Protein AF-0000000066205762 (afdb_homodimer)

Nearest PDB structures (foldseek):
  5ca9-assembly1_A  TM=9.653E-01  e=1.885E-75  Candida albicans SC5314
  5ca8-assembly1_A  TM=5.597E-01  e=1.283E-74  Candida albicans SC5314
  4idn-assembly1_B  TM=6.173E-01  e=2.712E-09  Homo sapiens
  4idp-assembly2_C  TM=6.053E-01  e=1.718E-09  Homo sapiens
  5ca9-assembly1_A  TM=9.629E-01  e=2.266E-74  Candida albicans SC5314

Foldseek 3Di:
DPPPPVFWADQPPPDDPDDLPPVQAWIKGFQAFLVGDGDLCVVVSCCVADDDFLWQQEFEEEEAEAQPLCRVVLCCLFQVYRAWDADPVDRDWTDGHKIKTKRQFGFAPVGTHGFPGTYMYMYGGHPPDVVCHQPCLRVLLRVLLNLVQHQEYEYRAELVQQPPCVNSVVVSVLLSVLVCCVVCVVVCVVVVQQAAHEYEYEYEACPCPDPPVVSQVSNVVSNQVSQLPHDHDPVRNPDGPVSHYHYDYAYAHYCPVCVPSRSNSSNHVSCCCGVVVVSDDPSSRPSGTPVVSSVVSVVSSVCSVPDCSSVDDGPLVVVLLVVLVVQLVVLVVVLVVVVCVVPVDQDLDDQLLVLQVVLLVSLVVSLVSSCVRNVPGDPVSSVVSSVVSVVSSLVVLLVSLVVVLVSLLVVLVVVLLVVLVVCLLPLQQVVLVVSLVVSLVVSCVSSCSNCNNCVRPCVVSSVVSVVSSVVSLVVSLLVSLVVVLVVLLVVLLVQLLVLLVVCLLPPDLASLVSSVVSLVVSLVPPADDSSSPDDPVSRVVSNVLSLLSNLVSNLVSLLVCDDLVNLLVSLVVQLCQQLQADPVGHGDQDQDLVVNVVSLVVSNVRSVVCLVCSQFSAHSVRHGDDRPDDSPDPVVCCVNVVDPPPPDDPPPDDSRGNDDPVSSVVSVVVNVVVSVVVSVVSVVVNVVVCPDDPCVVVVVCCVVCVVVVVVQVVPPVSVVVVVVVVVVCVVCVVVVNNVVVVVVVVVVVVVVVVVCVVVVCVVVVPPVVVVVPVVVPPPDDPPPDPCVPD/DPPPPVFWADQPPPDDPDDLPPVQAWIKGFQAFLVGDGDLCVVVSCCVPDDDFLWQFEFEEEEAEAQPLCRVVLCCLFQVYRAWDADPVDRDWTDGHKIKTKRQFGFAPVGTHGFPGTYMYMYGGHPPDPVCHQPCLRVLLRVLLNLVQHQEYEYRAELVQQPPCVNSVVVSVLLSVQVCCVVCVVVCVVVVQQAAHEYEYEYEADPCPDPPVVSQVSNVVSNQVSQLPHDHDPVRNPDGPVSHYHYDYAYAHYCPVCVPSRSNSSNNVSCCCGVVVVSDDPSSRPSGTPVVSSVVSVVSSVCSVPDCSSVDDGPLVVVLLVVLVVQLVVLVVVLVVVVCVVPVDQDLDDQLLVLQVVLLVSLVVSLVSSCVRNVPGDPVSSVVSSVVSVVSSLVVLLVSLVVVLVSLLVVLVVVVLVVLVVCLLPLQQVVLVVSLVVSLVVSCVSSCSNCNVCVRPCVVSSVVSVVSSVVSLVVSLLVSLVVVLVVLLVVLLVQLLVLLVVCLVPPDLASLVSSVVSLVVSLVPPADDSSSPDDPVSRVVSNVLSLLSNLVSNLVSLLVCDDLVNLLVSLVVQLCQQLQADPVGHGDQDQDPVVNVVSLVVSNVRSVVCLVCSQFSAHSVRDGDDRPDDSPDPVVCCVNVVDPPPPDDPPPDDSRGNDDPVSSVVSVVVSVVVSVVVSVVSSVVNVVPCPDDPCVVVVVCCVVCVVVVVVLVPPPVSVVVVVVVVVVCVVCVVVVVNVVVVVVVVVVVVVVVVVCVVVVVVVVPPPPPPVVPPVVPPVPDPDDDDDDPD

Secondary structure (DSSP, 8-state):
----GGGB-----SS-SS---GGGPEEPEEEE-TT-PBPTTHHHHHHHHS-S--TT-EEEEEEEEBTTS-HHHHHHHHH-EE-----TTS------SEEEEEES-EEETTEEE--SSEEEEEEEPPBSBTTTTT--HHHHHHHHHHHHH-SEEEEEEEGGGTTBSTTTTHHHHHHHHHHHHHHHHHHHHHHT----EEEEEEEES--SSS-HHHHHHHHHHHHHHHHHTS---GGGTT--GGGTEEEEEEE---TTTSHHHHHHHHHHHHIIIIIS--S--GGGS--S-HHHHHHHHHHHHHHHHH-GGG-PPPHHHHHHHHHHHHHHHHHHHHHHHHHHHHSSS--SS--HHHHHHHHHHHHHHHHHHHHHHHTTS-HHHHHHHHHHHHHHHHHHHHHHHHHHHHHHHHHHHHHHHHHHHHTTTTTHHHHHHHHHHHHHHHHHHHHHTTSTTTTS--HHHHHHHHHHHHHHHHHHHHHHHHHHHHHHHHHHHHHHHHHHHHHHHS--TTHHHHHHHHHHHHHHH--S--SS---HHHHHHHHHHHHHHHHHHHHHHHHHHS-HHHHHHHHHHHHHHHHHB-TTSPBP---SHHHHHHHHHHHHHHHHTTHHHHHB-B-TTS-B---SS-TT-HHHHHHHHS---TTS------TTBSS-HHHHHHHHHHHHHHHHHHHHHHHHHHHTT-----HHHHHHHHHHTHHHHHHHHHSHHHHHHHHHHHHHHHHHHHTT-HHHHHHHHHHHHHHHHHHHHHHHHHHHHHHHHHTTTGGGT-------------/----GGGB-----SS-SS---GGGPEEPEEEE-TT-PBPTTHHHHHHHHS-S--TT-EEEEEEEEBTTS-HHHHHHHHH-EE-----TTS------SEEEEEES-EEETTEEE--SSEEEEEEEPPBSBTTTTT--HHHHHHHHHHHHH-SEEEEEEEGGGTTBSTTTTHHHHHHHHHHHHHHHHHHHHHHT----EEEEEEEES--SSS-HHHHHHHHHHHHHHHHHTS---GGGTT--GGGTEEEEEEE---TTTSHHHHHHHHHHHHIIIIIS--S--GGGS--S-HHHHHHHHHHHHHHHHH-GGG-PPPHHHHHHHHHHHHHHHHHHHHHHHHHHHHSSS--SS--HHHHHHHHHHHHHHHHHHHHHHHTTS-HHHHHHHHHHHHHHHHHHHHHHHHHHHHHHHHHHHHHHHHHHHHTTTTTHHHHHHHHHHHHHHHHHHHHHTTSTTTTS--HHHHHHHHHHHHHHHHHHHHHHHHHHHHHHHHHHHHHHHHHHHHHHSS--TTHHHHHHHHHHHHHHH--S--SS---HHHHHHHHHHHHHHHHHHHHHHHHHHS-HHHHHHHHHHHHHHHHHB-TTSPBP---SHHHHHHHHHHHHHHHHTTHHHHHB-B-TTSPBP--SS-TT-HHHHHHHHS---TTS------TTB-S-HHHHHHHHHHHHHHHHHHHHHHHHHHHTT-----HHHHHHHHHHHHHHHHHHHHSHHHHHHHHHHHHHHHHHHHTT-HHHHHHHHHHHHHHHHHHHHHHHHHHHHHHHHHHHHHTTSGGG----------

Organism: Candida albicans (strain WO-1) (NCBI:txid294748)

InterPro domains:
  IPR008803 RHD3/Sey1 [MF_03109] (28-772)
  IPR008803 RHD3/Sey1 [PTHR45923] (27-770)
  IPR027417 P-loop containing nucleoside triphosphate hydrolase [G3DSA:3.40.50.300] (26-306)
  IPR027417 P-loop containing nucleoside triphosphate hydrolase [SSF52540] (25-310)
  IPR030386 GB1/RHD3-type guanine nucleotide-binding (G) domain [PS51715] (55-284)
  IPR046758 Sey1/RHD3-like, three-helix bundle domain [PF20428] (353-751)

Structure (mmCIF, N/CA/C/O backbone):
data_AF-0000000066205762-model_v1
#
loop_
_entity.id
_entity.type
_entity.pdbx_description
1 polymer 'Protein SEY1'
#
loop_
_atom_site.group_PDB
_atom_site.id
_atom_site.type_symbol
_atom_site.label_atom_id
_atom_site.label_alt_id
_atom_site.label_comp_id
_atom_site.label_asym_id
_atom_site.label_entity_id
_atom_site.label_seq_id
_atom_site.pdbx_PDB_ins_code
_atom_site.Cartn_x
_atom_site.Cartn_y
_atom_site.Cartn_z
_atom_site.occupancy
_atom_site.B_iso_or_equiv
_atom_site.auth_seq_id
_atom_site.auth_comp_id
_atom_site.auth_asym_id
_atom_site.auth_atom_id
_atom_site.pdbx_PDB_model_num
ATOM 1 N N . MET A 1 1 ? 45.094 -32.562 -9.18 1 28.39 1 MET A N 1
ATOM 2 C CA . MET A 1 1 ? 43.781 -32.438 -8.555 1 28.39 1 MET A CA 1
ATOM 3 C C . MET A 1 1 ? 42.906 -33.625 -8.898 1 28.39 1 MET A C 1
ATOM 5 O O . MET A 1 1 ? 42.531 -33.812 -10.062 1 28.39 1 MET A O 1
ATOM 9 N N . GLU A 1 2 ? 43.062 -34.688 -8.281 1 34.06 2 GLU A N 1
ATOM 10 C CA . GLU A 1 2 ? 42.344 -35.938 -8.383 1 34.06 2 GLU A CA 1
ATOM 11 C C . GLU A 1 2 ? 40.812 -35.75 -8.289 1 34.06 2 GLU A C 1
ATOM 13 O O . GLU A 1 2 ? 40.344 -35.031 -7.402 1 34.06 2 GLU A O 1
ATOM 18 N N . LEU A 1 3 ? 40.156 -35.781 -9.422 1 47.12 3 LEU A N 1
ATOM 19 C CA . LEU A 1 3 ? 38.719 -35.781 -9.406 1 47.12 3 LEU A CA 1
ATOM 20 C C . LEU A 1 3 ? 38.188 -36.625 -8.242 1 47.12 3 LEU A C 1
ATOM 22 O O . LEU A 1 3 ? 38.594 -37.75 -8.055 1 47.12 3 LEU A O 1
ATOM 26 N N . SER A 1 4 ? 37.812 -36.094 -7.23 1 45.41 4 SER A N 1
ATOM 27 C CA . SER A 1 4 ? 37.312 -36.781 -6.066 1 45.41 4 SER A CA 1
ATOM 28 C C . SER A 1 4 ? 36.25 -37.844 -6.469 1 45.41 4 SER A C 1
ATOM 30 O O . SER A 1 4 ? 35.5 -37.625 -7.422 1 45.41 4 SER A O 1
ATOM 32 N N . GLU A 1 5 ? 36.344 -39.094 -6.113 1 46.62 5 GLU A N 1
ATOM 33 C CA . GLU A 1 5 ? 35.5 -40.281 -6.305 1 46.62 5 GLU A CA 1
ATOM 34 C C . GLU A 1 5 ? 34.031 -39.938 -6.207 1 46.62 5 GLU A C 1
ATOM 36 O O . GLU A 1 5 ? 33.188 -40.562 -6.883 1 46.62 5 GLU A O 1
ATOM 41 N N . GLY A 1 6 ? 33.688 -38.938 -5.492 1 48.62 6 GLY A N 1
ATOM 42 C CA . GLY A 1 6 ? 32.281 -38.594 -5.238 1 48.62 6 GLY A CA 1
ATOM 43 C C . GLY A 1 6 ? 31.609 -37.906 -6.41 1 48.62 6 GLY A C 1
ATOM 44 O O . GLY A 1 6 ? 30.391 -37.781 -6.438 1 48.62 6 GLY A O 1
ATOM 45 N N . GLU A 1 7 ? 32.344 -37.625 -7.449 1 59.78 7 GLU A N 1
ATOM 46 C CA . GLU A 1 7 ? 31.828 -36.844 -8.562 1 59.78 7 GLU A CA 1
ATOM 47 C C . GLU A 1 7 ? 31.5 -37.719 -9.758 1 59.78 7 GLU A C 1
ATOM 49 O O . GLU A 1 7 ? 30.953 -37.25 -10.758 1 59.78 7 GLU A O 1
ATOM 54 N N . LEU A 1 8 ? 31.875 -39.031 -9.734 1 63.97 8 LEU A N 1
ATOM 55 C CA . LEU A 1 8 ? 31.625 -39.906 -10.883 1 63.97 8 LEU A CA 1
ATOM 56 C C . LEU A 1 8 ? 30.469 -40.875 -10.609 1 63.97 8 LEU A C 1
ATOM 58 O O . LEU A 1 8 ? 30.203 -41.219 -9.461 1 63.97 8 LEU A O 1
ATOM 62 N N . SER A 1 9 ? 29.719 -41.25 -11.555 1 69.56 9 SER A N 1
ATOM 63 C CA . SER A 1 9 ? 28.562 -42.125 -11.438 1 69.56 9 SER A CA 1
ATOM 64 C C . SER A 1 9 ? 28.984 -43.531 -11.078 1 69.56 9 SER A C 1
ATOM 66 O O . SER A 1 9 ? 30.094 -43.969 -11.43 1 69.56 9 SER A O 1
ATOM 68 N N . HIS A 1 10 ? 28.391 -44.156 -9.984 1 58.47 10 HIS A N 1
ATOM 69 C CA . HIS A 1 10 ? 28.672 -45.531 -9.602 1 58.47 10 HIS A CA 1
ATOM 70 C C . HIS A 1 10 ? 27.766 -46.5 -10.352 1 58.47 10 HIS A C 1
ATOM 72 O O . HIS A 1 10 ? 26.625 -46.188 -10.648 1 58.47 10 HIS A O 1
ATOM 78 N N . THR A 1 11 ? 28.297 -47.438 -11.148 1 50.19 11 THR A N 1
ATOM 79 C CA . THR A 1 11 ? 27.578 -48.438 -11.938 1 50.19 11 THR A CA 1
ATOM 80 C C . THR A 1 11 ? 26.547 -49.188 -11.078 1 50.19 11 THR A C 1
ATOM 82 O O . THR A 1 11 ? 26.906 -49.781 -10.078 1 50.19 11 THR A O 1
ATOM 85 N N . SER A 1 12 ? 25.469 -48.812 -10.922 1 44.5 12 SER A N 1
ATOM 86 C CA . SER A 1 12 ? 24.5 -49.688 -10.266 1 44.5 12 SER A CA 1
ATOM 87 C C . SER A 1 12 ? 24.156 -50.875 -11.133 1 44.5 12 SER A C 1
ATOM 89 O O . SER A 1 12 ? 23.75 -50.719 -12.289 1 44.5 12 SER A O 1
ATOM 91 N N . SER A 1 13 ? 24.797 -52.125 -11.086 1 37.94 13 SER A N 1
ATOM 92 C CA . SER A 1 13 ? 24.719 -53.406 -11.805 1 37.94 13 SER A CA 1
ATOM 93 C C . SER A 1 13 ? 23.266 -53.812 -12.031 1 37.94 13 SER A C 1
ATOM 95 O O . SER A 1 13 ? 23 -54.812 -12.703 1 37.94 13 SER A O 1
ATOM 97 N N . SER A 1 14 ? 22.359 -53.594 -11.141 1 37.56 14 SER A N 1
ATOM 98 C CA . SER A 1 14 ? 21.281 -54.594 -11.023 1 37.56 14 SER A CA 1
ATOM 99 C C . SER A 1 14 ? 20.438 -54.625 -12.289 1 37.56 14 SER A C 1
ATOM 101 O O . SER A 1 14 ? 19.953 -55.688 -12.688 1 37.56 14 SER A O 1
ATOM 103 N N . SER A 1 15 ? 19.516 -53.688 -12.641 1 38.03 15 SER A N 1
ATOM 104 C CA . SER A 1 15 ? 18.219 -53.969 -13.219 1 38.03 15 SER A CA 1
ATOM 105 C C . SER A 1 15 ? 18.297 -54.094 -14.742 1 38.03 15 SER A C 1
ATOM 107 O O . SER A 1 15 ? 17.281 -54.094 -15.43 1 38.03 15 SER A O 1
ATOM 109 N N . SER A 1 16 ? 19.5 -53.875 -15.406 1 38.81 16 SER A N 1
ATOM 110 C CA . SER A 1 16 ? 19.297 -53.844 -16.844 1 38.81 16 SER A CA 1
ATOM 111 C C . SER A 1 16 ? 19.125 -55.25 -17.422 1 38.81 16 SER A C 1
ATOM 113 O O . SER A 1 16 ? 19.953 -56.125 -17.188 1 38.81 16 SER A O 1
ATOM 115 N N . PHE A 1 17 ? 17.984 -55.719 -17.719 1 39.78 17 PHE A N 1
ATOM 116 C CA . PHE A 1 17 ? 17.703 -56.969 -18.406 1 39.78 17 PHE A CA 1
ATOM 117 C C . PHE A 1 17 ? 18.656 -57.188 -19.578 1 39.78 17 PHE A C 1
ATOM 119 O O . PHE A 1 17 ? 18.734 -58.281 -20.125 1 39.78 17 PHE A O 1
ATOM 126 N N . VAL A 1 18 ? 19.047 -56.188 -20.344 1 40.5 18 VAL A N 1
ATOM 127 C CA . VAL A 1 18 ? 19.875 -56.438 -21.516 1 40.5 18 VAL A CA 1
ATOM 128 C C . VAL A 1 18 ? 21.344 -56.188 -21.156 1 40.5 18 VAL A C 1
ATOM 130 O O . VAL A 1 18 ? 21.688 -55.188 -20.562 1 40.5 18 VAL A O 1
ATOM 133 N N . PRO A 1 19 ? 22.297 -57.281 -21.266 1 40.28 19 PRO A N 1
ATOM 134 C CA . PRO A 1 19 ? 23.719 -57.188 -20.969 1 40.28 19 PRO A CA 1
ATOM 135 C C . PRO A 1 19 ? 24.406 -56.031 -21.719 1 40.28 19 PRO A C 1
ATOM 137 O O . PRO A 1 19 ? 24.344 -55.969 -22.953 1 40.28 19 PRO A O 1
ATOM 140 N N . VAL A 1 20 ? 24.422 -54.875 -21.312 1 47.97 20 VAL A N 1
ATOM 141 C CA . VAL A 1 20 ? 25.344 -53.875 -21.875 1 47.97 20 VAL A CA 1
ATOM 142 C C . VAL A 1 20 ? 26.781 -54.25 -21.516 1 47.97 20 VAL A C 1
ATOM 144 O O . VAL A 1 20 ? 27.062 -54.688 -20.391 1 47.97 20 VAL A O 1
ATOM 147 N N . ASP A 1 21 ? 27.672 -54.688 -22.453 1 51.78 21 ASP A N 1
ATOM 148 C CA . ASP A 1 21 ? 29.094 -54.938 -22.234 1 51.78 21 ASP A CA 1
ATOM 149 C C . ASP A 1 21 ? 29.703 -53.875 -21.312 1 51.78 21 ASP A C 1
ATOM 151 O O . ASP A 1 21 ? 29.703 -52.688 -21.656 1 51.78 21 ASP A O 1
ATOM 155 N N . GLN A 1 22 ? 29.859 -54.219 -20.078 1 52.47 22 GLN A N 1
ATOM 156 C CA . GLN A 1 22 ? 30.328 -53.344 -19 1 52.47 22 GLN A CA 1
ATOM 157 C C . GLN A 1 22 ? 31.688 -52.75 -19.359 1 52.47 22 GLN A C 1
ATOM 159 O O . GLN A 1 22 ? 32.094 -51.719 -18.766 1 52.47 22 GLN A O 1
ATOM 164 N N . ARG A 1 23 ? 32.625 -53.531 -20.203 1 54.88 23 ARG A N 1
ATOM 165 C CA . ARG A 1 23 ? 33.969 -53.062 -20.484 1 54.88 23 ARG A CA 1
ATOM 166 C C . ARG A 1 23 ? 33.969 -51.75 -21.266 1 54.88 23 ARG A C 1
ATOM 168 O O . ARG A 1 23 ? 35 -51.094 -21.406 1 54.88 23 ARG A O 1
ATOM 175 N N . GLN A 1 24 ? 32.688 -51.25 -21.797 1 59.22 24 GLN A N 1
ATOM 176 C CA . GLN A 1 24 ? 32.688 -50.094 -22.719 1 59.22 24 GLN A CA 1
ATOM 177 C C . GLN A 1 24 ? 31.844 -48.969 -22.172 1 59.22 24 GLN A C 1
ATOM 179 O O . GLN A 1 24 ? 31.641 -47.969 -22.859 1 59.22 24 GLN A O 1
ATOM 184 N N . LEU A 1 25 ? 31.422 -48.938 -20.922 1 70.06 25 LEU A N 1
ATOM 185 C CA . LEU A 1 25 ? 30.594 -47.875 -20.359 1 70.06 25 LEU A CA 1
ATOM 186 C C . LEU A 1 25 ? 31.469 -46.781 -19.75 1 70.06 25 LEU A C 1
ATOM 188 O O . LEU A 1 25 ? 32.5 -47.062 -19.156 1 70.06 25 LEU A O 1
ATOM 192 N N . GLN A 1 26 ? 31.172 -45.562 -20.172 1 77.62 26 GLN A N 1
ATOM 193 C CA . GLN A 1 26 ? 31.922 -44.406 -19.641 1 77.62 26 GLN A CA 1
ATOM 194 C C . GLN A 1 26 ? 31.188 -43.781 -18.469 1 77.62 26 GLN A C 1
ATOM 196 O O . GLN A 1 26 ? 29.984 -43.5 -18.547 1 77.62 26 GLN A O 1
ATOM 201 N N . ASP A 1 27 ? 31.891 -43.562 -17.391 1 85.06 27 ASP A N 1
ATOM 202 C CA . ASP A 1 27 ? 31.312 -42.969 -16.188 1 85.06 27 ASP A CA 1
ATOM 203 C C . ASP A 1 27 ? 31.031 -41.5 -16.391 1 85.06 27 ASP A C 1
ATOM 205 O O . ASP A 1 27 ? 31.703 -40.812 -17.188 1 85.06 27 ASP A O 1
ATOM 209 N N . ALA A 1 28 ? 29.969 -41.031 -15.75 1 90.56 28 ALA A N 1
ATOM 210 C CA . ALA A 1 28 ? 29.531 -39.656 -15.883 1 90.56 28 ALA A CA 1
ATOM 211 C C . ALA A 1 28 ? 30.109 -38.781 -14.75 1 90.56 28 ALA A C 1
ATOM 213 O O . ALA A 1 28 ? 30.453 -39.312 -13.688 1 90.56 28 ALA A O 1
ATOM 214 N N . ILE A 1 29 ? 30.266 -37.531 -14.969 1 91.5 29 ILE A N 1
ATOM 215 C CA . ILE A 1 29 ? 30.688 -36.531 -13.977 1 91.5 29 ILE A CA 1
ATOM 216 C C . ILE A 1 29 ? 29.531 -35.562 -13.695 1 91.5 29 ILE A C 1
ATOM 218 O O . ILE A 1 29 ? 28.766 -35.219 -14.594 1 91.5 29 ILE A O 1
ATOM 222 N N . GLN A 1 30 ? 29.391 -35.188 -12.438 1 93.25 30 GLN A N 1
ATOM 223 C CA . GLN A 1 30 ? 28.344 -34.25 -12.078 1 93.25 30 GLN A CA 1
ATOM 224 C C . GLN A 1 30 ? 28.766 -32.812 -12.406 1 93.25 30 GLN A C 1
ATOM 226 O O . GLN A 1 30 ? 29.797 -32.344 -11.922 1 93.25 30 GLN A O 1
ATOM 231 N N . ILE A 1 31 ? 28.047 -32.094 -13.258 1 94.44 31 ILE A N 1
ATOM 232 C CA . ILE A 1 31 ? 28.359 -30.719 -13.672 1 94.44 31 ILE A CA 1
ATOM 233 C C . ILE A 1 31 ? 27.797 -29.734 -12.641 1 94.44 31 ILE A C 1
ATOM 235 O O . ILE A 1 31 ? 28.469 -28.75 -12.289 1 94.44 31 ILE A O 1
ATOM 239 N N . ILE A 1 32 ? 26.547 -29.922 -12.305 1 94.88 32 ILE A N 1
ATOM 240 C CA . ILE A 1 32 ? 25.875 -29.094 -11.305 1 94.88 32 ILE A CA 1
ATOM 241 C C . ILE A 1 32 ? 25.281 -29.984 -10.211 1 94.88 32 ILE A C 1
ATOM 243 O O . ILE A 1 32 ? 24.547 -30.938 -10.508 1 94.88 32 ILE A O 1
ATOM 247 N N . ASP A 1 33 ? 25.469 -29.703 -9.047 1 91 33 ASP A N 1
ATOM 248 C CA . ASP A 1 33 ? 24.984 -30.547 -7.957 1 91 33 ASP A CA 1
ATOM 249 C C . ASP A 1 33 ? 23.656 -30.031 -7.414 1 91 33 ASP A C 1
ATOM 251 O O . ASP A 1 33 ? 23.094 -29.062 -7.93 1 91 33 ASP A O 1
ATOM 255 N N . GLU A 1 34 ? 23.125 -30.688 -6.449 1 83.38 34 GLU A N 1
ATOM 256 C CA . GLU A 1 34 ? 21.828 -30.375 -5.879 1 83.38 34 GLU A CA 1
ATOM 257 C C . GLU A 1 34 ? 21.828 -29 -5.191 1 83.38 34 GLU A C 1
ATOM 259 O O . GLU A 1 34 ? 20.781 -28.359 -5.055 1 83.38 34 GLU A O 1
ATOM 264 N N . ASN A 1 35 ? 23 -28.562 -4.789 1 87.31 35 ASN A N 1
ATOM 265 C CA . ASN A 1 35 ? 23.125 -27.266 -4.121 1 87.31 35 ASN A CA 1
ATOM 266 C C . ASN A 1 35 ? 23.438 -26.156 -5.113 1 87.31 35 ASN A C 1
ATOM 268 O O . ASN A 1 35 ? 23.828 -25.047 -4.715 1 87.31 35 ASN A O 1
ATOM 272 N N . LYS A 1 36 ? 23.344 -26.484 -6.41 1 90.69 36 LYS A N 1
ATOM 273 C CA . LYS A 1 36 ? 23.453 -25.5 -7.496 1 90.69 36 LYS A CA 1
ATOM 274 C C . LYS A 1 36 ? 24.906 -25.031 -7.656 1 90.69 36 LYS A C 1
ATOM 276 O O . LYS A 1 36 ? 25.141 -23.891 -8.031 1 90.69 36 LYS A O 1
ATOM 281 N N . HIS A 1 37 ? 25.859 -25.844 -7.305 1 92.81 37 HIS A N 1
ATOM 282 C CA . HIS A 1 37 ? 27.266 -25.516 -7.504 1 92.81 37 HIS A CA 1
ATOM 283 C C . HIS A 1 37 ? 27.797 -26.094 -8.82 1 92.81 37 HIS A C 1
ATOM 285 O O . HIS A 1 37 ? 27.562 -27.266 -9.117 1 92.81 37 HIS A O 1
ATOM 291 N N . PHE A 1 38 ? 28.469 -25.281 -9.586 1 94.56 38 PHE A N 1
ATOM 292 C CA . PHE A 1 38 ? 29.062 -25.703 -10.852 1 94.56 38 PHE A CA 1
ATOM 293 C C . PHE A 1 38 ? 30.406 -26.375 -10.641 1 94.56 38 PHE A C 1
ATOM 295 O O . PHE A 1 38 ? 31.234 -25.875 -9.875 1 94.56 38 PHE A O 1
ATOM 302 N N . ASN A 1 39 ? 30.609 -27.5 -11.258 1 93 39 ASN A N 1
ATOM 303 C CA . ASN A 1 39 ? 31.859 -28.25 -11.141 1 93 39 ASN A CA 1
ATOM 304 C C . ASN A 1 39 ? 32.938 -27.734 -12.102 1 93 39 ASN A C 1
ATOM 306 O O . ASN A 1 39 ? 32.781 -27.875 -13.32 1 93 39 ASN A O 1
ATOM 310 N N . THR A 1 40 ? 34.062 -27.281 -11.633 1 88.31 40 THR A N 1
ATOM 311 C CA . THR A 1 40 ? 35.094 -26.688 -12.461 1 88.31 40 THR A CA 1
ATOM 312 C C . THR A 1 40 ? 36 -27.766 -13.039 1 88.31 40 THR A C 1
ATOM 314 O O . THR A 1 40 ? 36.844 -27.484 -13.906 1 88.31 40 THR A O 1
ATOM 317 N N . GLY A 1 41 ? 35.844 -28.969 -12.695 1 88.06 41 GLY A N 1
ATOM 318 C CA . GLY A 1 41 ? 36.688 -30.047 -13.164 1 88.06 41 GLY A CA 1
ATOM 319 C C . GLY A 1 41 ? 36.156 -30.719 -14.414 1 88.06 41 GLY A C 1
ATOM 320 O O . GLY A 1 41 ? 36.531 -31.844 -14.734 1 88.06 41 GLY A O 1
ATOM 321 N N . ILE A 1 42 ? 35.312 -30.094 -15.109 1 90.69 42 ILE A N 1
ATOM 322 C CA . ILE A 1 42 ? 34.656 -30.688 -16.266 1 90.69 42 ILE A CA 1
ATOM 323 C C . ILE A 1 42 ?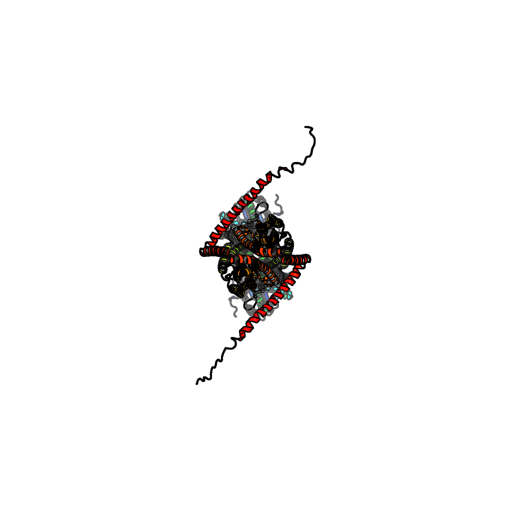 35.656 -30.891 -17.391 1 90.69 42 ILE A C 1
ATOM 325 O O . ILE A 1 42 ? 35.656 -31.938 -18.062 1 90.69 42 ILE A O 1
ATOM 329 N N . LEU A 1 43 ? 36.531 -29.891 -17.625 1 89.19 43 LEU A N 1
ATOM 330 C CA . LEU A 1 43 ? 37.531 -29.984 -18.703 1 89.19 43 LEU A CA 1
ATOM 331 C C . LEU A 1 43 ? 38.5 -31.141 -18.469 1 89.19 43 LEU A C 1
ATOM 333 O O . LEU A 1 43 ? 38.875 -31.828 -19.406 1 89.19 43 LEU A O 1
ATOM 337 N N . ASP A 1 44 ? 38.906 -31.359 -17.234 1 88.81 44 ASP A N 1
ATOM 338 C CA . ASP A 1 44 ? 39.781 -32.469 -16.891 1 88.81 44 ASP A CA 1
ATOM 339 C C . ASP A 1 44 ? 39.125 -33.812 -17.219 1 88.81 44 ASP A C 1
ATOM 341 O O . ASP A 1 44 ? 39.812 -34.719 -17.688 1 88.81 44 ASP A O 1
ATOM 345 N N . TYR A 1 45 ? 37.875 -33.875 -16.906 1 90.25 45 TYR A N 1
ATOM 346 C CA . TYR A 1 45 ? 37.125 -35.094 -17.219 1 90.25 45 TYR A CA 1
ATOM 347 C C . TYR A 1 45 ? 37.094 -35.344 -18.719 1 90.25 45 TYR A C 1
ATOM 349 O O . TYR A 1 45 ? 37.312 -36.469 -19.172 1 90.25 45 TYR A O 1
ATOM 357 N N . ILE A 1 46 ? 36.812 -34.344 -19.484 1 90.5 46 ILE A N 1
ATOM 358 C CA . ILE A 1 46 ? 36.688 -34.5 -20.938 1 90.5 46 ILE A CA 1
ATOM 359 C C . ILE A 1 46 ? 38.031 -34.875 -21.531 1 90.5 46 ILE A C 1
ATOM 361 O O . ILE A 1 46 ? 38.125 -35.781 -22.391 1 90.5 46 ILE A O 1
ATOM 365 N N . ASN A 1 47 ? 39.125 -34.312 -21.078 1 87.56 47 ASN A N 1
ATOM 366 C CA . ASN A 1 47 ? 40.438 -34.594 -21.578 1 87.56 47 ASN A CA 1
ATOM 367 C C . ASN A 1 47 ? 40.875 -36.031 -21.266 1 87.56 47 ASN A C 1
ATOM 369 O O . ASN A 1 47 ? 41.594 -36.656 -22.031 1 87.56 47 ASN A O 1
ATOM 373 N N . LYS A 1 48 ? 40.344 -36.5 -20.188 1 86.25 48 LYS A N 1
ATOM 374 C CA . LYS A 1 48 ? 40.688 -37.844 -19.766 1 86.25 48 LYS A CA 1
ATOM 375 C C . LYS A 1 48 ? 39.906 -38.906 -20.516 1 86.25 48 LYS A C 1
ATOM 377 O O . LYS A 1 48 ? 40.375 -40.031 -20.734 1 86.25 48 LYS A O 1
ATOM 382 N N . THR A 1 49 ? 38.719 -38.594 -20.844 1 86.38 49 THR A N 1
ATOM 383 C CA . THR A 1 49 ? 37.812 -39.594 -21.375 1 86.38 49 THR A CA 1
ATOM 384 C C . THR A 1 49 ? 37.75 -39.531 -22.891 1 86.38 49 THR A C 1
ATOM 386 O O . THR A 1 49 ? 37.5 -40.562 -23.547 1 86.38 49 THR A O 1
ATOM 389 N N . SER A 1 50 ? 37.906 -38.406 -23.469 1 81.69 50 SER A N 1
ATOM 390 C CA . SER A 1 50 ? 37.844 -38.25 -24.922 1 81.69 50 SER A CA 1
ATOM 391 C C . SER A 1 50 ? 39.188 -38.531 -25.578 1 81.69 50 SER A C 1
ATOM 393 O O . SER A 1 50 ? 40.219 -38.375 -24.922 1 81.69 50 SER A O 1
ATOM 395 N N . PRO A 1 51 ? 39.031 -39.094 -26.766 1 75.69 51 PRO A N 1
ATOM 396 C CA . PRO A 1 51 ? 40.312 -39.25 -27.469 1 75.69 51 PRO A CA 1
ATOM 397 C C . PRO A 1 51 ? 41.062 -37.906 -27.625 1 75.69 51 PRO A C 1
ATOM 399 O O . PRO A 1 51 ? 40.5 -36.844 -27.391 1 75.69 51 PRO A O 1
ATOM 402 N N . ALA A 1 52 ? 42.344 -38 -28.266 1 63.97 52 ALA A N 1
ATOM 403 C CA . ALA A 1 52 ? 43.281 -36.906 -28.422 1 63.97 52 ALA A CA 1
ATOM 404 C C . ALA A 1 52 ? 42.625 -35.75 -29.172 1 63.97 52 ALA A C 1
ATOM 406 O O . ALA A 1 52 ? 41.781 -35.938 -30.047 1 63.97 52 ALA A O 1
ATOM 407 N N . ASP A 1 53 ? 42.844 -34.312 -28.969 1 71.81 53 ASP A N 1
ATOM 408 C CA . ASP A 1 53 ? 42.562 -32.938 -29.391 1 71.81 53 ASP A CA 1
ATOM 409 C C . ASP A 1 53 ? 41.125 -32.781 -29.844 1 71.81 53 ASP A C 1
ATOM 411 O O . ASP A 1 53 ? 40.812 -32.875 -31.031 1 71.81 53 ASP A O 1
ATOM 415 N N . VAL A 1 54 ? 40 -32.781 -29 1 80.25 54 VAL A N 1
ATOM 416 C CA . VAL A 1 54 ? 38.594 -32.562 -29.297 1 80.25 54 VAL A CA 1
ATOM 417 C C . VAL A 1 54 ? 38.406 -31.25 -30.062 1 80.25 54 VAL A C 1
ATOM 419 O O . VAL A 1 54 ? 37.781 -31.219 -31.125 1 80.25 54 VAL A O 1
ATOM 422 N N . GLY A 1 55 ? 39.156 -30.25 -29.641 1 85.81 55 GLY A N 1
ATOM 423 C CA . GLY A 1 55 ? 39.062 -28.953 -30.297 1 85.81 55 GLY A CA 1
ATOM 424 C C . GLY A 1 55 ? 37.625 -28.516 -30.531 1 85.81 55 GLY A C 1
ATOM 425 O O . GLY A 1 55 ? 36.844 -28.438 -29.594 1 85.81 55 GLY A O 1
ATOM 426 N N . ASN A 1 56 ? 37.312 -28.406 -31.859 1 90.44 56 ASN A N 1
ATOM 427 C CA . ASN A 1 56 ? 35.969 -27.953 -32.219 1 90.44 56 ASN A CA 1
ATOM 428 C C . ASN A 1 56 ? 35.094 -29.109 -32.688 1 90.44 56 ASN A C 1
ATOM 430 O O . ASN A 1 56 ? 33.938 -28.922 -33.031 1 90.44 56 ASN A O 1
ATOM 434 N N . ASN A 1 57 ? 35.594 -30.266 -32.594 1 91.31 57 ASN A N 1
ATOM 435 C CA . ASN A 1 57 ? 34.875 -31.422 -33.125 1 91.31 57 ASN A CA 1
ATOM 436 C C . ASN A 1 57 ? 34.125 -32.156 -32 1 91.31 57 ASN A C 1
ATOM 438 O O . ASN A 1 57 ? 34.438 -33.281 -31.672 1 91.31 57 ASN A O 1
ATOM 442 N N . TYR A 1 58 ? 33.094 -31.531 -31.5 1 93.81 58 TYR A N 1
ATOM 443 C CA . TYR A 1 58 ? 32.281 -32.125 -30.453 1 93.81 58 TYR A CA 1
ATOM 444 C C . TYR A 1 58 ? 30.812 -31.734 -30.625 1 93.81 58 TYR A C 1
ATOM 446 O O . TYR A 1 58 ? 30.5 -30.781 -31.344 1 93.81 58 TYR A O 1
ATOM 454 N N . HIS A 1 59 ? 29.906 -32.469 -30.078 1 95.12 59 HIS A N 1
ATOM 455 C CA . HIS A 1 59 ? 28.484 -32.188 -29.953 1 95.12 59 HIS A CA 1
ATOM 456 C C . HIS A 1 59 ? 28 -32.406 -28.531 1 95.12 59 HIS A C 1
ATOM 458 O O . HIS A 1 59 ? 28.422 -33.344 -27.859 1 95.12 59 HIS A O 1
ATOM 464 N N . ILE A 1 60 ? 27.188 -31.469 -28.094 1 96.56 60 ILE A N 1
ATOM 465 C CA . ILE A 1 60 ? 26.609 -31.562 -26.75 1 96.56 60 ILE A CA 1
ATOM 466 C C . ILE A 1 60 ? 25.125 -31.891 -26.828 1 96.56 60 ILE A C 1
ATOM 468 O O . ILE A 1 60 ? 24.359 -31.156 -27.469 1 96.56 60 ILE A O 1
ATOM 472 N N . ILE A 1 61 ? 24.688 -33 -26.219 1 97.62 61 ILE A N 1
ATOM 473 C CA . ILE A 1 61 ? 23.297 -33.406 -26.172 1 97.62 61 ILE A CA 1
ATOM 474 C C . ILE A 1 61 ? 22.812 -33.469 -24.734 1 97.62 61 ILE A C 1
ATOM 476 O O . ILE A 1 61 ? 23.516 -34 -23.859 1 97.62 61 ILE A O 1
ATOM 480 N N . SER A 1 62 ? 21.672 -32.938 -24.469 1 97.88 62 SER A N 1
ATOM 481 C CA . SER A 1 62 ? 21.062 -33.031 -23.156 1 97.88 62 SER A CA 1
ATOM 482 C C . SER A 1 62 ? 19.703 -33.719 -23.219 1 97.88 62 SER A C 1
ATOM 484 O O . SER A 1 62 ? 19.062 -33.75 -24.266 1 97.88 62 SER A O 1
ATOM 486 N N . VAL A 1 63 ? 19.359 -34.344 -22.109 1 97.19 63 VAL A N 1
ATOM 487 C CA . VAL A 1 63 ? 18.031 -34.969 -22.031 1 97.19 63 VAL A CA 1
ATOM 488 C C . VAL A 1 63 ? 17.25 -34.344 -20.875 1 97.19 63 VAL A C 1
ATOM 490 O O . VAL A 1 63 ? 17.781 -34.156 -19.781 1 97.19 63 VAL A O 1
ATOM 493 N N . PHE A 1 64 ? 16.062 -34.062 -21.219 1 94.62 64 PHE A N 1
ATOM 494 C CA . PHE A 1 64 ? 15.133 -33.406 -20.312 1 94.62 64 PHE A CA 1
ATOM 495 C C . PHE A 1 64 ? 13.805 -34.125 -20.281 1 94.62 64 PHE A C 1
ATOM 497 O O . PHE A 1 64 ? 13.414 -34.781 -21.266 1 94.62 64 PHE A O 1
ATOM 504 N N . GLY A 1 65 ? 13.117 -34.062 -19.109 1 94.56 65 GLY A N 1
ATOM 505 C CA . GLY A 1 65 ? 11.82 -34.719 -18.969 1 94.56 65 GLY A CA 1
ATOM 506 C C . GLY A 1 65 ? 11.406 -34.906 -17.516 1 94.56 65 GLY A C 1
ATOM 507 O O . GLY A 1 65 ? 12.203 -34.688 -16.609 1 94.56 65 GLY A O 1
ATOM 508 N N . SER A 1 66 ? 10.203 -35.438 -17.375 1 92.94 66 SER A N 1
ATOM 509 C CA . SER A 1 66 ? 9.68 -35.656 -16.031 1 92.94 66 SER A CA 1
ATOM 510 C C . SER A 1 66 ? 10.414 -36.812 -15.352 1 92.94 66 SER A C 1
ATOM 512 O O . SER A 1 66 ? 11.055 -37.625 -16.016 1 92.94 66 SER A O 1
ATOM 514 N N . GLN A 1 67 ? 10.305 -36.812 -14.078 1 90.44 67 GLN A N 1
ATOM 515 C CA . GLN A 1 67 ? 10.922 -37.875 -13.312 1 90.44 67 GLN A CA 1
ATOM 516 C C . GLN A 1 67 ? 10.375 -39.25 -13.727 1 90.44 67 GLN A C 1
ATOM 518 O O . GLN A 1 67 ? 9.172 -39.375 -13.969 1 90.44 67 GLN A O 1
ATOM 523 N N . SER A 1 68 ? 11.188 -40.219 -13.945 1 86.38 68 SER A N 1
ATOM 524 C CA . SER A 1 68 ? 10.867 -41.625 -14.188 1 86.38 68 SER A CA 1
ATOM 525 C C . SER A 1 68 ? 10.375 -41.844 -15.617 1 86.38 68 SER A C 1
ATOM 527 O O . SER A 1 68 ? 9.586 -42.75 -15.875 1 86.38 68 SER A O 1
ATOM 529 N N . THR A 1 69 ? 10.766 -41 -16.5 1 89.75 69 THR A N 1
ATOM 530 C CA . THR A 1 69 ? 10.383 -41.188 -17.891 1 89.75 69 THR A CA 1
ATOM 531 C C . THR A 1 69 ? 11.398 -42.062 -18.625 1 89.75 69 THR A C 1
ATOM 533 O O . THR A 1 69 ? 11.242 -42.312 -19.812 1 89.75 69 THR A O 1
ATOM 536 N N . GLY A 1 70 ? 12.531 -42.406 -17.969 1 90.94 70 GLY A N 1
ATOM 537 C CA . GLY A 1 70 ? 13.531 -43.281 -18.578 1 90.94 70 GLY A CA 1
ATOM 538 C C . GLY A 1 70 ? 14.633 -42.5 -19.297 1 90.94 70 GLY A C 1
ATOM 539 O O . GLY A 1 70 ? 15.18 -43 -20.281 1 90.94 70 GLY A O 1
ATOM 540 N N . LYS A 1 71 ? 14.867 -41.406 -18.859 1 94.12 71 LYS A N 1
ATOM 541 C CA . LYS A 1 71 ? 15.883 -40.562 -19.469 1 94.12 71 LYS A CA 1
ATOM 542 C C . LYS A 1 71 ? 17.25 -41.219 -19.453 1 94.12 71 LYS A C 1
ATOM 544 O O . LYS A 1 71 ? 17.891 -41.375 -20.5 1 94.12 71 LYS A O 1
ATOM 549 N N . SER A 1 72 ? 17.672 -41.688 -18.281 1 92.94 72 SER A N 1
ATOM 550 C CA . SER A 1 72 ? 18.984 -42.281 -18.125 1 92.94 72 SER A CA 1
ATOM 551 C C . SER A 1 72 ? 19.062 -43.625 -18.891 1 92.94 72 SER A C 1
ATOM 553 O O . SER A 1 72 ? 20.109 -43.969 -19.453 1 92.94 72 SER A O 1
ATOM 555 N N . THR A 1 73 ? 17.969 -44.312 -18.906 1 91.81 73 THR A N 1
ATOM 556 C CA . THR A 1 73 ? 17.906 -45.562 -19.656 1 91.81 73 THR A CA 1
ATOM 557 C C . THR A 1 73 ? 18.141 -45.312 -21.141 1 91.81 73 THR A C 1
ATOM 559 O O . THR A 1 73 ? 18.875 -46.062 -21.797 1 91.81 73 THR A O 1
ATOM 562 N N . LEU A 1 74 ? 17.484 -44.312 -21.609 1 95.12 74 LEU A N 1
ATOM 563 C CA . LEU A 1 74 ? 17.641 -43.938 -23 1 95.12 74 LEU A CA 1
ATOM 564 C C . LEU A 1 74 ? 19.094 -43.594 -23.312 1 95.12 74 LEU A C 1
ATOM 566 O O . LEU A 1 74 ? 19.656 -44.094 -24.297 1 95.12 74 LEU A O 1
ATOM 570 N N . LEU A 1 75 ? 19.703 -42.812 -22.516 1 95.38 75 LEU A N 1
ATOM 571 C CA . LEU A 1 75 ? 21.078 -42.344 -22.75 1 95.38 75 LEU A CA 1
ATOM 572 C C . LEU A 1 75 ? 22.047 -43.5 -22.672 1 95.38 75 LEU A C 1
ATOM 574 O O . LEU A 1 75 ? 22.953 -43.625 -23.516 1 95.38 75 LEU A O 1
ATOM 578 N N . ASN A 1 76 ? 21.922 -44.375 -21.703 1 93.38 76 ASN A N 1
ATOM 579 C CA . ASN A 1 76 ? 22.828 -45.5 -21.516 1 93.38 76 ASN A CA 1
ATOM 580 C C . ASN A 1 76 ? 22.75 -46.469 -22.703 1 93.38 76 ASN A C 1
ATOM 582 O O . ASN A 1 76 ? 23.766 -46.969 -23.156 1 93.38 76 ASN A O 1
ATOM 586 N N . ARG A 1 77 ? 21.547 -46.688 -23.156 1 93.75 77 ARG A N 1
ATOM 587 C CA . ARG A 1 77 ? 21.359 -47.625 -24.234 1 93.75 77 ARG A CA 1
ATOM 588 C C . ARG A 1 77 ? 21.797 -47.031 -25.578 1 93.75 77 ARG A C 1
ATOM 590 O O . ARG A 1 77 ? 22.312 -47.75 -26.438 1 93.75 77 ARG A O 1
ATOM 597 N N . LEU A 1 78 ? 21.562 -45.844 -25.766 1 95.94 78 LEU A N 1
ATOM 598 C CA . LEU A 1 78 ? 21.844 -45.156 -27.031 1 95.94 78 LEU A CA 1
ATOM 599 C C . LEU A 1 78 ? 23.328 -44.781 -27.141 1 95.94 78 LEU A C 1
ATOM 601 O O . LEU A 1 78 ? 23.953 -45 -28.172 1 95.94 78 LEU A O 1
ATOM 605 N N . PHE A 1 79 ? 23.938 -44.25 -26.078 1 95.56 79 PHE A N 1
ATOM 606 C CA . PHE A 1 79 ? 25.266 -43.625 -26.125 1 95.56 79 PHE A CA 1
ATOM 607 C C . PHE A 1 79 ? 26.266 -44.5 -25.359 1 95.56 79 PHE A C 1
ATOM 609 O O . PHE A 1 79 ? 27.438 -44.125 -25.266 1 95.56 79 PHE A O 1
ATOM 616 N N . ASN A 1 80 ? 25.781 -45.594 -24.766 1 92.5 80 ASN A N 1
ATOM 617 C CA . ASN A 1 80 ? 26.641 -46.5 -24.031 1 92.5 80 ASN A CA 1
ATOM 618 C C . ASN A 1 80 ? 27.375 -45.781 -22.891 1 92.5 80 ASN A C 1
ATOM 620 O O . ASN A 1 80 ? 28.594 -45.875 -22.781 1 92.5 80 ASN A O 1
ATOM 624 N N . THR A 1 81 ? 26.641 -45.031 -22.188 1 92.75 81 THR A N 1
ATOM 625 C CA . THR A 1 81 ? 27.094 -44.344 -20.984 1 92.75 81 THR A CA 1
ATOM 626 C C . THR A 1 81 ? 26.625 -45.094 -19.734 1 92.75 81 THR A C 1
ATOM 628 O O . THR A 1 81 ? 25.922 -46.094 -19.828 1 92.75 81 THR A O 1
ATOM 631 N N . ASN A 1 82 ? 27.078 -44.562 -18.531 1 89.88 82 ASN A N 1
ATOM 632 C CA . ASN A 1 82 ? 26.734 -45.219 -17.266 1 89.88 82 ASN A CA 1
ATOM 633 C C . ASN A 1 82 ? 26.094 -44.25 -16.281 1 89.88 82 ASN A C 1
ATOM 635 O O . ASN A 1 82 ? 26.641 -44 -15.211 1 89.88 82 ASN A O 1
ATOM 639 N N . PHE A 1 83 ? 24.953 -43.812 -16.656 1 90.25 83 PHE A N 1
ATOM 640 C CA . PHE A 1 83 ? 24.172 -42.969 -15.75 1 90.25 83 PHE A CA 1
ATOM 641 C C . PHE A 1 83 ? 23.375 -43.844 -14.773 1 90.25 83 PHE A C 1
ATOM 643 O O . PHE A 1 83 ? 23 -44.969 -15.102 1 90.25 83 PHE A O 1
ATOM 650 N N . ASP A 1 84 ? 23.141 -43.312 -13.594 1 83.69 84 ASP A N 1
ATOM 651 C CA . ASP A 1 84 ? 22.312 -44.031 -12.617 1 83.69 84 ASP A CA 1
ATOM 652 C C . ASP A 1 84 ? 20.891 -44.188 -13.117 1 83.69 84 ASP A C 1
ATOM 654 O O . ASP A 1 84 ? 20.312 -43.25 -13.672 1 83.69 84 ASP A O 1
ATOM 658 N N . VAL A 1 85 ? 20.391 -45.312 -13.016 1 80.31 85 VAL A N 1
ATOM 659 C CA . VAL A 1 85 ? 19.031 -45.594 -13.461 1 80.31 85 VAL A CA 1
ATOM 660 C C . VAL A 1 85 ? 18.156 -45.938 -12.258 1 80.31 85 VAL A C 1
ATOM 662 O O . VAL A 1 85 ? 18.641 -46.469 -11.258 1 80.31 85 VAL A O 1
ATOM 665 N N . MET A 1 86 ? 16.891 -45.719 -12.359 1 74.56 86 MET A N 1
ATOM 666 C CA . MET A 1 86 ? 15.914 -45.906 -11.297 1 74.56 86 MET A CA 1
ATOM 667 C C . MET A 1 86 ? 15.773 -47.375 -10.945 1 74.56 86 MET A C 1
ATOM 669 O O . MET A 1 86 ? 15.766 -48.219 -11.828 1 74.56 86 MET A O 1
ATOM 673 N N . ASP A 1 87 ? 15.633 -47.531 -9.625 1 74.5 87 ASP A N 1
ATOM 674 C CA . ASP A 1 87 ? 15.266 -48.875 -9.164 1 74.5 87 ASP A CA 1
ATOM 675 C C . ASP A 1 87 ? 13.797 -49.156 -9.461 1 74.5 87 ASP A C 1
ATOM 677 O O . ASP A 1 87 ? 12.906 -48.469 -8.938 1 74.5 87 ASP A O 1
ATOM 681 N N . GLU A 1 88 ? 13.555 -50.062 -10.312 1 72.31 88 GLU A N 1
ATOM 682 C CA . GLU A 1 88 ? 12.195 -50.312 -10.797 1 72.31 88 GLU A CA 1
ATOM 683 C C . GLU A 1 88 ? 11.297 -50.812 -9.664 1 72.31 88 GLU A C 1
ATOM 685 O O . GLU A 1 88 ? 10.07 -50.719 -9.75 1 72.31 88 GLU A O 1
ATOM 690 N N . SER A 1 89 ? 11.914 -51.312 -8.586 1 73.81 89 SER A N 1
ATOM 691 C CA . SER A 1 89 ? 11.109 -51.781 -7.461 1 73.81 89 SER A CA 1
ATOM 692 C C . SER A 1 89 ? 10.625 -50.594 -6.613 1 73.81 89 SER A C 1
ATOM 694 O O . SER A 1 89 ? 9.602 -50.719 -5.938 1 73.81 89 SER A O 1
ATOM 696 N N . ASN A 1 90 ? 11.414 -49.625 -6.684 1 74.81 90 ASN A N 1
ATOM 697 C CA . ASN A 1 90 ? 11.055 -48.438 -5.93 1 74.81 90 ASN A CA 1
ATOM 698 C C . ASN A 1 90 ? 11.211 -47.156 -6.773 1 74.81 90 ASN A C 1
ATOM 700 O O . ASN A 1 90 ? 12.336 -46.719 -7.027 1 74.81 90 ASN A O 1
ATOM 704 N N . ARG A 1 91 ? 10.094 -46.656 -7.121 1 72.94 91 ARG A N 1
ATOM 705 C CA . ARG A 1 91 ? 10.141 -45.469 -7.961 1 72.94 91 ARG A CA 1
ATOM 706 C C . ARG A 1 91 ? 10.547 -44.219 -7.148 1 72.94 91 ARG A C 1
ATOM 708 O O . ARG A 1 91 ? 9.781 -43.75 -6.309 1 72.94 91 ARG A O 1
ATOM 715 N N . GLN A 1 92 ? 11.836 -43.844 -7.172 1 76.88 92 GLN A N 1
ATOM 716 C CA . GLN A 1 92 ? 12.383 -42.688 -6.484 1 76.88 92 GLN A CA 1
ATOM 717 C C . GLN A 1 92 ? 13.312 -41.906 -7.395 1 76.88 92 GLN A C 1
ATOM 719 O O . GLN A 1 92 ? 13.75 -42.406 -8.43 1 76.88 92 GLN A O 1
ATOM 724 N N . GLN A 1 93 ? 13.516 -40.75 -7 1 78.62 93 GLN A N 1
ATOM 725 C CA . GLN A 1 93 ? 14.438 -39.906 -7.75 1 78.62 93 GLN A CA 1
ATOM 726 C C . GLN A 1 93 ? 15.82 -40.531 -7.848 1 78.62 93 GLN A C 1
ATOM 728 O O . GLN A 1 93 ? 16.328 -41.094 -6.867 1 78.62 93 GLN A O 1
ATOM 733 N N . THR A 1 94 ? 16.312 -40.5 -9.039 1 77.62 94 THR A N 1
ATOM 734 C CA . THR A 1 94 ? 17.609 -41.125 -9.266 1 77.62 94 THR A CA 1
ATOM 735 C C . THR A 1 94 ? 18.688 -40.094 -9.57 1 77.62 94 THR A C 1
ATOM 737 O O . THR A 1 94 ? 19.719 -40.062 -8.891 1 77.62 94 THR A O 1
ATOM 740 N N . THR A 1 95 ? 18.438 -39.312 -10.586 1 82.88 95 THR A N 1
ATOM 741 C CA . THR A 1 95 ? 19.422 -38.312 -10.992 1 82.88 95 THR A CA 1
ATOM 742 C C . THR A 1 95 ? 19.25 -37 -10.195 1 82.88 95 THR A C 1
ATOM 744 O O . THR A 1 95 ? 18.172 -36.406 -10.211 1 82.88 95 THR A O 1
ATOM 747 N N . LYS A 1 96 ? 20.25 -36.688 -9.383 1 88.5 96 LYS A N 1
ATOM 748 C CA . LYS A 1 96 ? 20.281 -35.406 -8.672 1 88.5 96 LYS A CA 1
ATOM 749 C C . LYS A 1 96 ? 21.266 -34.438 -9.305 1 88.5 96 LYS A C 1
ATOM 751 O O . LYS A 1 96 ? 22.453 -34.75 -9.453 1 88.5 96 LYS A O 1
ATOM 756 N N . GLY A 1 97 ? 20.734 -33.344 -9.781 1 92.38 97 GLY A N 1
ATOM 757 C CA . GLY A 1 97 ? 21.578 -32.406 -10.469 1 92.38 97 GLY A CA 1
ATOM 758 C C . GLY A 1 97 ? 21.688 -32.656 -11.961 1 92.38 97 GLY A C 1
ATOM 759 O O . GLY A 1 97 ? 20.734 -33.156 -12.586 1 92.38 97 GLY A O 1
ATOM 760 N N . ILE A 1 98 ? 22.75 -32.188 -12.523 1 95.38 98 ILE A N 1
ATOM 761 C CA . ILE A 1 98 ? 23.016 -32.406 -13.938 1 95.38 98 ILE A CA 1
ATOM 762 C C . ILE A 1 98 ? 24.328 -33.188 -14.094 1 95.38 98 ILE A C 1
ATOM 764 O O . ILE A 1 98 ? 25.344 -32.812 -13.492 1 95.38 98 ILE A O 1
ATOM 768 N N . TRP A 1 99 ? 24.312 -34.219 -14.891 1 95.62 99 TRP A N 1
ATOM 769 C CA . TRP A 1 99 ? 25.469 -35.062 -15.078 1 95.62 99 TRP A CA 1
ATOM 770 C C . TRP A 1 99 ? 25.906 -35.094 -16.531 1 95.62 99 TRP A C 1
ATOM 772 O O . TRP A 1 99 ? 25.062 -35 -17.438 1 95.62 99 TRP A O 1
ATOM 782 N N . LEU A 1 100 ? 27.219 -35.188 -16.781 1 95.38 100 LEU A N 1
ATOM 783 C CA . LEU A 1 100 ? 27.797 -35.188 -18.125 1 95.38 100 LEU A CA 1
ATOM 784 C C . LEU A 1 100 ? 28.625 -36.438 -18.344 1 95.38 100 LEU A C 1
ATOM 786 O O . LEU A 1 100 ? 29.375 -36.875 -17.453 1 95.38 100 LEU A O 1
ATOM 790 N N . ALA A 1 101 ? 28.484 -37.062 -19.5 1 94.69 101 ALA A N 1
ATOM 791 C CA . ALA A 1 101 ? 29.281 -38.25 -19.859 1 94.69 101 ALA A CA 1
ATOM 792 C C . ALA A 1 101 ? 29.719 -38.188 -21.328 1 94.69 101 ALA A C 1
ATOM 794 O O . ALA A 1 101 ? 29.016 -37.625 -22.172 1 94.69 101 ALA A O 1
ATOM 795 N N . TYR A 1 102 ? 30.891 -38.719 -21.578 1 93.19 102 TYR A N 1
ATOM 796 C CA . TYR A 1 102 ? 31.391 -38.875 -22.938 1 93.19 102 TYR A CA 1
ATOM 797 C C . TYR A 1 102 ? 30.859 -40.156 -23.562 1 93.19 102 TYR A C 1
ATOM 799 O O . TYR A 1 102 ? 30.812 -41.219 -22.906 1 93.19 102 TYR A O 1
ATOM 807 N N . SER A 1 103 ? 30.328 -40.062 -24.797 1 93.62 103 SER A N 1
ATOM 808 C CA . SER A 1 103 ? 29.844 -41.219 -25.5 1 93.62 103 SER A CA 1
ATOM 809 C C . SER A 1 103 ? 30.953 -41.906 -26.297 1 93.62 103 SER A C 1
ATOM 811 O O . SER A 1 103 ? 31.391 -41.375 -27.328 1 93.62 103 SER A O 1
ATOM 813 N N . PRO A 1 104 ? 31.391 -43.094 -25.984 1 87.88 104 PRO A N 1
ATOM 814 C CA . PRO A 1 104 ? 32.438 -43.781 -26.75 1 87.88 104 PRO A CA 1
ATOM 815 C C . PRO A 1 104 ? 31.922 -44.344 -28.078 1 87.88 104 PRO A C 1
ATOM 817 O O . PRO A 1 104 ? 32.625 -44.281 -29.094 1 87.88 104 PRO A O 1
ATOM 820 N N . VAL A 1 105 ? 30.781 -44.969 -28.031 1 91.19 105 VAL A N 1
ATOM 821 C CA . VAL A 1 105 ? 30.125 -45.531 -29.203 1 91.19 105 VAL A CA 1
ATOM 822 C C . VAL A 1 105 ? 28.625 -45.281 -29.141 1 91.19 105 VAL A C 1
ATOM 824 O O . VAL A 1 105 ? 28.062 -45.094 -28.047 1 91.19 105 VAL A O 1
ATOM 827 N N . VAL A 1 106 ? 28.031 -45.188 -30.25 1 93.88 106 VAL A N 1
ATOM 828 C CA . VAL A 1 106 ? 26.594 -45.031 -30.359 1 93.88 106 VAL A CA 1
ATOM 829 C C . VAL A 1 106 ? 25.969 -46.312 -30.906 1 93.88 106 VAL A C 1
ATOM 831 O O . VAL A 1 106 ? 26.5 -46.938 -31.812 1 93.88 106 VAL A O 1
ATOM 834 N N . SER A 1 107 ? 24.875 -46.719 -30.25 1 95 107 SER A N 1
ATOM 835 C CA . SER A 1 107 ? 24.156 -47.875 -30.719 1 95 107 SER A CA 1
ATOM 836 C C . SER A 1 107 ? 23.406 -47.594 -32 1 95 107 SER A C 1
ATOM 838 O O . SER A 1 107 ? 22.609 -46.656 -32.094 1 95 107 SER A O 1
ATOM 840 N N . THR A 1 108 ? 23.594 -48.344 -33.062 1 95.06 108 THR A N 1
ATOM 841 C CA . THR A 1 108 ? 22.938 -48.219 -34.344 1 95.06 108 THR A CA 1
ATOM 842 C C . THR A 1 108 ? 22.438 -49.562 -34.844 1 95.06 108 THR A C 1
ATOM 844 O O . THR A 1 108 ? 22.625 -50.594 -34.188 1 95.06 108 THR A O 1
ATOM 847 N N . THR A 1 109 ? 21.766 -49.562 -36 1 93.5 109 THR A N 1
ATOM 848 C CA . THR A 1 109 ? 21.266 -50.812 -36.562 1 93.5 109 THR A CA 1
ATOM 849 C C . THR A 1 109 ? 22.422 -51.656 -37.062 1 93.5 109 THR A C 1
ATOM 851 O O . THR A 1 109 ? 22.297 -52.875 -37.188 1 93.5 109 THR A O 1
ATOM 854 N N . LEU A 1 110 ? 23.594 -51.062 -37.281 1 91.38 110 LEU A N 1
ATOM 855 C CA . LEU A 1 110 ? 24.781 -51.781 -37.719 1 91.38 110 LEU A CA 1
ATOM 856 C C . LEU A 1 110 ? 25.641 -52.219 -36.562 1 91.38 110 LEU A C 1
ATOM 858 O O . LEU A 1 110 ? 26.688 -52.812 -36.75 1 91.38 110 LEU A O 1
ATOM 862 N N . GLY A 1 111 ? 25.188 -51.969 -35.312 1 88.31 111 GLY A N 1
ATOM 863 C CA . GLY A 1 111 ? 25.938 -52.281 -34.125 1 88.31 111 GLY A CA 1
ATOM 864 C C . GLY A 1 111 ? 26.469 -51.031 -33.438 1 88.31 111 GLY A C 1
ATOM 865 O O . GLY A 1 111 ? 25.797 -50 -33.406 1 88.31 111 GLY A O 1
ATOM 866 N N . HIS A 1 112 ? 27.609 -51.125 -32.75 1 87.94 112 HIS A N 1
ATOM 867 C CA . HIS A 1 112 ? 28.25 -50 -32.094 1 87.94 112 HIS A CA 1
ATOM 868 C C . HIS A 1 112 ? 29.141 -49.219 -33.062 1 87.94 112 HIS A C 1
ATOM 870 O O . HIS A 1 112 ? 30.125 -49.781 -33.594 1 87.94 112 HIS A O 1
ATOM 876 N N . THR A 1 113 ? 28.688 -48 -33.312 1 87.25 113 THR A N 1
ATOM 877 C CA . THR A 1 113 ? 29.406 -47.188 -34.281 1 87.25 113 THR A CA 1
ATOM 878 C C . THR A 1 113 ? 30.094 -46 -33.594 1 87.25 113 THR A C 1
ATOM 880 O O . THR A 1 113 ? 29.484 -45.344 -32.75 1 87.25 113 THR A O 1
ATOM 883 N N . THR A 1 114 ? 31.375 -45.844 -33.906 1 83.5 114 THR A N 1
ATOM 884 C CA . THR A 1 114 ? 32.062 -44.688 -33.406 1 83.5 114 THR A CA 1
ATOM 885 C C . THR A 1 114 ? 31.734 -43.438 -34.219 1 83.5 114 THR A C 1
ATOM 887 O O . THR A 1 114 ? 31.719 -43.5 -35.438 1 83.5 114 THR A O 1
ATOM 890 N N . SER A 1 115 ? 31.297 -42.406 -33.594 1 84.5 115 SER A N 1
ATOM 891 C CA . SER A 1 115 ? 30.969 -41.156 -34.281 1 84.5 115 SER A CA 1
ATOM 892 C C . SER A 1 115 ? 32.219 -40.438 -34.75 1 84.5 115 SER A C 1
ATOM 894 O O . SER A 1 115 ? 33.281 -40.562 -34.125 1 84.5 115 SER A O 1
ATOM 896 N N . LYS A 1 116 ? 32.062 -39.719 -35.812 1 83.75 116 LYS A N 1
ATOM 897 C CA . LYS A 1 116 ? 33.156 -38.906 -36.312 1 83.75 116 LYS A CA 1
ATOM 898 C C . LYS A 1 116 ? 33.469 -37.75 -35.375 1 83.75 116 LYS A C 1
ATOM 900 O O . LYS A 1 116 ? 34.594 -37.25 -35.344 1 83.75 116 LYS A O 1
ATOM 905 N N . SER A 1 117 ? 32.5 -37.375 -34.75 1 89.38 117 SER A N 1
ATOM 906 C CA . SER A 1 117 ? 32.625 -36.281 -33.781 1 89.38 117 SER A CA 1
ATOM 907 C C . SER A 1 117 ? 32.5 -36.781 -32.375 1 89.38 117 SER A C 1
ATOM 909 O O . SER A 1 117 ? 31.922 -37.875 -32.125 1 89.38 117 SER A O 1
ATOM 911 N N . ASN A 1 118 ? 33.094 -36.062 -31.469 1 92.38 118 ASN A N 1
ATOM 912 C CA . ASN A 1 118 ? 32.938 -36.375 -30.047 1 92.38 118 ASN A CA 1
ATOM 913 C C . ASN A 1 118 ? 31.562 -35.969 -29.531 1 92.38 118 ASN A C 1
ATOM 915 O O . ASN A 1 118 ? 31.109 -34.844 -29.781 1 92.38 118 ASN A O 1
ATOM 919 N N . ILE A 1 119 ? 30.891 -36.906 -28.906 1 94.44 119 ILE A N 1
ATOM 920 C CA . ILE A 1 119 ? 29.547 -36.625 -28.406 1 94.44 119 ILE A CA 1
ATOM 921 C C . ILE A 1 119 ? 29.562 -36.625 -26.875 1 94.44 119 ILE A C 1
ATOM 923 O O . ILE A 1 119 ? 30.016 -37.594 -26.25 1 94.44 119 ILE A O 1
ATOM 927 N N . LEU A 1 120 ? 29.234 -35.531 -26.328 1 95.44 120 LEU A N 1
ATOM 928 C CA . LEU A 1 120 ? 29.031 -35.406 -24.891 1 95.44 120 LEU A CA 1
ATOM 929 C C . LEU A 1 120 ? 27.547 -35.312 -24.562 1 95.44 120 LEU A C 1
ATOM 931 O O . LEU A 1 120 ? 26.797 -34.594 -25.219 1 95.44 120 LEU A O 1
ATOM 935 N N . VAL A 1 121 ? 27.109 -36.125 -23.578 1 96.56 121 VAL A N 1
ATOM 936 C CA . VAL A 1 121 ? 25.688 -36.219 -23.25 1 96.56 121 VAL A CA 1
ATOM 937 C C . VAL A 1 121 ? 25.469 -35.781 -21.797 1 96.56 121 VAL A C 1
ATOM 939 O O . VAL A 1 121 ? 26.234 -36.188 -20.906 1 96.56 121 VAL A O 1
ATOM 942 N N . MET A 1 122 ? 24.453 -34.969 -21.594 1 96.88 122 MET A N 1
ATOM 943 C CA . MET A 1 122 ? 24.109 -34.469 -20.25 1 96.88 122 MET A CA 1
ATOM 944 C C . MET A 1 122 ? 22.766 -35.031 -19.797 1 96.88 122 MET A C 1
ATOM 946 O O . MET A 1 122 ? 21.781 -35 -20.547 1 96.88 122 MET A O 1
ATOM 950 N N . ASP A 1 123 ? 22.656 -35.594 -18.656 1 95.81 123 ASP A N 1
ATOM 951 C CA . ASP A 1 123 ? 21.438 -36.062 -18 1 95.81 123 ASP A CA 1
ATOM 952 C C . ASP A 1 123 ? 20.938 -35.062 -16.969 1 95.81 123 ASP A C 1
ATOM 954 O O . ASP A 1 123 ? 21.578 -34.844 -15.945 1 95.81 123 ASP A O 1
ATOM 958 N N . VAL A 1 124 ? 19.844 -34.5 -17.234 1 95.06 124 VAL A N 1
ATOM 959 C CA . VAL A 1 124 ? 19.281 -33.469 -16.391 1 95.06 124 VAL A CA 1
ATOM 960 C C . VAL A 1 124 ? 18.297 -34.094 -15.391 1 95.06 124 VAL A C 1
ATOM 962 O O . VAL A 1 124 ? 17.547 -35 -15.75 1 95.06 124 VAL A O 1
ATOM 965 N N . GLU A 1 125 ? 18.328 -33.594 -14.242 1 91.94 125 GLU A N 1
ATOM 966 C CA . GLU A 1 125 ? 17.406 -34.062 -13.211 1 91.94 125 GLU A CA 1
ATOM 967 C C . GLU A 1 125 ? 15.961 -34 -13.672 1 91.94 125 GLU A C 1
ATOM 969 O O . GLU A 1 125 ? 15.562 -33.031 -14.336 1 91.94 125 GLU A O 1
ATOM 974 N N . GLY A 1 126 ? 15.18 -34.969 -13.297 1 91.69 126 GLY A N 1
ATOM 975 C CA . GLY A 1 126 ? 13.781 -35.031 -13.688 1 91.69 126 GLY A CA 1
ATOM 976 C C . GLY A 1 126 ? 12.945 -33.938 -13.078 1 91.69 126 GLY A C 1
ATOM 977 O O . GLY A 1 126 ? 13.188 -33.531 -11.945 1 91.69 126 GLY A O 1
ATOM 978 N N . THR A 1 127 ? 11.914 -33.594 -13.805 1 91.88 127 THR A N 1
ATOM 979 C CA . THR A 1 127 ? 11 -32.531 -13.344 1 91.88 127 THR A CA 1
ATOM 980 C C . THR A 1 127 ? 9.766 -33.156 -12.688 1 91.88 127 THR A C 1
ATOM 982 O O . THR A 1 127 ? 9.508 -34.344 -12.844 1 91.88 127 THR A O 1
ATOM 985 N N . ASP A 1 128 ? 9.062 -32.375 -11.883 1 91.06 128 ASP A N 1
ATOM 986 C CA . ASP A 1 128 ? 7.758 -32.719 -11.32 1 91.06 128 ASP A CA 1
ATOM 987 C C . ASP A 1 128 ? 7.871 -33.844 -10.312 1 91.06 128 ASP A C 1
ATOM 989 O O . ASP A 1 128 ? 6.934 -34.625 -10.141 1 91.06 128 ASP A O 1
ATOM 993 N N . GLY A 1 129 ? 8.984 -33.969 -9.727 1 88.31 129 GLY A N 1
ATOM 994 C CA . GLY A 1 129 ? 9.148 -35.031 -8.727 1 88.31 129 GLY A CA 1
ATOM 995 C C . GLY A 1 129 ? 8.422 -34.719 -7.43 1 88.31 129 GLY A C 1
ATOM 996 O O . GLY A 1 129 ? 8.336 -33.562 -7.008 1 88.31 129 GLY A O 1
ATOM 997 N N . ARG A 1 130 ? 7.957 -35.812 -6.82 1 85.31 130 ARG A N 1
ATOM 998 C CA . ARG A 1 130 ? 7.242 -35.656 -5.555 1 85.31 130 ARG A CA 1
ATOM 999 C C . ARG A 1 130 ? 8.156 -35.094 -4.469 1 85.31 130 ARG A C 1
ATOM 1001 O O . ARG A 1 130 ? 7.691 -34.438 -3.541 1 85.31 130 ARG A O 1
ATOM 1008 N N . GLU A 1 131 ? 9.477 -35.375 -4.594 1 79.62 131 GLU A N 1
ATOM 1009 C CA . GLU A 1 131 ? 10.43 -34.969 -3.572 1 79.62 131 GLU A CA 1
ATOM 1010 C C . GLU A 1 131 ? 10.555 -33.438 -3.498 1 79.62 131 GLU A C 1
ATOM 1012 O O . GLU A 1 131 ? 10.656 -32.875 -2.41 1 79.62 131 GLU A O 1
ATOM 1017 N N . ARG A 1 132 ? 10.492 -32.844 -4.633 1 79.19 132 ARG A N 1
ATOM 1018 C CA . ARG A 1 132 ? 10.594 -31.391 -4.66 1 79.19 132 ARG A CA 1
ATOM 1019 C C . ARG A 1 132 ? 9.219 -30.75 -4.516 1 79.19 132 ARG A C 1
ATOM 1021 O O . ARG A 1 132 ? 9.117 -29.578 -4.125 1 79.19 132 ARG A O 1
ATOM 1028 N N . GLY A 1 133 ? 8.258 -31.5 -4.828 1 77.81 133 GLY A N 1
ATOM 1029 C CA . GLY A 1 133 ? 6.906 -30.969 -4.699 1 77.81 133 GLY A CA 1
ATOM 1030 C C . GLY A 1 133 ? 6.656 -29.75 -5.551 1 77.81 133 GLY A C 1
ATOM 1031 O O . GLY A 1 133 ? 6.91 -29.75 -6.758 1 77.81 133 GLY A O 1
ATOM 1032 N N . GLU A 1 134 ? 6.398 -28.656 -4.852 1 77.81 134 GLU A N 1
ATOM 1033 C CA . GLU A 1 134 ? 6.02 -27.438 -5.559 1 77.81 134 GLU A CA 1
ATOM 1034 C C . GLU A 1 134 ? 7.238 -26.578 -5.867 1 77.81 134 GLU A C 1
ATOM 1036 O O . GLU A 1 134 ? 7.16 -25.641 -6.66 1 77.81 134 GLU A O 1
ATOM 1041 N N . ASP A 1 135 ? 8.328 -26.922 -5.273 1 77.06 135 ASP A N 1
ATOM 1042 C CA . ASP A 1 135 ? 9.539 -26.141 -5.5 1 77.06 135 ASP A CA 1
ATOM 1043 C C . ASP A 1 135 ? 10.18 -26.5 -6.84 1 77.06 135 ASP A C 1
ATOM 1045 O O . ASP A 1 135 ? 10.883 -27.5 -6.949 1 77.06 135 ASP A O 1
ATOM 1049 N N . GLN A 1 136 ? 9.977 -25.672 -7.766 1 82.69 136 GLN A N 1
ATOM 1050 C CA . GLN A 1 136 ? 10.461 -25.922 -9.117 1 82.69 136 GLN A CA 1
ATOM 1051 C C . GLN A 1 136 ? 11.641 -25.016 -9.461 1 82.69 136 GLN A C 1
ATOM 1053 O O . GLN A 1 136 ? 11.914 -24.75 -10.633 1 82.69 136 GLN A O 1
ATOM 1058 N N . ASP A 1 137 ? 12.289 -24.469 -8.445 1 86.19 137 ASP A N 1
ATOM 1059 C CA . ASP A 1 137 ? 13.383 -23.531 -8.68 1 86.19 137 ASP A CA 1
ATOM 1060 C C . ASP A 1 137 ? 14.523 -24.188 -9.445 1 86.19 137 ASP A C 1
ATOM 1062 O O . ASP A 1 137 ? 14.953 -23.688 -10.492 1 86.19 137 ASP A O 1
ATOM 1066 N N . PHE A 1 138 ? 14.977 -25.281 -8.969 1 88.5 138 PHE A N 1
ATOM 1067 C CA . PHE A 1 138 ? 16.094 -25.969 -9.602 1 88.5 138 PHE A CA 1
ATOM 1068 C C . PHE A 1 138 ? 15.711 -26.469 -10.992 1 88.5 138 PHE A C 1
ATOM 1070 O O . PHE A 1 138 ? 16.516 -26.422 -11.922 1 88.5 138 PHE A O 1
ATOM 1077 N N . GLU A 1 139 ? 14.516 -27 -11.125 1 90.88 139 GLU A N 1
ATOM 1078 C CA . GLU A 1 139 ? 14.055 -27.531 -12.406 1 90.88 139 GLU A CA 1
ATOM 1079 C C . GLU A 1 139 ? 14.078 -26.453 -13.492 1 90.88 139 GLU A C 1
ATOM 1081 O O . GLU A 1 139 ? 14.508 -26.719 -14.617 1 90.88 139 GLU A O 1
ATOM 1086 N N . ARG A 1 140 ? 13.625 -25.344 -13.125 1 90.75 140 ARG A N 1
ATOM 1087 C CA . ARG A 1 140 ? 13.617 -24.234 -14.078 1 90.75 140 ARG A CA 1
ATOM 1088 C C . ARG A 1 140 ? 15.039 -23.859 -14.484 1 90.75 140 ARG A C 1
ATOM 1090 O O . ARG A 1 140 ? 15.32 -23.672 -15.672 1 90.75 140 ARG A O 1
ATOM 1097 N N . LYS A 1 141 ? 15.898 -23.766 -13.5 1 93.25 141 LYS A N 1
ATOM 1098 C CA . LYS A 1 141 ? 17.281 -23.375 -13.75 1 93.25 141 LYS A CA 1
ATOM 1099 C C . LYS A 1 141 ? 18.031 -24.438 -14.539 1 93.25 141 LYS A C 1
ATOM 1101 O O . LYS A 1 141 ? 18.766 -24.125 -15.469 1 93.25 141 LYS A O 1
ATOM 1106 N N . ALA A 1 142 ? 17.766 -25.656 -14.172 1 93.88 142 ALA A N 1
ATOM 1107 C CA . ALA A 1 142 ? 18.422 -26.781 -14.859 1 93.88 142 ALA A CA 1
ATOM 1108 C C . ALA A 1 142 ? 17.953 -26.875 -16.312 1 93.88 142 ALA A C 1
ATOM 1110 O O . ALA A 1 142 ? 18.766 -27.125 -17.203 1 93.88 142 ALA A O 1
ATOM 1111 N N . ALA A 1 143 ? 16.688 -26.703 -16.5 1 94.38 143 ALA A N 1
ATOM 1112 C CA . ALA A 1 143 ? 16.141 -26.766 -17.859 1 94.38 143 ALA A CA 1
ATOM 1113 C C . ALA A 1 143 ? 16.719 -25.641 -18.719 1 94.38 143 ALA A C 1
ATOM 1115 O O . ALA A 1 143 ? 17.047 -25.859 -19.891 1 94.38 143 ALA A O 1
ATOM 1116 N N . LEU A 1 144 ? 16.828 -24.453 -18.172 1 94.69 144 LEU A N 1
ATOM 1117 C CA . LEU A 1 144 ? 17.375 -23.328 -18.922 1 94.69 144 LEU A CA 1
ATOM 1118 C C . LEU A 1 144 ? 18.859 -23.562 -19.234 1 94.69 144 LEU A C 1
ATOM 1120 O O . LEU A 1 144 ? 19.312 -23.219 -20.328 1 94.69 144 LEU A O 1
ATOM 1124 N N . PHE A 1 145 ? 19.578 -24.094 -18.266 1 96.12 145 PHE A N 1
ATOM 1125 C CA . PHE A 1 145 ? 20.984 -24.422 -18.484 1 96.12 145 PHE A CA 1
ATOM 1126 C C . PHE A 1 145 ? 21.141 -25.406 -19.641 1 96.12 145 PHE A C 1
ATOM 1128 O O . PHE A 1 145 ? 21.984 -25.203 -20.516 1 96.12 145 PHE A O 1
ATOM 1135 N N . ALA A 1 146 ? 20.328 -26.453 -19.609 1 96.25 146 ALA A N 1
ATOM 1136 C CA . ALA A 1 146 ? 20.375 -27.469 -20.656 1 96.25 146 ALA A CA 1
ATOM 1137 C C . ALA A 1 146 ? 20.031 -26.875 -22.031 1 96.25 146 ALA A C 1
ATOM 1139 O O . ALA A 1 146 ? 20.688 -27.172 -23.016 1 96.25 146 ALA A O 1
ATOM 1140 N N . LEU A 1 147 ? 19.109 -26.062 -22.016 1 95.06 147 LEU A N 1
ATOM 1141 C CA . LEU A 1 147 ? 18.656 -25.438 -23.25 1 95.06 147 LEU A CA 1
ATOM 1142 C C . LEU A 1 147 ? 19.734 -24.5 -23.812 1 95.06 147 LEU A C 1
ATOM 1144 O O . LEU A 1 147 ? 19.953 -24.469 -25.031 1 95.06 147 LEU A O 1
ATOM 1148 N N . SER A 1 148 ? 20.422 -23.781 -23.016 1 93.12 148 SER A N 1
ATOM 1149 C CA . SER A 1 148 ? 21.344 -22.75 -23.422 1 93.12 148 SER A CA 1
ATOM 1150 C C . SER A 1 148 ? 22.703 -23.328 -23.797 1 93.12 148 SER A C 1
ATOM 1152 O O . SER A 1 148 ? 23.453 -22.719 -24.562 1 93.12 148 SER A O 1
ATOM 1154 N N . THR A 1 149 ? 22.984 -24.484 -23.312 1 95.12 149 THR A N 1
ATOM 1155 C CA . THR A 1 149 ? 24.344 -24.984 -23.5 1 95.12 149 THR A CA 1
ATOM 1156 C C . THR A 1 149 ? 24.375 -26.156 -24.484 1 95.12 149 THR A C 1
ATOM 1158 O O . THR A 1 149 ? 25.438 -26.547 -24.953 1 95.12 149 THR A O 1
ATOM 1161 N N . SER A 1 150 ? 23.234 -26.688 -24.859 1 96.38 150 SER A N 1
ATOM 1162 C CA . SER A 1 150 ? 23.203 -27.891 -25.688 1 96.38 150 SER A CA 1
ATOM 1163 C C . SER A 1 150 ? 22.922 -27.547 -27.141 1 96.38 150 SER A C 1
ATOM 1165 O O . SER A 1 150 ? 22.391 -26.469 -27.438 1 96.38 150 SER A O 1
ATOM 1167 N N . GLU A 1 151 ? 23.359 -28.438 -28.031 1 96.69 151 GLU A N 1
ATOM 1168 C CA . GLU A 1 151 ? 23 -28.375 -29.438 1 96.69 151 GLU A CA 1
ATOM 1169 C C . GLU A 1 151 ? 21.672 -29.078 -29.703 1 96.69 151 GLU A C 1
ATOM 1171 O O . GLU A 1 151 ? 20.844 -28.594 -30.484 1 96.69 151 GLU A O 1
ATOM 1176 N N . VAL A 1 152 ? 21.562 -30.188 -29.031 1 97.44 152 VAL A N 1
ATOM 1177 C CA . VAL A 1 152 ? 20.328 -30.984 -29.125 1 97.44 152 VAL A CA 1
ATOM 1178 C C . VAL A 1 152 ? 19.766 -31.219 -27.734 1 97.44 152 VAL A C 1
ATOM 1180 O O . VAL A 1 152 ? 20.469 -31.734 -26.859 1 97.44 152 VAL A O 1
ATOM 1183 N N . LEU A 1 153 ? 18.578 -30.797 -27.562 1 97.88 153 LEU A N 1
ATOM 1184 C CA . LEU A 1 153 ? 17.875 -31.062 -26.328 1 97.88 153 LEU A CA 1
ATOM 1185 C C . LEU A 1 153 ? 16.812 -32.156 -26.531 1 97.88 153 LEU A C 1
ATOM 1187 O O . LEU A 1 153 ? 15.805 -31.906 -27.203 1 97.88 153 LEU A O 1
ATOM 1191 N N . ILE A 1 154 ? 17.062 -33.281 -25.953 1 98.19 154 ILE A N 1
ATOM 1192 C CA . ILE A 1 154 ? 16.094 -34.375 -26.016 1 98.19 154 ILE A CA 1
ATOM 1193 C C . ILE A 1 154 ? 15.016 -34.156 -24.953 1 98.19 154 ILE A C 1
ATOM 1195 O O . ILE A 1 154 ? 15.328 -34.031 -23.766 1 98.19 154 ILE A O 1
ATOM 1199 N N . ILE A 1 155 ? 13.812 -34 -25.375 1 97.5 155 ILE A N 1
ATOM 1200 C CA . ILE A 1 155 ? 12.688 -34 -24.453 1 97.5 155 ILE A CA 1
ATOM 1201 C C . ILE A 1 155 ? 12.008 -35.344 -24.422 1 97.5 155 ILE A C 1
ATOM 1203 O O . ILE A 1 155 ? 11.344 -35.75 -25.391 1 97.5 155 ILE A O 1
ATOM 1207 N N . ASN A 1 156 ? 12.219 -36 -23.312 1 97 156 ASN A N 1
ATOM 1208 C CA . ASN A 1 156 ? 11.664 -37.344 -23.125 1 97 156 ASN A CA 1
ATOM 1209 C C . ASN A 1 156 ? 10.266 -37.281 -22.516 1 97 156 ASN A C 1
ATOM 1211 O O . ASN A 1 156 ? 10.086 -36.812 -21.406 1 97 156 ASN A O 1
ATOM 1215 N N . ILE A 1 157 ? 9.219 -37.781 -23.266 1 96.19 157 ILE A N 1
ATOM 1216 C CA . ILE A 1 157 ? 7.852 -37.688 -22.766 1 96.19 157 ILE A CA 1
ATOM 1217 C C . ILE A 1 157 ? 7.113 -39 -23.047 1 96.19 157 ILE A C 1
ATOM 1219 O O . ILE A 1 157 ? 7.379 -39.688 -24.047 1 96.19 157 ILE A O 1
ATOM 1223 N N . TRP A 1 158 ? 6.246 -39.312 -22.141 1 94.94 158 TRP A N 1
ATOM 1224 C CA . TRP A 1 158 ? 5.355 -40.438 -22.391 1 94.94 158 TRP A CA 1
ATOM 1225 C C . TRP A 1 158 ? 4.305 -40.094 -23.422 1 94.94 158 TRP A C 1
ATOM 1227 O O . TRP A 1 158 ? 3.871 -38.938 -23.516 1 94.94 158 TRP A O 1
ATOM 1237 N N . GLU A 1 159 ? 3.879 -41.062 -24.172 1 93.69 159 GLU A N 1
ATOM 1238 C CA . GLU A 1 159 ? 2.812 -40.844 -25.141 1 93.69 159 GLU A CA 1
ATOM 1239 C C . GLU A 1 159 ? 1.566 -40.25 -24.469 1 93.69 159 GLU A C 1
ATOM 1241 O O . GLU A 1 159 ? 0.885 -39.406 -25.047 1 93.69 159 GLU A O 1
ATOM 1246 N N . THR A 1 160 ? 1.31 -40.656 -23.234 1 90.5 160 THR A N 1
ATOM 1247 C CA . THR A 1 160 ? 0.107 -40.25 -22.5 1 90.5 160 THR A CA 1
ATOM 1248 C C . THR A 1 160 ? 0.211 -38.812 -22.031 1 90.5 160 THR A C 1
ATOM 1250 O O . THR A 1 160 ? -0.788 -38.219 -21.641 1 90.5 160 THR A O 1
ATOM 1253 N N . GLN A 1 161 ? 1.398 -38.281 -22.062 1 93.25 161 GLN A N 1
ATOM 1254 C CA . GLN A 1 161 ? 1.6 -36.906 -21.609 1 93.25 161 GLN A CA 1
ATOM 1255 C C . GLN A 1 161 ? 1.351 -35.906 -22.719 1 93.25 161 GLN A C 1
ATOM 1257 O O . GLN A 1 161 ? 1.212 -34.719 -22.469 1 93.25 161 GLN A O 1
ATOM 1262 N N . VAL A 1 162 ? 1.294 -36.406 -23.984 1 92.5 162 VAL A N 1
ATOM 1263 C CA . VAL A 1 162 ? 1.004 -35.531 -25.109 1 92.5 162 VAL A CA 1
ATOM 1264 C C . VAL A 1 162 ? -0.439 -35.031 -25.016 1 92.5 162 VAL A C 1
ATOM 1266 O O . VAL A 1 162 ? -1.364 -35.844 -24.844 1 92.5 162 VAL A O 1
ATOM 1269 N N . GLY A 1 163 ? -0.671 -33.812 -24.984 1 90.56 163 GLY A N 1
ATOM 1270 C CA . GLY A 1 163 ? -1.996 -33.219 -24.875 1 90.56 163 GLY A CA 1
ATOM 1271 C C . GLY A 1 163 ? -2.275 -32.656 -23.5 1 90.56 163 GLY A C 1
ATOM 1272 O O . GLY A 1 163 ? -3.318 -32.031 -23.266 1 90.56 163 GLY A O 1
ATOM 1273 N N . LEU A 1 164 ? -1.396 -32.906 -22.578 1 91.88 164 LEU A N 1
ATOM 1274 C CA . LEU A 1 164 ? -1.513 -32.344 -21.234 1 91.88 164 LEU A CA 1
ATOM 1275 C C . LEU A 1 164 ? -0.711 -31.047 -21.125 1 91.88 164 LEU A C 1
ATOM 1277 O O . LEU A 1 164 ? 0.188 -30.797 -21.938 1 91.88 164 LEU A O 1
ATOM 1281 N N . TYR A 1 165 ? -1.053 -30.281 -20.234 1 91.19 165 TYR A N 1
ATOM 1282 C CA . TYR A 1 165 ? -0.342 -29.016 -20.047 1 91.19 165 TYR A CA 1
ATOM 1283 C C . TYR A 1 165 ? 0.774 -29.172 -19.016 1 91.19 165 TYR A C 1
ATOM 1285 O O . TYR A 1 165 ? 1.955 -29.047 -19.359 1 91.19 165 TYR A O 1
ATOM 1293 N N . GLN A 1 166 ? 0.429 -29.469 -17.766 1 88.38 166 GLN A N 1
ATOM 1294 C CA . GLN A 1 166 ? 1.434 -29.641 -16.719 1 88.38 166 GLN A CA 1
ATOM 1295 C C . GLN A 1 166 ? 2.184 -30.953 -16.875 1 88.38 166 GLN A C 1
ATOM 1297 O O . GLN A 1 166 ? 3.385 -31.031 -16.609 1 88.38 166 GLN A O 1
ATOM 1302 N N . GLY A 1 167 ? 1.447 -31.891 -17.297 1 91.12 167 GLY A N 1
ATOM 1303 C CA . GLY A 1 167 ? 2.053 -33.219 -17.469 1 91.12 167 GLY A CA 1
ATOM 1304 C C . GLY A 1 167 ? 3.107 -33.25 -18.547 1 91.12 167 GLY A C 1
ATOM 1305 O O . GLY A 1 167 ? 4.062 -34.031 -18.469 1 91.12 167 GLY A O 1
ATOM 1306 N N . ALA A 1 168 ? 2.908 -32.375 -19.516 1 92 168 ALA A N 1
ATOM 1307 C CA . ALA A 1 168 ? 3.875 -32.281 -20.594 1 92 168 ALA A CA 1
ATOM 1308 C C . ALA A 1 168 ? 4.949 -31.25 -20.312 1 92 168 ALA A C 1
ATOM 1310 O O . ALA A 1 168 ? 5.766 -30.922 -21.172 1 92 168 ALA A O 1
ATOM 1311 N N . ASN A 1 169 ? 4.945 -30.672 -19.172 1 91.69 169 ASN A N 1
ATOM 1312 C CA . ASN A 1 169 ? 5.91 -29.688 -18.703 1 91.69 169 ASN A CA 1
ATOM 1313 C C . ASN A 1 169 ? 5.797 -28.391 -19.5 1 91.69 169 ASN A C 1
ATOM 1315 O O . ASN A 1 169 ? 6.793 -27.688 -19.688 1 91.69 169 ASN A O 1
ATOM 1319 N N . MET A 1 170 ? 4.613 -28.125 -20.047 1 91.44 170 MET A N 1
ATOM 1320 C CA . MET A 1 170 ? 4.43 -26.906 -20.844 1 91.44 170 MET A CA 1
ATOM 1321 C C . MET A 1 170 ? 4.625 -25.656 -19.969 1 91.44 170 MET A C 1
ATOM 1323 O O . MET A 1 170 ? 5.188 -24.656 -20.438 1 91.44 170 MET A O 1
ATOM 1327 N N . GLY A 1 171 ? 4.145 -25.688 -18.781 1 87.62 171 GLY A N 1
ATOM 1328 C CA . GLY A 1 171 ? 4.32 -24.547 -17.891 1 87.62 171 GLY A CA 1
ATOM 1329 C C . GLY A 1 171 ? 5.777 -24.234 -17.609 1 87.62 171 GLY A C 1
ATOM 1330 O O . GLY A 1 171 ? 6.172 -23.062 -17.625 1 87.62 171 GLY A O 1
ATOM 1331 N N . LEU A 1 172 ? 6.535 -25.203 -17.359 1 88.69 172 LEU A N 1
ATOM 1332 C CA . LEU A 1 172 ? 7.961 -25.047 -17.109 1 88.69 172 LEU A CA 1
ATOM 1333 C C . LEU A 1 172 ? 8.672 -24.5 -18.344 1 88.69 172 LEU A C 1
ATOM 1335 O O . LEU A 1 172 ? 9.477 -23.578 -18.25 1 88.69 172 LEU A O 1
ATOM 1339 N N . LEU A 1 173 ? 8.344 -25.078 -19.484 1 92.12 173 LEU A N 1
ATOM 1340 C CA . LEU A 1 173 ? 8.961 -24.672 -20.734 1 92.12 173 LEU A CA 1
ATOM 1341 C C . LEU A 1 173 ? 8.641 -23.203 -21.047 1 92.12 173 LEU A C 1
ATOM 1343 O O . LEU A 1 173 ? 9.484 -22.484 -21.578 1 92.12 173 LEU A O 1
ATOM 1347 N N . LYS A 1 174 ? 7.484 -22.875 -20.766 1 90.12 174 LYS A N 1
ATOM 1348 C CA . LYS A 1 174 ? 7.086 -21.484 -20.969 1 90.12 174 LYS A CA 1
ATOM 1349 C C . LYS A 1 174 ? 8.008 -20.531 -20.219 1 90.12 174 LYS A C 1
ATOM 1351 O O . LYS A 1 174 ? 8.508 -19.562 -20.797 1 90.12 174 LYS A O 1
ATOM 1356 N N . THR A 1 175 ? 8.273 -20.766 -18.984 1 87 175 THR A N 1
ATOM 1357 C CA . THR A 1 175 ? 9.141 -19.938 -18.156 1 87 175 THR A CA 1
ATOM 1358 C C . THR A 1 175 ? 10.57 -19.953 -18.688 1 87 175 THR A C 1
ATOM 1360 O O . THR A 1 175 ? 11.234 -18.906 -18.734 1 87 175 THR A O 1
ATOM 1363 N N . VAL A 1 176 ? 10.953 -21.078 -19.062 1 90.88 176 VAL A N 1
ATOM 1364 C CA . VAL A 1 176 ? 12.32 -21.266 -19.547 1 90.88 176 VAL A CA 1
ATOM 1365 C C . VAL A 1 176 ? 12.516 -20.5 -20.844 1 90.88 176 VAL A C 1
ATOM 1367 O O . VAL A 1 176 ? 13.531 -19.812 -21.031 1 90.88 176 VAL A O 1
ATOM 1370 N N . PHE A 1 177 ? 11.578 -20.578 -21.734 1 92.56 177 PHE A N 1
ATOM 1371 C CA . PHE A 1 177 ? 11.672 -19.875 -23 1 92.56 177 PHE A CA 1
ATOM 1372 C C . PHE A 1 177 ? 11.641 -18.359 -22.781 1 92.56 177 PHE A C 1
ATOM 1374 O O . PHE A 1 177 ? 12.352 -17.625 -23.469 1 92.56 177 PHE A O 1
ATOM 1381 N N . GLU A 1 178 ? 10.82 -17.953 -21.891 1 88.19 178 GLU A N 1
ATOM 1382 C CA . GLU A 1 178 ? 10.711 -16.531 -21.594 1 88.19 178 GLU A CA 1
ATOM 1383 C C . GLU A 1 178 ? 12.039 -15.977 -21.094 1 88.19 178 GLU A C 1
ATOM 1385 O O . GLU A 1 178 ? 12.484 -14.922 -21.562 1 88.19 178 GLU A O 1
ATOM 1390 N N . VAL A 1 179 ? 12.625 -16.672 -20.188 1 86.44 179 VAL A N 1
ATOM 1391 C CA . VAL A 1 179 ? 13.867 -16.188 -19.594 1 86.44 179 VAL A CA 1
ATOM 1392 C C . VAL A 1 179 ? 15.008 -16.312 -20.594 1 86.44 179 VAL A C 1
ATOM 1394 O O . VAL A 1 179 ? 15.906 -15.469 -20.641 1 86.44 179 VAL A O 1
ATOM 1397 N N . ASN A 1 180 ? 14.93 -17.406 -21.359 1 89.62 180 ASN A N 1
ATOM 1398 C CA . ASN A 1 180 ? 15.922 -17.562 -22.422 1 89.62 180 ASN A CA 1
ATOM 1399 C C . ASN A 1 180 ? 15.891 -16.391 -23.406 1 89.62 180 ASN A C 1
ATOM 1401 O O . ASN A 1 180 ? 16.938 -15.922 -23.844 1 89.62 180 ASN A O 1
ATOM 1405 N N . LEU A 1 181 ? 14.766 -16 -23.734 1 87.75 181 LEU A N 1
ATOM 1406 C CA . LEU A 1 181 ? 14.602 -14.875 -24.656 1 87.75 181 LEU A CA 1
ATOM 1407 C C . LEU A 1 181 ? 15.125 -13.586 -24.031 1 87.75 181 LEU A C 1
ATOM 1409 O O . LEU A 1 181 ? 15.734 -12.766 -24.719 1 87.75 181 LEU A O 1
ATOM 1413 N N . SER A 1 182 ? 14.898 -13.445 -22.828 1 82.62 182 SER A N 1
ATOM 1414 C CA . SER A 1 182 ? 15.312 -12.242 -22.125 1 82.62 182 SER A CA 1
ATOM 1415 C C . SER A 1 182 ? 16.828 -12.18 -21.984 1 82.62 182 SER A C 1
ATOM 1417 O O . SER A 1 182 ? 17.422 -11.109 -22.094 1 82.62 182 SER A O 1
ATOM 1419 N N . LEU A 1 183 ? 17.406 -13.25 -21.703 1 80.56 183 LEU A N 1
ATOM 1420 C CA . LEU A 1 183 ? 18.844 -13.297 -21.453 1 80.56 183 LEU A CA 1
ATOM 1421 C C . LEU A 1 183 ? 19.625 -13.328 -22.766 1 80.56 183 LEU A C 1
ATOM 1423 O O . LEU A 1 183 ? 20.656 -12.664 -22.891 1 80.56 183 LEU A O 1
ATOM 1427 N N . PHE A 1 184 ? 19.094 -14.055 -23.75 1 78.56 184 PHE A N 1
ATOM 1428 C CA . PHE A 1 184 ? 19.938 -14.352 -24.891 1 78.56 184 PHE A CA 1
ATOM 1429 C C . PHE A 1 184 ? 19.312 -13.828 -26.172 1 78.56 184 PHE A C 1
ATOM 1431 O O . PHE A 1 184 ? 19.953 -13.82 -27.234 1 78.56 184 PHE A O 1
ATOM 1438 N N . GLY A 1 185 ? 18.125 -13.422 -26.109 1 80.25 185 GLY A N 1
ATOM 1439 C CA . GLY A 1 185 ? 17.422 -12.93 -27.281 1 80.25 185 GLY A CA 1
ATOM 1440 C C . GLY A 1 185 ? 18.047 -11.664 -27.859 1 80.25 185 GLY A C 1
ATOM 1441 O O . GLY A 1 185 ? 18.156 -11.531 -29.078 1 80.25 185 GLY A O 1
ATOM 1442 N N . LYS A 1 186 ? 18.469 -10.789 -27.031 1 78.69 186 LYS A N 1
ATOM 1443 C CA . LYS A 1 186 ? 19.047 -9.523 -27.5 1 78.69 186 LYS A CA 1
ATOM 1444 C C . LYS A 1 186 ? 20.359 -9.758 -28.234 1 78.69 186 LYS A C 1
ATOM 1446 O O . LYS A 1 186 ? 20.625 -9.125 -29.266 1 78.69 186 LYS A O 1
ATOM 1451 N N . SER A 1 187 ? 21.125 -10.602 -27.672 1 79.25 187 SER A N 1
ATOM 1452 C CA . SER A 1 187 ? 22.406 -10.906 -28.297 1 79.25 187 SER A CA 1
ATOM 1453 C C . SER A 1 187 ? 22.219 -11.516 -29.688 1 79.25 187 SER A C 1
ATOM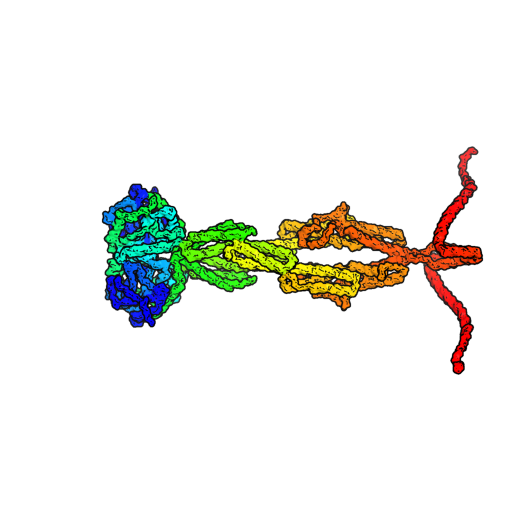 1455 O O . SER A 1 187 ? 23 -11.258 -30.594 1 79.25 187 SER A O 1
ATOM 1457 N N . LYS A 1 188 ? 21.203 -12.289 -29.875 1 80.5 188 LYS A N 1
ATOM 1458 C CA . LYS A 1 188 ? 20.922 -12.906 -31.156 1 80.5 188 LYS A CA 1
ATOM 1459 C C . LYS A 1 188 ? 20.562 -11.859 -32.219 1 80.5 188 LYS A C 1
ATOM 1461 O O . LYS A 1 188 ? 20.969 -11.969 -33.375 1 80.5 188 LYS A O 1
ATOM 1466 N N . LEU A 1 189 ? 19.891 -10.875 -31.828 1 79.25 189 LEU A N 1
ATOM 1467 C CA . LEU A 1 189 ? 19.5 -9.805 -32.719 1 79.25 189 LEU A CA 1
ATOM 1468 C C . LEU A 1 189 ? 20.703 -8.945 -33.125 1 79.25 189 LEU A C 1
ATOM 1470 O O . LEU A 1 189 ? 20.859 -8.578 -34.281 1 79.25 189 LEU A O 1
ATOM 1474 N N . GLU A 1 190 ? 21.5 -8.648 -32.125 1 77.31 190 GLU A N 1
ATOM 1475 C CA . GLU A 1 190 ? 22.641 -7.754 -32.344 1 77.31 190 GLU A CA 1
ATOM 1476 C C . GLU A 1 190 ? 23.719 -8.422 -33.219 1 77.31 190 GLU A C 1
ATOM 1478 O O . GLU A 1 190 ? 24.328 -7.773 -34.062 1 77.31 190 GLU A O 1
ATOM 1483 N N . THR A 1 191 ? 23.922 -9.68 -33 1 76 191 THR A N 1
ATOM 1484 C CA . THR A 1 191 ? 25.016 -10.359 -33.688 1 76 191 THR A CA 1
ATOM 1485 C C . THR A 1 191 ? 24.5 -11.062 -34.938 1 76 191 THR A C 1
ATOM 1487 O O . THR A 1 191 ? 25.297 -11.648 -35.688 1 76 191 THR A O 1
ATOM 1490 N N . HIS A 1 192 ? 23.234 -10.945 -35.312 1 76.31 192 HIS A N 1
ATOM 1491 C CA . HIS A 1 192 ? 22.625 -11.633 -36.469 1 76.31 192 HIS A CA 1
ATOM 1492 C C . HIS A 1 192 ? 23.031 -13.102 -36.5 1 76.31 192 HIS A C 1
ATOM 1494 O O . HIS A 1 192 ? 23.469 -13.602 -37.531 1 76.31 192 HIS A O 1
ATOM 1500 N N . ASN A 1 193 ? 23.062 -13.641 -35.281 1 75.94 193 ASN A N 1
ATOM 1501 C CA . ASN A 1 193 ? 23.453 -15.031 -35.094 1 75.94 193 ASN A CA 1
ATOM 1502 C C . ASN A 1 193 ? 22.312 -15.984 -35.469 1 75.94 193 ASN A C 1
ATOM 1504 O O . ASN A 1 193 ? 21.188 -15.805 -35.031 1 75.94 193 ASN A O 1
ATOM 1508 N N . ASP A 1 194 ? 22.578 -16.906 -36.312 1 83.31 194 ASP A N 1
ATOM 1509 C CA . ASP A 1 194 ? 21.578 -17.875 -36.75 1 83.31 194 ASP A CA 1
ATOM 1510 C C . ASP A 1 194 ? 21.625 -19.141 -35.906 1 83.31 194 ASP A C 1
ATOM 1512 O O . ASP A 1 194 ? 21.219 -20.203 -36.344 1 83.31 194 ASP A O 1
ATOM 1516 N N . HIS A 1 195 ? 22.109 -18.953 -34.688 1 88.94 195 HIS A N 1
ATOM 1517 C CA . HIS A 1 195 ? 22.234 -20.109 -33.781 1 88.94 195 HIS A CA 1
ATOM 1518 C C . HIS A 1 195 ? 20.859 -20.641 -33.406 1 88.94 195 HIS A C 1
ATOM 1520 O O . HIS A 1 195 ? 19.969 -19.875 -33.031 1 88.94 195 HIS A O 1
ATOM 1526 N N . LYS A 1 196 ? 20.656 -21.984 -33.5 1 92.94 196 LYS A N 1
ATOM 1527 C CA . LYS A 1 196 ? 19.406 -22.656 -33.125 1 92.94 196 LYS A CA 1
ATOM 1528 C C . LYS A 1 196 ? 19.688 -23.906 -32.281 1 92.94 196 LYS A C 1
ATOM 1530 O O . LYS A 1 196 ? 20.828 -24.391 -32.25 1 92.94 196 LYS A O 1
ATOM 1535 N N . VAL A 1 197 ? 18.719 -24.25 -31.562 1 95.44 197 VAL A N 1
ATOM 1536 C CA . VAL A 1 197 ? 18.781 -25.5 -30.812 1 95.44 197 VAL A CA 1
ATOM 1537 C C . VAL A 1 197 ? 17.766 -26.5 -31.359 1 95.44 197 VAL A C 1
ATOM 1539 O O . VAL A 1 197 ? 16.641 -26.109 -31.719 1 95.44 197 VAL A O 1
ATOM 1542 N N . LEU A 1 198 ? 18.141 -27.734 -31.5 1 97.75 198 LEU A N 1
ATOM 1543 C CA . LEU A 1 198 ? 17.203 -28.766 -31.938 1 97.75 198 LEU A CA 1
ATOM 1544 C C . LEU A 1 198 ? 16.484 -29.391 -30.75 1 97.75 198 LEU A C 1
ATOM 1546 O O . LEU A 1 198 ? 17.125 -29.906 -29.828 1 97.75 198 LEU A O 1
ATOM 1550 N N . LEU A 1 199 ? 15.211 -29.281 -30.812 1 97.75 199 LEU A N 1
ATOM 1551 C CA . LEU A 1 199 ? 14.391 -30.016 -29.844 1 97.75 199 LEU A CA 1
ATOM 1552 C C . LEU A 1 199 ? 13.984 -31.375 -30.391 1 97.75 199 LEU A C 1
ATOM 1554 O O . LEU A 1 199 ? 13.148 -31.453 -31.297 1 97.75 199 LEU A O 1
ATOM 1558 N N . LEU A 1 200 ? 14.609 -32.344 -29.875 1 98.31 200 LEU A N 1
ATOM 1559 C CA . LEU A 1 200 ? 14.266 -33.719 -30.266 1 98.31 200 LEU A CA 1
ATOM 1560 C C . LEU A 1 200 ? 13.297 -34.344 -29.266 1 98.31 200 LEU A C 1
ATOM 1562 O O . LEU A 1 200 ? 13.695 -34.75 -28.172 1 98.31 200 LEU A O 1
ATOM 1566 N N . ILE A 1 201 ? 12.047 -34.469 -29.688 1 98.19 201 ILE A N 1
ATOM 1567 C CA . ILE A 1 201 ? 11.023 -35.031 -28.797 1 98.19 201 ILE A CA 1
ATOM 1568 C C . ILE A 1 201 ? 10.984 -36.562 -28.953 1 98.19 201 ILE A C 1
ATOM 1570 O O . ILE A 1 201 ? 10.656 -37.062 -30.031 1 98.19 201 ILE A O 1
ATOM 1574 N N . VAL A 1 202 ? 11.344 -37.188 -27.906 1 98.12 202 VAL A N 1
ATOM 1575 C CA . VAL A 1 202 ? 11.289 -38.656 -27.891 1 98.12 202 VAL A CA 1
ATOM 1576 C C . VAL A 1 202 ? 10.039 -39.125 -27.156 1 98.12 202 VAL A C 1
ATOM 1578 O O . VAL A 1 202 ? 9.922 -38.938 -25.953 1 98.12 202 VAL A O 1
ATOM 1581 N N . ILE A 1 203 ? 9.125 -39.719 -27.875 1 97.12 203 ILE A N 1
ATOM 1582 C CA . ILE A 1 203 ? 7.867 -40.188 -27.312 1 97.12 203 ILE A CA 1
ATOM 1583 C C . ILE A 1 203 ? 8.016 -41.656 -26.859 1 97.12 203 ILE A C 1
ATOM 1585 O O . ILE A 1 203 ? 8.266 -42.531 -27.688 1 97.12 203 ILE A O 1
ATOM 1589 N N . ARG A 1 204 ? 7.82 -41.812 -25.609 1 96.06 204 ARG A N 1
ATOM 1590 C CA . ARG A 1 204 ? 7.988 -43.156 -25.031 1 96.06 204 ARG A CA 1
ATOM 1591 C C . ARG A 1 204 ? 6.672 -43.906 -25.016 1 96.06 204 ARG A C 1
ATOM 1593 O O . ARG A 1 204 ? 5.602 -43.312 -24.859 1 96.06 204 ARG A O 1
ATOM 1600 N N . ASP A 1 205 ? 6.734 -45.312 -25.125 1 94.06 205 ASP A N 1
ATOM 1601 C CA . ASP A 1 205 ? 5.613 -46.25 -25.031 1 94.06 205 ASP A CA 1
ATOM 1602 C C . ASP A 1 205 ? 4.598 -46 -26.156 1 94.06 205 ASP A C 1
ATOM 1604 O O . ASP A 1 205 ? 3.395 -45.938 -25.906 1 94.06 205 ASP A O 1
ATOM 1608 N N . HIS A 1 206 ? 5.16 -45.781 -27.281 1 93.38 206 HIS A N 1
ATOM 1609 C CA . HIS A 1 206 ? 4.281 -45.625 -28.438 1 93.38 206 HIS A CA 1
ATOM 1610 C C . HIS A 1 206 ? 3.766 -46.969 -28.922 1 93.38 206 HIS A C 1
ATOM 1612 O O . HIS A 1 206 ? 4.539 -47.812 -29.406 1 93.38 206 HIS A O 1
ATOM 1618 N N . VAL A 1 207 ? 2.506 -47.188 -28.812 1 86.81 207 VAL A N 1
ATOM 1619 C CA . VAL A 1 207 ? 1.927 -48.5 -29.094 1 86.81 207 VAL A CA 1
ATOM 1620 C C . VAL A 1 207 ? 1.369 -48.5 -30.516 1 86.81 207 VAL A C 1
ATOM 1622 O O . VAL A 1 207 ? 1.023 -49.562 -31.047 1 86.81 207 VAL A O 1
ATOM 1625 N N . GLY A 1 208 ? 1.294 -47.438 -31.25 1 84.19 208 GLY A N 1
ATOM 1626 C CA . GLY A 1 208 ? 0.948 -47.375 -32.656 1 84.19 208 GLY A CA 1
ATOM 1627 C C . GLY A 1 208 ? -0.518 -47.062 -32.906 1 84.19 208 GLY A C 1
ATOM 1628 O O . GLY A 1 208 ? -0.955 -46.969 -34.062 1 84.19 208 GLY A O 1
ATOM 1629 N N . VAL A 1 209 ? -1.309 -46.969 -31.828 1 84 209 VAL A N 1
ATOM 1630 C CA . VAL A 1 209 ? -2.723 -46.656 -32 1 84 209 VAL A CA 1
ATOM 1631 C C . VAL A 1 209 ? -2.871 -45.25 -32.562 1 84 209 VAL A C 1
ATOM 1633 O O . VAL A 1 209 ? -3.609 -45.031 -33.531 1 84 209 VAL A O 1
ATOM 1636 N N . THR A 1 210 ? -2.246 -44.312 -31.984 1 87.5 210 THR A N 1
ATOM 1637 C CA . THR A 1 210 ? -2.15 -42.969 -32.531 1 87.5 210 THR A CA 1
ATOM 1638 C C . THR A 1 210 ? -0.875 -42.781 -33.344 1 87.5 210 THR A C 1
ATOM 1640 O O . THR A 1 210 ? 0.227 -43.031 -32.844 1 87.5 210 THR A O 1
ATOM 1643 N N . PRO A 1 211 ? -1.068 -42.406 -34.531 1 91.69 211 PRO A N 1
ATOM 1644 C CA . PRO A 1 211 ? 0.129 -42.219 -35.344 1 91.69 211 PRO A CA 1
ATOM 1645 C C . PRO A 1 211 ? 1.078 -41.156 -34.812 1 91.69 211 PRO A C 1
ATOM 1647 O O . PRO A 1 211 ? 0.631 -40.188 -34.188 1 91.69 211 PRO A O 1
ATOM 1650 N N . VAL A 1 212 ? 2.357 -41.406 -35 1 94.19 212 VAL A N 1
ATOM 1651 C CA . VAL A 1 212 ? 3.391 -40.5 -34.5 1 94.19 212 VAL A CA 1
ATOM 1652 C C . VAL A 1 212 ? 3.189 -39.125 -35.125 1 94.19 212 VAL A C 1
ATOM 1654 O O . VAL A 1 212 ? 3.443 -38.094 -34.469 1 94.19 212 VAL A O 1
ATOM 1657 N N . GLU A 1 213 ? 2.723 -39.031 -36.344 1 93.44 213 GLU A N 1
ATOM 1658 C CA . GLU A 1 213 ? 2.504 -37.75 -37 1 93.44 213 GLU A CA 1
ATOM 1659 C C . GLU A 1 213 ? 1.45 -36.906 -36.281 1 93.44 213 GLU A C 1
ATOM 1661 O O . GLU A 1 213 ? 1.592 -35.688 -36.156 1 93.44 213 GLU A O 1
ATOM 1666 N N . SER A 1 214 ? 0.428 -37.562 -35.844 1 92.69 214 SER A N 1
ATOM 1667 C CA . SER A 1 214 ? -0.625 -36.875 -35.094 1 92.69 214 SER A CA 1
ATOM 1668 C C . SER A 1 214 ? -0.119 -36.344 -33.75 1 92.69 214 SER A C 1
ATOM 1670 O O . SER A 1 214 ? -0.445 -35.25 -33.344 1 92.69 214 SER A O 1
ATOM 1672 N N . LEU A 1 215 ? 0.653 -37.188 -33.094 1 94.06 215 LEU A N 1
ATOM 1673 C CA . LEU A 1 215 ? 1.246 -36.781 -31.844 1 94.06 215 LEU A CA 1
ATOM 1674 C C . LEU A 1 215 ? 2.191 -35.594 -32.031 1 94.06 215 LEU A C 1
ATOM 1676 O O . LEU A 1 215 ? 2.18 -34.656 -31.25 1 94.06 215 LEU A O 1
ATOM 1680 N N . ALA A 1 216 ? 2.998 -35.688 -33.094 1 95.69 216 ALA A N 1
ATOM 1681 C CA . ALA A 1 216 ? 3.957 -34.625 -33.406 1 95.69 216 ALA A CA 1
ATOM 1682 C C . ALA A 1 216 ? 3.246 -33.312 -33.688 1 95.69 216 ALA A C 1
ATOM 1684 O O . ALA A 1 216 ? 3.686 -32.25 -33.25 1 95.69 216 ALA A O 1
ATOM 1685 N N . LYS A 1 217 ? 2.18 -33.406 -34.406 1 94.38 217 LYS A N 1
ATOM 1686 C CA . LYS A 1 217 ? 1.414 -32.188 -34.75 1 94.38 217 LYS A CA 1
ATOM 1687 C C . LYS A 1 217 ? 0.833 -31.547 -33.5 1 94.38 217 LYS A C 1
ATOM 1689 O O . LYS A 1 217 ? 0.871 -30.312 -33.344 1 94.38 217 LYS A O 1
ATOM 1694 N N . THR A 1 218 ? 0.277 -32.344 -32.656 1 92.75 218 THR A N 1
ATOM 1695 C CA . THR A 1 218 ? -0.325 -31.828 -31.422 1 92.75 218 THR A CA 1
ATOM 1696 C C . THR A 1 218 ? 0.721 -31.141 -30.547 1 92.75 218 THR A C 1
ATOM 1698 O O . THR A 1 218 ? 0.501 -30.031 -30.078 1 92.75 218 THR A O 1
ATOM 1701 N N . PHE A 1 219 ? 1.815 -31.781 -30.375 1 95.06 219 PHE A N 1
ATOM 1702 C CA . PHE A 1 219 ? 2.855 -31.234 -29.5 1 95.06 219 PHE A CA 1
ATOM 1703 C C . PHE A 1 219 ? 3.459 -29.969 -30.094 1 95.06 219 PHE A C 1
ATOM 1705 O O . PHE A 1 219 ? 3.734 -29.016 -29.375 1 95.06 219 PHE A O 1
ATOM 1712 N N . THR A 1 220 ? 3.719 -29.953 -31.391 1 95.94 220 THR A N 1
ATOM 1713 C CA . THR A 1 220 ? 4.273 -28.797 -32.062 1 95.94 220 THR A CA 1
ATOM 1714 C C . THR A 1 220 ? 3.32 -27.594 -31.953 1 95.94 220 THR A C 1
ATOM 1716 O O . THR A 1 220 ? 3.754 -26.469 -31.719 1 95.94 220 THR A O 1
ATOM 1719 N N . SER A 1 221 ? 2.064 -27.922 -32.125 1 93.69 221 SER A N 1
ATOM 1720 C CA . SER A 1 221 ? 1.066 -26.875 -31.984 1 93.69 221 SER A CA 1
ATOM 1721 C C . SER A 1 221 ? 1.071 -26.297 -30.578 1 93.69 221 SER A C 1
ATOM 1723 O O . SER A 1 221 ? 0.913 -25.078 -30.391 1 93.69 221 SER A O 1
ATOM 1725 N N . ASP A 1 222 ? 1.206 -27.125 -29.641 1 93.44 222 ASP A N 1
ATOM 1726 C CA . ASP A 1 222 ? 1.247 -26.672 -28.25 1 93.44 222 ASP A CA 1
ATOM 1727 C C . ASP A 1 222 ? 2.461 -25.781 -28 1 93.44 222 ASP A C 1
ATOM 1729 O O . ASP A 1 222 ? 2.359 -24.781 -27.297 1 93.44 222 ASP A O 1
ATOM 1733 N N . LEU A 1 223 ? 3.604 -26.125 -28.531 1 95.19 223 LEU A N 1
ATOM 1734 C CA . LEU A 1 223 ? 4.816 -25.328 -28.375 1 95.19 223 LEU A CA 1
ATOM 1735 C C . LEU A 1 223 ? 4.664 -23.969 -29.031 1 95.19 223 LEU A C 1
ATOM 1737 O O . LEU A 1 223 ? 5.055 -22.953 -28.438 1 95.19 223 LEU A O 1
ATOM 1741 N N . GLN A 1 224 ? 4.074 -23.969 -30.172 1 94.12 224 GLN A N 1
ATOM 1742 C CA . GLN A 1 224 ? 3.893 -22.719 -30.906 1 94.12 224 GLN A CA 1
ATOM 1743 C C . GLN A 1 224 ? 2.889 -21.812 -30.188 1 94.12 224 GLN A C 1
ATOM 1745 O O . GLN A 1 224 ? 3.084 -20.594 -30.125 1 94.12 224 GLN A O 1
ATOM 1750 N N . ASN A 1 225 ? 1.813 -22.422 -29.734 1 91.56 225 ASN A N 1
ATOM 1751 C CA . ASN A 1 225 ? 0.832 -21.641 -28.969 1 91.56 225 ASN A CA 1
ATOM 1752 C C . ASN A 1 225 ? 1.43 -21.078 -27.688 1 91.56 225 ASN A C 1
ATOM 1754 O O . ASN A 1 225 ? 1.145 -19.938 -27.312 1 91.56 225 ASN A O 1
ATOM 1758 N N . MET A 1 226 ? 2.16 -21.875 -27.047 1 90.62 226 MET A N 1
ATOM 1759 C CA . MET A 1 226 ? 2.828 -21.438 -25.828 1 90.62 226 MET A CA 1
ATOM 1760 C C . MET A 1 226 ? 3.785 -20.281 -26.125 1 90.62 226 MET A C 1
ATOM 1762 O O . MET A 1 226 ? 3.828 -19.297 -25.375 1 90.62 226 MET A O 1
ATOM 1766 N N . TRP A 1 227 ? 4.551 -20.328 -27.188 1 92.06 227 TRP A N 1
ATOM 1767 C CA . TRP A 1 227 ? 5.496 -19.281 -27.578 1 92.06 227 TRP A CA 1
ATOM 1768 C C . TRP A 1 227 ? 4.773 -17.969 -27.859 1 92.06 227 TRP A C 1
ATOM 1770 O O . TRP A 1 227 ? 5.25 -16.906 -27.469 1 92.06 227 TRP A O 1
ATOM 1780 N N . SER A 1 228 ? 3.639 -18.062 -28.453 1 88.75 228 SER A N 1
ATOM 1781 C CA . SER A 1 228 ? 2.875 -16.875 -28.812 1 88.75 228 SER A CA 1
ATOM 1782 C C . SER A 1 228 ? 2.326 -16.172 -27.562 1 88.75 228 SER A C 1
ATOM 1784 O O . SER A 1 228 ? 2.096 -14.969 -27.562 1 88.75 228 SER A O 1
ATOM 1786 N N . SER A 1 229 ? 2.184 -16.922 -26.531 1 85.19 229 SER A N 1
ATOM 1787 C CA . SER A 1 229 ? 1.604 -16.375 -25.297 1 85.19 229 SER A CA 1
ATOM 1788 C C . SER A 1 229 ? 2.688 -15.883 -24.359 1 85.19 229 SER A C 1
ATOM 1790 O O . SER A 1 229 ? 2.387 -15.414 -23.25 1 85.19 229 SER A O 1
ATOM 1792 N N . LEU A 1 230 ? 3.939 -15.938 -24.75 1 87.56 230 LEU A N 1
ATOM 1793 C CA . LEU A 1 230 ? 5.043 -15.508 -23.891 1 87.56 230 LEU A CA 1
ATOM 1794 C C . LEU A 1 230 ? 5.023 -14 -23.703 1 87.56 230 LEU A C 1
ATOM 1796 O O . LEU A 1 230 ? 4.621 -13.258 -24.594 1 87.56 230 LEU A O 1
ATOM 1800 N N . ALA A 1 231 ? 5.375 -13.633 -22.5 1 79.81 231 ALA A N 1
ATOM 1801 C CA . ALA A 1 231 ? 5.629 -12.219 -22.234 1 79.81 231 ALA A CA 1
ATOM 1802 C C . ALA A 1 231 ? 6.992 -11.797 -22.781 1 79.81 231 ALA A C 1
ATOM 1804 O O . ALA A 1 231 ? 8.016 -11.953 -22.109 1 79.81 231 ALA A O 1
ATOM 1805 N N . LYS A 1 232 ? 6.957 -11.289 -23.938 1 84.75 232 LYS A N 1
ATOM 1806 C CA . LYS A 1 232 ? 8.203 -10.914 -24.609 1 84.75 232 LYS A CA 1
ATOM 1807 C C . LYS A 1 232 ? 8.461 -9.414 -24.484 1 84.75 232 LYS A C 1
ATOM 1809 O O . LYS A 1 232 ? 7.527 -8.617 -24.5 1 84.75 232 LYS A O 1
ATOM 1814 N N . PRO A 1 233 ? 9.695 -9.086 -24.312 1 77.62 233 PRO A N 1
ATOM 1815 C CA . PRO A 1 233 ? 10.016 -7.656 -24.391 1 77.62 233 PRO A CA 1
ATOM 1816 C C . PRO A 1 233 ? 9.633 -7.039 -25.734 1 77.62 233 PRO A C 1
ATOM 1818 O O . PRO A 1 233 ? 9.57 -7.742 -26.734 1 77.62 233 PRO A O 1
ATOM 1821 N N . ALA A 1 234 ? 9.422 -5.781 -25.797 1 76.62 234 ALA A N 1
ATOM 1822 C CA . ALA A 1 234 ? 8.914 -5.078 -26.969 1 76.62 234 ALA A CA 1
ATOM 1823 C C . ALA A 1 234 ? 9.844 -5.246 -28.156 1 76.62 234 ALA A C 1
ATOM 1825 O O . ALA A 1 234 ? 9.391 -5.441 -29.281 1 76.62 234 ALA A O 1
ATOM 1826 N N . GLU A 1 235 ? 11.125 -5.273 -27.891 1 79.62 235 GLU A N 1
ATOM 1827 C CA . GLU A 1 235 ? 12.117 -5.328 -28.969 1 79.62 235 GLU A CA 1
ATOM 1828 C C . GLU A 1 235 ? 12.18 -6.723 -29.578 1 79.62 235 GLU A C 1
ATOM 1830 O O . GLU A 1 235 ? 12.625 -6.883 -30.719 1 79.62 235 GLU A O 1
ATOM 1835 N N . LEU A 1 236 ? 11.656 -7.742 -28.828 1 84.44 236 LEU A N 1
ATOM 1836 C CA . LEU A 1 236 ? 11.812 -9.125 -29.266 1 84.44 236 LEU A CA 1
ATOM 1837 C C . LEU A 1 236 ? 10.461 -9.727 -29.641 1 84.44 236 LEU A C 1
ATOM 1839 O O . LEU A 1 236 ? 10.352 -10.938 -29.844 1 84.44 236 LEU A O 1
ATOM 1843 N N . GLU A 1 237 ? 9.406 -8.984 -29.797 1 82.56 237 GLU A N 1
ATOM 1844 C CA . GLU A 1 237 ? 8.047 -9.469 -30.016 1 82.56 237 GLU A CA 1
ATOM 1845 C C . GLU A 1 237 ? 7.91 -10.109 -31.391 1 82.56 237 GLU A C 1
ATOM 1847 O O . GLU A 1 237 ? 7.105 -11.023 -31.578 1 82.56 237 GLU A O 1
ATOM 1852 N N . HIS A 1 238 ? 8.781 -9.781 -32.312 1 84.88 238 HIS A N 1
ATOM 1853 C CA . HIS A 1 238 ? 8.641 -10.25 -33.688 1 84.88 238 HIS A CA 1
ATOM 1854 C C . HIS A 1 238 ? 9.344 -11.586 -33.875 1 84.88 238 HIS A C 1
ATOM 1856 O O . HIS A 1 238 ? 9.141 -12.25 -34.906 1 84.88 238 HIS A O 1
ATOM 1862 N N . LEU A 1 239 ? 10.125 -11.984 -32.938 1 87.69 239 LEU A N 1
ATOM 1863 C CA . LEU A 1 239 ? 10.867 -13.234 -33.062 1 87.69 239 LEU A CA 1
ATOM 1864 C C . LEU A 1 239 ? 9.938 -14.438 -32.906 1 87.69 239 LEU A C 1
ATOM 1866 O O . LEU A 1 239 ? 9.039 -14.43 -32.062 1 87.69 239 LEU A O 1
ATOM 1870 N N . GLN A 1 240 ? 10.102 -15.391 -33.781 1 90.06 240 GLN A N 1
ATOM 1871 C CA . GLN A 1 240 ? 9.25 -16.562 -33.812 1 90.06 240 GLN A CA 1
ATOM 1872 C C . GLN A 1 240 ? 9.961 -17.781 -33.219 1 90.06 240 GLN A C 1
ATOM 1874 O O . GLN A 1 240 ? 11.18 -17.781 -33.062 1 90.06 240 GLN A O 1
ATOM 1879 N N . PHE A 1 241 ? 9.141 -18.797 -32.969 1 93.19 241 PHE A N 1
ATOM 1880 C CA . PHE A 1 241 ? 9.641 -20.047 -32.375 1 93.19 241 PHE A CA 1
ATOM 1881 C C . PHE A 1 241 ? 10.688 -20.688 -33.281 1 93.19 241 PHE A C 1
ATOM 1883 O O . PHE A 1 241 ? 11.727 -21.141 -32.812 1 93.19 241 PHE A O 1
ATOM 1890 N N . ALA A 1 242 ? 10.586 -20.578 -34.562 1 91.81 242 ALA A N 1
ATOM 1891 C CA . ALA A 1 242 ? 11.438 -21.219 -35.562 1 91.81 242 ALA A CA 1
ATOM 1892 C C . ALA A 1 242 ? 12.789 -20.531 -35.656 1 91.81 242 ALA A C 1
ATOM 1894 O O . ALA A 1 242 ? 13.75 -21.078 -36.188 1 91.81 242 ALA A O 1
ATOM 1895 N N . ASP A 1 243 ? 12.867 -19.375 -35.156 1 90.75 243 ASP A N 1
ATOM 1896 C CA . ASP A 1 243 ? 14.125 -18.641 -35.188 1 90.75 243 ASP A CA 1
ATOM 1897 C C . ASP A 1 243 ? 15.102 -19.188 -34.156 1 90.75 243 ASP A C 1
ATOM 1899 O O . ASP A 1 243 ? 16.312 -19 -34.281 1 90.75 243 ASP A O 1
ATOM 1903 N N . PHE A 1 244 ? 14.562 -19.875 -33.188 1 91.81 244 PHE A N 1
ATOM 1904 C CA . PHE A 1 244 ? 15.414 -20.328 -32.094 1 91.81 244 PHE A CA 1
ATOM 1905 C C . PHE A 1 244 ? 15.508 -21.844 -32.062 1 91.81 244 PHE A C 1
ATOM 1907 O O . PHE A 1 244 ? 16.5 -22.406 -31.594 1 91.81 244 PHE A O 1
ATOM 1914 N N . PHE A 1 245 ? 14.375 -22.422 -32.594 1 95.19 245 PHE A N 1
ATOM 1915 C CA . PHE A 1 245 ? 14.32 -23.859 -32.344 1 95.19 245 PHE A CA 1
ATOM 1916 C C . PHE A 1 245 ? 13.867 -24.594 -33.594 1 95.19 245 PHE A C 1
ATOM 1918 O O . PHE A 1 245 ? 13.039 -24.094 -34.375 1 95.19 245 PHE A O 1
ATOM 1925 N N . ASP A 1 246 ? 14.461 -25.734 -33.812 1 96.31 246 ASP A N 1
ATOM 1926 C CA . ASP A 1 246 ? 13.938 -26.75 -34.719 1 96.31 246 ASP A CA 1
ATOM 1927 C C . ASP A 1 246 ? 13.375 -27.938 -33.938 1 96.31 246 ASP A C 1
ATOM 1929 O O . ASP A 1 246 ? 13.82 -28.234 -32.844 1 96.31 246 ASP A O 1
ATOM 1933 N N . VAL A 1 247 ? 12.336 -28.516 -34.5 1 97 247 VAL A N 1
ATOM 1934 C CA . VAL A 1 247 ? 11.688 -29.594 -33.75 1 97 247 VAL A CA 1
ATOM 1935 C C . VAL A 1 247 ? 11.625 -30.859 -34.625 1 97 247 VAL A C 1
ATOM 1937 O O . VAL A 1 247 ? 11.344 -30.781 -35.812 1 97 247 VAL A O 1
ATOM 1940 N N . THR A 1 248 ? 12.023 -31.953 -34.094 1 97.25 248 THR A N 1
ATOM 1941 C CA . THR A 1 248 ? 11.859 -33.25 -34.719 1 97.25 248 THR A CA 1
ATOM 1942 C C . THR A 1 248 ? 11.398 -34.281 -33.719 1 97.25 248 THR A C 1
ATOM 1944 O O . THR A 1 248 ? 11.414 -34.031 -32.5 1 97.25 248 THR A O 1
ATOM 1947 N N . PHE A 1 249 ? 10.883 -35.469 -34.219 1 97.75 249 PHE A N 1
ATOM 1948 C CA . PHE A 1 249 ? 10.25 -36.438 -33.344 1 97.75 249 PHE A CA 1
ATOM 1949 C C . PHE A 1 249 ? 10.812 -37.844 -33.594 1 97.75 249 PHE A C 1
ATOM 1951 O O . PHE A 1 249 ? 11.289 -38.125 -34.688 1 97.75 249 PHE A O 1
ATOM 1958 N N . HIS A 1 250 ? 10.883 -38.594 -32.594 1 97.56 250 HIS A N 1
ATOM 1959 C CA . HIS A 1 250 ? 11.211 -40.031 -32.625 1 97.56 250 HIS A CA 1
ATOM 1960 C C . HIS A 1 250 ? 10.398 -40.812 -31.609 1 97.56 250 HIS A C 1
ATOM 1962 O O . HIS A 1 250 ? 10.266 -40.375 -30.453 1 97.56 250 HIS A O 1
ATOM 1968 N N . ALA A 1 251 ? 9.75 -41.875 -32 1 97.31 251 ALA A N 1
ATOM 1969 C CA . ALA A 1 251 ? 8.906 -42.656 -31.094 1 97.31 251 ALA A CA 1
ATOM 1970 C C . ALA A 1 251 ? 9.578 -44 -30.734 1 97.31 251 ALA A C 1
ATOM 1972 O O . ALA A 1 251 ? 10.219 -44.625 -31.594 1 97.31 251 ALA A O 1
ATOM 1973 N N . LEU A 1 252 ? 9.5 -44.375 -29.562 1 97.5 252 LEU A N 1
ATOM 1974 C CA . LEU A 1 252 ? 10.023 -45.656 -29.078 1 97.5 252 LEU A CA 1
ATOM 1975 C C . LEU A 1 252 ? 8.898 -46.531 -28.547 1 97.5 252 LEU A C 1
ATOM 1977 O O . LEU A 1 252 ? 7.969 -46.062 -27.906 1 97.5 252 LEU A O 1
ATOM 1981 N N . ASN A 1 253 ? 8.977 -47.812 -28.828 1 95.88 253 ASN A N 1
ATOM 1982 C CA . ASN A 1 253 ? 7.988 -48.781 -28.359 1 95.88 253 ASN A CA 1
ATOM 1983 C C . ASN A 1 253 ? 8.164 -49.062 -26.875 1 95.88 253 ASN A C 1
ATOM 1985 O O . ASN A 1 253 ? 9.102 -48.562 -26.234 1 95.88 253 ASN A O 1
ATOM 1989 N N . HIS A 1 254 ? 7.227 -49.812 -26.344 1 93.88 254 HIS A N 1
ATOM 1990 C CA . HIS A 1 254 ? 7.207 -50.094 -24.922 1 93.88 254 HIS A CA 1
ATOM 1991 C C . HIS A 1 254 ? 8.406 -50.938 -24.516 1 93.88 254 HIS A C 1
ATOM 1993 O O . HIS A 1 254 ? 8.641 -52 -25.078 1 93.88 254 HIS A O 1
ATOM 1999 N N . LYS A 1 255 ? 9.203 -50.5 -23.547 1 91.12 255 LYS A N 1
ATOM 2000 C CA . LYS A 1 255 ? 10.461 -51.125 -23.156 1 91.12 255 LYS A CA 1
ATOM 2001 C C . LYS A 1 255 ? 10.234 -52.531 -22.625 1 91.12 255 LYS A C 1
ATOM 2003 O O . LYS A 1 255 ? 10.977 -53.438 -22.953 1 91.12 255 LYS A O 1
ATOM 2008 N N . VAL A 1 256 ? 9.18 -52.75 -21.781 1 89.56 256 VAL A N 1
ATOM 2009 C CA . VAL A 1 256 ? 8.977 -54 -21.078 1 89.56 256 VAL A CA 1
ATOM 2010 C C . VAL A 1 256 ? 8.117 -54.938 -21.922 1 89.56 256 VAL A C 1
ATOM 2012 O O . VAL A 1 256 ? 8.422 -56.125 -22.047 1 89.56 256 VAL A O 1
ATOM 2015 N N . LEU A 1 257 ? 7.051 -54.469 -22.562 1 91.5 257 LEU A N 1
ATOM 2016 C CA . LEU A 1 257 ? 6.086 -55.312 -23.266 1 91.5 257 LEU A CA 1
ATOM 2017 C C . LEU A 1 257 ? 6.531 -55.562 -24.703 1 91.5 257 LEU A C 1
ATOM 2019 O O . LEU A 1 257 ? 6.133 -56.562 -25.312 1 91.5 257 LEU A O 1
ATOM 2023 N N . GLN A 1 258 ? 7.359 -54.594 -25.234 1 93.69 258 GLN A N 1
ATOM 2024 C CA . GLN A 1 258 ? 7.914 -54.75 -26.578 1 93.69 258 GLN A CA 1
ATOM 2025 C C . GLN A 1 258 ? 9.422 -54.5 -26.578 1 93.69 258 GLN A C 1
ATOM 2027 O O . GLN A 1 258 ? 9.914 -53.594 -27.266 1 93.69 258 GLN A O 1
ATOM 2032 N N . PRO A 1 259 ? 10.211 -55.281 -25.922 1 93.75 259 PRO A N 1
ATOM 2033 C CA . PRO A 1 259 ? 11.641 -55.031 -25.75 1 93.75 259 PRO A CA 1
ATOM 2034 C C . PRO A 1 259 ? 12.414 -55.062 -27.062 1 93.75 259 PRO A C 1
ATOM 2036 O O . PRO A 1 259 ? 13.344 -54.281 -27.25 1 93.75 259 PRO A O 1
ATOM 2039 N N . LYS A 1 260 ? 12.055 -55.969 -27.984 1 94.62 260 LYS A N 1
ATOM 2040 C CA . LYS A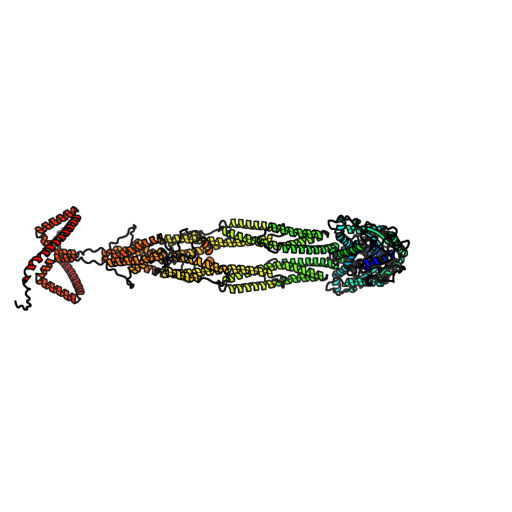 1 260 ? 12.758 -56.062 -29.266 1 94.62 260 LYS A CA 1
ATOM 2041 C C . LYS A 1 260 ? 12.539 -54.781 -30.078 1 94.62 260 LYS A C 1
ATOM 2043 O O . LYS A 1 260 ? 13.484 -54.188 -30.609 1 94.62 260 LYS A O 1
ATOM 2048 N N . GLU A 1 261 ? 11.273 -54.438 -30.188 1 94.81 261 GLU A N 1
ATOM 2049 C CA . GLU A 1 261 ? 10.938 -53.219 -30.922 1 94.81 261 GLU A CA 1
ATOM 2050 C C . GLU A 1 261 ? 11.57 -52 -30.281 1 94.81 261 GLU A C 1
ATOM 2052 O O . GLU A 1 261 ? 11.953 -51.031 -30.984 1 94.81 261 GLU A O 1
ATOM 2057 N N . PHE A 1 262 ? 11.664 -52 -28.969 1 95.88 262 PHE A N 1
ATOM 2058 C CA . PHE A 1 262 ? 12.289 -50.906 -28.234 1 95.88 262 PHE A CA 1
ATOM 2059 C C . PHE A 1 262 ? 13.766 -50.781 -28.594 1 95.88 262 PHE A C 1
ATOM 2061 O O . PHE A 1 262 ? 14.25 -49.688 -28.875 1 95.88 262 PHE A O 1
ATOM 2068 N N . GLY A 1 263 ? 14.5 -51.844 -28.562 1 95.12 263 GLY A N 1
ATOM 2069 C CA . GLY A 1 263 ? 15.906 -51.844 -28.938 1 95.12 263 GLY A CA 1
ATOM 2070 C C . GLY A 1 263 ? 16.141 -51.406 -30.375 1 95.12 263 GLY A C 1
ATOM 2071 O O . GLY A 1 263 ? 17.078 -50.656 -30.656 1 95.12 263 GLY A O 1
ATOM 2072 N N . GLU A 1 264 ? 15.234 -51.875 -31.234 1 95.94 264 GLU A N 1
ATOM 2073 C CA . GLU A 1 264 ? 15.328 -51.469 -32.625 1 95.94 264 GLU A CA 1
ATOM 2074 C C . GLU A 1 264 ? 15.102 -49.969 -32.781 1 95.94 264 GLU A C 1
ATOM 2076 O O . GLU A 1 264 ? 15.727 -49.312 -33.625 1 95.94 264 GLU A O 1
ATOM 2081 N N . GLY A 1 265 ? 14.133 -49.5 -32.031 1 96.62 265 GLY A N 1
ATOM 2082 C CA . GLY A 1 265 ? 13.875 -48.062 -32.062 1 96.62 265 GLY A CA 1
ATOM 2083 C C . GLY A 1 265 ? 15.07 -47.219 -31.625 1 96.62 265 GLY A C 1
ATOM 2084 O O . GLY A 1 265 ? 15.352 -46.188 -32.188 1 96.62 265 GLY A O 1
ATOM 2085 N N . ILE A 1 266 ? 15.781 -47.688 -30.594 1 97.19 266 ILE A N 1
ATOM 2086 C CA . ILE A 1 266 ? 16.984 -47.031 -30.109 1 97.19 266 ILE A CA 1
ATOM 2087 C C . ILE A 1 266 ? 18.062 -47.031 -31.188 1 97.19 266 ILE A C 1
ATOM 2089 O O . ILE A 1 266 ? 18.719 -46.031 -31.422 1 97.19 266 ILE A O 1
ATOM 2093 N N . ASN A 1 267 ? 18.203 -48.156 -31.812 1 96.81 267 ASN A N 1
ATOM 2094 C CA . ASN A 1 267 ? 19.203 -48.281 -32.875 1 96.81 267 ASN A CA 1
ATOM 2095 C C . ASN A 1 267 ? 18.875 -47.344 -34.062 1 96.81 267 ASN A C 1
ATOM 2097 O O . ASN A 1 267 ? 19.781 -46.75 -34.656 1 96.81 267 ASN A O 1
ATOM 2101 N N . ARG A 1 268 ? 17.594 -47.219 -34.344 1 96.81 268 ARG A N 1
ATOM 2102 C CA . ARG A 1 268 ? 17.203 -46.312 -35.406 1 96.81 268 ARG A CA 1
ATOM 2103 C C . ARG A 1 268 ? 17.516 -44.844 -35.062 1 96.81 268 ARG A C 1
ATOM 2105 O O . ARG A 1 268 ? 17.859 -44.062 -35.938 1 96.81 268 ARG A O 1
ATOM 2112 N N . LEU A 1 269 ? 17.297 -44.562 -33.844 1 97.31 269 LEU A N 1
ATOM 2113 C CA . LEU A 1 269 ? 17.656 -43.219 -33.406 1 97.31 269 LEU A CA 1
ATOM 2114 C C . LEU A 1 269 ? 19.156 -43 -33.531 1 97.31 269 LEU A C 1
ATOM 2116 O O . LEU A 1 269 ? 19.594 -41.906 -33.906 1 97.31 269 LEU A O 1
ATOM 2120 N N . GLY A 1 270 ? 19.953 -43.969 -33.188 1 96.56 270 GLY A N 1
ATOM 2121 C CA . GLY A 1 270 ? 21.391 -43.906 -33.375 1 96.56 270 GLY A CA 1
ATOM 2122 C C . GLY A 1 270 ? 21.781 -43.688 -34.812 1 96.56 270 GLY A C 1
ATOM 2123 O O . GLY A 1 270 ? 22.734 -42.969 -35.125 1 96.56 270 GLY A O 1
ATOM 2124 N N . ASP A 1 271 ? 21.078 -44.375 -35.75 1 96.25 271 ASP A N 1
ATOM 2125 C CA . ASP A 1 271 ? 21.312 -44.188 -37.188 1 96.25 271 ASP A CA 1
ATOM 2126 C C . ASP A 1 271 ? 21.109 -42.719 -37.594 1 96.25 271 ASP A C 1
ATOM 2128 O O . ASP A 1 271 ? 21.875 -42.156 -38.375 1 96.25 271 ASP A O 1
ATOM 2132 N N . ARG A 1 272 ? 20.062 -42.156 -37 1 95.94 272 ARG A N 1
ATOM 2133 C CA . ARG A 1 272 ? 19.75 -40.781 -37.312 1 95.94 272 ARG A CA 1
ATOM 2134 C C . ARG A 1 272 ? 20.844 -39.844 -36.812 1 95.94 272 ARG A C 1
ATOM 2136 O O . ARG A 1 272 ? 21.078 -38.781 -37.406 1 95.94 272 ARG A O 1
ATOM 2143 N N . LEU A 1 273 ? 21.547 -40.188 -35.781 1 94.81 273 LEU A N 1
ATOM 2144 C CA . LEU A 1 273 ? 22.547 -39.344 -35.156 1 94.81 273 LEU A CA 1
ATOM 2145 C C . LEU A 1 273 ? 23.875 -39.438 -35.875 1 94.81 273 LEU A C 1
ATOM 2147 O O . LEU A 1 273 ? 24.531 -38.438 -36.125 1 94.81 273 LEU A O 1
ATOM 2151 N N . VAL A 1 274 ? 24.375 -40.688 -36.156 1 92.25 274 VAL A N 1
ATOM 2152 C CA . VAL A 1 274 ? 25.766 -40.875 -36.562 1 92.25 274 VAL A CA 1
ATOM 2153 C C . VAL A 1 274 ? 25.859 -41.375 -37.969 1 92.25 274 VAL A C 1
ATOM 2155 O O . VAL A 1 274 ? 26.844 -41.156 -38.688 1 92.25 274 VAL A O 1
ATOM 2158 N N . VAL A 1 275 ? 24.859 -42.156 -38.438 1 89.69 275 VAL A N 1
ATOM 2159 C CA . VAL A 1 275 ? 24.938 -42.719 -39.781 1 89.69 275 VAL A CA 1
ATOM 2160 C C . VAL A 1 275 ? 24.438 -41.688 -40.812 1 89.69 275 VAL A C 1
ATOM 2162 O O . VAL A 1 275 ? 25.188 -41.312 -41.719 1 89.69 275 VAL A O 1
ATOM 2165 N N . SER A 1 276 ? 23.281 -41.219 -40.625 1 89.56 276 SER A N 1
ATOM 2166 C CA . SER A 1 276 ? 22.719 -40.25 -41.562 1 89.56 276 SER A CA 1
ATOM 2167 C C . SER A 1 276 ? 23.094 -38.812 -41.156 1 89.56 276 SER A C 1
ATOM 2169 O O . SER A 1 276 ? 23.047 -37.906 -41.969 1 89.56 276 SER A O 1
ATOM 2171 N N . ASN A 1 277 ? 23.578 -38.625 -39.969 1 87.88 277 ASN A N 1
ATOM 2172 C CA . ASN A 1 277 ? 23.953 -37.312 -39.438 1 87.88 277 ASN A CA 1
ATOM 2173 C C . ASN A 1 277 ? 22.891 -36.25 -39.719 1 87.88 277 ASN A C 1
ATOM 2175 O O . ASN A 1 277 ? 23.203 -35.156 -40.188 1 87.88 277 ASN A O 1
ATOM 2179 N N . GLU A 1 278 ? 21.656 -36.625 -39.5 1 91.88 278 GLU A N 1
ATOM 2180 C CA . GLU A 1 278 ? 20.5 -35.75 -39.781 1 91.88 278 GLU A CA 1
ATOM 2181 C C . GLU A 1 278 ? 20.234 -34.781 -38.656 1 91.88 278 GLU A C 1
ATOM 2183 O O . GLU A 1 278 ? 19.625 -33.75 -38.844 1 91.88 278 GLU A O 1
ATOM 2188 N N . LEU A 1 279 ? 20.719 -35.094 -37.5 1 95.25 279 LEU A N 1
ATOM 2189 C CA . LEU A 1 279 ? 20.281 -34.375 -36.312 1 95.25 279 LEU A CA 1
ATOM 2190 C C . LEU A 1 279 ? 21.266 -33.25 -35.969 1 95.25 279 LEU A C 1
ATOM 2192 O O . LEU A 1 279 ? 20.922 -32.344 -35.219 1 95.25 279 LEU A O 1
ATOM 2196 N N . PHE A 1 280 ? 22.5 -33.344 -36.531 1 94.25 280 PHE A N 1
ATOM 2197 C CA . PHE A 1 280 ? 23.469 -32.281 -36.281 1 94.25 280 PHE A CA 1
ATOM 2198 C C . PHE A 1 280 ? 23.578 -31.328 -37.438 1 94.25 280 PHE A C 1
ATOM 2200 O O . PHE A 1 280 ? 23.922 -31.734 -38.562 1 94.25 280 PHE A O 1
ATOM 2207 N N . LYS A 1 281 ? 23.234 -30.109 -37.25 1 93.81 281 LYS A N 1
ATOM 2208 C CA . LYS A 1 281 ? 23.438 -29.047 -38.219 1 93.81 281 LYS A CA 1
ATOM 2209 C C . LYS A 1 281 ? 24.453 -28.031 -37.719 1 93.81 281 LYS A C 1
ATOM 2211 O O . LYS A 1 281 ? 24.625 -27.844 -36.5 1 93.81 281 LYS A O 1
ATOM 2216 N N . PRO A 1 282 ? 25.125 -27.391 -38.594 1 91.62 282 PRO A N 1
ATOM 2217 C CA . PRO A 1 282 ? 26.156 -26.422 -38.188 1 91.62 282 PRO A CA 1
ATOM 2218 C C . PRO A 1 282 ? 25.578 -25.266 -37.375 1 91.62 282 PRO A C 1
ATOM 2220 O O . PRO A 1 282 ? 26.266 -24.703 -36.531 1 91.62 282 PRO A O 1
ATOM 2223 N N . GLU A 1 283 ? 24.312 -24.984 -37.594 1 92.62 283 GLU A N 1
ATOM 2224 C CA . GLU A 1 283 ? 23.688 -23.859 -36.938 1 92.62 283 GLU A CA 1
ATOM 2225 C C . GLU A 1 283 ? 23.5 -24.156 -35.438 1 92.62 283 GLU A C 1
ATOM 2227 O O . GLU A 1 283 ? 23.281 -23.234 -34.656 1 92.62 283 GLU A O 1
ATOM 2232 N N . TYR A 1 284 ? 23.641 -25.422 -35.094 1 94.81 284 TYR A N 1
ATOM 2233 C CA . TYR A 1 284 ? 23.406 -25.781 -33.688 1 94.81 284 TYR A CA 1
ATOM 2234 C C . TYR A 1 284 ? 24.688 -25.656 -32.875 1 94.81 284 TYR A C 1
ATOM 2236 O O . TYR A 1 284 ? 24.641 -25.516 -31.641 1 94.81 284 TYR A O 1
ATOM 2244 N N . HIS A 1 285 ? 25.781 -25.734 -33.531 1 93.06 285 HIS A N 1
ATOM 2245 C CA . HIS A 1 285 ? 27.078 -25.719 -32.844 1 93.06 285 HIS A CA 1
ATOM 2246 C C . HIS A 1 285 ? 27.422 -24.328 -32.344 1 93.06 285 HIS A C 1
ATOM 2248 O O . HIS A 1 285 ? 27.141 -23.328 -33 1 93.06 285 HIS A O 1
ATOM 2254 N N . HIS A 1 286 ? 28.016 -24.141 -31.188 1 87.69 286 HIS A N 1
ATOM 2255 C CA . HIS A 1 286 ? 28.391 -22.859 -30.594 1 87.69 286 HIS A CA 1
ATOM 2256 C C . HIS A 1 286 ? 29.688 -22.328 -31.203 1 87.69 286 HIS A C 1
ATOM 2258 O O . HIS A 1 286 ? 30.047 -21.172 -30.984 1 87.69 286 HIS A O 1
ATOM 2264 N N . ASP A 1 287 ? 30.391 -22.969 -31.984 1 86.94 287 ASP A N 1
ATOM 2265 C CA . ASP A 1 287 ? 31.594 -22.594 -32.719 1 86.94 287 ASP A CA 1
ATOM 2266 C C . ASP A 1 287 ? 32.719 -22.188 -31.781 1 86.94 287 ASP A C 1
ATOM 2268 O O . ASP A 1 287 ? 33.375 -21.156 -32 1 86.94 287 ASP A O 1
ATOM 2272 N N . VAL A 1 288 ? 32.844 -22.797 -30.656 1 91.31 288 VAL A N 1
ATOM 2273 C CA . VAL A 1 288 ? 33.906 -22.609 -29.688 1 91.31 288 VAL A CA 1
ATOM 2274 C C . VAL A 1 288 ? 34.562 -23.953 -29.359 1 91.31 288 VAL A C 1
ATOM 2276 O O . VAL A 1 288 ? 33.906 -24.984 -29.406 1 91.31 288 VAL A O 1
ATOM 2279 N N . PRO A 1 289 ? 35.875 -23.859 -29.109 1 93.12 289 PRO A N 1
ATOM 2280 C CA . PRO A 1 289 ? 36.5 -25.109 -28.703 1 93.12 289 PRO A CA 1
ATOM 2281 C C . PRO A 1 289 ? 36 -25.609 -27.359 1 93.12 289 PRO A C 1
ATOM 2283 O O . PRO A 1 289 ? 35.344 -24.859 -26.609 1 93.12 289 PRO A O 1
ATOM 2286 N N . ILE A 1 290 ? 36.188 -26.859 -27.078 1 93.25 290 ILE A N 1
ATOM 2287 C CA . ILE A 1 290 ? 35.625 -27.531 -25.906 1 93.25 290 ILE A CA 1
ATOM 2288 C C . ILE A 1 290 ? 36.062 -26.797 -24.641 1 93.25 290 ILE A C 1
ATOM 2290 O O . ILE A 1 290 ? 35.281 -26.719 -23.672 1 93.25 290 ILE A O 1
ATOM 2294 N N . ASP A 1 291 ? 37.281 -26.234 -24.625 1 91.38 291 ASP A N 1
ATOM 2295 C CA . ASP A 1 291 ? 37.719 -25.438 -23.484 1 91.38 291 ASP A CA 1
ATOM 2296 C C . ASP A 1 291 ? 36.906 -24.156 -23.359 1 91.38 291 ASP A C 1
ATOM 2298 O O . ASP A 1 291 ? 36.531 -23.75 -22.25 1 91.38 291 ASP A O 1
ATOM 2302 N N . GLY A 1 292 ? 36.625 -23.562 -24.469 1 93 292 GLY A N 1
ATOM 2303 C CA . GLY A 1 292 ? 35.781 -22.391 -24.484 1 93 292 GLY A CA 1
ATOM 2304 C C . GLY A 1 292 ? 34.344 -22.703 -24.062 1 93 292 GLY A C 1
ATOM 2305 O O . GLY A 1 292 ? 33.688 -21.906 -23.391 1 93 292 GLY A O 1
ATOM 2306 N N . TRP A 1 293 ? 33.875 -23.875 -24.469 1 94.25 293 TRP A N 1
ATOM 2307 C CA . TRP A 1 293 ? 32.531 -24.266 -24.109 1 94.25 293 TRP A CA 1
ATOM 2308 C C . TRP A 1 293 ? 32.375 -24.438 -22.594 1 94.25 293 TRP A C 1
ATOM 2310 O O . TRP A 1 293 ? 31.359 -24.062 -22.016 1 94.25 293 TRP A O 1
ATOM 2320 N N . THR A 1 294 ? 33.375 -25 -21.953 1 94.19 294 THR A N 1
ATOM 2321 C CA . THR A 1 294 ? 33.312 -25.188 -20.5 1 94.19 294 THR A CA 1
ATOM 2322 C C . THR A 1 294 ? 33.25 -23.828 -19.797 1 94.19 294 THR A C 1
ATOM 2324 O O . THR A 1 294 ? 32.531 -23.688 -18.797 1 94.19 294 THR A O 1
ATOM 2327 N N . MET A 1 295 ? 33.906 -22.875 -20.312 1 93.75 295 MET A N 1
ATOM 2328 C CA . MET A 1 295 ? 33.844 -21.531 -19.75 1 93.75 295 MET A CA 1
ATOM 2329 C C . MET A 1 295 ? 32.469 -20.906 -20.016 1 93.75 295 MET A C 1
ATOM 2331 O O . MET A 1 295 ? 31.922 -20.234 -19.141 1 93.75 295 MET A O 1
ATOM 2335 N N . TYR A 1 296 ? 32.062 -21.156 -21.188 1 93.69 296 TYR A N 1
ATOM 2336 C CA . TYR A 1 296 ? 30.734 -20.656 -21.547 1 93.69 296 TYR A CA 1
ATOM 2337 C C . TYR A 1 296 ? 29.656 -21.25 -20.641 1 93.69 296 TYR A C 1
ATOM 2339 O O . TYR A 1 296 ? 28.781 -20.531 -20.172 1 93.69 296 TYR A O 1
ATOM 2347 N N . ALA A 1 297 ? 29.703 -22.5 -20.391 1 95.38 297 ALA A N 1
ATOM 2348 C CA . ALA A 1 297 ? 28.734 -23.188 -19.547 1 95.38 297 ALA A CA 1
ATOM 2349 C C . ALA A 1 297 ? 28.781 -22.641 -18.109 1 95.38 297 ALA A C 1
ATOM 2351 O O . ALA A 1 297 ? 27.734 -22.484 -17.469 1 95.38 297 ALA A O 1
ATOM 2352 N N . GLU A 1 298 ? 29.922 -22.406 -17.688 1 94.81 298 GLU A N 1
ATOM 2353 C CA . GLU A 1 298 ? 30.062 -21.844 -16.344 1 94.81 298 GLU A CA 1
ATOM 2354 C C . GLU A 1 298 ? 29.453 -20.453 -16.266 1 94.81 298 GLU A C 1
ATOM 2356 O O . GLU A 1 298 ? 28.75 -20.141 -15.289 1 94.81 298 GLU A O 1
ATOM 2361 N N . ARG A 1 299 ? 29.703 -19.672 -17.219 1 92.75 299 ARG A N 1
ATOM 2362 C CA . ARG A 1 299 ? 29.156 -18.312 -17.25 1 92.75 299 ARG A CA 1
ATOM 2363 C C . ARG A 1 299 ? 27.625 -18.344 -17.375 1 92.75 299 ARG A C 1
ATOM 2365 O O . ARG A 1 299 ? 26.938 -17.531 -16.766 1 92.75 299 ARG A O 1
ATOM 2372 N N . CYS A 1 300 ? 27.188 -19.219 -18.188 1 93.06 300 CYS A N 1
ATOM 2373 C CA . CYS A 1 300 ? 25.734 -19.359 -18.344 1 93.06 300 CYS A CA 1
ATOM 2374 C C . CYS A 1 300 ? 25.078 -19.703 -17 1 93.06 300 CYS A C 1
ATOM 2376 O O . CYS A 1 300 ? 24.047 -19.141 -16.656 1 93.06 300 CYS A O 1
ATOM 2378 N N . TRP A 1 301 ? 25.672 -20.594 -16.281 1 94.81 301 TRP A N 1
ATOM 2379 C CA . TRP A 1 301 ? 25.094 -20.984 -15 1 94.81 301 TRP A CA 1
ATOM 2380 C C . TRP A 1 301 ? 25.094 -19.828 -14.008 1 94.81 301 TRP A C 1
ATOM 2382 O O . TRP A 1 301 ? 24.156 -19.656 -13.234 1 94.81 301 TRP A O 1
ATOM 2392 N N . GLU A 1 302 ? 26.172 -19.078 -14.055 1 93.38 302 GLU A N 1
ATOM 2393 C CA . GLU A 1 302 ? 26.234 -17.922 -13.18 1 93.38 302 GLU A CA 1
ATOM 2394 C C . GLU A 1 302 ? 25.109 -16.922 -13.484 1 93.38 302 GLU A C 1
ATOM 2396 O O . GLU A 1 302 ? 24.484 -16.391 -12.562 1 93.38 302 GLU A O 1
ATOM 2401 N N . GLN A 1 303 ? 24.891 -16.719 -14.711 1 91 303 GLN A N 1
ATOM 2402 C CA . GLN A 1 303 ? 23.812 -15.805 -15.109 1 91 303 GLN A CA 1
ATOM 2403 C C . GLN A 1 303 ? 22.453 -16.344 -14.719 1 91 303 GLN A C 1
ATOM 2405 O O . GLN A 1 303 ? 21.562 -15.594 -14.312 1 91 303 GLN A O 1
ATOM 2410 N N . ILE A 1 304 ? 22.25 -17.609 -14.844 1 92.5 304 ILE A N 1
ATOM 2411 C CA . ILE A 1 304 ? 20.984 -18.25 -14.539 1 92.5 304 ILE A CA 1
ATOM 2412 C C . ILE A 1 304 ? 20.734 -18.219 -13.031 1 92.5 304 ILE A C 1
ATOM 2414 O O . ILE A 1 304 ? 19.625 -17.891 -12.586 1 92.5 304 ILE A O 1
ATOM 2418 N N . GLU A 1 305 ? 21.719 -18.547 -12.297 1 91.25 305 GLU A N 1
ATOM 2419 C CA . GLU A 1 305 ? 21.578 -18.609 -10.844 1 91.25 305 GLU A CA 1
ATOM 2420 C C . GLU A 1 305 ? 21.297 -17.234 -10.266 1 91.25 305 GLU A C 1
ATOM 2422 O O . GLU A 1 305 ? 20.609 -17.109 -9.25 1 91.25 305 GLU A O 1
ATOM 2427 N N . THR A 1 306 ? 21.781 -16.172 -10.875 1 88.19 306 THR A N 1
ATOM 2428 C CA . THR A 1 306 ? 21.656 -14.828 -10.336 1 88.19 306 THR A CA 1
ATOM 2429 C C . THR A 1 306 ? 20.422 -14.133 -10.906 1 88.19 306 THR A C 1
ATOM 2431 O O . THR A 1 306 ? 20.094 -13.016 -10.5 1 88.19 306 THR A O 1
ATOM 2434 N N . ASN A 1 307 ? 19.797 -14.758 -11.797 1 86.12 307 ASN A N 1
ATOM 2435 C CA . ASN A 1 307 ? 18.625 -14.117 -12.414 1 86.12 307 ASN A CA 1
ATOM 2436 C C . ASN A 1 307 ? 17.422 -14.148 -11.492 1 86.12 307 ASN A C 1
ATOM 2438 O O . ASN A 1 307 ? 16.938 -15.219 -11.117 1 86.12 307 ASN A O 1
ATOM 2442 N N . LYS A 1 308 ? 16.812 -13.047 -11.266 1 78.75 308 LYS A N 1
ATOM 2443 C CA . LYS A 1 308 ? 15.703 -12.906 -10.328 1 78.75 308 LYS A CA 1
ATOM 2444 C C . LYS A 1 308 ? 14.398 -13.422 -10.93 1 78.75 308 LYS A C 1
ATOM 2446 O O . LYS A 1 308 ? 13.477 -13.797 -10.203 1 78.75 308 LYS A O 1
ATOM 2451 N N . ASP A 1 309 ? 14.352 -13.484 -12.211 1 77.38 309 ASP A N 1
ATOM 2452 C CA . ASP A 1 309 ? 13.117 -13.906 -12.867 1 77.38 309 ASP A CA 1
ATOM 2453 C C . ASP A 1 309 ? 12.875 -15.398 -12.68 1 77.38 309 ASP A C 1
ATOM 2455 O O . ASP A 1 309 ? 11.742 -15.867 -12.812 1 77.38 309 ASP A O 1
ATOM 2459 N N . LEU A 1 310 ? 13.875 -16.109 -12.367 1 83.56 310 LEU A N 1
ATOM 2460 C CA . LEU A 1 310 ? 13.742 -17.547 -12.148 1 83.56 310 LEU A CA 1
ATOM 2461 C C . LEU A 1 310 ? 13.438 -17.844 -10.688 1 83.56 310 LEU A C 1
ATOM 2463 O O . LEU A 1 310 ? 13.008 -18.953 -10.359 1 83.56 310 LEU A O 1
ATOM 2467 N N . ASP A 1 311 ? 13.641 -16.828 -9.938 1 82.94 311 ASP A N 1
ATOM 2468 C CA . ASP A 1 311 ? 13.375 -17 -8.516 1 82.94 311 ASP A CA 1
ATOM 2469 C C . ASP A 1 311 ? 11.906 -16.734 -8.195 1 82.94 311 ASP A C 1
ATOM 2471 O O . ASP A 1 311 ? 11.547 -15.648 -7.73 1 82.94 311 ASP A O 1
ATOM 2475 N N . LEU A 1 312 ? 11.117 -17.688 -8.461 1 83.56 312 LEU A N 1
ATOM 2476 C CA . LEU A 1 312 ? 9.688 -17.578 -8.18 1 83.56 312 LEU A CA 1
ATOM 2477 C C . LEU A 1 312 ? 9.328 -18.344 -6.914 1 83.56 312 LEU A C 1
ATOM 2479 O O . LEU A 1 312 ? 9.852 -19.438 -6.676 1 83.56 312 LEU A O 1
ATOM 2483 N N . PRO A 1 313 ? 8.508 -17.75 -6.145 1 84.81 313 PRO A N 1
ATOM 2484 C CA . PRO A 1 313 ? 8.023 -18.516 -4.992 1 84.81 313 PRO A CA 1
ATOM 2485 C C . PRO A 1 313 ? 7.156 -19.703 -5.395 1 84.81 313 PRO A C 1
ATOM 2487 O O . PRO A 1 313 ? 6.824 -19.859 -6.574 1 84.81 313 PRO A O 1
ATOM 2490 N N . THR A 1 314 ? 6.898 -20.578 -4.465 1 84.19 314 THR A N 1
ATOM 2491 C CA . THR A 1 314 ? 6.027 -21.719 -4.699 1 84.19 314 THR A CA 1
ATOM 2492 C C . THR A 1 314 ? 4.59 -21.266 -4.934 1 84.19 314 THR A C 1
ATOM 2494 O O . THR A 1 314 ? 4.23 -20.125 -4.621 1 84.19 314 THR A O 1
ATOM 2497 N N . GLN A 1 315 ? 3.904 -22.078 -5.578 1 80.12 315 GLN A N 1
ATOM 2498 C CA . GLN A 1 315 ? 2.504 -21.766 -5.844 1 80.12 315 GLN A CA 1
ATOM 2499 C C . GLN A 1 315 ? 1.747 -21.484 -4.551 1 80.12 315 GLN A C 1
ATOM 2501 O O . GLN A 1 315 ? 0.895 -20.594 -4.508 1 80.12 315 GLN A O 1
ATOM 2506 N N . GLN A 1 316 ? 1.998 -22.188 -3.543 1 80.62 316 GLN A N 1
ATOM 2507 C CA . GLN A 1 316 ? 1.356 -21.984 -2.248 1 80.62 316 GLN A CA 1
ATOM 2508 C C . GLN A 1 316 ? 1.599 -20.578 -1.729 1 80.62 316 GLN A C 1
ATOM 2510 O O . GLN A 1 316 ? 0.686 -19.938 -1.199 1 80.62 316 GLN A O 1
ATOM 2515 N N . ILE A 1 317 ? 2.791 -20.125 -1.884 1 86.62 317 ILE A N 1
ATOM 2516 C CA . ILE A 1 317 ? 3.15 -18.797 -1.407 1 86.62 317 ILE A CA 1
ATOM 2517 C C . ILE A 1 317 ? 2.465 -17.734 -2.268 1 86.62 317 ILE A C 1
ATOM 2519 O O . ILE A 1 317 ? 1.978 -16.734 -1.752 1 86.62 317 ILE A O 1
ATOM 2523 N N . LEU A 1 318 ? 2.426 -17.984 -3.564 1 88.88 318 LEU A N 1
ATOM 2524 C CA . LEU A 1 318 ? 1.776 -17.031 -4.465 1 88.88 318 LEU A CA 1
ATOM 2525 C C . LEU A 1 318 ? 0.287 -16.922 -4.16 1 88.88 318 LEU A C 1
ATOM 2527 O O . LEU A 1 318 ? -0.272 -15.828 -4.145 1 88.88 318 LEU A O 1
ATOM 2531 N N . VAL A 1 319 ? -0.301 -18.031 -3.932 1 86.19 319 VAL A N 1
ATOM 2532 C CA . VAL A 1 319 ? -1.723 -18.062 -3.604 1 86.19 319 VAL A CA 1
ATOM 2533 C C . VAL A 1 319 ? -1.953 -17.375 -2.254 1 86.19 319 VAL A C 1
ATOM 2535 O O . VAL A 1 319 ? -2.908 -16.625 -2.09 1 86.19 319 VAL A O 1
ATOM 2538 N N . ALA A 1 320 ? -1.106 -17.703 -1.318 1 88.62 320 ALA A N 1
ATOM 2539 C CA . ALA A 1 320 ? -1.213 -17.094 -0.002 1 88.62 320 ALA A CA 1
ATOM 2540 C C . ALA A 1 320 ? -1.107 -15.57 -0.103 1 88.62 320 ALA A C 1
ATOM 2542 O O . ALA A 1 320 ? -1.847 -14.844 0.566 1 88.62 320 ALA A O 1
ATOM 2543 N N . GLN A 1 321 ? -0.206 -15.156 -0.926 1 91.19 321 GLN A N 1
ATOM 2544 C CA . GLN A 1 321 ? -0.041 -13.719 -1.12 1 91.19 321 GLN A CA 1
ATOM 2545 C C . GLN A 1 321 ? -1.305 -13.094 -1.703 1 91.19 321 GLN A C 1
ATOM 2547 O O . GLN A 1 321 ? -1.741 -12.031 -1.255 1 91.19 321 GLN A O 1
ATOM 2552 N N . PHE A 1 322 ? -1.835 -13.695 -2.602 1 89.06 322 PHE A N 1
ATOM 2553 C CA . PHE A 1 322 ? -3.037 -13.195 -3.256 1 89.06 322 PHE A CA 1
ATOM 2554 C C . PHE A 1 322 ? -4.211 -13.164 -2.283 1 89.06 322 PHE A C 1
ATOM 2556 O O . PHE A 1 322 ? -4.902 -12.148 -2.168 1 89.06 322 PHE A O 1
ATOM 2563 N N . LYS A 1 323 ? -4.398 -14.227 -1.653 1 89 323 LYS A N 1
ATOM 2564 C CA . LYS A 1 323 ? -5.539 -14.344 -0.749 1 89 323 LYS A CA 1
ATOM 2565 C C . LYS A 1 323 ? -5.395 -13.398 0.442 1 89 323 LYS A C 1
ATOM 2567 O O . LYS A 1 323 ? -6.367 -12.766 0.856 1 89 323 LYS A O 1
ATOM 2572 N N . CYS A 1 324 ? -4.238 -13.359 1.022 1 92.75 324 CYS A N 1
ATOM 2573 C CA . CYS A 1 324 ? -4.02 -12.469 2.154 1 92.75 324 CYS A CA 1
ATOM 2574 C C . CYS A 1 324 ? -4.215 -11.008 1.747 1 92.75 324 CYS A C 1
ATOM 2576 O O . CYS A 1 324 ? -4.734 -10.211 2.523 1 92.75 324 CYS A O 1
ATOM 2578 N N . ASP A 1 325 ? -3.871 -10.688 0.53 1 91.81 325 ASP A N 1
ATOM 2579 C CA . ASP A 1 325 ? -4.086 -9.328 0.038 1 91.81 325 ASP A CA 1
ATOM 2580 C C . ASP A 1 325 ? -5.578 -9.023 -0.095 1 91.81 325 ASP A C 1
ATOM 2582 O O . ASP A 1 325 ? -6.02 -7.918 0.212 1 91.81 325 ASP A O 1
ATOM 2586 N N . GLU A 1 326 ? -6.223 -9.969 -0.555 1 90.12 326 GLU A N 1
ATOM 2587 C CA . GLU A 1 326 ? -7.668 -9.805 -0.679 1 90.12 326 GLU A CA 1
ATOM 2588 C C . GLU A 1 326 ? -8.32 -9.633 0.689 1 90.12 326 GLU A C 1
ATOM 2590 O O . GLU A 1 326 ? -9.266 -8.852 0.841 1 90.12 326 GLU A O 1
ATOM 2595 N N . ILE A 1 327 ? -7.867 -10.406 1.627 1 93.31 327 ILE A N 1
ATOM 2596 C CA . ILE A 1 327 ? -8.406 -10.344 2.98 1 93.31 327 ILE A CA 1
ATOM 2597 C C . ILE A 1 327 ? -8.078 -8.984 3.602 1 93.31 327 ILE A C 1
ATOM 2599 O O . ILE A 1 327 ? -8.93 -8.375 4.258 1 93.31 327 ILE A O 1
ATOM 2603 N N . VAL A 1 328 ? -6.879 -8.508 3.393 1 95.5 328 VAL A N 1
ATOM 2604 C CA . VAL A 1 328 ? -6.473 -7.203 3.902 1 95.5 328 VAL A CA 1
ATOM 2605 C C . VAL A 1 328 ? -7.395 -6.121 3.34 1 95.5 328 VAL A C 1
ATOM 2607 O O . VAL A 1 328 ? -7.863 -5.25 4.078 1 95.5 328 VAL A O 1
ATOM 2610 N N . GLU A 1 329 ? -7.668 -6.203 2.09 1 92 329 GLU A N 1
ATOM 2611 C CA . GLU A 1 329 ? -8.523 -5.211 1.442 1 92 329 GLU A CA 1
ATOM 2612 C C . GLU A 1 329 ? -9.945 -5.27 1.988 1 92 329 GLU A C 1
ATOM 2614 O O . GLU A 1 329 ? -10.555 -4.23 2.242 1 92 329 GLU A O 1
ATOM 2619 N N . SER A 1 330 ? -10.391 -6.473 2.154 1 93.5 330 SER A N 1
ATOM 2620 C CA . SER A 1 330 ? -11.75 -6.641 2.67 1 93.5 330 SER A CA 1
ATOM 2621 C C . SER A 1 330 ? -11.859 -6.145 4.109 1 93.5 330 SER A C 1
ATOM 2623 O O . SER A 1 330 ? -12.797 -5.426 4.449 1 93.5 330 SER A O 1
ATOM 2625 N N . VAL A 1 331 ? -10.945 -6.531 4.934 1 96.12 331 VAL A N 1
ATOM 2626 C CA . VAL A 1 331 ? -10.945 -6.129 6.336 1 96.12 331 VAL A CA 1
ATOM 2627 C C . VAL A 1 331 ? -10.766 -4.613 6.438 1 96.12 331 VAL A C 1
ATOM 2629 O O . VAL A 1 331 ? -11.391 -3.963 7.277 1 96.12 331 VAL A O 1
ATOM 2632 N N . PHE A 1 332 ? -9.945 -3.98 5.629 1 96.44 332 PHE A N 1
ATOM 2633 C CA . PHE A 1 332 ? -9.711 -2.541 5.645 1 96.44 332 PHE A CA 1
ATOM 2634 C C . PHE A 1 332 ? -10.969 -1.781 5.242 1 96.44 332 PHE A C 1
ATOM 2636 O O . PHE A 1 332 ? -11.266 -0.722 5.797 1 96.44 332 PHE A O 1
ATOM 2643 N N . GLN A 1 333 ? -11.664 -2.354 4.289 1 94.56 333 GLN A N 1
ATOM 2644 C CA . GLN A 1 333 ? -12.906 -1.714 3.877 1 94.56 333 GLN A CA 1
ATOM 2645 C C . GLN A 1 333 ? -13.938 -1.746 5 1 94.56 333 GLN A C 1
ATOM 2647 O O . GLN A 1 333 ? -14.688 -0.785 5.188 1 94.56 333 GLN A O 1
ATOM 2652 N N . GLU A 1 334 ? -13.969 -2.857 5.645 1 95.31 334 GLU A N 1
ATOM 2653 C CA . GLU A 1 334 ? -14.844 -2.943 6.812 1 95.31 334 GLU A CA 1
ATOM 2654 C C . GLU A 1 334 ? -14.422 -1.953 7.895 1 95.31 334 GLU A C 1
ATOM 2656 O O . GLU A 1 334 ? -15.266 -1.343 8.547 1 95.31 334 GLU A O 1
ATOM 2661 N N . PHE A 1 335 ? -13.195 -1.732 8.172 1 96.94 335 PHE A N 1
ATOM 2662 C CA . PHE A 1 335 ? -12.656 -0.763 9.117 1 96.94 335 PHE A CA 1
ATOM 2663 C C . PHE A 1 335 ? -13.047 0.656 8.719 1 96.94 335 PHE A C 1
ATOM 2665 O O . PHE A 1 335 ? -13.438 1.459 9.562 1 96.94 335 PHE A O 1
ATOM 2672 N N . LEU A 1 336 ? -12.953 0.958 7.387 1 95 336 LEU A N 1
ATOM 2673 C CA . LEU A 1 336 ? -13.273 2.293 6.895 1 95 336 LEU A CA 1
ATOM 2674 C C . LEU A 1 336 ? -14.742 2.615 7.125 1 95 336 LEU A C 1
ATOM 2676 O O . LEU A 1 336 ? -15.094 3.762 7.414 1 95 336 LEU A O 1
ATOM 2680 N N . ALA A 1 337 ? -15.5 1.619 6.973 1 94 337 ALA A N 1
ATOM 2681 C CA . ALA A 1 337 ? -16.922 1.816 7.234 1 94 337 ALA A CA 1
ATOM 2682 C C . ALA A 1 337 ? -17.172 2.148 8.703 1 94 337 ALA A C 1
ATOM 2684 O O . ALA A 1 337 ? -17.938 3.059 9.023 1 94 337 ALA A O 1
ATOM 2685 N N . LYS A 1 338 ? -16.516 1.406 9.578 1 93.88 338 LYS A N 1
ATOM 2686 C CA . LYS A 1 338 ? -16.625 1.679 11.008 1 93.88 338 LYS A CA 1
ATOM 2687 C C . LYS A 1 338 ? -16 3.033 11.352 1 93.88 338 LYS A C 1
ATOM 2689 O O . LYS A 1 338 ? -16.531 3.756 12.203 1 93.88 338 LYS A O 1
ATOM 2694 N N . TYR A 1 339 ? -14.875 3.324 10.734 1 93.31 339 TYR A N 1
ATOM 2695 C CA . TYR A 1 339 ? -14.164 4.59 10.914 1 93.31 339 TYR A CA 1
ATOM 2696 C C . TYR A 1 339 ? -15.062 5.77 10.57 1 93.31 339 TYR A C 1
ATOM 2698 O O . TYR A 1 339 ? -15.148 6.738 11.328 1 93.31 339 TYR A O 1
ATOM 2706 N N . GLN A 1 340 ? -15.75 5.727 9.469 1 90.25 340 GLN A N 1
ATOM 2707 C CA . GLN A 1 340 ? -16.625 6.812 9.031 1 90.25 340 GLN A CA 1
ATOM 2708 C C . GLN A 1 340 ? -17.812 6.969 9.961 1 90.25 340 GLN A C 1
ATOM 2710 O O . GLN A 1 340 ? -18.281 8.086 10.195 1 90.25 340 GLN A O 1
ATOM 2715 N N . HIS A 1 341 ? -18.219 5.922 10.469 1 90 341 HIS A N 1
ATOM 2716 C CA . HIS A 1 341 ? -19.359 5.949 11.383 1 90 341 HIS A CA 1
ATOM 2717 C C . HIS A 1 341 ? -18.984 6.617 12.703 1 90 341 HIS A C 1
ATOM 2719 O O . HIS A 1 341 ? -19.766 7.426 13.227 1 90 341 HIS A O 1
ATOM 2725 N N . HIS A 1 342 ? -17.828 6.348 13.195 1 89.19 342 HIS A N 1
ATOM 2726 C CA . HIS A 1 342 ? -17.438 6.828 14.516 1 89.19 342 HIS A CA 1
ATOM 2727 C C . HIS A 1 342 ? -16.875 8.242 14.445 1 89.19 342 HIS A C 1
ATOM 2729 O O . HIS A 1 342 ? -16.984 9.008 15.398 1 89.19 342 HIS A O 1
ATOM 2735 N N . PHE A 1 343 ? -16.25 8.68 13.328 1 86.69 343 PHE A N 1
ATOM 2736 C CA . PHE A 1 343 ? -15.523 9.938 13.305 1 86.69 343 PHE A CA 1
ATOM 2737 C C . PHE A 1 343 ? -16.141 10.914 12.312 1 86.69 343 PHE A C 1
ATOM 2739 O O . PHE A 1 343 ? -15.469 11.812 11.805 1 86.69 343 PHE A O 1
ATOM 2746 N N . LYS A 1 344 ? -17.312 10.867 12.023 1 77.06 344 LYS A N 1
ATOM 2747 C CA . LYS A 1 344 ? -18.016 11.797 11.133 1 77.06 344 LYS A CA 1
ATOM 2748 C C . LYS A 1 344 ? -18.016 13.211 11.711 1 77.06 344 LYS A C 1
ATOM 2750 O O . LYS A 1 344 ? -17.75 14.172 10.992 1 77.06 344 LYS A O 1
ATOM 2755 N N . GLU A 1 345 ? -18.297 13.328 12.969 1 71.38 345 GLU A N 1
ATOM 2756 C CA . GLU A 1 345 ? -18.344 14.648 13.594 1 71.38 345 GLU A CA 1
ATOM 2757 C C . GLU A 1 345 ? -17.203 14.836 14.594 1 71.38 345 GLU A C 1
ATOM 2759 O O . GLU A 1 345 ? -16.938 13.945 15.414 1 71.38 345 GLU A O 1
ATOM 2764 N N . VAL A 1 346 ? -16.375 15.844 14.219 1 68.69 346 VAL A N 1
ATOM 2765 C CA . VAL A 1 346 ? -15.242 16.141 15.102 1 68.69 346 VAL A CA 1
ATOM 2766 C C . VAL A 1 346 ? -15.75 16.812 16.375 1 68.69 346 VAL A C 1
ATOM 2768 O O . VAL A 1 346 ? -16.422 17.844 16.328 1 68.69 346 VAL A O 1
ATOM 2771 N N . ASP A 1 347 ? -15.672 16.047 17.5 1 66.62 347 ASP A N 1
ATOM 2772 C CA . ASP A 1 347 ? -16.016 16.594 18.797 1 66.62 347 ASP A CA 1
ATOM 2773 C C . ASP A 1 347 ? -14.984 17.625 19.25 1 66.62 347 ASP A C 1
ATOM 2775 O O . ASP A 1 347 ? -13.781 17.391 19.172 1 66.62 347 ASP A O 1
ATOM 2779 N N . ALA A 1 348 ? -15.453 18.828 19.547 1 66.06 348 ALA A N 1
ATOM 2780 C CA . ALA A 1 348 ? -14.633 19.969 19.969 1 66.06 348 ALA A CA 1
ATOM 2781 C C . ALA A 1 348 ? -13.867 19.641 21.25 1 66.06 348 ALA A C 1
ATOM 2783 O O . ALA A 1 348 ? -12.727 20.078 21.422 1 66.06 348 ALA A O 1
ATOM 2784 N N . ALA A 1 349 ? -14.43 18.766 22.172 1 72.81 349 ALA A N 1
ATOM 2785 C CA . ALA A 1 349 ? -13.758 18.453 23.422 1 72.81 349 ALA A CA 1
ATOM 2786 C C . ALA A 1 349 ? -13.906 16.969 23.766 1 72.81 349 ALA A C 1
ATOM 2788 O O . ALA A 1 349 ? -14.688 16.609 24.641 1 72.81 349 ALA A O 1
ATOM 2789 N N . PRO A 1 350 ? -13.18 16.188 23.031 1 80.06 350 PRO A N 1
ATOM 2790 C CA . PRO A 1 350 ? -13.352 14.758 23.266 1 80.06 350 PRO A CA 1
ATOM 2791 C C . PRO A 1 350 ? -12.547 14.266 24.469 1 80.06 350 PRO A C 1
ATOM 2793 O O . PRO A 1 350 ? -11.633 14.945 24.938 1 80.06 350 PRO A O 1
ATOM 2796 N N . ASP A 1 351 ? -13.133 13.195 25.188 1 86 351 ASP A N 1
ATOM 2797 C CA . ASP A 1 351 ? -12.336 12.484 26.172 1 86 351 ASP A CA 1
ATOM 2798 C C . ASP A 1 351 ? -11.227 11.672 25.516 1 86 351 ASP A C 1
ATOM 2800 O O . ASP A 1 351 ? -11.5 10.695 24.812 1 86 351 ASP A O 1
ATOM 2804 N N . PHE A 1 352 ? -10.039 12.047 25.734 1 90.75 352 PHE A N 1
ATOM 2805 C CA . PHE A 1 352 ? -8.891 11.484 25.031 1 90.75 352 PHE A CA 1
ATOM 2806 C C . PHE A 1 352 ? -8.664 10.031 25.453 1 90.75 352 PHE A C 1
ATOM 2808 O O . PHE A 1 352 ? -8.164 9.227 24.656 1 90.75 352 PHE A O 1
ATOM 2815 N N . GLU A 1 353 ? -9.008 9.695 26.641 1 90.38 353 GLU A N 1
ATOM 2816 C CA . GLU A 1 353 ? -8.883 8.312 27.094 1 90.38 353 GLU A CA 1
ATOM 2817 C C . GLU A 1 353 ? -9.859 7.406 26.359 1 90.38 353 GLU A C 1
ATOM 2819 O O . GLU A 1 353 ? -9.492 6.309 25.938 1 90.38 353 GLU A O 1
ATOM 2824 N N . GLU A 1 354 ? -11.07 7.906 26.234 1 90.75 354 GLU A N 1
ATOM 2825 C CA . GLU A 1 354 ? -12.086 7.133 25.516 1 90.75 354 GLU A CA 1
ATOM 2826 C C . GLU A 1 354 ? -11.773 7.031 24.031 1 90.75 354 GLU A C 1
ATOM 2828 O O . GLU A 1 354 ? -12.031 6 23.406 1 90.75 354 GLU A O 1
ATOM 2833 N N . LEU A 1 355 ? -11.273 8.094 23.609 1 91.88 355 LEU A N 1
ATOM 2834 C CA . LEU A 1 355 ? -10.898 8.094 22.203 1 91.88 355 LEU A CA 1
ATOM 2835 C C . LEU A 1 355 ? -9.758 7.117 21.938 1 91.88 355 LEU A C 1
ATOM 2837 O O . LEU A 1 355 ? -9.766 6.41 20.922 1 91.88 355 LEU A O 1
ATOM 2841 N N . GLY A 1 356 ? -8.789 7.094 22.781 1 92.81 356 GLY A N 1
ATOM 2842 C CA . GLY A 1 356 ? -7.695 6.145 22.672 1 92.81 356 GLY A CA 1
ATOM 2843 C C . GLY A 1 356 ? -8.148 4.699 22.75 1 92.81 356 GLY A C 1
ATOM 2844 O O . GLY A 1 356 ? -7.66 3.844 22.016 1 92.81 356 GLY A O 1
ATOM 2845 N N . ALA A 1 357 ? -9.055 4.508 23.656 1 93.19 357 ALA A N 1
ATOM 2846 C CA . ALA A 1 357 ? -9.602 3.16 23.797 1 93.19 357 ALA A CA 1
ATOM 2847 C C . ALA A 1 357 ? -10.375 2.752 22.547 1 93.19 357 ALA A C 1
ATOM 2849 O O . ALA A 1 357 ? -10.344 1.588 22.141 1 93.19 357 ALA A O 1
ATOM 2850 N N . LEU A 1 358 ? -11.055 3.717 22.016 1 92.94 358 LEU A N 1
ATOM 2851 C CA . LEU A 1 358 ? -11.789 3.447 20.781 1 92.94 358 LEU A CA 1
ATOM 2852 C C . LEU A 1 358 ? -10.844 3.115 19.641 1 92.94 358 LEU A C 1
ATOM 2854 O O . LEU A 1 358 ? -11.109 2.211 18.844 1 92.94 358 LEU A O 1
ATOM 2858 N N . PHE A 1 359 ? -9.734 3.816 19.547 1 94.62 359 PHE A N 1
ATOM 2859 C CA . PHE A 1 359 ? -8.719 3.525 18.547 1 94.62 359 PHE A CA 1
ATOM 2860 C C . PHE A 1 359 ? -8.219 2.09 18.688 1 94.62 359 PHE A C 1
ATOM 2862 O O . PHE A 1 359 ? -8.148 1.36 17.688 1 94.62 359 PHE A O 1
ATOM 2869 N N . ALA A 1 360 ? -7.949 1.766 19.875 1 94.38 360 ALA A N 1
ATOM 2870 C CA . ALA A 1 360 ? -7.406 0.44 20.156 1 94.38 360 ALA A CA 1
ATOM 2871 C C . ALA A 1 360 ? -8.422 -0.65 19.844 1 94.38 360 ALA A C 1
ATOM 2873 O O . ALA A 1 360 ? -8.07 -1.707 19.312 1 94.38 360 ALA A O 1
ATOM 2874 N N . ASP A 1 361 ? -9.633 -0.335 20.125 1 95.06 361 ASP A N 1
ATOM 2875 C CA . ASP A 1 361 ? -10.688 -1.312 19.875 1 95.06 361 ASP A CA 1
ATOM 2876 C C . ASP A 1 361 ? -10.898 -1.525 18.391 1 95.06 361 ASP A C 1
ATOM 2878 O O . ASP A 1 361 ? -11.055 -2.66 17.922 1 95.06 361 ASP A O 1
ATOM 2882 N N . LEU A 1 362 ? -11 -0.495 17.703 1 95.12 362 LEU A N 1
ATOM 2883 C CA . LEU A 1 362 ? -11.188 -0.585 16.25 1 95.12 362 LEU A CA 1
ATOM 2884 C C . LEU A 1 362 ? -10.031 -1.333 15.602 1 95.12 362 LEU A C 1
ATOM 2886 O O . LEU A 1 362 ? -10.242 -2.141 14.695 1 95.12 362 LEU A O 1
ATOM 2890 N N . ARG A 1 363 ? -8.859 -1.044 16.047 1 95.56 363 ARG A N 1
ATOM 2891 C CA . ARG A 1 363 ? -7.676 -1.701 15.508 1 95.56 363 ARG A CA 1
ATOM 2892 C C . ARG A 1 363 ? -7.664 -3.186 15.859 1 95.56 363 ARG A C 1
ATOM 2894 O O . ARG A 1 363 ? -7.363 -4.027 15.008 1 95.56 363 ARG A O 1
ATOM 2901 N N . GLN A 1 364 ? -7.992 -3.498 17.062 1 94.81 364 GLN A N 1
ATOM 2902 C CA . GLN A 1 364 ? -7.992 -4.887 17.5 1 94.81 364 GLN A CA 1
ATOM 2903 C C . GLN A 1 364 ? -9.062 -5.699 16.781 1 94.81 364 GLN A C 1
ATOM 2905 O O . GLN A 1 364 ? -8.844 -6.863 16.438 1 94.81 364 GLN A O 1
ATOM 2910 N N . ASP A 1 365 ? -10.148 -5.074 16.547 1 96.12 365 ASP A N 1
ATOM 2911 C CA . ASP A 1 365 ? -11.219 -5.738 15.805 1 96.12 365 ASP A CA 1
ATOM 2912 C C . ASP A 1 365 ? -10.766 -6.102 14.391 1 96.12 365 ASP A C 1
ATOM 2914 O O . ASP A 1 365 ? -11.062 -7.188 13.891 1 96.12 365 ASP A O 1
ATOM 2918 N N . ALA A 1 366 ? -10.141 -5.191 13.82 1 96.5 366 ALA A N 1
ATOM 2919 C CA . ALA A 1 366 ? -9.648 -5.43 12.469 1 96.5 366 ALA A CA 1
ATOM 2920 C C . ALA A 1 366 ? -8.594 -6.531 12.453 1 96.5 366 ALA A C 1
ATOM 2922 O O . ALA A 1 366 ? -8.578 -7.375 11.555 1 96.5 366 ALA A O 1
ATOM 2923 N N . PHE A 1 367 ? -7.746 -6.613 13.477 1 96.44 367 PHE A N 1
ATOM 2924 C CA . PHE A 1 367 ? -6.707 -7.637 13.555 1 96.44 367 PHE A CA 1
ATOM 2925 C C . PHE A 1 367 ? -7.316 -9.008 13.805 1 96.44 367 PHE A C 1
ATOM 2927 O O . PHE A 1 367 ? -6.855 -10.008 13.242 1 96.44 367 PHE A O 1
ATOM 2934 N N . GLU A 1 368 ? -8.305 -9.008 14.516 1 95.19 368 GLU A N 1
ATOM 2935 C CA . GLU A 1 368 ? -8.961 -10.281 14.812 1 95.19 368 GLU A CA 1
ATOM 2936 C C . GLU A 1 368 ? -9.641 -10.844 13.57 1 95.19 368 GLU A C 1
ATOM 2938 O O . GLU A 1 368 ? -9.578 -12.055 13.32 1 95.19 368 GLU A O 1
ATOM 2943 N N . ASP A 1 369 ? -10.242 -9.945 12.875 1 94.75 369 ASP A N 1
ATOM 2944 C CA . ASP A 1 369 ? -10.883 -10.375 11.633 1 94.75 369 ASP A CA 1
ATOM 2945 C C . ASP A 1 369 ? -9.852 -10.891 10.633 1 94.75 369 ASP A C 1
ATOM 2947 O O . ASP A 1 369 ? -10.078 -11.891 9.945 1 94.75 369 ASP A O 1
ATOM 2951 N N . TYR A 1 370 ? -8.734 -10.211 10.555 1 96.12 370 TYR A N 1
ATOM 2952 C CA . TYR A 1 370 ? -7.664 -10.625 9.648 1 96.12 370 TYR A CA 1
ATOM 2953 C C . TYR A 1 370 ? -7.074 -11.961 10.086 1 96.12 370 TYR A C 1
ATOM 2955 O O . TYR A 1 370 ? -6.855 -12.852 9.258 1 96.12 370 TYR A O 1
ATOM 2963 N N . ASP A 1 371 ? -6.863 -12.078 11.367 1 93 371 ASP A N 1
ATOM 2964 C CA . ASP A 1 371 ? -6.234 -13.289 11.883 1 93 371 ASP A CA 1
ATOM 2965 C C . ASP A 1 371 ? -7.148 -14.5 11.703 1 93 371 ASP A C 1
ATOM 2967 O O . ASP A 1 371 ? -6.68 -15.602 11.406 1 93 371 ASP A O 1
ATOM 2971 N N . ALA A 1 372 ? -8.391 -14.312 11.812 1 87.88 372 ALA A N 1
ATOM 2972 C CA . ALA A 1 372 ? -9.352 -15.406 11.68 1 87.88 372 ALA A CA 1
ATOM 2973 C C . ALA A 1 372 ? -9.352 -15.969 10.258 1 87.88 372 ALA A C 1
ATOM 2975 O O . ALA A 1 372 ? -9.461 -17.172 10.055 1 87.88 372 ALA A O 1
ATOM 2976 N N . SER A 1 373 ? -9.125 -15.125 9.312 1 85.94 373 SER A N 1
ATOM 2977 C CA . SER A 1 373 ? -9.242 -15.555 7.922 1 85.94 373 SER A CA 1
ATOM 2978 C C . SER A 1 373 ? -7.879 -15.859 7.316 1 85.94 373 SER A C 1
ATOM 2980 O O . SER A 1 373 ? -7.758 -16.734 6.461 1 85.94 373 SER A O 1
ATOM 2982 N N . ALA A 1 374 ? -6.832 -15.156 7.805 1 89.88 374 ALA A N 1
ATOM 2983 C CA . ALA A 1 374 ? -5.559 -15.211 7.09 1 89.88 374 ALA A CA 1
ATOM 2984 C C . ALA A 1 374 ? -4.562 -16.109 7.824 1 89.88 374 ALA A C 1
ATOM 2986 O O . ALA A 1 374 ? -3.557 -16.531 7.25 1 89.88 374 ALA A O 1
ATOM 2987 N N . SER A 1 375 ? -4.848 -16.594 9 1 86.81 375 SER A N 1
ATOM 2988 C CA . SER A 1 375 ? -3.871 -17.312 9.812 1 86.81 375 SER A CA 1
ATOM 2989 C C . SER A 1 375 ? -3.572 -18.688 9.242 1 86.81 375 SER A C 1
ATOM 2991 O O . SER A 1 375 ? -2.537 -19.281 9.547 1 86.81 375 SER A O 1
ATOM 2993 N N . ARG A 1 376 ? -4.367 -19.234 8.367 1 82.31 376 ARG A N 1
ATOM 2994 C CA . ARG A 1 376 ? -4.207 -20.594 7.828 1 82.31 376 ARG A CA 1
ATOM 2995 C C . ARG A 1 376 ? -3.174 -20.609 6.707 1 82.31 376 ARG A C 1
ATOM 2997 O O . ARG A 1 376 ? -2.666 -21.672 6.344 1 82.31 376 ARG A O 1
ATOM 3004 N N . TYR A 1 377 ? -2.879 -19.453 6.27 1 87.19 377 TYR A N 1
ATOM 3005 C CA . TYR A 1 377 ? -1.944 -19.391 5.148 1 87.19 377 TYR A CA 1
ATOM 3006 C C . TYR A 1 377 ? -0.504 -19.328 5.645 1 87.19 377 TYR A C 1
ATOM 3008 O O . TYR A 1 377 ? -0.252 -19.406 6.852 1 87.19 377 TYR A O 1
ATOM 3016 N N . ASN A 1 378 ? 0.421 -19.312 4.73 1 87.06 378 ASN A N 1
ATOM 3017 C CA . ASN A 1 378 ? 1.842 -19.297 5.059 1 87.06 378 ASN A CA 1
ATOM 3018 C C . ASN A 1 378 ? 2.166 -18.219 6.082 1 87.06 378 ASN A C 1
ATOM 3020 O O . ASN A 1 378 ? 1.738 -17.062 5.934 1 87.06 378 ASN A O 1
ATOM 3024 N N . LYS A 1 379 ? 2.924 -18.531 7.039 1 88.25 379 LYS A N 1
ATOM 3025 C CA . LYS A 1 379 ? 3.176 -17.672 8.195 1 88.25 379 LYS A CA 1
ATOM 3026 C C . LYS A 1 379 ? 3.918 -16.391 7.785 1 88.25 379 LYS A C 1
ATOM 3028 O O . LYS A 1 379 ? 3.564 -15.297 8.211 1 88.25 379 LYS A O 1
ATOM 3033 N N . ALA A 1 380 ? 4.902 -16.547 6.98 1 91.06 380 ALA A N 1
ATOM 3034 C CA . ALA A 1 380 ? 5.691 -15.391 6.578 1 91.06 380 ALA A CA 1
ATOM 3035 C C . ALA A 1 380 ? 4.832 -14.375 5.824 1 91.06 380 ALA A C 1
ATOM 3037 O O . ALA A 1 380 ? 4.945 -13.172 6.047 1 91.06 380 ALA A O 1
ATOM 3038 N N . VAL A 1 381 ? 3.996 -14.867 4.977 1 92.44 381 VAL A N 1
ATOM 3039 C CA . VAL A 1 381 ? 3.121 -14.008 4.188 1 92.44 381 VAL A CA 1
ATOM 3040 C C . VAL A 1 381 ? 2.059 -13.383 5.094 1 92.44 381 VAL A C 1
ATOM 3042 O O . VAL A 1 381 ? 1.77 -12.188 4.984 1 92.44 381 VAL A O 1
ATOM 3045 N N . TYR A 1 382 ? 1.564 -14.219 5.988 1 93.62 382 TYR A N 1
ATOM 3046 C CA . TYR A 1 382 ? 0.557 -13.781 6.949 1 93.62 382 TYR A CA 1
ATOM 3047 C C . TYR A 1 382 ? 1.067 -12.617 7.785 1 93.62 382 TYR A C 1
ATOM 3049 O O . TYR A 1 382 ? 0.384 -11.594 7.922 1 93.62 382 TYR A O 1
ATOM 3057 N N . GLU A 1 383 ? 2.27 -12.727 8.195 1 94.25 383 GLU A N 1
ATOM 3058 C CA . GLU A 1 383 ? 2.846 -11.711 9.062 1 94.25 383 GLU A CA 1
ATOM 3059 C C . GLU A 1 383 ? 3.172 -10.438 8.281 1 94.25 383 GLU A C 1
ATOM 3061 O O . GLU A 1 383 ? 2.99 -9.328 8.781 1 94.25 383 GLU A O 1
ATOM 3066 N N . GLN A 1 384 ? 3.605 -10.602 7.121 1 93.38 384 GLN A N 1
ATOM 3067 C CA . GLN A 1 384 ? 3.945 -9.453 6.285 1 93.38 384 GLN A CA 1
ATOM 3068 C C . GLN A 1 384 ? 2.703 -8.633 5.957 1 93.38 384 GLN A C 1
ATOM 3070 O O . GLN A 1 384 ? 2.732 -7.402 6.027 1 93.38 384 GLN A O 1
ATOM 3075 N N . LYS A 1 385 ? 1.688 -9.289 5.602 1 94.69 385 LYS A N 1
ATOM 3076 C CA . LYS A 1 385 ? 0.463 -8.586 5.227 1 94.69 385 LYS A CA 1
ATOM 3077 C C . LYS A 1 385 ? -0.235 -8.008 6.457 1 94.69 385 LYS A C 1
ATOM 3079 O O . LYS A 1 385 ? -0.946 -7.008 6.359 1 94.69 385 LYS A O 1
ATOM 3084 N N . ARG A 1 386 ? 0.009 -8.664 7.59 1 95.44 386 ARG A N 1
ATOM 3085 C CA . ARG A 1 386 ? -0.515 -8.109 8.836 1 95.44 386 ARG A CA 1
ATOM 3086 C C . ARG A 1 386 ? 0.117 -6.758 9.148 1 95.44 386 ARG A C 1
ATOM 3088 O O . ARG A 1 386 ? -0.564 -5.84 9.602 1 95.44 386 ARG A O 1
ATOM 3095 N N . LYS A 1 387 ? 1.398 -6.688 8.891 1 94.31 387 LYS A N 1
ATOM 3096 C CA . LYS A 1 387 ? 2.113 -5.43 9.078 1 94.31 387 LYS A CA 1
ATOM 3097 C C . LYS A 1 387 ? 1.585 -4.352 8.141 1 94.31 387 LYS A C 1
ATOM 3099 O O . LYS A 1 387 ? 1.475 -3.184 8.523 1 94.31 387 LYS A O 1
ATOM 3104 N N . LYS A 1 388 ? 1.317 -4.75 6.996 1 92.06 388 LYS A N 1
ATOM 3105 C CA . LYS A 1 388 ? 0.756 -3.809 6.031 1 92.06 388 LYS A CA 1
ATOM 3106 C C . LYS A 1 388 ? -0.604 -3.293 6.492 1 92.06 388 LYS A C 1
ATOM 3108 O O . LYS A 1 388 ? -0.89 -2.1 6.383 1 92.06 388 LYS A O 1
ATOM 3113 N N . LEU A 1 389 ? -1.421 -4.223 6.992 1 95.38 389 LEU A N 1
ATOM 3114 C CA . LEU A 1 389 ? -2.729 -3.832 7.508 1 95.38 389 LEU A CA 1
ATOM 3115 C C . LEU A 1 389 ? -2.586 -2.871 8.68 1 95.38 389 LEU A C 1
ATOM 3117 O O . LEU A 1 389 ? -3.326 -1.892 8.781 1 95.38 389 LEU A O 1
ATOM 3121 N N . ARG A 1 390 ? -1.633 -3.166 9.508 1 94.56 390 ARG A N 1
ATOM 3122 C CA . ARG A 1 390 ? -1.356 -2.293 10.648 1 94.56 390 ARG A CA 1
ATOM 3123 C C . ARG A 1 390 ? -0.979 -0.891 10.18 1 94.56 390 ARG A C 1
ATOM 3125 O O . ARG A 1 390 ? -1.44 0.103 10.742 1 94.56 390 ARG A O 1
ATOM 3132 N N . TRP A 1 391 ? -0.19 -0.825 9.227 1 91.44 391 TRP A N 1
ATOM 3133 C CA . TRP A 1 391 ? 0.239 0.461 8.688 1 91.44 391 TRP A CA 1
ATOM 3134 C C . TRP A 1 391 ? -0.943 1.229 8.102 1 91.44 391 TRP A C 1
ATOM 3136 O O . TRP A 1 391 ? -1.087 2.432 8.336 1 91.44 391 TRP A O 1
ATOM 3146 N N . LEU A 1 392 ? -1.757 0.565 7.375 1 91.56 392 LEU A N 1
ATOM 3147 C CA . LEU A 1 392 ? -2.908 1.204 6.742 1 91.56 392 LEU A CA 1
ATOM 3148 C C . LEU A 1 392 ? -3.865 1.756 7.793 1 91.56 392 LEU A C 1
ATOM 3150 O O . LEU A 1 392 ? -4.348 2.885 7.668 1 91.56 392 LEU A O 1
ATOM 3154 N N . ILE A 1 393 ? -4.125 0.942 8.789 1 95.75 393 ILE A N 1
ATOM 3155 C CA . ILE A 1 393 ? -5.043 1.339 9.852 1 95.75 393 ILE A CA 1
ATOM 3156 C C . ILE A 1 393 ? -4.453 2.51 10.633 1 95.75 393 ILE A C 1
ATOM 3158 O O . ILE A 1 393 ? -5.148 3.492 10.914 1 95.75 393 ILE A O 1
ATOM 3162 N N . ASN A 1 394 ? -3.168 2.43 10.961 1 93.5 394 ASN A N 1
ATOM 3163 C CA . ASN A 1 394 ? -2.504 3.498 11.703 1 93.5 394 ASN A CA 1
ATOM 3164 C C . ASN A 1 394 ? -2.492 4.805 10.914 1 93.5 394 ASN A C 1
ATOM 3166 O O . ASN A 1 394 ? -2.639 5.883 11.492 1 93.5 394 ASN A O 1
ATOM 3170 N N . ASP A 1 395 ? -2.342 4.738 9.664 1 89.31 395 ASP A N 1
ATOM 3171 C CA . ASP A 1 395 ? -2.311 5.926 8.82 1 89.31 395 ASP A CA 1
ATOM 3172 C C . ASP A 1 395 ? -3.664 6.633 8.812 1 89.31 395 ASP A C 1
ATOM 3174 O O . ASP A 1 395 ? -3.727 7.863 8.836 1 89.31 395 ASP A O 1
ATOM 3178 N N . LYS A 1 396 ? -4.68 5.898 8.812 1 91 396 LYS A N 1
ATOM 3179 C CA . LYS A 1 396 ? -6.016 6.484 8.82 1 91 396 LYS A CA 1
ATOM 3180 C C . LYS A 1 396 ? -6.348 7.074 10.188 1 91 396 LYS A C 1
ATOM 3182 O O . LYS A 1 396 ? -6.957 8.141 10.281 1 91 396 LYS A O 1
ATOM 3187 N N . LEU A 1 397 ? -6 6.363 11.211 1 93.62 397 LEU A N 1
ATOM 3188 C CA . LEU A 1 397 ? -6.258 6.844 12.562 1 93.62 397 LEU A CA 1
ATOM 3189 C C . LEU A 1 397 ? -5.418 8.078 12.867 1 93.62 397 LEU A C 1
ATOM 3191 O O . LEU A 1 397 ? -5.797 8.906 13.703 1 93.62 397 LEU A O 1
ATOM 3195 N N . LYS A 1 398 ? -4.262 8.203 12.219 1 90.69 398 LYS A N 1
ATOM 3196 C CA . LYS A 1 398 ? -3.383 9.359 12.398 1 90.69 398 LYS A CA 1
ATOM 3197 C C . LYS A 1 398 ? -4.078 10.648 11.977 1 90.69 398 LYS A C 1
ATOM 3199 O O . LYS A 1 398 ? -3.854 11.703 12.578 1 90.69 398 LYS A O 1
ATOM 3204 N N . GLU A 1 399 ? -4.957 10.578 11.047 1 84.88 399 GLU A N 1
ATOM 3205 C CA . GLU A 1 399 ? -5.691 11.758 10.602 1 84.88 399 GLU A CA 1
ATOM 3206 C C . GLU A 1 399 ? -6.535 12.336 11.727 1 84.88 399 GLU A C 1
ATOM 3208 O O . GLU A 1 399 ? -6.516 13.547 11.969 1 84.88 399 GLU A O 1
ATOM 3213 N N . VAL A 1 400 ? -7.285 11.5 12.398 1 89.5 400 VAL A N 1
ATOM 3214 C CA . VAL A 1 400 ? -8.117 11.938 13.516 1 89.5 400 VAL A CA 1
ATOM 3215 C C . VAL A 1 400 ? -7.238 12.352 14.695 1 89.5 400 VAL A C 1
ATOM 3217 O O . VAL A 1 400 ? -7.523 13.336 15.375 1 89.5 400 VAL A O 1
ATOM 3220 N N . PHE A 1 401 ? -6.16 11.594 14.82 1 91.31 401 PHE A N 1
ATOM 3221 C CA . PHE A 1 401 ? -5.184 11.875 15.875 1 91.31 401 PHE A CA 1
ATOM 3222 C C . PHE A 1 401 ? -4.609 13.273 15.719 1 91.31 401 PHE A C 1
ATOM 3224 O O . PHE A 1 401 ? -4.543 14.039 16.688 1 91.31 401 PHE A O 1
ATOM 3231 N N . ASP A 1 402 ? -4.262 13.633 14.555 1 87.69 402 ASP A N 1
ATOM 3232 C CA . ASP A 1 402 ? -3.645 14.93 14.289 1 87.69 402 ASP A CA 1
ATOM 3233 C C . ASP A 1 402 ? -4.641 16.062 14.508 1 87.69 402 ASP A C 1
ATOM 3235 O O . ASP A 1 402 ? -4.273 17.125 15.008 1 87.69 402 ASP A O 1
ATOM 3239 N N . VAL A 1 403 ? -5.832 15.875 14.156 1 85.25 403 VAL A N 1
ATOM 3240 C CA . VAL A 1 403 ? -6.852 16.906 14.305 1 85.25 403 VAL A CA 1
ATOM 3241 C C . VAL A 1 403 ? -7.113 17.172 15.781 1 85.25 403 VAL A C 1
ATOM 3243 O O . VAL A 1 403 ? -7.133 18.328 16.219 1 85.25 403 VAL A O 1
ATOM 3246 N N . HIS A 1 404 ? -7.301 16.125 16.5 1 90.06 404 HIS A N 1
ATOM 3247 C CA . HIS A 1 404 ? -7.586 16.281 17.922 1 90.06 404 HIS A CA 1
ATOM 3248 C C . HIS A 1 404 ? -6.367 16.812 18.672 1 90.06 404 HIS A C 1
ATOM 3250 O O . HIS A 1 404 ? -6.504 17.594 19.609 1 90.06 404 HIS A O 1
ATOM 3256 N N . ALA A 1 405 ? -5.207 16.375 18.234 1 90.31 405 ALA A N 1
ATOM 3257 C CA . ALA A 1 405 ? -3.984 16.875 18.859 1 90.31 405 ALA A CA 1
ATOM 3258 C C . ALA A 1 405 ? -3.805 18.359 18.578 1 90.31 405 ALA A C 1
ATOM 3260 O O . ALA A 1 405 ? -3.426 19.125 19.469 1 90.31 405 ALA A O 1
ATOM 3261 N N . LYS A 1 406 ? -4.094 18.75 17.391 1 86.44 406 LYS A N 1
ATOM 3262 C CA . LYS A 1 406 ? -3.996 20.156 17.031 1 86.44 406 LYS A CA 1
ATOM 3263 C C . LYS A 1 406 ? -4.992 21 17.828 1 86.44 406 LYS A C 1
ATOM 3265 O O . LYS A 1 406 ? -4.656 22.078 18.312 1 86.44 406 LYS A O 1
ATOM 3270 N N . ASN A 1 407 ? -6.184 20.547 17.953 1 87.75 407 ASN A N 1
ATOM 3271 C CA . ASN A 1 407 ? -7.199 21.266 18.719 1 87.75 407 ASN A CA 1
ATOM 3272 C C . ASN A 1 407 ? -6.805 21.391 20.188 1 87.75 407 ASN A C 1
ATOM 3274 O O . ASN A 1 407 ? -7.031 22.422 20.812 1 87.75 407 ASN A O 1
ATOM 3278 N N . LEU A 1 408 ? -6.281 20.328 20.703 1 91.19 408 LEU A N 1
ATOM 3279 C CA . LEU A 1 408 ? -5.809 20.344 22.094 1 91.19 408 LEU A CA 1
ATOM 3280 C C . LEU A 1 408 ? -4.688 21.359 22.266 1 91.19 408 LEU A C 1
ATOM 3282 O O . LEU A 1 408 ? -4.691 22.141 23.219 1 91.19 408 LEU A O 1
ATOM 3286 N N . CYS A 1 409 ? -3.764 21.344 21.328 1 91.81 409 CYS A N 1
ATOM 3287 C CA . CYS A 1 409 ? -2.65 22.281 21.406 1 91.81 409 CYS A CA 1
ATOM 3288 C C . CYS A 1 409 ? -3.148 23.719 21.328 1 91.81 409 CYS A C 1
ATOM 3290 O O . CYS A 1 409 ? -2.707 24.578 22.109 1 91.81 409 CYS A O 1
ATOM 3292 N N . ASN A 1 410 ? -4.078 23.984 20.484 1 88.81 410 ASN A N 1
ATOM 3293 C CA . ASN A 1 410 ? -4.613 25.328 20.344 1 88.81 410 ASN A CA 1
ATOM 3294 C C . ASN A 1 410 ? -5.324 25.797 21.609 1 88.81 410 ASN A C 1
ATOM 3296 O O . ASN A 1 410 ? -5.152 26.938 22.047 1 88.81 410 ASN A O 1
ATOM 3300 N N . THR A 1 411 ? -6.082 24.938 22.141 1 89.88 411 THR A N 1
ATOM 3301 C CA . THR A 1 411 ? -6.816 25.266 23.359 1 89.88 411 THR A CA 1
ATOM 3302 C C . THR A 1 411 ? -5.859 25.547 24.5 1 89.88 411 THR A C 1
ATOM 3304 O O . THR A 1 411 ? -6.035 26.516 25.25 1 89.88 411 THR A O 1
ATOM 3307 N N . LEU A 1 412 ? -4.859 24.688 24.609 1 92.94 412 LEU A N 1
ATOM 3308 C CA . LEU A 1 412 ? -3.918 24.844 25.719 1 92.94 412 LEU A CA 1
ATOM 3309 C C . LEU A 1 412 ? -3 26.031 25.484 1 92.94 412 LEU A C 1
ATOM 3311 O O . LEU A 1 412 ? -2.549 26.672 26.453 1 92.94 412 LEU A O 1
ATOM 3315 N N . LEU A 1 413 ? -2.777 26.359 24.25 1 94 413 LEU A N 1
ATOM 3316 C CA . LEU A 1 413 ? -1.968 27.531 23.938 1 94 413 LEU A CA 1
ATOM 3317 C C . LEU A 1 413 ? -2.719 28.812 24.266 1 94 413 LEU A C 1
ATOM 3319 O O . LEU A 1 413 ? -2.117 29.781 24.734 1 94 413 LEU A O 1
ATOM 3323 N N . GLU A 1 414 ? -3.959 28.812 24.016 1 91.06 414 GLU A N 1
ATOM 3324 C CA . GLU A 1 414 ? -4.766 29.969 24.391 1 91.06 414 GLU A CA 1
ATOM 3325 C C . GLU A 1 414 ? -4.742 30.188 25.891 1 91.06 414 GLU A C 1
ATOM 3327 O O . GLU A 1 414 ? -4.625 31.328 26.359 1 91.06 414 GLU A O 1
ATOM 3332 N N . LYS A 1 415 ? -4.906 29.125 26.594 1 92.94 415 LYS A N 1
ATOM 3333 C CA . LYS A 1 415 ? -4.824 29.203 28.047 1 92.94 415 LYS A CA 1
ATOM 3334 C C . LYS A 1 415 ? -3.443 29.672 28.5 1 92.94 415 LYS A C 1
ATOM 3336 O O . LYS A 1 415 ? -3.32 30.453 29.438 1 92.94 415 LYS A O 1
ATOM 3341 N N . PHE A 1 416 ? -2.443 29.188 27.828 1 94.81 416 PHE A N 1
ATOM 3342 C CA . PHE A 1 416 ? -1.063 29.562 28.109 1 94.81 416 PHE A CA 1
ATOM 3343 C C . PHE A 1 416 ? -0.852 31.062 27.891 1 94.81 416 PHE A C 1
ATOM 3345 O O . PHE A 1 416 ? -0.209 31.719 28.719 1 94.81 416 PHE A O 1
ATOM 3352 N N . GLU A 1 417 ? -1.422 31.547 26.891 1 92.44 417 GLU A N 1
ATOM 3353 C CA . GLU A 1 417 ? -1.299 32.969 26.594 1 92.44 417 GLU A CA 1
ATOM 3354 C C . GLU A 1 417 ? -1.979 33.812 27.672 1 92.44 417 GLU A C 1
ATOM 3356 O O . GLU A 1 417 ? -1.438 34.844 28.094 1 92.44 417 GLU A O 1
ATOM 3361 N N . LYS A 1 418 ? -3.088 33.406 28.109 1 90.75 418 LYS A N 1
ATOM 3362 C CA . LYS A 1 418 ? -3.809 34.125 29.172 1 90.75 418 LYS A CA 1
ATOM 3363 C C . LYS A 1 418 ? -3.043 34.094 30.484 1 90.75 418 LYS A C 1
ATOM 3365 O O . LYS A 1 418 ? -2.982 35.094 31.203 1 90.75 418 LYS A O 1
ATOM 3370 N N . ASP A 1 419 ? -2.475 32.875 30.75 1 92.25 419 ASP A N 1
ATOM 3371 C CA . ASP A 1 419 ? -1.703 32.719 31.969 1 92.25 419 ASP A CA 1
ATOM 3372 C C . ASP A 1 419 ? -0.443 33.594 31.938 1 92.25 419 ASP A C 1
ATOM 3374 O O . ASP A 1 419 ? -0.015 34.125 32.969 1 92.25 419 ASP A O 1
ATOM 3378 N N . LEU A 1 420 ? 0.09 33.75 30.797 1 91.44 420 LEU A N 1
ATOM 3379 C CA . LEU A 1 420 ? 1.296 34.562 30.641 1 91.44 420 LEU A CA 1
ATOM 3380 C C . LEU A 1 420 ? 0.995 36.031 30.891 1 91.44 420 LEU A C 1
ATOM 3382 O O . LEU A 1 420 ? 1.788 36.75 31.516 1 91.44 420 LEU A O 1
ATOM 3386 N N . VAL A 1 421 ? -0.183 36.406 30.344 1 87 421 VAL A N 1
ATOM 3387 C CA . VAL A 1 421 ? -0.581 37.781 30.5 1 87 421 VAL A CA 1
ATOM 3388 C C . VAL A 1 421 ? -0.885 38.094 31.969 1 87 421 VAL A C 1
ATOM 3390 O O . VAL A 1 421 ? -0.578 39.156 32.469 1 87 421 VAL A O 1
ATOM 3393 N N . ALA A 1 422 ? -1.38 37.094 32.656 1 86.38 422 ALA A N 1
ATOM 3394 C CA . ALA A 1 422 ? -1.776 37.25 34.031 1 86.38 422 ALA A CA 1
ATOM 3395 C C . ALA A 1 422 ? -0.555 37.406 34.938 1 86.38 422 ALA A C 1
ATOM 3397 O O . ALA A 1 422 ? -0.653 37.906 36.062 1 86.38 422 ALA A O 1
ATOM 3398 N N . LEU A 1 423 ? 0.653 37 34.531 1 87.25 423 LEU A N 1
ATOM 3399 C CA . LEU A 1 423 ? 1.877 37.094 35.344 1 87.25 423 LEU A CA 1
ATOM 3400 C C . LEU A 1 423 ? 2.305 38.531 35.5 1 87.25 423 LEU A C 1
ATOM 3402 O O . LEU A 1 423 ? 2.99 38.875 36.469 1 87.25 423 LEU A O 1
ATOM 3406 N N . LYS A 1 424 ? 1.792 39.5 34.719 1 78.19 424 LYS A N 1
ATOM 3407 C CA . LYS A 1 424 ? 2.098 40.938 34.781 1 78.19 424 LYS A CA 1
ATOM 3408 C C . LYS A 1 424 ? 3.584 41.188 35.031 1 78.19 424 LYS A C 1
ATOM 3410 O O . LYS A 1 424 ? 3.957 41.969 35.875 1 78.19 424 LYS A O 1
ATOM 3415 N N . GLY A 1 425 ? 4.5 40.312 34.438 1 75.88 425 GLY A N 1
ATOM 3416 C CA . GLY A 1 425 ? 5.934 40.562 34.406 1 75.88 425 GLY A CA 1
ATOM 3417 C C . GLY A 1 425 ? 6.648 40.062 35.656 1 75.88 425 GLY A C 1
ATOM 3418 O O . GLY A 1 425 ? 7.879 40.125 35.719 1 75.88 425 GLY A O 1
ATOM 3419 N N . LYS A 1 426 ? 5.898 39.594 36.656 1 78.75 426 LYS A N 1
ATOM 3420 C CA . LYS A 1 426 ? 6.531 39.156 37.875 1 78.75 426 LYS A CA 1
ATOM 3421 C C . LYS A 1 426 ? 7.281 37.844 37.688 1 78.75 426 LYS A C 1
ATOM 3423 O O . LYS A 1 426 ? 6.68 36.844 37.312 1 78.75 426 LYS A O 1
ATOM 3428 N N . ASP A 1 427 ? 8.617 37.781 38.031 1 82.19 427 ASP A N 1
ATOM 3429 C CA . ASP A 1 427 ? 9.43 36.594 37.875 1 82.19 427 ASP A CA 1
ATOM 3430 C C . ASP A 1 427 ? 9.102 35.875 36.562 1 82.19 427 ASP A C 1
ATOM 3432 O O . ASP A 1 427 ? 8.828 34.656 36.562 1 82.19 427 ASP A O 1
ATOM 3436 N N . PHE A 1 428 ? 9.109 36.625 35.469 1 90.38 428 PHE A N 1
ATOM 3437 C CA . PHE A 1 428 ? 8.625 36.188 34.156 1 90.38 428 PHE A CA 1
ATOM 3438 C C . PHE A 1 428 ? 9.422 35 33.656 1 90.38 428 PHE A C 1
ATOM 3440 O O . PHE A 1 428 ? 8.852 34 33.188 1 90.38 428 PHE A O 1
ATOM 3447 N N . ALA A 1 429 ? 10.727 35 33.75 1 87 429 ALA A N 1
ATOM 3448 C CA . ALA A 1 429 ? 11.594 33.969 33.188 1 87 429 ALA A CA 1
ATOM 3449 C C . ALA A 1 429 ? 11.359 32.625 33.875 1 87 429 ALA A C 1
ATOM 3451 O O . ALA A 1 429 ? 11.234 31.594 33.188 1 87 429 ALA A O 1
ATOM 3452 N N . VAL A 1 430 ? 11.273 32.594 35.188 1 89.38 430 VAL A N 1
ATOM 3453 C CA . VAL A 1 430 ? 11.117 31.359 35.938 1 89.38 430 VAL A CA 1
ATOM 3454 C C . VAL A 1 430 ? 9.703 30.812 35.75 1 89.38 430 VAL A C 1
ATOM 3456 O O . VAL A 1 430 ? 9.523 29.609 35.562 1 89.38 430 VAL A O 1
ATOM 3459 N N . ASN A 1 431 ? 8.703 31.688 35.781 1 91.56 431 ASN A N 1
ATOM 3460 C CA . ASN A 1 431 ? 7.32 31.25 35.625 1 91.56 431 ASN A CA 1
ATOM 3461 C C . ASN A 1 431 ? 7.027 30.766 34.219 1 91.56 431 ASN A C 1
ATOM 3463 O O . ASN A 1 431 ? 6.227 29.859 34 1 91.56 431 ASN A O 1
ATOM 3467 N N . VAL A 1 432 ? 7.688 31.422 33.281 1 92.94 432 VAL A N 1
ATOM 3468 C CA . VAL A 1 432 ? 7.508 31 31.891 1 92.94 432 VAL A CA 1
ATOM 3469 C C . VAL A 1 432 ? 8.039 29.578 31.703 1 92.94 432 VAL A C 1
ATOM 3471 O O . VAL A 1 432 ? 7.426 28.766 31.031 1 92.94 432 VAL A O 1
ATOM 3474 N N . LYS A 1 433 ? 9.164 29.312 32.219 1 91.88 433 LYS A N 1
ATOM 3475 C CA . LYS A 1 433 ? 9.742 27.969 32.125 1 91.88 433 LYS A CA 1
ATOM 3476 C C . LYS A 1 433 ? 8.859 26.938 32.781 1 91.88 433 LYS A C 1
ATOM 3478 O O . LYS A 1 433 ? 8.664 25.844 32.25 1 91.88 433 LYS A O 1
ATOM 3483 N N . THR A 1 434 ? 8.336 27.281 33.938 1 92.94 434 THR A N 1
ATOM 3484 C CA . THR A 1 434 ? 7.465 26.375 34.656 1 92.94 434 THR A CA 1
ATOM 3485 C C . THR A 1 434 ? 6.168 26.125 33.906 1 92.94 434 THR A C 1
ATOM 3487 O O . THR A 1 434 ? 5.723 24.984 33.75 1 92.94 434 THR A O 1
ATOM 3490 N N . LEU A 1 435 ? 5.598 27.156 33.375 1 93.44 435 LEU A N 1
ATOM 3491 C CA . LEU A 1 435 ? 4.34 27.047 32.625 1 93.44 435 LEU A CA 1
ATOM 3492 C C . LEU A 1 435 ? 4.547 26.312 31.312 1 93.44 435 LEU A C 1
ATOM 3494 O O . LEU A 1 435 ? 3.68 25.547 30.875 1 93.44 435 LEU A O 1
ATOM 3498 N N . SER A 1 436 ? 5.629 26.609 30.688 1 94.69 436 SER A N 1
ATOM 3499 C CA . SER A 1 436 ? 5.93 25.938 29.422 1 94.69 436 SER A CA 1
ATOM 3500 C C . SER A 1 436 ? 6.129 24.438 29.609 1 94.69 436 SER A C 1
ATOM 3502 O O . SER A 1 436 ? 5.645 23.641 28.812 1 94.69 436 SER A O 1
ATOM 3504 N N . THR A 1 437 ? 6.875 24.062 30.609 1 94.25 437 THR A N 1
ATOM 3505 C CA . THR A 1 437 ? 7.121 22.656 30.875 1 94.25 437 THR A CA 1
ATOM 3506 C C . THR A 1 437 ? 5.824 21.938 31.25 1 94.25 437 THR A C 1
ATOM 3508 O O . THR A 1 437 ? 5.59 20.797 30.828 1 94.25 437 THR A O 1
ATOM 3511 N N . LYS A 1 438 ? 5.062 22.625 32.031 1 94.12 438 LYS A N 1
ATOM 3512 C CA . LYS A 1 438 ? 3.783 22.031 32.406 1 94.12 438 LYS A CA 1
ATOM 3513 C C . LYS A 1 438 ? 2.881 21.828 31.188 1 94.12 438 LYS A C 1
ATOM 3515 O O . LYS A 1 438 ? 2.189 20.812 31.078 1 94.12 438 LYS A O 1
ATOM 3520 N N . LEU A 1 439 ? 2.854 22.766 30.344 1 95.19 439 LEU A N 1
ATOM 3521 C CA . LEU A 1 439 ? 2.043 22.672 29.141 1 95.19 439 LEU A CA 1
ATOM 3522 C C . LEU A 1 439 ? 2.492 21.5 28.266 1 95.19 439 LEU A C 1
ATOM 3524 O O . LEU A 1 439 ? 1.661 20.734 27.781 1 95.19 439 LEU A O 1
ATOM 3528 N N . VAL A 1 440 ? 3.797 21.344 28.094 1 94.56 440 VAL A N 1
ATOM 3529 C CA . VAL A 1 440 ? 4.336 20.281 27.266 1 94.56 440 VAL A CA 1
ATOM 3530 C C . VAL A 1 440 ? 4.031 18.922 27.906 1 94.56 440 VAL A C 1
ATOM 3532 O O . VAL A 1 440 ? 3.693 17.969 27.219 1 94.56 440 VAL A O 1
ATOM 3535 N N . GLU A 1 441 ? 4.125 18.859 29.156 1 93.69 441 GLU A N 1
ATOM 3536 C CA . GLU A 1 441 ? 3.834 17.609 29.859 1 93.69 441 GLU A CA 1
ATOM 3537 C C . GLU A 1 441 ? 2.354 17.25 29.766 1 93.69 441 GLU A C 1
ATOM 3539 O O . GLU A 1 441 ? 2.004 16.078 29.609 1 93.69 441 GLU A O 1
ATOM 3544 N N . ASP A 1 442 ? 1.536 18.266 29.859 1 93.12 442 ASP A N 1
ATOM 3545 C CA . ASP A 1 442 ? 0.1 18.031 29.766 1 93.12 442 ASP A CA 1
ATOM 3546 C C . ASP A 1 442 ? -0.28 17.531 28.375 1 93.12 442 ASP A C 1
ATOM 3548 O O . ASP A 1 442 ? -1.078 16.609 28.234 1 93.12 442 ASP A O 1
ATOM 3552 N N . VAL A 1 443 ? 0.279 18.156 27.422 1 93.75 443 VAL A N 1
ATOM 3553 C CA . VAL A 1 443 ? -0.013 17.75 26.047 1 93.75 443 VAL A CA 1
ATOM 3554 C C . VAL A 1 443 ? 0.52 16.344 25.797 1 93.75 443 VAL A C 1
ATOM 3556 O O . VAL A 1 443 ? -0.151 15.523 25.172 1 93.75 443 VAL A O 1
ATOM 3559 N N . ASN A 1 444 ? 1.722 16.062 26.266 1 92.88 444 ASN A N 1
ATOM 3560 C CA . ASN A 1 444 ? 2.311 14.742 26.094 1 92.88 444 ASN A CA 1
ATOM 3561 C C . ASN A 1 444 ? 1.46 13.664 26.75 1 92.88 444 ASN A C 1
ATOM 3563 O O . ASN A 1 444 ? 1.304 12.57 26.203 1 92.88 444 ASN A O 1
ATOM 3567 N N . PHE A 1 445 ? 0.993 13.992 27.844 1 91.81 445 PHE A N 1
ATOM 3568 C CA . PHE A 1 445 ? 0.184 13.031 28.562 1 91.81 445 PHE A CA 1
ATOM 3569 C C . PHE A 1 445 ? -1.128 12.758 27.844 1 91.81 445 PHE A C 1
ATOM 3571 O O . PHE A 1 445 ? -1.479 11.602 27.594 1 91.81 445 PHE A O 1
ATOM 3578 N N . GLN A 1 446 ? -1.83 13.773 27.469 1 90.56 446 GLN A N 1
ATOM 3579 C CA . GLN A 1 446 ? -3.137 13.617 26.828 1 90.56 446 GLN A CA 1
ATOM 3580 C C . GLN A 1 446 ? -3.008 12.977 25.453 1 90.56 446 GLN A C 1
ATOM 3582 O O . GLN A 1 446 ? -3.805 12.109 25.094 1 90.56 446 GLN A O 1
ATOM 3587 N N . VAL A 1 447 ? -2.02 13.367 24.766 1 91.81 447 VAL A N 1
ATOM 3588 C CA . VAL A 1 447 ? -1.846 12.844 23.422 1 91.81 447 VAL A CA 1
ATOM 3589 C C . VAL A 1 447 ? -1.354 11.398 23.484 1 91.81 447 VAL A C 1
ATOM 3591 O O . VAL A 1 447 ? -1.653 10.602 22.594 1 91.81 447 VAL A O 1
ATOM 3594 N N . SER A 1 448 ? -0.558 11.047 24.5 1 91.94 448 SER A N 1
ATOM 3595 C CA . SER A 1 448 ? -0.051 9.688 24.641 1 91.94 448 SER A CA 1
ATOM 3596 C C . SER A 1 448 ? -1.188 8.695 24.875 1 91.94 448 SER A C 1
ATOM 3598 O O . SER A 1 448 ? -1.061 7.512 24.547 1 91.94 448 SER A O 1
ATOM 3600 N N . LEU A 1 449 ? -2.279 9.172 25.406 1 90.62 449 LEU A N 1
ATOM 3601 C CA . LEU A 1 449 ? -3.439 8.32 25.641 1 90.62 449 LEU A CA 1
ATOM 3602 C C . LEU A 1 449 ? -4.047 7.863 24.312 1 90.62 449 LEU A C 1
ATOM 3604 O O . LEU A 1 449 ? -4.664 6.797 24.25 1 90.62 449 LEU A O 1
ATOM 3608 N N . MET A 1 450 ? -3.814 8.656 23.297 1 90.06 450 MET A N 1
ATOM 3609 C CA . MET A 1 450 ? -4.379 8.328 21.984 1 90.06 450 MET A CA 1
ATOM 3610 C C . MET A 1 450 ? -3.318 7.742 21.062 1 90.06 450 MET A C 1
ATOM 3612 O O . MET A 1 450 ? -3.6 7.43 19.906 1 90.06 450 MET A O 1
ATOM 3616 N N . SER A 1 451 ? -2.094 7.566 21.453 1 89.25 451 SER A N 1
ATOM 3617 C CA . SER A 1 451 ? -0.983 7.227 20.562 1 89.25 451 SER A CA 1
ATOM 3618 C C . SER A 1 451 ? -0.888 5.723 20.344 1 89.25 451 SER A C 1
ATOM 3620 O O . SER A 1 451 ? -0.047 5.254 19.578 1 89.25 451 SER A O 1
ATOM 3622 N N . LEU A 1 452 ? -1.8 4.875 20.688 1 89.88 452 LEU A N 1
ATOM 3623 C CA . LEU A 1 452 ? -1.815 3.432 20.484 1 89.88 452 LEU A CA 1
ATOM 3624 C C . LEU A 1 452 ? -0.476 2.812 20.875 1 89.88 452 LEU A C 1
ATOM 3626 O O . LEU A 1 452 ? 0.151 2.127 20.062 1 89.88 452 LEU A O 1
ATOM 3630 N N . GLN A 1 453 ? -0.012 3.133 22.109 1 83.44 453 GLN A N 1
ATOM 3631 C CA . GLN A 1 453 ? 1.21 2.602 22.703 1 83.44 453 GLN A CA 1
ATOM 3632 C C . GLN A 1 453 ? 2.436 2.996 21.891 1 83.44 453 GLN A C 1
ATOM 3634 O O . GLN A 1 453 ? 3.326 2.174 21.656 1 83.44 453 GLN A O 1
ATOM 3639 N N . GLY A 1 454 ? 2.459 4.168 21.203 1 84.12 454 GLY A N 1
ATOM 3640 C CA . GLY A 1 454 ? 3.639 4.699 20.547 1 84.12 454 GLY A CA 1
ATOM 3641 C C . GLY A 1 454 ? 3.619 4.5 19.047 1 84.12 454 GLY A C 1
ATOM 3642 O O . GLY A 1 454 ? 4.523 4.953 18.344 1 84.12 454 GLY A O 1
ATOM 3643 N N . ASP A 1 455 ? 2.592 3.836 18.5 1 88.38 455 ASP A N 1
ATOM 3644 C CA . ASP A 1 455 ? 2.537 3.602 17.062 1 88.38 455 ASP A CA 1
ATOM 3645 C C . ASP A 1 455 ? 2.305 4.906 16.312 1 88.38 455 ASP A C 1
ATOM 3647 O O . ASP A 1 455 ? 2.721 5.039 15.156 1 88.38 455 ASP A O 1
ATOM 3651 N N . LEU A 1 456 ? 1.634 5.773 16.969 1 89.94 456 LEU A N 1
ATOM 3652 C CA . LEU A 1 456 ? 1.464 7.109 16.422 1 89.94 456 LEU A CA 1
ATOM 3653 C C . LEU A 1 456 ? 2.465 8.086 17.031 1 89.94 456 LEU A C 1
ATOM 3655 O O . LEU A 1 456 ? 2.445 8.328 18.234 1 89.94 456 LEU A O 1
ATOM 3659 N N . SER A 1 457 ? 3.277 8.688 16.281 1 86.56 457 SER A N 1
ATOM 3660 C CA . SER A 1 457 ? 4.391 9.5 16.75 1 86.56 457 SER A CA 1
ATOM 3661 C C . SER A 1 457 ? 3.91 10.852 17.266 1 86.56 457 SER A C 1
ATOM 3663 O O . SER A 1 457 ? 3.061 11.492 16.656 1 86.56 457 SER A O 1
ATOM 3665 N N . LEU A 1 458 ? 4.461 11.219 18.422 1 88.88 458 LEU A N 1
ATOM 3666 C CA . LEU A 1 458 ? 4.152 12.484 19.078 1 88.88 458 LEU A CA 1
ATOM 3667 C C . LEU A 1 458 ? 5.195 13.547 18.75 1 88.88 458 LEU A C 1
ATOM 3669 O O . LEU A 1 458 ? 4.98 14.734 19 1 88.88 458 LEU A O 1
ATOM 3673 N N . ASP A 1 459 ? 6.25 13.164 18.094 1 87.06 459 ASP A N 1
ATOM 3674 C CA . ASP A 1 459 ? 7.434 14 17.953 1 87.06 459 ASP A CA 1
ATOM 3675 C C . ASP A 1 459 ? 7.129 15.242 17.109 1 87.06 459 ASP A C 1
ATOM 3677 O O . ASP A 1 459 ? 7.523 16.359 17.484 1 87.06 459 ASP A O 1
ATOM 3681 N N . GLU A 1 460 ? 6.414 15.094 16.172 1 83.12 460 GLU A N 1
ATOM 3682 C CA . GLU A 1 460 ? 6.117 16.219 15.297 1 83.12 460 GLU A CA 1
ATOM 3683 C C . GLU A 1 460 ? 5.199 17.219 15.984 1 83.12 460 GLU A C 1
ATOM 3685 O O . GLU A 1 460 ? 5.344 18.438 15.797 1 83.12 460 GLU A O 1
ATOM 3690 N N . ILE A 1 461 ? 4.363 16.719 16.812 1 88.5 461 ILE A N 1
ATOM 3691 C CA . ILE A 1 461 ? 3.395 17.578 17.5 1 88.5 461 ILE A CA 1
ATOM 3692 C C . ILE A 1 461 ? 4.094 18.359 18.594 1 88.5 461 ILE A C 1
ATOM 3694 O O . ILE A 1 461 ? 3.85 19.562 18.766 1 88.5 461 ILE A O 1
ATOM 3698 N N . ILE A 1 462 ? 4.977 17.688 19.219 1 90.5 462 ILE A N 1
ATOM 3699 C CA . ILE A 1 462 ? 5.691 18.328 20.312 1 90.5 462 ILE A CA 1
ATOM 3700 C C . ILE A 1 462 ? 6.652 19.391 19.766 1 90.5 462 ILE A C 1
ATOM 3702 O O . ILE A 1 462 ? 6.82 20.453 20.359 1 90.5 462 ILE A O 1
ATOM 3706 N N . LEU A 1 463 ? 7.223 19.109 18.656 1 89 463 LEU A N 1
ATOM 3707 C CA . LEU A 1 463 ? 8.117 20.062 18.031 1 89 463 LEU A CA 1
ATOM 3708 C C . LEU A 1 463 ? 7.359 21.312 17.594 1 89 463 LEU A C 1
ATOM 3710 O O . LEU A 1 463 ? 7.836 22.438 17.781 1 89 463 LEU A O 1
ATOM 3714 N N . ALA A 1 464 ? 6.238 21.109 17.078 1 85.56 464 ALA A N 1
ATOM 3715 C CA . ALA A 1 464 ? 5.414 22.25 16.656 1 85.56 464 ALA A CA 1
ATOM 3716 C C . ALA A 1 464 ? 4.934 23.047 17.844 1 85.56 464 ALA A C 1
ATOM 3718 O O . ALA A 1 464 ? 4.887 24.281 17.797 1 85.56 464 ALA A O 1
ATOM 3719 N N . LEU A 1 465 ? 4.598 22.359 18.891 1 92.5 465 LEU A N 1
ATOM 3720 C CA . LEU A 1 465 ? 4.129 23.016 20.109 1 92.5 465 LEU A CA 1
ATOM 3721 C C . LEU A 1 465 ? 5.234 23.875 20.734 1 92.5 465 LEU A C 1
ATOM 3723 O O . LEU A 1 465 ? 4.992 25 21.156 1 92.5 465 LEU A O 1
ATOM 3727 N N . THR A 1 466 ? 6.363 23.312 20.719 1 93.06 466 THR A N 1
ATOM 3728 C CA . THR A 1 466 ? 7.488 24.047 21.297 1 93.06 466 THR A CA 1
ATOM 3729 C C . THR A 1 466 ? 7.797 25.297 20.484 1 93.06 466 THR A C 1
ATOM 3731 O O . THR A 1 466 ? 8.141 26.344 21.062 1 93.06 466 THR A O 1
ATOM 3734 N N . LYS A 1 467 ? 7.641 25.25 19.266 1 90.56 467 LYS A N 1
ATOM 3735 C CA . LYS A 1 467 ? 7.852 26.422 18.422 1 90.56 467 LYS A CA 1
ATOM 3736 C C . LYS A 1 467 ? 6.801 27.484 18.688 1 90.56 467 LYS A C 1
ATOM 3738 O O . LYS A 1 467 ? 7.113 28.672 18.734 1 90.56 467 LYS A O 1
ATOM 3743 N N . ASP A 1 468 ? 5.645 27 18.875 1 92.5 468 ASP A N 1
ATOM 3744 C CA . ASP A 1 468 ? 4.562 27.938 19.156 1 92.5 468 ASP A CA 1
ATOM 3745 C C . ASP A 1 468 ? 4.738 28.594 20.516 1 92.5 468 ASP A C 1
ATOM 3747 O O . ASP A 1 468 ? 4.457 29.781 20.688 1 92.5 468 ASP A O 1
ATOM 3751 N N . ILE A 1 469 ? 5.172 27.828 21.453 1 94.62 469 ILE A N 1
ATOM 3752 C CA . ILE A 1 469 ? 5.418 28.344 22.781 1 94.62 469 ILE A CA 1
ATOM 3753 C C . ILE A 1 469 ? 6.5 29.422 22.734 1 94.62 469 ILE A C 1
ATOM 3755 O O . ILE A 1 469 ? 6.348 30.484 23.328 1 94.62 469 ILE A O 1
ATOM 3759 N N . ASP A 1 470 ? 7.484 29.125 21.953 1 92.31 470 ASP A N 1
ATOM 3760 C CA . ASP A 1 470 ? 8.586 30.078 21.844 1 92.31 470 ASP A CA 1
ATOM 3761 C C . ASP A 1 470 ? 8.125 31.391 21.188 1 92.31 470 ASP A C 1
ATOM 3763 O O . ASP A 1 470 ? 8.555 32.469 21.578 1 92.31 470 ASP A O 1
ATOM 3767 N N . ALA A 1 471 ? 7.305 31.266 20.297 1 90 471 ALA A N 1
ATOM 3768 C CA . ALA A 1 471 ? 6.793 32.469 19.625 1 90 471 ALA A CA 1
ATOM 3769 C C . ALA A 1 471 ? 5.934 33.312 20.547 1 90 471 ALA A C 1
ATOM 3771 O O . ALA A 1 471 ? 6.031 34.531 20.562 1 90 471 ALA A O 1
ATOM 3772 N N . ILE A 1 472 ? 5.133 32.688 21.328 1 92.69 472 ILE A N 1
ATOM 3773 C CA . ILE A 1 472 ? 4.25 33.375 22.266 1 92.69 472 ILE A CA 1
ATOM 3774 C C . ILE A 1 472 ? 5.078 34.031 23.359 1 92.69 472 ILE A C 1
ATOM 3776 O O . ILE A 1 472 ? 4.797 35.188 23.766 1 92.69 472 ILE A O 1
ATOM 3780 N N . VAL A 1 473 ? 6.074 33.344 23.797 1 92.88 473 VAL A N 1
ATOM 3781 C CA . VAL A 1 473 ? 6.941 33.844 24.859 1 92.88 473 VAL A CA 1
ATOM 3782 C C . VAL A 1 473 ? 7.707 35.062 24.344 1 92.88 473 VAL A C 1
ATOM 3784 O O . VAL A 1 473 ? 7.832 36.062 25.047 1 92.88 473 VAL A O 1
ATOM 3787 N N . ALA A 1 474 ? 8.156 34.969 23.078 1 90 474 ALA A N 1
ATOM 3788 C CA . ALA A 1 474 ? 8.891 36.094 22.484 1 90 474 ALA A CA 1
ATOM 3789 C C . ALA A 1 474 ? 8.008 37.312 22.344 1 90 474 ALA A C 1
ATOM 3791 O O . ALA A 1 474 ? 8.445 38.438 22.609 1 90 474 ALA A O 1
ATOM 3792 N N . LYS A 1 475 ? 6.844 37.125 22.031 1 88.75 475 LYS A N 1
ATOM 3793 C CA . LYS A 1 475 ? 5.902 38.219 21.875 1 88.75 475 LYS A CA 1
ATOM 3794 C C . LYS A 1 475 ? 5.59 38.875 23.219 1 88.75 475 LYS A C 1
ATOM 3796 O O . LYS A 1 475 ? 5.566 40.094 23.344 1 88.75 475 LYS A O 1
ATOM 3801 N N . GLN A 1 476 ? 5.352 38.031 24.188 1 90.19 476 GLN A N 1
ATOM 3802 C CA . GLN A 1 476 ? 5 38.562 25.516 1 90.19 476 GLN A CA 1
ATOM 3803 C C . GLN A 1 476 ? 6.195 39.25 26.172 1 90.19 476 GLN A C 1
ATOM 3805 O O . GLN A 1 476 ? 6.023 40.188 26.938 1 90.19 476 GLN A O 1
ATOM 3810 N N . GLN A 1 477 ? 7.352 38.781 25.859 1 90.5 477 GLN A N 1
ATOM 3811 C CA . GLN A 1 477 ? 8.562 39.406 26.375 1 90.5 477 GLN A CA 1
ATOM 3812 C C . GLN A 1 477 ? 8.688 40.844 25.891 1 90.5 477 GLN A C 1
ATOM 3814 O O . GLN A 1 477 ? 9.031 41.75 26.656 1 90.5 477 GLN A O 1
ATOM 3819 N N . VAL A 1 478 ? 8.328 41.031 24.625 1 87.81 478 VAL A N 1
ATOM 3820 C CA . VAL A 1 478 ? 8.406 42.375 24.047 1 87.81 478 VAL A CA 1
ATOM 3821 C C . VAL A 1 478 ? 7.355 43.281 24.688 1 87.81 478 VAL A C 1
ATOM 3823 O O . VAL A 1 478 ? 7.621 44.438 25 1 87.81 478 VAL A O 1
ATOM 3826 N N . ILE A 1 479 ? 6.203 42.781 24.938 1 86.62 479 ILE A N 1
ATOM 3827 C CA . ILE A 1 479 ? 5.125 43.562 25.547 1 86.62 479 ILE A CA 1
ATOM 3828 C C . ILE A 1 479 ? 5.504 43.938 26.969 1 86.62 479 ILE A C 1
ATOM 3830 O O . ILE A 1 479 ? 5.32 45.094 27.375 1 86.62 479 ILE A O 1
ATOM 3834 N N . GLU A 1 480 ? 6.035 42.969 27.688 1 89.25 480 GLU A N 1
ATOM 3835 C CA . GLU A 1 480 ? 6.426 43.25 29.078 1 89.25 480 GLU A CA 1
ATOM 3836 C C . GLU A 1 480 ? 7.594 44.219 29.141 1 89.25 480 GLU A C 1
ATOM 3838 O O . GLU A 1 480 ? 7.652 45.062 30.031 1 89.25 480 GLU A O 1
ATOM 3843 N N . LEU A 1 481 ? 8.484 44.094 28.219 1 89.62 481 LEU A N 1
ATOM 3844 C CA . LEU A 1 481 ? 9.617 45 28.156 1 89.62 481 LEU A CA 1
ATOM 3845 C C . LEU A 1 481 ? 9.141 46.438 27.891 1 89.62 481 LEU A C 1
ATOM 3847 O O . LEU A 1 481 ? 9.625 47.375 28.531 1 89.62 481 LEU A O 1
ATOM 3851 N N . ASN A 1 482 ? 8.195 46.594 27 1 87.75 482 ASN A N 1
ATOM 3852 C CA . ASN A 1 482 ? 7.633 47.906 26.719 1 87.75 482 ASN A CA 1
ATOM 3853 C C . ASN A 1 482 ? 6.852 48.438 27.906 1 87.75 482 ASN A C 1
ATOM 3855 O O . ASN A 1 482 ? 6.859 49.656 28.156 1 87.75 482 ASN A O 1
ATOM 3859 N N . SER A 1 483 ? 6.227 47.625 28.578 1 88 483 SER A N 1
ATOM 3860 C CA . SER A 1 483 ? 5.488 48.031 29.766 1 88 483 SER A CA 1
ATOM 3861 C C . SER A 1 483 ? 6.426 48.562 30.844 1 88 483 SER A C 1
ATOM 3863 O O . SER A 1 483 ? 6.129 49.531 31.516 1 88 483 SER A O 1
ATOM 3865 N N . ILE A 1 484 ? 7.582 47.875 31.016 1 88.94 484 ILE A N 1
ATOM 3866 C CA . ILE A 1 484 ? 8.57 48.281 32 1 88.94 484 ILE A CA 1
ATOM 3867 C C . ILE A 1 484 ? 9.133 49.656 31.609 1 88.94 484 ILE A C 1
ATOM 3869 O O . ILE A 1 484 ? 9.312 50.531 32.469 1 88.94 484 ILE A O 1
ATOM 3873 N N . VAL A 1 485 ? 9.336 49.844 30.328 1 90.06 485 VAL A N 1
ATOM 3874 C CA . VAL A 1 485 ? 9.852 51.125 29.828 1 90.06 485 VAL A CA 1
ATOM 3875 C C . VAL A 1 485 ? 8.836 52.219 30.094 1 90.06 485 VAL A C 1
ATOM 3877 O O . VAL A 1 485 ? 9.18 53.281 30.609 1 90.06 485 VAL A O 1
ATOM 3880 N N . ASN A 1 486 ? 7.59 51.969 29.812 1 87.56 486 ASN A N 1
ATOM 3881 C CA . ASN A 1 486 ? 6.551 52.969 29.969 1 87.56 486 ASN A CA 1
ATOM 3882 C C . ASN A 1 486 ? 6.316 53.312 31.438 1 87.56 486 ASN A C 1
ATOM 3884 O O . ASN A 1 486 ? 6.098 54.469 31.781 1 87.56 486 ASN A O 1
ATOM 3888 N N . LYS A 1 487 ? 6.352 52.375 32.281 1 87.5 487 LYS A N 1
ATOM 3889 C CA . LYS A 1 487 ? 6.191 52.625 33.719 1 87.5 487 LYS A CA 1
ATOM 3890 C C . LYS A 1 487 ? 7.344 53.469 34.281 1 87.5 487 LYS A C 1
ATOM 3892 O O . LYS A 1 487 ? 7.133 54.375 35.094 1 87.5 487 LYS A O 1
ATOM 3897 N N . SER A 1 488 ? 8.539 53.094 33.781 1 90.69 488 SER A N 1
ATOM 3898 C CA . SER A 1 488 ? 9.711 53.844 34.25 1 90.69 488 SER A CA 1
ATOM 3899 C C . SER A 1 488 ? 9.688 55.281 33.75 1 90.69 488 SER A C 1
ATOM 3901 O O . SER A 1 488 ? 10.117 56.219 34.438 1 90.69 488 SER A O 1
ATOM 3903 N N . VAL A 1 489 ? 9.195 55.469 32.531 1 92.38 489 VAL A N 1
ATOM 3904 C CA . VAL A 1 489 ? 9.086 56.812 31.969 1 92.38 489 VAL A CA 1
ATOM 3905 C C . VAL A 1 489 ? 8.047 57.625 32.75 1 92.38 489 VAL A C 1
ATOM 3907 O O . VAL A 1 489 ? 8.242 58.812 33.031 1 92.38 489 VAL A O 1
ATOM 3910 N N . LYS A 1 490 ? 6.965 57 33.062 1 87.62 490 LYS A N 1
ATOM 3911 C CA . LYS A 1 490 ? 5.938 57.688 33.844 1 87.62 490 LYS A CA 1
ATOM 3912 C C . LYS A 1 490 ? 6.461 58.094 35.219 1 87.62 490 LYS A C 1
ATOM 3914 O O . LYS A 1 490 ? 6.168 59.188 35.719 1 87.62 490 LYS A O 1
ATOM 3919 N N . LYS A 1 491 ? 7.164 57.188 35.844 1 89.44 491 LYS A N 1
ATOM 3920 C CA . LYS A 1 491 ? 7.77 57.469 37.156 1 89.44 491 LYS A CA 1
ATOM 3921 C C . LYS A 1 491 ? 8.75 58.625 37.062 1 89.44 491 LYS A C 1
ATOM 3923 O O . LYS A 1 491 ? 8.797 59.5 37.938 1 89.44 491 LYS A O 1
ATOM 3928 N N . LEU A 1 492 ? 9.57 58.594 36 1 92.69 492 LEU A N 1
ATOM 3929 C CA . LEU A 1 492 ? 10.516 59.688 35.781 1 92.69 492 LEU A CA 1
ATOM 3930 C C . LEU A 1 492 ? 9.781 61 35.562 1 92.69 492 LEU A C 1
ATOM 3932 O O . LEU A 1 492 ? 10.211 62.062 36.031 1 92.69 492 LEU A O 1
ATOM 3936 N N . SER A 1 493 ? 8.734 60.969 34.812 1 92.31 493 SER A N 1
ATOM 3937 C CA . SER A 1 493 ? 7.945 62.156 34.562 1 92.31 493 SER A CA 1
ATOM 3938 C C . SER A 1 493 ? 7.375 62.75 35.844 1 92.31 493 SER A C 1
ATOM 3940 O O . SER A 1 493 ? 7.402 63.969 36.031 1 92.31 493 SER A O 1
ATOM 3942 N N . ALA A 1 494 ? 6.926 61.938 36.656 1 89.31 494 ALA A N 1
ATOM 3943 C CA . ALA A 1 494 ? 6.371 62.375 37.938 1 89.31 494 ALA A CA 1
ATOM 3944 C C . ALA A 1 494 ? 7.457 63 38.812 1 89.31 494 ALA A C 1
ATOM 3946 O O . ALA A 1 494 ? 7.242 64 39.438 1 89.31 494 ALA A O 1
ATOM 3947 N N . SER A 1 495 ? 8.586 62.312 38.844 1 91.31 495 SER A N 1
ATOM 3948 C CA . SER A 1 495 ? 9.695 62.812 39.656 1 91.31 495 SER A CA 1
ATOM 3949 C C . SER A 1 495 ? 10.203 64.125 39.125 1 91.31 495 SER A C 1
ATOM 3951 O O . SER A 1 495 ? 10.516 65.062 39.906 1 91.31 495 SER A O 1
ATOM 3953 N N . LEU A 1 496 ? 10.297 64.25 37.875 1 93.31 496 LEU A N 1
ATOM 3954 C CA . LEU A 1 496 ? 10.75 65.5 37.219 1 93.31 496 LEU A CA 1
ATOM 3955 C C . LEU A 1 496 ? 9.758 66.625 37.469 1 93.31 496 LEU A C 1
ATOM 3957 O O . LEU A 1 496 ? 10.156 67.75 37.719 1 93.31 496 LEU A O 1
ATOM 3961 N N . SER A 1 497 ? 8.516 66.312 37.375 1 92.19 497 SER A N 1
ATOM 3962 C CA . SER A 1 497 ? 7.484 67.312 37.625 1 92.19 497 SER A CA 1
ATOM 3963 C C . SER A 1 497 ? 7.57 67.875 39.062 1 92.19 497 SER A C 1
ATOM 3965 O O . SER A 1 497 ? 7.477 69.062 39.281 1 92.19 497 SER A O 1
ATOM 3967 N N . LYS A 1 498 ? 7.797 67.062 39.906 1 89.69 498 LYS A N 1
ATOM 3968 C CA . LYS A 1 498 ? 7.938 67.5 41.312 1 89.69 498 LYS A CA 1
ATOM 3969 C C . LYS A 1 498 ? 9.203 68.312 41.5 1 89.69 498 LYS A C 1
ATOM 3971 O O . LYS A 1 498 ? 9.18 69.312 42.219 1 89.69 498 LYS A O 1
ATOM 3976 N N . SER A 1 499 ? 10.258 67.812 40.875 1 92.38 499 SER A N 1
ATOM 3977 C CA . SER A 1 499 ? 11.531 68.562 41.031 1 92.38 499 SER A CA 1
ATOM 3978 C C . SER A 1 499 ? 11.453 69.938 40.406 1 92.38 499 SER A C 1
ATOM 3980 O O . SER A 1 499 ? 11.93 70.938 41 1 92.38 499 SER A O 1
ATOM 3982 N N . ILE A 1 500 ? 10.836 70.062 39.312 1 92.94 500 ILE A N 1
ATOM 3983 C CA . ILE A 1 500 ? 10.719 71.375 38.656 1 92.94 500 ILE A CA 1
ATOM 3984 C C . ILE A 1 500 ? 9.812 72.25 39.469 1 92.94 500 ILE A C 1
ATOM 3986 O O . ILE A 1 500 ? 10.109 73.438 39.625 1 92.94 500 ILE A O 1
ATOM 3990 N N . GLN A 1 501 ? 8.773 71.812 39.969 1 88.31 501 GLN A N 1
ATOM 3991 C CA . GLN A 1 501 ? 7.859 72.562 40.781 1 88.31 501 GLN A CA 1
ATOM 3992 C C . GLN A 1 501 ? 8.547 73.062 42.031 1 88.31 501 GLN A C 1
ATOM 3994 O O . GLN A 1 501 ? 8.312 74.25 42.469 1 88.31 501 GLN A O 1
ATOM 3999 N N . PHE A 1 502 ? 9.344 72.188 42.531 1 87.81 502 PHE A N 1
ATOM 4000 C CA . PHE A 1 502 ? 10.094 72.562 43.719 1 87.81 502 PHE A CA 1
ATOM 4001 C C . PHE A 1 502 ? 11.062 73.688 43.406 1 87.81 502 PHE A C 1
ATOM 4003 O O . PHE A 1 502 ? 11.164 74.688 44.156 1 87.81 502 PHE A O 1
ATOM 4010 N N . GLU A 1 503 ? 11.742 73.688 42.344 1 90.31 503 GLU A N 1
ATOM 4011 C CA . GLU A 1 503 ? 12.727 74.688 41.938 1 90.31 503 GLU A CA 1
ATOM 4012 C C . GLU A 1 503 ? 12.055 76 41.5 1 90.31 503 GLU A C 1
ATOM 4014 O O . GLU A 1 503 ? 12.656 77.062 41.562 1 90.31 503 GLU A O 1
ATOM 4019 N N . LEU A 1 504 ? 10.836 75.938 41.094 1 88.25 504 LEU A N 1
ATOM 4020 C CA . LEU A 1 504 ? 10.094 77.062 40.656 1 88.25 504 LEU A CA 1
ATOM 4021 C C . LEU A 1 504 ? 9.68 77.938 41.844 1 88.25 504 LEU A C 1
ATOM 4023 O O . LEU A 1 504 ? 9.367 79.125 41.688 1 88.25 504 LEU A O 1
ATOM 4027 N N . GLY A 1 505 ? 9.695 77.438 42.969 1 82.06 505 GLY A N 1
ATOM 4028 C CA . GLY A 1 505 ? 9.414 78.25 44.156 1 82.06 505 GLY A CA 1
ATOM 4029 C C . GLY A 1 505 ? 10.484 79.25 44.469 1 82.06 505 GLY A C 1
ATOM 4030 O O . GLY A 1 505 ? 10.172 80.375 44.969 1 82.06 505 GLY A O 1
ATOM 4031 N N . ASP A 1 506 ? 11.672 78.938 44.25 1 83 506 ASP A N 1
ATOM 4032 C CA . ASP A 1 506 ? 12.781 79.812 44.469 1 83 506 ASP A CA 1
ATOM 4033 C C . ASP A 1 506 ? 13.844 79.688 43.375 1 83 506 ASP A C 1
ATOM 4035 O O . ASP A 1 506 ? 14.898 79.062 43.594 1 83 506 ASP A O 1
ATOM 4039 N N . PRO A 1 507 ? 13.555 80.25 42.219 1 89.81 507 PRO A N 1
ATOM 4040 C CA . PRO A 1 507 ? 14.469 80.062 41.094 1 89.81 507 PRO A CA 1
ATOM 4041 C C . PRO A 1 507 ? 15.797 80.75 41.281 1 89.81 507 PRO A C 1
ATOM 4043 O O . PRO A 1 507 ? 15.828 81.875 41.75 1 89.81 507 PRO A O 1
ATOM 4046 N N . ASN A 1 508 ? 16.812 80.062 41.188 1 87.12 508 ASN A N 1
ATOM 4047 C CA . ASN A 1 508 ? 18.156 80.625 41.25 1 87.12 508 ASN A CA 1
ATOM 4048 C C . ASN A 1 508 ? 19.016 80.188 40.062 1 87.12 508 ASN A C 1
ATOM 4050 O O . ASN A 1 508 ? 18.516 79.562 39.156 1 87.12 508 ASN A O 1
ATOM 4054 N N . GLU A 1 509 ? 20.188 80.688 40.031 1 86.56 509 GLU A N 1
ATOM 4055 C CA . GLU A 1 509 ? 21.078 80.375 38.938 1 86.56 509 GLU A CA 1
ATOM 4056 C C . GLU A 1 509 ? 21.391 78.875 38.844 1 86.56 509 GLU A C 1
ATOM 4058 O O . GLU A 1 509 ? 21.734 78.375 37.781 1 86.56 509 GLU A O 1
ATOM 4063 N N . GLU A 1 510 ? 21.078 78.125 39.969 1 90.44 510 GLU A N 1
ATOM 4064 C CA . GLU A 1 510 ? 21.406 76.75 40 1 90.44 510 GLU A CA 1
ATOM 4065 C C . GLU A 1 510 ? 20.156 75.875 39.781 1 90.44 510 GLU A C 1
ATOM 4067 O O . GLU A 1 510 ? 20.203 74.625 39.938 1 90.44 510 GLU A O 1
ATOM 4072 N N . THR A 1 511 ? 19.125 76.438 39.406 1 91.12 511 THR A N 1
ATOM 4073 C CA . THR A 1 511 ? 17.859 75.688 39.25 1 91.12 511 THR A CA 1
ATOM 4074 C C . THR A 1 511 ? 17.969 74.625 38.219 1 91.12 511 THR A C 1
ATOM 4076 O O . THR A 1 511 ? 17.625 73.438 38.469 1 91.12 511 THR A O 1
ATOM 4079 N N . TRP A 1 512 ? 18.484 74.875 37.125 1 92.5 512 TRP A N 1
ATOM 4080 C CA . TRP A 1 512 ? 18.531 73.938 36.031 1 92.5 512 TRP A CA 1
ATOM 4081 C C . TRP A 1 512 ? 19.625 72.875 36.25 1 92.5 512 TRP A C 1
ATOM 4083 O O . TRP A 1 512 ? 19.531 71.75 35.781 1 92.5 512 TRP A O 1
ATOM 4093 N N . ASP A 1 513 ? 20.625 73.188 37.031 1 93.06 513 ASP A N 1
ATOM 4094 C CA . ASP A 1 513 ? 21.625 72.188 37.406 1 93.06 513 ASP A CA 1
ATOM 4095 C C . ASP A 1 513 ? 21.016 71.125 38.312 1 93.06 513 ASP A C 1
ATOM 4097 O O . ASP A 1 513 ? 21.281 69.938 38.188 1 93.06 513 ASP A O 1
ATOM 4101 N N . ASN A 1 514 ? 20.172 71.625 39.188 1 91.81 514 ASN A N 1
ATOM 4102 C CA . ASN A 1 514 ? 19.516 70.688 40.125 1 91.81 514 ASN A CA 1
ATOM 4103 C C . ASN A 1 514 ? 18.531 69.75 39.406 1 91.81 514 ASN A C 1
ATOM 4105 O O . ASN A 1 514 ? 18.453 68.562 39.688 1 91.81 514 ASN A O 1
ATOM 4109 N N . VAL A 1 515 ? 17.844 70.375 38.531 1 93.06 515 VAL A N 1
ATOM 4110 C CA . VAL A 1 515 ? 16.875 69.562 37.75 1 93.06 515 VAL A CA 1
ATOM 4111 C C . VAL A 1 515 ? 17.594 68.562 36.906 1 93.06 515 VAL A C 1
ATOM 4113 O O . VAL A 1 515 ? 17.172 67.375 36.812 1 93.06 515 VAL A O 1
ATOM 4116 N N . LEU A 1 516 ? 18.578 68.938 36.25 1 92.88 516 LEU A N 1
ATOM 4117 C CA . LEU A 1 516 ? 19.328 68 35.375 1 92.88 516 LEU A CA 1
ATOM 4118 C C . LEU A 1 516 ? 19.969 66.938 36.188 1 92.88 516 LEU A C 1
ATOM 4120 O O . LEU A 1 516 ? 20.062 65.75 35.75 1 92.88 516 LEU A O 1
ATOM 4124 N N . GLN A 1 517 ? 20.438 67.25 37.375 1 91.12 517 GLN A N 1
ATOM 4125 C CA . GLN A 1 517 ? 21.047 66.25 38.219 1 91.12 517 GLN A CA 1
ATOM 4126 C C . GLN A 1 517 ? 20.016 65.25 38.656 1 91.12 517 GLN A C 1
ATOM 4128 O O . GLN A 1 517 ? 20.312 64 38.719 1 91.12 517 GLN A O 1
ATOM 4133 N N . GLN A 1 518 ? 18.859 65.625 39 1 90.69 518 GLN A N 1
ATOM 4134 C CA . GLN A 1 518 ? 17.797 64.688 39.375 1 90.69 518 GLN A CA 1
ATOM 4135 C C . GLN A 1 518 ? 17.375 63.844 38.188 1 90.69 518 GLN A C 1
ATOM 4137 O O . GLN A 1 518 ? 17.078 62.656 38.344 1 90.69 518 GLN A O 1
ATOM 4142 N N . PHE A 1 519 ? 17.312 64.438 37.062 1 93.62 519 PHE A N 1
ATOM 4143 C CA . PHE A 1 519 ? 16.984 63.75 35.812 1 93.62 519 PHE A CA 1
ATOM 4144 C C . PHE A 1 519 ? 18.031 62.688 35.531 1 93.62 519 PHE A C 1
ATOM 4146 O O . PHE A 1 519 ? 17.703 61.531 35.25 1 93.62 519 PHE A O 1
ATOM 4153 N N . LYS A 1 520 ? 19.312 63.062 35.625 1 90.5 520 LYS A N 1
ATOM 4154 C CA . LYS A 1 520 ? 20.406 62.125 35.312 1 90.5 520 LYS A CA 1
ATOM 4155 C C . LYS A 1 520 ? 20.469 61 36.344 1 90.5 520 LYS A C 1
ATOM 4157 O O . LYS A 1 520 ? 20.891 59.906 36.031 1 90.5 520 LYS A O 1
ATOM 4162 N N . GLY A 1 521 ? 20.062 61.25 37.562 1 87.31 521 GLY A N 1
ATOM 4163 C CA . GLY A 1 521 ? 20.031 60.219 38.562 1 87.31 521 GLY A CA 1
ATOM 4164 C C . GLY A 1 521 ? 19.125 59.062 38.219 1 87.31 521 GLY A C 1
ATOM 4165 O O . GLY A 1 521 ? 19.484 57.906 38.375 1 87.31 521 GLY A O 1
ATOM 4166 N N . VAL A 1 522 ? 17.938 59.344 37.75 1 85.12 522 VAL A N 1
ATOM 4167 C CA . VAL A 1 522 ? 16.984 58.312 37.344 1 85.12 522 VAL A CA 1
ATOM 4168 C C . VAL A 1 522 ? 17.328 57.75 35.969 1 85.12 522 VAL A C 1
ATOM 4170 O O . VAL A 1 522 ? 17.219 56.531 35.719 1 85.12 522 VAL A O 1
ATOM 4173 N N . TYR A 1 523 ? 17.781 58.688 35.156 1 85.88 523 TYR A N 1
ATOM 4174 C CA . TYR A 1 523 ? 18.141 58.406 33.781 1 85.88 523 TYR A CA 1
ATOM 4175 C C . TYR A 1 523 ? 19.25 57.375 33.688 1 85.88 523 TYR A C 1
ATOM 4177 O O . TYR A 1 523 ? 19.188 56.438 32.906 1 85.88 523 TYR A O 1
ATOM 4185 N N . GLU A 1 524 ? 20.234 57.438 34.5 1 84.62 524 GLU A N 1
ATOM 4186 C CA . GLU A 1 524 ? 21.391 56.562 34.438 1 84.62 524 GLU A CA 1
ATOM 4187 C C . GLU A 1 524 ? 21.156 55.25 35.219 1 84.62 524 GLU A C 1
ATOM 4189 O O . GLU A 1 524 ? 21.812 54.25 34.969 1 84.62 524 GLU A O 1
ATOM 4194 N N . LYS A 1 525 ? 20.156 55.25 36.062 1 84.5 525 LYS A N 1
ATOM 4195 C CA . LYS A 1 525 ? 19.906 54.062 36.906 1 84.5 525 LYS A CA 1
ATOM 4196 C C . LYS A 1 525 ? 19.094 53.031 36.125 1 84.5 525 LYS A C 1
ATOM 4198 O O . LYS A 1 525 ? 19.125 51.844 36.438 1 84.5 525 LYS A O 1
ATOM 4203 N N . PHE A 1 526 ? 18.469 53.562 35.031 1 87.69 526 PHE A N 1
ATOM 4204 C CA . PHE A 1 526 ? 17.656 52.625 34.281 1 87.69 526 PHE A CA 1
ATOM 4205 C C . PHE A 1 526 ? 18.531 51.75 33.406 1 87.69 526 PHE A C 1
ATOM 4207 O O . PHE A 1 526 ? 19.234 52.25 32.5 1 87.69 526 PHE A O 1
ATOM 4214 N N . GLY A 1 527 ? 18.828 50.594 33.75 1 78.69 527 GLY A N 1
ATOM 4215 C CA . GLY A 1 527 ? 19.625 49.688 32.938 1 78.69 527 GLY A CA 1
ATOM 4216 C C . GLY A 1 527 ? 19.797 48.344 33.594 1 78.69 527 GLY A C 1
ATOM 4217 O O . GLY A 1 527 ? 19.391 48.125 34.75 1 78.69 527 GLY A O 1
ATOM 4218 N N . GLY A 1 528 ? 20.062 47.312 32.781 1 76 528 GLY A N 1
ATOM 4219 C CA . GLY A 1 528 ? 20.391 45.969 33.25 1 76 528 GLY A CA 1
ATOM 4220 C C . GLY A 1 528 ? 19.453 44.906 32.688 1 76 528 GLY A C 1
ATOM 4221 O O . GLY A 1 528 ? 18.891 45.062 31.609 1 76 528 GLY A O 1
ATOM 4222 N N . ASP A 1 529 ? 19.453 43.75 33.5 1 77.31 529 ASP A N 1
ATOM 4223 C CA . ASP A 1 529 ? 18.609 42.594 33.156 1 77.31 529 ASP A CA 1
ATOM 4224 C C . ASP A 1 529 ? 17.234 42.719 33.812 1 77.31 529 ASP A C 1
ATOM 4226 O O . ASP A 1 529 ? 17.109 42.969 35 1 77.31 529 ASP A O 1
ATOM 4230 N N . PHE A 1 530 ? 16.203 42.875 33 1 83.06 530 PHE A N 1
ATOM 4231 C CA . PHE A 1 530 ? 14.836 43.156 33.438 1 83.06 530 PHE A CA 1
ATOM 4232 C C . PHE A 1 530 ? 14.141 41.875 33.906 1 83.06 530 PHE A C 1
ATOM 4234 O O . PHE A 1 530 ? 12.984 41.906 34.312 1 83.06 530 PHE A O 1
ATOM 4241 N N . GLY A 1 531 ? 14.891 40.656 33.906 1 81.5 531 GLY A N 1
ATOM 4242 C CA . GLY A 1 531 ? 14.367 39.375 34.375 1 81.5 531 GLY A CA 1
ATOM 4243 C C . GLY A 1 531 ? 13.312 38.781 33.469 1 81.5 531 GLY A C 1
ATOM 4244 O O . GLY A 1 531 ? 12.461 38.031 33.938 1 81.5 531 GLY A O 1
ATOM 4245 N N . LEU A 1 532 ? 13.211 39.188 32.25 1 88 532 LEU A N 1
ATOM 4246 C CA . LEU A 1 532 ? 12.211 38.719 31.312 1 88 532 LEU A CA 1
ATOM 4247 C C . LEU A 1 532 ? 12.797 37.656 30.391 1 88 532 LEU A C 1
ATOM 4249 O O . LEU A 1 532 ? 12.078 37.062 29.594 1 88 532 LEU A O 1
ATOM 4253 N N . GLY A 1 533 ? 14.055 37.312 30.562 1 84.19 533 GLY A N 1
ATOM 4254 C CA . GLY A 1 533 ? 14.711 36.344 29.703 1 84.19 533 GLY A CA 1
ATOM 4255 C C . GLY A 1 533 ? 14.977 36.844 28.297 1 84.19 533 GLY A C 1
ATOM 4256 O O . GLY A 1 533 ? 15.031 36.094 27.344 1 84.19 533 GLY A O 1
ATOM 4257 N N . THR A 1 534 ? 15 38.125 28.094 1 86.06 534 THR A N 1
ATOM 4258 C CA . THR A 1 534 ? 15.227 38.75 26.797 1 86.06 534 THR A CA 1
ATOM 4259 C C . THR A 1 534 ? 16.703 38.75 26.438 1 86.06 534 THR A C 1
ATOM 4261 O O . THR A 1 534 ? 17.562 38.531 27.297 1 86.06 534 THR A O 1
ATOM 4264 N N . SER A 1 535 ? 16.922 38.844 25.203 1 86.56 535 SER A N 1
ATOM 4265 C CA . SER A 1 535 ? 18.297 38.875 24.703 1 86.56 535 SER A CA 1
ATOM 4266 C C . SER A 1 535 ? 18.984 40.188 25.016 1 86.56 535 SER A C 1
ATOM 4268 O O . SER A 1 535 ? 18.328 41.156 25.375 1 86.56 535 SER A O 1
ATOM 4270 N N . SER A 1 536 ? 20.25 40.188 24.906 1 87.38 536 SER A N 1
ATOM 4271 C CA . SER A 1 536 ? 21.047 41.375 25.172 1 87.38 536 SER A CA 1
ATOM 4272 C C . SER A 1 536 ? 20.734 42.5 24.172 1 87.38 536 SER A C 1
ATOM 4274 O O . SER A 1 536 ? 20.703 43.656 24.531 1 87.38 536 SER A O 1
ATOM 4276 N N . THR A 1 537 ? 20.391 42.094 23.016 1 89.19 537 THR A N 1
ATOM 4277 C CA . THR A 1 537 ? 20.062 43.062 21.984 1 89.19 537 THR A CA 1
ATOM 4278 C C . THR A 1 537 ? 18.719 43.719 22.281 1 89.19 537 THR A C 1
ATOM 4280 O O . THR A 1 537 ? 18.562 44.938 22.109 1 89.19 537 THR A O 1
ATOM 4283 N N . GLN A 1 538 ? 17.875 43.031 22.797 1 89.06 538 GLN A N 1
ATOM 4284 C CA . GLN A 1 538 ? 16.562 43.562 23.125 1 89.06 538 GLN A CA 1
ATOM 4285 C C . GLN A 1 538 ? 16.625 44.5 24.344 1 89.06 538 GLN A C 1
ATOM 4287 O O . GLN A 1 538 ? 15.922 45.5 24.391 1 89.06 538 GLN A O 1
ATOM 4292 N N . ASN A 1 539 ? 17.422 44.125 25.234 1 89.38 539 ASN A N 1
ATOM 4293 C CA . ASN A 1 539 ? 17.594 44.969 26.422 1 89.38 539 ASN A CA 1
ATOM 4294 C C . ASN A 1 539 ? 18.219 46.312 26.078 1 89.38 539 ASN A C 1
ATOM 4296 O O . ASN A 1 539 ? 17.812 47.344 26.609 1 89.38 539 ASN A O 1
ATOM 4300 N N . GLN A 1 540 ? 19.125 46.219 25.141 1 89.19 540 GLN A N 1
ATOM 4301 C CA . GLN A 1 540 ? 19.781 47.469 24.734 1 89.19 540 GLN A CA 1
ATOM 4302 C C . GLN A 1 540 ? 18.797 48.375 23.984 1 89.19 540 GLN A C 1
ATOM 4304 O O . GLN A 1 540 ? 18.828 49.594 24.156 1 89.19 540 GLN A O 1
ATOM 4309 N N . GLN A 1 541 ? 18 47.812 23.203 1 89 541 GLN A N 1
ATOM 4310 C CA . GLN A 1 541 ? 17 48.594 22.469 1 89 541 GLN A CA 1
ATOM 4311 C C . GLN A 1 541 ? 15.984 49.219 23.438 1 89 541 GLN A C 1
ATOM 4313 O O . GLN A 1 541 ? 15.523 50.344 23.219 1 89 541 GLN A O 1
ATOM 4318 N N . ALA A 1 542 ? 15.703 48.5 24.422 1 90.31 542 ALA A N 1
ATOM 4319 C CA . ALA A 1 542 ? 14.766 49 25.422 1 90.31 542 ALA A CA 1
ATOM 4320 C C . ALA A 1 542 ? 15.375 50.156 26.203 1 90.31 542 ALA A C 1
ATOM 4322 O O . ALA A 1 542 ? 14.68 51.125 26.547 1 90.31 542 ALA A O 1
ATOM 4323 N N . ILE A 1 543 ? 16.641 50.062 26.453 1 90.88 543 ILE A N 1
ATOM 4324 C CA . ILE A 1 543 ? 17.344 51.125 27.172 1 90.88 543 ILE A CA 1
ATOM 4325 C C . ILE A 1 543 ? 17.391 52.375 26.312 1 90.88 543 ILE A C 1
ATOM 4327 O O . ILE A 1 543 ? 17.172 53.5 26.797 1 90.88 543 ILE A O 1
ATOM 4331 N N . GLU A 1 544 ? 17.562 52.188 25.062 1 89.94 544 GLU A N 1
ATOM 4332 C CA . GLU A 1 544 ? 17.578 53.312 24.156 1 89.94 544 GLU A CA 1
ATOM 4333 C C . GLU A 1 544 ? 16.188 53.969 24.047 1 89.94 544 GLU A C 1
ATOM 4335 O O . GLU A 1 544 ? 16.062 55.188 23.969 1 89.94 544 GLU A O 1
ATOM 4340 N N . LYS A 1 545 ? 15.266 53.156 24.031 1 91.06 545 LYS A N 1
ATOM 4341 C CA . LYS A 1 545 ? 13.898 53.656 23.969 1 91.06 545 LYS A CA 1
ATOM 4342 C C . LYS A 1 545 ? 13.555 54.438 25.234 1 91.06 545 LYS A C 1
ATOM 4344 O O . LYS A 1 545 ? 12.914 55.5 25.156 1 91.06 545 LYS A O 1
ATOM 4349 N N . PHE A 1 546 ? 13.906 53.938 26.312 1 93 546 PHE A N 1
ATOM 4350 C CA . PHE A 1 546 ? 13.695 54.625 27.594 1 93 546 PHE A CA 1
ATOM 4351 C C . PHE A 1 546 ? 14.391 55.969 27.594 1 93 546 PHE A C 1
ATOM 4353 O O . PHE A 1 546 ? 13.812 56.969 28.031 1 93 546 PHE A O 1
ATOM 4360 N N . LYS A 1 547 ? 15.625 56 27.141 1 91.75 547 LYS A N 1
ATOM 4361 C CA . LYS A 1 547 ? 16.391 57.25 27.125 1 91.75 547 LYS A CA 1
ATOM 4362 C C . LYS A 1 547 ? 15.75 58.312 26.234 1 91.75 547 LYS A C 1
ATOM 4364 O O . LYS A 1 547 ? 15.648 59.469 26.594 1 91.75 547 LYS A O 1
ATOM 4369 N N . PHE A 1 548 ? 15.344 57.844 25.141 1 92.31 548 PHE A N 1
ATOM 4370 C CA . PHE A 1 548 ? 14.688 58.75 24.203 1 92.31 548 PHE A CA 1
ATOM 4371 C C . PHE A 1 548 ? 13.383 59.281 24.797 1 92.31 548 PHE A C 1
ATOM 4373 O O . PHE A 1 548 ? 13.133 60.5 24.781 1 92.31 548 PHE A O 1
ATOM 4380 N N . LYS A 1 549 ? 12.625 58.438 25.312 1 91.81 549 LYS A N 1
ATOM 4381 C CA . LYS A 1 549 ? 11.344 58.844 25.875 1 91.81 549 LYS A CA 1
ATOM 4382 C C . LYS A 1 549 ? 11.523 59.719 27.094 1 91.81 549 LYS A C 1
ATOM 4384 O O . LYS A 1 549 ? 10.703 60.625 27.359 1 91.81 549 LYS A O 1
ATOM 4389 N N . SER A 1 550 ? 12.523 59.469 27.828 1 92.88 550 SER A N 1
ATOM 4390 C CA . SER A 1 550 ? 12.812 60.281 29.016 1 92.88 550 SER A CA 1
ATOM 4391 C C . SER A 1 550 ? 13.102 61.719 28.641 1 92.88 550 SER A C 1
ATOM 4393 O O . SER A 1 550 ? 12.617 62.656 29.297 1 92.88 550 SER A O 1
ATOM 4395 N N . TRP A 1 551 ? 13.859 61.875 27.609 1 92.44 551 TRP A N 1
ATOM 4396 C CA . TRP A 1 551 ? 14.164 63.25 27.172 1 92.44 551 TRP A CA 1
ATOM 4397 C C . TRP A 1 551 ? 12.93 63.938 26.609 1 92.44 551 TRP A C 1
ATOM 4399 O O . TRP A 1 551 ? 12.75 65.125 26.781 1 92.44 551 TRP A O 1
ATOM 4409 N N . CYS A 1 552 ? 12.148 63.156 25.938 1 90.5 552 CYS A N 1
ATOM 4410 C CA . CYS A 1 552 ? 10.891 63.688 25.438 1 90.5 552 CYS A CA 1
ATOM 4411 C C . CYS A 1 552 ? 10.008 64.125 26.594 1 90.5 552 CYS A C 1
ATOM 4413 O O . CYS A 1 552 ? 9.391 65.188 26.516 1 90.5 552 CYS A O 1
ATOM 4415 N N . GLN A 1 553 ? 9.969 63.406 27.609 1 91.56 553 GLN A N 1
ATOM 4416 C CA . GLN A 1 553 ? 9.164 63.75 28.766 1 91.56 553 GLN A CA 1
ATOM 4417 C C . GLN A 1 553 ? 9.727 65 29.484 1 91.56 553 GLN A C 1
ATOM 4419 O O . GLN A 1 553 ? 8.961 65.812 30.016 1 91.56 553 GLN A O 1
ATOM 4424 N N . PHE A 1 554 ? 11.055 65.125 29.531 1 93.56 554 PHE A N 1
ATOM 4425 C CA . PHE A 1 554 ? 11.688 66.25 30.094 1 93.56 554 PHE A CA 1
ATOM 4426 C C . PHE A 1 554 ? 11.203 67.562 29.406 1 93.56 554 PHE A C 1
ATOM 4428 O O . PHE A 1 554 ? 10.852 68.5 30.062 1 93.56 554 PHE A O 1
ATOM 4435 N N . TYR A 1 555 ? 11.133 67.5 28.172 1 90.69 555 TYR A N 1
ATOM 4436 C CA . TYR A 1 555 ? 10.688 68.625 27.375 1 90.69 555 TYR A CA 1
ATOM 4437 C C . TYR A 1 555 ? 9.219 68.938 27.625 1 90.69 555 TYR A C 1
ATOM 4439 O O . TYR A 1 555 ? 8.852 70.062 27.875 1 90.69 555 TYR A O 1
ATOM 4447 N N . ASP A 1 556 ? 8.438 67.938 27.625 1 89.31 556 ASP A N 1
ATOM 4448 C CA . ASP A 1 556 ? 6.996 68.125 27.766 1 89.31 556 ASP A CA 1
ATOM 4449 C C . ASP A 1 556 ? 6.637 68.625 29.156 1 89.31 556 ASP A C 1
ATOM 4451 O O . ASP A 1 556 ? 5.789 69.5 29.297 1 89.31 556 ASP A O 1
ATOM 4455 N N . VAL A 1 557 ? 7.223 68.062 30.141 1 91.88 557 VAL A N 1
ATOM 4456 C CA . VAL A 1 557 ? 6.934 68.5 31.531 1 91.88 557 VAL A CA 1
ATOM 4457 C C . VAL A 1 557 ? 7.371 69.938 31.766 1 91.88 557 VAL A C 1
ATOM 4459 O O . VAL A 1 557 ? 6.668 70.688 32.406 1 91.88 557 VAL A O 1
ATOM 4462 N N . THR A 1 558 ? 8.562 70.312 31.25 1 91.69 558 THR A N 1
ATOM 4463 C CA . THR A 1 558 ? 9.07 71.625 31.406 1 91.69 558 THR A CA 1
ATOM 4464 C C . THR A 1 558 ? 8.125 72.688 30.781 1 91.69 558 THR A C 1
ATOM 4466 O O . THR A 1 558 ? 7.816 73.688 31.375 1 91.69 558 THR A O 1
ATOM 4469 N N . HIS A 1 559 ? 7.59 72.312 29.656 1 87.06 559 HIS A N 1
ATOM 4470 C CA . HIS A 1 559 ? 6.719 73.25 28.938 1 87.06 559 HIS A CA 1
ATOM 4471 C C . HIS A 1 559 ? 5.324 73.312 29.562 1 87.06 559 HIS A C 1
ATOM 4473 O O . HIS A 1 559 ? 4.617 74.312 29.453 1 87.06 559 HIS A O 1
ATOM 4479 N N . LYS A 1 560 ? 5.02 72.25 30.141 1 84.31 560 LYS A N 1
ATOM 4480 C CA . LYS A 1 560 ? 3.729 72.25 30.828 1 84.31 560 LYS A CA 1
ATOM 4481 C C . LYS A 1 560 ? 3.77 73.062 32.125 1 84.31 560 LYS A C 1
ATOM 4483 O O . LYS A 1 560 ? 2.803 73.75 32.469 1 84.31 560 LYS A O 1
ATOM 4488 N N . LEU A 1 561 ? 4.863 73 32.812 1 87.06 561 LEU A N 1
ATOM 4489 C CA . LEU A 1 561 ? 4.98 73.688 34.094 1 87.06 561 LEU A CA 1
ATOM 4490 C C . LEU A 1 561 ? 5.359 75.125 33.938 1 87.06 561 LEU A C 1
ATOM 4492 O O . LEU A 1 561 ? 5.078 76 34.812 1 87.06 561 LEU A O 1
ATOM 4496 N N . ILE A 1 562 ? 6.105 75.5 32.906 1 89.75 562 ILE A N 1
ATOM 4497 C CA . ILE A 1 562 ? 6.504 76.875 32.656 1 89.75 562 ILE A CA 1
ATOM 4498 C C . ILE A 1 562 ? 5.797 77.375 31.422 1 89.75 562 ILE A C 1
ATOM 4500 O O . ILE A 1 562 ? 6.398 77.438 30.344 1 89.75 562 ILE A O 1
ATOM 4504 N N . SER A 1 563 ? 4.566 77.625 31.641 1 83.88 563 SER A N 1
ATOM 4505 C CA . SER A 1 563 ? 3.777 78.25 30.578 1 83.88 563 SER A CA 1
ATOM 4506 C C . SER A 1 563 ? 3.719 79.75 30.719 1 83.88 563 SER A C 1
ATOM 4508 O O . SER A 1 563 ? 4.156 80.312 31.719 1 83.88 563 SER A O 1
ATOM 4510 N N . ARG A 1 564 ? 3.273 80.438 29.781 1 84.06 564 ARG A N 1
ATOM 4511 C CA . ARG A 1 564 ? 3.166 81.875 29.766 1 84.06 564 ARG A CA 1
ATOM 4512 C C . ARG A 1 564 ? 2.369 82.375 30.953 1 84.06 564 ARG A C 1
ATOM 4514 O O . ARG A 1 564 ? 2.787 83.312 31.641 1 84.06 564 ARG A O 1
ATOM 4521 N N . GLU A 1 565 ? 1.374 81.688 31.141 1 79.25 565 GLU A N 1
ATOM 4522 C CA . GLU A 1 565 ? 0.477 82.062 32.219 1 79.25 565 GLU A CA 1
ATOM 4523 C C . GLU A 1 565 ? 1.096 81.812 33.594 1 79.25 565 GLU A C 1
ATOM 4525 O O . GLU A 1 565 ? 1 82.688 34.469 1 79.25 565 GLU A O 1
ATOM 4530 N N . LYS A 1 566 ? 1.764 80.75 33.688 1 82.44 566 LYS A N 1
ATOM 4531 C CA . LYS A 1 566 ? 2.355 80.375 34.969 1 82.44 566 LYS A CA 1
ATOM 4532 C C . LYS A 1 566 ? 3.582 81.25 35.281 1 82.44 566 LYS A C 1
ATOM 4534 O O . LYS A 1 566 ? 3.85 81.562 36.438 1 82.44 566 LYS A O 1
ATOM 4539 N N . LEU A 1 567 ? 4.254 81.562 34.25 1 89.75 567 LEU A N 1
ATOM 4540 C CA . LEU A 1 567 ? 5.41 82.438 34.406 1 89.75 567 LEU A CA 1
ATOM 4541 C C . LEU A 1 567 ? 4.98 83.812 34.875 1 89.75 567 LEU A C 1
ATOM 4543 O O . LEU A 1 567 ? 5.625 84.375 35.75 1 89.75 567 LEU A O 1
ATOM 4547 N N . LEU A 1 568 ? 3.902 84.312 34.344 1 87.06 568 LEU A N 1
ATOM 4548 C CA . LEU A 1 568 ? 3.373 85.625 34.75 1 87.06 568 LEU A CA 1
ATOM 4549 C C . LEU A 1 568 ? 2.943 85.625 36.219 1 87.06 568 LEU A C 1
ATOM 4551 O O . LEU A 1 568 ? 3.244 86.5 36.969 1 87.06 568 LEU A O 1
ATOM 4555 N N . ALA A 1 569 ? 2.35 84.562 36.469 1 82.69 569 ALA A N 1
ATOM 4556 C CA . ALA A 1 569 ? 1.888 84.438 37.844 1 82.69 569 ALA A CA 1
ATOM 4557 C C . ALA A 1 569 ? 3.064 84.375 38.812 1 82.69 569 ALA A C 1
ATOM 4559 O O . ALA A 1 569 ? 3.012 84.938 39.906 1 82.69 569 ALA A O 1
ATOM 4560 N N . LEU A 1 570 ? 4.07 83.688 38.469 1 87.88 570 LEU A N 1
ATOM 4561 C CA . LEU A 1 570 ? 5.262 83.562 39.312 1 87.88 570 LEU A CA 1
ATOM 4562 C C . LEU A 1 570 ? 5.969 84.875 39.469 1 87.88 570 LEU A C 1
ATOM 4564 O O . LEU A 1 570 ? 6.441 85.25 40.562 1 87.88 570 LEU A O 1
ATOM 4568 N N . LEU A 1 571 ? 6.047 85.688 38.469 1 89.44 571 LEU A N 1
ATOM 4569 C CA . LEU A 1 571 ? 6.676 87 38.531 1 89.44 571 LEU A CA 1
ATOM 4570 C C . LEU A 1 571 ? 5.887 87.938 39.438 1 89.44 571 LEU A C 1
ATOM 4572 O O . LEU A 1 571 ? 6.473 88.688 40.25 1 89.44 571 LEU A O 1
ATOM 4576 N N . GLN A 1 572 ? 4.633 87.875 39.375 1 86.12 572 GLN A N 1
ATOM 4577 C CA . GLN A 1 572 ? 3.773 88.75 40.219 1 86.12 572 GLN A CA 1
ATOM 4578 C C . GLN A 1 572 ? 3.908 88.375 41.688 1 86.12 572 GLN A C 1
ATOM 4580 O O . GLN A 1 572 ? 3.941 89.25 42.562 1 86.12 572 GLN A O 1
ATOM 4585 N N . ASP A 1 573 ? 3.982 87.125 41.875 1 83.75 573 ASP A N 1
ATOM 4586 C CA . ASP A 1 573 ? 4.129 86.625 43.25 1 83.75 573 ASP A CA 1
ATOM 4587 C C . ASP A 1 573 ? 5.457 87.062 43.844 1 83.75 573 ASP A C 1
ATOM 4589 O O . ASP A 1 573 ? 5.516 87.5 45 1 83.75 573 ASP A O 1
ATOM 4593 N N . ARG A 1 574 ? 6.457 87 43.156 1 86.06 574 ARG A N 1
ATOM 4594 C CA . ARG A 1 574 ? 7.777 87.438 43.625 1 86.06 574 ARG A CA 1
ATOM 4595 C C . ARG A 1 574 ? 7.824 88.938 43.875 1 86.06 574 ARG A C 1
ATOM 4597 O O . ARG A 1 574 ? 8.492 89.375 44.781 1 86.06 574 ARG A O 1
ATOM 4604 N N . PHE A 1 575 ? 7.117 89.625 43 1 88.56 575 PHE A N 1
ATOM 4605 C CA . PHE A 1 575 ? 7.012 91.062 43.188 1 88.56 575 PHE A CA 1
ATOM 4606 C C . PHE A 1 575 ? 6.246 91.375 44.469 1 88.56 575 PHE A C 1
ATOM 4608 O O . PHE A 1 575 ? 6.691 92.25 45.25 1 88.56 575 PHE A O 1
ATOM 4615 N N . ASP A 1 576 ? 5.254 90.812 44.656 1 82.94 576 ASP A N 1
ATOM 4616 C CA . ASP A 1 576 ? 4.406 91.062 45.812 1 82.94 576 ASP A CA 1
ATOM 4617 C C . ASP A 1 576 ? 5.125 90.688 47.125 1 82.94 576 ASP A C 1
ATOM 4619 O O . ASP A 1 576 ? 4.953 91.375 48.125 1 82.94 576 ASP A O 1
ATOM 4623 N N . ASP A 1 577 ? 5.863 89.75 47.062 1 82.38 577 ASP A N 1
ATOM 4624 C CA . ASP A 1 577 ? 6.594 89.312 48.25 1 82.38 577 ASP A CA 1
ATOM 4625 C C . ASP A 1 577 ? 7.562 90.375 48.719 1 82.38 577 ASP A C 1
ATOM 4627 O O . ASP A 1 577 ? 7.715 90.562 49.906 1 82.38 577 ASP A O 1
ATOM 4631 N N . LYS A 1 578 ? 8.219 91 47.812 1 83.94 578 LYS A N 1
ATOM 4632 C CA . LYS A 1 578 ? 9.195 92.062 48.188 1 83.94 578 LYS A CA 1
ATOM 4633 C C . LYS A 1 578 ? 8.531 93.438 48.312 1 83.94 578 LYS A C 1
ATOM 4635 O O . LYS A 1 578 ? 9.008 94.25 49.062 1 83.94 578 LYS A O 1
ATOM 4640 N N . PHE A 1 579 ? 7.41 93.625 47.625 1 84.5 579 PHE A N 1
ATOM 4641 C CA . PHE A 1 579 ? 6.734 94.875 47.625 1 84.5 579 PHE A CA 1
ATOM 4642 C C . PHE A 1 579 ? 5.816 95.062 48.844 1 84.5 579 PHE A C 1
ATOM 4644 O O . PHE A 1 579 ? 5.742 96.125 49.469 1 84.5 579 PHE A O 1
ATOM 4651 N N . ARG A 1 580 ? 5.242 94 49.281 1 75.69 580 ARG A N 1
ATOM 4652 C CA . ARG A 1 580 ? 4.223 94.062 50.312 1 75.69 580 ARG A CA 1
ATOM 4653 C C . ARG A 1 580 ? 4.785 93.625 51.656 1 75.69 580 ARG A C 1
ATOM 4655 O O . ARG A 1 580 ? 4.25 94 52.719 1 75.69 580 ARG A O 1
ATOM 4662 N N . TYR A 1 581 ? 5.875 92.875 51.594 1 74.06 581 TYR A N 1
ATOM 4663 C CA . TYR A 1 581 ? 6.348 92.375 52.875 1 74.06 581 TYR A CA 1
ATOM 4664 C C . TYR A 1 581 ? 7.797 92.75 53.125 1 74.06 581 TYR A C 1
ATOM 4666 O O . TYR A 1 581 ? 8.57 92.938 52.188 1 74.06 581 TYR A O 1
ATOM 4674 N N . ASP A 1 582 ? 8.016 93.062 54.406 1 70.75 582 ASP A N 1
ATOM 4675 C CA . ASP A 1 582 ? 9.391 93.312 54.812 1 70.75 582 ASP A CA 1
ATOM 4676 C C . ASP A 1 582 ? 10.195 92.062 55 1 70.75 582 ASP A C 1
ATOM 4678 O O . ASP A 1 582 ? 9.672 90.938 54.781 1 70.75 582 ASP A O 1
ATOM 4682 N N . GLU A 1 583 ? 11.539 92.062 55.219 1 69.5 583 GLU A N 1
ATOM 4683 C CA . GLU A 1 583 ? 12.469 90.938 55.344 1 69.5 583 GLU A CA 1
ATOM 4684 C C . GLU A 1 583 ? 12.023 89.938 56.438 1 69.5 583 GLU A C 1
ATOM 4686 O O . GLU A 1 583 ? 12.32 88.75 56.344 1 69.5 583 GLU A O 1
ATOM 4691 N N . ASN A 1 584 ? 11.18 90.5 57.375 1 68.12 584 ASN A N 1
ATOM 4692 C CA . ASN A 1 584 ? 10.719 89.625 58.469 1 68.12 584 ASN A CA 1
ATOM 4693 C C . ASN A 1 584 ? 9.32 89.125 58.219 1 68.12 584 ASN A C 1
ATOM 4695 O O . ASN A 1 584 ? 8.75 88.375 59.062 1 68.12 584 ASN A O 1
ATOM 4699 N N . GLY A 1 585 ? 8.719 89.312 57.062 1 66.88 585 GLY A N 1
ATOM 4700 C CA . GLY A 1 585 ? 7.414 88.812 56.688 1 66.88 585 GLY A CA 1
ATOM 4701 C C . GLY A 1 585 ? 6.266 89.688 57.125 1 66.88 585 GLY A C 1
ATOM 4702 O O . GLY A 1 585 ? 5.105 89.312 57.094 1 66.88 585 GLY A O 1
ATOM 4703 N N . LEU A 1 586 ? 6.582 90.938 57.562 1 69.12 586 LEU A N 1
ATOM 4704 C CA . LEU A 1 586 ? 5.539 91.875 58.031 1 69.12 586 LEU A CA 1
ATOM 4705 C C . LEU A 1 586 ? 5.16 92.812 56.906 1 69.12 586 LEU A C 1
ATOM 4707 O O . LEU A 1 586 ? 6.016 93.25 56.125 1 69.12 586 LEU A O 1
ATOM 4711 N N . PRO A 1 587 ? 3.885 93.062 56.75 1 72.12 587 PRO A N 1
ATOM 4712 C CA . PRO A 1 587 ? 3.441 94 55.688 1 72.12 587 PRO A CA 1
ATOM 4713 C C . PRO A 1 587 ? 4.051 95.375 55.844 1 72.12 587 PRO A C 1
ATOM 4715 O O . PRO A 1 587 ? 4.121 95.875 56.969 1 72.12 587 PRO A O 1
ATOM 4718 N N . LYS A 1 588 ? 4.609 95.875 54.844 1 73.12 588 LYS A N 1
ATOM 4719 C CA . LYS A 1 588 ? 5.266 97.188 54.844 1 73.12 588 LYS A CA 1
ATOM 4720 C C . LYS A 1 588 ? 4.254 98.312 54.594 1 73.12 588 LYS A C 1
ATOM 4722 O O . LYS A 1 588 ? 3.395 98.188 53.719 1 73.12 588 LYS A O 1
ATOM 4727 N N . LEU A 1 589 ? 4.156 99.25 55.531 1 62.78 589 LEU A N 1
ATOM 4728 C CA . LEU A 1 589 ? 3.359 100.438 55.375 1 62.78 589 LEU A CA 1
ATOM 4729 C C . LEU A 1 589 ? 4.223 101.625 54.875 1 62.78 589 LEU A C 1
ATOM 4731 O O . LEU A 1 589 ? 5.266 101.875 55.469 1 62.78 589 LEU A O 1
ATOM 4735 N N . TYR A 1 590 ? 3.967 102.062 53.688 1 70.19 590 TYR A N 1
ATOM 4736 C CA . TYR A 1 590 ? 4.742 103.125 53.094 1 70.19 590 TYR A CA 1
ATOM 4737 C C . TYR A 1 590 ? 4.242 104.5 53.531 1 70.19 590 TYR A C 1
ATOM 4739 O O . TYR A 1 590 ? 3.057 104.812 53.406 1 70.19 590 TYR A O 1
ATOM 4747 N N . LEU A 1 591 ? 5.051 105.188 54.312 1 61.84 591 LEU A N 1
ATOM 4748 C CA . LEU A 1 591 ? 4.668 106.5 54.812 1 61.84 591 LEU A CA 1
ATOM 4749 C C . LEU A 1 591 ? 5.168 107.625 53.906 1 61.84 591 LEU A C 1
ATOM 4751 O O . LEU A 1 591 ? 4.59 108.688 53.844 1 61.84 591 LEU A O 1
ATOM 4755 N N . ASN A 1 592 ? 6.305 107.438 53.219 1 68.5 592 ASN A N 1
ATOM 4756 C CA . ASN A 1 592 ? 6.883 108.438 52.344 1 68.5 592 ASN A CA 1
ATOM 4757 C C . ASN A 1 592 ? 7 107.938 50.906 1 68.5 592 ASN A C 1
ATOM 4759 O O . ASN A 1 592 ? 7.117 106.75 50.656 1 68.5 592 ASN A O 1
ATOM 4763 N N . GLU A 1 593 ? 6.801 108.812 49.906 1 72.75 593 GLU A N 1
ATOM 4764 C CA . GLU A 1 593 ? 6.859 108.5 48.469 1 72.75 593 GLU A CA 1
ATOM 4765 C C . GLU A 1 593 ? 8.242 108 48.062 1 72.75 593 GLU A C 1
ATOM 4767 O O . GLU A 1 593 ? 8.375 107.188 47.188 1 72.75 593 GLU A O 1
ATOM 4772 N N . GLN A 1 594 ? 9.266 108.562 48.75 1 74.94 594 GLN A N 1
ATOM 4773 C CA . GLN A 1 594 ? 10.617 108.188 48.375 1 74.94 594 GLN A CA 1
ATOM 4774 C C . GLN A 1 594 ? 10.891 106.688 48.75 1 74.94 594 GLN A C 1
ATOM 4776 O O . GLN A 1 594 ? 11.523 106 47.969 1 74.94 594 GLN A O 1
ATOM 4781 N N . ASP A 1 595 ? 10.305 106.312 49.781 1 78.31 595 ASP A N 1
ATOM 4782 C CA . ASP A 1 595 ? 10.492 104.875 50.219 1 78.31 595 ASP A CA 1
ATOM 4783 C C . ASP A 1 595 ? 9.719 103.938 49.312 1 78.31 595 ASP A C 1
ATOM 4785 O O . ASP A 1 595 ? 10.195 102.812 49.031 1 78.31 595 ASP A O 1
ATOM 4789 N N . LEU A 1 596 ? 8.633 104.375 48.812 1 82.75 596 LEU A N 1
ATOM 4790 C CA . LEU A 1 596 ? 7.824 103.562 47.906 1 82.75 596 LEU A CA 1
ATOM 4791 C C . LEU A 1 596 ? 8.539 103.375 46.594 1 82.75 596 LEU A C 1
ATOM 4793 O O . LEU A 1 596 ? 8.555 102.312 46.031 1 82.75 596 LEU A O 1
ATOM 4797 N N . GLU A 1 597 ? 9.094 104.5 46.062 1 82.06 597 GLU A N 1
ATOM 4798 C CA . GLU A 1 597 ? 9.789 104.375 44.781 1 82.06 597 GLU A CA 1
ATOM 4799 C C . GLU A 1 597 ? 11.016 103.5 44.875 1 82.06 597 GLU A C 1
ATOM 4801 O O . GLU A 1 597 ? 11.312 102.75 43.938 1 82.06 597 GLU A O 1
ATOM 4806 N N . LYS A 1 598 ? 11.656 103.625 46 1 82 598 LYS A N 1
ATOM 4807 C CA . LYS A 1 598 ? 12.844 102.75 46.188 1 82 598 LYS A CA 1
ATOM 4808 C C . LYS A 1 598 ? 12.469 101.312 46.281 1 82 598 LYS A C 1
ATOM 4810 O O . LYS A 1 598 ? 13.094 100.438 45.656 1 82 598 LYS A O 1
ATOM 4815 N N . THR A 1 599 ? 11.453 101 47 1 84.69 599 THR A N 1
ATOM 4816 C CA . THR A 1 599 ? 11.047 99.625 47.188 1 84.69 599 THR A CA 1
ATOM 4817 C C . THR A 1 599 ? 10.469 99.062 45.906 1 84.69 599 THR A C 1
ATOM 4819 O O . THR A 1 599 ? 10.633 97.875 45.625 1 84.69 599 THR A O 1
ATOM 4822 N N . PHE A 1 600 ? 9.766 99.875 45.188 1 88.19 600 PHE A N 1
ATOM 4823 C CA . PHE A 1 600 ? 9.203 99.438 43.906 1 88.19 600 PHE A CA 1
ATOM 4824 C C . PHE A 1 600 ? 10.305 99.062 42.938 1 88.19 600 PHE A C 1
ATOM 4826 O O . PHE A 1 600 ? 10.203 98 42.281 1 88.19 600 PHE A O 1
ATOM 4833 N N . ALA A 1 601 ? 11.32 99.875 42.844 1 84.81 601 ALA A N 1
ATOM 4834 C CA . ALA A 1 601 ? 12.43 99.562 41.938 1 84.81 601 ALA A CA 1
ATOM 4835 C C . ALA A 1 601 ? 13.133 98.25 42.344 1 84.81 601 ALA A C 1
ATOM 4837 O O . ALA A 1 601 ? 13.5 97.438 41.5 1 84.81 601 ALA A O 1
ATOM 4838 N N . VAL A 1 602 ? 13.266 98.062 43.656 1 86.69 602 VAL A N 1
ATOM 4839 C CA . VAL A 1 602 ? 13.961 96.875 44.156 1 86.69 602 VAL A CA 1
ATOM 4840 C C . VAL A 1 602 ? 13.094 95.625 43.906 1 86.69 602 VAL A C 1
ATOM 4842 O O . VAL A 1 602 ? 13.602 94.625 43.531 1 86.69 602 VAL A O 1
ATOM 4845 N N . ALA A 1 603 ? 11.828 95.75 44.156 1 88.25 603 ALA A N 1
ATOM 4846 C CA . ALA A 1 603 ? 10.914 94.625 43.938 1 88.25 603 ALA A CA 1
ATOM 4847 C C . ALA A 1 603 ? 10.797 94.25 42.469 1 88.25 603 ALA A C 1
ATOM 4849 O O . ALA A 1 603 ? 10.75 93.062 42.125 1 88.25 603 ALA A O 1
ATOM 4850 N N . LYS A 1 604 ? 10.688 95.25 41.688 1 89.25 604 LYS A N 1
ATOM 4851 C CA . LYS A 1 604 ? 10.625 95 40.25 1 89.25 604 LYS A CA 1
ATOM 4852 C C . LYS A 1 604 ? 11.883 94.312 39.75 1 89.25 604 LYS A C 1
ATOM 4854 O O . LYS A 1 604 ? 11.805 93.375 38.969 1 89.25 604 LYS A O 1
ATOM 4859 N N . GLN A 1 605 ? 12.977 94.812 40.188 1 85.69 605 GLN A N 1
ATOM 4860 C CA . GLN A 1 605 ? 14.234 94.188 39.781 1 85.69 605 GLN A CA 1
ATOM 4861 C C . GLN A 1 605 ? 14.359 92.75 40.281 1 85.69 605 GLN A C 1
ATOM 4863 O O . GLN A 1 605 ? 14.875 91.875 39.594 1 85.69 605 GLN A O 1
ATOM 4868 N N . HIS A 1 606 ? 13.914 92.5 41.5 1 88.12 606 HIS A N 1
ATOM 4869 C CA . HIS A 1 606 ? 13.953 91.188 42.062 1 88.12 606 HIS A CA 1
ATOM 4870 C C . HIS A 1 606 ? 13.086 90.188 41.281 1 88.12 606 HIS A C 1
ATOM 4872 O O . HIS A 1 606 ? 13.477 89.062 41.031 1 88.12 606 HIS A O 1
ATOM 4878 N N . ALA A 1 607 ? 12.008 90.562 40.875 1 89.69 607 ALA A N 1
ATOM 4879 C CA . ALA A 1 607 ? 11.102 89.75 40.094 1 89.69 607 ALA A CA 1
ATOM 4880 C C . ALA A 1 607 ? 11.656 89.5 38.688 1 89.69 607 ALA A C 1
ATOM 4882 O O . ALA A 1 607 ? 11.555 88.375 38.188 1 89.69 607 ALA A O 1
ATOM 4883 N N . LEU A 1 608 ? 12.234 90.438 38.125 1 90.44 608 LEU A N 1
ATOM 4884 C CA . LEU A 1 608 ? 12.703 90.312 36.75 1 90.44 608 LEU A CA 1
ATOM 4885 C C . LEU A 1 608 ? 14 89.562 36.656 1 90.44 608 LEU A C 1
ATOM 4887 O O . LEU A 1 608 ? 14.367 89.062 35.594 1 90.44 608 LEU A O 1
ATOM 4891 N N . GLN A 1 609 ? 14.664 89.375 37.781 1 89.06 609 GLN A N 1
ATOM 4892 C CA . GLN A 1 609 ? 15.914 88.562 37.812 1 89.06 609 GLN A CA 1
ATOM 4893 C C . GLN A 1 609 ? 15.68 87.125 37.469 1 89.06 609 GLN A C 1
ATOM 4895 O O . GLN A 1 609 ? 16.578 86.438 36.969 1 89.06 609 GLN A O 1
ATOM 4900 N N . VAL A 1 610 ? 14.5 86.625 37.656 1 90.81 610 VAL A N 1
ATOM 4901 C CA . VAL A 1 610 ? 14.203 85.188 37.438 1 90.81 610 VAL A CA 1
ATOM 4902 C C . VAL A 1 610 ? 13.797 84.938 36 1 90.81 610 VAL A C 1
ATOM 4904 O O . VAL A 1 610 ? 13.852 83.812 35.531 1 90.81 610 VAL A O 1
ATOM 4907 N N . LEU A 1 611 ? 13.477 85.938 35.281 1 89.81 611 LEU A N 1
ATOM 4908 C CA . LEU A 1 611 ? 12.961 85.75 33.938 1 89.81 611 LEU A CA 1
ATOM 4909 C C . LEU A 1 611 ? 13.984 85.125 33.031 1 89.81 611 LEU A C 1
ATOM 4911 O O . LEU A 1 611 ? 13.672 84.125 32.312 1 89.81 611 LEU A O 1
ATOM 4915 N N . PRO A 1 612 ? 15.227 85.562 33.031 1 87.81 612 PRO A N 1
ATOM 4916 C CA . PRO A 1 612 ? 16.203 84.875 32.156 1 87.81 612 PRO A CA 1
ATOM 4917 C C . PRO A 1 612 ? 16.484 83.438 32.562 1 87.81 612 PRO A C 1
ATOM 4919 O O . PRO A 1 612 ? 16.844 82.625 31.734 1 87.81 612 PRO A O 1
ATOM 4922 N N . ILE A 1 613 ? 16.328 83.125 33.812 1 90.38 613 ILE A N 1
ATOM 4923 C CA . ILE A 1 613 ? 16.594 81.812 34.281 1 90.38 613 ILE A CA 1
ATOM 4924 C C . ILE A 1 613 ? 15.492 80.875 33.812 1 90.38 613 ILE A C 1
ATOM 4926 O O . ILE A 1 613 ? 15.766 79.688 33.438 1 90.38 613 ILE A O 1
ATOM 4930 N N . LEU A 1 614 ? 14.305 81.312 33.75 1 91.31 614 LEU A N 1
ATOM 4931 C CA . LEU A 1 614 ? 13.172 80.375 33.5 1 91.31 614 LEU A CA 1
ATOM 4932 C C . LEU A 1 614 ? 12.859 80.375 32 1 91.31 614 LEU A C 1
ATOM 4934 O O . LEU A 1 614 ? 12.156 79.5 31.516 1 91.31 614 LEU A O 1
ATOM 4938 N N . THR A 1 615 ? 13.289 81.312 31.25 1 89.5 615 THR A N 1
ATOM 4939 C CA . THR A 1 615 ? 13.008 81.375 29.812 1 89.5 615 THR A CA 1
ATOM 4940 C C . THR A 1 615 ? 13.992 80.5 29.047 1 89.5 615 THR A C 1
ATOM 4942 O O . THR A 1 615 ? 13.688 80 27.953 1 89.5 615 THR A O 1
ATOM 4945 N N . PHE A 1 616 ? 15.156 80.375 29.578 1 89.38 616 PHE A N 1
ATOM 4946 C CA . PHE A 1 616 ? 16.188 79.562 28.938 1 89.38 616 PHE A CA 1
ATOM 4947 C C . PHE A 1 616 ? 16.844 78.625 29.938 1 89.38 616 PHE A C 1
ATOM 4949 O O . PHE A 1 616 ? 17.375 79.062 30.969 1 89.38 616 PHE A O 1
ATOM 4956 N N . ALA A 1 617 ? 16.844 77.375 29.531 1 90.56 617 ALA A N 1
ATOM 4957 C CA . ALA A 1 617 ? 17.438 76.375 30.422 1 90.56 617 ALA A CA 1
ATOM 4958 C C . ALA A 1 617 ? 18.953 76.312 30.266 1 90.56 617 ALA A C 1
ATOM 4960 O O . ALA A 1 617 ? 19.5 75.5 29.516 1 90.56 617 ALA A O 1
ATOM 4961 N N . LYS A 1 618 ? 19.578 77.25 31 1 87.94 618 LYS A N 1
ATOM 4962 C CA . LYS A 1 618 ? 21.031 77.312 30.984 1 87.94 618 LYS A CA 1
ATOM 4963 C C . LYS A 1 618 ? 21.625 76.875 32.312 1 87.94 618 LYS A C 1
ATOM 4965 O O . LYS A 1 618 ? 21.078 77.188 33.375 1 87.94 618 LYS A O 1
ATOM 4970 N N . LEU A 1 619 ? 22.672 76.25 32.219 1 89.62 619 LEU A N 1
ATOM 4971 C CA . LEU A 1 619 ? 23.375 75.75 33.406 1 89.62 619 LEU A CA 1
ATOM 4972 C C . LEU A 1 619 ? 24.266 76.875 33.969 1 89.62 619 LEU A C 1
ATOM 4974 O O . LEU A 1 619 ? 24.406 77.938 33.375 1 89.62 619 LEU A O 1
ATOM 4978 N N . THR A 1 620 ? 24.75 76.625 35.094 1 86.38 620 THR A N 1
ATOM 4979 C CA . THR A 1 620 ? 25.594 77.625 35.781 1 86.38 620 THR A CA 1
ATOM 4980 C C . THR A 1 620 ? 26.844 77.938 34.969 1 86.38 620 THR A C 1
ATOM 4982 O O . THR A 1 620 ? 27.391 79 35.031 1 86.38 620 THR A O 1
ATOM 4985 N N . ASP A 1 621 ? 27.297 76.938 34.156 1 86.19 621 ASP A N 1
ATOM 4986 C CA . ASP A 1 621 ? 28.5 77.125 33.344 1 86.19 621 ASP A CA 1
ATOM 4987 C C . ASP A 1 621 ? 28.172 77.875 32.031 1 86.19 621 ASP A C 1
ATOM 4989 O O . ASP A 1 621 ? 29.062 78.125 31.234 1 86.19 621 ASP A O 1
ATOM 4993 N N . GLY A 1 622 ? 27 78.188 31.797 1 79.38 622 GLY A N 1
ATOM 4994 C CA . GLY A 1 622 ? 26.594 78.938 30.594 1 79.38 622 GLY A CA 1
ATOM 4995 C C . GLY A 1 622 ? 26.141 78 29.469 1 79.38 622 GLY A C 1
ATOM 4996 O O . GLY A 1 622 ? 25.656 78.5 28.438 1 79.38 622 GLY A O 1
ATOM 4997 N N . SER A 1 623 ? 26.25 76.75 29.781 1 85.88 623 SER A N 1
ATOM 4998 C CA . SER A 1 623 ? 25.906 75.812 28.719 1 85.88 623 SER A CA 1
ATOM 4999 C C . SER A 1 623 ? 24.406 75.5 28.719 1 85.88 623 SER A C 1
ATOM 5001 O O . SER A 1 623 ? 23.766 75.5 29.766 1 85.88 623 SER A O 1
ATOM 5003 N N . GLU A 1 624 ? 23.891 75.188 27.578 1 87.25 624 GLU A N 1
ATOM 5004 C CA . GLU A 1 624 ? 22.484 74.875 27.391 1 87.25 624 GLU A CA 1
ATOM 5005 C C . GLU A 1 624 ? 22.266 73.375 27.547 1 87.25 624 GLU A C 1
ATOM 5007 O O . GLU A 1 624 ? 23.203 72.562 27.344 1 87.25 624 GLU A O 1
ATOM 5012 N N . ILE A 1 625 ? 21.203 73 28.109 1 89.38 625 ILE A N 1
ATOM 5013 C CA . ILE A 1 625 ? 20.875 71.625 28.234 1 89.38 625 ILE A CA 1
ATOM 5014 C C . ILE A 1 625 ? 20.594 71 26.859 1 89.38 625 ILE A C 1
ATOM 5016 O O . ILE A 1 625 ? 19.703 71.5 26.141 1 89.38 625 ILE A O 1
ATOM 5020 N N . VAL A 1 626 ? 21.422 70.125 26.516 1 86.62 626 VAL A N 1
ATOM 5021 C CA . VAL A 1 626 ? 21.266 69.438 25.234 1 86.62 626 VAL A CA 1
ATOM 5022 C C . VAL A 1 626 ? 20.953 67.938 25.453 1 86.62 626 VAL A C 1
ATOM 5024 O O . VAL A 1 626 ? 21.719 67.25 26.125 1 86.62 626 VAL A O 1
ATOM 5027 N N . PRO A 1 627 ? 19.812 67.5 24.922 1 90.56 627 PRO A N 1
ATOM 5028 C CA . PRO A 1 627 ? 19.5 66.062 25.078 1 90.56 627 PRO A CA 1
ATOM 5029 C C . PRO A 1 627 ? 20.469 65.188 24.344 1 90.56 627 PRO A C 1
ATOM 5031 O O . PRO A 1 627 ? 21.141 65.625 23.391 1 90.56 627 PRO A O 1
ATOM 5034 N N . ASP A 1 628 ? 20.641 63.938 24.812 1 88.25 628 ASP A N 1
ATOM 5035 C CA . ASP A 1 628 ? 21.516 62.938 24.188 1 88.25 628 ASP A CA 1
ATOM 5036 C C . ASP A 1 628 ? 21 62.562 22.812 1 88.25 628 ASP A C 1
ATOM 5038 O O . ASP A 1 628 ? 21.75 62.062 21.969 1 88.25 628 ASP A O 1
ATOM 5042 N N . TYR A 1 629 ? 19.656 62.719 22.703 1 88.56 629 TYR A N 1
ATOM 5043 C CA . TYR A 1 629 ? 19 62.375 21.453 1 88.56 629 TYR A CA 1
ATOM 5044 C C . TYR A 1 629 ? 18.219 63.562 20.891 1 88.56 629 TYR A C 1
ATOM 5046 O O . TYR A 1 629 ? 17.734 64.438 21.656 1 88.56 629 TYR A O 1
ATOM 5054 N N . ASP A 1 630 ? 18.219 63.625 19.609 1 83.81 630 ASP A N 1
ATOM 5055 C CA . ASP A 1 630 ? 17.359 64.688 19 1 83.81 630 ASP A CA 1
ATOM 5056 C C . ASP A 1 630 ? 15.891 64.25 19.094 1 83.81 630 ASP A C 1
ATOM 5058 O O . ASP A 1 630 ? 15.414 63.438 18.328 1 83.81 630 ASP A O 1
ATOM 5062 N N . ILE A 1 631 ? 15.211 64.75 19.969 1 86.38 631 ILE A N 1
ATOM 5063 C CA . ILE A 1 631 ? 13.836 64.375 20.281 1 86.38 631 ILE A CA 1
ATOM 5064 C C . ILE A 1 631 ? 12.906 64.875 19.172 1 86.38 631 ILE A C 1
ATOM 5066 O O . ILE A 1 631 ? 11.75 64.438 19.094 1 86.38 631 ILE A O 1
ATOM 5070 N N . PHE A 1 632 ? 13.398 65.812 18.25 1 81.38 632 PHE A N 1
ATOM 5071 C CA . PHE A 1 632 ? 12.523 66.375 17.234 1 81.38 632 PHE A CA 1
ATOM 5072 C C . PHE A 1 632 ? 12.719 65.688 15.898 1 81.38 632 PHE A C 1
ATOM 5074 O O . PHE A 1 632 ? 12.023 65.938 14.922 1 81.38 632 PHE A O 1
ATOM 5081 N N . ASP A 1 633 ? 13.562 64.75 15.93 1 82.5 633 ASP A N 1
ATOM 5082 C CA . ASP A 1 633 ? 13.805 64 14.727 1 82.5 633 ASP A CA 1
ATOM 5083 C C . ASP A 1 633 ? 12.633 63.062 14.438 1 82.5 633 ASP A C 1
ATOM 5085 O O . ASP A 1 633 ? 12.219 62.281 15.305 1 82.5 633 ASP A O 1
ATOM 5089 N N . SER A 1 634 ? 12.07 63.094 13.281 1 78.56 634 SER A N 1
ATOM 5090 C CA . SER A 1 634 ? 10.891 62.344 12.891 1 78.56 634 SER A CA 1
ATOM 5091 C C . SER A 1 634 ? 11.188 60.844 12.82 1 78.56 634 SER A C 1
ATOM 5093 O O . SER A 1 634 ? 10.336 60.031 13.156 1 78.56 634 SER A O 1
ATOM 5095 N N . LYS A 1 635 ? 12.289 60.531 12.398 1 80.31 635 LYS A N 1
ATOM 5096 C CA . LYS A 1 635 ? 12.648 59.125 12.266 1 80.31 635 LYS A CA 1
ATOM 5097 C C . LYS A 1 635 ? 12.75 58.438 13.633 1 80.31 635 LYS A C 1
ATOM 5099 O O . LYS A 1 635 ? 12.234 57.344 13.828 1 80.31 635 LYS A O 1
ATOM 5104 N N . LEU A 1 636 ? 13.398 59.156 14.508 1 84.06 636 LEU A N 1
ATOM 5105 C CA . LEU A 1 636 ? 13.562 58.594 15.852 1 84.06 636 LEU A CA 1
ATOM 5106 C C . LEU A 1 636 ? 12.219 58.531 16.578 1 84.06 636 LEU A C 1
ATOM 5108 O O . LEU A 1 636 ? 11.977 57.594 17.344 1 84.06 636 LEU A O 1
ATOM 5112 N N . ARG A 1 637 ? 11.406 59.375 16.297 1 80.25 637 ARG A N 1
ATOM 5113 C CA . ARG A 1 637 ? 10.086 59.375 16.922 1 80.25 637 ARG A CA 1
ATOM 5114 C C . ARG A 1 637 ? 9.234 58.25 16.406 1 80.25 637 ARG A C 1
ATOM 5116 O O . ARG A 1 637 ? 8.461 57.625 17.156 1 80.25 637 ARG A O 1
ATOM 5123 N N . GLU A 1 638 ? 9.352 58.156 15.234 1 76.25 638 GLU A N 1
ATOM 5124 C CA . GLU A 1 638 ? 8.625 57.031 14.648 1 76.25 638 GLU A CA 1
ATOM 5125 C C . GLU A 1 638 ? 9.117 55.688 15.203 1 76.25 638 GLU A C 1
ATOM 5127 O O . GLU A 1 638 ? 8.32 54.781 15.469 1 76.25 638 GLU A O 1
ATOM 5132 N N . GLN A 1 639 ? 10.336 55.625 15.32 1 79.19 639 GLN A N 1
ATOM 5133 C CA . GLN A 1 639 ? 10.953 54.375 15.766 1 79.19 639 GLN A CA 1
ATOM 5134 C C . GLN A 1 639 ? 10.625 54.094 17.234 1 79.19 639 GLN A C 1
ATOM 5136 O O . GLN A 1 639 ? 10.312 52.969 17.594 1 79.19 639 GLN A O 1
ATOM 5141 N N . PHE A 1 640 ? 10.617 55.062 18.031 1 80.31 640 PHE A N 1
ATOM 5142 C CA . PHE A 1 640 ? 10.523 54.812 19.469 1 80.31 640 PHE A CA 1
ATOM 5143 C C . PHE A 1 640 ? 9.125 55.125 19.984 1 80.31 640 PHE A C 1
ATOM 5145 O O . PHE A 1 640 ? 8.695 54.594 21 1 80.31 640 PHE A O 1
ATOM 5152 N N . LEU A 1 641 ? 8.273 56.031 19.297 1 74.12 641 LEU A N 1
ATOM 5153 C CA . LEU A 1 641 ? 6.953 56.375 19.781 1 74.12 641 LEU A CA 1
ATOM 5154 C C . LEU A 1 641 ? 5.859 55.781 18.922 1 74.12 641 LEU A C 1
ATOM 5156 O O . LEU A 1 641 ? 4.695 55.719 19.328 1 74.12 641 LEU A O 1
ATOM 5160 N N . GLY A 1 642 ? 5.996 54.781 17.812 1 60.59 642 GLY A N 1
ATOM 5161 C CA . GLY A 1 642 ? 5.074 54.031 16.969 1 60.59 642 GLY A CA 1
ATOM 5162 C C . GLY A 1 642 ? 4.223 54.938 16.078 1 60.59 642 GLY A C 1
ATOM 5163 O O . GLY A 1 642 ? 3.467 54.438 15.25 1 60.59 642 GLY A O 1
ATOM 5164 N N . GLY A 1 643 ? 3.758 56.406 16.156 1 54.38 643 GLY A N 1
ATOM 5165 C CA . GLY A 1 643 ? 2.834 57.094 15.273 1 54.38 643 GLY A CA 1
ATOM 5166 C C . GLY A 1 643 ? 2.893 58.625 15.422 1 54.38 643 GLY A C 1
ATOM 5167 O O . GLY A 1 643 ? 2.568 59.156 16.484 1 54.38 643 GLY A O 1
ATOM 5168 N N . TYR A 1 644 ? 3.789 59.281 15.117 1 45.94 644 TYR A N 1
ATOM 5169 C CA . TYR A 1 644 ? 3.695 60.719 15.328 1 45.94 644 TYR A CA 1
ATOM 5170 C C . TYR A 1 644 ? 2.834 61.406 14.258 1 45.94 644 TYR A C 1
ATOM 5172 O O . TYR A 1 644 ? 2.945 61.062 13.078 1 45.94 644 TYR A O 1
ATOM 5180 N N . ASP A 1 645 ? 1.575 61.656 14.625 1 44.19 645 ASP A N 1
ATOM 5181 C CA . ASP A 1 645 ? 0.788 62.562 13.805 1 44.19 645 ASP A CA 1
ATOM 5182 C C . ASP A 1 645 ? 1.621 63.781 13.367 1 44.19 645 ASP A C 1
ATOM 5184 O O . ASP A 1 645 ? 2.27 64.438 14.195 1 44.19 645 ASP A O 1
ATOM 5188 N N . ASP A 1 646 ? 2.168 63.844 12.312 1 44.09 646 ASP A N 1
ATOM 5189 C CA . ASP A 1 646 ? 2.941 64.875 11.602 1 44.09 646 ASP A CA 1
ATOM 5190 C C . ASP A 1 646 ? 2.412 66.25 11.906 1 44.09 646 ASP A C 1
ATOM 5192 O O . ASP A 1 646 ? 2.846 67.25 11.289 1 44.09 646 ASP A O 1
ATOM 5196 N N . SER A 1 647 ? 1.199 66.312 12.406 1 41.41 647 SER A N 1
ATOM 5197 C CA . SER A 1 647 ? 0.634 67.688 12.266 1 41.41 647 SER A CA 1
ATOM 5198 C C . SER A 1 647 ? 1.492 68.688 12.977 1 41.41 647 SER A C 1
ATOM 5200 O O . SER A 1 647 ? 1.151 69.875 12.992 1 41.41 647 SER A O 1
ATOM 5202 N N . ASP A 1 648 ? 2.174 68.375 14 1 42.69 648 ASP A N 1
ATOM 5203 C CA . ASP A 1 648 ? 2.682 69.562 14.711 1 42.69 648 ASP A CA 1
ATOM 5204 C C . ASP A 1 648 ? 3.729 70.25 13.875 1 42.69 648 ASP A C 1
ATOM 5206 O O . ASP A 1 648 ? 4.512 69.625 13.164 1 42.69 648 ASP A O 1
ATOM 5210 N N . ASP A 1 649 ? 3.574 71.562 13.711 1 43.62 649 ASP A N 1
ATOM 5211 C CA . ASP A 1 649 ? 4.238 72.688 12.992 1 43.62 649 ASP A CA 1
ATOM 5212 C C . ASP A 1 649 ? 5.754 72.562 13.109 1 43.62 649 ASP A C 1
ATOM 5214 O O . ASP A 1 649 ? 6.277 72.188 14.156 1 43.62 649 ASP A O 1
ATOM 5218 N N . GLU A 1 650 ? 6.488 72.375 12.078 1 43.69 650 GLU A N 1
ATOM 5219 C CA . GLU A 1 650 ? 7.891 72.5 11.688 1 43.69 650 GLU A CA 1
ATOM 5220 C C . GLU A 1 650 ? 8.609 73.562 12.523 1 43.69 650 GLU A C 1
ATOM 5222 O O . GLU A 1 650 ? 9.523 74.25 12.039 1 43.69 650 GLU A O 1
ATOM 5227 N N . GLU A 1 651 ? 8.047 74.188 13.516 1 47.28 651 GLU A N 1
ATOM 5228 C CA . GLU A 1 651 ? 8.828 75.312 14.07 1 47.28 651 GLU A CA 1
ATOM 5229 C C . GLU A 1 651 ? 10.094 74.812 14.758 1 47.28 651 GLU A C 1
ATOM 5231 O O . GLU A 1 651 ? 10.117 73.688 15.289 1 47.28 651 GLU A O 1
ATOM 5236 N N . ASP A 1 652 ? 11.297 75.25 14.367 1 53.53 652 ASP A N 1
ATOM 5237 C CA . ASP A 1 652 ? 12.641 75.125 14.914 1 53.53 652 ASP A CA 1
ATOM 5238 C C . ASP A 1 652 ? 12.625 75.188 16.438 1 53.53 652 ASP A C 1
ATOM 5240 O O . ASP A 1 652 ? 12.523 76.25 17.047 1 53.53 652 ASP A O 1
ATOM 5244 N N . HIS A 1 653 ? 12.32 74 17.094 1 65.75 653 HIS A N 1
ATOM 5245 C CA . HIS A 1 653 ? 12.195 74 18.547 1 65.75 653 HIS A CA 1
ATOM 5246 C C . HIS A 1 653 ? 13.523 73.625 19.203 1 65.75 653 HIS A C 1
ATOM 5248 O O . HIS A 1 653 ? 14.219 72.75 18.766 1 65.75 653 HIS A O 1
ATOM 5254 N N . CYS A 1 654 ? 14.203 74.625 19.797 1 76.19 654 CYS A N 1
ATOM 5255 C CA . CYS A 1 654 ? 15.352 74.438 20.672 1 76.19 654 CYS A CA 1
ATOM 5256 C C . CYS A 1 654 ? 14.898 73.875 22.047 1 76.19 654 CYS A C 1
ATOM 5258 O O . CYS A 1 654 ? 13.938 74.438 22.609 1 76.19 654 CYS A O 1
ATOM 5260 N N . PHE A 1 655 ? 15.508 72.812 22.5 1 87.75 655 PHE A N 1
ATOM 5261 C CA . PHE A 1 655 ? 15.164 72.125 23.766 1 87.75 655 PHE A CA 1
ATOM 5262 C C . PHE A 1 655 ? 15.305 73.125 24.938 1 87.75 655 PHE A C 1
ATOM 5264 O O . PHE A 1 655 ? 14.453 73.188 25.828 1 87.75 655 PHE A O 1
ATOM 5271 N N . ALA A 1 656 ? 16.375 73.938 24.844 1 86.81 656 ALA A N 1
ATOM 5272 C CA . ALA A 1 656 ? 16.703 74.812 25.969 1 86.81 656 ALA A CA 1
ATOM 5273 C C . ALA A 1 656 ? 15.758 76 26.047 1 86.81 656 ALA A C 1
ATOM 5275 O O . ALA A 1 656 ? 15.633 76.625 27.094 1 86.81 656 ALA A O 1
ATOM 5276 N N . GLU A 1 657 ? 15.094 76.25 24.953 1 87.25 657 GLU A N 1
ATOM 5277 C CA . GLU A 1 657 ? 14.18 77.375 24.906 1 87.25 657 GLU A CA 1
ATOM 5278 C C . GLU A 1 657 ? 12.797 77 25.438 1 87.25 657 GLU A C 1
ATOM 5280 O O . GLU A 1 657 ? 12.07 76.25 24.797 1 87.25 657 GLU A O 1
ATOM 5285 N N . ILE A 1 658 ? 12.523 77.438 26.547 1 89.25 658 ILE A N 1
ATOM 5286 C CA . ILE A 1 658 ? 11.266 77.062 27.188 1 89.25 658 ILE A CA 1
ATOM 5287 C C . ILE A 1 658 ? 10.156 78 26.734 1 89.25 658 ILE A C 1
ATOM 5289 O O . ILE A 1 658 ? 9.039 77.562 26.438 1 89.25 658 ILE A O 1
ATOM 5293 N N . ILE A 1 659 ? 10.484 79.312 26.734 1 87.81 659 ILE A N 1
ATOM 5294 C CA . ILE A 1 659 ? 9.531 80.312 26.281 1 87.81 659 ILE A CA 1
ATOM 5295 C C . ILE A 1 659 ? 10.141 81.125 25.141 1 87.81 659 ILE A C 1
ATOM 5297 O O . ILE A 1 659 ? 11.297 81.562 25.203 1 87.81 659 ILE A O 1
ATOM 5301 N N . THR A 1 660 ? 9.422 81.375 24.203 1 83.94 660 THR A N 1
ATOM 5302 C CA . THR A 1 660 ? 9.906 82.125 23.016 1 83.94 660 THR A CA 1
ATOM 5303 C C . THR A 1 660 ? 10.07 83.562 23.312 1 83.94 660 THR A C 1
ATOM 5305 O O . THR A 1 660 ? 9.531 84.062 24.312 1 83.94 660 THR A O 1
ATOM 5308 N N . GLU A 1 661 ? 10.914 84.188 22.516 1 82.12 661 GLU A N 1
ATOM 5309 C CA . GLU A 1 661 ? 11.172 85.625 22.688 1 82.12 661 GLU A CA 1
ATOM 5310 C C . GLU A 1 661 ? 9.883 86.438 22.562 1 82.12 661 GLU A C 1
ATOM 5312 O O . GLU A 1 661 ? 9.703 87.438 23.266 1 82.12 661 GLU A O 1
ATOM 5317 N N . GLN A 1 662 ? 9.031 85.938 21.75 1 82.62 662 GLN A N 1
ATOM 5318 C CA . GLN A 1 662 ? 7.75 86.625 21.594 1 82.62 662 GLN A CA 1
ATOM 5319 C C . GLN A 1 662 ? 6.891 86.5 22.844 1 82.62 662 GLN A C 1
ATOM 5321 O O . GLN A 1 662 ? 6.297 87.5 23.312 1 82.62 662 GLN A O 1
ATOM 5326 N N . GLU A 1 663 ? 6.926 85.375 23.328 1 87 663 GLU A N 1
ATOM 5327 C CA . GLU A 1 663 ? 6.148 85.125 24.547 1 87 663 GLU A CA 1
ATOM 5328 C C . GLU A 1 663 ? 6.746 85.875 25.75 1 87 663 GLU A C 1
ATOM 5330 O O . GLU A 1 663 ? 6.02 86.375 26.609 1 87 663 GLU A O 1
ATOM 5335 N N . LYS A 1 664 ? 8.008 85.875 25.781 1 87 664 LYS A N 1
ATOM 5336 C CA . LYS A 1 664 ? 8.719 86.562 26.844 1 87 664 LYS A CA 1
ATOM 5337 C C . LYS A 1 664 ? 8.344 88.062 26.859 1 87 664 LYS A C 1
ATOM 5339 O O . LYS A 1 664 ? 8.094 88.625 27.922 1 87 664 LYS A O 1
ATOM 5344 N N . SER A 1 665 ? 8.312 88.625 25.672 1 86.06 665 SER A N 1
ATOM 5345 C CA . SER A 1 665 ? 7.957 90.062 25.562 1 86.06 665 SER A CA 1
ATOM 5346 C C . SER A 1 665 ? 6.516 90.312 26 1 86.06 665 SER A C 1
ATOM 5348 O O . SER A 1 665 ? 6.211 91.312 26.609 1 86.06 665 SER A O 1
ATOM 5350 N N . GLU A 1 666 ? 5.75 89.375 25.672 1 85.81 666 GLU A N 1
ATOM 5351 C CA . GLU A 1 666 ? 4.344 89.5 26.047 1 85.81 666 GLU A CA 1
ATOM 5352 C C . GLU A 1 666 ? 4.176 89.375 27.562 1 85.81 666 GLU A C 1
ATOM 5354 O O . GLU A 1 666 ? 3.387 90.125 28.156 1 85.81 666 GLU A O 1
ATOM 5359 N N . VAL A 1 667 ? 4.906 88.5 28.156 1 89.12 667 VAL A N 1
ATOM 5360 C CA . VAL A 1 667 ? 4.848 88.312 29.609 1 89.12 667 VAL A CA 1
ATOM 5361 C C . VAL A 1 667 ? 5.406 89.562 30.297 1 89.12 667 VAL A C 1
ATOM 5363 O O . VAL A 1 667 ? 4.859 90.062 31.312 1 89.12 667 VAL A O 1
ATOM 5366 N N . LEU A 1 668 ? 6.426 90.125 29.766 1 86.69 668 LEU A N 1
ATOM 5367 C CA . LEU A 1 668 ? 7.047 91.312 30.328 1 86.69 668 LEU A CA 1
ATOM 5368 C C . LEU A 1 668 ? 6.113 92.562 30.25 1 86.69 668 LEU A C 1
ATOM 5370 O O . LEU A 1 668 ? 6.023 93.312 31.188 1 86.69 668 LEU A O 1
ATOM 5374 N N . ALA A 1 669 ? 5.453 92.625 29.156 1 84.44 669 ALA A N 1
ATOM 5375 C CA . ALA A 1 669 ? 4.516 93.75 28.969 1 84.44 669 ALA A CA 1
ATOM 5376 C C . ALA A 1 669 ? 3.35 93.625 29.953 1 84.44 669 ALA A C 1
ATOM 5378 O O . ALA A 1 669 ? 2.961 94.625 30.562 1 84.44 669 ALA A O 1
ATOM 5379 N N . LYS A 1 670 ? 2.889 92.562 30.047 1 84.94 670 LYS A N 1
ATOM 5380 C CA . LYS A 1 670 ? 1.765 92.312 30.953 1 84.94 670 LYS A CA 1
ATOM 5381 C C . LYS A 1 670 ? 2.197 92.5 32.406 1 84.94 670 LYS A C 1
ATOM 5383 O O . LYS A 1 670 ? 1.446 93.062 33.219 1 84.94 670 LYS A O 1
ATOM 5388 N N . PHE A 1 671 ? 3.377 92 32.75 1 88.81 671 PHE A N 1
ATOM 5389 C CA . PHE A 1 671 ? 3.938 92.188 34.094 1 88.81 671 PHE A CA 1
ATOM 5390 C C . PHE A 1 671 ? 4.129 93.625 34.438 1 88.81 671 PHE A C 1
ATOM 5392 O O . PHE A 1 671 ? 3.766 94.062 35.531 1 88.81 671 PHE A O 1
ATOM 5399 N N . LYS A 1 672 ? 4.664 94.438 33.562 1 84.88 672 LYS A N 1
ATOM 5400 C CA . LYS A 1 672 ? 4.887 95.875 33.781 1 84.88 672 LYS A CA 1
ATOM 5401 C C . LYS A 1 672 ? 3.564 96.562 34.031 1 84.88 672 LYS A C 1
ATOM 5403 O O . LYS A 1 672 ? 3.469 97.438 34.906 1 84.88 672 LYS A O 1
ATOM 5408 N N . LYS A 1 673 ? 2.664 96.25 33.219 1 80.44 673 LYS A N 1
ATOM 5409 C CA . LYS A 1 673 ? 1.354 96.875 33.344 1 80.44 673 LYS A CA 1
ATOM 5410 C C . LYS A 1 673 ? 0.737 96.562 34.719 1 80.44 673 LYS A C 1
ATOM 5412 O O . LYS A 1 673 ? 0.208 97.5 35.375 1 80.44 673 LYS A O 1
ATOM 5417 N N . GLU A 1 674 ? 0.917 95.438 35.125 1 82.44 674 GLU A N 1
ATOM 5418 C CA . GLU A 1 674 ? 0.311 95.062 36.406 1 82.44 674 GLU A CA 1
ATOM 5419 C C . GLU A 1 674 ? 1.071 95.625 37.594 1 82.44 674 GLU A C 1
ATOM 5421 O O . GLU A 1 674 ? 0.463 96.062 38.562 1 82.44 674 GLU A O 1
ATOM 5426 N N . VAL A 1 675 ? 2.348 95.625 37.562 1 83.69 675 VAL A N 1
ATOM 5427 C CA . VAL A 1 675 ? 3.18 96.125 38.656 1 83.69 675 VAL A CA 1
ATOM 5428 C C . VAL A 1 675 ? 3.035 97.625 38.719 1 83.69 675 VAL A C 1
ATOM 5430 O O . VAL A 1 675 ? 2.992 98.188 39.812 1 83.69 675 VAL A O 1
ATOM 5433 N N . ASP A 1 676 ? 2.904 98.25 37.562 1 79.81 676 ASP A N 1
ATOM 5434 C CA . ASP A 1 676 ? 2.703 99.75 37.562 1 79.81 676 ASP A CA 1
ATOM 5435 C C . ASP A 1 676 ? 1.348 100.062 38.156 1 79.81 676 ASP A C 1
ATOM 5437 O O . ASP A 1 676 ? 1.228 101.062 38.875 1 79.81 676 ASP A O 1
ATOM 5441 N N . ALA A 1 677 ? 0.47 99.312 37.844 1 75.06 677 ALA A N 1
ATOM 5442 C CA . ALA A 1 677 ? -0.854 99.562 38.406 1 75.06 677 ALA A CA 1
ATOM 5443 C C . ALA A 1 677 ? -0.815 99.375 39.938 1 75.06 677 ALA A C 1
ATOM 5445 O O . ALA A 1 677 ? -1.435 100.188 40.656 1 75.06 677 ALA A O 1
ATOM 5446 N N . LYS A 1 678 ? -0.056 98.562 40.438 1 79.5 678 LYS A N 1
ATOM 5447 C CA . LYS A 1 678 ? 0.082 98.375 41.875 1 79.5 678 LYS A CA 1
ATOM 5448 C C . LYS A 1 678 ? 0.862 99.5 42.531 1 79.5 678 LYS A C 1
ATOM 5450 O O . LYS A 1 678 ? 0.554 99.938 43.625 1 79.5 678 LYS A O 1
ATOM 5455 N N . TYR A 1 679 ? 1.789 99.938 41.812 1 79.75 679 TYR A N 1
ATOM 5456 C CA . TYR A 1 679 ? 2.58 101.125 42.25 1 79.75 679 TYR A CA 1
ATOM 5457 C C . TYR A 1 679 ? 1.714 102.375 42.406 1 79.75 679 TYR A C 1
ATOM 5459 O O . TYR A 1 679 ? 1.775 103.062 43.406 1 79.75 679 TYR A O 1
ATOM 5467 N N . ILE A 1 680 ? 0.901 102.562 41.406 1 72.19 680 ILE A N 1
ATOM 5468 C CA . ILE A 1 680 ? 0.047 103.75 41.406 1 72.19 680 ILE A CA 1
ATOM 5469 C C . ILE A 1 680 ? -0.989 103.688 42.5 1 72.19 680 ILE A C 1
ATOM 5471 O O . ILE A 1 680 ? -1.274 104.625 43.188 1 72.19 680 ILE A O 1
ATOM 5475 N N . GLU A 1 681 ? -1.317 102.562 42.75 1 72.5 681 GLU A N 1
ATOM 5476 C CA . GLU A 1 681 ? -2.309 102.312 43.781 1 72.5 681 GLU A CA 1
ATOM 5477 C C . GLU A 1 681 ? -1.716 102.562 45.188 1 72.5 681 GLU A C 1
ATOM 5479 O O . GLU A 1 681 ? -2.357 103.188 46.031 1 72.5 681 GLU A O 1
ATOM 5484 N N . THR A 1 682 ? -0.543 102.188 45.406 1 75.19 682 THR A N 1
ATOM 5485 C CA . THR A 1 682 ? 0.112 102.375 46.719 1 75.19 682 THR A CA 1
ATOM 5486 C C . THR A 1 682 ? 0.539 103.875 46.906 1 75.19 682 THR A C 1
ATOM 5488 O O . THR A 1 682 ? 0.476 104.375 48 1 75.19 682 THR A O 1
ATOM 5491 N N . LYS A 1 683 ? 0.859 104.5 45.844 1 73.69 683 LYS A N 1
ATOM 5492 C CA . LYS A 1 683 ? 1.226 105.938 45.906 1 73.69 683 LYS A CA 1
ATOM 5493 C C . LYS A 1 683 ? 0.027 106.75 46.25 1 73.69 683 LYS A C 1
ATOM 5495 O O . LYS A 1 683 ? 0.154 107.688 47.062 1 73.69 683 LYS A O 1
ATOM 5500 N N . ARG A 1 684 ? -1.034 106.5 45.781 1 62.91 684 ARG A N 1
ATOM 5501 C CA . ARG A 1 684 ? -2.268 107.188 46.094 1 62.91 684 ARG A CA 1
ATOM 5502 C C . ARG A 1 684 ? -2.648 107.062 47.562 1 62.91 684 ARG A C 1
ATOM 5504 O O . ARG A 1 684 ? -3.135 108 48.188 1 62.91 684 ARG A O 1
ATOM 5511 N N . SER A 1 685 ? -2.268 106.062 48.156 1 63.34 685 SER A N 1
ATOM 5512 C CA . SER A 1 685 ? -2.6 105.75 49.531 1 63.34 685 SER A CA 1
ATOM 5513 C C . SER A 1 685 ? -1.733 106.625 50.469 1 63.34 685 SER A C 1
ATOM 5515 O O . SER A 1 685 ? -2.182 107 51.562 1 63.34 685 SER A O 1
ATOM 5517 N N . ILE A 1 686 ? -0.595 107 50.125 1 60.41 686 ILE A N 1
ATOM 5518 C CA . ILE A 1 686 ? 0.302 107.812 50.938 1 60.41 686 ILE A CA 1
ATOM 5519 C C . ILE A 1 686 ? -0.148 109.312 50.875 1 60.41 686 ILE A C 1
ATOM 5521 O O . ILE A 1 686 ? -0.142 110 51.906 1 60.41 686 ILE A O 1
ATOM 5525 N N . VAL A 1 687 ? -0.389 109.938 49.781 1 55.34 687 VAL A N 1
ATOM 5526 C CA . VAL A 1 687 ? -0.744 111.375 49.625 1 55.34 687 VAL A CA 1
ATOM 5527 C C . VAL A 1 687 ? -2.01 111.688 50.406 1 55.34 687 VAL A C 1
ATOM 5529 O O . VAL A 1 687 ? -2.152 112.75 50.938 1 55.34 687 VAL A O 1
ATOM 5532 N N . GLN A 1 688 ? -2.754 111 50.625 1 49.34 688 GLN A N 1
ATOM 5533 C CA . GLN A 1 688 ? -4.016 111.25 51.281 1 49.34 688 GLN A CA 1
ATOM 5534 C C . GLN A 1 688 ? -3.801 111.5 52.781 1 49.34 688 GLN A C 1
ATOM 5536 O O . GLN A 1 688 ? -4.57 112.25 53.406 1 49.34 688 GLN A O 1
ATOM 5541 N N . HIS A 1 689 ? -2.676 111.062 53.406 1 45.53 689 HIS A N 1
ATOM 5542 C CA . HIS A 1 689 ? -2.594 111.312 54.844 1 45.53 689 HIS A CA 1
ATOM 5543 C C . HIS A 1 689 ? -2.17 112.75 55.125 1 45.53 689 HIS A C 1
ATOM 5545 O O . HIS A 1 689 ? -2.174 113.125 56.281 1 45.53 689 HIS A O 1
ATOM 5551 N N . ILE A 1 690 ? -1.588 113.5 54.25 1 40.59 690 ILE A N 1
ATOM 5552 C CA . ILE A 1 690 ? -1.034 114.812 54.656 1 40.59 690 ILE A CA 1
ATOM 5553 C C . ILE A 1 690 ? -2.119 115.875 54.594 1 40.59 690 ILE A C 1
ATOM 5555 O O . ILE A 1 690 ? -2.385 116.438 53.531 1 40.59 690 ILE A O 1
ATOM 5559 N N . THR A 1 691 ? -3.207 115.688 54.969 1 40.84 691 THR A N 1
ATOM 5560 C CA . THR A 1 691 ? -4.098 116.875 55.062 1 40.84 691 THR A CA 1
ATOM 5561 C C . THR A 1 691 ? -3.541 117.875 56.062 1 40.84 691 THR A C 1
ATOM 5563 O O . THR A 1 691 ? -3.902 117.875 57.25 1 40.84 691 THR A O 1
ATOM 5566 N N . GLN A 1 692 ? -2.217 118.062 56.125 1 45.88 692 GLN A N 1
ATOM 5567 C CA . GLN A 1 692 ? -1.806 119.062 57.125 1 45.88 692 GLN A CA 1
ATOM 5568 C C . GLN A 1 692 ? -2.037 120.5 56.656 1 45.88 692 GLN A C 1
ATOM 5570 O O . GLN A 1 692 ? -1.945 120.75 55.438 1 45.88 692 GLN A O 1
ATOM 5575 N N . ILE A 1 693 ? -2.809 121.375 57.281 1 49.03 693 ILE A N 1
ATOM 5576 C CA . ILE A 1 693 ? -2.943 122.812 57.031 1 49.03 693 ILE A CA 1
ATOM 5577 C C . ILE A 1 693 ? -1.571 123.438 56.75 1 49.03 693 ILE A C 1
ATOM 5579 O O . ILE A 1 693 ? -0.642 123.312 57.531 1 49.03 693 ILE A O 1
ATOM 5583 N N . PRO A 1 694 ? -1.28 123.875 55.562 1 51.66 694 PRO A N 1
ATOM 5584 C CA . PRO A 1 694 ? 0.036 124.438 55.25 1 51.66 694 PRO A CA 1
ATOM 5585 C C . PRO A 1 694 ? 0.499 125.438 56.281 1 51.66 694 PRO A C 1
ATOM 5587 O O . PRO A 1 694 ? -0.325 126.188 56.875 1 51.66 694 PRO A O 1
ATOM 5590 N N . TYR A 1 695 ? 1.628 125.438 56.625 1 57.25 695 TYR A N 1
ATOM 5591 C CA . TYR A 1 695 ? 2.207 126.25 57.656 1 57.25 695 TYR A CA 1
ATOM 5592 C C . TYR A 1 695 ? 2.002 127.75 57.344 1 57.25 695 TYR A C 1
ATOM 5594 O O . TYR A 1 695 ? 1.86 128.5 58.281 1 57.25 695 TYR A O 1
ATOM 5602 N N . TYR A 1 696 ? 1.87 128.25 56.062 1 59.03 696 TYR A N 1
ATOM 5603 C CA . TYR A 1 696 ? 1.758 129.625 55.75 1 59.03 696 TYR A CA 1
ATOM 5604 C C . TYR A 1 696 ? 0.397 130.125 56.188 1 59.03 696 TYR A C 1
ATOM 5606 O O . TYR A 1 696 ? 0.253 131.375 56.438 1 59.03 696 TYR A O 1
ATOM 5614 N N . ILE A 1 697 ? -0.508 129.25 56.406 1 64.06 697 ILE A N 1
ATOM 5615 C CA . ILE A 1 697 ? -1.802 129.75 56.875 1 64.06 697 ILE A CA 1
ATOM 5616 C C . ILE A 1 697 ? -1.721 130 58.344 1 64.06 697 ILE A C 1
ATOM 5618 O O . ILE A 1 697 ? -2.338 131 58.812 1 64.06 697 ILE A O 1
ATOM 5622 N N . TYR A 1 698 ? -0.806 129.375 58.938 1 64.06 698 TYR A N 1
ATOM 5623 C CA . TYR A 1 698 ? -0.583 129.75 60.312 1 64.06 698 TYR A CA 1
ATOM 5624 C C . TYR A 1 698 ? 0.171 131 60.406 1 64.06 698 TYR A C 1
ATOM 5626 O O . TYR A 1 698 ? -0.113 131.875 61.281 1 64.06 698 TYR A O 1
ATOM 5634 N N . LEU A 1 699 ? 0.983 131.375 59.438 1 65.88 699 LEU A N 1
ATOM 5635 C CA . LEU A 1 699 ? 1.666 132.75 59.375 1 65.88 699 LEU A CA 1
ATOM 5636 C C . LEU A 1 699 ? 0.702 133.875 58.969 1 65.88 699 LEU A C 1
ATOM 5638 O O . LEU A 1 699 ? 0.754 134.875 59.531 1 65.88 699 LEU A O 1
ATOM 5642 N N . ILE A 1 700 ? -0.242 133.5 58.188 1 67.88 700 ILE A N 1
ATOM 5643 C CA . ILE A 1 700 ? -1.245 134.5 57.812 1 67.88 700 ILE A CA 1
ATOM 5644 C C . ILE A 1 700 ? -2.199 134.75 58.969 1 67.88 700 ILE A C 1
ATOM 5646 O O . ILE A 1 700 ? -2.541 135.875 59.25 1 67.88 700 ILE A O 1
ATOM 5650 N N . ILE A 1 701 ? -2.336 133.75 59.719 1 67.69 701 ILE A N 1
ATOM 5651 C CA . ILE A 1 701 ? -3.178 133.875 60.875 1 67.69 701 ILE A CA 1
ATOM 5652 C C . ILE A 1 701 ? -2.414 134.625 61.969 1 67.69 701 ILE A C 1
ATOM 5654 O O . ILE A 1 701 ? -2.979 135.5 62.656 1 67.69 701 ILE A O 1
ATOM 5658 N N . LEU A 1 702 ? -1.103 134.5 61.969 1 69.38 702 LEU A N 1
ATOM 5659 C CA . LEU A 1 702 ? -0.27 135.25 62.938 1 69.38 702 LEU A CA 1
ATOM 5660 C C . LEU A 1 702 ? -0.104 136.75 62.531 1 69.38 702 LEU A C 1
ATOM 5662 O O . LEU A 1 702 ? -0.172 137.625 63.375 1 69.38 702 LEU A O 1
ATOM 5666 N N . VAL A 1 703 ? 0.005 137 61.281 1 68.25 703 VAL A N 1
ATOM 5667 C CA . VAL A 1 703 ? 0.198 138.375 60.812 1 68.25 703 VAL A CA 1
ATOM 5668 C C . VAL A 1 703 ? -1.134 139.125 60.844 1 68.25 703 VAL A C 1
ATOM 5670 O O . VAL A 1 703 ? -1.198 140.25 61.281 1 68.25 703 VAL A O 1
ATOM 5673 N N . LEU A 1 704 ? -2.117 138.375 60.562 1 68.25 704 LEU A N 1
ATOM 5674 C CA . LEU A 1 704 ? -3.412 139.125 60.562 1 68.25 704 LEU A CA 1
ATOM 5675 C C . LEU A 1 704 ? -3.98 139.125 61.969 1 68.25 704 LEU A C 1
ATOM 5677 O O . LEU A 1 704 ? -4.723 140.125 62.312 1 68.25 704 LEU A O 1
ATOM 5681 N N . GLY A 1 705 ? -3.408 138.25 62.844 1 62.31 705 GLY A N 1
ATOM 5682 C CA . GLY A 1 705 ? -3.836 138.25 64.25 1 62.31 705 GLY A CA 1
ATOM 5683 C C . GLY A 1 705 ? -2.896 139 65.125 1 62.31 705 GLY A C 1
ATOM 5684 O O . GLY A 1 705 ? -3.082 139 66.375 1 62.31 705 GLY A O 1
ATOM 5685 N N . TRP A 1 706 ? -1.887 139.625 64.625 1 65.31 706 TRP A N 1
ATOM 5686 C CA . TRP A 1 706 ? -0.913 140.375 65.438 1 65.31 706 TRP A CA 1
ATOM 5687 C C . TRP A 1 706 ? -1.579 141.5 66.188 1 65.31 706 TRP A C 1
ATOM 5689 O O . TRP A 1 706 ? -1.289 141.75 67.375 1 65.31 706 TRP A O 1
ATOM 5699 N N . ASN A 1 707 ? -2.463 142.25 65.562 1 67.75 707 ASN A N 1
ATOM 5700 C CA . ASN A 1 707 ? -3.133 143.375 66.25 1 67.75 707 ASN A CA 1
ATOM 5701 C C . ASN A 1 707 ? -4 142.75 67.375 1 67.75 707 ASN A C 1
ATOM 5703 O O . ASN A 1 707 ? -4.043 143.375 68.5 1 67.75 707 ASN A O 1
ATOM 5707 N N . GLU A 1 708 ? -4.594 141.75 67.188 1 64.69 708 GLU A N 1
ATOM 5708 C CA . GLU A 1 708 ? -5.359 141.125 68.25 1 64.69 708 GLU A CA 1
ATOM 5709 C C . GLU A 1 708 ? -4.441 140.5 69.312 1 64.69 708 GLU A C 1
ATOM 5711 O O . GLU A 1 708 ? -4.688 140.625 70.5 1 64.69 708 GLU A O 1
ATOM 5716 N N . PHE A 1 709 ? -3.357 140 68.875 1 66 709 PHE A N 1
ATOM 5717 C CA . PHE A 1 709 ? -2.371 139.5 69.75 1 66 709 PHE A CA 1
ATOM 5718 C C . PHE A 1 709 ? -1.707 140.625 70.562 1 66 709 PHE A C 1
ATOM 5720 O O . PHE A 1 709 ? -1.556 140.5 71.812 1 66 709 PHE A O 1
ATOM 5727 N N . MET A 1 710 ? -1.354 141.75 69.938 1 64.94 710 MET A N 1
ATOM 5728 C CA . MET A 1 710 ? -0.792 142.875 70.688 1 64.94 710 MET A CA 1
ATOM 5729 C C . MET A 1 710 ? -1.851 143.5 71.562 1 64.94 710 MET A C 1
ATOM 5731 O O . MET A 1 710 ? -1.539 144.125 72.625 1 64.94 710 MET A O 1
ATOM 5735 N N . ALA A 1 711 ? -3.143 143.5 71.125 1 64.31 711 ALA A N 1
ATOM 5736 C CA . ALA A 1 711 ? -4.191 144 72 1 64.31 711 ALA A CA 1
ATOM 5737 C C . ALA A 1 711 ? -4.355 143.125 73.25 1 64.31 711 ALA A C 1
ATOM 5739 O O . ALA A 1 711 ? -4.613 143.75 74.312 1 64.31 711 ALA A O 1
ATOM 5740 N N . ILE A 1 712 ? -4.07 142.125 73.125 1 63.19 712 ILE A N 1
ATOM 5741 C CA . ILE A 1 712 ? -4.156 141.25 74.25 1 63.19 712 ILE A CA 1
ATOM 5742 C C . ILE A 1 712 ? -2.914 141.375 75.125 1 63.19 712 ILE A C 1
ATOM 5744 O O . ILE A 1 712 ? -3.014 141.375 76.375 1 63.19 712 ILE A O 1
ATOM 5748 N N . ILE A 1 713 ? -1.712 141.625 74.562 1 63 713 ILE A N 1
ATOM 5749 C CA . ILE A 1 713 ? -0.508 141.875 75.312 1 63 713 ILE A CA 1
ATOM 5750 C C . ILE A 1 713 ? -0.518 143.25 75.938 1 63 713 ILE A C 1
ATOM 5752 O O . ILE A 1 713 ? -0.077 143.375 77.125 1 63 713 ILE A O 1
ATOM 5756 N N . ARG A 1 714 ? -1.086 144.25 75.25 1 60.78 714 ARG A N 1
ATOM 5757 C CA . ARG A 1 714 ? -1.028 145.625 75.812 1 60.78 714 ARG A CA 1
ATOM 5758 C C . ARG A 1 714 ? -2.135 145.875 76.812 1 60.78 714 ARG A C 1
ATOM 5760 O O . ARG A 1 714 ? -1.992 146.75 77.75 1 60.78 714 ARG A O 1
ATOM 5767 N N . ASN A 1 715 ? -3.275 145.25 76.75 1 58.44 715 ASN A N 1
ATOM 5768 C CA . ASN A 1 715 ? -4.27 145.375 77.812 1 58.44 715 ASN A CA 1
ATOM 5769 C C . ASN A 1 715 ? -4.074 144.25 78.875 1 58.44 715 ASN A C 1
ATOM 5771 O O . ASN A 1 715 ? -4.094 143.125 78.625 1 58.44 715 ASN A O 1
ATOM 5775 N N . PRO A 1 716 ? -3.518 144.75 80 1 62.31 716 PRO A N 1
ATOM 5776 C CA . PRO A 1 716 ? -3.154 143.875 81.125 1 62.31 716 PRO A CA 1
ATOM 5777 C C . PRO A 1 716 ? -4.238 142.875 81.438 1 62.31 716 PRO A C 1
ATOM 5779 O O . PRO A 1 716 ? -3.93 141.75 81.875 1 62.31 716 PRO A O 1
ATOM 5782 N N . LEU A 1 717 ? -5.48 143.25 81.312 1 62.56 717 LEU A N 1
ATOM 5783 C CA . LEU A 1 717 ? -6.543 142.375 81.688 1 62.56 717 LEU A CA 1
ATOM 5784 C C . LEU A 1 717 ? -6.613 141.125 80.75 1 62.56 717 LEU A C 1
ATOM 5786 O O . LEU A 1 717 ? -6.758 140 81.188 1 62.56 717 LEU A O 1
ATOM 5790 N N . PHE A 1 718 ? -6.551 141.5 79.438 1 63.22 718 PHE A N 1
ATOM 5791 C CA . PHE A 1 718 ? -6.672 140.375 78.5 1 63.22 718 PHE A CA 1
ATOM 5792 C C . PHE A 1 718 ? -5.402 139.5 78.438 1 63.22 718 PHE A C 1
ATOM 5794 O O . PHE A 1 718 ? -5.461 138.25 78.312 1 63.22 718 PHE A O 1
ATOM 5801 N N . PHE A 1 719 ? -4.289 140.125 78.812 1 68.62 719 PHE A N 1
ATOM 5802 C CA . PHE A 1 719 ? -3.027 139.375 78.938 1 68.62 719 PHE A CA 1
ATOM 5803 C C . PHE A 1 719 ? -3.037 138.5 80.125 1 68.62 719 PHE A C 1
ATOM 5805 O O . PHE A 1 719 ? -2.604 137.375 80.062 1 68.62 719 PHE A O 1
ATOM 5812 N N . SER A 1 720 ? -3.521 139.125 81.312 1 67.19 720 SER A N 1
ATOM 5813 C CA . SER A 1 720 ? -3.641 138.25 82.5 1 67.19 720 SER A CA 1
ATOM 5814 C C . SER A 1 720 ? -4.617 137.125 82.25 1 67.19 720 SER A C 1
ATOM 5816 O O . SER A 1 720 ? -4.371 136 82.688 1 67.19 720 SER A O 1
ATOM 5818 N N . LEU A 1 721 ? -5.676 137.375 81.562 1 67.5 721 LEU A N 1
ATOM 5819 C CA . LEU A 1 721 ? -6.66 136.375 81.25 1 67.5 721 LEU A CA 1
ATOM 5820 C C . LEU A 1 721 ? -6.105 135.25 80.312 1 67.5 721 LEU A C 1
ATOM 5822 O O . LEU A 1 721 ? -6.34 134.125 80.438 1 67.5 721 LEU A O 1
ATOM 5826 N N . SER A 1 722 ? -5.273 135.875 79.438 1 67.06 722 SER A N 1
ATOM 5827 C CA . SER A 1 722 ? -4.652 134.875 78.438 1 67.06 722 SER A CA 1
ATOM 5828 C C . SER A 1 722 ? -3.609 134 79.125 1 67.06 722 SER A C 1
ATOM 5830 O O . SER A 1 722 ? -3.482 132.875 78.812 1 67.06 722 SER A O 1
ATOM 5832 N N . ILE A 1 723 ? -2.885 134.625 80.125 1 67.94 723 ILE A N 1
ATOM 5833 C CA . ILE A 1 723 ? -1.937 133.75 80.938 1 67.94 723 ILE A CA 1
ATOM 5834 C C . ILE A 1 723 ? -2.688 132.75 81.812 1 67.94 723 ILE A C 1
ATOM 5836 O O . ILE A 1 723 ? -2.264 131.625 81.875 1 67.94 723 ILE A O 1
ATOM 5840 N N . VAL A 1 724 ? -3.816 133.25 82.438 1 68.38 724 VAL A N 1
ATOM 5841 C CA . VAL A 1 724 ? -4.59 132.375 83.25 1 68.38 724 VAL A CA 1
ATOM 5842 C C . VAL A 1 724 ? -5.188 131.25 82.312 1 68.38 724 VAL A C 1
ATOM 5844 O O . VAL A 1 724 ? -5.172 130.125 82.688 1 68.38 724 VAL A O 1
ATOM 5847 N N . LEU A 1 725 ? -5.578 131.625 81.125 1 70.38 725 LEU A N 1
ATOM 5848 C CA . LEU A 1 725 ? -6.125 130.625 80.188 1 70.38 725 LEU A CA 1
ATOM 5849 C C . LEU A 1 725 ? -5.02 129.75 79.688 1 70.38 725 LEU A C 1
ATOM 5851 O O . LEU A 1 725 ? -5.207 128.5 79.562 1 70.38 725 LEU A O 1
ATOM 5855 N N . GLY A 1 726 ? -3.877 130.375 79.375 1 68.81 726 GLY A N 1
ATOM 5856 C CA . GLY A 1 726 ? -2.725 129.625 79 1 68.81 726 GLY A CA 1
ATOM 5857 C C . GLY A 1 726 ? -2.223 128.625 80.062 1 68.81 726 GLY A C 1
ATOM 5858 O O . GLY A 1 726 ? -1.892 127.5 79.812 1 68.81 726 GLY A O 1
ATOM 5859 N N . ALA A 1 727 ? -2.203 129.125 81.312 1 69.88 727 ALA A N 1
ATOM 5860 C CA . ALA A 1 727 ? -1.836 128.375 82.5 1 69.88 727 ALA A CA 1
ATOM 5861 C C . ALA A 1 727 ? -2.855 127.25 82.75 1 69.88 727 ALA A C 1
ATOM 5863 O O . ALA A 1 727 ? -2.486 126.125 83.062 1 69.88 727 ALA A O 1
ATOM 5864 N N . THR A 1 728 ? -4.094 127.562 82.5 1 71.06 728 THR A N 1
ATOM 5865 C CA . THR A 1 728 ? -5.102 126.562 82.625 1 71.06 728 THR A CA 1
ATOM 5866 C C . THR A 1 728 ? -4.965 125.5 81.562 1 71.06 728 THR A C 1
ATOM 5868 O O . THR A 1 728 ? -5.082 124.25 81.812 1 71.06 728 THR A O 1
ATOM 5871 N N . VAL A 1 729 ? -4.652 126 80.375 1 72 729 VAL A N 1
ATOM 5872 C CA . VAL A 1 729 ? -4.449 125.062 79.312 1 72 729 VAL A CA 1
ATOM 5873 C C . VAL A 1 729 ? -3.168 124.25 79.562 1 72 729 VAL A C 1
ATOM 5875 O O . VAL A 1 729 ? -3.129 123.062 79.312 1 72 729 VAL A O 1
ATOM 5878 N N . TYR A 1 730 ? -2.154 124.875 80.062 1 69.56 730 TYR A N 1
ATOM 5879 C CA . TYR A 1 730 ? -0.92 124.188 80.438 1 69.56 730 TYR A CA 1
ATOM 5880 C C . TYR A 1 730 ? -1.165 123.188 81.562 1 69.56 730 TYR A C 1
ATOM 5882 O O . TYR A 1 730 ? -0.664 122.062 81.5 1 69.56 730 TYR A O 1
ATOM 5890 N N . VAL A 1 731 ? -1.905 123.562 82.688 1 72.25 731 VAL A N 1
ATOM 5891 C CA . VAL A 1 731 ? -2.229 122.625 83.75 1 72.25 731 VAL A CA 1
ATOM 5892 C C . VAL A 1 731 ? -3.092 121.5 83.188 1 72.25 731 VAL A C 1
ATOM 5894 O O . VAL A 1 731 ? -2.875 120.312 83.5 1 72.25 731 VAL A O 1
ATOM 5897 N N . LEU A 1 732 ? -3.93 121.875 82.25 1 69.38 732 LEU A N 1
ATOM 5898 C CA . LEU A 1 732 ? -4.75 120.812 81.688 1 69.38 732 LEU A CA 1
ATOM 5899 C C . LEU A 1 732 ? -3.918 119.938 80.75 1 69.38 732 LEU A C 1
ATOM 5901 O O . LEU A 1 732 ? -4.113 118.75 80.688 1 69.38 732 LEU A O 1
ATOM 5905 N N . TYR A 1 733 ? -2.953 120.562 80.125 1 66.69 733 TYR A N 1
ATOM 5906 C CA . TYR A 1 733 ? -2.037 119.812 79.25 1 66.69 733 TYR A CA 1
ATOM 5907 C C . TYR A 1 733 ? -1.12 118.938 80.125 1 66.69 733 TYR A C 1
ATOM 5909 O O . TYR A 1 733 ? -0.911 117.75 79.812 1 66.69 733 TYR A O 1
ATOM 5917 N N . TYR A 1 734 ? -0.628 119.438 81.25 1 68.44 734 TYR A N 1
ATOM 5918 C CA . TYR A 1 734 ? 0.239 118.688 82.188 1 68.44 734 TYR A CA 1
ATOM 5919 C C . TYR A 1 734 ? -0.549 117.625 82.875 1 68.44 734 TYR A C 1
ATOM 5921 O O . TYR A 1 734 ? -0.031 116.5 83.125 1 68.44 734 TYR A O 1
ATOM 5929 N N . LEU A 1 735 ? -1.807 117.875 83.25 1 66.94 735 LEU A N 1
ATOM 5930 C CA . LEU A 1 735 ? -2.592 116.875 83.938 1 66.94 735 LEU A CA 1
ATOM 5931 C C . LEU A 1 735 ? -3.273 115.938 83 1 66.94 735 LEU A C 1
ATOM 5933 O O . LEU A 1 735 ? -3.963 115 83.438 1 66.94 735 LEU A O 1
ATOM 5937 N N . GLY A 1 736 ? -2.854 115.938 81.75 1 64.06 736 GLY A N 1
ATOM 5938 C CA . GLY A 1 736 ? -3.387 115.062 80.75 1 64.06 736 GLY A CA 1
ATOM 5939 C C . GLY A 1 736 ? -4.867 115.25 80.438 1 64.06 736 GLY A C 1
ATOM 5940 O O . GLY A 1 736 ? -5.551 114.312 80 1 64.06 736 GLY A O 1
ATOM 5941 N N . LEU A 1 737 ? -5.406 116.25 81 1 58.62 737 LEU A N 1
ATOM 5942 C CA . LEU A 1 737 ? -6.852 116.438 80.938 1 58.62 737 LEU A CA 1
ATOM 5943 C C . LEU A 1 737 ? -7.238 117.312 79.75 1 58.62 737 LEU A C 1
ATOM 5945 O O . LEU A 1 737 ? -8.398 117.688 79.625 1 58.62 737 LEU A O 1
ATOM 5949 N N . LEU A 1 738 ? -6.254 117.625 78.938 1 65.44 738 LEU A N 1
ATOM 5950 C CA . LEU A 1 738 ? -6.52 118.5 77.75 1 65.44 738 LEU A CA 1
ATOM 5951 C C . LEU A 1 738 ? -7.543 117.875 76.875 1 65.44 738 LEU A C 1
ATOM 5953 O O . LEU A 1 738 ? -8.422 118.562 76.312 1 65.44 738 LEU A O 1
ATOM 5957 N N . ARG A 1 739 ? -7.414 116.625 76.75 1 65.12 739 ARG A N 1
ATOM 5958 C CA . ARG A 1 739 ? -8.352 115.875 75.875 1 65.12 739 ARG A CA 1
ATOM 5959 C C . ARG A 1 739 ? -9.75 115.875 76.5 1 65.12 739 ARG A C 1
ATOM 5961 O O . ARG A 1 739 ? -10.734 116.188 75.812 1 65.12 739 ARG A O 1
ATOM 5968 N N . PRO A 1 740 ? -9.844 115.375 77.625 1 64.56 740 PRO A N 1
ATOM 5969 C CA . PRO A 1 740 ? -11.188 115.375 78.25 1 64.56 740 PRO A CA 1
ATOM 5970 C C . PRO A 1 740 ? -11.727 116.812 78.375 1 64.56 740 PRO A C 1
ATOM 5972 O O . PRO A 1 740 ? -12.93 117.062 78.188 1 64.56 740 PRO A O 1
ATOM 5975 N N . ALA A 1 741 ? -10.914 117.812 78.688 1 65.5 741 ALA A N 1
ATOM 5976 C CA . ALA A 1 741 ? -11.352 119.188 78.812 1 65.5 741 ALA A CA 1
ATOM 5977 C C . ALA A 1 741 ? -11.812 119.812 77.438 1 65.5 741 ALA A C 1
ATOM 5979 O O . ALA A 1 741 ? -12.766 120.562 77.375 1 65.5 741 ALA A O 1
ATOM 5980 N N . LEU A 1 742 ? -11.094 119.375 76.438 1 64.38 742 LEU A N 1
ATOM 5981 C CA . LEU A 1 742 ? -11.508 119.75 75.062 1 64.38 742 LEU A CA 1
ATOM 5982 C C . LEU A 1 742 ? -12.836 119.125 74.75 1 64.38 742 LEU A C 1
ATOM 5984 O O . LEU A 1 742 ? -13.672 119.688 74.062 1 64.38 742 LEU A O 1
ATOM 5988 N N . VAL A 1 743 ? -13.086 117.938 75.25 1 62.31 743 VAL A N 1
ATOM 5989 C CA . VAL A 1 743 ? -14.367 117.25 75.062 1 62.31 743 VAL A CA 1
ATOM 5990 C C . VAL A 1 743 ? -15.453 118 75.875 1 62.31 743 VAL A C 1
ATOM 5992 O O . VAL A 1 743 ? -16.562 118.188 75.375 1 62.31 743 VAL A O 1
ATOM 5995 N N . VAL A 1 744 ? -15.109 118.375 77.062 1 62.34 744 VAL A N 1
ATOM 5996 C CA . VAL A 1 744 ? -16.078 119.062 77.875 1 62.34 744 VAL A CA 1
ATOM 5997 C C . VAL A 1 744 ? -16.297 120.5 77.312 1 62.34 744 VAL A C 1
ATOM 5999 O O . VAL A 1 744 ? -17.422 121 77.312 1 62.34 744 VAL A O 1
ATOM 6002 N N . ALA A 1 745 ? -15.211 121.188 76.75 1 63.31 745 ALA A N 1
ATOM 6003 C CA . ALA A 1 745 ? -15.328 122.5 76.125 1 63.31 745 ALA A CA 1
ATOM 6004 C C . ALA A 1 745 ? -16.109 122.375 74.812 1 63.31 745 ALA A C 1
ATOM 6006 O O . ALA A 1 745 ? -16.938 123.25 74.562 1 63.31 745 ALA A O 1
ATOM 6007 N N . GLN A 1 746 ? -15.828 121.375 74.25 1 62.84 746 GLN A N 1
ATOM 6008 C CA . GLN A 1 746 ? -16.594 121.125 73 1 62.84 746 GLN A CA 1
ATOM 6009 C C . GLN A 1 746 ? -18.047 120.812 73.312 1 62.84 746 GLN A C 1
ATOM 6011 O O . GLN A 1 746 ? -18.953 121.312 72.625 1 62.84 746 GLN A O 1
ATOM 6016 N N . ARG A 1 747 ? -18.266 120 74.25 1 58.69 747 ARG A N 1
ATOM 6017 C CA . ARG A 1 747 ? -19.641 119.688 74.625 1 58.69 747 ARG A CA 1
ATOM 6018 C C . ARG A 1 747 ? -20.344 120.938 75.25 1 58.69 747 ARG A C 1
ATOM 6020 O O . ARG A 1 747 ? -21.516 121.188 75 1 58.69 747 ARG A O 1
ATOM 6027 N N . THR A 1 748 ? -19.656 121.75 76 1 62.44 748 THR A N 1
ATOM 6028 C CA . THR A 1 748 ? -20.219 123 76.562 1 62.44 748 THR A CA 1
ATOM 6029 C C . THR A 1 748 ? -20.438 124 75.438 1 62.44 748 THR A C 1
ATOM 6031 O O . THR A 1 748 ? -21.438 124.75 75.5 1 62.44 748 THR A O 1
ATOM 6034 N N . MET A 1 749 ? -19.516 124.062 74.5 1 58.72 749 MET A N 1
ATOM 6035 C CA . MET A 1 749 ? -19.688 124.938 73.312 1 58.72 749 MET A CA 1
ATOM 6036 C C . MET A 1 749 ? -20.844 124.5 72.438 1 58.72 749 MET A C 1
ATOM 6038 O O . MET A 1 749 ? -21.609 125.312 71.938 1 58.72 749 MET A O 1
ATOM 6042 N N . ASP A 1 750 ? -20.906 123.188 72.438 1 59.53 750 ASP A N 1
ATOM 6043 C CA . ASP A 1 750 ? -22.078 122.688 71.75 1 59.53 750 ASP A CA 1
ATOM 6044 C C . ASP A 1 750 ? -23.359 123 72.5 1 59.53 750 ASP A C 1
ATOM 6046 O O . ASP A 1 750 ? -24.375 123.312 71.875 1 59.53 750 ASP A O 1
ATOM 6050 N N . GLU A 1 751 ? -23.297 122.938 73.688 1 58.53 751 GLU A N 1
ATOM 6051 C CA . GLU A 1 751 ? -24.469 123.25 74.5 1 58.53 751 GLU A CA 1
ATOM 6052 C C . GLU A 1 751 ? -24.75 124.75 74.5 1 58.53 751 GLU A C 1
ATOM 6054 O O . GLU A 1 751 ? -25.906 125.188 74.438 1 58.53 751 GLU A O 1
ATOM 6059 N N . VAL A 1 752 ? -23.703 125.625 74.438 1 58.75 752 VAL A N 1
ATOM 6060 C CA . VAL A 1 752 ? -23.859 127.062 74.375 1 58.75 752 VAL A CA 1
ATOM 6061 C C . VAL A 1 752 ? -24.391 127.438 73 1 58.75 752 VAL A C 1
ATOM 6063 O O . VAL A 1 752 ? -25.25 128.25 72.875 1 58.75 752 VAL A O 1
ATOM 6066 N N . ILE A 1 753 ? -23.828 126.75 72.062 1 57.78 753 ILE A N 1
ATOM 6067 C CA . ILE A 1 753 ? -24.328 127 70.688 1 57.78 753 ILE A CA 1
ATOM 6068 C C . ILE A 1 753 ? -25.797 126.562 70.562 1 57.78 753 ILE A C 1
ATOM 6070 O O . ILE A 1 753 ? -26.609 127.25 70 1 57.78 753 ILE A O 1
ATOM 6074 N N . VAL A 1 754 ? -26.078 125.5 71.188 1 59.5 754 VAL A N 1
ATOM 6075 C CA . VAL A 1 754 ? -27.484 125.062 71.25 1 59.5 754 VAL A CA 1
ATOM 6076 C C . VAL A 1 754 ? -28.297 126.125 72.062 1 59.5 754 VAL A C 1
ATOM 6078 O O . VAL A 1 754 ? -29.391 126.5 71.625 1 59.5 754 VAL A O 1
ATOM 6081 N N . MET A 1 755 ? -27.734 126.562 73.125 1 57.38 755 MET A N 1
ATOM 6082 C CA . MET A 1 755 ? -28.422 127.562 73.938 1 57.38 755 MET A CA 1
ATOM 6083 C C . MET A 1 755 ? -28.484 128.875 73.25 1 57.38 755 MET A C 1
ATOM 6085 O O . MET A 1 755 ? -29.5 129.625 73.312 1 57.38 755 MET A O 1
ATOM 6089 N N . ALA A 1 756 ? -27.359 129.25 72.562 1 55.59 756 ALA A N 1
ATOM 6090 C CA . ALA A 1 756 ? -27.344 130.5 71.75 1 55.59 756 ALA A CA 1
ATOM 6091 C C . ALA A 1 756 ? -28.312 130.375 70.562 1 55.59 756 ALA A C 1
ATOM 6093 O O . ALA A 1 756 ? -29.016 131.375 70.25 1 55.59 756 ALA A O 1
ATOM 6094 N N . LYS A 1 757 ? -28.281 129.25 70.125 1 55.47 757 LYS A N 1
ATOM 6095 C CA . LYS A 1 757 ? -29.266 129.125 69.062 1 55.47 757 LYS A CA 1
ATOM 6096 C C . LYS A 1 757 ? -30.688 129.125 69.562 1 55.47 757 LYS A C 1
ATOM 6098 O O . LYS A 1 757 ? -31.562 129.75 68.938 1 55.47 757 LYS A O 1
ATOM 6103 N N . THR A 1 758 ? -30.844 128.625 70.75 1 56.28 758 THR A N 1
ATOM 6104 C CA . THR A 1 758 ? -32.188 128.75 71.312 1 56.28 758 THR A CA 1
ATOM 6105 C C . THR A 1 758 ? -32.531 130.125 71.688 1 56.28 758 THR A C 1
ATOM 6107 O O . THR A 1 758 ? -33.656 130.625 71.438 1 56.28 758 THR A O 1
ATOM 6110 N N . LYS A 1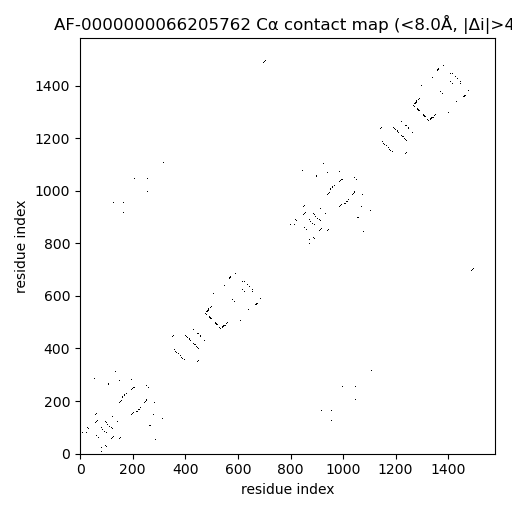 759 ? -31.531 130.875 72.25 1 51.09 759 LYS A N 1
ATOM 6111 C CA . LYS A 1 759 ? -31.812 132.25 72.625 1 51.09 759 LYS A CA 1
ATOM 6112 C C . LYS A 1 759 ? -31.906 133.125 71.375 1 51.09 759 LYS A C 1
ATOM 6114 O O . LYS A 1 759 ? -32.719 134.125 71.375 1 51.09 759 LYS A O 1
ATOM 6119 N N . LEU A 1 760 ? -31 132.875 70.562 1 47.88 760 LEU A N 1
ATOM 6120 C CA . LEU A 1 760 ? -31.109 133.625 69.25 1 47.88 760 LEU A CA 1
ATOM 6121 C C . LEU A 1 760 ? -32.438 133.375 68.562 1 47.88 760 LEU A C 1
ATOM 6123 O O . LEU A 1 760 ? -33.062 134.25 68 1 47.88 760 LEU A O 1
ATOM 6127 N N . ARG A 1 761 ? -32.812 132.125 68.75 1 48.78 761 ARG A N 1
ATOM 6128 C CA . ARG A 1 761 ? -34.156 131.75 68.25 1 48.78 761 ARG A CA 1
ATOM 6129 C C . ARG A 1 761 ? -35.219 132.5 69 1 48.78 761 ARG A C 1
ATOM 6131 O O . ARG A 1 761 ? -36.219 133 68.438 1 48.78 761 ARG A O 1
ATOM 6138 N N . GLU A 1 762 ? -34.969 132.625 70.25 1 47.34 762 GLU A N 1
ATOM 6139 C CA . GLU A 1 762 ? -35.938 133.375 71.062 1 47.34 762 GLU A CA 1
ATOM 6140 C C . GLU A 1 762 ? -35.969 134.875 70.688 1 47.34 762 GLU A C 1
ATOM 6142 O O . GLU A 1 762 ? -37.031 135.5 70.625 1 47.34 762 GLU A O 1
ATOM 6147 N N . VAL A 1 763 ? -34.688 135.375 70.688 1 41.75 763 VAL A N 1
ATOM 6148 C CA . VAL A 1 763 ? -34.625 136.875 70.312 1 41.75 763 VAL A CA 1
ATOM 6149 C C . VAL A 1 763 ? -35.156 137 68.875 1 41.75 763 VAL A C 1
ATOM 6151 O O . VAL A 1 763 ? -35.844 138 68.562 1 41.75 763 VAL A O 1
ATOM 6154 N N . LEU A 1 764 ? -34.656 136 68.125 1 37.5 764 LEU A N 1
ATOM 6155 C CA . LEU A 1 764 ? -35.156 136.25 66.75 1 37.5 764 LEU A CA 1
ATOM 6156 C C . LEU A 1 764 ? -36.656 135.875 66.688 1 37.5 764 LEU A C 1
ATOM 6158 O O . LEU A 1 764 ? -37.344 136.375 65.75 1 37.5 764 LEU A O 1
ATOM 6162 N N . ILE A 1 765 ? -37 135.125 67.688 1 39.12 765 ILE A N 1
ATOM 6163 C CA . ILE A 1 765 ? -38.406 134.875 67.625 1 39.12 765 ILE A CA 1
ATOM 6164 C C . ILE A 1 765 ? -39.219 136 68.125 1 39.12 765 ILE A C 1
ATOM 6166 O O . ILE A 1 765 ? -40.406 136.125 67.812 1 39.12 765 ILE A O 1
ATOM 6170 N N . ASP A 1 766 ? -38.469 136.875 69.125 1 33.56 766 ASP A N 1
ATOM 6171 C CA . ASP A 1 766 ? -39.406 137.875 69.625 1 33.56 766 ASP A CA 1
ATOM 6172 C C . ASP A 1 766 ? -39.906 138.75 68.562 1 33.56 766 ASP A C 1
ATOM 6174 O O . ASP A 1 766 ? -40.812 139.625 68.75 1 33.56 766 ASP A O 1
ATOM 6178 N N . ASP A 1 767 ? -38.812 139.125 67.812 1 29.23 767 ASP A N 1
ATOM 6179 C CA . ASP A 1 767 ? -39.375 140.375 67.125 1 29.23 767 ASP A CA 1
ATOM 6180 C C . ASP A 1 767 ? -40.594 140 66.312 1 29.23 767 ASP A C 1
ATOM 6182 O O . ASP A 1 767 ? -41.375 140.875 66 1 29.23 767 ASP A O 1
ATOM 6186 N N . HIS A 1 768 ? -40.344 138.875 65.625 1 28.44 768 HIS A N 1
ATOM 6187 C CA . HIS A 1 768 ? -41.312 139 64.562 1 28.44 768 HIS A CA 1
ATOM 6188 C C . HIS A 1 768 ? -42.719 138.75 65.125 1 28.44 768 HIS A C 1
ATOM 6190 O O . HIS A 1 768 ? -43.688 138.75 64.312 1 28.44 768 HIS A O 1
ATOM 6196 N N . GLU A 1 769 ? -42.75 138.375 66.438 1 27.3 769 GLU A N 1
ATOM 6197 C CA . GLU A 1 769 ? -44.188 138.125 66.562 1 27.3 769 GLU A CA 1
ATOM 6198 C C . GLU A 1 769 ? -44.938 139.5 66.562 1 27.3 769 GLU A C 1
ATOM 6200 O O . GLU A 1 769 ? -46.156 139.5 66.375 1 27.3 769 GLU A O 1
ATOM 6205 N N . VAL A 1 770 ? -44.219 140.5 67.125 1 28.55 770 VAL A N 1
ATOM 6206 C CA . VAL A 1 770 ? -45.031 141.75 67.438 1 28.55 770 VAL A CA 1
ATOM 6207 C C . VAL A 1 770 ? -45.438 142.375 66.125 1 28.55 770 VAL A C 1
ATOM 6209 O O . VAL A 1 770 ? -46.469 143.125 66.062 1 28.55 770 VAL A O 1
ATOM 6212 N N . THR A 1 771 ? -44.562 142.625 65.125 1 26.06 771 THR A N 1
ATOM 6213 C CA . THR A 1 771 ? -45.375 143.25 64.062 1 26.06 771 THR A CA 1
ATOM 6214 C C . THR A 1 771 ? -46.344 142.25 63.438 1 26.06 771 THR A C 1
ATOM 6216 O O . THR A 1 771 ? -46.938 142.625 62.375 1 26.06 771 THR A O 1
ATOM 6219 N N . GLY A 1 772 ? -46.312 141 63.906 1 22.47 772 GLY A N 1
ATOM 6220 C CA . GLY A 1 772 ? -47.188 140.375 62.969 1 22.47 772 GLY A CA 1
ATOM 6221 C C . GLY A 1 772 ? -48.562 141 62.875 1 22.47 772 GLY A C 1
ATOM 6222 O O . GLY A 1 772 ? -49.406 140.5 62.094 1 22.47 772 GLY A O 1
ATOM 6223 N N . ARG A 1 773 ? -48.906 141.75 64.062 1 23.75 773 ARG A N 1
ATOM 6224 C CA . ARG A 1 773 ? -50.281 141.875 64.438 1 23.75 773 ARG A CA 1
ATOM 6225 C C . ARG A 1 773 ? -50.906 143 63.625 1 23.75 773 ARG A C 1
ATOM 6227 O O . ARG A 1 773 ? -52.125 143.125 63.469 1 23.75 773 ARG A O 1
ATOM 6234 N N . GLN A 1 774 ? -50.125 144.25 63.312 1 22.38 774 GLN A N 1
ATOM 6235 C CA . GLN A 1 774 ? -51.031 145.125 62.688 1 22.38 774 GLN A CA 1
ATOM 6236 C C . GLN A 1 774 ? -51.5 144.625 61.312 1 22.38 774 GLN A C 1
ATOM 6238 O O . GLN A 1 774 ? -52.594 145 60.875 1 22.38 774 GLN A O 1
ATOM 6243 N N . LEU A 1 775 ? -50.438 144.25 60.5 1 20.84 775 LEU A N 1
ATOM 6244 C CA . LEU A 1 775 ? -51.125 144 59.25 1 20.84 775 LEU A CA 1
ATOM 6245 C C . LEU A 1 775 ? -52.062 142.75 59.375 1 20.84 775 LEU A C 1
ATOM 6247 O O . LEU A 1 775 ? -52.406 142.125 58.375 1 20.84 775 LEU A O 1
ATOM 6251 N N . ASN A 1 776 ? -52.188 142.25 60.625 1 19.47 776 ASN A N 1
ATOM 6252 C CA . ASN A 1 776 ? -53.156 141.25 60.812 1 19.47 776 ASN A CA 1
ATOM 6253 C C . ASN A 1 776 ? -54.5 141.625 60.25 1 19.47 776 ASN A C 1
ATOM 6255 O O . ASN A 1 776 ? -55.312 140.75 59.906 1 19.47 776 ASN A O 1
ATOM 6259 N N . LYS A 1 777 ? -54.844 142.875 60.688 1 21.61 777 LYS A N 1
ATOM 6260 C CA . LYS A 1 777 ? -56.25 143.25 60.906 1 21.61 777 LYS A CA 1
ATOM 6261 C C . LYS A 1 777 ? -57 143.375 59.594 1 21.61 777 LYS A C 1
ATOM 6263 O O . LYS A 1 777 ? -58.219 143.125 59.531 1 21.61 777 LYS A O 1
ATOM 6268 N N . MET A 1 778 ? -56.188 144.25 58.75 1 19.8 778 MET A N 1
ATOM 6269 C CA . MET A 1 778 ? -57.094 144.75 57.75 1 19.8 778 MET A CA 1
ATOM 6270 C C . MET A 1 778 ? -57.625 143.75 56.812 1 19.8 778 MET A C 1
ATOM 6272 O O . MET A 1 778 ? -58.25 144 55.781 1 19.8 778 MET A O 1
ATOM 6276 N N . ALA A 1 779 ? -56.875 142.625 56.906 1 18.84 779 ALA A N 1
ATOM 6277 C CA . ALA A 1 779 ? -57.625 141.875 55.906 1 18.84 779 ALA A CA 1
ATOM 6278 C C . ALA A 1 779 ? -59.125 141.75 56.25 1 18.84 779 ALA A C 1
ATOM 6280 O O . ALA A 1 779 ? -59.5 141.375 57.344 1 18.84 779 ALA A O 1
ATOM 6281 N N . GLY A 1 780 ? -59.625 143 55.719 1 19.39 780 GLY A N 1
ATOM 6282 C CA . GLY A 1 780 ? -61.062 143.25 55.562 1 19.39 780 GLY A CA 1
ATOM 6283 C C . GLY A 1 780 ? -61.844 142 55.469 1 19.39 780 GLY A C 1
ATOM 6284 O O . GLY A 1 780 ? -61.25 140.875 55.344 1 19.39 780 GLY A O 1
ATOM 6285 N N . SER A 1 781 ? -63.062 142.125 55.375 1 18.08 781 SER A N 1
ATOM 6286 C CA . SER A 1 781 ? -64.438 142 54.875 1 18.08 781 SER A CA 1
ATOM 6287 C C . SER A 1 781 ? -64.438 141.375 53.438 1 18.08 781 SER A C 1
ATOM 6289 O O . SER A 1 781 ? -64.625 142.25 52.5 1 18.08 781 SER A O 1
ATOM 6291 N N . LYS A 1 782 ? -63.625 140.875 53 1 17.77 782 LYS A N 1
ATOM 6292 C CA . LYS A 1 782 ? -64.312 140.25 51.875 1 17.77 782 LYS A CA 1
ATOM 6293 C C . LYS A 1 782 ? -65.688 139.75 52.25 1 17.77 782 LYS A C 1
ATOM 6295 O O . LYS A 1 782 ? -65.812 138.875 53.062 1 17.77 782 LYS A O 1
ATOM 6300 N N . GLU A 1 783 ? -66.938 140.5 51.969 1 17.77 783 GLU A N 1
ATOM 6301 C CA . GLU A 1 783 ? -68.312 140.75 51.469 1 17.77 783 GLU A CA 1
ATOM 6302 C C . GLU A 1 783 ? -68.5 140 50.156 1 17.77 783 GLU A C 1
ATOM 6304 O O . GLU A 1 783 ? -69.625 140 49.594 1 17.77 783 GLU A O 1
ATOM 6309 N N . ASN A 1 784 ? -67.875 139.125 49.438 1 19.12 784 ASN A N 1
ATOM 6310 C CA . ASN A 1 784 ? -69 138.375 48.906 1 19.12 784 ASN A CA 1
ATOM 6311 C C . ASN A 1 784 ? -70 138 50.031 1 19.12 784 ASN A C 1
ATOM 6313 O O . ASN A 1 784 ? -69.688 137.375 51 1 19.12 784 ASN A O 1
ATOM 6317 N N . ILE A 1 785 ? -71.062 138.75 50.062 1 18.55 785 ILE A N 1
ATOM 6318 C CA . ILE A 1 785 ? -72.062 139.25 49.188 1 18.55 785 ILE A CA 1
ATOM 6319 C C . ILE A 1 785 ? -72.75 138.125 48.438 1 18.55 785 ILE A C 1
ATOM 6321 O O . ILE A 1 785 ? -72.062 137.375 47.719 1 18.55 785 ILE A O 1
ATOM 6325 N N . GLU A 1 786 ? -73.938 138.125 49.125 1 18.31 786 GLU A N 1
ATOM 6326 C CA . GLU A 1 786 ? -75.25 138.75 48.906 1 18.31 786 GLU A CA 1
ATOM 6327 C C . GLU A 1 786 ? -75.188 140.25 48.594 1 18.31 786 GLU A C 1
ATOM 6329 O O . GLU A 1 786 ? -75.25 141 49.5 1 18.31 786 GLU A O 1
ATOM 6334 N N . LEU A 1 787 ? -74.562 140.625 47.812 1 19.58 787 LEU A N 1
ATOM 6335 C CA . LEU A 1 787 ? -74.812 141.25 46.5 1 19.58 787 LEU A CA 1
ATOM 6336 C C . LEU A 1 787 ? -75.562 140.25 45.625 1 19.58 787 LEU A C 1
ATOM 6338 O O . LEU A 1 787 ? -75 139.25 45.188 1 19.58 787 LEU A O 1
ATOM 6342 N N . ASP A 1 788 ? -76.75 140.125 46.375 1 22.7 788 ASP A N 1
ATOM 6343 C CA . ASP A 1 788 ? -76.75 141.5 46.969 1 22.7 788 ASP A CA 1
ATOM 6344 C C . ASP A 1 788 ? -75.312 142 47.125 1 22.7 788 ASP A C 1
ATOM 6346 O O . ASP A 1 788 ? -74.625 141.75 48.156 1 22.7 788 ASP A O 1
ATOM 6350 N N . ASP A 1 789 ? -75.25 142.125 46.094 1 16.44 789 ASP A N 1
ATOM 6351 C CA . ASP A 1 789 ? -75.875 142.5 44.844 1 16.44 789 ASP A CA 1
ATOM 6352 C C . ASP A 1 789 ? -77.375 142.625 44.969 1 16.44 789 ASP A C 1
ATOM 6354 O O . ASP A 1 789 ? -77.938 142 45.906 1 16.44 789 ASP A O 1
ATOM 6358 N N . MET A 1 790 ? -78.375 142.125 43.656 1 20.48 790 MET A N 1
ATOM 6359 C CA . MET A 1 790 ? -79.25 141.25 43.031 1 20.48 790 MET A CA 1
ATOM 6360 C C . MET A 1 790 ? -78.562 139.875 43 1 20.48 790 MET A C 1
ATOM 6362 O O . MET A 1 790 ? -77.375 139.75 42.75 1 20.48 790 MET A O 1
ATOM 6366 N N . MET B 1 1 ? -41.844 -31.797 -19.203 1 29.14 1 MET B N 1
ATOM 6367 C CA . MET B 1 1 ? -40.594 -31.125 -19.578 1 29.14 1 MET B CA 1
ATOM 6368 C C . MET B 1 1 ? -39.625 -32.125 -20.219 1 29.14 1 MET B C 1
ATOM 6370 O O . MET B 1 1 ? -39.156 -33.062 -19.562 1 29.14 1 MET B O 1
ATOM 6374 N N . GLU B 1 2 ? -39.75 -32.375 -21.422 1 34.91 2 GLU B N 1
ATOM 6375 C CA . GLU B 1 2 ? -38.938 -33.25 -22.281 1 34.91 2 GLU B CA 1
ATOM 6376 C C . GLU B 1 2 ? -37.469 -32.938 -22.172 1 34.91 2 GLU B C 1
ATOM 6378 O O . GLU B 1 2 ? -37.062 -31.766 -22.219 1 34.91 2 GLU B O 1
ATOM 6383 N N . LEU B 1 3 ? -36.75 -33.75 -21.438 1 48.09 3 LEU B N 1
ATOM 6384 C CA . LEU B 1 3 ? -35.281 -33.625 -21.438 1 48.09 3 LEU B CA 1
ATOM 6385 C C . LEU B 1 3 ? -34.781 -33.281 -22.812 1 48.09 3 LEU B C 1
ATOM 6387 O O . LEU B 1 3 ? -35.125 -33.938 -23.812 1 48.09 3 LEU B O 1
ATOM 6391 N N . SER B 1 4 ? -34.469 -32.156 -23.094 1 46.03 4 SER B N 1
ATOM 6392 C CA . SER B 1 4 ? -33.969 -31.719 -24.391 1 46.03 4 SER B CA 1
ATOM 6393 C C . SER B 1 4 ? -32.844 -32.625 -24.859 1 46.03 4 SER B C 1
ATOM 6395 O O . SER B 1 4 ? -32.062 -33.156 -24.047 1 46.03 4 SER B O 1
ATOM 6397 N N . GLU B 1 5 ? -32.812 -33.219 -26.047 1 47.16 5 GLU B N 1
ATOM 6398 C CA . GLU B 1 5 ? -31.906 -34.094 -26.781 1 47.16 5 GLU B CA 1
ATOM 6399 C C . GLU B 1 5 ? -30.453 -33.688 -26.547 1 47.16 5 GLU B C 1
ATOM 6401 O O . GLU B 1 5 ? -29.578 -34.562 -26.516 1 47.16 5 GLU B O 1
ATOM 6406 N N . GLY B 1 6 ? -30.172 -32.469 -26.266 1 49.09 6 GLY B N 1
ATOM 6407 C CA . GLY B 1 6 ? -28.812 -31.984 -26.156 1 49.09 6 GLY B CA 1
ATOM 6408 C C . GLY B 1 6 ? -28.156 -32.344 -24.828 1 49.09 6 GLY B C 1
ATOM 6409 O O . GLY B 1 6 ? -26.938 -32.188 -24.672 1 49.09 6 GLY B O 1
ATOM 6410 N N . GLU B 1 7 ? -28.891 -32.969 -23.969 1 60.34 7 GLU B N 1
ATOM 6411 C CA . GLU B 1 7 ? -28.391 -33.219 -22.625 1 60.34 7 GLU B CA 1
ATOM 6412 C C . GLU B 1 7 ? -27.969 -34.688 -22.453 1 60.34 7 GLU B C 1
ATOM 6414 O O . GLU B 1 7 ? -27.406 -35.031 -21.422 1 60.34 7 GLU B O 1
ATOM 6419 N N . LEU B 1 8 ? -28.25 -35.562 -23.453 1 64.25 8 LEU B N 1
ATOM 6420 C CA . LEU B 1 8 ? -27.906 -36.969 -23.297 1 64.25 8 LEU B CA 1
ATOM 6421 C C . LEU B 1 8 ? -26.688 -37.344 -24.141 1 64.25 8 LEU B C 1
ATOM 6423 O O . LEU B 1 8 ? -26.438 -36.719 -25.188 1 64.25 8 LEU B O 1
ATOM 6427 N N . SER B 1 9 ? -25.891 -38.219 -23.766 1 70.19 9 SER B N 1
ATOM 6428 C CA . SER B 1 9 ? -24.688 -38.656 -24.453 1 70.19 9 SER B CA 1
ATOM 6429 C C . SER B 1 9 ? -25.031 -39.406 -25.75 1 70.19 9 SER B C 1
ATOM 6431 O O . SER B 1 9 ? -26.094 -40 -25.859 1 70.19 9 SER B O 1
ATOM 6433 N N . HIS B 1 10 ? -24.406 -38.969 -26.922 1 59.25 10 HIS B N 1
ATOM 6434 C CA . HIS B 1 10 ? -24.594 -39.656 -28.203 1 59.25 10 HIS B CA 1
ATOM 6435 C C . HIS B 1 10 ? -23.594 -40.781 -28.391 1 59.25 10 HIS B C 1
ATOM 6437 O O . HIS B 1 10 ? -22.453 -40.688 -27.922 1 59.25 10 HIS B O 1
ATOM 6443 N N . THR B 1 11 ? -24.031 -42.031 -28.547 1 50.72 11 THR B N 1
ATOM 6444 C CA . THR B 1 11 ? -23.219 -43.219 -28.719 1 50.72 11 THR B CA 1
ATOM 6445 C C . THR B 1 11 ? -22.172 -43 -29.812 1 50.72 11 THR B C 1
ATOM 6447 O O . THR B 1 11 ? -22.5 -42.688 -30.953 1 50.72 11 THR B O 1
ATOM 6450 N N . SER B 1 12 ? -21.109 -42.562 -29.609 1 45.25 12 SER B N 1
ATOM 6451 C CA . SER B 1 12 ? -20.109 -42.562 -30.656 1 45.25 12 SER B CA 1
ATOM 6452 C C . SER B 1 12 ? -19.656 -44 -30.984 1 45.25 12 SER B C 1
ATOM 6454 O O . SER B 1 12 ? -19.266 -44.75 -30.094 1 45.25 12 SER B O 1
ATOM 6456 N N . SER B 1 13 ? -20.203 -44.781 -31.969 1 38.47 13 SER B N 1
ATOM 6457 C CA . SER B 1 13 ? -20.016 -46.156 -32.469 1 38.47 13 SER B CA 1
ATOM 6458 C C . SER B 1 13 ? -18.531 -46.531 -32.531 1 38.47 13 SER B C 1
ATOM 6460 O O . SER B 1 13 ? -18.188 -47.688 -32.781 1 38.47 13 SER B O 1
ATOM 6462 N N . SER B 1 14 ? -17.656 -45.688 -32.969 1 37.69 14 SER B N 1
ATOM 6463 C CA . SER B 1 14 ? -16.516 -46.188 -33.719 1 37.69 14 SER B CA 1
ATOM 6464 C C . SER B 1 14 ? -15.633 -47.094 -32.844 1 37.69 14 SER B C 1
ATOM 6466 O O . SER B 1 14 ? -15.062 -48.062 -33.312 1 37.69 14 SER B O 1
ATOM 6468 N N . SER B 1 15 ? -14.766 -46.594 -31.875 1 37.94 15 SER B N 1
ATOM 6469 C CA . SER B 1 15 ? -13.414 -47.094 -31.656 1 37.94 15 SER B CA 1
ATOM 6470 C C . SER B 1 15 ? -13.422 -48.281 -30.719 1 37.94 15 SER B C 1
ATOM 6472 O O . SER B 1 15 ? -12.367 -48.688 -30.219 1 37.94 15 SER B O 1
ATOM 6474 N N . SER B 1 16 ? -14.602 -48.75 -30.141 1 39.38 16 SER B N 1
ATOM 6475 C CA . SER B 1 16 ? -14.336 -49.75 -29.125 1 39.38 16 SER B CA 1
ATOM 6476 C C . SER B 1 16 ? -14.039 -51.125 -29.766 1 39.38 16 SER B C 1
ATOM 6478 O O . SER B 1 16 ? -14.812 -51.594 -30.594 1 39.38 16 SER B O 1
ATOM 6480 N N . PHE B 1 17 ? -12.867 -51.562 -29.891 1 40.5 17 PHE B N 1
ATOM 6481 C CA . PHE B 1 17 ? -12.453 -52.875 -30.344 1 40.5 17 PHE B CA 1
ATOM 6482 C C . PHE B 1 17 ? -13.328 -53.969 -29.734 1 40.5 17 PHE B C 1
ATOM 6484 O O . PHE B 1 17 ? -13.297 -55.125 -30.172 1 40.5 17 PHE B O 1
ATOM 6491 N N . VAL B 1 18 ? -13.797 -53.875 -28.5 1 41.19 18 VAL B N 1
ATOM 6492 C CA . VAL B 1 18 ? -14.578 -54.969 -27.938 1 41.19 18 VAL B CA 1
ATOM 6493 C C . VAL B 1 18 ? -16.062 -54.656 -28.031 1 41.19 18 VAL B C 1
ATOM 6495 O O . VAL B 1 18 ? -16.484 -53.531 -27.672 1 41.19 18 VAL B O 1
ATOM 6498 N N . PRO B 1 19 ? -16.922 -55.5 -28.781 1 40.97 19 PRO B N 1
ATOM 6499 C CA . PRO B 1 19 ? -18.375 -55.344 -28.953 1 40.97 19 PRO B CA 1
ATOM 6500 C C . PRO B 1 19 ? -19.109 -55.188 -27.641 1 40.97 19 PRO B C 1
ATOM 6502 O O . PRO B 1 19 ? -19 -56.031 -26.75 1 40.97 19 PRO B O 1
ATOM 6505 N N . VAL B 1 20 ? -19.25 -54.094 -27.047 1 48.62 20 VAL B N 1
ATOM 6506 C CA . VAL B 1 20 ? -20.219 -53.906 -25.984 1 48.62 20 VAL B CA 1
ATOM 6507 C C . VAL B 1 20 ? -21.641 -54.031 -26.547 1 48.62 20 VAL B C 1
ATOM 6509 O O . VAL B 1 20 ? -21.922 -53.531 -27.625 1 48.62 20 VAL B O 1
ATOM 6512 N N . ASP B 1 21 ? -22.453 -55.094 -26.25 1 52.12 21 ASP B N 1
ATOM 6513 C CA . ASP B 1 21 ? -23.844 -55.219 -26.641 1 52.12 21 ASP B CA 1
ATOM 6514 C C . ASP B 1 21 ? -24.578 -53.875 -26.516 1 52.12 21 ASP B C 1
ATOM 6516 O O . ASP B 1 21 ? -24.672 -53.344 -25.406 1 52.12 21 ASP B O 1
ATOM 6520 N N . GLN B 1 22 ? -24.766 -53.219 -27.609 1 52.69 22 GLN B N 1
ATOM 6521 C CA . GLN B 1 22 ? -25.344 -51.875 -27.719 1 52.69 22 GLN B CA 1
ATOM 6522 C C . GLN B 1 22 ? -26.734 -51.844 -27.078 1 52.69 22 GLN B C 1
ATOM 6524 O O . GLN B 1 22 ? -27.25 -50.781 -26.781 1 52.69 22 GLN B O 1
ATOM 6529 N N . ARG B 1 23 ? -27.547 -53.062 -27.109 1 55.19 23 ARG B N 1
ATOM 6530 C CA . ARG B 1 23 ? -28.938 -53.062 -26.641 1 55.19 23 ARG B CA 1
ATOM 6531 C C . ARG B 1 23 ? -29 -52.781 -25.141 1 55.19 23 ARG B C 1
ATOM 6533 O O . ARG B 1 23 ? -30.078 -52.531 -24.609 1 55.19 23 ARG B O 1
ATOM 6540 N N . GLN B 1 24 ? -27.781 -52.719 -24.359 1 59.19 24 GLN B N 1
ATOM 6541 C CA . GLN B 1 24 ? -27.844 -52.656 -22.906 1 59.19 24 GLN B CA 1
ATOM 6542 C C . GLN B 1 24 ? -27.109 -51.406 -22.391 1 59.19 24 GLN B C 1
ATOM 6544 O O . GLN B 1 24 ? -26.953 -51.25 -21.172 1 59.19 24 GLN B O 1
ATOM 6549 N N . LEU B 1 25 ? -26.719 -50.438 -23.219 1 69.81 25 LEU B N 1
ATOM 6550 C CA . LEU B 1 25 ? -26 -49.25 -22.781 1 69.81 25 LEU B CA 1
ATOM 6551 C C . LEU B 1 25 ? -26.969 -48.156 -22.406 1 69.81 25 LEU B C 1
ATOM 6553 O O . LEU B 1 25 ? -28 -47.969 -23.062 1 69.81 25 LEU B O 1
ATOM 6557 N N . GLN B 1 26 ? -26.75 -47.594 -21.203 1 77.5 26 GLN B N 1
ATOM 6558 C CA . GLN B 1 26 ? -27.594 -46.5 -20.75 1 77.5 26 GLN B CA 1
ATOM 6559 C C . GLN B 1 26 ? -26.953 -45.156 -21.062 1 77.5 26 GLN B C 1
ATOM 6561 O O . GLN B 1 26 ? -25.781 -44.938 -20.75 1 77.5 26 GLN B O 1
ATOM 6566 N N . ASP B 1 27 ? -27.688 -44.281 -21.656 1 84.94 27 ASP B N 1
ATOM 6567 C CA . ASP B 1 27 ? -27.203 -42.938 -22 1 84.94 27 ASP B CA 1
ATOM 6568 C C . ASP B 1 27 ? -27.016 -42.062 -20.75 1 84.94 27 ASP B C 1
ATOM 6570 O O . ASP B 1 27 ? -27.719 -42.25 -19.75 1 84.94 27 ASP B O 1
ATOM 6574 N N . ALA B 1 28 ? -26.016 -41.219 -20.812 1 90.38 28 ALA B N 1
ATOM 6575 C CA . ALA B 1 28 ? -25.688 -40.344 -19.688 1 90.38 28 ALA B CA 1
ATOM 6576 C C . ALA B 1 28 ? -26.344 -39 -19.844 1 90.38 28 ALA B C 1
ATOM 6578 O O . ALA B 1 28 ? -26.672 -38.562 -20.953 1 90.38 28 ALA B O 1
ATOM 6579 N N . ILE B 1 29 ? -26.609 -38.312 -18.766 1 91.38 29 ILE B N 1
ATOM 6580 C CA . ILE B 1 29 ? -27.125 -36.938 -18.734 1 91.38 29 ILE B CA 1
ATOM 6581 C C . ILE B 1 29 ? -26.047 -36 -18.172 1 91.38 29 ILE B C 1
ATOM 6583 O O . ILE B 1 29 ? -25.281 -36.375 -17.281 1 91.38 29 ILE B O 1
ATOM 6587 N N . GLN B 1 30 ? -25.969 -34.812 -18.734 1 93.12 30 GLN B N 1
ATOM 6588 C CA . GLN B 1 30 ? -25.016 -33.844 -18.25 1 93.12 30 GLN B CA 1
ATOM 6589 C C . GLN B 1 30 ? -25.531 -33.156 -16.984 1 93.12 30 GLN B C 1
ATOM 6591 O O . GLN B 1 30 ? -26.609 -32.562 -17 1 93.12 30 GLN B O 1
ATOM 6596 N N . ILE B 1 31 ? -24.844 -33.219 -15.852 1 94.31 31 ILE B N 1
ATOM 6597 C CA . ILE B 1 31 ? -25.219 -32.625 -14.57 1 94.31 31 ILE B CA 1
ATOM 6598 C C . ILE B 1 31 ? -24.781 -31.172 -14.523 1 94.31 31 ILE B C 1
ATOM 6600 O O . ILE B 1 31 ? -25.516 -30.312 -14.062 1 94.31 31 ILE B O 1
ATOM 6604 N N . ILE B 1 32 ? -23.516 -30.969 -14.852 1 94.81 32 ILE B N 1
ATOM 6605 C CA . ILE B 1 32 ? -22.938 -29.625 -14.891 1 94.81 32 ILE B CA 1
ATOM 6606 C C . ILE B 1 32 ? -22.312 -29.391 -16.266 1 94.81 32 ILE B C 1
ATOM 6608 O O . ILE B 1 32 ? -21.516 -30.188 -16.75 1 94.81 32 ILE B O 1
ATOM 6612 N N . ASP B 1 33 ? -22.562 -28.344 -16.859 1 90.88 33 ASP B N 1
ATOM 6613 C CA . ASP B 1 33 ? -22.047 -28.078 -18.203 1 90.88 33 ASP B CA 1
ATOM 6614 C C . ASP B 1 33 ? -20.781 -27.234 -18.156 1 90.88 33 ASP B C 1
ATOM 6616 O O . ASP B 1 33 ? -20.281 -26.922 -17.062 1 90.88 33 ASP B O 1
ATOM 6620 N N . GLU B 1 34 ? -20.25 -26.922 -19.266 1 83.25 34 GLU B N 1
ATOM 6621 C CA . GLU B 1 34 ? -18.984 -26.188 -19.375 1 83.25 34 GLU B CA 1
ATOM 6622 C C . GLU B 1 34 ? -19.109 -24.766 -18.828 1 83.25 34 GLU B C 1
ATOM 6624 O O . GLU B 1 34 ? -18.125 -24.172 -18.422 1 83.25 34 GLU B O 1
ATOM 6629 N N . ASN B 1 35 ? -20.312 -24.25 -18.812 1 87.19 35 ASN B N 1
ATOM 6630 C CA . ASN B 1 35 ? -20.547 -22.906 -18.312 1 87.19 35 ASN B CA 1
ATOM 6631 C C . ASN B 1 35 ? -20.922 -22.906 -16.844 1 87.19 35 ASN B C 1
ATOM 6633 O O . ASN B 1 35 ? -21.406 -21.906 -16.312 1 87.19 35 ASN B O 1
ATOM 6637 N N . LYS B 1 36 ? -20.75 -24.078 -16.188 1 90.56 36 LYS B N 1
ATOM 6638 C CA . LYS B 1 36 ? -20.906 -24.234 -14.742 1 90.56 36 LYS B CA 1
ATOM 6639 C C . LYS B 1 36 ? -22.375 -24.141 -14.336 1 90.56 36 LYS B C 1
ATOM 6641 O O . LYS B 1 36 ? -22.688 -23.672 -13.242 1 90.56 36 LYS B O 1
ATOM 6646 N N . HIS B 1 37 ? -23.281 -24.5 -15.219 1 92.69 37 HIS B N 1
ATOM 6647 C CA . HIS B 1 37 ? -24.703 -24.516 -14.883 1 92.69 37 HIS B CA 1
ATOM 6648 C C . HIS B 1 37 ? -25.141 -25.922 -14.438 1 92.69 37 HIS B C 1
ATOM 6650 O O . HIS B 1 37 ? -24.828 -26.906 -15.094 1 92.69 37 HIS B O 1
ATOM 6656 N N . PHE B 1 38 ? -25.859 -25.984 -13.328 1 94.44 38 PHE B N 1
ATOM 6657 C CA . PHE B 1 38 ? -26.375 -27.234 -12.789 1 94.44 38 PHE B CA 1
ATOM 6658 C C . PHE B 1 38 ? -27.688 -27.625 -13.477 1 94.44 38 PHE B C 1
ATOM 6660 O O . PHE B 1 38 ? -28.578 -26.797 -13.648 1 94.44 38 PHE B O 1
ATOM 6667 N N . ASN B 1 39 ? -27.797 -28.859 -13.906 1 92.81 39 ASN B N 1
ATOM 6668 C CA . ASN B 1 39 ? -28.984 -29.375 -14.578 1 92.81 39 ASN B CA 1
ATOM 6669 C C . ASN B 1 39 ? -30.047 -29.797 -13.578 1 92.81 39 ASN B C 1
ATOM 6671 O O . ASN B 1 39 ? -29.875 -30.781 -12.859 1 92.81 39 ASN B O 1
ATOM 6675 N N . THR B 1 40 ? -31.219 -29.25 -13.594 1 88.12 40 THR B N 1
ATOM 6676 C CA . THR B 1 40 ? -32.281 -29.531 -12.633 1 88.12 40 THR B CA 1
ATOM 6677 C C . THR B 1 40 ? -33.094 -30.75 -13.062 1 88.12 40 THR B C 1
ATOM 6679 O O . THR B 1 40 ? -33.906 -31.25 -12.305 1 88.12 40 THR B O 1
ATOM 6682 N N . GLY B 1 41 ? -32.844 -31.297 -14.18 1 87.88 41 GLY B N 1
ATOM 6683 C CA . GLY B 1 41 ? -33.594 -32.438 -14.695 1 87.88 41 GLY B CA 1
ATOM 6684 C C . GLY B 1 41 ? -32.969 -33.75 -14.32 1 87.88 41 GLY B C 1
ATOM 6685 O O . GLY B 1 41 ? -33.25 -34.781 -14.953 1 87.88 41 GLY B O 1
ATOM 6686 N N . ILE B 1 42 ? -32.156 -33.781 -13.352 1 90.62 42 ILE B N 1
ATOM 6687 C CA . ILE B 1 42 ? -31.422 -35 -12.984 1 90.62 42 ILE B CA 1
ATOM 6688 C C . ILE B 1 42 ? -32.375 -36.031 -12.406 1 90.62 42 ILE B C 1
ATOM 6690 O O . ILE B 1 42 ? -32.281 -37.219 -12.719 1 90.62 42 ILE B O 1
ATOM 6694 N N . LEU B 1 43 ? -33.312 -35.594 -11.547 1 89.19 43 LEU B N 1
ATOM 6695 C CA . LEU B 1 43 ? -34.25 -36.5 -10.914 1 89.19 43 LEU B CA 1
ATOM 6696 C C . LEU B 1 43 ? -35.156 -37.188 -11.961 1 89.19 43 LEU B C 1
ATOM 6698 O O . LEU B 1 43 ? -35.438 -38.375 -11.844 1 89.19 43 LEU B O 1
ATOM 6702 N N . ASP B 1 44 ? -35.594 -36.469 -12.953 1 88.69 44 ASP B N 1
ATOM 6703 C CA . ASP B 1 44 ? -36.406 -37 -14.039 1 88.69 44 ASP B CA 1
ATOM 6704 C C . ASP B 1 44 ? -35.625 -38.094 -14.789 1 88.69 44 ASP B C 1
ATOM 6706 O O . ASP B 1 44 ? -36.219 -39.125 -15.164 1 88.69 44 ASP B O 1
ATOM 6710 N N . TYR B 1 45 ? -34.375 -37.844 -15 1 90.06 45 TYR B N 1
ATOM 6711 C CA . TYR B 1 45 ? -33.531 -38.812 -15.672 1 90.06 45 TYR B CA 1
ATOM 6712 C C . TYR B 1 45 ? -33.438 -40.094 -14.844 1 90.06 45 TYR B C 1
ATOM 6714 O O . TYR B 1 45 ? -33.562 -41.219 -15.383 1 90.06 45 TYR B O 1
ATOM 6722 N N . ILE B 1 46 ? -33.219 -39.969 -13.562 1 90.5 46 ILE B N 1
ATOM 6723 C CA . ILE B 1 46 ? -33.031 -41.125 -12.688 1 90.5 46 ILE B CA 1
ATOM 6724 C C . ILE B 1 46 ? -34.344 -41.938 -12.625 1 90.5 46 ILE B C 1
ATOM 6726 O O . ILE B 1 46 ? -34.312 -43.156 -12.695 1 90.5 46 ILE B O 1
ATOM 6730 N N . ASN B 1 47 ? -35.469 -41.281 -12.547 1 87.56 47 ASN B N 1
ATOM 6731 C CA . ASN B 1 47 ? -36.75 -41.969 -12.469 1 87.56 47 ASN B CA 1
ATOM 6732 C C . ASN B 1 47 ? -37.094 -42.719 -13.758 1 87.56 47 ASN B C 1
ATOM 6734 O O . ASN B 1 47 ? -37.75 -43.75 -13.727 1 87.56 47 ASN B O 1
ATOM 6738 N N . LYS B 1 48 ? -36.562 -42.188 -14.805 1 86.12 48 LYS B N 1
ATOM 6739 C CA . LYS B 1 48 ? -36.812 -42.812 -16.109 1 86.12 48 LYS B CA 1
ATOM 6740 C C . LYS B 1 48 ? -35.938 -44 -16.344 1 86.12 48 LYS B C 1
ATOM 6742 O O . LYS B 1 48 ? -36.312 -44.969 -17.031 1 86.12 48 LYS B O 1
ATOM 6747 N N . THR B 1 49 ? -34.781 -43.969 -15.859 1 86.19 49 THR B N 1
ATOM 6748 C CA . THR B 1 49 ? -33.781 -44.969 -16.219 1 86.19 49 THR B CA 1
ATOM 6749 C C . THR B 1 49 ? -33.688 -46.062 -15.141 1 86.19 49 THR B C 1
ATOM 6751 O O . THR B 1 49 ? -33.344 -47.188 -15.438 1 86.19 49 THR B O 1
ATOM 6754 N N . SER B 1 50 ? -33.906 -45.719 -13.922 1 81.69 50 SER B N 1
ATOM 6755 C CA . SER B 1 50 ? -33.812 -46.688 -12.844 1 81.69 50 SER B CA 1
ATOM 6756 C C . SER B 1 50 ? -35.125 -47.438 -12.656 1 81.69 50 SER B C 1
ATOM 6758 O O . SER B 1 50 ? -36.188 -46.969 -13.047 1 81.69 50 SER B O 1
ATOM 6760 N N . PRO B 1 51 ? -34.875 -48.688 -12.312 1 75.38 51 PRO B N 1
ATOM 6761 C CA . PRO B 1 51 ? -36.125 -49.375 -12.008 1 75.38 51 PRO B CA 1
ATOM 6762 C C . PRO B 1 51 ? -36.969 -48.688 -10.945 1 75.38 51 PRO B C 1
ATOM 6764 O O . PRO B 1 51 ? -36.5 -47.719 -10.32 1 75.38 51 PRO B O 1
ATOM 6767 N N . ALA B 1 52 ? -38.156 -49.281 -10.461 1 63.66 52 ALA B N 1
ATOM 6768 C CA . ALA B 1 52 ? -39.156 -48.719 -9.578 1 63.66 52 ALA B CA 1
ATOM 6769 C C . ALA B 1 52 ? -38.531 -48 -8.398 1 63.66 52 ALA B C 1
ATOM 6771 O O . ALA B 1 52 ? -37.281 -47.969 -8.289 1 63.66 52 ALA B O 1
ATOM 6772 N N . ASP B 1 53 ? -38.969 -47.625 -7.133 1 71.69 53 ASP B N 1
ATOM 6773 C CA . ASP B 1 53 ? -38.75 -46.781 -5.961 1 71.69 53 ASP B CA 1
ATOM 6774 C C . ASP B 1 53 ? -37.312 -46.906 -5.465 1 71.69 53 ASP B C 1
ATOM 6776 O O . ASP B 1 53 ? -36.969 -47.812 -4.703 1 71.69 53 ASP B O 1
ATOM 6780 N N . VAL B 1 54 ? -36.188 -46.125 -6.078 1 80.44 54 VAL B N 1
ATOM 6781 C CA . VAL B 1 54 ? -34.781 -46.125 -5.664 1 80.44 54 VAL B CA 1
ATOM 6782 C C . VAL B 1 54 ? -34.688 -45.781 -4.176 1 80.44 54 VAL B C 1
ATOM 6784 O O . VAL B 1 54 ? -34.031 -46.5 -3.42 1 80.44 54 VAL B O 1
ATOM 6787 N N . GLY B 1 55 ? -35.531 -44.812 -3.764 1 86.06 55 GLY B N 1
ATOM 6788 C CA . GLY B 1 55 ? -35.469 -44.438 -2.363 1 86.06 55 GLY B CA 1
ATOM 6789 C C . GLY B 1 55 ? -34.062 -44.219 -1.836 1 86.06 55 GLY B C 1
ATOM 6790 O O . GLY B 1 55 ? -33.312 -43.406 -2.387 1 86.06 55 GLY B O 1
ATOM 6791 N N . ASN B 1 56 ? -33.719 -45.094 -0.845 1 90.62 56 ASN B N 1
ATOM 6792 C CA . ASN B 1 56 ? -32.406 -44.969 -0.224 1 90.62 56 ASN B CA 1
ATOM 6793 C C . ASN B 1 56 ? -31.453 -46.031 -0.737 1 90.62 56 ASN B C 1
ATOM 6795 O O . ASN B 1 56 ? -30.297 -46.094 -0.324 1 90.62 56 ASN B O 1
ATOM 6799 N N . ASN B 1 57 ? -31.875 -46.781 -1.688 1 91.38 57 ASN B N 1
ATOM 6800 C CA . ASN B 1 57 ? -31.047 -47.875 -2.158 1 91.38 57 ASN B CA 1
ATOM 6801 C C . ASN B 1 57 ? -30.266 -47.5 -3.416 1 91.38 57 ASN B C 1
ATOM 6803 O O . ASN B 1 57 ? -30.531 -48.031 -4.496 1 91.38 57 ASN B O 1
ATOM 6807 N N . TYR B 1 58 ? -29.312 -46.656 -3.27 1 93.88 58 TYR B N 1
ATOM 6808 C CA . TYR B 1 58 ? -28.484 -46.219 -4.387 1 93.88 58 TYR B CA 1
ATOM 6809 C C . TYR B 1 58 ? -27.047 -45.969 -3.939 1 93.88 58 TYR B C 1
ATOM 6811 O O . TYR B 1 58 ? -26.781 -45.844 -2.742 1 93.88 58 TYR B O 1
ATOM 6819 N N . HIS B 1 59 ? -26.125 -46 -4.832 1 95.19 59 HIS B N 1
ATOM 6820 C CA . HIS B 1 59 ? -24.719 -45.625 -4.648 1 95.19 59 HIS B CA 1
ATOM 6821 C C . HIS B 1 59 ? -24.266 -44.688 -5.754 1 95.19 59 HIS B C 1
ATOM 6823 O O . HIS B 1 59 ? -24.641 -44.844 -6.914 1 95.19 59 HIS B O 1
ATOM 6829 N N . ILE B 1 60 ? -23.547 -43.688 -5.344 1 96.62 60 ILE B N 1
ATOM 6830 C CA . ILE B 1 60 ? -23.016 -42.719 -6.297 1 96.62 60 ILE B CA 1
ATOM 6831 C C . ILE B 1 60 ? -21.5 -42.875 -6.434 1 96.62 60 ILE B C 1
ATOM 6833 O O . ILE B 1 60 ? -20.766 -42.812 -5.445 1 96.62 60 ILE B O 1
ATOM 6837 N N . ILE B 1 61 ? -21 -43.125 -7.652 1 97.69 61 ILE B N 1
ATOM 6838 C CA . ILE B 1 61 ? -19.578 -43.281 -7.949 1 97.69 61 ILE B CA 1
ATOM 6839 C C . ILE B 1 61 ? -19.141 -42.25 -8.961 1 97.69 61 ILE B C 1
ATOM 6841 O O . ILE B 1 61 ? -19.844 -42 -9.953 1 97.69 61 ILE B O 1
ATOM 6845 N N . SER B 1 62 ? -18.047 -41.594 -8.695 1 97.88 62 SER B N 1
ATOM 6846 C CA . SER B 1 62 ? -17.484 -40.625 -9.641 1 97.88 62 SER B CA 1
ATOM 6847 C C . SER B 1 62 ? -16.078 -41.062 -10.07 1 97.88 62 SER B C 1
ATOM 6849 O O . SER B 1 62 ? -15.398 -41.781 -9.352 1 97.88 62 SER B O 1
ATOM 6851 N N . VAL B 1 63 ? -15.719 -40.625 -11.266 1 97.25 63 VAL B N 1
ATOM 6852 C CA . VAL B 1 63 ? -14.359 -40.906 -11.734 1 97.25 63 VAL B CA 1
ATOM 6853 C C . VAL B 1 63 ? -13.648 -39.594 -12.031 1 97.25 63 VAL B C 1
ATOM 6855 O O . VAL B 1 63 ? -14.234 -38.688 -12.641 1 97.25 63 VAL B O 1
ATOM 6858 N N . PHE B 1 64 ? -12.492 -39.562 -11.539 1 94.69 64 PHE B N 1
ATOM 6859 C CA . PHE B 1 64 ? -11.633 -38.375 -11.641 1 94.69 64 PHE B CA 1
ATOM 6860 C C . PHE B 1 64 ? -10.258 -38.75 -12.164 1 94.69 64 PHE B C 1
ATOM 6862 O O . PHE B 1 64 ? -9.797 -39.875 -11.961 1 94.69 64 PHE B O 1
ATOM 6869 N N . GLY B 1 65 ? -9.602 -37.781 -12.883 1 94.62 65 GLY B N 1
ATOM 6870 C CA . GLY B 1 65 ? -8.266 -38.031 -13.406 1 94.62 65 GLY B CA 1
ATOM 6871 C C . GLY B 1 65 ? -7.895 -37.062 -14.523 1 94.62 65 GLY B C 1
ATOM 6872 O O . GLY B 1 65 ? -8.734 -36.312 -15.008 1 94.62 65 GLY B O 1
ATOM 6873 N N . SER B 1 66 ? -6.664 -37.219 -14.969 1 92.94 66 SER B N 1
ATOM 6874 C CA . SER B 1 66 ? -6.168 -36.344 -16.031 1 92.94 66 SER B CA 1
ATOM 6875 C C . SER B 1 66 ? -6.84 -36.688 -17.359 1 92.94 66 SER B C 1
ATOM 6877 O O . SER B 1 66 ? -7.402 -37.75 -17.531 1 92.94 66 SER B O 1
ATOM 6879 N N . GLN B 1 67 ? -6.777 -35.719 -18.219 1 90.44 67 GLN B N 1
ATOM 6880 C CA . GLN B 1 67 ? -7.34 -35.938 -19.547 1 90.44 67 GLN B CA 1
ATOM 6881 C C . GLN B 1 67 ? -6.68 -37.125 -20.25 1 90.44 67 GLN B C 1
ATOM 6883 O O . GLN B 1 67 ? -5.465 -37.312 -20.141 1 90.44 67 GLN B O 1
ATOM 6888 N N . SER B 1 68 ? -7.41 -38 -20.844 1 86.56 68 SER B N 1
ATOM 6889 C CA . SER B 1 68 ? -6.988 -39.094 -21.703 1 86.56 68 SER B CA 1
ATOM 6890 C C . SER B 1 68 ? -6.434 -40.25 -20.891 1 86.56 68 SER B C 1
ATOM 6892 O O . SER B 1 68 ? -5.57 -41 -21.359 1 86.56 68 SER B O 1
ATOM 6894 N N . THR B 1 69 ? -6.848 -40.375 -19.672 1 89.94 69 THR B N 1
ATOM 6895 C CA . THR B 1 69 ? -6.406 -41.5 -18.844 1 89.94 69 THR B CA 1
ATOM 6896 C C . THR B 1 69 ? -7.336 -42.688 -19.031 1 89.94 69 THR B C 1
ATOM 6898 O O . THR B 1 69 ? -7.125 -43.719 -18.406 1 89.94 69 THR B O 1
ATOM 6901 N N . GLY B 1 70 ? -8.453 -42.531 -19.766 1 91.12 70 GLY B N 1
ATOM 6902 C CA . GLY B 1 70 ? -9.375 -43.625 -20.031 1 91.12 70 GLY B CA 1
ATOM 6903 C C . GLY B 1 70 ? -10.5 -43.719 -19.031 1 91.12 70 GLY B C 1
ATOM 6904 O O . GLY B 1 70 ? -10.984 -44.812 -18.734 1 91.12 70 GLY B O 1
ATOM 6905 N N . LYS B 1 71 ? -10.844 -42.656 -18.5 1 94.19 71 LYS B N 1
ATOM 6906 C CA . LYS B 1 71 ? -11.898 -42.625 -17.5 1 94.19 71 LYS B CA 1
ATOM 6907 C C . LYS B 1 71 ? -13.211 -43.156 -18.062 1 94.19 71 LYS B C 1
ATOM 6909 O O . LYS B 1 71 ? -13.805 -44.094 -17.484 1 94.19 71 LYS B O 1
ATOM 6914 N N . SER B 1 72 ? -13.641 -42.625 -19.188 1 92.94 72 SER B N 1
ATOM 6915 C CA . SER B 1 72 ? -14.914 -43.031 -19.781 1 92.94 72 SER B CA 1
ATOM 6916 C C . SER B 1 72 ? -14.867 -44.469 -20.25 1 92.94 72 SER B C 1
ATOM 6918 O O . SER B 1 72 ? -15.867 -45.188 -20.156 1 92.94 72 SER B O 1
ATOM 6920 N N . THR B 1 73 ? -13.727 -44.875 -20.719 1 91.81 73 THR B N 1
ATOM 6921 C CA . THR B 1 73 ? -13.555 -46.281 -21.125 1 91.81 73 THR B CA 1
ATOM 6922 C C . THR B 1 73 ? -13.75 -47.219 -19.953 1 91.81 73 THR B C 1
ATOM 6924 O O . THR B 1 73 ? -14.414 -48.25 -20.078 1 91.81 73 THR B O 1
ATOM 6927 N N . LEU B 1 74 ? -13.141 -46.844 -18.875 1 95.12 74 LEU B N 1
ATOM 6928 C CA . LEU B 1 74 ? -13.281 -47.625 -17.672 1 95.12 74 LEU B CA 1
ATOM 6929 C C . LEU B 1 74 ? -14.742 -47.75 -17.25 1 95.12 74 LEU B C 1
ATOM 6931 O O . LEU B 1 74 ? -15.234 -48.844 -16.969 1 95.12 74 LEU B O 1
ATOM 6935 N N . LEU B 1 75 ? -15.445 -46.656 -17.234 1 95.44 75 LEU B N 1
ATOM 6936 C CA . LEU B 1 75 ? -16.828 -46.625 -16.781 1 95.44 75 LEU B CA 1
ATOM 6937 C C . LEU B 1 75 ? -17.734 -47.406 -17.719 1 95.44 75 LEU B C 1
ATOM 6939 O O . LEU B 1 75 ? -18.578 -48.188 -17.266 1 95.44 75 LEU B O 1
ATOM 6943 N N . ASN B 1 76 ? -17.562 -47.25 -19 1 93.38 76 ASN B N 1
ATOM 6944 C CA . ASN B 1 76 ? -18.391 -47.969 -19.984 1 93.38 76 ASN B CA 1
ATOM 6945 C C . ASN B 1 76 ? -18.219 -49.469 -19.891 1 93.38 76 ASN B C 1
ATOM 6947 O O . ASN B 1 76 ? -19.188 -50.219 -20 1 93.38 76 ASN B O 1
ATOM 6951 N N . ARG B 1 77 ? -16.984 -49.844 -19.703 1 93.81 77 ARG B N 1
ATOM 6952 C CA . ARG B 1 77 ? -16.703 -51.281 -19.672 1 93.81 77 ARG B CA 1
ATOM 6953 C C . ARG B 1 77 ? -17.141 -51.906 -18.344 1 93.81 77 ARG B C 1
ATOM 6955 O O . ARG B 1 77 ? -17.578 -53.062 -18.312 1 93.81 77 ARG B O 1
ATOM 6962 N N . LEU B 1 78 ? -17 -51.219 -17.312 1 95.94 78 LEU B N 1
ATOM 6963 C CA . LEU B 1 78 ? -17.281 -51.719 -15.977 1 95.94 78 LEU B CA 1
ATOM 6964 C C . LEU B 1 78 ? -18.781 -51.656 -15.68 1 95.94 78 LEU B C 1
ATOM 6966 O O . LEU B 1 78 ? -19.359 -52.625 -15.156 1 95.94 78 LEU B O 1
ATOM 6970 N N . PHE B 1 79 ? -19.453 -50.531 -16.016 1 95.56 79 PHE B N 1
ATOM 6971 C CA . PHE B 1 79 ? -20.812 -50.281 -15.57 1 95.56 79 PHE B CA 1
ATOM 6972 C C . PHE B 1 79 ? -21.781 -50.344 -16.75 1 95.56 79 PHE B C 1
ATOM 6974 O O . PHE B 1 79 ? -22.984 -50.125 -16.578 1 95.56 79 PHE B O 1
ATOM 6981 N N . ASN B 1 80 ? -21.25 -50.625 -17.953 1 92.56 80 ASN B N 1
ATOM 6982 C CA . ASN B 1 80 ? -22.062 -50.75 -19.156 1 92.56 80 ASN B CA 1
ATOM 6983 C C . ASN B 1 80 ? -22.875 -49.469 -19.422 1 92.56 80 ASN B C 1
ATOM 6985 O O . ASN B 1 80 ? -24.094 -49.531 -19.594 1 92.56 80 ASN B O 1
ATOM 6989 N N . THR B 1 81 ? -22.219 -48.406 -19.312 1 92.75 81 THR B N 1
ATOM 6990 C CA . THR B 1 81 ? -22.75 -47.094 -19.625 1 92.75 81 THR B CA 1
ATOM 6991 C C . THR B 1 81 ? -22.266 -46.625 -21 1 92.75 81 THR B C 1
ATOM 6993 O O . THR B 1 81 ? -21.5 -47.312 -21.656 1 92.75 81 THR B O 1
ATOM 6996 N N . ASN B 1 82 ? -22.797 -45.406 -21.453 1 89.69 82 ASN B N 1
ATOM 6997 C CA . ASN B 1 82 ? -22.453 -44.906 -22.766 1 89.69 82 ASN B CA 1
ATOM 6998 C C . ASN B 1 82 ? -21.922 -43.469 -22.703 1 89.69 82 ASN B C 1
ATOM 7000 O O . ASN B 1 82 ? -22.516 -42.562 -23.25 1 89.69 82 ASN B O 1
ATOM 7004 N N . PHE B 1 83 ? -20.797 -43.375 -22.078 1 90.06 83 PHE B N 1
ATOM 7005 C CA . PHE B 1 83 ? -20.094 -42.094 -22.062 1 90.06 83 PHE B CA 1
ATOM 7006 C C . PHE B 1 83 ? -19.281 -41.906 -23.328 1 90.06 83 PHE B C 1
ATOM 7008 O O . PHE B 1 83 ? -18.812 -42.875 -23.922 1 90.06 83 PHE B O 1
ATOM 7015 N N . ASP B 1 84 ? -19.109 -40.656 -23.734 1 83.5 84 ASP B N 1
ATOM 7016 C CA . ASP B 1 84 ? -18.281 -40.375 -24.891 1 83.5 84 ASP B CA 1
ATOM 7017 C C . ASP B 1 84 ? -16.812 -40.719 -24.625 1 83.5 84 ASP B C 1
ATOM 7019 O O . ASP B 1 84 ? -16.297 -40.469 -23.531 1 83.5 84 ASP B O 1
ATOM 7023 N N . VAL B 1 85 ? -16.234 -41.406 -25.516 1 80.25 85 VAL B N 1
ATOM 7024 C CA . VAL B 1 85 ? -14.844 -41.812 -25.375 1 80.25 85 VAL B CA 1
ATOM 7025 C C . VAL B 1 85 ? -13.992 -41.094 -26.422 1 80.25 85 VAL B C 1
ATOM 7027 O O . VAL B 1 85 ? -14.469 -40.75 -27.5 1 80.25 85 VAL B O 1
ATOM 7030 N N . MET B 1 86 ? -12.75 -40.938 -26.141 1 74.38 86 MET B N 1
ATOM 7031 C CA . MET B 1 86 ? -11.797 -40.188 -26.969 1 74.38 86 MET B CA 1
ATOM 7032 C C . MET B 1 86 ? -11.547 -40.906 -28.281 1 74.38 86 MET B C 1
ATOM 7034 O O . MET B 1 86 ? -11.453 -42.156 -28.312 1 74.38 86 MET B O 1
ATOM 7038 N N . ASP B 1 87 ? -11.453 -40.031 -29.297 1 74.56 87 ASP B N 1
ATOM 7039 C CA . ASP B 1 87 ? -10.992 -40.562 -30.578 1 74.56 87 ASP B CA 1
ATOM 7040 C C . ASP B 1 87 ? -9.5 -40.875 -30.531 1 74.56 87 ASP B C 1
ATOM 7042 O O . ASP B 1 87 ? -8.68 -39.969 -30.359 1 74.56 87 ASP B O 1
ATOM 7046 N N . GLU B 1 88 ? -9.156 -42.094 -30.594 1 72.62 88 GLU B N 1
ATOM 7047 C CA . GLU B 1 88 ? -7.773 -42.5 -30.422 1 72.62 88 GLU B CA 1
ATOM 7048 C C . GLU B 1 88 ? -6.879 -41.938 -31.516 1 72.62 88 GLU B C 1
ATOM 7050 O O . GLU B 1 88 ? -5.66 -41.844 -31.344 1 72.62 88 GLU B O 1
ATOM 7055 N N . SER B 1 89 ? -7.484 -41.562 -32.656 1 74 89 SER B N 1
ATOM 7056 C CA . SER B 1 89 ? -6.688 -40.969 -33.75 1 74 89 SER B CA 1
ATOM 7057 C C . SER B 1 89 ? -6.32 -39.531 -33.438 1 74 89 SER B C 1
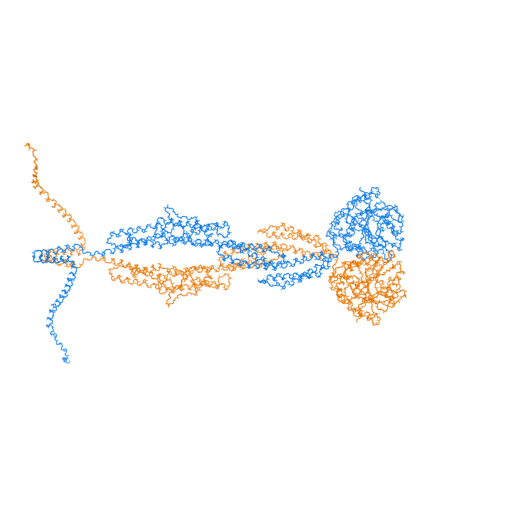ATOM 7059 O O . SER B 1 89 ? -5.309 -39.031 -33.938 1 74 89 SER B O 1
ATOM 7061 N N . ASN B 1 90 ? -7.184 -38.969 -32.688 1 74.81 90 ASN B N 1
ATOM 7062 C CA . ASN B 1 90 ? -6.934 -37.562 -32.312 1 74.81 90 ASN B CA 1
ATOM 7063 C C . ASN B 1 90 ? -7.156 -37.375 -30.812 1 74.81 90 ASN B C 1
ATOM 7065 O O . ASN B 1 90 ? -8.297 -37.312 -30.359 1 74.81 90 ASN B O 1
ATOM 7069 N N . ARG B 1 91 ? -6.074 -37.219 -30.172 1 73 91 ARG B N 1
ATOM 7070 C CA . ARG B 1 91 ? -6.18 -37.031 -28.719 1 73 91 ARG B CA 1
ATOM 7071 C C . ARG B 1 91 ? -6.699 -35.656 -28.375 1 73 91 ARG B C 1
ATOM 7073 O O . ARG B 1 91 ? -5.996 -34.656 -28.562 1 73 91 ARG B O 1
ATOM 7080 N N . GLN B 1 92 ? -8.016 -35.5 -28.125 1 76.75 92 GLN B N 1
ATOM 7081 C CA . GLN B 1 92 ? -8.656 -34.25 -27.75 1 76.75 92 GLN B CA 1
ATOM 7082 C C . GLN B 1 92 ? -9.609 -34.438 -26.578 1 76.75 92 GLN B C 1
ATOM 7084 O O . GLN B 1 92 ? -9.984 -35.594 -26.25 1 76.75 92 GLN B O 1
ATOM 7089 N N . GLN B 1 93 ? -9.914 -33.406 -26.016 1 78.69 93 GLN B N 1
ATOM 7090 C CA . GLN B 1 93 ? -10.867 -33.438 -24.906 1 78.69 93 GLN B CA 1
ATOM 7091 C C . GLN B 1 93 ? -12.203 -34.062 -25.344 1 78.69 93 GLN B C 1
ATOM 7093 O O . GLN B 1 93 ? -12.703 -33.75 -26.422 1 78.69 93 GLN B O 1
ATOM 7098 N N . THR B 1 94 ? -12.664 -34.938 -24.516 1 77.38 94 THR B N 1
ATOM 7099 C CA . THR B 1 94 ? -13.898 -35.625 -24.875 1 77.38 94 THR B CA 1
ATOM 7100 C C . THR B 1 94 ? -15.039 -35.219 -23.953 1 77.38 94 THR B C 1
ATOM 7102 O O . THR B 1 94 ? -16.094 -34.781 -24.406 1 77.38 94 THR B O 1
ATOM 7105 N N . THR B 1 95 ? -14.82 -35.406 -22.656 1 82.94 95 THR B N 1
ATOM 7106 C CA . THR B 1 95 ? -15.859 -35.094 -21.688 1 82.94 95 THR B CA 1
ATOM 7107 C C . THR B 1 95 ? -15.805 -33.625 -21.266 1 82.94 95 THR B C 1
ATOM 7109 O O . THR B 1 95 ? -14.773 -33.156 -20.781 1 82.94 95 THR B O 1
ATOM 7112 N N . LYS B 1 96 ? -16.859 -32.906 -21.609 1 88.38 96 LYS B N 1
ATOM 7113 C CA . LYS B 1 96 ? -16.984 -31.531 -21.156 1 88.38 96 LYS B CA 1
ATOM 7114 C C . LYS B 1 96 ? -18.031 -31.406 -20.047 1 88.38 96 LYS B C 1
ATOM 7116 O O . LYS B 1 96 ? -19.172 -31.812 -20.219 1 88.38 96 LYS B O 1
ATOM 7121 N N . GLY B 1 97 ? -17.547 -30.984 -18.906 1 92.38 97 GLY B N 1
ATOM 7122 C CA . GLY B 1 97 ? -18.438 -30.906 -17.766 1 92.38 97 GLY B CA 1
ATOM 7123 C C . GLY B 1 97 ? -18.484 -32.188 -16.953 1 92.38 97 GLY B C 1
ATOM 7124 O O . GLY B 1 97 ? -17.484 -32.906 -16.859 1 92.38 97 GLY B O 1
ATOM 7125 N N . ILE B 1 98 ? -19.562 -32.344 -16.234 1 95.44 98 ILE B N 1
ATOM 7126 C CA . ILE B 1 98 ? -19.781 -33.562 -15.453 1 95.44 98 ILE B CA 1
ATOM 7127 C C . ILE B 1 98 ? -21.016 -34.281 -15.969 1 95.44 98 ILE B C 1
ATOM 7129 O O . ILE B 1 98 ? -22.078 -33.688 -16.156 1 95.44 98 ILE B O 1
ATOM 7133 N N . TRP B 1 99 ? -20.891 -35.562 -16.203 1 95.56 99 TRP B N 1
ATOM 7134 C CA . TRP B 1 99 ? -21.984 -36.375 -16.75 1 95.56 99 TRP B CA 1
ATOM 7135 C C . TRP B 1 99 ? -22.359 -37.5 -15.789 1 95.56 99 TRP B C 1
ATOM 7137 O O . TRP B 1 99 ? -21.516 -38.062 -15.094 1 95.56 99 TRP B O 1
ATOM 7147 N N . LEU B 1 100 ? -23.672 -37.844 -15.719 1 95.31 100 LEU B N 1
ATOM 7148 C CA . LEU B 1 100 ? -24.203 -38.875 -14.844 1 95.31 100 LEU B CA 1
ATOM 7149 C C . LEU B 1 100 ? -24.938 -39.938 -15.641 1 95.31 100 LEU B C 1
ATOM 7151 O O . LEU B 1 100 ? -25.672 -39.625 -16.578 1 95.31 100 LEU B O 1
ATOM 7155 N N . ALA B 1 101 ? -24.703 -41.219 -15.312 1 94.69 101 ALA B N 1
ATOM 7156 C CA . ALA B 1 101 ? -25.406 -42.312 -15.953 1 94.69 101 ALA B CA 1
ATOM 7157 C C . ALA B 1 101 ? -25.812 -43.375 -14.938 1 94.69 101 ALA B C 1
ATOM 7159 O O . ALA B 1 101 ? -25.125 -43.562 -13.93 1 94.69 101 ALA B O 1
ATOM 7160 N N . TYR B 1 102 ? -26.922 -44 -15.188 1 93.12 102 TYR B N 1
ATOM 7161 C CA . TYR B 1 102 ? -27.375 -45.156 -14.414 1 93.12 102 TYR B CA 1
ATOM 7162 C C . TYR B 1 102 ? -26.719 -46.438 -14.922 1 93.12 102 TYR B C 1
ATOM 7164 O O . TYR B 1 102 ? -26.609 -46.656 -16.125 1 93.12 102 TYR B O 1
ATOM 7172 N N . SER B 1 103 ? -26.156 -47.25 -13.992 1 93.62 103 SER B N 1
ATOM 7173 C CA . SER B 1 103 ? -25.562 -48.5 -14.367 1 93.62 103 SER B CA 1
ATOM 7174 C C . SER B 1 103 ? -26.609 -49.625 -14.352 1 93.62 103 SER B C 1
ATOM 7176 O O . SER B 1 103 ? -27.031 -50.062 -13.281 1 93.62 103 SER B O 1
ATOM 7178 N N . PRO B 1 104 ? -26.953 -50.25 -15.477 1 88 104 PRO B N 1
ATOM 7179 C CA . PRO B 1 104 ? -27.922 -51.344 -15.484 1 88 104 PRO B CA 1
ATOM 7180 C C . PRO B 1 104 ? -27.344 -52.656 -14.984 1 88 104 PRO B C 1
ATOM 7182 O O . PRO B 1 104 ? -28.031 -53.406 -14.281 1 88 104 PRO B O 1
ATOM 7185 N N . VAL B 1 105 ? -26.156 -52.938 -15.43 1 91.25 105 VAL B N 1
ATOM 7186 C CA . VAL B 1 105 ? -25.438 -54.156 -15.031 1 91.25 105 VAL B CA 1
ATOM 7187 C C . VAL B 1 105 ? -23.953 -53.844 -14.852 1 91.25 105 VAL B C 1
ATOM 7189 O O . VAL B 1 105 ? -23.438 -52.875 -15.422 1 91.25 105 VAL B O 1
ATOM 7192 N N . VAL B 1 106 ? -23.344 -54.562 -14.023 1 93.94 106 VAL B N 1
ATOM 7193 C CA . VAL B 1 106 ? -21.906 -54.406 -13.781 1 93.94 106 VAL B CA 1
ATOM 7194 C C . VAL B 1 106 ? -21.172 -55.625 -14.336 1 93.94 106 VAL B C 1
ATOM 7196 O O . VAL B 1 106 ? -21.641 -56.781 -14.195 1 93.94 106 VAL B O 1
ATOM 7199 N N . SER B 1 107 ? -20.078 -55.344 -15.039 1 95.06 107 SER B N 1
ATOM 7200 C CA . SER B 1 107 ? -19.266 -56.438 -15.57 1 95.06 107 SER B CA 1
ATOM 7201 C C . SER B 1 107 ? -18.484 -57.125 -14.461 1 95.06 107 SER B C 1
ATOM 7203 O O . SER B 1 107 ? -17.766 -56.5 -13.703 1 95.06 107 SER B O 1
ATOM 7205 N N . THR B 1 108 ? -18.594 -58.438 -14.305 1 95.12 108 THR B N 1
ATOM 7206 C CA . THR B 1 108 ? -17.906 -59.25 -13.312 1 95.12 108 THR B CA 1
ATOM 7207 C C . THR B 1 108 ? -17.281 -60.469 -13.961 1 95.12 108 THR B C 1
ATOM 7209 O O . THR B 1 108 ? -17.422 -60.688 -15.164 1 95.12 108 THR B O 1
ATOM 7212 N N . THR B 1 109 ? -16.578 -61.25 -13.156 1 93.56 109 THR B N 1
ATOM 7213 C CA . THR B 1 109 ? -15.984 -62.5 -13.672 1 93.56 109 THR B CA 1
ATOM 7214 C C . THR B 1 109 ? -17.062 -63.531 -14.008 1 93.56 109 THR B C 1
ATOM 7216 O O . THR B 1 109 ? -16.828 -64.438 -14.812 1 93.56 109 THR B O 1
ATOM 7219 N N . LEU B 1 110 ? -18.266 -63.344 -13.477 1 91.5 110 LEU B N 1
ATOM 7220 C CA . LEU B 1 110 ? -19.391 -64.25 -13.727 1 91.5 110 LEU B CA 1
ATOM 7221 C C . LEU B 1 110 ? -20.25 -63.75 -14.875 1 91.5 110 LEU B C 1
ATOM 7223 O O . LEU B 1 110 ? -21.25 -64.375 -15.227 1 91.5 110 LEU B O 1
ATOM 7227 N N . GLY B 1 111 ? -19.844 -62.656 -15.516 1 88.5 111 GLY B N 1
ATOM 7228 C CA . GLY B 1 111 ? -20.609 -62 -16.562 1 88.5 111 GLY B CA 1
ATOM 7229 C C . GLY B 1 111 ? -21.234 -60.688 -16.141 1 88.5 111 GLY B C 1
ATOM 7230 O O . GLY B 1 111 ? -20.641 -59.938 -15.367 1 88.5 111 GLY B O 1
ATOM 7231 N N . HIS B 1 112 ? -22.406 -60.375 -16.703 1 88.38 112 HIS B N 1
ATOM 7232 C CA . HIS B 1 112 ? -23.141 -59.156 -16.328 1 88.38 112 HIS B CA 1
ATOM 7233 C C . HIS B 1 112 ? -24.047 -59.406 -15.133 1 88.38 112 HIS B C 1
ATOM 7235 O O . HIS B 1 112 ? -24.969 -60.219 -15.219 1 88.38 112 HIS B O 1
ATOM 7241 N N . THR B 1 113 ? -23.688 -58.75 -14.047 1 87.56 113 THR B N 1
ATOM 7242 C CA . THR B 1 113 ? -24.438 -58.969 -12.812 1 87.56 113 THR B CA 1
ATOM 7243 C C . THR B 1 113 ? -25.234 -57.719 -12.43 1 87.56 113 THR B C 1
ATOM 7245 O O . THR B 1 113 ? -24.703 -56.594 -12.484 1 87.56 113 THR B O 1
ATOM 7248 N N . THR B 1 114 ? -26.5 -57.938 -12.148 1 83.75 114 THR B N 1
ATOM 7249 C CA . THR B 1 114 ? -27.297 -56.812 -11.648 1 83.75 114 THR B CA 1
ATOM 7250 C C . THR B 1 114 ? -27.016 -56.562 -10.164 1 83.75 114 THR B C 1
ATOM 7252 O O . THR B 1 114 ? -26.938 -57.5 -9.375 1 83.75 114 THR B O 1
ATOM 7255 N N . SER B 1 115 ? -26.703 -55.375 -9.812 1 84.69 115 SER B N 1
ATOM 7256 C CA . SER B 1 115 ? -26.438 -55 -8.422 1 84.69 115 SER B CA 1
ATOM 7257 C C . SER B 1 115 ? -27.719 -54.938 -7.609 1 84.69 115 SER B C 1
ATOM 7259 O O . SER B 1 115 ? -28.797 -54.656 -8.148 1 84.69 115 SER B O 1
ATOM 7261 N N . LYS B 1 116 ? -27.562 -55.25 -6.355 1 83.88 116 LYS B N 1
ATOM 7262 C CA . LYS B 1 116 ? -28.703 -55.156 -5.441 1 83.88 116 LYS B CA 1
ATOM 7263 C C . LYS B 1 116 ? -29.125 -53.719 -5.227 1 83.88 116 LYS B C 1
ATOM 7265 O O . LYS B 1 116 ? -30.281 -53.438 -4.934 1 83.88 116 LYS B O 1
ATOM 7270 N N . SER B 1 117 ? -28.219 -52.938 -5.336 1 89.44 117 SER B N 1
ATOM 7271 C CA . SER B 1 117 ? -28.453 -51.5 -5.195 1 89.44 117 SER B CA 1
ATOM 7272 C C . SER B 1 117 ? -28.312 -50.781 -6.531 1 89.44 117 SER B C 1
ATOM 7274 O O . SER B 1 117 ? -27.672 -51.281 -7.453 1 89.44 117 SER B O 1
ATOM 7276 N N . ASN B 1 118 ? -29 -49.656 -6.617 1 92.31 118 ASN B N 1
ATOM 7277 C CA . ASN B 1 118 ? -28.875 -48.812 -7.809 1 92.31 118 ASN B CA 1
ATOM 7278 C C . ASN B 1 118 ? -27.531 -48.062 -7.816 1 92.31 118 ASN B C 1
ATOM 7280 O O . ASN B 1 118 ? -27.156 -47.469 -6.816 1 92.31 118 ASN B O 1
ATOM 7284 N N . ILE B 1 119 ? -26.812 -48.219 -8.914 1 94.44 119 ILE B N 1
ATOM 7285 C CA . ILE B 1 119 ? -25.516 -47.562 -9.008 1 94.44 119 ILE B CA 1
ATOM 7286 C C . ILE B 1 119 ? -25.578 -46.438 -10.031 1 94.44 119 ILE B C 1
ATOM 7288 O O . ILE B 1 119 ? -25.984 -46.656 -11.18 1 94.44 119 ILE B O 1
ATOM 7292 N N . LEU B 1 120 ? -25.359 -45.25 -9.586 1 95.44 120 LEU B N 1
ATOM 7293 C CA . LEU B 1 120 ? -25.203 -44.094 -10.445 1 95.44 120 LEU B CA 1
ATOM 7294 C C . LEU B 1 120 ? -23.734 -43.688 -10.57 1 95.44 120 LEU B C 1
ATOM 7296 O O . LEU B 1 120 ? -23.016 -43.625 -9.57 1 95.44 120 LEU B O 1
ATOM 7300 N N . VAL B 1 121 ? -23.266 -43.469 -11.812 1 96.62 121 VAL B N 1
ATOM 7301 C CA . VAL B 1 121 ? -21.859 -43.188 -12.055 1 96.62 121 VAL B CA 1
ATOM 7302 C C . VAL B 1 121 ? -21.719 -41.812 -12.711 1 96.62 121 VAL B C 1
ATOM 7304 O O . VAL B 1 121 ? -22.484 -41.469 -13.625 1 96.62 121 VAL B O 1
ATOM 7307 N N . MET B 1 122 ? -20.766 -41.031 -12.219 1 96.88 122 MET B N 1
ATOM 7308 C CA . MET B 1 122 ? -20.516 -39.688 -12.758 1 96.88 122 MET B CA 1
ATOM 7309 C C . MET B 1 122 ? -19.141 -39.656 -13.43 1 96.88 122 MET B C 1
ATOM 7311 O O . MET B 1 122 ? -18.141 -40.094 -12.859 1 96.88 122 MET B O 1
ATOM 7315 N N . ASP B 1 123 ? -19.031 -39.156 -14.609 1 95.81 123 ASP B N 1
ATOM 7316 C CA . ASP B 1 123 ? -17.812 -38.906 -15.359 1 95.81 123 ASP B CA 1
ATOM 7317 C C . ASP B 1 123 ? -17.406 -37.438 -15.297 1 95.81 123 ASP B C 1
ATOM 7319 O O . ASP B 1 123 ? -18.094 -36.562 -15.852 1 95.81 123 ASP B O 1
ATOM 7323 N N . VAL B 1 124 ? -16.344 -37.188 -14.664 1 95.12 124 VAL B N 1
ATOM 7324 C CA . VAL B 1 124 ? -15.883 -35.812 -14.461 1 95.12 124 VAL B CA 1
ATOM 7325 C C . VAL B 1 124 ? -14.891 -35.438 -15.562 1 95.12 124 VAL B C 1
ATOM 7327 O O . VAL B 1 124 ? -14.062 -36.25 -15.961 1 95.12 124 VAL B O 1
ATOM 7330 N N . GLU B 1 125 ? -14.992 -34.25 -15.984 1 91.94 125 GLU B N 1
ATOM 7331 C CA . GLU B 1 125 ? -14.078 -33.75 -17.016 1 91.94 125 GLU B CA 1
ATOM 7332 C C . GLU B 1 125 ? -12.625 -33.938 -16.594 1 91.94 125 GLU B C 1
ATOM 7334 O O . GLU B 1 125 ? -12.281 -33.75 -15.43 1 91.94 125 GLU B O 1
ATOM 7339 N N . GLY B 1 126 ? -11.789 -34.281 -17.547 1 91.69 126 GLY B N 1
ATOM 7340 C CA . GLY B 1 126 ? -10.375 -34.5 -17.297 1 91.69 126 GLY B CA 1
ATOM 7341 C C . GLY B 1 126 ? -9.641 -33.25 -16.859 1 91.69 126 GLY B C 1
ATOM 7342 O O . GLY B 1 126 ? -9.953 -32.125 -17.328 1 91.69 126 GLY B O 1
ATOM 7343 N N . THR B 1 127 ? -8.617 -33.469 -16.062 1 91.94 127 THR B N 1
ATOM 7344 C CA . THR B 1 127 ? -7.797 -32.344 -15.586 1 91.94 127 THR B CA 1
ATOM 7345 C C . THR B 1 127 ? -6.543 -32.188 -16.438 1 91.94 127 THR B C 1
ATOM 7347 O O . THR B 1 127 ? -6.195 -33.094 -17.219 1 91.94 127 THR B O 1
ATOM 7350 N N . ASP B 1 128 ? -5.918 -31.031 -16.391 1 91.12 128 ASP B N 1
ATOM 7351 C CA . ASP B 1 128 ? -4.613 -30.75 -16.969 1 91.12 128 ASP B CA 1
ATOM 7352 C C . ASP B 1 128 ? -4.676 -30.781 -18.5 1 91.12 128 ASP B C 1
ATOM 7354 O O . ASP B 1 128 ? -3.686 -31.094 -19.156 1 91.12 128 ASP B O 1
ATOM 7358 N N . GLY B 1 129 ? -5.801 -30.516 -19.016 1 88.44 129 GLY B N 1
ATOM 7359 C CA . GLY B 1 129 ? -5.926 -30.484 -20.469 1 88.44 129 GLY B CA 1
ATOM 7360 C C . GLY B 1 129 ? -5.266 -29.281 -21.109 1 88.44 129 GLY B C 1
ATOM 7361 O O . GLY B 1 129 ? -5.277 -28.188 -20.531 1 88.44 129 GLY B O 1
ATOM 7362 N N . ARG B 1 130 ? -4.738 -29.531 -22.297 1 85.38 130 ARG B N 1
ATOM 7363 C CA . ARG B 1 130 ? -4.078 -28.453 -23.031 1 85.38 130 ARG B CA 1
ATOM 7364 C C . ARG B 1 130 ? -5.062 -27.344 -23.375 1 85.38 130 ARG B C 1
ATOM 7366 O O . ARG B 1 130 ? -4.68 -26.172 -23.5 1 85.38 130 ARG B O 1
ATOM 7373 N N . GLU B 1 131 ? -6.352 -27.703 -23.531 1 79.5 131 GLU B N 1
ATOM 7374 C CA . GLU B 1 131 ? -7.375 -26.75 -23.953 1 79.5 131 GLU B CA 1
ATOM 7375 C C . GLU B 1 131 ? -7.605 -25.672 -22.891 1 79.5 131 GLU B C 1
ATOM 7377 O O . GLU B 1 131 ? -7.785 -24.5 -23.203 1 79.5 131 GLU B O 1
ATOM 7382 N N . ARG B 1 132 ? -7.543 -26.109 -21.672 1 79.19 132 ARG B N 1
ATOM 7383 C CA . ARG B 1 132 ? -7.746 -25.156 -20.578 1 79.19 132 ARG B CA 1
ATOM 7384 C C . ARG B 1 132 ? -6.43 -24.531 -20.156 1 79.19 132 ARG B C 1
ATOM 7386 O O . ARG B 1 132 ? -6.418 -23.453 -19.562 1 79.19 132 ARG B O 1
ATOM 7393 N N . GLY B 1 133 ? -5.418 -25.188 -20.469 1 77.88 133 GLY B N 1
ATOM 7394 C CA . GLY B 1 133 ? -4.109 -24.656 -20.141 1 77.88 133 GLY B CA 1
ATOM 7395 C C . GLY B 1 133 ? -3.92 -24.438 -18.641 1 77.88 133 GLY B C 1
ATOM 7396 O O . GLY B 1 133 ? -4.133 -25.344 -17.844 1 77.88 133 GLY B O 1
ATOM 7397 N N . GLU B 1 134 ? -3.762 -23.172 -18.312 1 77.88 134 GLU B N 1
ATOM 7398 C CA . GLU B 1 134 ? -3.447 -22.844 -16.922 1 77.88 134 GLU B CA 1
ATOM 7399 C C . GLU B 1 134 ? -4.715 -22.578 -16.125 1 77.88 134 GLU B C 1
ATOM 7401 O O . GLU B 1 134 ? -4.676 -22.516 -14.891 1 77.88 134 GLU B O 1
ATOM 7406 N N . ASP B 1 135 ? -5.801 -22.438 -16.812 1 77.12 135 ASP B N 1
ATOM 7407 C CA . ASP B 1 135 ? -7.055 -22.172 -16.125 1 77.12 135 ASP B CA 1
ATOM 7408 C C . ASP B 1 135 ? -7.629 -23.438 -15.492 1 77.12 135 ASP B C 1
ATOM 7410 O O . ASP B 1 135 ? -8.258 -24.25 -16.188 1 77.12 135 ASP B O 1
ATOM 7414 N N . GLN B 1 136 ? -7.449 -23.562 -14.25 1 82.75 136 GLN B N 1
ATOM 7415 C CA . GLN B 1 136 ? -7.871 -24.766 -13.539 1 82.75 136 GLN B CA 1
ATOM 7416 C C . GLN B 1 136 ? -9.102 -24.484 -12.68 1 82.75 136 GLN B C 1
ATOM 7418 O O . GLN B 1 136 ? -9.352 -25.203 -11.703 1 82.75 136 GLN B O 1
ATOM 7423 N N . ASP B 1 137 ? -9.82 -23.422 -12.992 1 86.19 137 ASP B N 1
ATOM 7424 C CA . ASP B 1 137 ? -10.969 -23.031 -12.172 1 86.19 137 ASP B CA 1
ATOM 7425 C C . ASP B 1 137 ? -12.031 -24.125 -12.18 1 86.19 137 ASP B C 1
ATOM 7427 O O . ASP B 1 137 ? -12.453 -24.594 -11.117 1 86.19 137 ASP B O 1
ATOM 7431 N N . PHE B 1 138 ? -12.422 -24.547 -13.32 1 88.44 138 PHE B N 1
ATOM 7432 C CA . PHE B 1 138 ? -13.469 -25.547 -13.438 1 88.44 138 PHE B CA 1
ATOM 7433 C C . PHE B 1 138 ? -13.008 -26.891 -12.852 1 88.44 138 PHE B C 1
ATOM 7435 O O . PHE B 1 138 ? -13.781 -27.594 -12.211 1 88.44 138 PHE B O 1
ATOM 7442 N N . GLU B 1 139 ? -11.758 -27.25 -13.109 1 90.94 139 GLU B N 1
ATOM 7443 C CA . GLU B 1 139 ? -11.219 -28.516 -12.617 1 90.94 139 GLU B CA 1
ATOM 7444 C C . GLU B 1 139 ? -11.289 -28.594 -11.102 1 90.94 139 GLU B C 1
ATOM 7446 O O . GLU B 1 139 ? -11.664 -29.625 -10.539 1 90.94 139 GLU B O 1
ATOM 7451 N N . ARG B 1 140 ? -10.938 -27.547 -10.508 1 90.62 140 ARG B N 1
ATOM 7452 C CA . ARG B 1 140 ? -10.977 -27.5 -9.055 1 90.62 140 ARG B CA 1
ATOM 7453 C C . ARG B 1 140 ? -12.406 -27.656 -8.547 1 90.62 140 ARG B C 1
ATOM 7455 O O . ARG B 1 140 ? -12.672 -28.422 -7.621 1 90.62 140 ARG B O 1
ATOM 7462 N N . LYS B 1 141 ? -13.312 -26.938 -9.164 1 93.19 141 LYS B N 1
ATOM 7463 C CA . LYS B 1 141 ? -14.711 -26.953 -8.75 1 93.19 141 LYS B CA 1
ATOM 7464 C C . LYS B 1 141 ? -15.352 -28.312 -9.031 1 93.19 141 LYS B C 1
ATOM 7466 O O . LYS B 1 141 ? -16.078 -28.844 -8.188 1 93.19 141 LYS B O 1
ATOM 7471 N N . ALA B 1 142 ? -15.016 -28.828 -10.172 1 93.88 142 ALA B N 1
ATOM 7472 C CA . ALA B 1 142 ? -15.555 -30.125 -10.555 1 93.88 142 ALA B CA 1
ATOM 7473 C C . ALA B 1 142 ? -15.047 -31.234 -9.625 1 93.88 142 ALA B C 1
ATOM 7475 O O . ALA B 1 142 ? -15.797 -32.125 -9.234 1 93.88 142 ALA B O 1
ATOM 7476 N N . ALA B 1 143 ? -13.773 -31.172 -9.328 1 94.31 143 ALA B N 1
ATOM 7477 C CA . ALA B 1 143 ? -13.188 -32.156 -8.438 1 94.31 143 ALA B CA 1
ATOM 7478 C C . ALA B 1 143 ? -13.812 -32.094 -7.047 1 94.31 143 ALA B C 1
ATOM 7480 O O . ALA B 1 143 ? -14.086 -33.125 -6.426 1 94.31 143 ALA B O 1
ATOM 7481 N N . LEU B 1 144 ? -14.023 -30.906 -6.555 1 94.75 144 LEU B N 1
ATOM 7482 C CA . LEU B 1 144 ? -14.633 -30.734 -5.242 1 94.75 144 LEU B CA 1
ATOM 7483 C C . LEU B 1 144 ? -16.078 -31.234 -5.242 1 94.75 144 LEU B C 1
ATOM 7485 O O . LEU B 1 144 ? -16.531 -31.828 -4.266 1 94.75 144 LEU B O 1
ATOM 7489 N N . PHE B 1 145 ? -16.797 -30.938 -6.309 1 96.19 145 PHE B N 1
ATOM 7490 C CA . PHE B 1 145 ? -18.156 -31.406 -6.438 1 96.19 145 PHE B CA 1
ATOM 7491 C C . PHE B 1 145 ? -18.219 -32.938 -6.398 1 96.19 145 PHE B C 1
ATOM 7493 O O . PHE B 1 145 ? -19.031 -33.5 -5.676 1 96.19 145 PHE B O 1
ATOM 7500 N N . ALA B 1 146 ? -17.328 -33.562 -7.16 1 96.31 146 ALA B N 1
ATOM 7501 C CA . ALA B 1 146 ? -17.266 -35.031 -7.199 1 96.31 146 ALA B CA 1
ATOM 7502 C C . ALA B 1 146 ? -16.938 -35.594 -5.824 1 96.31 146 ALA B C 1
ATOM 7504 O O . ALA B 1 146 ? -17.531 -36.594 -5.395 1 96.31 146 ALA B O 1
ATOM 7505 N N . LEU B 1 147 ? -16.062 -34.969 -5.207 1 95.12 147 LEU B N 1
ATOM 7506 C CA . LEU B 1 147 ? -15.625 -35.438 -3.895 1 95.12 147 LEU B CA 1
ATOM 7507 C C . LEU B 1 147 ? -16.734 -35.312 -2.865 1 95.12 147 LEU B C 1
ATOM 7509 O O . LEU B 1 147 ? -16.938 -36.188 -2.025 1 95.12 147 LEU B O 1
ATOM 7513 N N . SER B 1 148 ? -17.5 -34.281 -2.906 1 93.12 148 SER B N 1
ATOM 7514 C CA . SER B 1 148 ? -18.484 -33.938 -1.883 1 93.12 148 SER B CA 1
ATOM 7515 C C . SER B 1 148 ? -19.781 -34.719 -2.098 1 93.12 148 SER B C 1
ATOM 7517 O O . SER B 1 148 ? -20.562 -34.906 -1.159 1 93.12 148 SER B O 1
ATOM 7519 N N . THR B 1 149 ? -20 -35.156 -3.293 1 95.12 149 THR B N 1
ATOM 7520 C CA . THR B 1 149 ? -21.312 -35.719 -3.578 1 95.12 149 THR B CA 1
ATOM 7521 C C . THR B 1 149 ? -21.219 -37.25 -3.771 1 95.12 149 THR B C 1
ATOM 7523 O O . THR B 1 149 ? -22.234 -37.938 -3.781 1 95.12 149 THR B O 1
ATOM 7526 N N . SER B 1 150 ? -20.031 -37.781 -3.879 1 96.44 150 SER B N 1
ATOM 7527 C CA . SER B 1 150 ? -19.891 -39.219 -4.207 1 96.44 150 SER B CA 1
ATOM 7528 C C . SER B 1 150 ? -19.594 -40.031 -2.961 1 96.44 150 SER B C 1
ATOM 7530 O O . SER B 1 150 ? -19.125 -39.5 -1.951 1 96.44 150 SER B O 1
ATOM 7532 N N . GLU B 1 151 ? -19.938 -41.312 -3.039 1 96.75 151 GLU B N 1
ATOM 7533 C CA . GLU B 1 151 ? -19.547 -42.281 -2.023 1 96.75 151 GLU B CA 1
ATOM 7534 C C . GLU B 1 151 ? -18.156 -42.844 -2.326 1 96.75 151 GLU B C 1
ATOM 7536 O O . GLU B 1 151 ? -17.344 -43.062 -1.42 1 96.75 151 GLU B O 1
ATOM 7541 N N . VAL B 1 152 ? -17.984 -43.094 -3.59 1 97.5 152 VAL B N 1
ATOM 7542 C CA . VAL B 1 152 ? -16.719 -43.625 -4.078 1 97.5 152 VAL B CA 1
ATOM 7543 C C . VAL B 1 152 ? -16.172 -42.719 -5.18 1 97.5 152 VAL B C 1
ATOM 7545 O O . VAL B 1 152 ? -16.859 -42.469 -6.176 1 97.5 152 VAL B O 1
ATOM 7548 N N . LEU B 1 153 ? -15.023 -42.219 -4.934 1 97.88 153 LEU B N 1
ATOM 7549 C CA . LEU B 1 153 ? -14.336 -41.438 -5.949 1 97.88 153 LEU B CA 1
ATOM 7550 C C . LEU B 1 153 ? -13.195 -42.25 -6.57 1 97.88 153 LEU B C 1
ATOM 7552 O O . LEU B 1 153 ? -12.18 -42.5 -5.914 1 97.88 153 LEU B O 1
ATOM 7556 N N . ILE B 1 154 ? -13.398 -42.594 -7.824 1 98.19 154 ILE B N 1
ATOM 7557 C CA . ILE B 1 154 ? -12.344 -43.312 -8.547 1 98.19 154 ILE B CA 1
ATOM 7558 C C . ILE B 1 154 ? -11.32 -42.312 -9.086 1 98.19 154 ILE B C 1
ATOM 7560 O O . ILE B 1 154 ? -11.68 -41.375 -9.805 1 98.19 154 ILE B O 1
ATOM 7564 N N . ILE B 1 155 ? -10.094 -42.438 -8.617 1 97.5 155 ILE B N 1
ATOM 7565 C CA . ILE B 1 155 ? -9 -41.656 -9.188 1 97.5 155 ILE B CA 1
ATOM 7566 C C . ILE B 1 155 ? -8.227 -42.5 -10.195 1 97.5 155 ILE B C 1
ATOM 7568 O O . ILE B 1 155 ? -7.504 -43.406 -9.805 1 97.5 155 ILE B O 1
ATOM 7572 N N . ASN B 1 156 ? -8.453 -42.125 -11.477 1 97 156 ASN B N 1
ATOM 7573 C CA . ASN B 1 156 ? -7.805 -42.844 -12.562 1 97 156 ASN B CA 1
ATOM 7574 C C . ASN B 1 156 ? -6.434 -42.25 -12.883 1 97 156 ASN B C 1
ATOM 7576 O O . ASN B 1 156 ? -6.328 -41.094 -13.273 1 97 156 ASN B O 1
ATOM 7580 N N . ILE B 1 157 ? -5.328 -43.062 -12.703 1 96.19 157 ILE B N 1
ATOM 7581 C CA . ILE B 1 157 ? -3.982 -42.531 -12.922 1 96.19 157 ILE B CA 1
ATOM 7582 C C . ILE B 1 157 ? -3.145 -43.562 -13.68 1 96.19 157 ILE B C 1
ATOM 7584 O O . ILE B 1 157 ? -3.326 -44.781 -13.5 1 96.19 157 ILE B O 1
ATOM 7588 N N . TRP B 1 158 ? -2.295 -43.062 -14.5 1 94.81 158 TRP B N 1
ATOM 7589 C CA . TRP B 1 158 ? -1.316 -43.938 -15.133 1 94.81 158 TRP B CA 1
ATOM 7590 C C . TRP B 1 158 ? -0.258 -44.375 -14.133 1 94.81 158 TRP B C 1
ATOM 7592 O O . TRP B 1 158 ? 0.093 -43.625 -13.219 1 94.81 158 TRP B O 1
ATOM 7602 N N . GLU B 1 159 ? 0.269 -45.531 -14.328 1 93.69 159 GLU B N 1
ATOM 7603 C CA . GLU B 1 159 ? 1.348 -46.031 -13.477 1 93.69 159 GLU B CA 1
ATOM 7604 C C . GLU B 1 159 ? 2.527 -45.062 -13.469 1 93.69 159 GLU B C 1
ATOM 7606 O O . GLU B 1 159 ? 3.162 -44.875 -12.43 1 93.69 159 GLU B O 1
ATOM 7611 N N . THR B 1 160 ? 2.773 -44.406 -14.602 1 90.5 160 THR B N 1
ATOM 7612 C CA . THR B 1 160 ? 3.92 -43.5 -14.758 1 90.5 160 THR B CA 1
ATOM 7613 C C . THR B 1 160 ? 3.693 -42.188 -14.016 1 90.5 160 THR B C 1
ATOM 7615 O O . THR B 1 160 ? 4.633 -41.438 -13.812 1 90.5 160 THR B O 1
ATOM 7618 N N . GLN B 1 161 ? 2.471 -41.938 -13.641 1 93.25 161 GLN B N 1
ATOM 7619 C CA . GLN B 1 161 ? 2.154 -40.719 -12.945 1 93.25 161 GLN B CA 1
ATOM 7620 C C . GLN B 1 161 ? 2.369 -40.844 -11.445 1 93.25 161 GLN B C 1
ATOM 7622 O O . GLN B 1 161 ? 2.412 -39.844 -10.727 1 93.25 161 GLN B O 1
ATOM 7627 N N . VAL B 1 162 ? 2.51 -42.094 -10.953 1 92.56 162 VAL B N 1
ATOM 7628 C CA . VAL B 1 162 ? 2.771 -42.312 -9.539 1 92.56 162 VAL B CA 1
ATOM 7629 C C . VAL B 1 162 ? 4.172 -41.812 -9.188 1 92.56 162 VAL B C 1
ATOM 7631 O O . VAL B 1 162 ? 5.145 -42.156 -9.867 1 92.56 162 VAL B O 1
ATOM 7634 N N . GLY B 1 163 ? 4.312 -40.938 -8.297 1 90.62 163 GLY B N 1
ATOM 7635 C CA . GLY B 1 163 ? 5.586 -40.375 -7.906 1 90.62 163 GLY B CA 1
ATOM 7636 C C . GLY B 1 163 ? 5.773 -38.969 -8.406 1 90.62 163 GLY B C 1
ATOM 7637 O O . GLY B 1 163 ? 6.762 -38.312 -8.078 1 90.62 163 GLY B O 1
ATOM 7638 N N . LEU B 1 164 ? 4.883 -38.5 -9.234 1 91.88 164 LEU B N 1
ATOM 7639 C CA . LEU B 1 164 ? 4.914 -37.125 -9.719 1 91.88 164 LEU B CA 1
ATOM 7640 C C . LEU B 1 164 ? 4.02 -36.25 -8.859 1 91.88 164 LEU B C 1
ATOM 7642 O O . LEU B 1 164 ? 3.129 -36.719 -8.164 1 91.88 164 LEU B O 1
ATOM 7646 N N . TYR B 1 165 ? 4.277 -35.031 -8.891 1 91.25 165 TYR B N 1
ATOM 7647 C CA . TYR B 1 165 ? 3.473 -34.094 -8.109 1 91.25 165 TYR B CA 1
ATOM 7648 C C . TYR B 1 165 ? 2.34 -33.531 -8.945 1 91.25 165 TYR B C 1
ATOM 7650 O O . TYR B 1 165 ? 1.165 -33.781 -8.672 1 91.25 165 TYR B O 1
ATOM 7658 N N . GLN B 1 166 ? 2.674 -32.781 -10.016 1 88.5 166 GLN B N 1
ATOM 7659 C CA . GLN B 1 166 ? 1.652 -32.188 -10.875 1 88.5 166 GLN B CA 1
ATOM 7660 C C . GLN B 1 166 ? 1.003 -33.25 -11.758 1 88.5 166 GLN B C 1
ATOM 7662 O O . GLN B 1 166 ? -0.199 -33.188 -12.031 1 88.5 166 GLN B O 1
ATOM 7667 N N . GLY B 1 167 ? 1.813 -34.125 -12.156 1 91.06 167 GLY B N 1
ATOM 7668 C CA . GLY B 1 167 ? 1.309 -35.188 -13.023 1 91.06 167 GLY B CA 1
ATOM 7669 C C . GLY B 1 167 ? 0.296 -36.094 -12.344 1 91.06 167 GLY B C 1
ATOM 7670 O O . GLY B 1 167 ? -0.601 -36.625 -13 1 91.06 167 GLY B O 1
ATOM 7671 N N . ALA B 1 168 ? 0.458 -36.188 -11.047 1 92 168 ALA B N 1
ATOM 7672 C CA . ALA B 1 168 ? -0.476 -37 -10.281 1 92 168 ALA B CA 1
ATOM 7673 C C . ALA B 1 168 ? -1.631 -36.188 -9.742 1 92 168 ALA B C 1
ATOM 7675 O O . ALA B 1 168 ? -2.439 -36.656 -8.945 1 92 168 ALA B O 1
ATOM 7676 N N . ASN B 1 169 ? -1.702 -34.969 -10.094 1 91.62 169 ASN B N 1
ATOM 7677 C CA . ASN B 1 169 ? -2.754 -34.031 -9.703 1 91.62 169 ASN B CA 1
ATOM 7678 C C . ASN B 1 169 ? -2.709 -33.719 -8.211 1 91.62 169 ASN B C 1
ATOM 7680 O O . ASN B 1 169 ? -3.746 -33.469 -7.594 1 91.62 169 ASN B O 1
ATOM 7684 N N . MET B 1 170 ? -1.53 -33.875 -7.598 1 91.5 170 MET B N 1
ATOM 7685 C CA . MET B 1 170 ? -1.415 -33.625 -6.164 1 91.5 170 MET B CA 1
ATOM 7686 C C . MET B 1 170 ? -1.724 -32.156 -5.832 1 91.5 170 MET B C 1
ATOM 7688 O O . MET B 1 170 ? -2.344 -31.875 -4.809 1 91.5 170 MET B O 1
ATOM 7692 N N . GLY B 1 171 ? -1.282 -31.281 -6.637 1 87.56 171 GLY B N 1
ATOM 7693 C CA . GLY B 1 171 ? -1.567 -29.859 -6.414 1 87.56 171 GLY B CA 1
ATOM 7694 C C . GLY B 1 171 ? -3.051 -29.547 -6.41 1 87.56 171 GLY B C 1
ATOM 7695 O O . GLY B 1 171 ? -3.529 -28.797 -5.551 1 87.56 171 GLY B O 1
ATOM 7696 N N . LEU B 1 172 ? -3.74 -30.062 -7.336 1 88.75 172 LEU B N 1
ATOM 7697 C CA . LEU B 1 172 ? -5.184 -29.875 -7.43 1 88.75 172 LEU B CA 1
ATOM 7698 C C . LEU B 1 172 ? -5.891 -30.484 -6.219 1 88.75 172 LEU B C 1
ATOM 7700 O O . LEU B 1 172 ? -6.766 -29.844 -5.629 1 88.75 172 LEU B O 1
ATOM 7704 N N . LEU B 1 173 ? -5.488 -31.672 -5.867 1 92.25 173 LEU B N 1
ATOM 7705 C CA . LEU B 1 173 ? -6.094 -32.375 -4.738 1 92.25 173 LEU B CA 1
ATOM 7706 C C . LEU B 1 173 ? -5.871 -31.594 -3.443 1 92.25 173 LEU B C 1
ATOM 7708 O O . LEU B 1 173 ? -6.75 -31.562 -2.578 1 92.25 173 LEU B O 1
ATOM 7712 N N . LYS B 1 174 ? -4.75 -31.078 -3.352 1 90.25 174 LYS B N 1
ATOM 7713 C CA . LYS B 1 174 ? -4.449 -30.281 -2.17 1 90.25 174 LYS B CA 1
ATOM 7714 C C . LYS B 1 174 ? -5.461 -29.141 -1.999 1 90.25 174 LYS B C 1
ATOM 7716 O O . LYS B 1 174 ? -6.008 -28.953 -0.911 1 90.25 174 LYS B O 1
ATOM 7721 N N . THR B 1 175 ? -5.746 -28.422 -3.008 1 87.12 175 THR B N 1
ATOM 7722 C CA . THR B 1 175 ? -6.699 -27.312 -2.984 1 87.12 175 THR B CA 1
ATOM 7723 C C . THR B 1 175 ? -8.109 -27.812 -2.682 1 87.12 175 THR B C 1
ATOM 7725 O O . THR B 1 175 ? -8.836 -27.203 -1.899 1 87.12 175 THR B O 1
ATOM 7728 N N . VAL B 1 176 ? -8.398 -28.875 -3.283 1 90.94 176 VAL B N 1
ATOM 7729 C CA . VAL B 1 176 ? -9.734 -29.453 -3.135 1 90.94 176 VAL B CA 1
ATOM 7730 C C . VAL B 1 176 ? -9.938 -29.906 -1.693 1 90.94 176 VAL B C 1
ATOM 7732 O O . VAL B 1 176 ? -10.992 -29.656 -1.103 1 90.94 176 VAL B O 1
ATOM 7735 N N . PHE B 1 177 ? -8.969 -30.547 -1.131 1 92.62 177 PHE B N 1
ATOM 7736 C CA . PHE B 1 177 ? -9.062 -31.031 0.245 1 92.62 177 PHE B CA 1
ATOM 7737 C C . PHE B 1 177 ? -9.148 -29.844 1.215 1 92.62 177 PHE B C 1
ATOM 7739 O O . PHE B 1 177 ? -9.898 -29.906 2.193 1 92.62 177 PHE B O 1
ATOM 7746 N N . GLU B 1 178 ? -8.391 -28.859 0.945 1 88.38 178 GLU B N 1
ATOM 7747 C CA . GLU B 1 178 ? -8.398 -27.672 1.792 1 88.38 178 GLU B CA 1
ATOM 7748 C C . GLU B 1 178 ? -9.781 -27.031 1.832 1 88.38 178 GLU B C 1
ATOM 7750 O O . GLU B 1 178 ? -10.289 -26.703 2.906 1 88.38 178 GLU B O 1
ATOM 7755 N N . VAL B 1 179 ? -10.336 -26.859 0.686 1 86.62 179 VAL B N 1
ATOM 7756 C CA . VAL B 1 179 ? -11.633 -26.188 0.603 1 86.62 179 VAL B CA 1
ATOM 7757 C C . VAL B 1 179 ? -12.727 -27.094 1.149 1 86.62 179 VAL B C 1
ATOM 7759 O O . VAL B 1 179 ? -13.68 -26.625 1.773 1 86.62 179 VAL B O 1
ATOM 7762 N N . ASN B 1 180 ? -12.547 -28.391 0.865 1 89.75 180 ASN B N 1
ATOM 7763 C CA . ASN B 1 180 ? -13.5 -29.344 1.424 1 89.75 180 ASN B CA 1
ATOM 7764 C C . ASN B 1 180 ? -13.523 -29.281 2.949 1 89.75 180 ASN B C 1
ATOM 7766 O O . ASN B 1 180 ? -14.586 -29.359 3.562 1 89.75 180 ASN B O 1
ATOM 7770 N N . LEU B 1 181 ? -12.406 -29.188 3.5 1 87.88 181 LEU B N 1
ATOM 7771 C CA . LEU B 1 181 ? -12.297 -29.094 4.949 1 87.88 181 LEU B CA 1
ATOM 7772 C C . LEU B 1 181 ? -12.93 -27.812 5.465 1 87.88 181 LEU B C 1
ATOM 7774 O O . LEU B 1 181 ? -13.578 -27.812 6.516 1 87.88 181 LEU B O 1
ATOM 7778 N N . SER B 1 182 ? -12.75 -26.812 4.766 1 82.69 182 SER B N 1
ATOM 7779 C CA . SER B 1 182 ? -13.273 -25.5 5.16 1 82.69 182 SER B CA 1
ATOM 7780 C C . SER B 1 182 ? -14.797 -25.469 5.062 1 82.69 182 SER B C 1
ATOM 7782 O O . SER B 1 182 ? -15.461 -24.875 5.914 1 82.69 182 SER B O 1
ATOM 7784 N N . LEU B 1 183 ? -15.305 -26.031 4.07 1 80.69 183 LEU B N 1
ATOM 7785 C CA . LEU B 1 183 ? -16.734 -25.984 3.82 1 80.69 183 LEU B CA 1
ATOM 7786 C C . LEU B 1 183 ? -17.469 -27.016 4.656 1 80.69 183 LEU B C 1
ATOM 7788 O O . LEU B 1 183 ? -18.547 -26.75 5.199 1 80.69 183 LEU B O 1
ATOM 7792 N N . PHE B 1 184 ? -16.859 -28.203 4.805 1 78.62 184 PHE B N 1
ATOM 7793 C CA . PHE B 1 184 ? -17.641 -29.312 5.332 1 78.62 184 PHE B CA 1
ATOM 7794 C C . PHE B 1 184 ? -17.016 -29.859 6.609 1 78.62 184 PHE B C 1
ATOM 7796 O O . PHE B 1 184 ? -17.625 -30.672 7.305 1 78.62 184 PHE B O 1
ATOM 7803 N N . GLY B 1 185 ? -15.867 -29.438 6.895 1 80.38 185 GLY B N 1
ATOM 7804 C CA . GLY B 1 185 ? -15.164 -29.922 8.07 1 80.38 185 GLY B CA 1
ATOM 7805 C C . GLY B 1 185 ? -15.844 -29.547 9.375 1 80.38 185 GLY B C 1
ATOM 7806 O O . GLY B 1 185 ? -15.93 -30.359 10.297 1 80.38 185 GLY B O 1
ATOM 7807 N N . LYS B 1 186 ? -16.375 -28.391 9.453 1 78.88 186 LYS B N 1
ATOM 7808 C CA . LYS B 1 186 ? -17.031 -27.922 10.68 1 78.88 186 LYS B CA 1
ATOM 7809 C C . LYS B 1 186 ? -18.297 -28.719 10.961 1 78.88 186 LYS B C 1
ATOM 7811 O O . LYS B 1 186 ? -18.562 -29.078 12.117 1 78.88 186 LYS B O 1
ATOM 7816 N N . SER B 1 187 ? -19 -28.922 9.938 1 79.31 187 SER B N 1
ATOM 7817 C CA . SER B 1 187 ? -20.234 -29.688 10.094 1 79.31 187 SER B CA 1
ATOM 7818 C C . SER B 1 187 ? -19.953 -31.109 10.594 1 79.31 187 SER B C 1
ATOM 7820 O O . SER B 1 187 ? -20.734 -31.656 11.375 1 79.31 187 SER B O 1
ATOM 7822 N N . LYS B 1 188 ? -18.891 -31.688 10.18 1 80.56 188 LYS B N 1
ATOM 7823 C CA . LYS B 1 188 ? -18.516 -33.031 10.602 1 80.56 188 LYS B CA 1
ATOM 7824 C C . LYS B 1 188 ? -18.203 -33.062 12.094 1 80.56 188 LYS B C 1
ATOM 7826 O O . LYS B 1 188 ? -18.578 -34.031 12.781 1 80.56 188 LYS B O 1
ATOM 7831 N N . LEU B 1 189 ? -17.609 -32.094 12.586 1 79.25 189 LEU B N 1
ATOM 7832 C CA . LEU B 1 189 ? -17.266 -32 14 1 79.25 189 LEU B CA 1
ATOM 7833 C C . LEU B 1 189 ? -18.516 -31.797 14.852 1 79.25 189 LEU B C 1
ATOM 7835 O O . LEU B 1 189 ? -18.672 -32.406 15.906 1 79.25 189 LEU B O 1
ATOM 7839 N N . GLU B 1 190 ? -19.391 -30.938 14.383 1 77.38 190 GLU B N 1
ATOM 7840 C CA . GLU B 1 190 ? -20.562 -30.578 15.156 1 77.38 190 GLU B CA 1
ATOM 7841 C C . GLU B 1 190 ? -21.562 -31.734 15.203 1 77.38 190 GLU B C 1
ATOM 7843 O O . GLU B 1 190 ? -22.203 -31.969 16.234 1 77.38 190 GLU B O 1
ATOM 7848 N N . THR B 1 191 ? -21.688 -32.406 14.125 1 76 191 THR B N 1
ATOM 7849 C CA . THR B 1 191 ? -22.703 -33.469 14.055 1 76 191 THR B CA 1
ATOM 7850 C C . THR B 1 191 ? -22.109 -34.812 14.406 1 76 191 THR B C 1
ATOM 7852 O O . THR B 1 191 ? -22.828 -35.812 14.445 1 76 191 THR B O 1
ATOM 7855 N N . HIS B 1 192 ? -20.828 -34.938 14.773 1 76.44 192 HIS B N 1
ATOM 7856 C CA . HIS B 1 192 ? -20.156 -36.188 15.062 1 76.44 192 HIS B CA 1
ATOM 7857 C C . HIS B 1 192 ? -20.453 -37.219 13.992 1 76.44 192 HIS B C 1
ATOM 7859 O O . HIS B 1 192 ? -20.812 -38.375 14.32 1 76.44 192 HIS B O 1
ATOM 7865 N N . ASN B 1 193 ? -20.469 -36.688 12.781 1 76.25 193 ASN B N 1
ATOM 7866 C CA . ASN B 1 193 ? -20.766 -37.531 11.617 1 76.25 193 ASN B CA 1
ATOM 7867 C C . ASN B 1 193 ? -19.562 -38.344 11.195 1 76.25 193 ASN B C 1
ATOM 7869 O O . ASN B 1 193 ? -18.453 -37.812 11.062 1 76.25 193 ASN B O 1
ATOM 7873 N N . ASP B 1 194 ? -19.719 -39.625 11.07 1 83.56 194 ASP B N 1
ATOM 7874 C CA . ASP B 1 194 ? -18.641 -40.5 10.68 1 83.56 194 ASP B CA 1
ATOM 7875 C C . ASP B 1 194 ? -18.625 -40.75 9.172 1 83.56 194 ASP B C 1
ATOM 7877 O O . ASP B 1 194 ? -18.125 -41.75 8.703 1 83.56 194 ASP B O 1
ATOM 7881 N N . HIS B 1 195 ? -19.172 -39.75 8.477 1 89 195 HIS B N 1
ATOM 7882 C CA . HIS B 1 195 ? -19.234 -39.875 7.023 1 89 195 HIS B CA 1
ATOM 7883 C C . HIS B 1 195 ? -17.828 -39.844 6.406 1 89 195 HIS B C 1
ATOM 7885 O O . HIS B 1 195 ? -17.016 -39 6.766 1 89 195 HIS B O 1
ATOM 7891 N N . LYS B 1 196 ? -17.531 -40.812 5.492 1 93 196 LYS B N 1
ATOM 7892 C CA . LYS B 1 196 ? -16.25 -40.906 4.781 1 93 196 LYS B CA 1
ATOM 7893 C C . LYS B 1 196 ? -16.469 -41.156 3.289 1 93 196 LYS B C 1
ATOM 7895 O O . LYS B 1 196 ? -17.562 -41.531 2.873 1 93 196 LYS B O 1
ATOM 7900 N N . VAL B 1 197 ? -15.508 -40.781 2.572 1 95.56 197 VAL B N 1
ATOM 7901 C CA . VAL B 1 197 ? -15.508 -41.062 1.142 1 95.56 197 VAL B CA 1
ATOM 7902 C C . VAL B 1 197 ? -14.406 -42.062 0.813 1 95.56 197 VAL B C 1
ATOM 7904 O O . VAL B 1 197 ? -13.305 -41.969 1.366 1 95.56 197 VAL B O 1
ATOM 7907 N N . LEU B 1 198 ? -14.688 -43.031 -0.019 1 97.81 198 LEU B N 1
ATOM 7908 C CA . LEU B 1 198 ? -13.664 -43.969 -0.451 1 97.81 198 LEU B CA 1
ATOM 7909 C C . LEU B 1 198 ? -12.938 -43.469 -1.692 1 97.81 198 LEU B C 1
ATOM 7911 O O . LEU B 1 198 ? -13.57 -43.188 -2.711 1 97.81 198 LEU B O 1
ATOM 7915 N N . LEU B 1 199 ? -11.68 -43.344 -1.532 1 97.81 199 LEU B N 1
ATOM 7916 C CA . LEU B 1 199 ? -10.836 -43.062 -2.691 1 97.81 199 LEU B CA 1
ATOM 7917 C C . LEU B 1 199 ? -10.312 -44.344 -3.309 1 97.81 199 LEU B C 1
ATOM 7919 O O . LEU B 1 199 ? -9.445 -45.031 -2.734 1 97.81 199 LEU B O 1
ATOM 7923 N N . LEU B 1 200 ? -10.883 -44.688 -4.402 1 98.31 200 LEU B N 1
ATOM 7924 C CA . LEU B 1 200 ? -10.43 -45.875 -5.137 1 98.31 200 LEU B CA 1
ATOM 7925 C C . LEU B 1 200 ? -9.445 -45.469 -6.234 1 98.31 200 LEU B C 1
ATOM 7927 O O . LEU B 1 200 ? -9.852 -44.969 -7.281 1 98.31 200 LEU B O 1
ATOM 7931 N N . ILE B 1 201 ? -8.188 -45.781 -6.012 1 98.19 201 ILE B N 1
ATOM 7932 C CA . ILE B 1 201 ? -7.16 -45.438 -6.984 1 98.19 201 ILE B CA 1
ATOM 7933 C C . ILE B 1 201 ? -7 -46.562 -7.996 1 98.19 201 ILE B C 1
ATOM 7935 O O . ILE B 1 201 ? -6.605 -47.688 -7.637 1 98.19 201 ILE B O 1
ATOM 7939 N N . VAL B 1 202 ? -7.344 -46.25 -9.195 1 98.19 202 VAL B N 1
ATOM 7940 C CA . VAL B 1 202 ? -7.184 -47.219 -10.273 1 98.19 202 VAL B CA 1
ATOM 7941 C C . VAL B 1 202 ? -5.926 -46.906 -11.07 1 98.19 202 VAL B C 1
ATOM 7943 O O . VAL B 1 202 ? -5.855 -45.875 -11.75 1 98.19 202 VAL B O 1
ATOM 7946 N N . ILE B 1 203 ? -4.941 -47.781 -11.008 1 97.12 203 ILE B N 1
ATOM 7947 C CA . ILE B 1 203 ? -3.674 -47.562 -11.703 1 97.12 203 ILE B CA 1
ATOM 7948 C C . ILE B 1 203 ? -3.732 -48.25 -13.078 1 97.12 203 ILE B C 1
ATOM 7950 O O . ILE B 1 203 ? -3.889 -49.469 -13.18 1 97.12 203 ILE B O 1
ATOM 7954 N N . ARG B 1 204 ? -3.564 -47.406 -14.039 1 96.06 204 ARG B N 1
ATOM 7955 C CA . ARG B 1 204 ? -3.654 -47.875 -15.422 1 96.06 204 ARG B CA 1
ATOM 7956 C C . ARG B 1 204 ? -2.287 -48.281 -15.945 1 96.06 204 ARG B C 1
ATOM 7958 O O . ARG B 1 204 ? -1.268 -47.719 -15.578 1 96.06 204 ARG B O 1
ATOM 7965 N N . ASP B 1 205 ? -2.238 -49.312 -16.891 1 94 205 ASP B N 1
ATOM 7966 C CA . ASP B 1 205 ? -1.061 -49.812 -17.609 1 94 205 ASP B CA 1
ATOM 7967 C C . ASP B 1 205 ? -0.029 -50.375 -16.641 1 94 205 ASP B C 1
ATOM 7969 O O . ASP B 1 205 ? 1.162 -50.094 -16.75 1 94 205 ASP B O 1
ATOM 7973 N N . HIS B 1 206 ? -0.566 -51.094 -15.734 1 93.38 206 HIS B N 1
ATOM 7974 C CA . HIS B 1 206 ? 0.336 -51.781 -14.82 1 93.38 206 HIS B CA 1
ATOM 7975 C C . HIS B 1 206 ? 0.96 -53.031 -15.469 1 93.38 206 HIS B C 1
ATOM 7977 O O . HIS B 1 206 ? 0.261 -54 -15.781 1 93.38 206 HIS B O 1
ATOM 7983 N N . VAL B 1 207 ? 2.229 -53 -15.656 1 86.81 207 VAL B N 1
ATOM 7984 C CA . VAL B 1 207 ? 2.91 -54.031 -16.406 1 86.81 207 VAL B CA 1
ATOM 7985 C C . VAL B 1 207 ? 3.514 -55.062 -15.438 1 86.81 207 VAL B C 1
ATOM 7987 O O . VAL B 1 207 ? 3.957 -56.125 -15.844 1 86.81 207 VAL B O 1
ATOM 7990 N N . GLY B 1 208 ? 3.539 -54.875 -14.141 1 84.56 208 GLY B N 1
ATOM 7991 C CA . GLY B 1 208 ? 3.926 -55.844 -13.141 1 84.56 208 GLY B CA 1
ATOM 7992 C C . GLY B 1 208 ? 5.371 -55.719 -12.703 1 84.56 208 GLY B C 1
ATOM 7993 O O . GLY B 1 208 ? 5.84 -56.469 -11.852 1 84.56 208 GLY B O 1
ATOM 7994 N N . VAL B 1 209 ? 6.121 -54.812 -13.352 1 84 209 VAL B N 1
ATOM 7995 C CA . VAL B 1 209 ? 7.512 -54.625 -12.961 1 84 209 VAL B CA 1
ATOM 7996 C C . VAL B 1 209 ? 7.578 -54.062 -11.539 1 84 209 VAL B C 1
ATOM 7998 O O . VAL B 1 209 ? 8.344 -54.562 -10.711 1 84 209 VAL B O 1
ATOM 8001 N N . THR B 1 210 ? 6.863 -53.062 -11.25 1 87.5 210 THR B N 1
ATOM 8002 C CA . THR B 1 210 ? 6.688 -52.562 -9.891 1 87.5 210 THR B CA 1
ATOM 8003 C C . THR B 1 210 ? 5.434 -53.125 -9.258 1 87.5 210 THR B C 1
ATOM 8005 O O . THR B 1 210 ? 4.332 -53 -9.797 1 87.5 210 THR B O 1
ATOM 8008 N N . PRO B 1 211 ? 5.629 -53.719 -8.164 1 91.69 211 PRO B N 1
ATOM 8009 C CA . PRO B 1 211 ? 4.449 -54.312 -7.516 1 91.69 211 PRO B CA 1
ATOM 8010 C C . PRO B 1 211 ? 3.406 -53.25 -7.141 1 91.69 211 PRO B C 1
ATOM 8012 O O . PRO B 1 211 ? 3.76 -52.125 -6.812 1 91.69 211 PRO B O 1
ATOM 8015 N N . VAL B 1 212 ? 2.156 -53.656 -7.219 1 94.19 212 VAL B N 1
ATOM 8016 C CA . VAL B 1 212 ? 1.043 -52.781 -6.918 1 94.19 212 VAL B CA 1
ATOM 8017 C C . VAL B 1 212 ? 1.158 -52.281 -5.484 1 94.19 212 VAL B C 1
ATOM 8019 O O . VAL B 1 212 ? 0.811 -51.125 -5.191 1 94.19 212 VAL B O 1
ATOM 8022 N N . GLU B 1 213 ? 1.653 -53.062 -4.582 1 93.38 213 GLU B N 1
ATOM 8023 C CA . GLU B 1 213 ? 1.796 -52.688 -3.18 1 93.38 213 GLU B CA 1
ATOM 8024 C C . GLU B 1 213 ? 2.764 -51.531 -3.014 1 93.38 213 GLU B C 1
ATOM 8026 O O . GLU B 1 213 ? 2.527 -50.625 -2.203 1 93.38 213 GLU B O 1
ATOM 8031 N N . SER B 1 214 ? 3.828 -51.562 -3.771 1 92.62 214 SER B N 1
ATOM 8032 C CA . SER B 1 214 ? 4.805 -50.469 -3.715 1 92.62 214 SER B CA 1
ATOM 8033 C C . SER B 1 214 ? 4.219 -49.188 -4.254 1 92.62 214 SER B C 1
ATOM 8035 O O . SER B 1 214 ? 4.449 -48.094 -3.693 1 92.62 214 SER B O 1
ATOM 8037 N N . LEU B 1 215 ? 3.486 -49.312 -5.332 1 94 215 LEU B N 1
ATOM 8038 C CA . LEU B 1 215 ? 2.824 -48.156 -5.906 1 94 215 LEU B CA 1
ATOM 8039 C C . LEU B 1 215 ? 1.802 -47.562 -4.938 1 94 215 LEU B C 1
ATOM 8041 O O . LEU B 1 215 ? 1.719 -46.344 -4.77 1 94 215 LEU B O 1
ATOM 8045 N N . ALA B 1 216 ? 1.036 -48.438 -4.312 1 95.62 216 ALA B N 1
ATOM 8046 C CA . ALA B 1 216 ? 0.014 -48.031 -3.35 1 95.62 216 ALA B CA 1
ATOM 8047 C C . ALA B 1 216 ? 0.638 -47.312 -2.154 1 95.62 216 ALA B C 1
ATOM 8049 O O . ALA B 1 216 ? 0.111 -46.312 -1.681 1 95.62 216 ALA B O 1
ATOM 8050 N N . LYS B 1 217 ? 1.727 -47.812 -1.7 1 94.31 217 LYS B N 1
ATOM 8051 C CA . LYS B 1 217 ? 2.414 -47.219 -0.566 1 94.31 217 LYS B CA 1
ATOM 8052 C C . LYS B 1 217 ? 2.908 -45.812 -0.915 1 94.31 217 LYS B C 1
ATOM 8054 O O . LYS B 1 217 ? 2.777 -44.875 -0.113 1 94.31 217 LYS B O 1
ATOM 8059 N N . THR B 1 218 ? 3.496 -45.688 -2.043 1 92.69 218 THR B N 1
ATOM 8060 C CA . THR B 1 218 ? 4.02 -44.406 -2.488 1 92.69 218 THR B CA 1
ATOM 8061 C C . THR B 1 218 ? 2.9 -43.375 -2.604 1 92.69 218 THR B C 1
ATOM 8063 O O . THR B 1 218 ? 3.023 -42.25 -2.096 1 92.69 218 THR B O 1
ATOM 8066 N N . PHE B 1 219 ? 1.845 -43.75 -3.23 1 95.12 219 PHE B N 1
ATOM 8067 C CA . PHE B 1 219 ? 0.741 -42.812 -3.459 1 95.12 219 PHE B CA 1
ATOM 8068 C C . PHE B 1 219 ? 0.065 -42.438 -2.145 1 95.12 219 PHE B C 1
ATOM 8070 O O . PHE B 1 219 ? -0.303 -41.281 -1.935 1 95.12 219 PHE B O 1
ATOM 8077 N N . THR B 1 220 ? -0.142 -43.406 -1.265 1 95.94 220 THR B N 1
ATOM 8078 C CA . THR B 1 220 ? -0.757 -43.156 0.035 1 95.94 220 THR B CA 1
ATOM 8079 C C . THR B 1 220 ? 0.103 -42.219 0.866 1 95.94 220 THR B C 1
ATOM 8081 O O . THR B 1 220 ? -0.418 -41.312 1.52 1 95.94 220 THR B O 1
ATOM 8084 N N . SER B 1 221 ? 1.378 -42.469 0.789 1 93.69 221 SER B N 1
ATOM 8085 C CA . SER B 1 221 ? 2.291 -41.594 1.501 1 93.69 221 SER B CA 1
ATOM 8086 C C . SER B 1 221 ? 2.201 -40.156 0.97 1 93.69 221 SER B C 1
ATOM 8088 O O . SER B 1 221 ? 2.262 -39.188 1.742 1 93.69 221 SER B O 1
ATOM 8090 N N . ASP B 1 222 ? 2.098 -40.031 -0.279 1 93.38 222 ASP B N 1
ATOM 8091 C CA . ASP B 1 222 ? 1.982 -38.719 -0.889 1 93.38 222 ASP B CA 1
ATOM 8092 C C . ASP B 1 222 ? 0.701 -38.031 -0.443 1 93.38 222 ASP B C 1
ATOM 8094 O O . ASP B 1 222 ? 0.708 -36.812 -0.168 1 93.38 222 ASP B O 1
ATOM 8098 N N . LEU B 1 223 ? -0.397 -38.719 -0.368 1 95.19 223 LEU B N 1
ATOM 8099 C CA . LEU B 1 223 ? -1.67 -38.156 0.068 1 95.19 223 LEU B CA 1
ATOM 8100 C C . LEU B 1 223 ? -1.595 -37.719 1.521 1 95.19 223 LEU B C 1
ATOM 8102 O O . LEU B 1 223 ? -2.076 -36.625 1.863 1 95.19 223 LEU B O 1
ATOM 8106 N N . GLN B 1 224 ? -0.971 -38.531 2.311 1 94.19 224 GLN B N 1
ATOM 8107 C CA . GLN B 1 224 ? -0.855 -38.188 3.73 1 94.19 224 GLN B CA 1
ATOM 8108 C C . GLN B 1 224 ? 0.056 -37 3.949 1 94.19 224 GLN B C 1
ATOM 8110 O O . GLN B 1 224 ? -0.231 -36.125 4.785 1 94.19 224 GLN B O 1
ATOM 8115 N N . ASN B 1 225 ? 1.158 -36.969 3.225 1 91.56 225 ASN B N 1
ATOM 8116 C CA . ASN B 1 225 ? 2.059 -35.844 3.312 1 91.56 225 ASN B CA 1
ATOM 8117 C C . ASN B 1 225 ? 1.379 -34.562 2.846 1 91.56 225 ASN B C 1
ATOM 8119 O O . ASN B 1 225 ? 1.571 -33.5 3.441 1 91.56 225 ASN B O 1
ATOM 8123 N N . MET B 1 226 ? 0.686 -34.688 1.801 1 90.69 226 MET B N 1
ATOM 8124 C CA . MET B 1 226 ? -0.052 -33.531 1.281 1 90.69 226 MET B CA 1
ATOM 8125 C C . MET B 1 226 ? -1.08 -33.031 2.295 1 90.69 226 MET B C 1
ATOM 8127 O O . MET B 1 226 ? -1.217 -31.828 2.512 1 90.69 226 MET B O 1
ATOM 8131 N N . TRP B 1 227 ? -1.804 -33.906 2.965 1 92.12 227 TRP B N 1
ATOM 8132 C CA . TRP B 1 227 ? -2.807 -33.562 3.967 1 92.12 227 TRP B CA 1
ATOM 8133 C C . TRP B 1 227 ? -2.17 -32.844 5.141 1 92.12 227 TRP B C 1
ATOM 8135 O O . TRP B 1 227 ? -2.736 -31.859 5.66 1 92.12 227 TRP B O 1
ATOM 8145 N N . SER B 1 228 ? -1.021 -33.25 5.516 1 88.88 228 SER B N 1
ATOM 8146 C CA . SER B 1 228 ? -0.331 -32.656 6.652 1 88.88 228 SER B CA 1
ATOM 8147 C C . SER B 1 228 ? 0.124 -31.234 6.336 1 88.88 228 SER B C 1
ATOM 8149 O O . SER B 1 228 ? 0.269 -30.406 7.238 1 88.88 228 SER B O 1
ATOM 8151 N N . SER B 1 229 ? 0.292 -30.969 5.086 1 85.25 229 SER B N 1
ATOM 8152 C CA . SER B 1 229 ? 0.792 -29.656 4.68 1 85.25 229 SER B CA 1
ATOM 8153 C C . SER B 1 229 ? -0.354 -28.688 4.375 1 85.25 229 SER B C 1
ATOM 8155 O O . SER B 1 229 ? -0.124 -27.547 3.99 1 85.25 229 SER B O 1
ATOM 8157 N N . LEU B 1 230 ? -1.595 -29.109 4.562 1 87.69 230 LEU B N 1
ATOM 8158 C CA . LEU B 1 230 ? -2.752 -28.266 4.273 1 87.69 230 LEU B CA 1
ATOM 8159 C C . LEU B 1 230 ? -2.844 -27.109 5.258 1 87.69 230 LEU B C 1
ATOM 8161 O O . LEU B 1 230 ? -2.463 -27.25 6.422 1 87.69 230 LEU B O 1
ATOM 8165 N N . ALA B 1 231 ? -3.252 -26 4.707 1 79.81 231 ALA B N 1
ATOM 8166 C CA . ALA B 1 231 ? -3.611 -24.891 5.574 1 79.81 231 ALA B CA 1
ATOM 8167 C C . ALA B 1 231 ? -4.98 -25.094 6.215 1 79.81 231 ALA B C 1
ATOM 8169 O O . ALA B 1 231 ? -6.008 -24.781 5.613 1 79.81 231 ALA B O 1
ATOM 8170 N N . LYS B 1 232 ? -4.941 -25.609 7.359 1 84.81 232 LYS B N 1
ATOM 8171 C CA . LYS B 1 232 ? -6.184 -25.938 8.047 1 84.81 232 LYS B CA 1
ATOM 8172 C C . LYS B 1 232 ? -6.555 -24.875 9.062 1 84.81 232 LYS B C 1
ATOM 8174 O O . LYS B 1 232 ? -5.68 -24.281 9.703 1 84.81 232 LYS B O 1
ATOM 8179 N N . PRO B 1 233 ? -7.812 -24.609 9.156 1 78 233 PRO B N 1
ATOM 8180 C CA . PRO B 1 233 ? -8.234 -23.719 10.25 1 78 233 PRO B CA 1
ATOM 8181 C C . PRO B 1 233 ? -7.852 -24.281 11.625 1 78 233 PRO B C 1
ATOM 8183 O O . PRO B 1 233 ? -7.699 -25.484 11.789 1 78 233 PRO B O 1
ATOM 8186 N N . ALA B 1 234 ? -7.742 -23.469 12.602 1 76.75 234 ALA B N 1
ATOM 8187 C CA . ALA B 1 234 ? -7.25 -23.828 13.922 1 76.75 234 ALA B CA 1
ATOM 8188 C C . ALA B 1 234 ? -8.133 -24.875 14.57 1 76.75 234 ALA B C 1
ATOM 8190 O O . ALA B 1 234 ? -7.637 -25.812 15.203 1 76.75 234 ALA B O 1
ATOM 8191 N N . GLU B 1 235 ? -9.414 -24.781 14.336 1 79.81 235 GLU B N 1
ATOM 8192 C CA . GLU B 1 235 ? -10.359 -25.688 14.984 1 79.81 235 GLU B CA 1
ATOM 8193 C C . GLU B 1 235 ? -10.305 -27.078 14.367 1 79.81 235 GLU B C 1
ATOM 8195 O O . GLU B 1 235 ? -10.703 -28.062 15 1 79.81 235 GLU B O 1
ATOM 8200 N N . LEU B 1 236 ? -9.75 -27.172 13.133 1 84.44 236 LEU B N 1
ATOM 8201 C CA . LEU B 1 236 ? -9.789 -28.438 12.398 1 84.44 236 LEU B CA 1
ATOM 8202 C C . LEU B 1 236 ? -8.391 -29.031 12.25 1 84.44 236 LEU B C 1
ATOM 8204 O O . LEU B 1 236 ? -8.195 -29.969 11.492 1 84.44 236 LEU B O 1
ATOM 8208 N N . GLU B 1 237 ? -7.379 -28.562 12.938 1 82.75 237 GLU B N 1
ATOM 8209 C CA . GLU B 1 237 ? -5.984 -28.953 12.773 1 82.75 237 GLU B CA 1
ATOM 8210 C C . GLU B 1 237 ? -5.758 -30.391 13.227 1 82.75 237 GLU B C 1
ATOM 8212 O O . GLU B 1 237 ? -4.883 -31.078 12.711 1 82.75 237 GLU B O 1
ATOM 8217 N N . HIS B 1 238 ? -6.613 -30.891 14.062 1 85.06 238 HIS B N 1
ATOM 8218 C CA . HIS B 1 238 ? -6.398 -32.219 14.648 1 85.06 238 HIS B CA 1
ATOM 8219 C C . HIS B 1 238 ? -6.996 -33.312 13.773 1 85.06 238 HIS B C 1
ATOM 8221 O O . HIS B 1 238 ? -6.719 -34.5 13.977 1 85.06 238 HIS B O 1
ATOM 8227 N N . LEU B 1 239 ? -7.781 -32.938 12.805 1 87.81 239 LEU B N 1
ATOM 8228 C CA . LEU B 1 239 ? -8.422 -33.906 11.945 1 87.81 239 LEU B CA 1
ATOM 8229 C C . LEU B 1 239 ? -7.414 -34.531 10.992 1 87.81 239 LEU B C 1
ATOM 8231 O O . LEU B 1 239 ? -6.547 -33.844 10.453 1 87.81 239 LEU B O 1
ATOM 8235 N N . GLN B 1 240 ? -7.477 -35.844 10.875 1 90.06 240 GLN B N 1
ATOM 8236 C CA . GLN B 1 240 ? -6.535 -36.594 10.047 1 90.06 240 GLN B CA 1
ATOM 8237 C C . GLN B 1 240 ? -7.176 -37.031 8.734 1 90.06 240 GLN B C 1
ATOM 8239 O O . GLN B 1 240 ? -8.398 -37 8.602 1 90.06 240 GLN B O 1
ATOM 8244 N N . PHE B 1 241 ? -6.293 -37.469 7.844 1 93.31 241 PHE B N 1
ATOM 8245 C CA . PHE B 1 241 ? -6.719 -37.906 6.52 1 93.31 241 PHE B CA 1
ATOM 8246 C C . PHE B 1 241 ? -7.688 -39.094 6.629 1 93.31 241 PHE B C 1
ATOM 8248 O O . PHE B 1 241 ? -8.711 -39.125 5.938 1 93.31 241 PHE B O 1
ATOM 8255 N N . ALA B 1 242 ? -7.551 -39.938 7.578 1 91.81 242 ALA B N 1
ATOM 8256 C CA . ALA B 1 242 ? -8.328 -41.188 7.746 1 91.81 242 ALA B CA 1
ATOM 8257 C C . ALA B 1 242 ? -9.719 -40.875 8.289 1 91.81 242 ALA B C 1
ATOM 8259 O O . ALA B 1 242 ? -10.617 -41.719 8.211 1 91.81 242 ALA B O 1
ATOM 8260 N N . ASP B 1 243 ? -9.891 -39.75 8.789 1 90.88 243 ASP B N 1
ATOM 8261 C CA . ASP B 1 243 ? -11.203 -39.344 9.312 1 90.88 243 ASP B CA 1
ATOM 8262 C C . ASP B 1 243 ? -12.164 -39 8.172 1 90.88 243 ASP B C 1
ATOM 8264 O O . ASP B 1 243 ? -13.383 -39.062 8.352 1 90.88 243 ASP B O 1
ATOM 8268 N N . PHE B 1 244 ? -11.625 -38.719 7.031 1 91.81 244 PHE B N 1
ATOM 8269 C CA . PHE B 1 244 ? -12.469 -38.281 5.934 1 91.81 244 PHE B CA 1
ATOM 8270 C C . PHE B 1 244 ? -12.461 -39.281 4.789 1 91.81 244 PHE B C 1
ATOM 8272 O O . PHE B 1 244 ? -13.43 -39.406 4.039 1 91.81 244 PHE B O 1
ATOM 8279 N N . PHE B 1 245 ? -11.266 -39.969 4.75 1 95.25 245 PHE B N 1
ATOM 8280 C CA . PHE B 1 245 ? -11.117 -40.781 3.533 1 95.25 245 PHE B CA 1
ATOM 8281 C C . PHE B 1 245 ? -10.578 -42.156 3.85 1 95.25 245 PHE B C 1
ATOM 8283 O O . PHE B 1 245 ? -9.766 -42.312 4.766 1 95.25 245 PHE B O 1
ATOM 8290 N N . ASP B 1 246 ? -11.062 -43.125 3.146 1 96.31 246 ASP B N 1
ATOM 8291 C CA . ASP B 1 246 ? -10.445 -44.438 3.02 1 96.31 246 ASP B CA 1
ATOM 8292 C C . ASP B 1 246 ? -9.828 -44.625 1.638 1 96.31 246 ASP B C 1
ATOM 8294 O O . ASP B 1 246 ? -10.281 -44.031 0.66 1 96.31 246 ASP B O 1
ATOM 8298 N N . VAL B 1 247 ? -8.75 -45.344 1.622 1 97 247 VAL B N 1
ATOM 8299 C CA . VAL B 1 247 ? -8.047 -45.469 0.349 1 97 247 VAL B CA 1
ATOM 8300 C C . VAL B 1 247 ? -7.875 -46.969 0.006 1 97 247 VAL B C 1
ATOM 8302 O O . VAL B 1 247 ? -7.562 -47.781 0.879 1 97 247 VAL B O 1
ATOM 8305 N N . THR B 1 248 ? -8.203 -47.312 -1.165 1 97.25 248 THR B N 1
ATOM 8306 C CA . THR B 1 248 ? -7.922 -48.656 -1.688 1 97.25 248 THR B CA 1
ATOM 8307 C C . THR B 1 248 ? -7.426 -48.594 -3.129 1 97.25 248 THR B C 1
ATOM 8309 O O . THR B 1 248 ? -7.492 -47.531 -3.76 1 97.25 248 THR B O 1
ATOM 8312 N N . PHE B 1 249 ? -6.809 -49.719 -3.635 1 97.75 249 PHE B N 1
ATOM 8313 C CA . PHE B 1 249 ? -6.137 -49.656 -4.93 1 97.75 249 PHE B CA 1
ATOM 8314 C C . PHE B 1 249 ? -6.59 -50.812 -5.812 1 97.75 249 PHE B C 1
ATOM 8316 O O . PHE B 1 249 ? -7.008 -51.875 -5.309 1 97.75 249 PHE B O 1
ATOM 8323 N N . HIS B 1 250 ? -6.637 -50.625 -7.047 1 97.56 250 HIS B N 1
ATOM 8324 C CA . HIS B 1 250 ? -6.863 -51.625 -8.078 1 97.56 250 HIS B CA 1
ATOM 8325 C C . HIS B 1 250 ? -6.023 -51.344 -9.32 1 97.56 250 HIS B C 1
ATOM 8327 O O . HIS B 1 250 ? -5.961 -50.188 -9.789 1 97.56 250 HIS B O 1
ATOM 8333 N N . ALA B 1 251 ? -5.285 -52.281 -9.828 1 97.38 251 ALA B N 1
ATOM 8334 C CA . ALA B 1 251 ? -4.418 -52.094 -10.984 1 97.38 251 ALA B CA 1
ATOM 8335 C C . ALA B 1 251 ? -5 -52.781 -12.227 1 97.38 251 ALA B C 1
ATOM 8337 O O . ALA B 1 251 ? -5.574 -53.875 -12.133 1 97.38 251 ALA B O 1
ATOM 8338 N N . LEU B 1 252 ? -4.938 -52.156 -13.297 1 97.5 252 LEU B N 1
ATOM 8339 C CA . LEU B 1 252 ? -5.383 -52.688 -14.578 1 97.5 252 LEU B CA 1
ATOM 8340 C C . LEU B 1 252 ? -4.215 -52.844 -15.547 1 97.5 252 LEU B C 1
ATOM 8342 O O . LEU B 1 252 ? -3.338 -51.969 -15.594 1 97.5 252 LEU B O 1
ATOM 8346 N N . ASN B 1 253 ? -4.18 -53.906 -16.312 1 95.88 253 ASN B N 1
ATOM 8347 C CA . ASN B 1 253 ? -3.143 -54.125 -17.312 1 95.88 253 ASN B CA 1
ATOM 8348 C C . ASN B 1 253 ? -3.344 -53.25 -18.531 1 95.88 253 ASN B C 1
ATOM 8350 O O . ASN B 1 253 ? -4.324 -52.5 -18.625 1 95.88 253 ASN B O 1
ATOM 8354 N N . HIS B 1 254 ? -2.373 -53.281 -19.406 1 93.88 254 HIS B N 1
ATOM 8355 C CA . HIS B 1 254 ? -2.373 -52.438 -20.578 1 93.88 254 HIS B CA 1
ATOM 8356 C C . HIS B 1 254 ? -3.523 -52.781 -21.516 1 93.88 254 HIS B C 1
ATOM 8358 O O . HIS B 1 254 ? -3.662 -53.938 -21.938 1 93.88 254 HIS B O 1
ATOM 8364 N N . LYS B 1 255 ? -4.379 -51.812 -21.859 1 91.19 255 LYS B N 1
ATOM 8365 C CA . LYS B 1 255 ? -5.605 -52.031 -22.625 1 91.19 255 LYS B CA 1
ATOM 8366 C C . LYS B 1 255 ? -5.293 -52.594 -24.016 1 91.19 255 LYS B C 1
ATOM 8368 O O . LYS B 1 255 ? -5.965 -53.5 -24.5 1 91.19 255 LYS B O 1
ATOM 8373 N N . VAL B 1 256 ? -4.25 -52.031 -24.719 1 89.62 256 VAL B N 1
ATOM 8374 C CA . VAL B 1 256 ? -3.98 -52.344 -26.109 1 89.62 256 VAL B CA 1
ATOM 8375 C C . VAL B 1 256 ? -3.033 -53.531 -26.203 1 89.62 256 VAL B C 1
ATOM 8377 O O . VAL B 1 256 ? -3.256 -54.438 -27 1 89.62 256 VAL B O 1
ATOM 8380 N N . LEU B 1 257 ? -1.977 -53.625 -25.391 1 91.5 257 LEU B N 1
ATOM 8381 C CA . LEU B 1 257 ? -0.938 -54.625 -25.5 1 91.5 257 LEU B CA 1
ATOM 8382 C C . LEU B 1 257 ? -1.321 -55.875 -24.734 1 91.5 257 LEU B C 1
ATOM 8384 O O . LEU B 1 257 ? -0.839 -56.969 -25.047 1 91.5 257 LEU B O 1
ATOM 8388 N N . GLN B 1 258 ? -2.197 -55.688 -23.703 1 93.75 258 GLN B N 1
ATOM 8389 C CA . GLN B 1 258 ? -2.699 -56.812 -22.922 1 93.75 258 GLN B CA 1
ATOM 8390 C C . GLN B 1 258 ? -4.219 -56.75 -22.781 1 93.75 258 GLN B C 1
ATOM 8392 O O . GLN B 1 258 ? -4.75 -56.688 -21.672 1 93.75 258 GLN B O 1
ATOM 8397 N N . PRO B 1 259 ? -4.969 -56.875 -23.828 1 93.69 259 PRO B N 1
ATOM 8398 C CA . PRO B 1 259 ? -6.422 -56.656 -23.812 1 93.69 259 PRO B CA 1
ATOM 8399 C C . PRO B 1 259 ? -7.152 -57.719 -22.953 1 93.69 259 PRO B C 1
ATOM 8401 O O . PRO B 1 259 ? -8.125 -57.375 -22.281 1 93.69 259 PRO B O 1
ATOM 8404 N N . LYS B 1 260 ? -6.703 -58.969 -23 1 94.62 260 LYS B N 1
ATOM 8405 C CA . LYS B 1 260 ? -7.363 -60 -22.219 1 94.62 260 LYS B CA 1
ATOM 8406 C C . LYS B 1 260 ? -7.203 -59.75 -20.719 1 94.62 260 LYS B C 1
ATOM 8408 O O . LYS B 1 260 ? -8.18 -59.812 -19.969 1 94.62 260 LYS B O 1
ATOM 8413 N N . GLU B 1 261 ? -5.965 -59.5 -20.344 1 94.81 261 GLU B N 1
ATOM 8414 C CA . GLU B 1 261 ? -5.699 -59.219 -18.953 1 94.81 261 GLU B CA 1
ATOM 8415 C C . GLU B 1 261 ? -6.43 -57.969 -18.484 1 94.81 261 GLU B C 1
ATOM 8417 O O . GLU B 1 261 ? -6.859 -57.875 -17.344 1 94.81 261 GLU B O 1
ATOM 8422 N N . PHE B 1 262 ? -6.559 -57 -19.391 1 95.88 262 PHE B N 1
ATOM 8423 C CA . PHE B 1 262 ? -7.277 -55.781 -19.109 1 95.88 262 PHE B CA 1
ATOM 8424 C C . PHE B 1 262 ? -8.75 -56.062 -18.812 1 95.88 262 PHE B C 1
ATOM 8426 O O . PHE B 1 262 ? -9.305 -55.562 -17.828 1 95.88 262 PHE B O 1
ATOM 8433 N N . GLY B 1 263 ? -9.414 -56.812 -19.641 1 95.12 263 GLY B N 1
ATOM 8434 C CA . GLY B 1 263 ? -10.805 -57.188 -19.438 1 95.12 263 GLY B CA 1
ATOM 8435 C C . GLY B 1 263 ? -11.023 -57.969 -18.141 1 95.12 263 GLY B C 1
ATOM 8436 O O . GLY B 1 263 ? -12.008 -57.719 -17.438 1 95.12 263 GLY B O 1
ATOM 8437 N N . GLU B 1 264 ? -10.062 -58.844 -17.875 1 96 264 GLU B N 1
ATOM 8438 C CA . GLU B 1 264 ? -10.141 -59.594 -16.625 1 96 264 GLU B CA 1
ATOM 8439 C C . GLU B 1 264 ? -10.016 -58.688 -15.414 1 96 264 GLU B C 1
ATOM 8441 O O . GLU B 1 264 ? -10.664 -58.906 -14.391 1 96 264 GLU B O 1
ATOM 8446 N N . GLY B 1 265 ? -9.102 -57.75 -15.539 1 96.56 265 GLY B N 1
ATOM 8447 C CA . GLY B 1 265 ? -8.953 -56.781 -14.469 1 96.56 265 GLY B CA 1
ATOM 8448 C C . GLY B 1 265 ? -10.211 -56 -14.188 1 96.56 265 GLY B C 1
ATOM 8449 O O . GLY B 1 265 ? -10.547 -55.75 -13.031 1 96.56 265 GLY B O 1
ATOM 8450 N N . ILE B 1 266 ? -10.922 -55.594 -15.25 1 97.19 266 ILE B N 1
ATOM 8451 C CA . ILE B 1 266 ? -12.18 -54.875 -15.117 1 97.19 266 ILE B CA 1
ATOM 8452 C C . ILE B 1 266 ? -13.219 -55.75 -14.43 1 97.19 266 ILE B C 1
ATOM 8454 O O . ILE B 1 266 ? -13.938 -55.312 -13.539 1 97.19 266 ILE B O 1
ATOM 8458 N N . ASN B 1 267 ? -13.266 -56.969 -14.836 1 96.81 267 ASN B N 1
ATOM 8459 C CA . ASN B 1 267 ? -14.211 -57.906 -14.234 1 96.81 267 ASN B CA 1
ATOM 8460 C C . ASN B 1 267 ? -13.922 -58.125 -12.75 1 96.81 267 ASN B C 1
ATOM 8462 O O . ASN B 1 267 ? -14.844 -58.25 -11.945 1 96.81 267 ASN B O 1
ATOM 8466 N N . ARG B 1 268 ? -12.656 -58.156 -12.414 1 96.88 268 ARG B N 1
ATOM 8467 C CA . ARG B 1 268 ? -12.289 -58.312 -11.016 1 96.88 268 ARG B CA 1
ATOM 8468 C C . ARG B 1 268 ? -12.727 -57.094 -10.195 1 96.88 268 ARG B C 1
ATOM 8470 O O . ARG B 1 268 ? -13.094 -57.25 -9.031 1 96.88 268 ARG B O 1
ATOM 8477 N N . LEU B 1 269 ? -12.562 -56 -10.789 1 97.31 269 LEU B N 1
ATOM 8478 C CA . LEU B 1 269 ? -13.039 -54.812 -10.117 1 97.31 269 LEU B CA 1
ATOM 8479 C C . LEU B 1 269 ? -14.547 -54.875 -9.906 1 97.31 269 LEU B C 1
ATOM 8481 O O . LEU B 1 269 ? -15.039 -54.438 -8.859 1 97.31 269 LEU B O 1
ATOM 8485 N N . GLY B 1 270 ? -15.281 -55.312 -10.891 1 96.62 270 GLY B N 1
ATOM 8486 C CA . GLY B 1 270 ? -16.719 -55.5 -10.742 1 96.62 270 GLY B CA 1
ATOM 8487 C C . GLY B 1 270 ? -17.078 -56.469 -9.625 1 96.62 270 GLY B C 1
ATOM 8488 O O . GLY B 1 270 ? -18.062 -56.25 -8.914 1 96.62 270 GLY B O 1
ATOM 8489 N N . ASP B 1 271 ? -16.281 -57.562 -9.477 1 96.31 271 ASP B N 1
ATOM 8490 C CA . ASP B 1 271 ? -16.5 -58.5 -8.375 1 96.31 271 ASP B CA 1
ATOM 8491 C C . ASP B 1 271 ? -16.375 -57.812 -7.027 1 96.31 271 ASP B C 1
ATOM 8493 O O . ASP B 1 271 ? -17.172 -58.062 -6.117 1 96.31 271 ASP B O 1
ATOM 8497 N N . ARG B 1 272 ? -15.391 -56.906 -6.965 1 95.94 272 ARG B N 1
ATOM 8498 C CA . ARG B 1 272 ? -15.164 -56.188 -5.719 1 95.94 272 ARG B CA 1
ATOM 8499 C C . ARG B 1 272 ? -16.344 -55.281 -5.406 1 95.94 272 ARG B C 1
ATOM 8501 O O . ARG B 1 272 ? -16.641 -55.031 -4.238 1 95.94 272 ARG B O 1
ATOM 8508 N N . LEU B 1 273 ? -17.047 -54.781 -6.383 1 94.81 273 LEU B N 1
ATOM 8509 C CA . LEU B 1 273 ? -18.125 -53.812 -6.223 1 94.81 273 LEU B CA 1
ATOM 8510 C C . LEU B 1 273 ? -19.438 -54.531 -5.859 1 94.81 273 LEU B C 1
ATOM 8512 O O . LEU B 1 273 ? -20.141 -54.094 -4.953 1 94.81 273 LEU B O 1
ATOM 8516 N N . VAL B 1 274 ? -19.828 -55.625 -6.609 1 92.25 274 VAL B N 1
ATOM 8517 C CA . VAL B 1 274 ? -21.203 -56.125 -6.516 1 92.25 274 VAL B CA 1
ATOM 8518 C C . VAL B 1 274 ? -21.203 -57.531 -5.926 1 92.25 274 VAL B C 1
ATOM 8520 O O . VAL B 1 274 ? -22.188 -57.969 -5.344 1 92.25 274 VAL B O 1
ATOM 8523 N N . VAL B 1 275 ? -20.141 -58.312 -6.137 1 89.62 275 VAL B N 1
ATOM 8524 C CA . VAL B 1 275 ? -20.125 -59.688 -5.652 1 89.62 275 VAL B CA 1
ATOM 8525 C C . VAL B 1 275 ? -19.672 -59.719 -4.191 1 89.62 275 VAL B C 1
ATOM 8527 O O . VAL B 1 275 ? -20.422 -60.188 -3.32 1 89.62 275 VAL B O 1
ATOM 8530 N N . SER B 1 276 ? -18.547 -59.188 -3.938 1 89.62 276 SER B N 1
ATOM 8531 C CA . SER B 1 276 ? -18.047 -59.188 -2.572 1 89.62 276 SER B CA 1
ATOM 8532 C C . SER B 1 276 ? -18.531 -57.938 -1.811 1 89.62 276 SER B C 1
ATOM 8534 O O . SER B 1 276 ? -18.531 -57.938 -0.578 1 89.62 276 SER B O 1
ATOM 8536 N N . ASN B 1 277 ? -19.062 -56.969 -2.461 1 87.88 277 ASN B N 1
ATOM 8537 C CA . ASN B 1 277 ? -19.547 -55.719 -1.885 1 87.88 277 ASN B CA 1
ATOM 8538 C C . ASN B 1 277 ? -18.547 -55.156 -0.883 1 87.88 277 ASN B C 1
ATOM 8540 O O . ASN B 1 277 ? -18.922 -54.781 0.231 1 87.88 277 ASN B O 1
ATOM 8544 N N . GLU B 1 278 ? -17.297 -55.156 -1.248 1 91.88 278 GLU B N 1
ATOM 8545 C CA . GLU B 1 278 ? -16.203 -54.688 -0.389 1 91.88 278 GLU B CA 1
ATOM 8546 C C . GLU B 1 278 ? -16.047 -53.188 -0.444 1 91.88 278 GLU B C 1
ATOM 8548 O O . GLU B 1 278 ? -15.484 -52.594 0.477 1 91.88 278 GLU B O 1
ATOM 8553 N N . LEU B 1 279 ? -16.531 -52.594 -1.461 1 95.25 279 LEU B N 1
ATOM 8554 C CA . LEU B 1 279 ? -16.188 -51.188 -1.719 1 95.25 279 LEU B CA 1
ATOM 8555 C C . LEU B 1 279 ? -17.25 -50.25 -1.152 1 95.25 279 LEU B C 1
ATOM 8557 O O . LEU B 1 279 ? -17 -49.062 -0.969 1 95.25 279 LEU B O 1
ATOM 8561 N N . PHE B 1 280 ? -18.469 -50.812 -0.865 1 94.19 280 PHE B N 1
ATOM 8562 C CA . PHE B 1 280 ? -19.516 -49.969 -0.305 1 94.19 280 PHE B CA 1
ATOM 8563 C C . PHE B 1 280 ? -19.656 -50.219 1.193 1 94.19 280 PHE B C 1
ATOM 8565 O O . PHE B 1 280 ? -19.922 -51.344 1.626 1 94.19 280 PHE B O 1
ATOM 8572 N N . LYS B 1 281 ? -19.391 -49.219 1.963 1 93.81 281 LYS B N 1
ATOM 8573 C CA . LYS B 1 281 ? -19.641 -49.219 3.402 1 93.81 281 LYS B CA 1
ATOM 8574 C C . LYS B 1 281 ? -20.75 -48.25 3.779 1 93.81 281 LYS B C 1
ATOM 8576 O O . LYS B 1 281 ? -20.969 -47.25 3.096 1 93.81 281 LYS B O 1
ATOM 8581 N N . PRO B 1 282 ? -21.438 -48.531 4.805 1 91.69 282 PRO B N 1
ATOM 8582 C CA . PRO B 1 282 ? -22.547 -47.656 5.211 1 91.69 282 PRO B CA 1
ATOM 8583 C C . PRO B 1 282 ? -22.078 -46.25 5.543 1 91.69 282 PRO B C 1
ATOM 8585 O O . PRO B 1 282 ? -22.844 -45.281 5.359 1 91.69 282 PRO B O 1
ATOM 8588 N N . GLU B 1 283 ? -20.844 -46.125 5.941 1 92.62 283 GLU B N 1
ATOM 8589 C CA . GLU B 1 283 ? -20.312 -44.812 6.332 1 92.62 283 GLU B CA 1
ATOM 8590 C C . GLU B 1 283 ? -20.156 -43.906 5.117 1 92.62 283 GLU B C 1
ATOM 8592 O O . GLU B 1 283 ? -20.031 -42.688 5.258 1 92.62 283 GLU B O 1
ATOM 8597 N N . TYR B 1 284 ? -20.203 -44.5 3.938 1 94.88 284 TYR B N 1
ATOM 8598 C CA . TYR B 1 284 ? -20 -43.719 2.738 1 94.88 284 TYR B CA 1
ATOM 8599 C C . TYR B 1 284 ? -21.312 -43.094 2.246 1 94.88 284 TYR B C 1
ATOM 8601 O O . TYR B 1 284 ? -21.312 -42.125 1.516 1 94.88 284 TYR B O 1
ATOM 8609 N N . HIS B 1 285 ? -22.375 -43.719 2.594 1 93.06 285 HIS B N 1
ATOM 8610 C CA . HIS B 1 285 ? -23.688 -43.312 2.096 1 93.06 285 HIS B CA 1
ATOM 8611 C C . HIS B 1 285 ? -24.156 -42.031 2.775 1 93.06 285 HIS B C 1
ATOM 8613 O O . HIS B 1 285 ? -23.906 -41.812 3.969 1 93.06 285 HIS B O 1
ATOM 8619 N N . HIS B 1 286 ? -24.797 -41.094 2.129 1 87.62 286 HIS B N 1
ATOM 8620 C CA . HIS B 1 286 ? -25.266 -39.812 2.656 1 87.62 286 HIS B CA 1
ATOM 8621 C C . HIS B 1 286 ? -26.578 -40 3.426 1 87.62 286 HIS B C 1
ATOM 8623 O O . HIS B 1 286 ? -27.031 -39.062 4.113 1 87.62 286 HIS B O 1
ATOM 8629 N N . ASP B 1 287 ? -27.219 -41.062 3.445 1 87.06 287 ASP B N 1
ATOM 8630 C CA . ASP B 1 287 ? -28.422 -41.438 4.188 1 87.06 287 ASP B CA 1
ATOM 8631 C C . ASP B 1 287 ? -29.594 -40.531 3.82 1 87.06 287 ASP B C 1
ATOM 8633 O O . ASP B 1 287 ? -30.312 -40.062 4.699 1 87.06 287 ASP B O 1
ATOM 8637 N N . VAL B 1 288 ? -29.719 -40.125 2.605 1 91.5 288 VAL B N 1
ATOM 8638 C CA . VAL B 1 288 ? -30.828 -39.375 2.057 1 91.5 288 VAL B CA 1
ATOM 8639 C C . VAL B 1 288 ? -31.391 -40.094 0.828 1 91.5 288 VAL B C 1
ATOM 8641 O O . VAL B 1 288 ? -30.656 -40.75 0.107 1 91.5 288 VAL B O 1
ATOM 8644 N N . PRO B 1 289 ? -32.719 -39.938 0.691 1 93.19 289 PRO B N 1
ATOM 8645 C CA . PRO B 1 289 ? -33.281 -40.5 -0.533 1 93.19 289 PRO B CA 1
ATOM 8646 C C . PRO B 1 289 ? -32.75 -39.844 -1.798 1 93.19 289 PRO B C 1
ATOM 8648 O O . PRO B 1 289 ? -32.219 -38.719 -1.729 1 93.19 289 PRO B O 1
ATOM 8651 N N . ILE B 1 290 ? -32.875 -40.5 -2.916 1 93.31 290 ILE B N 1
ATOM 8652 C CA . ILE B 1 290 ? -32.312 -40.031 -4.172 1 93.31 290 ILE B CA 1
ATOM 8653 C C . ILE B 1 290 ? -32.812 -38.625 -4.5 1 93.31 290 ILE B C 1
ATOM 8655 O O . ILE B 1 290 ? -32.094 -37.812 -5.082 1 93.31 290 ILE B O 1
ATOM 8659 N N . ASP B 1 291 ? -34.094 -38.344 -4.137 1 91.5 291 ASP B N 1
ATOM 8660 C CA . ASP B 1 291 ? -34.625 -36.969 -4.336 1 91.5 291 ASP B CA 1
ATOM 8661 C C . ASP B 1 291 ? -33.906 -35.969 -3.451 1 91.5 291 ASP B C 1
ATOM 8663 O O . ASP B 1 291 ? -33.594 -34.844 -3.885 1 91.5 291 ASP B O 1
ATOM 8667 N N . GLY B 1 292 ? -33.656 -36.375 -2.248 1 93.06 292 GLY B N 1
ATOM 8668 C CA . GLY B 1 292 ? -32.875 -35.531 -1.356 1 93.06 292 GLY B CA 1
ATOM 8669 C C . GLY B 1 292 ? -31.438 -35.344 -1.827 1 93.06 292 GLY B C 1
ATOM 8670 O O . GLY B 1 292 ? -30.875 -34.25 -1.676 1 93.06 292 GLY B O 1
ATOM 8671 N N . TRP B 1 293 ? -30.875 -36.375 -2.398 1 94.31 293 TRP B N 1
ATOM 8672 C CA . TRP B 1 293 ? -29.5 -36.281 -2.898 1 94.31 293 TRP B CA 1
ATOM 8673 C C . TRP B 1 293 ? -29.406 -35.281 -4.035 1 94.31 293 TRP B C 1
ATOM 8675 O O . TRP B 1 293 ? -28.438 -34.531 -4.125 1 94.31 293 TRP B O 1
ATOM 8685 N N . THR B 1 294 ? -30.375 -35.25 -4.93 1 94.25 294 THR B N 1
ATOM 8686 C CA . THR B 1 294 ? -30.359 -34.312 -6.035 1 94.25 294 THR B CA 1
ATOM 8687 C C . THR B 1 294 ? -30.391 -32.875 -5.52 1 94.25 294 THR B C 1
ATOM 8689 O O . THR B 1 294 ? -29.719 -31.984 -6.059 1 94.25 294 THR B O 1
ATOM 8692 N N . MET B 1 295 ? -31.125 -32.656 -4.473 1 93.75 295 MET B N 1
ATOM 8693 C CA . MET B 1 295 ? -31.156 -31.328 -3.855 1 93.75 295 MET B CA 1
ATOM 8694 C C . MET B 1 295 ? -29.828 -31 -3.18 1 93.75 295 MET B C 1
ATOM 8696 O O . MET B 1 295 ? -29.359 -29.875 -3.258 1 93.75 295 MET B O 1
ATOM 8700 N N . TYR B 1 296 ? -29.359 -32 -2.555 1 93.69 296 TYR B N 1
ATOM 8701 C CA . TYR B 1 296 ? -28.062 -31.859 -1.905 1 93.69 296 TYR B CA 1
ATOM 8702 C C . TYR B 1 296 ? -26.984 -31.5 -2.92 1 93.69 296 TYR B C 1
ATOM 8704 O O . TYR B 1 296 ? -26.172 -30.594 -2.682 1 93.69 296 TYR B O 1
ATOM 8712 N N . ALA B 1 297 ? -26.938 -32.156 -4.02 1 95.38 297 ALA B N 1
ATOM 8713 C CA . ALA B 1 297 ? -25.953 -31.922 -5.07 1 95.38 297 ALA B CA 1
ATOM 8714 C C . ALA B 1 297 ? -26.094 -30.516 -5.637 1 95.38 297 ALA B C 1
ATOM 8716 O O . ALA B 1 297 ? -25.078 -29.859 -5.914 1 95.38 297 ALA B O 1
ATOM 8717 N N . GLU B 1 298 ? -27.25 -30.109 -5.777 1 94.81 298 GLU B N 1
ATOM 8718 C CA . GLU B 1 298 ? -27.484 -28.766 -6.277 1 94.81 298 GLU B CA 1
ATOM 8719 C C . GLU B 1 298 ? -26.969 -27.719 -5.293 1 94.81 298 GLU B C 1
ATOM 8721 O O . GLU B 1 298 ? -26.328 -26.734 -5.691 1 94.81 298 GLU B O 1
ATOM 8726 N N . ARG B 1 299 ? -27.25 -27.922 -4.078 1 92.75 299 ARG B N 1
ATOM 8727 C CA . ARG B 1 299 ? -26.797 -26.984 -3.047 1 92.75 299 ARG B CA 1
ATOM 8728 C C . ARG B 1 299 ? -25.281 -27 -2.936 1 92.75 299 ARG B C 1
ATOM 8730 O O . ARG B 1 299 ? -24.672 -25.953 -2.713 1 92.75 299 ARG B O 1
ATOM 8737 N N . CYS B 1 300 ? -24.75 -28.141 -3.006 1 93.06 300 CYS B N 1
ATOM 8738 C CA . CYS B 1 300 ? -23.297 -28.25 -2.965 1 93.06 300 CYS B CA 1
ATOM 8739 C C . CYS B 1 300 ? -22.656 -27.453 -4.094 1 93.06 300 CYS B C 1
ATOM 8741 O O . CYS B 1 300 ? -21.672 -26.734 -3.875 1 93.06 300 CYS B O 1
ATOM 8743 N N . TRP B 1 301 ? -23.188 -27.547 -5.266 1 94.81 301 TRP B N 1
ATOM 8744 C CA . TRP B 1 301 ? -22.625 -26.828 -6.406 1 94.81 301 TRP B CA 1
ATOM 8745 C C . TRP B 1 301 ? -22.75 -25.328 -6.219 1 94.81 301 TRP B C 1
ATOM 8747 O O . TRP B 1 301 ? -21.844 -24.578 -6.582 1 94.81 301 TRP B O 1
ATOM 8757 N N . GLU B 1 302 ? -23.859 -24.938 -5.66 1 93.44 302 GLU B N 1
ATOM 8758 C CA . GLU B 1 302 ? -24.047 -23.516 -5.398 1 93.44 302 GLU B CA 1
ATOM 8759 C C . GLU B 1 302 ? -23 -22.984 -4.43 1 93.44 302 GLU B C 1
ATOM 8761 O O . GLU B 1 302 ? -22.438 -21.906 -4.633 1 93.44 302 GLU B O 1
ATOM 8766 N N . GLN B 1 303 ? -22.734 -23.75 -3.445 1 91 303 GLN B N 1
ATOM 8767 C CA . GLN B 1 303 ? -21.734 -23.344 -2.467 1 91 303 GLN B CA 1
ATOM 8768 C C . GLN B 1 303 ? -20.344 -23.328 -3.09 1 91 303 GLN B C 1
ATOM 8770 O O . GLN B 1 303 ? -19.531 -22.453 -2.773 1 91 303 GLN B O 1
ATOM 8775 N N . ILE B 1 304 ? -20.047 -24.25 -3.938 1 92.56 304 ILE B N 1
ATOM 8776 C CA . ILE B 1 304 ? -18.734 -24.359 -4.574 1 92.56 304 ILE B CA 1
ATOM 8777 C C . ILE B 1 304 ? -18.547 -23.203 -5.559 1 92.56 304 ILE B C 1
ATOM 8779 O O . ILE B 1 304 ? -17.484 -22.578 -5.586 1 92.56 304 ILE B O 1
ATOM 8783 N N . GLU B 1 305 ? -19.516 -22.969 -6.324 1 91.31 305 GLU B N 1
ATOM 8784 C CA . GLU B 1 305 ? -19.438 -21.922 -7.344 1 91.31 305 GLU B CA 1
ATOM 8785 C C . GLU B 1 305 ? -19.266 -20.547 -6.711 1 91.31 305 GLU B C 1
ATOM 8787 O O . GLU B 1 305 ? -18.625 -19.672 -7.277 1 91.31 305 GLU B O 1
ATOM 8792 N N . THR B 1 306 ? -19.812 -20.328 -5.539 1 88.25 306 THR B N 1
ATOM 8793 C CA . THR B 1 306 ? -19.797 -19.016 -4.906 1 88.25 306 THR B CA 1
ATOM 8794 C C . THR B 1 306 ? -18.594 -18.875 -3.969 1 88.25 306 THR B C 1
ATOM 8796 O O . THR B 1 306 ? -18.359 -17.812 -3.406 1 88.25 306 THR B O 1
ATOM 8799 N N . ASN B 1 307 ? -17.891 -19.922 -3.801 1 86.12 307 ASN B N 1
ATOM 8800 C CA . ASN B 1 307 ? -16.766 -19.859 -2.879 1 86.12 307 ASN B CA 1
ATOM 8801 C C . ASN B 1 307 ? -15.586 -19.109 -3.482 1 86.12 307 ASN B C 1
ATOM 8803 O O . ASN B 1 307 ? -15.039 -19.516 -4.512 1 86.12 307 ASN B O 1
ATOM 8807 N N . LYS B 1 308 ? -15.07 -18.156 -2.82 1 78.81 308 LYS B N 1
ATOM 8808 C CA . LYS B 1 308 ? -14.008 -17.297 -3.318 1 78.81 308 LYS B CA 1
ATOM 8809 C C . LYS B 1 308 ? -12.648 -17.984 -3.25 1 78.81 308 LYS B C 1
ATOM 8811 O O . LYS B 1 308 ? -11.727 -17.641 -3.984 1 78.81 308 LYS B O 1
ATOM 8816 N N . ASP B 1 309 ? -12.547 -18.969 -2.422 1 77.44 309 ASP B N 1
ATOM 8817 C CA . ASP B 1 309 ? -11.266 -19.641 -2.246 1 77.44 309 ASP B CA 1
ATOM 8818 C C . ASP B 1 309 ? -10.914 -20.484 -3.469 1 77.44 309 ASP B C 1
ATOM 8820 O O . ASP B 1 309 ? -9.75 -20.828 -3.688 1 77.44 309 ASP B O 1
ATOM 8824 N N . LEU B 1 310 ? -11.875 -20.812 -4.234 1 83.5 310 LEU B N 1
ATOM 8825 C CA . LEU B 1 310 ? -11.648 -21.609 -5.434 1 83.5 310 LEU B CA 1
ATOM 8826 C C . LEU B 1 310 ? -11.367 -20.719 -6.637 1 83.5 310 LEU B C 1
ATOM 8828 O O . LEU B 1 310 ? -10.867 -21.188 -7.664 1 83.5 310 LEU B O 1
ATOM 8832 N N . ASP B 1 311 ? -11.664 -19.484 -6.398 1 82.94 311 ASP B N 1
ATOM 8833 C CA . ASP B 1 311 ? -11.438 -18.531 -7.477 1 82.94 311 ASP B CA 1
ATOM 8834 C C . ASP B 1 311 ? -10 -18.016 -7.453 1 82.94 311 ASP B C 1
ATOM 8836 O O . ASP B 1 311 ? -9.734 -16.906 -6.961 1 82.94 311 ASP B O 1
ATOM 8840 N N . LEU B 1 312 ? -9.141 -18.797 -7.938 1 83.81 312 LEU B N 1
ATOM 8841 C CA . LEU B 1 312 ? -7.734 -18.422 -8 1 83.81 312 LEU B CA 1
ATOM 8842 C C . LEU B 1 312 ? -7.355 -17.984 -9.414 1 83.81 312 LEU B C 1
ATOM 8844 O O . LEU B 1 312 ? -7.816 -18.562 -10.398 1 83.81 312 LEU B O 1
ATOM 8848 N N . PRO B 1 313 ? -6.609 -16.938 -9.469 1 84.94 313 PRO B N 1
ATOM 8849 C CA . PRO B 1 313 ? -6.102 -16.562 -10.789 1 84.94 313 PRO B CA 1
ATOM 8850 C C . PRO B 1 313 ? -5.141 -17.594 -11.367 1 84.94 313 PRO B C 1
ATOM 8852 O O . PRO B 1 313 ? -4.754 -18.547 -10.68 1 84.94 313 PRO B O 1
ATOM 8855 N N . THR B 1 314 ? -4.848 -17.484 -12.625 1 84.19 314 THR B N 1
ATOM 8856 C CA . THR B 1 314 ? -3.887 -18.359 -13.289 1 84.19 314 THR B CA 1
ATOM 8857 C C . THR B 1 314 ? -2.479 -18.125 -12.75 1 84.19 314 THR B C 1
ATOM 8859 O O . THR B 1 314 ? -2.213 -17.094 -12.117 1 84.19 314 THR B O 1
ATOM 8862 N N . GLN B 1 315 ? -1.72 -19.094 -12.891 1 80.12 315 GLN B N 1
ATOM 8863 C CA . GLN B 1 315 ? -0.338 -18.969 -12.43 1 80.12 315 GLN B CA 1
ATOM 8864 C C . GLN B 1 315 ? 0.354 -17.766 -13.07 1 80.12 315 GLN B C 1
ATOM 8866 O O . GLN B 1 315 ? 1.139 -17.078 -12.414 1 80.12 315 GLN B O 1
ATOM 8871 N N . GLN B 1 316 ? 0.129 -17.531 -14.281 1 80.62 316 GLN B N 1
ATOM 8872 C CA . GLN B 1 316 ? 0.711 -16.391 -14.992 1 80.62 316 GLN B CA 1
ATOM 8873 C C . GLN B 1 316 ? 0.351 -15.07 -14.305 1 80.62 316 GLN B C 1
ATOM 8875 O O . GLN B 1 316 ? 1.199 -14.188 -14.156 1 80.62 316 GLN B O 1
ATOM 8880 N N . ILE B 1 317 ? -0.868 -14.969 -13.906 1 86.62 317 ILE B N 1
ATOM 8881 C CA . ILE B 1 317 ? -1.338 -13.75 -13.258 1 86.62 317 ILE B CA 1
ATOM 8882 C C . ILE B 1 317 ? -0.707 -13.633 -11.875 1 86.62 317 ILE B C 1
ATOM 8884 O O . ILE B 1 317 ? -0.312 -12.539 -11.461 1 86.62 317 ILE B O 1
ATOM 8888 N N . LEU B 1 318 ? -0.609 -14.75 -11.172 1 88.94 318 LEU B N 1
ATOM 8889 C CA . LEU B 1 318 ? -0.004 -14.727 -9.844 1 88.94 318 LEU B CA 1
ATOM 8890 C C . LEU B 1 318 ? 1.465 -14.328 -9.922 1 88.94 318 LEU B C 1
ATOM 8892 O O . LEU B 1 318 ? 1.941 -13.539 -9.102 1 88.94 318 LEU B O 1
ATOM 8896 N N . VAL B 1 319 ? 2.125 -14.859 -10.867 1 86.12 319 VAL B N 1
ATOM 8897 C CA . VAL B 1 319 ? 3.533 -14.523 -11.062 1 86.12 319 VAL B CA 1
ATOM 8898 C C . VAL B 1 319 ? 3.672 -13.062 -11.461 1 86.12 319 VAL B C 1
ATOM 8900 O O . VAL B 1 319 ? 4.562 -12.359 -10.977 1 86.12 319 VAL B O 1
ATOM 8903 N N . ALA B 1 320 ? 2.826 -12.648 -12.375 1 88.56 320 ALA B N 1
ATOM 8904 C CA . ALA B 1 320 ? 2.844 -11.25 -12.797 1 88.56 320 ALA B CA 1
ATOM 8905 C C . ALA B 1 320 ? 2.631 -10.312 -11.617 1 88.56 320 ALA B C 1
ATOM 8907 O O . ALA B 1 320 ? 3.293 -9.281 -11.5 1 88.56 320 ALA B O 1
ATOM 8908 N N . GLN B 1 321 ? 1.727 -10.719 -10.781 1 91.19 321 GLN B N 1
ATOM 8909 C CA . GLN B 1 321 ? 1.462 -9.906 -9.594 1 91.19 321 GLN B CA 1
ATOM 8910 C C . GLN B 1 321 ? 2.693 -9.828 -8.695 1 91.19 321 GLN B C 1
ATOM 8912 O O . GLN B 1 321 ? 3.037 -8.75 -8.203 1 91.19 321 GLN B O 1
ATOM 8917 N N . PHE B 1 322 ? 3.297 -10.852 -8.516 1 89 322 PHE B N 1
ATOM 8918 C CA . PHE B 1 322 ? 4.48 -10.906 -7.664 1 89 322 PHE B CA 1
ATOM 8919 C C . PHE B 1 322 ? 5.617 -10.086 -8.258 1 89 322 PHE B C 1
ATOM 8921 O O . PHE B 1 322 ? 6.23 -9.273 -7.562 1 89 322 PHE B O 1
ATOM 8928 N N . LYS B 1 323 ? 5.852 -10.312 -9.461 1 89.06 323 LYS B N 1
ATOM 8929 C CA . LYS B 1 323 ? 6.969 -9.641 -10.125 1 89.06 323 LYS B CA 1
ATOM 8930 C C . LYS B 1 323 ? 6.723 -8.141 -10.234 1 89.06 323 LYS B C 1
ATOM 8932 O O . LYS B 1 323 ? 7.633 -7.34 -10.008 1 89.06 323 LYS B O 1
ATOM 8937 N N . CYS B 1 324 ? 5.547 -7.762 -10.625 1 92.69 324 CYS B N 1
ATOM 8938 C CA . CYS B 1 324 ? 5.23 -6.344 -10.734 1 92.69 324 CYS B CA 1
ATOM 8939 C C . CYS B 1 324 ? 5.328 -5.656 -9.383 1 92.69 324 CYS B C 1
ATOM 8941 O O . CYS B 1 324 ? 5.762 -4.504 -9.297 1 92.69 324 CYS B O 1
ATOM 8943 N N . ASP B 1 325 ? 4.996 -6.367 -8.336 1 91.88 325 ASP B N 1
ATOM 8944 C CA . ASP B 1 325 ? 5.125 -5.805 -6.996 1 91.88 325 ASP B CA 1
ATOM 8945 C C . ASP B 1 325 ? 6.594 -5.59 -6.629 1 91.88 325 ASP B C 1
ATOM 8947 O O . ASP B 1 325 ? 6.941 -4.586 -6.004 1 91.88 325 ASP B O 1
ATOM 8951 N N . GLU B 1 326 ? 7.328 -6.523 -6.992 1 90.06 326 GLU B N 1
ATOM 8952 C CA . GLU B 1 326 ? 8.758 -6.398 -6.734 1 90.06 326 GLU B CA 1
ATOM 8953 C C . GLU B 1 326 ? 9.359 -5.227 -7.508 1 90.06 326 GLU B C 1
ATOM 8955 O O . GLU B 1 326 ? 10.234 -4.523 -7.004 1 90.06 326 GLU B O 1
ATOM 8960 N N . ILE B 1 327 ? 8.938 -5.082 -8.727 1 93.38 327 ILE B N 1
ATOM 8961 C CA . ILE B 1 327 ? 9.43 -4 -9.57 1 93.38 327 ILE B CA 1
ATOM 8962 C C . ILE B 1 327 ? 8.984 -2.656 -8.992 1 93.38 327 ILE B C 1
ATOM 8964 O O . ILE B 1 327 ? 9.766 -1.702 -8.953 1 93.38 327 ILE B O 1
ATOM 8968 N N . VAL B 1 328 ? 7.75 -2.574 -8.547 1 95.5 328 VAL B N 1
ATOM 8969 C CA . VAL B 1 328 ? 7.238 -1.353 -7.938 1 95.5 328 VAL B CA 1
ATOM 8970 C C . VAL B 1 328 ? 8.094 -0.979 -6.73 1 95.5 328 VAL B C 1
ATOM 8972 O O . VAL B 1 328 ? 8.469 0.184 -6.566 1 95.5 328 VAL B O 1
ATOM 8975 N N . GLU B 1 329 ? 8.398 -1.939 -5.949 1 91.81 329 GLU B N 1
ATOM 8976 C CA . GLU B 1 329 ? 9.195 -1.693 -4.75 1 91.81 329 GLU B CA 1
ATOM 8977 C C . GLU B 1 329 ? 10.602 -1.221 -5.105 1 91.81 329 GLU B C 1
ATOM 8979 O O . GLU B 1 329 ? 11.125 -0.294 -4.488 1 91.81 329 GLU B O 1
ATOM 8984 N N . SER B 1 330 ? 11.141 -1.87 -6.082 1 93.56 330 SER B N 1
ATOM 8985 C CA . SER B 1 330 ? 12.492 -1.503 -6.504 1 93.56 330 SER B CA 1
ATOM 8986 C C . SER B 1 330 ? 12.516 -0.102 -7.105 1 93.56 330 SER B C 1
ATOM 8988 O O . SER B 1 330 ? 13.391 0.704 -6.777 1 93.56 330 SER B O 1
ATOM 8990 N N . VAL B 1 331 ? 11.609 0.189 -7.977 1 96.12 331 VAL B N 1
ATOM 8991 C CA . VAL B 1 331 ? 11.531 1.493 -8.625 1 96.12 331 VAL B CA 1
ATOM 8992 C C . VAL B 1 331 ? 11.234 2.57 -7.586 1 96.12 331 VAL B C 1
ATOM 8994 O O . VAL B 1 331 ? 11.781 3.676 -7.652 1 96.12 331 VAL B O 1
ATOM 8997 N N . PHE B 1 332 ? 10.406 2.334 -6.605 1 96.44 332 PHE B N 1
ATOM 8998 C CA . PHE B 1 332 ? 10.062 3.295 -5.562 1 96.44 332 PHE B CA 1
ATOM 8999 C C . PHE B 1 332 ? 11.273 3.598 -4.688 1 96.44 332 PHE B C 1
ATOM 9001 O O . PHE B 1 332 ? 11.469 4.742 -4.27 1 96.44 332 PHE B O 1
ATOM 9008 N N . GLN B 1 333 ? 12.031 2.562 -4.438 1 94.56 333 GLN B N 1
ATOM 9009 C CA . GLN B 1 333 ? 13.242 2.777 -3.646 1 94.56 333 GLN B CA 1
ATOM 9010 C C . GLN B 1 333 ? 14.234 3.66 -4.395 1 94.56 333 GLN B C 1
ATOM 9012 O O . GLN B 1 333 ? 14.906 4.496 -3.785 1 94.56 333 GLN B O 1
ATOM 9017 N N . GLU B 1 334 ? 14.32 3.395 -5.648 1 95.19 334 GLU B N 1
ATOM 9018 C CA . GLU B 1 334 ? 15.164 4.262 -6.465 1 95.19 334 GLU B CA 1
ATOM 9019 C C . GLU B 1 334 ? 14.641 5.691 -6.477 1 95.19 334 GLU B C 1
ATOM 9021 O O . GLU B 1 334 ? 15.422 6.645 -6.438 1 95.19 334 GLU B O 1
ATOM 9026 N N . PHE B 1 335 ? 13.383 5.961 -6.539 1 96.88 335 PHE B N 1
ATOM 9027 C CA . PHE B 1 335 ? 12.742 7.27 -6.477 1 96.88 335 PHE B CA 1
ATOM 9028 C C . PHE B 1 335 ? 13.031 7.953 -5.148 1 96.88 335 PHE B C 1
ATOM 9030 O O . PHE B 1 335 ? 13.344 9.148 -5.109 1 96.88 335 PHE B O 1
ATOM 9037 N N . LEU B 1 336 ? 12.969 7.168 -4.035 1 94.94 336 LEU B N 1
ATOM 9038 C CA . LEU B 1 336 ? 13.203 7.723 -2.705 1 94.94 336 LEU B CA 1
ATOM 9039 C C . LEU B 1 336 ? 14.641 8.219 -2.572 1 94.94 336 LEU B C 1
ATOM 9041 O O . LEU B 1 336 ? 14.891 9.227 -1.907 1 94.94 336 LEU B O 1
ATOM 9045 N N . ALA B 1 337 ? 15.477 7.488 -3.184 1 93.94 337 ALA B N 1
ATOM 9046 C CA . ALA B 1 337 ? 16.875 7.922 -3.166 1 93.94 337 ALA B CA 1
ATOM 9047 C C . ALA B 1 337 ? 17.047 9.25 -3.9 1 93.94 337 ALA B C 1
ATOM 9049 O O . ALA B 1 337 ? 17.734 10.148 -3.414 1 93.94 337 ALA B O 1
ATOM 9050 N N . LYS B 1 338 ? 16.406 9.344 -5.051 1 93.81 338 LYS B N 1
ATOM 9051 C CA . LYS B 1 338 ? 16.453 10.594 -5.805 1 93.81 338 LYS B CA 1
ATOM 9052 C C . LYS B 1 338 ? 15.727 11.711 -5.059 1 93.81 338 LYS B C 1
ATOM 9054 O O . LYS B 1 338 ? 16.172 12.867 -5.074 1 93.81 338 LYS B O 1
ATOM 9059 N N . TYR B 1 339 ? 14.602 11.375 -4.461 1 93.31 339 TYR B N 1
ATOM 9060 C CA . TYR B 1 339 ? 13.797 12.297 -3.67 1 93.31 339 TYR B CA 1
ATOM 9061 C C . TYR B 1 339 ? 14.617 12.898 -2.535 1 93.31 339 TYR B C 1
ATOM 9063 O O . TYR B 1 339 ? 14.602 14.117 -2.326 1 93.31 339 TYR B O 1
ATOM 9071 N N . GLN B 1 340 ? 15.336 12.102 -1.809 1 90.12 340 GLN B N 1
ATOM 9072 C CA . GLN B 1 340 ? 16.141 12.562 -0.679 1 90.12 340 GLN B CA 1
ATOM 9073 C C . GLN B 1 340 ? 17.297 13.445 -1.146 1 90.12 340 GLN B C 1
ATOM 9075 O O . GLN B 1 340 ? 17.672 14.398 -0.464 1 90.12 340 GLN B O 1
ATOM 9080 N N . HIS B 1 341 ? 17.75 13.156 -2.248 1 89.94 341 HIS B N 1
ATOM 9081 C CA . HIS B 1 341 ? 18.859 13.93 -2.801 1 89.94 341 HIS B CA 1
ATOM 9082 C C . HIS B 1 341 ? 18.406 15.328 -3.209 1 89.94 341 HIS B C 1
ATOM 9084 O O . HIS B 1 341 ? 19.094 16.312 -2.939 1 89.94 341 HIS B O 1
ATOM 9090 N N . HIS B 1 342 ? 17.25 15.43 -3.781 1 89.19 342 HIS B N 1
ATOM 9091 C CA . HIS B 1 342 ? 16.781 16.703 -4.328 1 89.19 342 HIS B CA 1
ATOM 9092 C C . HIS B 1 342 ? 16.109 17.547 -3.256 1 89.19 342 HIS B C 1
ATOM 9094 O O . HIS B 1 342 ? 16.125 18.781 -3.33 1 89.19 342 HIS B O 1
ATOM 9100 N N . PHE B 1 343 ? 15.508 16.969 -2.197 1 86.56 343 PHE B N 1
ATOM 9101 C CA . PHE B 1 343 ? 14.68 17.75 -1.276 1 86.56 343 PHE B CA 1
ATOM 9102 C C . PHE B 1 343 ? 15.266 17.719 0.131 1 86.56 343 PHE B C 1
ATOM 9104 O O . PHE B 1 343 ? 14.539 17.875 1.113 1 86.56 343 PHE B O 1
ATOM 9111 N N . LYS B 1 344 ? 16.438 17.562 0.322 1 76.94 344 LYS B N 1
ATOM 9112 C CA . LYS B 1 344 ? 17.094 17.578 1.626 1 76.94 344 LYS B CA 1
ATOM 9113 C C . LYS B 1 344 ? 16.969 18.938 2.285 1 76.94 344 LYS B C 1
ATOM 9115 O O . LYS B 1 344 ? 16.672 19.047 3.477 1 76.94 344 LYS B O 1
ATOM 9120 N N . GLU B 1 345 ? 17.203 19.984 1.538 1 71.12 345 GLU B N 1
ATOM 9121 C CA . GLU B 1 345 ? 17.141 21.328 2.105 1 71.12 345 GLU B CA 1
ATOM 9122 C C . GLU B 1 345 ? 15.961 22.109 1.525 1 71.12 345 GLU B C 1
ATOM 9124 O O . GLU B 1 345 ? 15.742 22.109 0.313 1 71.12 345 GLU B O 1
ATOM 9129 N N . VAL B 1 346 ? 15.062 22.453 2.496 1 68.44 346 VAL B N 1
ATOM 9130 C CA . VAL B 1 346 ? 13.898 23.219 2.074 1 68.44 346 VAL B CA 1
ATOM 9131 C C . VAL B 1 346 ? 14.312 24.641 1.735 1 68.44 346 VAL B C 1
ATOM 9133 O O . VAL B 1 346 ? 14.906 25.344 2.564 1 68.44 346 VAL B O 1
ATOM 9136 N N . ASP B 1 347 ? 14.25 24.953 0.427 1 66.44 347 ASP B N 1
ATOM 9137 C CA . ASP B 1 347 ? 14.523 26.312 -0.032 1 66.44 347 ASP B CA 1
ATOM 9138 C C . ASP B 1 347 ? 13.414 27.266 0.405 1 66.44 347 ASP B C 1
ATOM 9140 O O . ASP B 1 347 ? 12.227 26.969 0.246 1 66.44 347 ASP B O 1
ATOM 9144 N N . ALA B 1 348 ? 13.781 28.328 1.098 1 65.94 348 ALA B N 1
ATOM 9145 C CA . ALA B 1 348 ? 12.867 29.328 1.625 1 65.94 348 ALA B CA 1
ATOM 9146 C C . ALA B 1 348 ? 12.094 30.016 0.5 1 65.94 348 ALA B C 1
ATOM 9148 O O . ALA B 1 348 ? 10.922 30.359 0.67 1 65.94 348 ALA B O 1
ATOM 9149 N N . ALA B 1 349 ? 12.695 30.156 -0.741 1 72.75 349 ALA B N 1
ATOM 9150 C CA . ALA B 1 349 ? 12.023 30.828 -1.845 1 72.75 349 ALA B CA 1
ATOM 9151 C C . ALA B 1 349 ? 12.25 30.094 -3.162 1 72.75 349 ALA B C 1
ATOM 9153 O O . ALA B 1 349 ? 13.039 30.531 -3.998 1 72.75 349 ALA B O 1
ATOM 9154 N N . PRO B 1 350 ? 11.594 28.969 -3.27 1 79.88 350 PRO B N 1
ATOM 9155 C CA . PRO B 1 350 ? 11.852 28.203 -4.488 1 79.88 350 PRO B CA 1
ATOM 9156 C C . PRO B 1 350 ? 11.047 28.703 -5.688 1 79.88 350 PRO B C 1
ATOM 9158 O O . PRO B 1 350 ? 10.07 29.438 -5.516 1 79.88 350 PRO B O 1
ATOM 9161 N N . ASP B 1 351 ? 11.688 28.547 -6.93 1 85.88 351 ASP B N 1
ATOM 9162 C CA . ASP B 1 351 ? 10.906 28.75 -8.148 1 85.88 351 ASP B CA 1
ATOM 9163 C C . ASP B 1 351 ? 9.883 27.641 -8.336 1 85.88 351 ASP B C 1
ATOM 9165 O O . ASP B 1 351 ? 10.25 26.484 -8.586 1 85.88 351 ASP B O 1
ATOM 9169 N N . PHE B 1 352 ? 8.664 27.953 -8.258 1 90.69 352 PHE B N 1
ATOM 9170 C CA . PHE B 1 352 ? 7.582 26.984 -8.242 1 90.69 352 PHE B CA 1
ATOM 9171 C C . PHE B 1 352 ? 7.449 26.297 -9.602 1 90.69 352 PHE B C 1
ATOM 9173 O O . PHE B 1 352 ? 7.031 25.141 -9.68 1 90.69 352 PHE B O 1
ATOM 9180 N N . GLU B 1 353 ? 7.789 26.969 -10.641 1 90.31 353 GLU B N 1
ATOM 9181 C CA . GLU B 1 353 ? 7.75 26.375 -11.969 1 90.31 353 GLU B CA 1
ATOM 9182 C C . GLU B 1 353 ? 8.82 25.297 -12.117 1 90.31 353 GLU B C 1
ATOM 9184 O O . GLU B 1 353 ? 8.555 24.219 -12.656 1 90.31 353 GLU B O 1
ATOM 9189 N N . GLU B 1 354 ? 9.992 25.625 -11.625 1 90.69 354 GLU B N 1
ATOM 9190 C CA . GLU B 1 354 ? 11.086 24.656 -11.688 1 90.69 354 GLU B CA 1
ATOM 9191 C C . GLU B 1 354 ? 10.82 23.469 -10.773 1 90.69 354 GLU B C 1
ATOM 9193 O O . GLU B 1 354 ? 11.172 22.328 -11.109 1 90.69 354 GLU B O 1
ATOM 9198 N N . LEU B 1 355 ? 10.258 23.828 -9.719 1 91.75 355 LEU B N 1
ATOM 9199 C CA . LEU B 1 355 ? 9.938 22.766 -8.781 1 91.75 355 LEU B CA 1
ATOM 9200 C C . LEU B 1 355 ? 8.875 21.828 -9.367 1 91.75 355 LEU B C 1
ATOM 9202 O O . LEU B 1 355 ? 8.961 20.609 -9.211 1 91.75 355 LEU B O 1
ATOM 9206 N N . GLY B 1 356 ? 7.895 22.375 -9.984 1 92.75 356 GLY B N 1
ATOM 9207 C CA . GLY B 1 356 ? 6.879 21.578 -10.641 1 92.75 356 GLY B CA 1
ATOM 9208 C C . GLY B 1 356 ? 7.43 20.703 -11.75 1 92.75 356 GLY B C 1
ATOM 9209 O O . GLY B 1 356 ? 7.027 19.547 -11.898 1 92.75 356 GLY B O 1
ATOM 9210 N N . ALA B 1 357 ? 8.32 21.297 -12.477 1 93.19 357 ALA B N 1
ATOM 9211 C CA . ALA B 1 357 ? 8.961 20.547 -13.547 1 93.19 357 ALA B CA 1
ATOM 9212 C C . ALA B 1 357 ? 9.797 19.391 -12.984 1 93.19 357 ALA B C 1
ATOM 9214 O O . ALA B 1 357 ? 9.859 18.312 -13.57 1 93.19 357 ALA B O 1
ATOM 9215 N N . LEU B 1 358 ? 10.414 19.688 -11.883 1 92.94 358 LEU B N 1
ATOM 9216 C CA . LEU B 1 358 ? 11.211 18.656 -11.234 1 92.94 358 LEU B CA 1
ATOM 9217 C C . LEU B 1 358 ? 10.32 17.516 -10.742 1 92.94 358 LEU B C 1
ATOM 9219 O O . LEU B 1 358 ? 10.68 16.344 -10.867 1 92.94 358 LEU B O 1
ATOM 9223 N N . PHE B 1 359 ? 9.172 17.844 -10.211 1 94.56 359 PHE B N 1
ATOM 9224 C CA . PHE B 1 359 ? 8.211 16.844 -9.781 1 94.56 359 PHE B CA 1
ATOM 9225 C C . PHE B 1 359 ? 7.82 15.938 -10.953 1 94.56 359 PHE B C 1
ATOM 9227 O O . PHE B 1 359 ? 7.832 14.711 -10.82 1 94.56 359 PHE B O 1
ATOM 9234 N N . ALA B 1 360 ? 7.527 16.594 -12 1 94.38 360 ALA B N 1
ATOM 9235 C CA . ALA B 1 360 ? 7.074 15.867 -13.188 1 94.38 360 ALA B CA 1
ATOM 9236 C C . ALA B 1 360 ? 8.18 14.977 -13.742 1 94.38 360 ALA B C 1
ATOM 9238 O O . ALA B 1 360 ? 7.922 13.852 -14.18 1 94.38 360 ALA B O 1
ATOM 9239 N N . ASP B 1 361 ? 9.359 15.469 -13.664 1 95.06 361 ASP B N 1
ATOM 9240 C CA . ASP B 1 361 ? 10.492 14.711 -14.188 1 95.06 361 ASP B CA 1
ATOM 9241 C C . ASP B 1 361 ? 10.773 13.477 -13.328 1 95.06 361 ASP B C 1
ATOM 9243 O O . ASP B 1 361 ? 11.023 12.391 -13.852 1 95.06 361 ASP B O 1
ATOM 9247 N N . LEU B 1 362 ? 10.805 13.672 -12.102 1 95.06 362 LEU B N 1
ATOM 9248 C CA . LEU B 1 362 ? 11.047 12.562 -11.195 1 95.06 362 LEU B CA 1
ATOM 9249 C C . LEU B 1 362 ? 9.969 11.492 -11.344 1 95.06 362 LEU B C 1
ATOM 9251 O O . LEU B 1 362 ? 10.266 10.297 -11.32 1 95.06 362 LEU B O 1
ATOM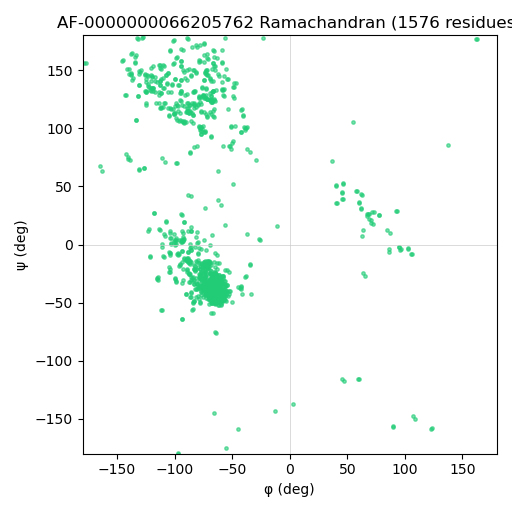 9255 N N . ARG B 1 363 ? 8.773 11.922 -11.477 1 95.56 363 ARG B N 1
ATOM 9256 C CA . ARG B 1 363 ? 7.656 11 -11.641 1 95.56 363 ARG B CA 1
ATOM 9257 C C . ARG B 1 363 ? 7.742 10.266 -12.977 1 95.56 363 ARG B C 1
ATOM 9259 O O . ARG B 1 363 ? 7.531 9.055 -13.039 1 95.56 363 ARG B O 1
ATOM 9266 N N . GLN B 1 364 ? 8.062 10.969 -14 1 94.75 364 GLN B N 1
ATOM 9267 C CA . GLN B 1 364 ? 8.148 10.367 -15.328 1 94.75 364 GLN B CA 1
ATOM 9268 C C . GLN B 1 364 ? 9.297 9.367 -15.406 1 94.75 364 GLN B C 1
ATOM 9270 O O . GLN B 1 364 ? 9.172 8.32 -16.047 1 94.75 364 GLN B O 1
ATOM 9275 N N . ASP B 1 365 ? 10.336 9.68 -14.742 1 96.06 365 ASP B N 1
ATOM 9276 C CA . ASP B 1 365 ? 11.469 8.766 -14.703 1 96.06 365 ASP B CA 1
ATOM 9277 C C . ASP B 1 365 ? 11.086 7.445 -14.031 1 96.06 365 ASP B C 1
ATOM 9279 O O . ASP B 1 365 ? 11.492 6.375 -14.492 1 96.06 365 ASP B O 1
ATOM 9283 N N . ALA B 1 366 ? 10.422 7.59 -13 1 96.44 366 ALA B N 1
ATOM 9284 C CA . ALA B 1 366 ? 9.992 6.395 -12.281 1 96.44 366 ALA B CA 1
ATOM 9285 C C . ALA B 1 366 ? 9.023 5.57 -13.133 1 96.44 366 ALA B C 1
ATOM 9287 O O . ALA B 1 366 ? 9.102 4.34 -13.148 1 96.44 366 ALA B O 1
ATOM 9288 N N . PHE B 1 367 ? 8.148 6.207 -13.906 1 96.44 367 PHE B N 1
ATOM 9289 C CA . PHE B 1 367 ? 7.191 5.504 -14.75 1 96.44 367 PHE B CA 1
ATOM 9290 C C . PHE B 1 367 ? 7.898 4.812 -15.906 1 96.44 367 PHE B C 1
ATOM 9292 O O . PHE B 1 367 ? 7.531 3.697 -16.281 1 96.44 367 PHE B O 1
ATOM 9299 N N . GLU B 1 368 ? 8.859 5.41 -16.359 1 95.25 368 GLU B N 1
ATOM 9300 C CA . GLU B 1 368 ? 9.594 4.824 -17.469 1 95.25 368 GLU B CA 1
ATOM 9301 C C . GLU B 1 368 ? 10.359 3.578 -17.031 1 95.25 368 GLU B C 1
ATOM 9303 O O . GLU B 1 368 ? 10.398 2.578 -17.75 1 95.25 368 GLU B O 1
ATOM 9308 N N . ASP B 1 369 ? 10.914 3.709 -15.875 1 94.69 369 ASP B N 1
ATOM 9309 C CA . ASP B 1 369 ? 11.625 2.551 -15.336 1 94.69 369 ASP B CA 1
ATOM 9310 C C . ASP B 1 369 ? 10.664 1.393 -15.07 1 94.69 369 ASP B C 1
ATOM 9312 O O . ASP B 1 369 ? 10.992 0.234 -15.344 1 94.69 369 ASP B O 1
ATOM 9316 N N . TYR B 1 370 ? 9.5 1.706 -14.562 1 96.12 370 TYR B N 1
ATOM 9317 C CA . TYR B 1 370 ? 8.492 0.68 -14.297 1 96.12 370 TYR B CA 1
ATOM 9318 C C . TYR B 1 370 ? 7.992 0.063 -15.602 1 96.12 370 TYR B C 1
ATOM 9320 O O . TYR B 1 370 ? 7.867 -1.159 -15.703 1 96.12 370 TYR B O 1
ATOM 9328 N N . ASP B 1 371 ? 7.758 0.92 -16.562 1 93 371 ASP B N 1
ATOM 9329 C CA . ASP B 1 371 ? 7.207 0.442 -17.828 1 93 371 ASP B CA 1
ATOM 9330 C C . ASP B 1 371 ? 8.211 -0.434 -18.562 1 93 371 ASP B C 1
ATOM 9332 O O . ASP B 1 371 ? 7.836 -1.421 -19.203 1 93 371 ASP B O 1
ATOM 9336 N N . ALA B 1 372 ? 9.43 -0.139 -18.438 1 87.94 372 ALA B N 1
ATOM 9337 C CA . ALA B 1 372 ? 10.469 -0.903 -19.125 1 87.94 372 ALA B CA 1
ATOM 9338 C C . ALA B 1 372 ? 10.555 -2.326 -18.578 1 87.94 372 ALA B C 1
ATOM 9340 O O . ALA B 1 372 ? 10.766 -3.275 -19.344 1 87.94 372 ALA B O 1
ATOM 9341 N N . SER B 1 373 ? 10.305 -2.479 -17.344 1 85.94 373 SER B N 1
ATOM 9342 C CA . SER B 1 373 ? 10.5 -3.783 -16.719 1 85.94 373 SER B CA 1
ATOM 9343 C C . SER B 1 373 ? 9.18 -4.535 -16.578 1 85.94 373 SER B C 1
ATOM 9345 O O . SER B 1 373 ? 9.156 -5.766 -16.656 1 85.94 373 SER B O 1
ATOM 9347 N N . ALA B 1 374 ? 8.07 -3.777 -16.438 1 89.88 374 ALA B N 1
ATOM 9348 C CA . ALA B 1 374 ? 6.828 -4.441 -16.047 1 89.88 374 ALA B CA 1
ATOM 9349 C C . ALA B 1 374 ? 5.879 -4.57 -17.234 1 89.88 374 ALA B C 1
ATOM 9351 O O . ALA B 1 374 ? 4.926 -5.352 -17.188 1 89.88 374 ALA B O 1
ATOM 9352 N N . SER B 1 375 ? 6.152 -4.008 -18.375 1 86.75 375 SER B N 1
ATOM 9353 C CA . SER B 1 375 ? 5.207 -3.959 -19.484 1 86.75 375 SER B CA 1
ATOM 9354 C C . SER B 1 375 ? 5.031 -5.332 -20.125 1 86.75 375 SER B C 1
ATOM 9356 O O . SER B 1 375 ? 4.035 -5.582 -20.812 1 86.75 375 SER B O 1
ATOM 9358 N N . ARG B 1 376 ? 5.898 -6.285 -19.922 1 82.19 376 ARG B N 1
ATOM 9359 C CA . ARG B 1 376 ? 5.855 -7.598 -20.547 1 82.19 376 ARG B CA 1
ATOM 9360 C C . ARG B 1 376 ? 4.863 -8.516 -19.844 1 82.19 376 ARG B C 1
ATOM 9362 O O . ARG B 1 376 ? 4.449 -9.531 -20.391 1 82.19 376 ARG B O 1
ATOM 9369 N N . TYR B 1 377 ? 4.504 -8.086 -18.703 1 87.19 377 TYR B N 1
ATOM 9370 C CA . TYR B 1 377 ? 3.602 -8.938 -17.938 1 87.19 377 TYR B CA 1
ATOM 9371 C C . TYR B 1 377 ? 2.146 -8.633 -18.266 1 87.19 377 TYR B C 1
ATOM 9373 O O . TYR B 1 377 ? 1.862 -7.816 -19.156 1 87.19 377 TYR B O 1
ATOM 9381 N N . ASN B 1 378 ? 1.247 -9.367 -17.688 1 87.12 378 ASN B N 1
ATOM 9382 C CA . ASN B 1 378 ? -0.181 -9.211 -17.938 1 87.12 378 ASN B CA 1
ATOM 9383 C C . ASN B 1 378 ? -0.616 -7.754 -17.844 1 87.12 378 ASN B C 1
ATOM 9385 O O . ASN B 1 378 ? -0.274 -7.062 -16.875 1 87.12 378 ASN B O 1
ATOM 9389 N N . LYS B 1 379 ? -1.377 -7.316 -18.734 1 88.19 379 LYS B N 1
ATOM 9390 C CA . LYS B 1 379 ? -1.728 -5.906 -18.891 1 88.19 379 LYS B CA 1
ATOM 9391 C C . LYS B 1 379 ? -2.551 -5.41 -17.703 1 88.19 379 LYS B C 1
ATOM 9393 O O . LYS B 1 379 ? -2.291 -4.332 -17.172 1 88.19 379 LYS B O 1
ATOM 9398 N N . ALA B 1 380 ? -3.49 -6.172 -17.312 1 91.12 380 ALA B N 1
ATOM 9399 C CA . ALA B 1 380 ? -4.352 -5.746 -16.219 1 91.12 380 ALA B CA 1
ATOM 9400 C C . ALA B 1 380 ? -3.553 -5.562 -14.93 1 91.12 380 ALA B C 1
ATOM 9402 O O . ALA B 1 380 ? -3.76 -4.598 -14.195 1 91.12 380 ALA B O 1
ATOM 9403 N N . VAL B 1 381 ? -2.658 -6.457 -14.695 1 92.44 381 VAL B N 1
ATOM 9404 C CA . VAL B 1 381 ? -1.829 -6.398 -13.5 1 92.44 381 VAL B CA 1
ATOM 9405 C C . VAL B 1 381 ? -0.843 -5.234 -13.609 1 92.44 381 VAL B C 1
ATOM 9407 O O . VAL B 1 381 ? -0.64 -4.492 -12.648 1 92.44 381 VAL B O 1
ATOM 9410 N N . TYR B 1 382 ? -0.319 -5.098 -14.805 1 93.69 382 TYR B N 1
ATOM 9411 C CA . TYR B 1 382 ? 0.626 -4.027 -15.094 1 93.69 382 TYR B CA 1
ATOM 9412 C C . TYR B 1 382 ? 0.006 -2.662 -14.82 1 93.69 382 TYR B C 1
ATOM 9414 O O . TYR B 1 382 ? 0.606 -1.829 -14.133 1 93.69 382 TYR B O 1
ATOM 9422 N N . GLU B 1 383 ? -1.193 -2.527 -15.219 1 94.25 383 GLU B N 1
ATOM 9423 C CA . GLU B 1 383 ? -1.869 -1.242 -15.07 1 94.25 383 GLU B CA 1
ATOM 9424 C C . GLU B 1 383 ? -2.268 -0.991 -13.617 1 94.25 383 GLU B C 1
ATOM 9426 O O . GLU B 1 383 ? -2.188 0.14 -13.141 1 94.25 383 GLU B O 1
ATOM 9431 N N . GLN B 1 384 ? -2.652 -1.975 -12.977 1 93.44 384 GLN B N 1
ATOM 9432 C CA . GLN B 1 384 ? -3.053 -1.843 -11.578 1 93.44 384 GLN B CA 1
ATOM 9433 C C . GLN B 1 384 ? -1.868 -1.446 -10.703 1 93.44 384 GLN B C 1
ATOM 9435 O O . GLN B 1 384 ? -1.991 -0.57 -9.844 1 93.44 384 GLN B O 1
ATOM 9440 N N . LYS B 1 385 ? -0.796 -2.086 -10.914 1 94.69 385 LYS B N 1
ATOM 9441 C CA . LYS B 1 385 ? 0.382 -1.801 -10.102 1 94.69 385 LYS B CA 1
ATOM 9442 C C . LYS B 1 385 ? 0.996 -0.455 -10.477 1 94.69 385 LYS B C 1
ATOM 9444 O O . LYS B 1 385 ? 1.632 0.196 -9.641 1 94.69 385 LYS B O 1
ATOM 9449 N N . ARG B 1 386 ? 0.763 -0.067 -11.727 1 95.44 386 ARG B N 1
ATOM 9450 C CA . ARG B 1 386 ? 1.205 1.261 -12.141 1 95.44 386 ARG B CA 1
ATOM 9451 C C . ARG B 1 386 ? 0.464 2.35 -11.367 1 95.44 386 ARG B C 1
ATOM 9453 O O . ARG B 1 386 ? 1.06 3.355 -10.977 1 95.44 386 ARG B O 1
ATOM 9460 N N . LYS B 1 387 ? -0.809 2.113 -11.188 1 94.31 387 LYS B N 1
ATOM 9461 C CA . LYS B 1 387 ? -1.618 3.047 -10.406 1 94.31 387 LYS B CA 1
ATOM 9462 C C . LYS B 1 387 ? -1.144 3.107 -8.961 1 94.31 387 LYS B C 1
ATOM 9464 O O . LYS B 1 387 ? -1.131 4.18 -8.352 1 94.31 387 LYS B O 1
ATOM 9469 N N . LYS B 1 388 ? -0.806 2.021 -8.469 1 92.12 388 LYS B N 1
ATOM 9470 C CA . LYS B 1 388 ? -0.285 1.979 -7.105 1 92.12 388 LYS B CA 1
ATOM 9471 C C . LYS B 1 388 ? 1.018 2.764 -6.988 1 92.12 388 LYS B C 1
ATOM 9473 O O . LYS B 1 388 ? 1.217 3.506 -6.023 1 92.12 388 LYS B O 1
ATOM 9478 N N . LEU B 1 389 ? 1.88 2.562 -7.988 1 95.44 389 LEU B N 1
ATOM 9479 C CA . LEU B 1 389 ? 3.139 3.301 -8 1 95.44 389 LEU B CA 1
ATOM 9480 C C . LEU B 1 389 ? 2.887 4.801 -8.086 1 95.44 389 LEU B C 1
ATOM 9482 O O . LEU B 1 389 ? 3.551 5.586 -7.406 1 95.44 389 LEU B O 1
ATOM 9486 N N . ARG B 1 390 ? 1.938 5.148 -8.891 1 94.62 390 ARG B N 1
ATOM 9487 C CA . ARG B 1 390 ? 1.561 6.551 -9.023 1 94.62 390 ARG B CA 1
ATOM 9488 C C . ARG B 1 390 ? 1.094 7.117 -7.684 1 94.62 390 ARG B C 1
ATOM 9490 O O . ARG B 1 390 ? 1.463 8.234 -7.312 1 94.62 390 ARG B O 1
ATOM 9497 N N . TRP B 1 391 ? 0.334 6.402 -7.016 1 91.56 391 TRP B N 1
ATOM 9498 C CA . TRP B 1 391 ? -0.173 6.832 -5.719 1 91.56 391 TRP B CA 1
ATOM 9499 C C . TRP B 1 391 ? 0.964 6.996 -4.719 1 91.56 391 TRP B C 1
ATOM 9501 O O . TRP B 1 391 ? 1.01 7.984 -3.977 1 91.56 391 TRP B O 1
ATOM 9511 N N . LEU B 1 392 ? 1.848 6.078 -4.691 1 91.56 392 LEU B N 1
ATOM 9512 C CA . LEU B 1 392 ? 2.965 6.121 -3.756 1 91.56 392 LEU B CA 1
ATOM 9513 C C . LEU B 1 392 ? 3.846 7.34 -4.02 1 91.56 392 LEU B C 1
ATOM 9515 O O . LEU B 1 392 ? 4.246 8.039 -3.084 1 91.56 392 LEU B O 1
ATOM 9519 N N . ILE B 1 393 ? 4.133 7.562 -5.289 1 95.75 393 ILE B N 1
ATOM 9520 C CA . ILE B 1 393 ? 4.984 8.68 -5.676 1 95.75 393 ILE B CA 1
ATOM 9521 C C . ILE B 1 393 ? 4.281 10 -5.355 1 95.75 393 ILE B C 1
ATOM 9523 O O . ILE B 1 393 ? 4.891 10.914 -4.793 1 95.75 393 ILE B O 1
ATOM 9527 N N . ASN B 1 394 ? 2.992 10.086 -5.668 1 93.44 394 ASN B N 1
ATOM 9528 C CA . ASN B 1 394 ? 2.227 11.297 -5.398 1 93.44 394 ASN B CA 1
ATOM 9529 C C . ASN B 1 394 ? 2.146 11.586 -3.902 1 93.44 394 ASN B C 1
ATOM 9531 O O . ASN B 1 394 ? 2.191 12.75 -3.488 1 93.44 394 ASN B O 1
ATOM 9535 N N . ASP B 1 395 ? 2.045 10.602 -3.123 1 89.12 395 ASP B N 1
ATOM 9536 C CA . ASP B 1 395 ? 1.955 10.766 -1.675 1 89.12 395 ASP B CA 1
ATOM 9537 C C . ASP B 1 395 ? 3.252 11.344 -1.105 1 89.12 395 ASP B C 1
ATOM 9539 O O . ASP B 1 395 ? 3.223 12.18 -0.206 1 89.12 395 ASP B O 1
ATOM 9543 N N . LYS B 1 396 ? 4.316 10.93 -1.612 1 91 396 LYS B N 1
ATOM 9544 C CA . LYS B 1 396 ? 5.605 11.43 -1.14 1 91 396 LYS B CA 1
ATOM 9545 C C . LYS B 1 396 ? 5.848 12.859 -1.611 1 91 396 LYS B C 1
ATOM 9547 O O . LYS B 1 396 ? 6.371 13.68 -0.861 1 91 396 LYS B O 1
ATOM 9552 N N . LEU B 1 397 ? 5.52 13.109 -2.842 1 93.62 397 LEU B N 1
ATOM 9553 C CA . LEU B 1 397 ? 5.695 14.453 -3.385 1 93.62 397 LEU B CA 1
ATOM 9554 C C . LEU B 1 397 ? 4.758 15.445 -2.705 1 93.62 397 LEU B C 1
ATOM 9556 O O . LEU B 1 397 ? 5.047 16.641 -2.648 1 93.62 397 LEU B O 1
ATOM 9560 N N . LYS B 1 398 ? 3.613 14.961 -2.205 1 90.62 398 LYS B N 1
ATOM 9561 C CA . LYS B 1 398 ? 2.646 15.797 -1.501 1 90.62 398 LYS B CA 1
ATOM 9562 C C . LYS B 1 398 ? 3.258 16.406 -0.242 1 90.62 398 LYS B C 1
ATOM 9564 O O . LYS B 1 398 ? 2.938 17.531 0.127 1 90.62 398 LYS B O 1
ATOM 9569 N N . GLU B 1 399 ? 4.172 15.734 0.358 1 84.88 399 GLU B N 1
ATOM 9570 C CA . GLU B 1 399 ? 4.832 16.25 1.555 1 84.88 399 GLU B CA 1
ATOM 9571 C C . GLU B 1 399 ? 5.594 17.531 1.255 1 84.88 399 GLU B C 1
ATOM 9573 O O . GLU B 1 399 ? 5.48 18.516 1.991 1 84.88 399 GLU B O 1
ATOM 9578 N N . VAL B 1 400 ? 6.383 17.531 0.207 1 89.38 400 VAL B N 1
ATOM 9579 C CA . VAL B 1 400 ? 7.145 18.703 -0.191 1 89.38 400 VAL B CA 1
ATOM 9580 C C . VAL B 1 400 ? 6.199 19.781 -0.708 1 89.38 400 VAL B C 1
ATOM 9582 O O . VAL B 1 400 ? 6.391 20.969 -0.432 1 89.38 400 VAL B O 1
ATOM 9585 N N . PHE B 1 401 ? 5.176 19.297 -1.379 1 91.31 401 PHE B N 1
ATOM 9586 C CA . PHE B 1 401 ? 4.148 20.188 -1.909 1 91.31 401 PHE B CA 1
ATOM 9587 C C . PHE B 1 401 ? 3.477 20.969 -0.787 1 91.31 401 PHE B C 1
ATOM 9589 O O . PHE B 1 401 ? 3.322 22.188 -0.878 1 91.31 401 PHE B O 1
ATOM 9596 N N . ASP B 1 402 ? 3.141 20.312 0.239 1 87.69 402 ASP B N 1
ATOM 9597 C CA . ASP B 1 402 ? 2.439 20.938 1.355 1 87.69 402 ASP B CA 1
ATOM 9598 C C . ASP B 1 402 ? 3.34 21.938 2.082 1 87.69 402 ASP B C 1
ATOM 9600 O O . ASP B 1 402 ? 2.881 23 2.518 1 87.69 402 ASP B O 1
ATOM 9604 N N . VAL B 1 403 ? 4.559 21.641 2.219 1 85.06 403 VAL B N 1
ATOM 9605 C CA . VAL B 1 403 ? 5.492 22.516 2.922 1 85.06 403 VAL B CA 1
ATOM 9606 C C . VAL B 1 403 ? 5.684 23.812 2.131 1 85.06 403 VAL B C 1
ATOM 9608 O O . VAL B 1 403 ? 5.602 24.906 2.691 1 85.06 403 VAL B O 1
ATOM 9611 N N . HIS B 1 404 ? 5.926 23.656 0.879 1 89.94 404 HIS B N 1
ATOM 9612 C CA . HIS B 1 404 ? 6.145 24.828 0.051 1 89.94 404 HIS B CA 1
ATOM 9613 C C . HIS B 1 404 ? 4.867 25.656 -0.092 1 89.94 404 HIS B C 1
ATOM 9615 O O . HIS B 1 404 ? 4.918 26.875 -0.15 1 89.94 404 HIS B O 1
ATOM 9621 N N . ALA B 1 405 ? 3.758 24.953 -0.163 1 90.25 405 ALA B N 1
ATOM 9622 C CA . ALA B 1 405 ? 2.48 25.656 -0.24 1 90.25 405 ALA B CA 1
ATOM 9623 C C . ALA B 1 405 ? 2.205 26.438 1.043 1 90.25 405 ALA B C 1
ATOM 9625 O O . ALA B 1 405 ? 1.744 27.578 0.994 1 90.25 405 ALA B O 1
ATOM 9626 N N . LYS B 1 406 ? 2.506 25.828 2.129 1 86.38 406 LYS B N 1
ATOM 9627 C CA . LYS B 1 406 ? 2.318 26.516 3.408 1 86.38 406 LYS B CA 1
ATOM 9628 C C . LYS B 1 406 ? 3.227 27.734 3.523 1 86.38 406 LYS B C 1
ATOM 9630 O O . LYS B 1 406 ? 2.799 28.781 3.996 1 86.38 406 LYS B O 1
ATOM 9635 N N . ASN B 1 407 ? 4.43 27.609 3.148 1 87.69 407 ASN B N 1
ATOM 9636 C CA . ASN B 1 407 ? 5.371 28.719 3.186 1 87.69 407 ASN B CA 1
ATOM 9637 C C . ASN B 1 407 ? 4.918 29.875 2.283 1 87.69 407 ASN B C 1
ATOM 9639 O O . ASN B 1 407 ? 5.051 31.047 2.645 1 87.69 407 ASN B O 1
ATOM 9643 N N . LEU B 1 408 ? 4.457 29.5 1.136 1 91.06 408 LEU B N 1
ATOM 9644 C CA . LEU B 1 408 ? 3.936 30.5 0.209 1 91.06 408 LEU B CA 1
ATOM 9645 C C . LEU B 1 408 ? 2.74 31.234 0.812 1 91.06 408 LEU B C 1
ATOM 9647 O O . LEU B 1 408 ? 2.658 32.469 0.743 1 91.06 408 LEU B O 1
ATOM 9651 N N . CYS B 1 409 ? 1.858 30.469 1.401 1 91.81 409 CYS B N 1
ATOM 9652 C CA . CYS B 1 409 ? 0.681 31.062 2.021 1 91.81 409 CYS B CA 1
ATOM 9653 C C . CYS B 1 409 ? 1.076 32 3.146 1 91.81 409 CYS B C 1
ATOM 9655 O O . CYS B 1 409 ? 0.55 33.125 3.244 1 91.81 409 CYS B O 1
ATOM 9657 N N . ASN B 1 410 ? 2.01 31.625 3.928 1 88.75 410 ASN B N 1
ATOM 9658 C CA . ASN B 1 410 ? 2.449 32.469 5.043 1 88.75 410 ASN B CA 1
ATOM 9659 C C . ASN B 1 410 ? 3.082 33.75 4.559 1 88.75 410 ASN B C 1
ATOM 9661 O O . ASN B 1 410 ? 2.814 34.844 5.109 1 88.75 410 ASN B O 1
ATOM 9665 N N . THR B 1 411 ? 3.881 33.625 3.596 1 89.81 411 THR B N 1
ATOM 9666 C CA . THR B 1 411 ? 4.551 34.812 3.053 1 89.81 411 THR B CA 1
ATOM 9667 C C . THR B 1 411 ? 3.537 35.781 2.455 1 89.81 411 THR B C 1
ATOM 9669 O O . THR B 1 411 ? 3.617 37 2.686 1 89.81 411 THR B O 1
ATOM 9672 N N . LEU B 1 412 ? 2.607 35.219 1.713 1 92.88 412 LEU B N 1
ATOM 9673 C CA . LEU B 1 412 ? 1.62 36.062 1.054 1 92.88 412 LEU B CA 1
ATOM 9674 C C . LEU B 1 412 ? 0.626 36.625 2.064 1 92.88 412 LEU B C 1
ATOM 9676 O O . LEU B 1 412 ? 0.099 37.719 1.877 1 92.88 412 LEU B O 1
ATOM 9680 N N . LEU B 1 413 ? 0.423 35.906 3.127 1 94 413 LEU B N 1
ATOM 9681 C CA . LEU B 1 413 ? -0.459 36.406 4.18 1 94 413 LEU B CA 1
ATOM 9682 C C . LEU B 1 413 ? 0.185 37.562 4.934 1 94 413 LEU B C 1
ATOM 9684 O O . LEU B 1 413 ? -0.5 38.5 5.324 1 94 413 LEU B O 1
ATOM 9688 N N . GLU B 1 414 ? 1.435 37.469 5.141 1 91.06 414 GLU B N 1
ATOM 9689 C CA . GLU B 1 414 ? 2.143 38.562 5.773 1 91.06 414 GLU B CA 1
ATOM 9690 C C . GLU B 1 414 ? 2.055 39.844 4.926 1 91.06 414 GLU B C 1
ATOM 9692 O O . GLU B 1 414 ? 1.839 40.938 5.453 1 91.06 414 GLU B O 1
ATOM 9697 N N . LYS B 1 415 ? 2.266 39.656 3.676 1 92.94 415 LYS B N 1
ATOM 9698 C CA . LYS B 1 415 ? 2.135 40.781 2.762 1 92.94 415 LYS B CA 1
ATOM 9699 C C . LYS B 1 415 ? 0.708 41.312 2.758 1 92.94 415 LYS B C 1
ATOM 9701 O O . LYS B 1 415 ? 0.499 42.531 2.711 1 92.94 415 LYS B O 1
ATOM 9706 N N . PHE B 1 416 ? -0.229 40.438 2.82 1 94.81 416 PHE B N 1
ATOM 9707 C CA . PHE B 1 416 ? -1.641 40.812 2.861 1 94.81 416 PHE B CA 1
ATOM 9708 C C . PHE B 1 416 ? -1.953 41.625 4.105 1 94.81 416 PHE B C 1
ATOM 9710 O O . PHE B 1 416 ? -2.668 42.625 4.035 1 94.81 416 PHE B O 1
ATOM 9717 N N . GLU B 1 417 ? -1.391 41.25 5.148 1 92.38 417 GLU B N 1
ATOM 9718 C CA . GLU B 1 417 ? -1.608 41.969 6.398 1 92.38 417 GLU B CA 1
ATOM 9719 C C . GLU B 1 417 ? -1.024 43.375 6.332 1 92.38 417 GLU B C 1
ATOM 9721 O O . GLU B 1 417 ? -1.651 44.344 6.785 1 92.38 417 GLU B O 1
ATOM 9726 N N . LYS B 1 418 ? 0.097 43.5 5.773 1 90.81 418 LYS B N 1
ATOM 9727 C CA . LYS B 1 418 ? 0.731 44.812 5.629 1 90.81 418 LYS B CA 1
ATOM 9728 C C . LYS B 1 418 ? -0.072 45.719 4.691 1 90.81 418 LYS B C 1
ATOM 9730 O O . LYS B 1 418 ? -0.225 46.906 4.953 1 90.81 418 LYS B O 1
ATOM 9735 N N . ASP B 1 419 ? -0.562 45.062 3.613 1 92.25 419 ASP B N 1
ATOM 9736 C CA . ASP B 1 419 ? -1.359 45.812 2.65 1 92.25 419 ASP B CA 1
ATOM 9737 C C . ASP B 1 419 ? -2.676 46.281 3.271 1 92.25 419 ASP B C 1
ATOM 9739 O O . ASP B 1 419 ? -3.17 47.375 2.953 1 92.25 419 ASP B O 1
ATOM 9743 N N . LEU B 1 420 ? -3.184 45.5 4.145 1 91.44 420 LEU B N 1
ATOM 9744 C CA . LEU B 1 420 ? -4.441 45.844 4.805 1 91.44 420 LEU B CA 1
ATOM 9745 C C . LEU B 1 420 ? -4.25 47.031 5.75 1 91.44 420 LEU B C 1
ATOM 9747 O O . LEU B 1 420 ? -5.113 47.906 5.828 1 91.44 420 LEU B O 1
ATOM 9751 N N . VAL B 1 421 ? -3.086 46.969 6.426 1 87 421 VAL B N 1
ATOM 9752 C CA . VAL B 1 421 ? -2.797 48.031 7.371 1 87 421 VAL B CA 1
ATOM 9753 C C . VAL B 1 421 ? -2.559 49.344 6.613 1 87 421 VAL B C 1
ATOM 9755 O O . VAL B 1 421 ? -2.957 50.406 7.07 1 87 421 VAL B O 1
ATOM 9758 N N . ALA B 1 422 ? -2.018 49.219 5.445 1 86.38 422 ALA B N 1
ATOM 9759 C CA . ALA B 1 422 ? -1.677 50.375 4.641 1 86.38 422 ALA B CA 1
ATOM 9760 C C . ALA B 1 422 ? -2.932 51.062 4.094 1 86.38 422 ALA B C 1
ATOM 9762 O O . ALA B 1 422 ? -2.906 52.25 3.742 1 86.38 422 ALA B O 1
ATOM 9763 N N . LEU B 1 423 ? -4.09 50.406 4.027 1 87.31 423 LEU B N 1
ATOM 9764 C CA . LEU B 1 423 ? -5.344 50.969 3.527 1 87.31 423 LEU B CA 1
ATOM 9765 C C . LEU B 1 423 ? -5.879 52.031 4.473 1 87.31 423 LEU B C 1
ATOM 9767 O O . LEU B 1 423 ? -6.617 52.938 4.055 1 87.31 423 LEU B O 1
ATOM 9771 N N . LYS B 1 424 ? -5.418 52.125 5.734 1 78.12 424 LYS B N 1
ATOM 9772 C CA . LYS B 1 424 ? -5.824 53.094 6.754 1 78.12 424 LYS B CA 1
ATOM 9773 C C . LYS B 1 424 ? -7.332 53.312 6.711 1 78.12 424 LYS B C 1
ATOM 9775 O O . LYS B 1 424 ? -7.785 54.469 6.715 1 78.12 424 LYS B O 1
ATOM 9780 N N . GLY B 1 425 ? -8.172 52.25 6.422 1 75.88 425 GLY B N 1
ATOM 9781 C CA . GLY B 1 425 ? -9.617 52.281 6.578 1 75.88 425 GLY B CA 1
ATOM 9782 C C . GLY B 1 425 ? -10.336 52.844 5.367 1 75.88 425 GLY B C 1
ATOM 9783 O O . GLY B 1 425 ? -11.57 52.844 5.305 1 75.88 425 GLY B O 1
ATOM 9784 N N . LYS B 1 426 ? -9.586 53.312 4.371 1 78.81 426 LYS B N 1
ATOM 9785 C CA . LYS B 1 426 ? -10.227 53.875 3.188 1 78.81 426 LYS B CA 1
ATOM 9786 C C . LYS B 1 426 ? -10.875 52.812 2.332 1 78.81 426 LYS B C 1
ATOM 9788 O O . LYS B 1 426 ? -10.188 51.906 1.842 1 78.81 426 LYS B O 1
ATOM 9793 N N . ASP B 1 427 ? -12.219 52.938 2.014 1 82.25 427 ASP B N 1
ATOM 9794 C CA . ASP B 1 427 ? -12.938 51.969 1.203 1 82.25 427 ASP B CA 1
ATOM 9795 C C . ASP B 1 427 ? -12.516 50.531 1.555 1 82.25 427 ASP B C 1
ATOM 9797 O O . ASP B 1 427 ? -12.156 49.75 0.672 1 82.25 427 ASP B O 1
ATOM 9801 N N . PHE B 1 428 ? -12.539 50.219 2.836 1 90.31 428 PHE B N 1
ATOM 9802 C CA . PHE B 1 428 ? -11.977 49 3.418 1 90.31 428 PHE B CA 1
ATOM 9803 C C . PHE B 1 428 ? -12.68 47.75 2.859 1 90.31 428 PHE B C 1
ATOM 9805 O O . PHE B 1 428 ? -12.023 46.812 2.445 1 90.31 428 PHE B O 1
ATOM 9812 N N . ALA B 1 429 ? -13.977 47.75 2.719 1 87 429 ALA B N 1
ATOM 9813 C CA . ALA B 1 429 ? -14.742 46.562 2.312 1 87 429 ALA B CA 1
ATOM 9814 C C . ALA B 1 429 ? -14.43 46.188 0.868 1 87 429 ALA B C 1
ATOM 9816 O O . ALA B 1 429 ? -14.219 45 0.562 1 87 429 ALA B O 1
ATOM 9817 N N . VAL B 1 430 ? -14.398 47.156 -0.043 1 89.25 430 VAL B N 1
ATOM 9818 C CA . VAL B 1 430 ? -14.18 46.906 -1.462 1 89.25 430 VAL B CA 1
ATOM 9819 C C . VAL B 1 430 ? -12.727 46.5 -1.692 1 89.25 430 VAL B C 1
ATOM 9821 O O . VAL B 1 430 ? -12.445 45.562 -2.445 1 89.25 430 VAL B O 1
ATOM 9824 N N . ASN B 1 431 ? -11.781 47.188 -1.008 1 91.62 431 ASN B N 1
ATOM 9825 C CA . ASN B 1 431 ? -10.367 46.875 -1.193 1 91.62 431 ASN B CA 1
ATOM 9826 C C . ASN B 1 431 ? -10 45.531 -0.589 1 91.62 431 ASN B C 1
ATOM 9828 O O . ASN B 1 431 ? -9.133 44.812 -1.109 1 91.62 431 ASN B O 1
ATOM 9832 N N . VAL B 1 432 ? -10.672 45.219 0.478 1 92.94 432 VAL B N 1
ATOM 9833 C CA . VAL B 1 432 ? -10.422 43.906 1.102 1 92.94 432 VAL B CA 1
ATOM 9834 C C . VAL B 1 432 ? -10.844 42.812 0.155 1 92.94 432 VAL B C 1
ATOM 9836 O O . VAL B 1 432 ? -10.148 41.781 0.027 1 92.94 432 VAL B O 1
ATOM 9839 N N . LYS B 1 433 ? -11.953 42.938 -0.427 1 91.81 433 LYS B N 1
ATOM 9840 C CA . LYS B 1 433 ? -12.43 41.906 -1.361 1 91.81 433 LYS B CA 1
ATOM 9841 C C . LYS B 1 433 ? -11.492 41.781 -2.559 1 91.81 433 LYS B C 1
ATOM 9843 O O . LYS B 1 433 ? -11.195 40.688 -3.01 1 91.81 433 LYS B O 1
ATOM 9848 N N . THR B 1 434 ? -11.031 42.906 -3.049 1 92.94 434 THR B N 1
ATOM 9849 C CA . THR B 1 434 ? -10.117 42.906 -4.188 1 92.94 434 THR B CA 1
ATOM 9850 C C . THR B 1 434 ? -8.789 42.25 -3.807 1 92.94 434 THR B C 1
ATOM 9852 O O . THR B 1 434 ? -8.258 41.438 -4.547 1 92.94 434 THR B O 1
ATOM 9855 N N . LEU B 1 435 ? -8.273 42.594 -2.682 1 93.44 435 LEU B N 1
ATOM 9856 C CA . LEU B 1 435 ? -6.988 42.062 -2.23 1 93.44 435 LEU B CA 1
ATOM 9857 C C . LEU B 1 435 ? -7.098 40.594 -1.897 1 93.44 435 LEU B C 1
ATOM 9859 O O . LEU B 1 435 ? -6.168 39.812 -2.146 1 93.44 435 LEU B O 1
ATOM 9863 N N . SER B 1 436 ? -8.188 40.219 -1.298 1 94.69 436 SER B N 1
ATOM 9864 C CA . SER B 1 436 ? -8.398 38.844 -0.949 1 94.69 436 SER B CA 1
ATOM 9865 C C . SER B 1 436 ? -8.492 37.969 -2.197 1 94.69 436 SER B C 1
ATOM 9867 O O . SER B 1 436 ? -7.926 36.875 -2.242 1 94.69 436 SER B O 1
ATOM 9869 N N . THR B 1 437 ? -9.234 38.375 -3.166 1 94.25 437 THR B N 1
ATOM 9870 C CA . THR B 1 437 ? -9.383 37.625 -4.402 1 94.25 437 THR B CA 1
ATOM 9871 C C . THR B 1 437 ? -8.055 37.531 -5.137 1 94.25 437 THR B C 1
ATOM 9873 O O . THR B 1 437 ? -7.727 36.469 -5.691 1 94.25 437 THR B O 1
ATOM 9876 N N . LYS B 1 438 ? -7.371 38.594 -5.125 1 94.06 438 LYS B N 1
ATOM 9877 C CA . LYS B 1 438 ? -6.062 38.594 -5.777 1 94.06 438 LYS B CA 1
ATOM 9878 C C . LYS B 1 438 ? -5.109 37.625 -5.082 1 94.06 438 LYS B C 1
ATOM 9880 O O . LYS B 1 438 ? -4.344 36.906 -5.738 1 94.06 438 LYS B O 1
ATOM 9885 N N . LEU B 1 439 ? -5.125 37.625 -3.818 1 95.12 439 LEU B N 1
ATOM 9886 C CA . LEU B 1 439 ? -4.27 36.719 -3.051 1 95.12 439 LEU B CA 1
ATOM 9887 C C . LEU B 1 439 ? -4.605 35.25 -3.354 1 95.12 439 LEU B C 1
ATOM 9889 O O . LEU B 1 439 ? -3.707 34.438 -3.572 1 95.12 439 LEU B O 1
ATOM 9893 N N . VAL B 1 440 ? -5.883 34.938 -3.396 1 94.56 440 VAL B N 1
ATOM 9894 C CA . VAL B 1 440 ? -6.316 33.562 -3.65 1 94.56 440 VAL B CA 1
ATOM 9895 C C . VAL B 1 440 ? -5.934 33.156 -5.074 1 94.56 440 VAL B C 1
ATOM 9897 O O . VAL B 1 440 ? -5.508 32.031 -5.309 1 94.56 440 VAL B O 1
ATOM 9900 N N . GLU B 1 441 ? -6.074 34.031 -5.969 1 93.69 441 GLU B N 1
ATOM 9901 C CA . GLU B 1 441 ? -5.715 33.75 -7.355 1 93.69 441 GLU B CA 1
ATOM 9902 C C . GLU B 1 441 ? -4.211 33.531 -7.504 1 93.69 441 GLU B C 1
ATOM 9904 O O . GLU B 1 441 ? -3.771 32.656 -8.258 1 93.69 441 GLU B O 1
ATOM 9909 N N . ASP B 1 442 ? -3.467 34.344 -6.801 1 93.12 442 ASP B N 1
ATOM 9910 C CA . ASP B 1 442 ? -2.016 34.219 -6.859 1 93.12 442 ASP B CA 1
ATOM 9911 C C . ASP B 1 442 ? -1.558 32.875 -6.281 1 93.12 442 ASP B C 1
ATOM 9913 O O . ASP B 1 442 ? -0.69 32.219 -6.852 1 93.12 442 ASP B O 1
ATOM 9917 N N . VAL B 1 443 ? -2.131 32.531 -5.191 1 93.69 443 VAL B N 1
ATOM 9918 C CA . VAL B 1 443 ? -1.769 31.281 -4.562 1 93.69 443 VAL B CA 1
ATOM 9919 C C . VAL B 1 443 ? -2.189 30.109 -5.457 1 93.69 443 VAL B C 1
ATOM 9921 O O . VAL B 1 443 ? -1.442 29.141 -5.621 1 93.69 443 VAL B O 1
ATOM 9924 N N . ASN B 1 444 ? -3.377 30.203 -6.02 1 92.81 444 ASN B N 1
ATOM 9925 C CA . ASN B 1 444 ? -3.863 29.141 -6.906 1 92.81 444 ASN B CA 1
ATOM 9926 C C . ASN B 1 444 ? -2.955 28.969 -8.117 1 92.81 444 ASN B C 1
ATOM 9928 O O . ASN B 1 444 ? -2.703 27.844 -8.555 1 92.81 444 ASN B O 1
ATOM 9932 N N . PHE B 1 445 ? -2.553 30.016 -8.578 1 91.81 445 PHE B N 1
ATOM 9933 C CA . PHE B 1 445 ? -1.698 29.969 -9.766 1 91.81 445 PHE B CA 1
ATOM 9934 C C . PHE B 1 445 ? -0.349 29.344 -9.43 1 91.81 445 PHE B C 1
ATOM 9936 O O . PHE B 1 445 ? 0.09 28.406 -10.102 1 91.81 445 PHE B O 1
ATOM 9943 N N . GLN B 1 446 ? 0.296 29.797 -8.406 1 90.44 446 GLN B N 1
ATOM 9944 C CA . GLN B 1 446 ? 1.629 29.328 -8.055 1 90.44 446 GLN B CA 1
ATOM 9945 C C . GLN B 1 446 ? 1.59 27.859 -7.609 1 90.44 446 GLN B C 1
ATOM 9947 O O . GLN B 1 446 ? 2.459 27.078 -7.98 1 90.44 446 GLN B O 1
ATOM 9952 N N . VAL B 1 447 ? 0.591 27.531 -6.895 1 91.69 447 VAL B N 1
ATOM 9953 C CA . VAL B 1 447 ? 0.499 26.172 -6.375 1 91.69 447 VAL B CA 1
ATOM 9954 C C . VAL B 1 447 ? 0.111 25.219 -7.5 1 91.69 447 VAL B C 1
ATOM 9956 O O . VAL B 1 447 ? 0.497 24.047 -7.492 1 91.69 447 VAL B O 1
ATOM 9959 N N . SER B 1 448 ? -0.685 25.688 -8.469 1 91.94 448 SER B N 1
ATOM 9960 C CA . SER B 1 448 ? -1.095 24.844 -9.594 1 91.94 448 SER B CA 1
ATOM 9961 C C . SER B 1 448 ? 0.104 24.438 -10.445 1 91.94 448 SER B C 1
ATOM 9963 O O . SER B 1 448 ? 0.072 23.391 -11.109 1 91.94 448 SER B O 1
ATOM 9965 N N . LEU B 1 449 ? 1.142 25.219 -10.414 1 90.5 449 LEU B N 1
ATOM 9966 C CA . LEU B 1 449 ? 2.355 24.906 -11.156 1 90.5 449 LEU B CA 1
ATOM 9967 C C . LEU B 1 449 ? 3.037 23.656 -10.586 1 90.5 449 LEU B C 1
ATOM 9969 O O . LEU B 1 449 ? 3.727 22.938 -11.312 1 90.5 449 LEU B O 1
ATOM 9973 N N . MET B 1 450 ? 2.781 23.422 -9.312 1 90 450 MET B N 1
ATOM 9974 C CA . MET B 1 450 ? 3.41 22.281 -8.664 1 90 450 MET B CA 1
ATOM 9975 C C . MET B 1 450 ? 2.424 21.125 -8.508 1 90 450 MET B C 1
ATOM 9977 O O . MET B 1 450 ? 2.764 20.078 -7.953 1 90 450 MET B O 1
ATOM 9981 N N . SER B 1 451 ? 1.207 21.203 -8.938 1 89.25 451 SER B N 1
ATOM 9982 C CA . SER B 1 451 ? 0.155 20.234 -8.633 1 89.25 451 SER B CA 1
ATOM 9983 C C . SER B 1 451 ? 0.18 19.062 -9.602 1 89.25 451 SER B C 1
ATOM 9985 O O . SER B 1 451 ? -0.598 18.109 -9.461 1 89.25 451 SER B O 1
ATOM 9987 N N . LEU B 1 452 ? 1.138 18.812 -10.438 1 89.88 452 LEU B N 1
ATOM 9988 C CA . LEU B 1 452 ? 1.27 17.703 -11.367 1 89.88 452 LEU B CA 1
ATOM 9989 C C . LEU B 1 452 ? -0.03 17.469 -12.125 1 89.88 452 LEU B C 1
ATOM 9991 O O . LEU B 1 452 ? -0.579 16.359 -12.109 1 89.88 452 LEU B O 1
ATOM 9995 N N . GLN B 1 453 ? -0.554 18.562 -12.758 1 83.56 453 GLN B N 1
ATOM 9996 C CA . GLN B 1 453 ? -1.75 18.562 -13.594 1 83.56 453 GLN B CA 1
ATOM 9997 C C . GLN B 1 453 ? -2.977 18.141 -12.789 1 83.56 453 GLN B C 1
ATOM 9999 O O . GLN B 1 453 ? -3.797 17.344 -13.266 1 83.56 453 GLN B O 1
ATOM 10004 N N . GLY B 1 454 ? -3.061 18.422 -11.469 1 84.12 454 GLY B N 1
ATOM 10005 C CA . GLY B 1 454 ? -4.258 18.203 -10.672 1 84.12 454 GLY B CA 1
ATOM 10006 C C . GLY B 1 454 ? -4.18 16.969 -9.805 1 84.12 454 GLY B C 1
ATOM 10007 O O . GLY B 1 454 ? -5.094 16.688 -9.023 1 84.12 454 GLY B O 1
ATOM 10008 N N . ASP B 1 455 ? -3.096 16.188 -9.906 1 88.44 455 ASP B N 1
ATOM 10009 C CA . ASP B 1 455 ? -2.984 14.977 -9.109 1 88.44 455 ASP B CA 1
ATOM 10010 C C . ASP B 1 455 ? -2.83 15.305 -7.621 1 88.44 455 ASP B C 1
ATOM 10012 O O . ASP B 1 455 ? -3.227 14.516 -6.762 1 88.44 455 ASP B O 1
ATOM 10016 N N . LEU B 1 456 ? -2.244 16.422 -7.406 1 90 456 LEU B N 1
ATOM 10017 C CA . LEU B 1 456 ? -2.162 16.922 -6.039 1 90 456 LEU B CA 1
ATOM 10018 C C . LEU B 1 456 ? -3.25 17.953 -5.77 1 90 456 LEU B C 1
ATOM 10020 O O . LEU B 1 456 ? -3.283 19 -6.406 1 90 456 LEU B O 1
ATOM 10024 N N . SER B 1 457 ? -4.074 17.75 -4.844 1 86.62 457 SER B N 1
ATOM 10025 C CA . SER B 1 457 ? -5.262 18.562 -4.598 1 86.62 457 SER B CA 1
ATOM 10026 C C . SER B 1 457 ? -4.895 19.891 -3.926 1 86.62 457 SER B C 1
ATOM 10028 O O . SER B 1 457 ? -4.078 19.906 -3.004 1 86.62 457 SER B O 1
ATOM 10030 N N . LEU B 1 458 ? -5.508 20.953 -4.441 1 89.06 458 LEU B N 1
ATOM 10031 C CA . LEU B 1 458 ? -5.312 22.297 -3.934 1 89.06 458 LEU B CA 1
ATOM 10032 C C . LEU B 1 458 ? -6.414 22.672 -2.951 1 89.06 458 LEU B C 1
ATOM 10034 O O . LEU B 1 458 ? -6.297 23.672 -2.229 1 89.06 458 LEU B O 1
ATOM 10038 N N . ASP B 1 459 ? -7.422 21.875 -2.824 1 87.12 459 ASP B N 1
ATOM 10039 C CA . ASP B 1 459 ? -8.656 22.234 -2.143 1 87.12 459 ASP B CA 1
ATOM 10040 C C . ASP B 1 459 ? -8.422 22.469 -0.654 1 87.12 459 ASP B C 1
ATOM 10042 O O . ASP B 1 459 ? -8.906 23.453 -0.088 1 87.12 459 ASP B O 1
ATOM 10046 N N . GLU B 1 460 ? -7.664 21.719 -0.114 1 83.19 460 GLU B N 1
ATOM 10047 C CA . GLU B 1 460 ? -7.422 21.844 1.32 1 83.19 460 GLU B CA 1
ATOM 10048 C C . GLU B 1 460 ? -6.602 23.094 1.636 1 83.19 460 GLU B C 1
ATOM 10050 O O . GLU B 1 460 ? -6.828 23.75 2.652 1 83.19 460 GLU B O 1
ATOM 10055 N N . ILE B 1 461 ? -5.758 23.438 0.749 1 88.44 461 ILE B N 1
ATOM 10056 C CA . ILE B 1 461 ? -4.879 24.578 0.948 1 88.44 461 ILE B CA 1
ATOM 10057 C C . ILE B 1 461 ? -5.672 25.875 0.771 1 88.44 461 ILE B C 1
ATOM 10059 O O . ILE B 1 461 ? -5.52 26.812 1.557 1 88.44 461 ILE B O 1
ATOM 10063 N N . ILE B 1 462 ? -6.527 25.812 -0.177 1 90.44 462 ILE B N 1
ATOM 10064 C CA . ILE B 1 462 ? -7.32 27 -0.467 1 90.44 462 ILE B CA 1
ATOM 10065 C C . ILE B 1 462 ? -8.336 27.234 0.651 1 90.44 462 ILE B C 1
ATOM 10067 O O . ILE B 1 462 ? -8.602 28.375 1.036 1 90.44 462 ILE B O 1
ATOM 10071 N N . LEU B 1 463 ? -8.844 26.172 1.167 1 88.94 463 LEU B N 1
ATOM 10072 C CA . LEU B 1 463 ? -9.789 26.297 2.271 1 88.94 463 LEU B CA 1
ATOM 10073 C C . LEU B 1 463 ? -9.109 26.859 3.512 1 88.94 463 LEU B C 1
ATOM 10075 O O . LEU B 1 463 ? -9.672 27.719 4.195 1 88.94 463 LEU B O 1
ATOM 10079 N N . ALA B 1 464 ? -7.957 26.438 3.742 1 85.5 464 ALA B N 1
ATOM 10080 C CA . ALA B 1 464 ? -7.203 26.938 4.891 1 85.5 464 ALA B CA 1
ATOM 10081 C C . ALA B 1 464 ? -6.816 28.391 4.703 1 85.5 464 ALA B C 1
ATOM 10083 O O . ALA B 1 464 ? -6.863 29.188 5.652 1 85.5 464 ALA B O 1
ATOM 10084 N N . LEU B 1 465 ? -6.473 28.734 3.498 1 92.44 465 LEU B N 1
ATOM 10085 C CA . LEU B 1 465 ? -6.094 30.109 3.186 1 92.44 465 LEU B CA 1
ATOM 10086 C C . LEU B 1 465 ? -7.277 31.047 3.365 1 92.44 465 LEU B C 1
ATOM 10088 O O . LEU B 1 465 ? -7.129 32.125 3.926 1 92.44 465 LEU B O 1
ATOM 10092 N N . THR B 1 466 ? -8.367 30.594 2.934 1 93.06 466 THR B N 1
ATOM 10093 C CA . THR B 1 466 ? -9.562 31.422 3.045 1 93.06 466 THR B CA 1
ATOM 10094 C C . THR B 1 466 ? -9.938 31.641 4.508 1 93.06 466 THR B C 1
ATOM 10096 O O . THR B 1 466 ? -10.367 32.719 4.887 1 93.06 466 THR B O 1
ATOM 10099 N N . LYS B 1 467 ? -9.727 30.719 5.293 1 90.56 467 LYS B N 1
ATOM 10100 C CA . LYS B 1 467 ? -9.992 30.859 6.719 1 90.56 467 LYS B CA 1
ATOM 10101 C C . LYS B 1 467 ? -9.023 31.859 7.367 1 90.56 467 LYS B C 1
ATOM 10103 O O . LYS B 1 467 ? -9.43 32.656 8.203 1 90.56 467 LYS B O 1
ATOM 10108 N N . ASP B 1 468 ? -7.852 31.75 6.934 1 92.5 468 ASP B N 1
ATOM 10109 C CA . ASP B 1 468 ? -6.848 32.656 7.477 1 92.5 468 ASP B CA 1
ATOM 10110 C C . ASP B 1 468 ? -7.117 34.094 7.035 1 92.5 468 ASP B C 1
ATOM 10112 O O . ASP B 1 468 ? -6.93 35.031 7.812 1 92.5 468 ASP B O 1
ATOM 10116 N N . ILE B 1 469 ? -7.52 34.25 5.836 1 94.56 469 ILE B N 1
ATOM 10117 C CA . ILE B 1 469 ? -7.844 35.562 5.309 1 94.56 469 ILE B CA 1
ATOM 10118 C C . ILE B 1 469 ? -9 36.156 6.102 1 94.56 469 ILE B C 1
ATOM 10120 O O . ILE B 1 469 ? -8.945 37.312 6.508 1 94.56 469 ILE B O 1
ATOM 10124 N N . ASP B 1 470 ? -9.938 35.312 6.383 1 92.25 470 ASP B N 1
ATOM 10125 C CA . ASP B 1 470 ? -11.102 35.781 7.125 1 92.25 470 ASP B CA 1
ATOM 10126 C C . ASP B 1 470 ? -10.719 36.219 8.547 1 92.25 470 ASP B C 1
ATOM 10128 O O . ASP B 1 470 ? -11.242 37.188 9.07 1 92.25 470 ASP B O 1
ATOM 10132 N N . ALA B 1 471 ? -9.859 35.531 9.086 1 90 471 ALA B N 1
ATOM 10133 C CA . ALA B 1 471 ? -9.414 35.844 10.438 1 90 471 ALA B CA 1
ATOM 10134 C C . ALA B 1 471 ? -8.648 37.188 10.461 1 90 471 ALA B C 1
ATOM 10136 O O . ALA B 1 471 ? -8.836 38 11.375 1 90 471 ALA B O 1
ATOM 10137 N N . ILE B 1 472 ? -7.836 37.406 9.508 1 92.62 472 ILE B N 1
ATOM 10138 C CA . ILE B 1 472 ? -7.043 38.625 9.445 1 92.62 472 ILE B CA 1
ATOM 10139 C C . ILE B 1 472 ? -7.953 39.812 9.164 1 92.62 472 ILE B C 1
ATOM 10141 O O . ILE B 1 472 ? -7.77 40.875 9.742 1 92.62 472 ILE B O 1
ATOM 10145 N N . VAL B 1 473 ? -8.898 39.594 8.312 1 92.81 473 VAL B N 1
ATOM 10146 C CA . VAL B 1 473 ? -9.836 40.656 7.965 1 92.81 473 VAL B CA 1
ATOM 10147 C C . VAL B 1 473 ? -10.672 41.031 9.188 1 92.81 473 VAL B C 1
ATOM 10149 O O . VAL B 1 473 ? -10.891 42.219 9.461 1 92.81 473 VAL B O 1
ATOM 10152 N N . ALA B 1 474 ? -11.062 40 9.945 1 90 474 ALA B N 1
ATOM 10153 C CA . ALA B 1 474 ? -11.859 40.25 11.148 1 90 474 ALA B CA 1
ATOM 10154 C C . ALA B 1 474 ? -11.062 41.031 12.188 1 90 474 ALA B C 1
ATOM 10156 O O . ALA B 1 474 ? -11.594 41.938 12.828 1 90 474 ALA B O 1
ATOM 10157 N N . LYS B 1 475 ? -9.883 40.75 12.289 1 88.75 475 LYS B N 1
ATOM 10158 C CA . LYS B 1 475 ? -9.023 41.438 13.242 1 88.75 475 LYS B CA 1
ATOM 10159 C C . LYS B 1 475 ? -8.805 42.875 12.828 1 88.75 475 LYS B C 1
ATOM 10161 O O . LYS B 1 475 ? -8.867 43.781 13.664 1 88.75 475 LYS B O 1
ATOM 10166 N N . GLN B 1 476 ? -8.539 43.062 11.57 1 90.25 476 GLN B N 1
ATOM 10167 C CA . GLN B 1 476 ? -8.266 44.406 11.086 1 90.25 476 GLN B CA 1
ATOM 10168 C C . GLN B 1 476 ? -9.531 45.281 11.117 1 90.25 476 GLN B C 1
ATOM 10170 O O . GLN B 1 476 ? -9.453 46.5 11.297 1 90.25 476 GLN B O 1
ATOM 10175 N N . GLN B 1 477 ? -10.641 44.656 10.938 1 90.44 477 GLN B N 1
ATOM 10176 C CA . GLN B 1 477 ? -11.914 45.375 11.023 1 90.44 477 GLN B CA 1
ATOM 10177 C C . GLN B 1 477 ? -12.117 45.969 12.414 1 90.44 477 GLN B C 1
ATOM 10179 O O . GLN B 1 477 ? -12.555 47.094 12.547 1 90.44 477 GLN B O 1
ATOM 10184 N N . VAL B 1 478 ? -11.734 45.156 13.422 1 87.81 478 VAL B N 1
ATOM 10185 C CA . VAL B 1 478 ? -11.891 45.625 14.797 1 87.81 478 VAL B CA 1
ATOM 10186 C C . VAL B 1 478 ? -10.93 46.781 15.07 1 87.81 478 VAL B C 1
ATOM 10188 O O . VAL B 1 478 ? -11.289 47.75 15.727 1 87.81 478 VAL B O 1
ATOM 10191 N N . ILE B 1 479 ? -9.758 46.719 14.57 1 86.88 479 ILE B N 1
ATOM 10192 C CA . ILE B 1 479 ? -8.758 47.75 14.781 1 86.88 479 ILE B CA 1
ATOM 10193 C C . ILE B 1 479 ? -9.211 49.062 14.109 1 86.88 479 ILE B C 1
ATOM 10195 O O . ILE B 1 479 ? -9.125 50.125 14.695 1 86.88 479 ILE B O 1
ATOM 10199 N N . GLU B 1 480 ? -9.695 48.906 12.875 1 89.25 480 GLU B N 1
ATOM 10200 C CA . GLU B 1 480 ? -10.148 50.094 12.148 1 89.25 480 GLU B CA 1
ATOM 10201 C C . GLU B 1 480 ? -11.383 50.688 12.797 1 89.25 480 GLU B C 1
ATOM 10203 O O . GLU B 1 480 ? -11.539 51.906 12.82 1 89.25 480 GLU B O 1
ATOM 10208 N N . LEU B 1 481 ? -12.234 49.875 13.281 1 89.62 481 LEU B N 1
ATOM 10209 C CA . LEU B 1 481 ? -13.422 50.344 13.969 1 89.62 481 LEU B CA 1
ATOM 10210 C C . LEU B 1 481 ? -13.047 51.125 15.219 1 89.62 481 LEU B C 1
ATOM 10212 O O . LEU B 1 481 ? -13.617 52.188 15.484 1 89.62 481 LEU B O 1
ATOM 10216 N N . ASN B 1 482 ? -12.086 50.625 15.953 1 87.69 482 ASN B N 1
ATOM 10217 C CA . ASN B 1 482 ? -11.609 51.344 17.141 1 87.69 482 ASN B CA 1
ATOM 10218 C C . ASN B 1 482 ? -10.914 52.656 16.781 1 87.69 482 ASN B C 1
ATOM 10220 O O . ASN B 1 482 ? -11.016 53.625 17.516 1 87.69 482 ASN B O 1
ATOM 10224 N N . SER B 1 483 ? -10.25 52.625 15.734 1 88.06 483 SER B N 1
ATOM 10225 C CA . SER B 1 483 ? -9.586 53.844 15.281 1 88.06 483 SER B CA 1
ATOM 10226 C C . SER B 1 483 ? -10.602 54.938 14.914 1 88.06 483 SER B C 1
ATOM 10228 O O . SER B 1 483 ? -10.391 56.094 15.219 1 88.06 483 SER B O 1
ATOM 10230 N N . ILE B 1 484 ? -11.703 54.531 14.258 1 88.94 484 ILE B N 1
ATOM 10231 C CA . ILE B 1 484 ? -12.75 55.469 13.883 1 88.94 484 ILE B CA 1
ATOM 10232 C C . ILE B 1 484 ? -13.398 56.031 15.133 1 88.94 484 ILE B C 1
ATOM 10234 O O . ILE B 1 484 ? -13.672 57.25 15.203 1 88.94 484 ILE B O 1
ATOM 10238 N N . VAL B 1 485 ? -13.562 55.219 16.141 1 90 485 VAL B N 1
ATOM 10239 C CA . VAL B 1 485 ? -14.156 55.656 17.391 1 90 485 VAL B CA 1
ATOM 10240 C C . VAL B 1 485 ? -13.227 56.656 18.078 1 90 485 VAL B C 1
ATOM 10242 O O . VAL B 1 485 ? -13.672 57.719 18.516 1 90 485 VAL B O 1
ATOM 10245 N N . ASN B 1 486 ? -11.969 56.344 18.109 1 87.56 486 ASN B N 1
ATOM 10246 C CA . ASN B 1 486 ? -11.008 57.219 18.797 1 87.56 486 ASN B CA 1
ATOM 10247 C C . ASN B 1 486 ? -10.844 58.531 18.078 1 87.56 486 ASN B C 1
ATOM 10249 O O . ASN B 1 486 ? -10.719 59.594 18.719 1 87.56 486 ASN B O 1
ATOM 10253 N N . LYS B 1 487 ? -10.836 58.562 16.797 1 87.38 487 LYS B N 1
ATOM 10254 C CA . LYS B 1 487 ? -10.742 59.781 16.031 1 87.38 487 LYS B CA 1
ATOM 10255 C C . LYS B 1 487 ? -11.969 60.688 16.25 1 87.38 487 LYS B C 1
ATOM 10257 O O . LYS B 1 487 ? -11.844 61.906 16.375 1 87.38 487 LYS B O 1
ATOM 10262 N N . SER B 1 488 ? -13.117 60 16.266 1 90.62 488 SER B N 1
ATOM 10263 C CA . SER B 1 488 ? -14.359 60.75 16.484 1 90.62 488 SER B CA 1
ATOM 10264 C C . SER B 1 488 ? -14.422 61.312 17.891 1 90.62 488 SER B C 1
ATOM 10266 O O . SER B 1 488 ? -14.938 62.406 18.094 1 90.62 488 SER B O 1
ATOM 10268 N N . VAL B 1 489 ? -13.898 60.594 18.859 1 92.31 489 VAL B N 1
ATOM 10269 C CA . VAL B 1 489 ? -13.867 61.062 20.234 1 92.31 489 VAL B CA 1
ATOM 10270 C C . VAL B 1 489 ? -12.914 62.25 20.344 1 92.31 489 VAL B C 1
ATOM 10272 O O . VAL B 1 489 ? -13.211 63.219 21.047 1 92.31 489 VAL B O 1
ATOM 10275 N N . LYS B 1 490 ? -11.82 62.156 19.703 1 87.75 490 LYS B N 1
ATOM 10276 C CA . LYS B 1 490 ? -10.867 63.281 19.734 1 87.75 490 LYS B CA 1
ATOM 10277 C C . LYS B 1 490 ? -11.461 64.5 19.094 1 87.75 490 LYS B C 1
ATOM 10279 O O . LYS B 1 490 ? -11.266 65.625 19.578 1 87.75 490 LYS B O 1
ATOM 10284 N N . LYS B 1 491 ? -12.109 64.312 17.969 1 89.44 491 LYS B N 1
ATOM 10285 C CA . LYS B 1 491 ? -12.773 65.438 17.297 1 89.44 491 LYS B CA 1
ATOM 10286 C C . LYS B 1 491 ? -13.836 66.062 18.203 1 89.44 491 LYS B C 1
ATOM 10288 O O . LYS B 1 491 ? -13.969 67.312 18.25 1 89.44 491 LYS B O 1
ATOM 10293 N N . LEU B 1 492 ? -14.609 65.25 18.859 1 92.69 492 LEU B N 1
ATOM 10294 C CA . LEU B 1 492 ? -15.625 65.688 19.797 1 92.69 492 LEU B CA 1
ATOM 10295 C C . LEU B 1 492 ? -14.984 66.438 20.953 1 92.69 492 LEU B C 1
ATOM 10297 O O . LEU B 1 492 ? -15.5 67.5 21.391 1 92.69 492 LEU B O 1
ATOM 10301 N N . SER B 1 493 ? -13.922 65.938 21.438 1 92.25 493 SER B N 1
ATOM 10302 C CA . SER B 1 493 ? -13.211 66.625 22.531 1 92.25 493 SER B CA 1
ATOM 10303 C C . SER B 1 493 ? -12.727 68 22.141 1 92.25 493 SER B C 1
ATOM 10305 O O . SER B 1 493 ? -12.852 68.938 22.906 1 92.25 493 SER B O 1
ATOM 10307 N N . ALA B 1 494 ? -12.25 68.125 21 1 89.31 494 ALA B N 1
ATOM 10308 C CA . ALA B 1 494 ? -11.766 69.375 20.5 1 89.31 494 ALA B CA 1
ATOM 10309 C C . ALA B 1 494 ? -12.922 70.375 20.328 1 89.31 494 ALA B C 1
ATOM 10311 O O . ALA B 1 494 ? -12.805 71.562 20.688 1 89.31 494 ALA B O 1
ATOM 10312 N N . SER B 1 495 ? -14 69.875 19.766 1 91.25 495 SER B N 1
ATOM 10313 C CA . SER B 1 495 ? -15.172 70.688 19.562 1 91.25 495 SER B CA 1
ATOM 10314 C C . SER B 1 495 ? -15.766 71.188 20.891 1 91.25 495 SER B C 1
ATOM 10316 O O . SER B 1 495 ? -16.156 72.312 21.031 1 91.25 495 SER B O 1
ATOM 10318 N N . LEU B 1 496 ? -15.828 70.312 21.812 1 93.25 496 LEU B N 1
ATOM 10319 C CA . LEU B 1 496 ? -16.344 70.625 23.141 1 93.25 496 LEU B CA 1
ATOM 10320 C C . LEU B 1 496 ? -15.453 71.625 23.844 1 93.25 496 LEU B C 1
ATOM 10322 O O . LEU B 1 496 ? -15.945 72.5 24.516 1 93.25 496 LEU B O 1
ATOM 10326 N N . SER B 1 497 ? -14.188 71.438 23.734 1 92.25 497 SER B N 1
ATOM 10327 C CA . SER B 1 497 ? -13.242 72.375 24.359 1 92.25 497 SER B CA 1
ATOM 10328 C C . SER B 1 497 ? -13.406 73.75 23.812 1 92.25 497 SER B C 1
ATOM 10330 O O . SER B 1 497 ? -13.414 74.75 24.562 1 92.25 497 SER B O 1
ATOM 10332 N N . LYS B 1 498 ? -13.602 73.875 22.625 1 89.62 498 LYS B N 1
ATOM 10333 C CA . LYS B 1 498 ? -13.812 75.188 22 1 89.62 498 LYS B CA 1
ATOM 10334 C C . LYS B 1 498 ? -15.141 75.812 22.453 1 89.62 498 LYS B C 1
ATOM 10336 O O . LYS B 1 498 ? -15.211 77 22.734 1 89.62 498 LYS B O 1
ATOM 10341 N N . SER B 1 499 ? -16.141 74.938 22.469 1 92.5 499 SER B N 1
ATOM 10342 C CA . SER B 1 499 ? -17.469 75.438 22.859 1 92.5 499 SER B CA 1
ATOM 10343 C C . SER B 1 499 ? -17.469 75.875 24.312 1 92.5 499 SER B C 1
ATOM 10345 O O . SER B 1 499 ? -18.047 76.938 24.609 1 92.5 499 SER B O 1
ATOM 10347 N N . ILE B 1 500 ? -16.844 75.188 25.172 1 92.88 500 ILE B N 1
ATOM 10348 C CA . ILE B 1 500 ? -16.797 75.562 26.578 1 92.88 500 ILE B CA 1
ATOM 10349 C C . ILE B 1 500 ? -15.992 76.875 26.75 1 92.88 500 ILE B C 1
ATOM 10351 O O . ILE B 1 500 ? -16.375 77.75 27.516 1 92.88 500 ILE B O 1
ATOM 10355 N N . GLN B 1 501 ? -14.938 77 26.078 1 88.19 501 GLN B N 1
ATOM 10356 C CA . GLN B 1 501 ? -14.109 78.188 26.156 1 88.19 501 GLN B CA 1
ATOM 10357 C C . GLN B 1 501 ? -14.875 79.375 25.672 1 88.19 501 GLN B C 1
ATOM 10359 O O . GLN B 1 501 ? -14.742 80.5 26.234 1 88.19 501 GLN B O 1
ATOM 10364 N N . PHE B 1 502 ? -15.609 79.125 24.672 1 87.69 502 PHE B N 1
ATOM 10365 C CA . PHE B 1 502 ? -16.422 80.188 24.141 1 87.69 502 PHE B CA 1
ATOM 10366 C C . PHE B 1 502 ? -17.469 80.625 25.156 1 87.69 502 PHE B C 1
ATOM 10368 O O . PHE B 1 502 ? -17.656 81.812 25.359 1 87.69 502 PHE B O 1
ATOM 10375 N N . GLU B 1 503 ? -18.094 79.812 25.828 1 90.25 503 GLU B N 1
ATOM 10376 C CA . GLU B 1 503 ? -19.156 80.125 26.797 1 90.25 503 GLU B CA 1
ATOM 10377 C C . GLU B 1 503 ? -18.562 80.688 28.094 1 90.25 503 GLU B C 1
ATOM 10379 O O . GLU B 1 503 ? -19.25 81.375 28.828 1 90.25 503 GLU B O 1
ATOM 10384 N N . LEU B 1 504 ? -17.328 80.375 28.359 1 88.25 504 LEU B N 1
ATOM 10385 C CA . LEU B 1 504 ? -16.656 80.938 29.547 1 88.25 504 LEU B CA 1
ATOM 10386 C C . LEU B 1 504 ? -16.359 82.375 29.406 1 88.25 504 LEU B C 1
ATOM 10388 O O . LEU B 1 504 ? -16.125 83.062 30.391 1 88.25 504 LEU B O 1
ATOM 10392 N N . GLY B 1 505 ? -16.375 82.938 28.297 1 81.81 505 GLY B N 1
ATOM 10393 C CA . GLY B 1 505 ? -16.188 84.312 28.078 1 81.81 505 GLY B CA 1
ATOM 10394 C C . GLY B 1 505 ? -17.344 85.188 28.609 1 81.81 505 GLY B C 1
ATOM 10395 O O . GLY B 1 505 ? -17.125 86.25 29.109 1 81.81 505 GLY B O 1
ATOM 10396 N N . ASP B 1 506 ? -18.484 84.688 28.453 1 82.75 506 ASP B N 1
ATOM 10397 C CA . ASP B 1 506 ? -19.672 85.375 28.984 1 82.75 506 ASP B CA 1
ATOM 10398 C C . ASP B 1 506 ? -20.672 84.375 29.531 1 82.75 506 ASP B C 1
ATOM 10400 O O . ASP B 1 506 ? -21.688 84.062 28.891 1 82.75 506 ASP B O 1
ATOM 10404 N N . PRO B 1 507 ? -20.391 83.875 30.734 1 89.69 507 PRO B N 1
ATOM 10405 C CA . PRO B 1 507 ? -21.25 82.875 31.297 1 89.69 507 PRO B CA 1
ATOM 10406 C C . PRO B 1 507 ? -22.641 83.375 31.656 1 89.69 507 PRO B C 1
ATOM 10408 O O . PRO B 1 507 ? -22.766 84.5 32.188 1 89.69 507 PRO B O 1
ATOM 10411 N N . ASN B 1 508 ? -23.594 82.812 31.188 1 87 508 ASN B N 1
ATOM 10412 C CA . ASN B 1 508 ? -24.984 83.125 31.516 1 87 508 ASN B CA 1
ATOM 10413 C C . ASN B 1 508 ? -25.766 81.875 31.953 1 87 508 ASN B C 1
ATOM 10415 O O . ASN B 1 508 ? -25.188 80.812 32.094 1 87 508 ASN B O 1
ATOM 10419 N N . GLU B 1 509 ? -26.953 82.062 32.281 1 86.44 509 GLU B N 1
ATOM 10420 C CA . GLU B 1 509 ? -27.797 81 32.781 1 86.44 509 GLU B CA 1
ATOM 10421 C C . GLU B 1 509 ? -27.984 79.938 31.703 1 86.44 509 GLU B C 1
ATOM 10423 O O . GLU B 1 509 ? -28.266 78.75 32 1 86.44 509 GLU B O 1
ATOM 10428 N N . GLU B 1 510 ? -27.672 80.25 30.406 1 90.38 510 GLU B N 1
ATOM 10429 C CA . GLU B 1 510 ? -27.875 79.312 29.312 1 90.38 510 GLU B CA 1
ATOM 10430 C C . GLU B 1 510 ? -26.562 78.688 28.859 1 90.38 510 GLU B C 1
ATOM 10432 O O . GLU B 1 510 ? -26.531 78 27.859 1 90.38 510 GLU B O 1
ATOM 10437 N N . THR B 1 511 ? -25.562 78.875 29.547 1 91.06 511 THR B N 1
ATOM 10438 C CA . THR B 1 511 ? -24.25 78.375 29.172 1 91.06 511 THR B CA 1
ATOM 10439 C C . THR B 1 511 ? -24.25 76.875 29.031 1 91.06 511 THR B C 1
ATOM 10441 O O . THR B 1 511 ? -23.812 76.312 28.016 1 91.06 511 THR B O 1
ATOM 10444 N N . TRP B 1 512 ? -24.75 76.188 29.953 1 92.44 512 TRP B N 1
ATOM 10445 C CA . TRP B 1 512 ? -24.688 74.75 29.969 1 92.44 512 TRP B CA 1
ATOM 10446 C C . TRP B 1 512 ? -25.703 74.125 29 1 92.44 512 TRP B C 1
ATOM 10448 O O . TRP B 1 512 ? -25.531 73.062 28.5 1 92.44 512 TRP B O 1
ATOM 10458 N N . ASP B 1 513 ? -26.75 74.875 28.688 1 92.94 513 ASP B N 1
ATOM 10459 C CA . ASP B 1 513 ? -27.688 74.438 27.656 1 92.94 513 ASP B CA 1
ATOM 10460 C C . ASP B 1 513 ? -27.031 74.438 26.266 1 92.94 513 ASP B C 1
ATOM 10462 O O . ASP B 1 513 ? -27.203 73.5 25.484 1 92.94 513 ASP B O 1
ATOM 10466 N N . ASN B 1 514 ? -26.25 75.438 26.062 1 91.81 514 ASN B N 1
ATOM 10467 C CA . ASN B 1 514 ? -25.562 75.562 24.781 1 91.81 514 ASN B CA 1
ATOM 10468 C C . ASN B 1 514 ? -24.484 74.5 24.625 1 91.81 514 ASN B C 1
ATOM 10470 O O . ASN B 1 514 ? -24.328 73.938 23.547 1 91.81 514 ASN B O 1
ATOM 10474 N N . VAL B 1 515 ? -23.828 74.312 25.656 1 93 515 VAL B N 1
ATOM 10475 C CA . VAL B 1 515 ? -22.766 73.25 25.609 1 93 515 VAL B CA 1
ATOM 10476 C C . VAL B 1 515 ? -23.391 71.875 25.391 1 93 515 VAL B C 1
ATOM 10478 O O . VAL B 1 515 ? -22.875 71.125 24.609 1 93 515 VAL B O 1
ATOM 10481 N N . LEU B 1 516 ? -24.375 71.562 26.094 1 92.75 516 LEU B N 1
ATOM 10482 C CA . LEU B 1 516 ? -25.031 70.312 25.969 1 92.75 516 LEU B CA 1
ATOM 10483 C C . LEU B 1 516 ? -25.609 70.125 24.562 1 92.75 516 LEU B C 1
ATOM 10485 O O . LEU B 1 516 ? -25.609 69 24.016 1 92.75 516 LEU B O 1
ATOM 10489 N N . GLN B 1 517 ? -26.125 71.188 24.016 1 90.94 517 GLN B N 1
ATOM 10490 C CA . GLN B 1 517 ? -26.688 71.125 22.672 1 90.94 517 GLN B CA 1
ATOM 10491 C C . GLN B 1 517 ? -25.594 70.812 21.641 1 90.94 517 GLN B C 1
ATOM 10493 O O . GLN B 1 517 ? -25.797 70.062 20.703 1 90.94 517 GLN B O 1
ATOM 10498 N N . GLN B 1 518 ? -24.484 71.438 21.781 1 90.75 518 GLN B N 1
ATOM 10499 C CA . GLN B 1 518 ? -23.375 71.188 20.875 1 90.75 518 GLN B CA 1
ATOM 10500 C C . GLN B 1 518 ? -22.859 69.75 21.047 1 90.75 518 GLN B C 1
ATOM 10502 O O . GLN B 1 518 ? -22.484 69.125 20.062 1 90.75 518 GLN B O 1
ATOM 10507 N N . PHE B 1 519 ? -22.812 69.312 22.266 1 93.62 519 PHE B N 1
ATOM 10508 C CA . PHE B 1 519 ? -22.391 67.938 22.547 1 93.62 519 PHE B CA 1
ATOM 10509 C C . PHE B 1 519 ? -23.359 66.938 21.922 1 93.62 519 PHE B C 1
ATOM 10511 O O . PHE B 1 519 ? -22.922 66 21.266 1 93.62 519 PHE B O 1
ATOM 10518 N N . LYS B 1 520 ? -24.656 67.125 22.109 1 90.44 520 LYS B N 1
ATOM 10519 C CA . LYS B 1 520 ? -25.656 66.25 21.578 1 90.44 520 LYS B CA 1
ATOM 10520 C C . LYS B 1 520 ? -25.672 66.25 20.047 1 90.44 520 LYS B C 1
ATOM 10522 O O . LYS B 1 520 ? -26 65.25 19.406 1 90.44 520 LYS B O 1
ATOM 10527 N N . GLY B 1 521 ? -25.328 67.375 19.438 1 87.25 521 GLY B N 1
ATOM 10528 C CA . GLY B 1 521 ? -25.25 67.438 17.984 1 87.25 521 GLY B CA 1
ATOM 10529 C C . GLY B 1 521 ? -24.234 66.438 17.391 1 87.25 521 GLY B C 1
ATOM 10530 O O . GLY B 1 521 ? -24.516 65.812 16.391 1 87.25 521 GLY B O 1
ATOM 10531 N N . VAL B 1 522 ? -23.062 66.375 17.969 1 85 522 VAL B N 1
ATOM 10532 C CA . VAL B 1 522 ? -22.031 65.438 17.484 1 85 522 VAL B CA 1
ATOM 10533 C C . VAL B 1 522 ? -22.297 64.062 17.984 1 85 522 VAL B C 1
ATOM 10535 O O . VAL B 1 522 ? -22.078 63.062 17.25 1 85 522 VAL B O 1
ATOM 10538 N N . TYR B 1 523 ? -22.781 64.062 19.188 1 85.62 523 TYR B N 1
ATOM 10539 C CA . TYR B 1 523 ? -23.078 62.812 19.891 1 85.62 523 TYR B CA 1
ATOM 10540 C C . TYR B 1 523 ? -24.109 61.969 19.141 1 85.62 523 TYR B C 1
ATOM 10542 O O . TYR B 1 523 ? -23.938 60.75 18.969 1 85.62 523 TYR B O 1
ATOM 10550 N N . GLU B 1 524 ? -25.109 62.531 18.625 1 84.5 524 GLU B N 1
ATOM 10551 C CA . GLU B 1 524 ? -26.203 61.812 17.984 1 84.5 524 GLU B CA 1
ATOM 10552 C C . GLU B 1 524 ? -25.891 61.562 16.516 1 84.5 524 GLU B C 1
ATOM 10554 O O . GLU B 1 524 ? -26.469 60.656 15.906 1 84.5 524 GLU B O 1
ATOM 10559 N N . LYS B 1 525 ? -24.922 62.25 15.953 1 84.38 525 LYS B N 1
ATOM 10560 C CA . LYS B 1 525 ? -24.609 62.094 14.539 1 84.38 525 LYS B CA 1
ATOM 10561 C C . LYS B 1 525 ? -23.703 60.875 14.305 1 84.38 525 LYS B C 1
ATOM 10563 O O . LYS B 1 525 ? -23.656 60.344 13.203 1 84.38 525 LYS B O 1
ATOM 10568 N N . PHE B 1 526 ? -23.078 60.469 15.43 1 87.69 526 PHE B N 1
ATOM 10569 C CA . PHE B 1 526 ? -22.188 59.344 15.273 1 87.69 526 PHE B CA 1
ATOM 10570 C C . PHE B 1 526 ? -22.953 58.031 15.18 1 87.69 526 PHE B C 1
ATOM 10572 O O . PHE B 1 526 ? -23.672 57.656 16.109 1 87.69 526 PHE B O 1
ATOM 10579 N N . GLY B 1 527 ? -23.188 57.531 14.102 1 78.69 527 GLY B N 1
ATOM 10580 C CA . GLY B 1 527 ? -23.891 56.281 13.922 1 78.69 527 GLY B CA 1
ATOM 10581 C C . GLY B 1 527 ? -23.984 55.844 12.477 1 78.69 527 GLY B C 1
ATOM 10582 O O . GLY B 1 527 ? -23.578 56.562 11.57 1 78.69 527 GLY B O 1
ATOM 10583 N N . GLY B 1 528 ? -24.156 54.531 12.258 1 75.88 528 GLY B N 1
ATOM 10584 C CA . GLY B 1 528 ? -24.391 53.969 10.938 1 75.88 528 GLY B CA 1
ATOM 10585 C C . GLY B 1 528 ? -23.359 52.906 10.539 1 75.88 528 GLY B C 1
ATOM 10586 O O . GLY B 1 528 ? -22.781 52.25 11.398 1 75.88 528 GLY B O 1
ATOM 10587 N N . ASP B 1 529 ? -23.312 52.75 9.141 1 77.56 529 ASP B N 1
ATOM 10588 C CA . ASP B 1 529 ? -22.375 51.781 8.523 1 77.56 529 ASP B CA 1
ATOM 10589 C C . ASP B 1 529 ? -21.031 52.469 8.242 1 77.56 529 ASP B C 1
ATOM 10591 O O . ASP B 1 529 ? -20.969 53.5 7.617 1 77.56 529 ASP B O 1
ATOM 10595 N N . PHE B 1 530 ? -19.984 52.031 8.906 1 83.12 530 PHE B N 1
ATOM 10596 C CA . PHE B 1 530 ? -18.656 52.625 8.867 1 83.12 530 PHE B CA 1
ATOM 10597 C C . PHE B 1 530 ? -17.891 52.188 7.629 1 83.12 530 PHE B C 1
ATOM 10599 O O . PHE B 1 530 ? -16.75 52.594 7.414 1 83.12 530 PHE B O 1
ATOM 10606 N N . GLY B 1 531 ? -18.547 51.312 6.699 1 81.56 531 GLY B N 1
ATOM 10607 C CA . GLY B 1 531 ? -17.938 50.875 5.453 1 81.56 531 GLY B CA 1
ATOM 10608 C C . GLY B 1 531 ? -16.812 49.875 5.656 1 81.56 531 GLY B C 1
ATOM 10609 O O . GLY B 1 531 ? -15.922 49.75 4.816 1 81.56 531 GLY B O 1
ATOM 10610 N N . LEU B 1 532 ? -16.719 49.25 6.773 1 88.06 532 LEU B N 1
ATOM 10611 C CA . LEU B 1 532 ? -15.648 48.312 7.082 1 88.06 532 LEU B CA 1
ATOM 10612 C C . LEU B 1 532 ? -16.125 46.875 6.898 1 88.06 532 LEU B C 1
ATOM 10614 O O . LEU B 1 532 ? -15.344 45.938 7.016 1 88.06 532 LEU B O 1
ATOM 10618 N N . GLY B 1 533 ? -17.359 46.688 6.453 1 84.12 533 GLY B N 1
ATOM 10619 C CA . GLY B 1 533 ? -17.922 45.344 6.285 1 84.12 533 GLY B CA 1
ATOM 10620 C C . GLY B 1 533 ? -18.172 44.625 7.605 1 84.12 533 GLY B C 1
ATOM 10621 O O . GLY B 1 533 ? -18.125 43.406 7.672 1 84.12 533 GLY B O 1
ATOM 10622 N N . THR B 1 534 ? -18.297 45.312 8.688 1 86.06 534 THR B N 1
ATOM 10623 C CA . THR B 1 534 ? -18.516 44.75 10.008 1 86.06 534 THR B CA 1
ATOM 10624 C C . THR B 1 534 ? -19.984 44.344 10.195 1 86.06 534 THR B C 1
ATOM 10626 O O . THR B 1 534 ? -20.844 44.812 9.438 1 86.06 534 THR B O 1
ATOM 10629 N N . SER B 1 535 ? -20.156 43.5 11.109 1 86.44 535 SER B N 1
ATOM 10630 C CA . SER B 1 535 ? -21.5 43.031 11.414 1 86.44 535 SER B CA 1
ATOM 10631 C C . SER B 1 535 ? -22.297 44.094 12.164 1 86.44 535 SER B C 1
ATOM 10633 O O . SER B 1 535 ? -21.734 45.062 12.672 1 86.44 535 SER B O 1
ATOM 10635 N N . SER B 1 536 ? -23.578 43.938 12.188 1 87.31 536 SER B N 1
ATOM 10636 C CA . SER B 1 536 ? -24.469 44.875 12.875 1 87.31 536 SER B CA 1
ATOM 10637 C C . SER B 1 536 ? -24.188 44.906 14.375 1 87.31 536 SER B C 1
ATOM 10639 O O . SER B 1 536 ? -24.266 45.969 15.008 1 87.31 536 SER B O 1
ATOM 10641 N N . THR B 1 537 ? -23.781 43.781 14.875 1 89.06 537 THR B N 1
ATOM 10642 C CA . THR B 1 537 ? -23.484 43.719 16.297 1 89.06 537 THR B CA 1
ATOM 10643 C C . THR B 1 537 ? -22.203 44.469 16.641 1 89.06 537 THR B C 1
ATOM 10645 O O . THR B 1 537 ? -22.141 45.156 17.656 1 89.06 537 THR B O 1
ATOM 10648 N N . GLN B 1 538 ? -21.344 44.438 15.797 1 88.94 538 GLN B N 1
ATOM 10649 C CA . GLN B 1 538 ? -20.078 45.125 16.016 1 88.94 538 GLN B CA 1
ATOM 10650 C C . GLN B 1 538 ? -20.234 46.656 15.883 1 88.94 538 GLN B C 1
ATOM 10652 O O . GLN B 1 538 ? -19.625 47.406 16.641 1 88.94 538 GLN B O 1
ATOM 10657 N N . ASN B 1 539 ? -21.047 47 14.992 1 89.38 539 ASN B N 1
ATOM 10658 C CA . ASN B 1 539 ? -21.312 48.438 14.812 1 89.38 539 ASN B CA 1
ATOM 10659 C C . ASN B 1 539 ? -22.016 49.031 16.031 1 89.38 539 ASN B C 1
ATOM 10661 O O . ASN B 1 539 ? -21.719 50.156 16.438 1 89.38 539 ASN B O 1
ATOM 10665 N N . GLN B 1 540 ? -22.891 48.219 16.562 1 89.19 540 GLN B N 1
ATOM 10666 C CA . GLN B 1 540 ? -23.609 48.688 17.734 1 89.19 540 GLN B CA 1
ATOM 10667 C C . GLN B 1 540 ? -22.688 48.812 18.938 1 89.19 540 GLN B C 1
ATOM 10669 O O . GLN B 1 540 ? -22.797 49.75 19.734 1 89.19 540 GLN B O 1
ATOM 10674 N N . GLN B 1 541 ? -21.812 47.906 19.094 1 89 541 GLN B N 1
ATOM 10675 C CA . GLN B 1 541 ? -20.844 47.969 20.188 1 89 541 GLN B CA 1
ATOM 10676 C C . GLN B 1 541 ? -19.922 49.188 20.031 1 89 541 GLN B C 1
ATOM 10678 O O . GLN B 1 541 ? -19.531 49.781 21.031 1 89 541 GLN B O 1
ATOM 10683 N N . ALA B 1 542 ? -19.625 49.438 18.859 1 90.31 542 ALA B N 1
ATOM 10684 C CA . ALA B 1 542 ? -18.75 50.594 18.594 1 90.31 542 ALA B CA 1
ATOM 10685 C C . ALA B 1 542 ? -19.469 51.906 18.906 1 90.31 542 ALA B C 1
ATOM 10687 O O . ALA B 1 542 ? -18.859 52.844 19.422 1 90.31 542 ALA B O 1
ATOM 10688 N N . ILE B 1 543 ? -20.734 51.906 18.625 1 90.88 543 ILE B N 1
ATOM 10689 C CA . ILE B 1 543 ? -21.531 53.094 18.922 1 90.88 543 ILE B CA 1
ATOM 10690 C C . ILE B 1 543 ? -21.641 53.281 20.422 1 90.88 543 ILE B C 1
ATOM 10692 O O . ILE B 1 543 ? -21.531 54.406 20.922 1 90.88 543 ILE B O 1
ATOM 10696 N N . GLU B 1 544 ? -21.766 52.25 21.109 1 89.94 544 GLU B N 1
ATOM 10697 C CA . GLU B 1 544 ? -21.828 52.312 22.562 1 89.94 544 GLU B CA 1
ATOM 10698 C C . GLU B 1 544 ? -20.5 52.75 23.156 1 89.94 544 GLU B C 1
ATOM 10700 O O . GLU B 1 544 ? -20.469 53.531 24.109 1 89.94 544 GLU B O 1
ATOM 10705 N N . LYS B 1 545 ? -19.516 52.281 22.609 1 91.12 545 LYS B N 1
ATOM 10706 C CA . LYS B 1 545 ? -18.188 52.656 23.062 1 91.12 545 LYS B CA 1
ATOM 10707 C C . LYS B 1 545 ? -17.938 54.156 22.812 1 91.12 545 LYS B C 1
ATOM 10709 O O . LYS B 1 545 ? -17.391 54.844 23.672 1 91.12 545 LYS B O 1
ATOM 10714 N N . PHE B 1 546 ? -18.297 54.594 21.688 1 93 546 PHE B N 1
ATOM 10715 C CA . PHE B 1 546 ? -18.172 56 21.359 1 93 546 PHE B CA 1
ATOM 10716 C C . PHE B 1 546 ? -18.969 56.875 22.344 1 93 546 PHE B C 1
ATOM 10718 O O . PHE B 1 546 ? -18.484 57.875 22.812 1 93 546 PHE B O 1
ATOM 10725 N N . LYS B 1 547 ? -20.188 56.469 22.641 1 91.69 547 LYS B N 1
ATOM 10726 C CA . LYS B 1 547 ? -21.047 57.219 23.547 1 91.69 547 LYS B CA 1
ATOM 10727 C C . LYS B 1 547 ? -20.453 57.281 24.938 1 91.69 547 LYS B C 1
ATOM 10729 O O . LYS B 1 547 ? -20.453 58.344 25.578 1 91.69 547 LYS B O 1
ATOM 10734 N N . PHE B 1 548 ? -19.969 56.219 25.344 1 92.31 548 PHE B N 1
ATOM 10735 C CA . PHE B 1 548 ? -19.359 56.188 26.672 1 92.31 548 PHE B CA 1
ATOM 10736 C C . PHE B 1 548 ? -18.125 57.062 26.719 1 92.31 548 PHE B C 1
ATOM 10738 O O . PHE B 1 548 ? -17.953 57.875 27.625 1 92.31 548 PHE B O 1
ATOM 10745 N N . LYS B 1 549 ? -17.328 56.938 25.781 1 91.81 549 LYS B N 1
ATOM 10746 C CA . LYS B 1 549 ? -16.094 57.688 25.734 1 91.81 549 LYS B CA 1
ATOM 10747 C C . LYS B 1 549 ? -16.375 59.188 25.578 1 91.81 549 LYS B C 1
ATOM 10749 O O . LYS B 1 549 ? -15.633 60.031 26.094 1 91.81 549 LYS B O 1
ATOM 10754 N N . SER B 1 550 ? -17.375 59.5 24.875 1 92.81 550 SER B N 1
ATOM 10755 C CA . SER B 1 550 ? -17.766 60.875 24.672 1 92.81 550 SER B CA 1
ATOM 10756 C C . SER B 1 550 ? -18.141 61.562 25.984 1 92.81 550 SER B C 1
ATOM 10758 O O . SER B 1 550 ? -17.75 62.688 26.25 1 92.81 550 SER B O 1
ATOM 10760 N N . TRP B 1 551 ? -18.875 60.844 26.766 1 92.44 551 TRP B N 1
ATOM 10761 C CA . TRP B 1 551 ? -19.266 61.406 28.062 1 92.44 551 TRP B CA 1
ATOM 10762 C C . TRP B 1 551 ? -18.062 61.531 28.984 1 92.44 551 TRP B C 1
ATOM 10764 O O . TRP B 1 551 ? -17.984 62.469 29.781 1 92.44 551 TRP B O 1
ATOM 10774 N N . CYS B 1 552 ? -17.219 60.562 28.875 1 90.44 552 CYS B N 1
ATOM 10775 C CA . CYS B 1 552 ? -15.992 60.656 29.672 1 90.44 552 CYS B CA 1
ATOM 10776 C C . CYS B 1 552 ? -15.18 61.875 29.266 1 90.44 552 CYS B C 1
ATOM 10778 O O . CYS B 1 552 ? -14.633 62.562 30.125 1 90.44 552 CYS B O 1
ATOM 10780 N N . GLN B 1 553 ? -15.117 62.125 28.047 1 91.56 553 GLN B N 1
ATOM 10781 C CA . GLN B 1 553 ? -14.383 63.281 27.547 1 91.56 553 GLN B CA 1
ATOM 10782 C C . GLN B 1 553 ? -15.047 64.562 27.984 1 91.56 553 GLN B C 1
ATOM 10784 O O . GLN B 1 553 ? -14.367 65.562 28.25 1 91.56 553 GLN B O 1
ATOM 10789 N N . PHE B 1 554 ? -16.391 64.625 27.984 1 93.5 554 PHE B N 1
ATOM 10790 C CA . PHE B 1 554 ? -17.125 65.75 28.453 1 93.5 554 PHE B CA 1
ATOM 10791 C C . PHE B 1 554 ? -16.719 66.125 29.875 1 93.5 554 PHE B C 1
ATOM 10793 O O . PHE B 1 554 ? -16.469 67.312 30.172 1 93.5 554 PHE B O 1
ATOM 10800 N N . TYR B 1 555 ? -16.609 65.188 30.656 1 90.56 555 TYR B N 1
ATOM 10801 C CA . TYR B 1 555 ? -16.219 65.375 32.031 1 90.56 555 TYR B CA 1
ATOM 10802 C C . TYR B 1 555 ? -14.789 65.875 32.156 1 90.56 555 TYR B C 1
ATOM 10804 O O . TYR B 1 555 ? -14.516 66.812 32.844 1 90.56 555 TYR B O 1
ATOM 10812 N N . ASP B 1 556 ? -13.938 65.25 31.453 1 89.19 556 ASP B N 1
ATOM 10813 C CA . ASP B 1 556 ? -12.516 65.562 31.547 1 89.19 556 ASP B CA 1
ATOM 10814 C C . ASP B 1 556 ? -12.242 67 31.016 1 89.19 556 ASP B C 1
ATOM 10816 O O . ASP B 1 556 ? -11.461 67.75 31.609 1 89.19 556 ASP B O 1
ATOM 10820 N N . VAL B 1 557 ? -12.805 67.312 29.938 1 91.81 557 VAL B N 1
ATOM 10821 C CA . VAL B 1 557 ? -12.586 68.625 29.312 1 91.81 557 VAL B CA 1
ATOM 10822 C C . VAL B 1 557 ? -13.141 69.75 30.219 1 91.81 557 VAL B C 1
ATOM 10824 O O . VAL B 1 557 ? -12.516 70.75 30.375 1 91.81 557 VAL B O 1
ATOM 10827 N N . THR B 1 558 ? -14.336 69.5 30.797 1 91.69 558 THR B N 1
ATOM 10828 C CA . THR B 1 558 ? -14.953 70.5 31.688 1 91.69 558 THR B CA 1
ATOM 10829 C C . THR B 1 558 ? -14.07 70.75 32.906 1 91.69 558 THR B C 1
ATOM 10831 O O . THR B 1 558 ? -13.852 71.938 33.281 1 91.69 558 THR B O 1
ATOM 10834 N N . HIS B 1 559 ? -13.477 69.75 33.406 1 87 559 HIS B N 1
ATOM 10835 C CA . HIS B 1 559 ? -12.656 69.875 34.625 1 87 559 HIS B CA 1
ATOM 10836 C C . HIS B 1 559 ? -11.289 70.5 34.281 1 87 559 HIS B C 1
ATOM 10838 O O . HIS B 1 559 ? -10.656 71.125 35.125 1 87 559 HIS B O 1
ATOM 10844 N N . LYS B 1 560 ? -10.922 70.25 33.125 1 84.19 560 LYS B N 1
ATOM 10845 C CA . LYS B 1 560 ? -9.656 70.812 32.688 1 84.19 560 LYS B CA 1
ATOM 10846 C C . LYS B 1 560 ? -9.797 72.312 32.438 1 84.19 560 LYS B C 1
ATOM 10848 O O . LYS B 1 560 ? -8.891 73.125 32.75 1 84.19 560 LYS B O 1
ATOM 10853 N N . LEU B 1 561 ? -10.891 72.75 31.938 1 87 561 LEU B N 1
ATOM 10854 C CA . LEU B 1 561 ? -11.094 74.125 31.547 1 87 561 LEU B CA 1
ATOM 10855 C C . LEU B 1 561 ? -11.578 74.938 32.719 1 87 561 LEU B C 1
ATOM 10857 O O . LEU B 1 561 ? -11.375 76.188 32.781 1 87 561 LEU B O 1
ATOM 10861 N N . ILE B 1 562 ? -12.32 74.375 33.625 1 89.62 562 ILE B N 1
ATOM 10862 C CA . ILE B 1 562 ? -12.812 75.062 34.812 1 89.62 562 ILE B CA 1
ATOM 10863 C C . ILE B 1 562 ? -12.102 74.562 36.062 1 89.62 562 ILE B C 1
ATOM 10865 O O . ILE B 1 562 ? -12.672 73.75 36.844 1 89.62 562 ILE B O 1
ATOM 10869 N N . SER B 1 563 ? -10.898 74.938 36.125 1 83.62 563 SER B N 1
ATOM 10870 C CA . SER B 1 563 ? -10.117 74.625 37.312 1 83.62 563 SER B CA 1
ATOM 10871 C C . SER B 1 563 ? -10.18 75.75 38.344 1 83.62 563 SER B C 1
ATOM 10873 O O . SER B 1 563 ? -10.68 76.812 38.062 1 83.62 563 SER B O 1
ATOM 10875 N N . ARG B 1 564 ? -9.758 75.5 39.5 1 83.94 564 ARG B N 1
ATOM 10876 C CA . ARG B 1 564 ? -9.758 76.5 40.594 1 83.94 564 ARG B CA 1
ATOM 10877 C C . ARG B 1 564 ? -9.039 77.75 40.219 1 83.94 564 ARG B C 1
ATOM 10879 O O . ARG B 1 564 ? -9.547 78.875 40.438 1 83.94 564 ARG B O 1
ATOM 10886 N N . GLU B 1 565 ? -7.992 77.5 39.594 1 79.12 565 GLU B N 1
ATOM 10887 C CA . GLU B 1 565 ? -7.164 78.625 39.219 1 79.12 565 GLU B CA 1
ATOM 10888 C C . GLU B 1 565 ? -7.805 79.438 38.094 1 79.12 565 GLU B C 1
ATOM 10890 O O . GLU B 1 565 ? -7.801 80.688 38.125 1 79.12 565 GLU B O 1
ATOM 10895 N N . LYS B 1 566 ? -8.406 78.75 37.188 1 82.31 566 LYS B N 1
ATOM 10896 C CA . LYS B 1 566 ? -9.008 79.438 36.062 1 82.31 566 LYS B CA 1
ATOM 10897 C C . LYS B 1 566 ? -10.305 80.125 36.438 1 82.31 566 LYS B C 1
ATOM 10899 O O . LYS B 1 566 ? -10.633 81.188 35.906 1 82.31 566 LYS B O 1
ATOM 10904 N N . LEU B 1 567 ? -10.969 79.5 37.312 1 89.5 567 LEU B N 1
ATOM 10905 C CA . LEU B 1 567 ? -12.188 80.125 37.844 1 89.5 567 LEU B CA 1
ATOM 10906 C C . LEU B 1 567 ? -11.875 81.438 38.562 1 89.5 567 LEU B C 1
ATOM 10908 O O . LEU B 1 567 ? -12.594 82.438 38.406 1 89.5 567 LEU B O 1
ATOM 10912 N N . LEU B 1 568 ? -10.812 81.438 39.375 1 87.06 568 LEU B N 1
ATOM 10913 C CA . LEU B 1 568 ? -10.398 82.688 40.062 1 87.06 568 LEU B CA 1
ATOM 10914 C C . LEU B 1 568 ? -10.016 83.75 39.094 1 87.06 568 LEU B C 1
ATOM 10916 O O . LEU B 1 568 ? -10.406 84.938 39.281 1 87.06 568 LEU B O 1
ATOM 10920 N N . ALA B 1 569 ? -9.359 83.312 38.156 1 82.5 569 ALA B N 1
ATOM 10921 C CA . ALA B 1 569 ? -8.938 84.312 37.156 1 82.5 569 ALA B CA 1
ATOM 10922 C C . ALA B 1 569 ? -10.141 84.875 36.406 1 82.5 569 ALA B C 1
ATOM 10924 O O . ALA B 1 569 ? -10.164 86.062 36.125 1 82.5 569 ALA B O 1
ATOM 10925 N N . LEU B 1 570 ? -11.086 84.125 36.156 1 87.75 570 LEU B N 1
ATOM 10926 C CA . LEU B 1 570 ? -12.289 84.562 35.438 1 87.75 570 LEU B CA 1
ATOM 10927 C C . LEU B 1 570 ? -13.102 85.5 36.312 1 87.75 570 LEU B C 1
ATOM 10929 O O . LEU B 1 570 ? -13.633 86.5 35.812 1 87.75 570 LEU B O 1
ATOM 10933 N N . LEU B 1 571 ? -13.188 85.25 37.562 1 89.38 571 LEU B N 1
ATOM 10934 C CA . LEU B 1 571 ? -13.914 86.125 38.5 1 89.38 571 LEU B CA 1
ATOM 10935 C C . LEU B 1 571 ? -13.227 87.5 38.594 1 89.38 571 LEU B C 1
ATOM 10937 O O . LEU B 1 571 ? -13.891 88.562 38.625 1 89.38 571 LEU B O 1
ATOM 10941 N N . GLN B 1 572 ? -11.977 87.5 38.656 1 86.12 572 GLN B N 1
ATOM 10942 C CA . GLN B 1 572 ? -11.203 88.75 38.75 1 86.12 572 GLN B CA 1
ATOM 10943 C C . GLN B 1 572 ? -11.359 89.562 37.469 1 86.12 572 GLN B C 1
ATOM 10945 O O . GLN B 1 572 ? -11.477 90.812 37.562 1 86.12 572 GLN B O 1
ATOM 10950 N N . ASP B 1 573 ? -11.352 88.875 36.438 1 83.69 573 ASP B N 1
ATOM 10951 C CA . ASP B 1 573 ? -11.508 89.625 35.156 1 83.69 573 ASP B CA 1
ATOM 10952 C C . ASP B 1 573 ? -12.883 90.25 35.062 1 83.69 573 ASP B C 1
ATOM 10954 O O . ASP B 1 573 ? -13.016 91.375 34.562 1 83.69 573 ASP B O 1
ATOM 10958 N N . ARG B 1 574 ? -13.852 89.625 35.438 1 85.94 574 ARG B N 1
ATOM 10959 C CA . ARG B 1 574 ? -15.211 90.125 35.375 1 85.94 574 ARG B CA 1
ATOM 10960 C C . ARG B 1 574 ? -15.383 91.312 36.344 1 85.94 574 ARG B C 1
ATOM 10962 O O . ARG B 1 574 ? -16.109 92.25 36.062 1 85.94 574 ARG B O 1
ATOM 10969 N N . PHE B 1 575 ? -14.695 91.188 37.469 1 88.44 575 PHE B N 1
ATOM 10970 C CA . PHE B 1 575 ? -14.703 92.25 38.438 1 88.44 575 PHE B CA 1
ATOM 10971 C C . PHE B 1 575 ? -14.008 93.5 37.875 1 88.44 575 PHE B C 1
ATOM 10973 O O . PHE B 1 575 ? -14.531 94.625 37.938 1 88.44 575 PHE B O 1
ATOM 10980 N N . ASP B 1 576 ? -12.984 93.312 37.281 1 82.94 576 ASP B N 1
ATOM 10981 C CA . ASP B 1 576 ? -12.195 94.438 36.75 1 82.94 576 ASP B CA 1
ATOM 10982 C C . ASP B 1 576 ? -12.93 95.125 35.594 1 82.94 576 ASP B C 1
ATOM 10984 O O . ASP B 1 576 ? -12.836 96.312 35.438 1 82.94 576 ASP B O 1
ATOM 10988 N N . ASP B 1 577 ? -13.578 94.375 34.906 1 82.44 577 ASP B N 1
ATOM 10989 C CA . ASP B 1 577 ? -14.312 94.875 33.75 1 82.44 577 ASP B CA 1
ATOM 10990 C C . ASP B 1 577 ? -15.375 95.875 34.219 1 82.44 577 ASP B C 1
ATOM 10992 O O . ASP B 1 577 ? -15.586 96.938 33.594 1 82.44 577 ASP B O 1
ATOM 10996 N N . LYS B 1 578 ? -16.062 95.625 35.312 1 83.94 578 LYS B N 1
ATOM 10997 C CA . LYS B 1 578 ? -17.109 96.5 35.781 1 83.94 578 LYS B CA 1
ATOM 10998 C C . LYS B 1 578 ? -16.562 97.5 36.75 1 83.94 578 LYS B C 1
ATOM 11000 O O . LYS B 1 578 ? -17.141 98.625 36.906 1 83.94 578 LYS B O 1
ATOM 11005 N N . PHE B 1 579 ? -15.422 97.25 37.375 1 84.44 579 PHE B N 1
ATOM 11006 C CA . PHE B 1 579 ? -14.844 98.125 38.344 1 84.44 579 PHE B CA 1
ATOM 11007 C C . PHE B 1 579 ? -13.977 99.188 37.688 1 84.44 579 PHE B C 1
ATOM 11009 O O . PHE B 1 579 ? -14 100.375 38.062 1 84.44 579 PHE B O 1
ATOM 11016 N N . ARG B 1 580 ? -13.367 98.875 36.625 1 75.69 580 ARG B N 1
ATOM 11017 C CA . ARG B 1 580 ? -12.391 99.75 36.031 1 75.69 580 ARG B CA 1
ATOM 11018 C C . ARG B 1 580 ? -12.969 100.438 34.781 1 75.69 580 ARG B C 1
ATOM 11020 O O . ARG B 1 580 ? -12.508 101.562 34.406 1 75.69 580 ARG B O 1
ATOM 11027 N N . TYR B 1 581 ? -13.992 99.875 34.25 1 73.94 581 TYR B N 1
ATOM 11028 C CA . TYR B 1 581 ? -14.461 100.375 32.969 1 73.94 581 TYR B CA 1
ATOM 11029 C C . TYR B 1 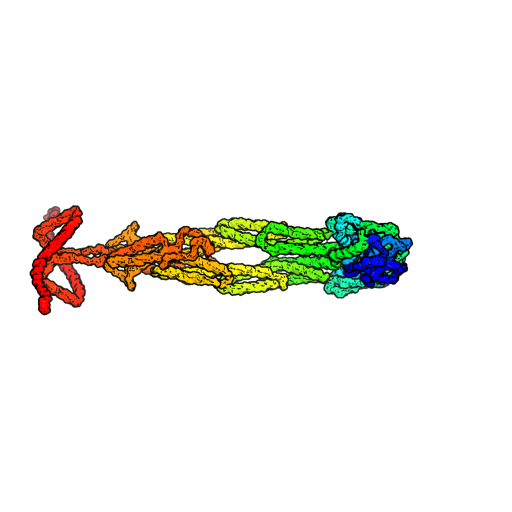581 ? -15.945 100.75 33.062 1 73.94 581 TYR B C 1
ATOM 11031 O O . TYR B 1 581 ? -16.703 100.125 33.781 1 73.94 581 TYR B O 1
ATOM 11039 N N . ASP B 1 582 ? -16.234 101.875 32.406 1 70.62 582 ASP B N 1
ATOM 11040 C CA . ASP B 1 582 ? -17.641 102.25 32.312 1 70.62 582 ASP B CA 1
ATOM 11041 C C . ASP B 1 582 ? -18.359 101.5 31.203 1 70.62 582 ASP B C 1
ATOM 11043 O O . ASP B 1 582 ? -17.75 100.625 30.547 1 70.62 582 ASP B O 1
ATOM 11047 N N . GLU B 1 583 ? -19.688 101.562 31.031 1 70.31 583 GLU B N 1
ATOM 11048 C CA . GLU B 1 583 ? -20.547 100.875 30.078 1 70.31 583 GLU B CA 1
ATOM 11049 C C . GLU B 1 583 ? -20.062 101.062 28.641 1 70.31 583 GLU B C 1
ATOM 11051 O O . GLU B 1 583 ? -20.266 100.188 27.797 1 70.31 583 GLU B O 1
ATOM 11056 N N . ASN B 1 584 ? -19.297 102.188 28.453 1 68.12 584 ASN B N 1
ATOM 11057 C CA . ASN B 1 584 ? -18.797 102.5 27.109 1 68.12 584 ASN B CA 1
ATOM 11058 C C . ASN B 1 584 ? -17.359 102.062 26.922 1 68.12 584 ASN B C 1
ATOM 11060 O O . ASN B 1 584 ? -16.766 102.25 25.859 1 68.12 584 ASN B O 1
ATOM 11064 N N . GLY B 1 585 ? -16.75 101.375 27.891 1 67.31 585 GLY B N 1
ATOM 11065 C CA . GLY B 1 585 ? -15.398 100.875 27.781 1 67.31 585 GLY B CA 1
ATOM 11066 C C . GLY B 1 585 ? -14.336 101.875 28.203 1 67.31 585 GLY B C 1
ATOM 11067 O O . GLY B 1 585 ? -13.141 101.688 27.953 1 67.31 585 GLY B O 1
ATOM 11068 N N . LEU B 1 586 ? -14.758 103 28.812 1 69.06 586 LEU B N 1
ATOM 11069 C CA . LEU B 1 586 ? -13.805 104 29.234 1 69.06 586 LEU B CA 1
ATOM 11070 C C . LEU B 1 586 ? -13.461 103.812 30.719 1 69.06 586 LEU B C 1
ATOM 11072 O O . LEU B 1 586 ? -14.312 103.438 31.516 1 69.06 586 LEU B O 1
ATOM 11076 N N . PRO B 1 587 ? -12.188 103.938 31.047 1 72.31 587 PRO B N 1
ATOM 11077 C CA . PRO B 1 587 ? -11.773 103.812 32.438 1 72.31 587 PRO B CA 1
ATOM 11078 C C . PRO B 1 587 ? -12.492 104.812 33.375 1 72.31 587 PRO B C 1
ATOM 11080 O O . PRO B 1 587 ? -12.648 106 33.031 1 72.31 587 PRO B O 1
ATOM 11083 N N . LYS B 1 588 ? -13.055 104.312 34.406 1 73 588 LYS B N 1
ATOM 11084 C CA . LYS B 1 588 ? -13.805 105.125 35.375 1 73 588 LYS B CA 1
ATOM 11085 C C . LYS B 1 588 ? -12.867 105.75 36.375 1 73 588 LYS B C 1
ATOM 11087 O O . LYS B 1 588 ? -11.961 105.125 36.906 1 73 588 LYS B O 1
ATOM 11092 N N . LEU B 1 589 ? -12.867 107.125 36.469 1 62.47 589 LEU B N 1
ATOM 11093 C CA . LEU B 1 589 ? -12.141 107.812 37.5 1 62.47 589 LEU B CA 1
ATOM 11094 C C . LEU B 1 589 ? -13.062 108.188 38.688 1 62.47 589 LEU B C 1
ATOM 11096 O O . LEU B 1 589 ? -14.141 108.75 38.469 1 62.47 589 LEU B O 1
ATOM 11100 N N . TYR B 1 590 ? -12.812 107.625 39.812 1 70 590 TYR B N 1
ATOM 11101 C CA . TYR B 1 590 ? -13.641 107.812 41 1 70 590 TYR B CA 1
ATOM 11102 C C . TYR B 1 590 ? -13.25 109.062 41.719 1 70 590 TYR B C 1
ATOM 11104 O O . TYR B 1 590 ? -12.086 109.25 42.094 1 70 590 TYR B O 1
ATOM 11112 N N . LEU B 1 591 ? -14.125 110.062 41.719 1 62 591 LEU B N 1
ATOM 11113 C CA . LEU B 1 591 ? -13.852 111.312 42.375 1 62 591 LEU B CA 1
ATOM 11114 C C . LEU B 1 591 ? -14.398 111.312 43.812 1 62 591 LEU B C 1
ATOM 11116 O O . LEU B 1 591 ? -13.906 112.062 44.656 1 62 591 LEU B O 1
ATOM 11120 N N . ASN B 1 592 ? -15.508 110.625 44.031 1 68.12 592 ASN B N 1
ATOM 11121 C CA . ASN B 1 592 ? -16.141 110.562 45.375 1 68.12 592 ASN B CA 1
ATOM 11122 C C . ASN B 1 592 ? -16.172 109.188 45.938 1 68.12 592 ASN B C 1
ATOM 11124 O O . ASN B 1 592 ? -16.188 108.188 45.188 1 68.12 592 ASN B O 1
ATOM 11128 N N . GLU B 1 593 ? -16 109 47.25 1 72.88 593 GLU B N 1
ATOM 11129 C CA . GLU B 1 593 ? -16 107.75 47.969 1 72.88 593 GLU B CA 1
ATOM 11130 C C . GLU B 1 593 ? -17.328 107 47.812 1 72.88 593 GLU B C 1
ATOM 11132 O O . GLU B 1 593 ? -17.359 105.75 47.781 1 72.88 593 GLU B O 1
ATOM 11137 N N . GLN B 1 594 ? -18.391 107.75 47.75 1 74.81 594 GLN B N 1
ATOM 11138 C CA . GLN B 1 594 ? -19.703 107.125 47.656 1 74.81 594 GLN B CA 1
ATOM 11139 C C . GLN B 1 594 ? -19.875 106.438 46.312 1 74.81 594 GLN B C 1
ATOM 11141 O O . GLN B 1 594 ? -20.438 105.312 46.25 1 74.81 594 GLN B O 1
ATOM 11146 N N . ASP B 1 595 ? -19.297 107 45.312 1 78.5 595 ASP B N 1
ATOM 11147 C CA . ASP B 1 595 ? -19.406 106.375 44 1 78.5 595 ASP B CA 1
ATOM 11148 C C . ASP B 1 595 ? -18.531 105.125 43.906 1 78.5 595 ASP B C 1
ATOM 11150 O O . ASP B 1 595 ? -18.906 104.125 43.25 1 78.5 595 ASP B O 1
ATOM 11154 N N . LEU B 1 596 ? -17.469 105.125 44.625 1 82.75 596 LEU B N 1
ATOM 11155 C CA . LEU B 1 596 ? -16.578 104 44.625 1 82.75 596 LEU B CA 1
ATOM 11156 C C . LEU B 1 596 ? -17.234 102.812 45.344 1 82.75 596 LEU B C 1
ATOM 11158 O O . LEU B 1 596 ? -17.141 101.688 44.906 1 82.75 596 LEU B O 1
ATOM 11162 N N . GLU B 1 597 ? -17.859 103.125 46.469 1 81.94 597 GLU B N 1
ATOM 11163 C CA . GLU B 1 597 ? -18.5 102.062 47.25 1 81.94 597 GLU B CA 1
ATOM 11164 C C . GLU B 1 597 ? -19.656 101.438 46.469 1 81.94 597 GLU B C 1
ATOM 11166 O O . GLU B 1 597 ? -19.875 100.188 46.5 1 81.94 597 GLU B O 1
ATOM 11171 N N . LYS B 1 598 ? -20.344 102.312 45.781 1 82 598 LYS B N 1
ATOM 11172 C CA . LYS B 1 598 ? -21.469 101.75 45 1 82 598 LYS B CA 1
ATOM 11173 C C . LYS B 1 598 ? -20.984 100.938 43.844 1 82 598 LYS B C 1
ATOM 11175 O O . LYS B 1 598 ? -21.531 99.812 43.594 1 82 598 LYS B O 1
ATOM 11180 N N . THR B 1 599 ? -19.984 101.312 43.156 1 84.81 599 THR B N 1
ATOM 11181 C CA . THR B 1 599 ? -19.484 100.562 42.031 1 84.81 599 THR B CA 1
ATOM 11182 C C . THR B 1 599 ? -18.812 99.312 42.469 1 84.81 599 THR B C 1
ATOM 11184 O O . THR B 1 599 ? -18.891 98.25 41.781 1 84.81 599 THR B O 1
ATOM 11187 N N . PHE B 1 600 ? -18.156 99.375 43.625 1 88 600 PHE B N 1
ATOM 11188 C CA . PHE B 1 600 ? -17.531 98.188 44.156 1 88 600 PHE B CA 1
ATOM 11189 C C . PHE B 1 600 ? -18.562 97.062 44.469 1 88 600 PHE B C 1
ATOM 11191 O O . PHE B 1 600 ? -18.375 95.938 44.125 1 88 600 PHE B O 1
ATOM 11198 N N . ALA B 1 601 ? -19.641 97.5 45.094 1 84.75 601 ALA B N 1
ATOM 11199 C CA . ALA B 1 601 ? -20.688 96.562 45.406 1 84.75 601 ALA B CA 1
ATOM 11200 C C . ALA B 1 601 ? -21.312 95.938 44.156 1 84.75 601 ALA B C 1
ATOM 11202 O O . ALA B 1 601 ? -21.594 94.75 44.125 1 84.75 601 ALA B O 1
ATOM 11203 N N . VAL B 1 602 ? -21.469 96.75 43.156 1 86.75 602 VAL B N 1
ATOM 11204 C CA . VAL B 1 602 ? -22.078 96.312 41.906 1 86.75 602 VAL B CA 1
ATOM 11205 C C . VAL B 1 602 ? -21.125 95.375 41.156 1 86.75 602 VAL B C 1
ATOM 11207 O O . VAL B 1 602 ? -21.531 94.375 40.625 1 86.75 602 VAL B O 1
ATOM 11210 N N . ALA B 1 603 ? -19.875 95.688 41.094 1 88.25 603 ALA B N 1
ATOM 11211 C CA . ALA B 1 603 ? -18.875 94.875 40.406 1 88.25 603 ALA B CA 1
ATOM 11212 C C . ALA B 1 603 ? -18.688 93.562 41.125 1 88.25 603 ALA B C 1
ATOM 11214 O O . ALA B 1 603 ? -18.531 92.5 40.469 1 88.25 603 ALA B O 1
ATOM 11215 N N . LYS B 1 604 ? -18.625 93.625 42.406 1 89.06 604 LYS B N 1
ATOM 11216 C CA . LYS B 1 604 ? -18.5 92.438 43.188 1 89.06 604 LYS B CA 1
ATOM 11217 C C . LYS B 1 604 ? -19.688 91.5 42.969 1 89.06 604 LYS B C 1
ATOM 11219 O O . LYS B 1 604 ? -19.516 90.312 42.781 1 89.06 604 LYS B O 1
ATOM 11224 N N . GLN B 1 605 ? -20.828 92.062 43 1 85.75 605 GLN B N 1
ATOM 11225 C CA . GLN B 1 605 ? -22.016 91.25 42.781 1 85.75 605 GLN B CA 1
ATOM 11226 C C . GLN B 1 605 ? -22.047 90.688 41.375 1 85.75 605 GLN B C 1
ATOM 11228 O O . GLN B 1 605 ? -22.469 89.562 41.156 1 85.75 605 GLN B O 1
ATOM 11233 N N . HIS B 1 606 ? -21.625 91.438 40.406 1 88.06 606 HIS B N 1
ATOM 11234 C CA . HIS B 1 606 ? -21.594 91 39 1 88.06 606 HIS B CA 1
ATOM 11235 C C . HIS B 1 606 ? -20.625 89.812 38.844 1 88.06 606 HIS B C 1
ATOM 11237 O O . HIS B 1 606 ? -20.922 88.875 38.125 1 88.06 606 HIS B O 1
ATOM 11243 N N . ALA B 1 607 ? -19.562 89.875 39.438 1 89.62 607 ALA B N 1
ATOM 11244 C CA . ALA B 1 607 ? -18.562 88.812 39.344 1 89.62 607 ALA B CA 1
ATOM 11245 C C . ALA B 1 607 ? -19.047 87.5 40.062 1 89.62 607 ALA B C 1
ATOM 11247 O O . ALA B 1 607 ? -18.844 86.438 39.562 1 89.62 607 ALA B O 1
ATOM 11248 N N . LEU B 1 608 ? -19.703 87.688 41.156 1 90.31 608 LEU B N 1
ATOM 11249 C CA . LEU B 1 608 ? -20.109 86.562 41.969 1 90.31 608 LEU B CA 1
ATOM 11250 C C . LEU B 1 608 ? -21.344 85.875 41.344 1 90.31 608 LEU B C 1
ATOM 11252 O O . LEU B 1 608 ? -21.641 84.75 41.688 1 90.31 608 LEU B O 1
ATOM 11256 N N . GLN B 1 609 ? -22.016 86.5 40.469 1 88.88 609 GLN B N 1
ATOM 11257 C CA . GLN B 1 609 ? -23.203 85.938 39.844 1 88.88 609 GLN B CA 1
ATOM 11258 C C . GLN B 1 609 ? -22.859 84.75 39 1 88.88 609 GLN B C 1
ATOM 11260 O O . GLN B 1 609 ? -23.688 83.875 38.781 1 88.88 609 GLN B O 1
ATOM 11265 N N . VAL B 1 610 ? -21.656 84.625 38.5 1 90.69 610 VAL B N 1
ATOM 11266 C CA . VAL B 1 610 ? -21.25 83.562 37.594 1 90.69 610 VAL B CA 1
ATOM 11267 C C . VAL B 1 610 ? -20.781 82.375 38.375 1 90.69 610 VAL B C 1
ATOM 11269 O O . VAL B 1 610 ? -20.734 81.25 37.844 1 90.69 610 VAL B O 1
ATOM 11272 N N . LEU B 1 611 ? -20.516 82.5 39.594 1 89.69 611 LEU B N 1
ATOM 11273 C CA . LEU B 1 611 ? -19.938 81.438 40.406 1 89.69 611 LEU B CA 1
ATOM 11274 C C . LEU B 1 611 ? -20.891 80.25 40.5 1 89.69 611 LEU B C 1
ATOM 11276 O O . LEU B 1 611 ? -20.484 79.125 40.25 1 89.69 611 LEU B O 1
ATOM 11280 N N . PRO B 1 612 ? -22.156 80.438 40.75 1 87.62 612 PRO B N 1
ATOM 11281 C CA . PRO B 1 612 ? -23.047 79.312 40.812 1 87.62 612 PRO B CA 1
ATOM 11282 C C . PRO B 1 612 ? -23.234 78.625 39.469 1 87.62 612 PRO B C 1
ATOM 11284 O O . PRO B 1 612 ? -23.5 77.438 39.406 1 87.62 612 PRO B O 1
ATOM 11287 N N . ILE B 1 613 ? -23.078 79.312 38.406 1 90.31 613 ILE B N 1
ATOM 11288 C CA . ILE B 1 613 ? -23.266 78.812 37.062 1 90.31 613 ILE B CA 1
ATOM 11289 C C . ILE B 1 613 ? -22.078 77.875 36.719 1 90.31 613 ILE B C 1
ATOM 11291 O O . ILE B 1 613 ? -22.25 76.812 36.125 1 90.31 613 ILE B O 1
ATOM 11295 N N . LEU B 1 614 ? -20.922 78.25 37.125 1 91.19 614 LEU B N 1
ATOM 11296 C CA . LEU B 1 614 ? -19.719 77.5 36.688 1 91.19 614 LEU B CA 1
ATOM 11297 C C . LEU B 1 614 ? -19.359 76.438 37.688 1 91.19 614 LEU B C 1
ATOM 11299 O O . LEU B 1 614 ? -18.578 75.5 37.375 1 91.19 614 LEU B O 1
ATOM 11303 N N . THR B 1 615 ? -19.844 76.438 38.844 1 89.38 615 THR B N 1
ATOM 11304 C CA . THR B 1 615 ? -19.531 75.438 39.844 1 89.38 615 THR B CA 1
ATOM 11305 C C . THR B 1 615 ? -20.422 74.25 39.688 1 89.38 615 THR B C 1
ATOM 11307 O O . THR B 1 615 ? -20.047 73.125 40.062 1 89.38 615 THR B O 1
ATOM 11310 N N . PHE B 1 616 ? -21.594 74.5 39.219 1 89.25 616 PHE B N 1
ATOM 11311 C CA . PHE B 1 616 ? -22.531 73.375 39 1 89.25 616 PHE B CA 1
ATOM 11312 C C . PHE B 1 616 ? -23.156 73.438 37.625 1 89.25 616 PHE B C 1
ATOM 11314 O O . PHE B 1 616 ? -23.75 74.5 37.25 1 89.25 616 PHE B O 1
ATOM 11321 N N . ALA B 1 617 ? -23.047 72.312 36.906 1 90.38 617 ALA B N 1
ATOM 11322 C CA . ALA B 1 617 ? -23.609 72.25 35.562 1 90.38 617 ALA B CA 1
ATOM 11323 C C . ALA B 1 617 ? -25.109 72 35.594 1 90.38 617 ALA B C 1
ATOM 11325 O O . ALA B 1 617 ? -25.562 70.875 35.469 1 90.38 617 ALA B O 1
ATOM 11326 N N . LYS B 1 618 ? -25.812 73.125 35.75 1 87.88 618 LYS B N 1
ATOM 11327 C CA . LYS B 1 618 ? -27.281 73.062 35.781 1 87.88 618 LYS B CA 1
ATOM 11328 C C . LYS B 1 618 ? -27.875 73.75 34.562 1 87.88 618 LYS B C 1
ATOM 11330 O O . LYS B 1 618 ? -27.375 74.75 34.094 1 87.88 618 LYS B O 1
ATOM 11335 N N . LEU B 1 619 ? -28.875 73.125 34.094 1 89.5 619 LEU B N 1
ATOM 11336 C CA . LEU B 1 619 ? -29.578 73.625 32.938 1 89.5 619 LEU B CA 1
ATOM 11337 C C . LEU B 1 619 ? -30.562 74.75 33.344 1 89.5 619 LEU B C 1
ATOM 11339 O O . LEU B 1 619 ? -30.75 75 34.531 1 89.5 619 LEU B O 1
ATOM 11343 N N . THR B 1 620 ? -31.078 75.375 32.406 1 86.44 620 THR B N 1
ATOM 11344 C CA . THR B 1 620 ? -32 76.5 32.656 1 86.44 620 THR B CA 1
ATOM 11345 C C . THR B 1 620 ? -33.25 76 33.375 1 86.44 620 THR B C 1
ATOM 11347 O O . THR B 1 620 ? -33.875 76.688 34.125 1 86.44 620 THR B O 1
ATOM 11350 N N . ASP B 1 621 ? -33.594 74.688 33.188 1 85.81 621 ASP B N 1
ATOM 11351 C CA . ASP B 1 621 ? -34.781 74.125 33.812 1 85.81 621 ASP B CA 1
ATOM 11352 C C . ASP B 1 621 ? -34.438 73.625 35.25 1 85.81 621 ASP B C 1
ATOM 11354 O O . ASP B 1 621 ? -35.344 73.188 35.969 1 85.81 621 ASP B O 1
ATOM 11358 N N . GLY B 1 622 ? -33.312 73.75 35.688 1 79.19 622 GLY B N 1
ATOM 11359 C CA . GLY B 1 622 ? -32.938 73.375 37.031 1 79.19 622 GLY B CA 1
ATOM 11360 C C . GLY B 1 622 ? -32.375 72 37.125 1 79.19 622 GLY B C 1
ATOM 11361 O O . GLY B 1 622 ? -31.891 71.562 38.156 1 79.19 622 GLY B O 1
ATOM 11362 N N . SER B 1 623 ? -32.375 71.375 35.969 1 85.56 623 SER B N 1
ATOM 11363 C CA . SER B 1 623 ? -31.953 70 36 1 85.56 623 SER B CA 1
ATOM 11364 C C . SER B 1 623 ? -30.438 69.875 35.812 1 85.56 623 SER B C 1
ATOM 11366 O O . SER B 1 623 ? -29.828 70.688 35.125 1 85.56 623 SER B O 1
ATOM 11368 N N . GLU B 1 624 ? -29.844 68.875 36.375 1 87 624 GLU B N 1
ATOM 11369 C CA . GLU B 1 624 ? -28.422 68.625 36.281 1 87 624 GLU B CA 1
ATOM 11370 C C . GLU B 1 624 ? -28.094 67.75 35.062 1 87 624 GLU B C 1
ATOM 11372 O O . GLU B 1 624 ? -28.953 67 34.594 1 87 624 GLU B O 1
ATOM 11377 N N . ILE B 1 625 ? -27.047 68.062 34.469 1 89.19 625 ILE B N 1
ATOM 11378 C CA . ILE B 1 625 ? -26.625 67.25 33.344 1 89.19 625 ILE B CA 1
ATOM 11379 C C . ILE B 1 625 ? -26.25 65.812 33.844 1 89.19 625 ILE B C 1
ATOM 11381 O O . ILE B 1 625 ? -25.359 65.688 34.688 1 89.19 625 ILE B O 1
ATOM 11385 N N . VAL B 1 626 ? -26.984 64.875 33.375 1 86.5 626 VAL B N 1
ATOM 11386 C CA . VAL B 1 626 ? -26.75 63.5 33.75 1 86.5 626 VAL B CA 1
ATOM 11387 C C . VAL B 1 626 ? -26.344 62.719 32.5 1 86.5 626 VAL B C 1
ATOM 11389 O O . VAL B 1 626 ? -27.078 62.688 31.5 1 86.5 626 VAL B O 1
ATOM 11392 N N . PRO B 1 627 ? -25.156 62.125 32.562 1 90.5 627 PRO B N 1
ATOM 11393 C CA . PRO B 1 627 ? -24.734 61.312 31.406 1 90.5 627 PRO B CA 1
ATOM 11394 C C . PRO B 1 627 ? -25.625 60.094 31.188 1 90.5 627 PRO B C 1
ATOM 11396 O O . PRO B 1 627 ? -26.281 59.625 32.125 1 90.5 627 PRO B O 1
ATOM 11399 N N . ASP B 1 628 ? -25.703 59.625 29.938 1 88.25 628 ASP B N 1
ATOM 11400 C CA . ASP B 1 628 ? -26.484 58.438 29.594 1 88.25 628 ASP B CA 1
ATOM 11401 C C . ASP B 1 628 ? -25.891 57.188 30.234 1 88.25 628 ASP B C 1
ATOM 11403 O O . ASP B 1 628 ? -26.594 56.188 30.406 1 88.25 628 ASP B O 1
ATOM 11407 N N . TYR B 1 629 ? -24.578 57.312 30.484 1 88.56 629 TYR B N 1
ATOM 11408 C CA . TYR B 1 629 ? -23.844 56.188 31.078 1 88.56 629 TYR B CA 1
ATOM 11409 C C . TYR B 1 629 ? -23.156 56.625 32.375 1 88.56 629 TYR B C 1
ATOM 11411 O O . TYR B 1 629 ? -22.75 57.781 32.5 1 88.56 629 TYR B O 1
ATOM 11419 N N . ASP B 1 630 ? -23.094 55.719 33.281 1 83.75 630 ASP B N 1
ATOM 11420 C CA . ASP B 1 630 ? -22.312 56 34.469 1 83.75 630 ASP B CA 1
ATOM 11421 C C . ASP B 1 630 ? -20.812 55.938 34.188 1 83.75 630 ASP B C 1
ATOM 11423 O O . ASP B 1 630 ? -20.25 54.844 34.094 1 83.75 630 ASP B O 1
ATOM 11427 N N . ILE B 1 631 ? -20.188 56.938 33.969 1 86.25 631 ILE B N 1
ATOM 11428 C CA . ILE B 1 631 ? -18.812 57.031 33.531 1 86.25 631 ILE B CA 1
ATOM 11429 C C . ILE B 1 631 ? -17.875 56.594 34.656 1 86.25 631 ILE B C 1
ATOM 11431 O O . ILE B 1 631 ? -16.688 56.344 34.406 1 86.25 631 ILE B O 1
ATOM 11435 N N . PHE B 1 632 ? -18.422 56.5 35.969 1 81.25 632 PHE B N 1
ATOM 11436 C CA . PHE B 1 632 ? -17.547 56.188 37.094 1 81.25 632 PHE B CA 1
ATOM 11437 C C . PHE B 1 632 ? -17.656 54.719 37.438 1 81.25 632 PHE B C 1
ATOM 11439 O O . PHE B 1 632 ? -16.938 54.219 38.344 1 81.25 632 PHE B O 1
ATOM 11446 N N . ASP B 1 633 ? -18.422 54.094 36.75 1 82.44 633 ASP B N 1
ATOM 11447 C CA . ASP B 1 633 ? -18.562 52.656 36.938 1 82.44 633 ASP B CA 1
ATOM 11448 C C . ASP B 1 633 ? -17.312 51.906 36.5 1 82.44 633 ASP B C 1
ATOM 11450 O O . ASP B 1 633 ? -16.875 52.062 35.344 1 82.44 633 ASP B O 1
ATOM 11454 N N . SER B 1 634 ? -16.719 51.125 37.312 1 78.44 634 SER B N 1
ATOM 11455 C CA . SER B 1 634 ? -15.469 50.406 37.031 1 78.44 634 SER B CA 1
ATOM 11456 C C . SER B 1 634 ? -15.648 49.344 35.969 1 78.44 634 SER B C 1
ATOM 11458 O O . SER B 1 634 ? -14.742 49.094 35.156 1 78.44 634 SER B O 1
ATOM 11460 N N . LYS B 1 635 ? -16.719 48.75 35.969 1 80.19 635 LYS B N 1
ATOM 11461 C CA . LYS B 1 635 ? -16.969 47.688 35 1 80.19 635 LYS B CA 1
ATOM 11462 C C . LYS B 1 635 ? -17.062 48.25 33.594 1 80.19 635 LYS B C 1
ATOM 11464 O O . LYS B 1 635 ? -16.469 47.688 32.656 1 80.19 635 LYS B O 1
ATOM 11469 N N . LEU B 1 636 ? -17.797 49.312 33.5 1 83.88 636 LEU B N 1
ATOM 11470 C CA . LEU B 1 636 ? -17.953 49.938 32.188 1 83.88 636 LEU B CA 1
ATOM 11471 C C . LEU B 1 636 ? -16.641 50.531 31.688 1 83.88 636 LEU B C 1
ATOM 11473 O O . LEU B 1 636 ? -16.344 50.5 30.5 1 83.88 636 LEU B O 1
ATOM 11477 N N . ARG B 1 637 ? -15.883 50.969 32.531 1 79.75 637 ARG B N 1
ATOM 11478 C CA . ARG B 1 637 ? -14.586 51.531 32.156 1 79.75 637 ARG B CA 1
ATOM 11479 C C . ARG B 1 637 ? -13.633 50.438 31.688 1 79.75 637 ARG B C 1
ATOM 11481 O O . ARG B 1 637 ? -12.828 50.656 30.781 1 79.75 637 ARG B O 1
ATOM 11488 N N . GLU B 1 638 ? -13.703 49.5 32.406 1 75.88 638 GLU B N 1
ATOM 11489 C CA . GLU B 1 638 ? -12.875 48.375 31.984 1 75.88 638 GLU B CA 1
ATOM 11490 C C . GLU B 1 638 ? -13.289 47.844 30.609 1 75.88 638 GLU B C 1
ATOM 11492 O O . GLU B 1 638 ? -12.438 47.5 29.781 1 75.88 638 GLU B O 1
ATOM 11497 N N . GLN B 1 639 ? -14.5 47.812 30.438 1 79.06 639 GLN B N 1
ATOM 11498 C CA . GLN B 1 639 ? -15.039 47.281 29.203 1 79.06 639 GLN B CA 1
ATOM 11499 C C . GLN B 1 639 ? -14.734 48.188 28.016 1 79.06 639 GLN B C 1
ATOM 11501 O O . GLN B 1 639 ? -14.359 47.719 26.938 1 79.06 639 GLN B O 1
ATOM 11506 N N . PHE B 1 640 ? -14.836 49.438 28.219 1 79.94 640 PHE B N 1
ATOM 11507 C CA . PHE B 1 640 ? -14.773 50.344 27.078 1 79.94 640 PHE B CA 1
ATOM 11508 C C . PHE B 1 640 ? -13.422 51.031 27.016 1 79.94 640 PHE B C 1
ATOM 11510 O O . PHE B 1 640 ? -12.984 51.469 25.938 1 79.94 640 PHE B O 1
ATOM 11517 N N . LEU B 1 641 ? -12.609 51.188 28.156 1 73.75 641 LEU B N 1
ATOM 11518 C CA . LEU B 1 641 ? -11.336 51.875 28.141 1 73.75 641 LEU B CA 1
ATOM 11519 C C . LEU B 1 641 ? -10.172 50.906 28.297 1 73.75 641 LEU B C 1
ATOM 11521 O O . LEU B 1 641 ? -9.023 51.25 28.016 1 73.75 641 LEU B O 1
ATOM 11525 N N . GLY B 1 642 ? -10.219 49.406 28.297 1 59.84 642 GLY B N 1
ATOM 11526 C CA . GLY B 1 642 ? -9.219 48.344 28.312 1 59.84 642 GLY B CA 1
ATOM 11527 C C . GLY B 1 642 ? -8.414 48.312 29.594 1 59.84 642 GLY B C 1
ATOM 11528 O O . GLY B 1 642 ? -7.609 47.406 29.812 1 59.84 642 GLY B O 1
ATOM 11529 N N . GLY B 1 643 ? -8.016 49.375 30.656 1 54.09 643 GLY B N 1
ATOM 11530 C CA . GLY B 1 643 ? -7.121 49.281 31.781 1 54.09 643 GLY B CA 1
ATOM 11531 C C . GLY B 1 643 ? -7.285 50.375 32.812 1 54.09 643 GLY B C 1
ATOM 11532 O O . GLY B 1 643 ? -6.992 51.531 32.5 1 54.09 643 GLY B O 1
ATOM 11533 N N . TYR B 1 644 ? -8.227 50.562 33.438 1 46.12 644 TYR B N 1
ATOM 11534 C CA . TYR B 1 644 ? -8.25 51.688 34.375 1 46.12 644 TYR B CA 1
ATOM 11535 C C . TYR B 1 644 ? -7.438 51.375 35.625 1 46.12 644 TYR B C 1
ATOM 11537 O O . TYR B 1 644 ? -7.539 50.281 36.188 1 46.12 644 TYR B O 1
ATOM 11545 N N . ASP B 1 645 ? -6.203 51.875 35.656 1 43.97 645 ASP B N 1
ATOM 11546 C CA . ASP B 1 645 ? -5.469 51.906 36.906 1 43.97 645 ASP B CA 1
ATOM 11547 C C . ASP B 1 645 ? -6.375 52.344 38.062 1 43.97 645 ASP B C 1
ATOM 11549 O O . ASP B 1 645 ? -7.082 53.344 37.969 1 43.97 645 ASP B O 1
ATOM 11553 N N . ASP B 1 646 ? -6.91 51.562 38.781 1 43.91 646 ASP B N 1
ATOM 11554 C CA . ASP B 1 646 ? -7.734 51.656 39.969 1 43.91 646 ASP B CA 1
ATOM 11555 C C . ASP B 1 646 ? -7.297 52.844 40.844 1 43.91 646 ASP B C 1
ATOM 11557 O O . ASP B 1 646 ? -7.77 53 41.969 1 43.91 646 ASP B O 1
ATOM 11561 N N . SER B 1 647 ? -6.109 53.344 40.594 1 41.19 647 SER B N 1
ATOM 11562 C CA . SER B 1 647 ? -5.633 54.156 41.719 1 41.19 647 SER B CA 1
ATOM 11563 C C . SER B 1 647 ? -6.59 55.312 42 1 41.19 647 SER B C 1
ATOM 11565 O O . SER B 1 647 ? -6.34 56.125 42.906 1 41.19 647 SER B O 1
ATOM 11567 N N . ASP B 1 648 ? -7.254 55.812 41.031 1 42.72 648 ASP B N 1
ATOM 11568 C CA . ASP B 1 648 ? -7.859 57.094 41.438 1 42.72 648 ASP B CA 1
ATOM 11569 C C . ASP B 1 648 ? -8.945 56.875 42.5 1 42.72 648 ASP B C 1
ATOM 11571 O O . ASP B 1 648 ? -9.664 55.875 42.469 1 42.72 648 ASP B O 1
ATOM 11575 N N . ASP B 1 649 ? -8.906 57.625 43.594 1 43.62 649 ASP B N 1
ATOM 11576 C CA . ASP B 1 649 ? -9.625 57.781 44.875 1 43.62 649 ASP B CA 1
ATOM 11577 C C . ASP B 1 649 ? -11.133 57.688 44.656 1 43.62 649 ASP B C 1
ATOM 11579 O O . ASP B 1 649 ? -11.656 58.156 43.656 1 43.62 649 ASP B O 1
ATOM 11583 N N . GLU B 1 650 ? -11.812 56.75 45.156 1 43.5 650 GLU B N 1
ATOM 11584 C CA . GLU B 1 650 ? -13.203 56.406 45.469 1 43.5 650 GLU B CA 1
ATOM 11585 C C . GLU B 1 650 ? -14.023 57.688 45.688 1 43.5 650 GLU B C 1
ATOM 11587 O O . GLU B 1 650 ? -14.969 57.688 46.469 1 43.5 650 GLU B O 1
ATOM 11592 N N . GLU B 1 651 ? -13.547 58.906 45.531 1 47.06 651 GLU B N 1
ATOM 11593 C CA . GLU B 1 651 ? -14.422 60 45.969 1 47.06 651 GLU B CA 1
ATOM 11594 C C . GLU B 1 651 ? -15.664 60.062 45.094 1 47.06 651 GLU B C 1
ATOM 11596 O O . GLU B 1 651 ? -15.617 59.75 43.906 1 47.06 651 GLU B O 1
ATOM 11601 N N . ASP B 1 652 ? -16.891 60 45.625 1 53.47 652 ASP B N 1
ATOM 11602 C CA . ASP B 1 652 ? -18.234 60.25 45.156 1 53.47 652 ASP B CA 1
ATOM 11603 C C . ASP B 1 652 ? -18.266 61.406 44.156 1 53.47 652 ASP B C 1
ATOM 11605 O O . ASP B 1 652 ? -18.266 62.562 44.562 1 53.47 652 ASP B O 1
ATOM 11609 N N . HIS B 1 653 ? -17.891 61.125 42.844 1 65.94 653 HIS B N 1
ATOM 11610 C CA . HIS B 1 653 ? -17.828 62.219 41.906 1 65.94 653 HIS B CA 1
ATOM 11611 C C . HIS B 1 653 ? -19.141 62.406 41.156 1 65.94 653 HIS B C 1
ATOM 11613 O O . HIS B 1 653 ? -19.75 61.406 40.719 1 65.94 653 HIS B O 1
ATOM 11619 N N . CYS B 1 654 ? -19.922 63.438 41.469 1 76.25 654 CYS B N 1
ATOM 11620 C CA . CYS B 1 654 ? -21.078 63.844 40.688 1 76.25 654 CYS B CA 1
ATOM 11621 C C . CYS B 1 654 ? -20.641 64.562 39.406 1 76.25 654 CYS B C 1
ATOM 11623 O O . CYS B 1 654 ? -19.75 65.438 39.438 1 76.25 654 CYS B O 1
ATOM 11625 N N . PHE B 1 655 ? -21.172 64.125 38.25 1 87.81 655 PHE B N 1
ATOM 11626 C CA . PHE B 1 655 ? -20.812 64.688 36.938 1 87.81 655 PHE B CA 1
ATOM 11627 C C . PHE B 1 655 ? -21.062 66.188 36.875 1 87.81 655 PHE B C 1
ATOM 11629 O O . PHE B 1 655 ? -20.266 66.938 36.344 1 87.81 655 PHE B O 1
ATOM 11636 N N . ALA B 1 656 ? -22.188 66.562 37.531 1 86.56 656 ALA B N 1
ATOM 11637 C CA . ALA B 1 656 ? -22.625 67.938 37.406 1 86.56 656 ALA B CA 1
ATOM 11638 C C . ALA B 1 656 ? -21.766 68.875 38.281 1 86.56 656 ALA B C 1
ATOM 11640 O O . ALA B 1 656 ? -21.719 70.062 38.062 1 86.56 656 ALA B O 1
ATOM 11641 N N . GLU B 1 657 ? -21.094 68.312 39.219 1 87.31 657 GLU B N 1
ATOM 11642 C CA . GLU B 1 657 ? -20.25 69.062 40.125 1 87.31 657 GLU B CA 1
ATOM 11643 C C . GLU B 1 657 ? -18.859 69.312 39.531 1 87.31 657 GLU B C 1
ATOM 11645 O O . GLU B 1 657 ? -18.062 68.375 39.406 1 87.31 657 GLU B O 1
ATOM 11650 N N . ILE B 1 658 ? -18.656 70.438 39.125 1 89.06 658 ILE B N 1
ATOM 11651 C CA . ILE B 1 658 ? -17.391 70.75 38.469 1 89.06 658 ILE B CA 1
ATOM 11652 C C . ILE B 1 658 ? -16.344 71.125 39.5 1 89.06 658 ILE B C 1
ATOM 11654 O O . ILE B 1 658 ? -15.188 70.688 39.406 1 89.06 658 ILE B O 1
ATOM 11658 N N . ILE B 1 659 ? -16.766 72 40.469 1 87.62 659 ILE B N 1
ATOM 11659 C CA . ILE B 1 659 ? -15.875 72.375 41.562 1 87.62 659 ILE B CA 1
ATOM 11660 C C . ILE B 1 659 ? -16.5 72 42.906 1 87.62 659 ILE B C 1
ATOM 11662 O O . ILE B 1 659 ? -17.688 72.25 43.125 1 87.62 659 ILE B O 1
ATOM 11666 N N . THR B 1 660 ? -15.773 71.562 43.75 1 83.81 660 THR B N 1
ATOM 11667 C CA . THR B 1 660 ? -16.266 71.125 45.031 1 83.81 660 THR B CA 1
ATOM 11668 C C . THR B 1 660 ? -16.547 72.312 45.938 1 83.81 660 THR B C 1
ATOM 11670 O O . THR B 1 660 ? -16.078 73.375 45.688 1 83.81 660 THR B O 1
ATOM 11673 N N . GLU B 1 661 ? -17.406 72 46.906 1 82.06 661 GLU B N 1
ATOM 11674 C CA . GLU B 1 661 ? -17.766 73.062 47.844 1 82.06 661 GLU B CA 1
ATOM 11675 C C . GLU B 1 661 ? -16.531 73.625 48.562 1 82.06 661 GLU B C 1
ATOM 11677 O O . GLU B 1 661 ? -16.453 74.812 48.875 1 82.06 661 GLU B O 1
ATOM 11682 N N . GLN B 1 662 ? -15.625 72.75 48.781 1 82.69 662 GLN B N 1
ATOM 11683 C CA . GLN B 1 662 ? -14.398 73.188 49.469 1 82.69 662 GLN B CA 1
ATOM 11684 C C . GLN B 1 662 ? -13.57 74.062 48.531 1 82.69 662 GLN B C 1
ATOM 11686 O O . GLN B 1 662 ? -13.062 75.125 48.969 1 82.69 662 GLN B O 1
ATOM 11691 N N . GLU B 1 663 ? -13.539 73.688 47.375 1 86.94 663 GLU B N 1
ATOM 11692 C CA . GLU B 1 663 ? -12.789 74.5 46.406 1 86.94 663 GLU B CA 1
ATOM 11693 C C . GLU B 1 663 ? -13.477 75.875 46.156 1 86.94 663 GLU B C 1
ATOM 11695 O O . GLU B 1 663 ? -12.812 76.875 45.969 1 86.94 663 GLU B O 1
ATOM 11700 N N . LYS B 1 664 ? -14.742 75.812 46.062 1 86.81 664 LYS B N 1
ATOM 11701 C CA . LYS B 1 664 ? -15.531 77 45.875 1 86.81 664 LYS B CA 1
ATOM 11702 C C . LYS B 1 664 ? -15.266 78 47 1 86.81 664 LYS B C 1
ATOM 11704 O O . LYS B 1 664 ? -15.094 79.188 46.719 1 86.81 664 LYS B O 1
ATOM 11709 N N . SER B 1 665 ? -15.234 77.5 48.188 1 85.94 665 SER B N 1
ATOM 11710 C CA . SER B 1 665 ? -14.984 78.375 49.344 1 85.94 665 SER B CA 1
ATOM 11711 C C . SER B 1 665 ? -13.578 79 49.281 1 85.94 665 SER B C 1
ATOM 11713 O O . SER B 1 665 ? -13.375 80.125 49.656 1 85.94 665 SER B O 1
ATOM 11715 N N . GLU B 1 666 ? -12.734 78.188 48.844 1 85.69 666 GLU B N 1
ATOM 11716 C CA . GLU B 1 666 ? -11.352 78.688 48.719 1 85.69 666 GLU B CA 1
ATOM 11717 C C . GLU B 1 666 ? -11.227 79.75 47.656 1 85.69 666 GLU B C 1
ATOM 11719 O O . GLU B 1 666 ? -10.516 80.75 47.844 1 85.69 666 GLU B O 1
ATOM 11724 N N . VAL B 1 667 ? -11.922 79.562 46.594 1 89.06 667 VAL B N 1
ATOM 11725 C CA . VAL B 1 667 ? -11.898 80.5 45.5 1 89.06 667 VAL B CA 1
ATOM 11726 C C . VAL B 1 667 ? -12.578 81.812 45.938 1 89.06 667 VAL B C 1
ATOM 11728 O O . VAL B 1 667 ? -12.102 82.875 45.625 1 89.06 667 VAL B O 1
ATOM 11731 N N . LEU B 1 668 ? -13.594 81.688 46.688 1 86.31 668 LEU B N 1
ATOM 11732 C CA . LEU B 1 668 ? -14.328 82.875 47.188 1 86.31 668 LEU B CA 1
ATOM 11733 C C . LEU B 1 668 ? -13.477 83.688 48.156 1 86.31 668 LEU B C 1
ATOM 11735 O O . LEU B 1 668 ? -13.484 84.875 48.156 1 86.31 668 LEU B O 1
ATOM 11739 N N . ALA B 1 669 ? -12.797 82.938 48.969 1 84.25 669 ALA B N 1
ATOM 11740 C CA . ALA B 1 669 ? -11.938 83.625 49.969 1 84.25 669 ALA B CA 1
ATOM 11741 C C . ALA B 1 669 ? -10.805 84.375 49.281 1 84.25 669 ALA B C 1
ATOM 11743 O O . ALA B 1 669 ? -10.508 85.5 49.625 1 84.25 669 ALA B O 1
ATOM 11744 N N . LYS B 1 670 ? -10.266 83.75 48.406 1 85.06 670 LYS B N 1
ATOM 11745 C CA . LYS B 1 670 ? -9.164 84.375 47.688 1 85.06 670 LYS B CA 1
ATOM 11746 C C . LYS B 1 670 ? -9.648 85.562 46.812 1 85.06 670 LYS B C 1
ATOM 11748 O O . LYS B 1 670 ? -8.969 86.562 46.688 1 85.06 670 LYS B O 1
ATOM 11753 N N . PHE B 1 671 ? -10.805 85.375 46.188 1 88.81 671 PHE B N 1
ATOM 11754 C CA . PHE B 1 671 ? -11.422 86.438 45.406 1 88.81 671 PHE B CA 1
ATOM 11755 C C . PHE B 1 671 ? -11.727 87.625 46.25 1 88.81 671 PHE B C 1
ATOM 11757 O O . PHE B 1 671 ? -11.438 88.75 45.875 1 88.81 671 PHE B O 1
ATOM 11764 N N . LYS B 1 672 ? -12.289 87.5 47.406 1 84.56 672 LYS B N 1
ATOM 11765 C CA . LYS B 1 672 ? -12.625 88.562 48.312 1 84.56 672 LYS B CA 1
ATOM 11766 C C . LYS B 1 672 ? -11.367 89.312 48.75 1 84.56 672 LYS B C 1
ATOM 11768 O O . LYS B 1 672 ? -11.367 90.562 48.812 1 84.56 672 LYS B O 1
ATOM 11773 N N . LYS B 1 673 ? -10.406 88.562 49.062 1 80.31 673 LYS B N 1
ATOM 11774 C CA . LYS B 1 673 ? -9.148 89.188 49.469 1 80.31 673 LYS B CA 1
ATOM 11775 C C . LYS B 1 673 ? -8.562 90.062 48.375 1 80.31 673 LYS B C 1
ATOM 11777 O O . LYS B 1 673 ? -8.117 91.188 48.625 1 80.31 673 LYS B O 1
ATOM 11782 N N . GLU B 1 674 ? -8.68 89.562 47.25 1 82.31 674 GLU B N 1
ATOM 11783 C CA . GLU B 1 674 ? -8.086 90.312 46.125 1 82.31 674 GLU B CA 1
ATOM 11784 C C . GLU B 1 674 ? -8.922 91.5 45.75 1 82.31 674 GLU B C 1
ATOM 11786 O O . GLU B 1 674 ? -8.383 92.562 45.438 1 82.31 674 GLU B O 1
ATOM 11791 N N . VAL B 1 675 ? -10.188 91.438 45.719 1 83.75 675 VAL B N 1
ATOM 11792 C CA . VAL B 1 675 ? -11.094 92.5 45.344 1 83.75 675 VAL B CA 1
ATOM 11793 C C . VAL B 1 675 ? -11.062 93.562 46.438 1 83.75 675 VAL B C 1
ATOM 11795 O O . VAL B 1 675 ? -11.094 94.75 46.125 1 83.75 675 VAL B O 1
ATOM 11798 N N . ASP B 1 676 ? -10.945 93.125 47.688 1 79.62 676 ASP B N 1
ATOM 11799 C CA . ASP B 1 676 ? -10.844 94.125 48.75 1 79.62 676 ASP B CA 1
ATOM 11800 C C . ASP B 1 676 ? -9.539 94.875 48.688 1 79.62 676 ASP B C 1
ATOM 11802 O O . ASP B 1 676 ? -9.516 96.062 48.969 1 79.62 676 ASP B O 1
ATOM 11806 N N . ALA B 1 677 ? -8.578 94.188 48.344 1 74.94 677 ALA B N 1
ATOM 11807 C CA . ALA B 1 677 ? -7.297 94.875 48.156 1 74.94 677 ALA B CA 1
ATOM 11808 C C . ALA B 1 677 ? -7.375 95.938 47.062 1 74.94 677 ALA B C 1
ATOM 11810 O O . ALA B 1 677 ? -6.832 97 47.188 1 74.94 677 ALA B O 1
ATOM 11811 N N . LYS B 1 678 ? -8.094 95.688 46.094 1 79.38 678 LYS B N 1
ATOM 11812 C CA . LYS B 1 678 ? -8.266 96.625 45 1 79.38 678 LYS B CA 1
ATOM 11813 C C . LYS B 1 678 ? -9.148 97.812 45.406 1 79.38 678 LYS B C 1
ATOM 11815 O O . LYS B 1 678 ? -8.914 98.938 44.969 1 79.38 678 LYS B O 1
ATOM 11820 N N . TYR B 1 679 ? -10.086 97.5 46.156 1 79.25 679 TYR B N 1
ATOM 11821 C CA . TYR B 1 679 ? -10.969 98.5 46.688 1 79.25 679 TYR B CA 1
ATOM 11822 C C . TYR B 1 679 ? -10.203 99.5 47.562 1 79.25 679 TYR B C 1
ATOM 11824 O O . TYR B 1 679 ? -10.352 100.75 47.406 1 79.25 679 TYR B O 1
ATOM 11832 N N . ILE B 1 680 ? -9.359 99 48.406 1 72 680 ILE B N 1
ATOM 11833 C CA . ILE B 1 680 ? -8.594 99.812 49.344 1 72 680 ILE B CA 1
ATOM 11834 C C . ILE B 1 680 ? -7.594 100.688 48.531 1 72 680 ILE B C 1
ATOM 11836 O O . ILE B 1 680 ? -7.395 101.812 48.844 1 72 680 ILE B O 1
ATOM 11840 N N . GLU B 1 681 ? -7.199 100.125 47.594 1 72.62 681 GLU B N 1
ATOM 11841 C CA . GLU B 1 681 ? -6.23 100.812 46.75 1 72.62 681 GLU B CA 1
ATOM 11842 C C . GLU B 1 681 ? -6.883 101.938 46 1 72.62 681 GLU B C 1
ATOM 11844 O O . GLU B 1 681 ? -6.309 103.062 45.875 1 72.62 681 GLU B O 1
ATOM 11849 N N . THR B 1 682 ? -8.031 101.812 45.531 1 75.25 682 THR B N 1
ATOM 11850 C CA . THR B 1 682 ? -8.734 102.875 44.812 1 75.25 682 THR B CA 1
ATOM 11851 C C . THR B 1 682 ? -9.273 103.938 45.75 1 75.25 682 THR B C 1
ATOM 11853 O O . THR B 1 682 ? -9.289 105.125 45.406 1 75.25 682 THR B O 1
ATOM 11856 N N . LYS B 1 683 ? -9.617 103.562 46.938 1 73.5 683 LYS B N 1
ATOM 11857 C CA . LYS B 1 683 ? -10.086 104.5 47.938 1 73.5 683 LYS B CA 1
ATOM 11858 C C . LYS B 1 683 ? -8.961 105.438 48.375 1 73.5 683 LYS B C 1
ATOM 11860 O O . LYS B 1 683 ? -9.18 106.625 48.562 1 73.5 683 LYS B O 1
ATOM 11865 N N . ARG B 1 684 ? -7.855 104.938 48.5 1 63.09 684 ARG B N 1
ATOM 11866 C CA . ARG B 1 684 ? -6.688 105.75 48.875 1 63.09 684 ARG B CA 1
ATOM 11867 C C . ARG B 1 684 ? -6.344 106.75 47.781 1 63.09 684 ARG B C 1
ATOM 11869 O O . ARG B 1 684 ? -5.949 107.875 48.094 1 63.09 684 ARG B O 1
ATOM 11876 N N . SER B 1 685 ? -6.676 106.5 46.656 1 63.06 685 SER B N 1
ATOM 11877 C CA . SER B 1 685 ? -6.371 107.438 45.531 1 63.06 685 SER B CA 1
ATOM 11878 C C . SER B 1 685 ? -7.328 108.625 45.5 1 63.06 685 SER B C 1
ATOM 11880 O O . SER B 1 685 ? -6.949 109.688 45.094 1 63.06 685 SER B O 1
ATOM 11882 N N . ILE B 1 686 ? -8.477 108.5 46 1 60.12 686 ILE B N 1
ATOM 11883 C CA . ILE B 1 686 ? -9.461 109.625 46.062 1 60.12 686 ILE B CA 1
ATOM 11884 C C . ILE B 1 686 ? -9.117 110.562 47.188 1 60.12 686 ILE B C 1
ATOM 11886 O O . ILE B 1 686 ? -9.211 111.75 47.031 1 60.12 686 ILE B O 1
ATOM 11890 N N . VAL B 1 687 ? -8.852 110.188 48.438 1 55.16 687 VAL B N 1
ATOM 11891 C CA . VAL B 1 687 ? -8.594 111 49.594 1 55.16 687 VAL B CA 1
ATOM 11892 C C . VAL B 1 687 ? -7.383 111.938 49.344 1 55.16 687 VAL B C 1
ATOM 11894 O O . VAL B 1 687 ? -7.34 113.062 49.812 1 55.16 687 VAL B O 1
ATOM 11897 N N . GLN B 1 688 ? -6.598 111.688 48.688 1 49.06 688 GLN B N 1
ATOM 11898 C CA . GLN B 1 688 ? -5.387 112.438 48.5 1 49.06 688 GLN B CA 1
ATOM 11899 C C . GLN B 1 688 ? -5.68 113.75 47.688 1 49.06 688 GLN B C 1
ATOM 11901 O O . GLN B 1 688 ? -4.996 114.75 47.844 1 49.06 688 GLN B O 1
ATOM 11906 N N . HIS B 1 689 ? -6.77 113.75 46.938 1 45.75 689 HIS B N 1
ATOM 11907 C CA . HIS B 1 689 ? -6.926 115 46.125 1 45.75 689 HIS B CA 1
ATOM 11908 C C . HIS B 1 689 ? -7.457 116.125 46.969 1 45.75 689 HIS B C 1
ATOM 11910 O O . HIS B 1 689 ? -7.527 117.25 46.5 1 45.75 689 HIS B O 1
ATOM 11916 N N . ILE B 1 690 ? -8.031 115.938 48.156 1 40.91 690 ILE B N 1
ATOM 11917 C CA . ILE B 1 690 ? -8.68 117.062 48.812 1 40.91 690 ILE B CA 1
ATOM 11918 C C . ILE B 1 690 ? -7.664 117.812 49.656 1 40.91 690 ILE B C 1
ATOM 11920 O O . ILE B 1 690 ? -7.387 117.438 50.812 1 40.91 690 ILE B O 1
ATOM 11924 N N . THR B 1 691 ? -6.582 118.062 49.312 1 40.94 691 THR B N 1
ATOM 11925 C CA . THR B 1 691 ? -5.766 119 50.062 1 40.94 691 THR B CA 1
ATOM 11926 C C . THR B 1 691 ? -6.41 120.375 50.125 1 40.94 691 THR B C 1
ATOM 11928 O O . THR B 1 691 ? -6.078 121.25 49.312 1 40.94 691 THR B O 1
ATOM 11931 N N . GLN B 1 692 ? -7.738 120.5 50.188 1 46.06 692 GLN B N 1
ATOM 11932 C CA . GLN B 1 692 ? -8.25 121.812 50.188 1 46.06 692 GLN B CA 1
ATOM 11933 C C . GLN B 1 692 ? -8.102 122.438 51.562 1 46.06 692 GLN B C 1
ATOM 11935 O O . GLN B 1 692 ? -8.172 121.75 52.594 1 46.06 692 GLN B O 1
ATOM 11940 N N . ILE B 1 693 ? -7.414 123.625 51.781 1 49.28 693 ILE B N 1
ATOM 11941 C CA . ILE B 1 693 ? -7.375 124.438 53 1 49.28 693 ILE B CA 1
ATOM 11942 C C . ILE B 1 693 ? -8.773 124.5 53.625 1 49.28 693 ILE B C 1
ATOM 11944 O O . ILE B 1 693 ? -9.719 124.938 52.938 1 49.28 693 ILE B O 1
ATOM 11948 N N . PRO B 1 694 ? -9.047 123.938 54.719 1 51.84 694 PRO B N 1
ATOM 11949 C CA . PRO B 1 694 ? -10.391 124 55.281 1 51.84 694 PRO B CA 1
ATOM 11950 C C . PRO B 1 694 ? -10.969 125.375 55.312 1 51.84 694 PRO B C 1
ATOM 11952 O O . PRO B 1 694 ? -10.219 126.375 55.438 1 51.84 694 PRO B O 1
ATOM 11955 N N . TYR B 1 695 ? -12.094 125.562 55.031 1 57.03 695 TYR B N 1
ATOM 11956 C CA . TYR B 1 695 ? -12.773 126.812 54.875 1 57.03 695 TYR B CA 1
ATOM 11957 C C . TYR B 1 695 ? -12.656 127.625 56.188 1 57.03 695 TYR B C 1
ATOM 11959 O O . TYR B 1 695 ? -12.602 128.875 56.125 1 57.03 695 TYR B O 1
ATOM 11967 N N . TYR B 1 696 ? -12.5 127 57.406 1 59.22 696 TYR B N 1
ATOM 11968 C CA . TYR B 1 696 ? -12.477 127.812 58.625 1 59.22 696 TYR B CA 1
ATOM 11969 C C . TYR B 1 696 ? -11.172 128.625 58.781 1 59.22 696 TYR B C 1
ATOM 11971 O O . TYR B 1 696 ? -11.125 129.625 59.469 1 59.22 696 TYR B O 1
ATOM 11979 N N . ILE B 1 697 ? -10.219 128.125 57.969 1 64.12 697 ILE B N 1
ATOM 11980 C CA . ILE B 1 697 ? -8.977 128.875 58.031 1 64.12 697 ILE B CA 1
ATOM 11981 C C . ILE B 1 697 ? -9.133 130.25 57.25 1 64.12 697 ILE B C 1
ATOM 11983 O O . ILE B 1 697 ? -8.602 131.25 57.656 1 64.12 697 ILE B O 1
ATOM 11987 N N . TYR B 1 698 ? -10.016 130.125 56.281 1 64.06 698 TYR B N 1
ATOM 11988 C CA . TYR B 1 698 ? -10.32 131.375 55.594 1 64.06 698 TYR B CA 1
ATOM 11989 C C . TYR B 1 698 ? -11.172 132.25 56.469 1 64.06 698 TYR B C 1
ATOM 11991 O O . TYR B 1 698 ? -10.984 133.5 56.469 1 64.06 698 TYR B O 1
ATOM 11999 N N . LEU B 1 699 ? -11.969 131.75 57.406 1 65.88 699 LEU B N 1
ATOM 12000 C CA . LEU B 1 699 ? -12.742 132.5 58.344 1 65.88 699 LEU B CA 1
ATOM 12001 C C . LEU B 1 699 ? -11.852 133.125 59.469 1 65.88 699 LEU B C 1
ATOM 12003 O O . LEU B 1 699 ? -12 134.25 59.875 1 65.88 699 LEU B O 1
ATOM 12007 N N . ILE B 1 700 ? -10.844 132.375 59.781 1 68 700 ILE B N 1
ATOM 12008 C CA . ILE B 1 700 ? -9.906 132.75 60.781 1 68 700 ILE B CA 1
ATOM 12009 C C . ILE B 1 700 ? -9.016 133.875 60.188 1 68 700 ILE B C 1
ATOM 12011 O O . ILE B 1 700 ? -8.766 134.875 60.812 1 68 700 ILE B O 1
ATOM 12015 N N . ILE B 1 701 ? -8.82 133.75 58.969 1 67.94 701 ILE B N 1
ATOM 12016 C CA . ILE B 1 701 ? -8.031 134.75 58.281 1 67.94 701 ILE B CA 1
ATOM 12017 C C . ILE B 1 701 ? -8.883 136 58.062 1 67.94 701 ILE B C 1
ATOM 12019 O O . ILE B 1 701 ? -8.398 137.125 58.219 1 67.94 701 ILE B O 1
ATOM 12023 N N . LEU B 1 702 ? -10.188 135.875 57.969 1 69.75 702 LEU B N 1
ATOM 12024 C CA . LEU B 1 702 ? -11.109 137 57.781 1 69.75 702 LEU B CA 1
ATOM 12025 C C . LEU B 1 702 ? -11.359 137.75 59.094 1 69.75 702 LEU B C 1
ATOM 12027 O O . LEU B 1 702 ? -11.383 139 59.156 1 69.75 702 LEU B O 1
ATOM 12031 N N . VAL B 1 703 ? -11.445 137 60.188 1 68.56 703 VAL B N 1
ATOM 12032 C CA . VAL B 1 703 ? -11.727 137.625 61.5 1 68.56 703 VAL B CA 1
ATOM 12033 C C . VAL B 1 703 ? -10.461 138.25 62.062 1 68.56 703 VAL B C 1
ATOM 12035 O O . VAL B 1 703 ? -10.5 139.375 62.594 1 68.56 703 VAL B O 1
ATOM 12038 N N . LEU B 1 704 ? -9.414 137.625 61.719 1 68.81 704 LEU B N 1
ATOM 12039 C CA . LEU B 1 704 ? -8.18 138.25 62.25 1 68.81 704 LEU B CA 1
ATOM 12040 C C . LEU B 1 704 ? -7.656 139.25 61.344 1 68.81 704 LEU B C 1
ATOM 12042 O O . LEU B 1 704 ? -7.004 140.25 61.812 1 68.81 704 LEU B O 1
ATOM 12046 N N . GLY B 1 705 ? -8.164 139.25 60.062 1 62.41 705 GLY B N 1
ATOM 12047 C CA . GLY B 1 705 ? -7.777 140.25 59.125 1 62.41 705 GLY B CA 1
ATOM 12048 C C . GLY B 1 705 ? -8.797 141.375 59 1 62.41 705 GLY B C 1
ATOM 12049 O O . GLY B 1 705 ? -8.641 142.375 58.188 1 62.41 705 GLY B O 1
ATOM 12050 N N . TRP B 1 706 ? -9.812 141.375 59.75 1 65.5 706 TRP B N 1
ATOM 12051 C CA . TRP B 1 706 ? -10.867 142.375 59.688 1 65.5 706 TRP B CA 1
ATOM 12052 C C . TRP B 1 706 ? -10.328 143.75 60.031 1 65.5 706 TRP B C 1
ATOM 12054 O O . TRP B 1 706 ? -10.672 144.75 59.375 1 65.5 706 TRP B O 1
ATOM 12064 N N . ASN B 1 707 ? -9.508 143.875 61.062 1 68.31 707 ASN B N 1
ATOM 12065 C CA . ASN B 1 707 ? -8.961 145.25 61.375 1 68.31 707 ASN B CA 1
ATOM 12066 C C . ASN B 1 707 ? -8.078 145.75 60.25 1 68.31 707 ASN B C 1
ATOM 12068 O O . ASN B 1 707 ? -8.125 146.875 59.938 1 68.31 707 ASN B O 1
ATOM 12072 N N . GLU B 1 708 ? -7.355 145 59.688 1 65.19 708 GLU B N 1
ATOM 12073 C CA . GLU B 1 708 ? -6.566 145.375 58.531 1 65.19 708 GLU B CA 1
ATOM 12074 C C . GLU B 1 708 ? -7.449 145.625 57.312 1 65.19 708 GLU B C 1
ATOM 12076 O O . GLU B 1 708 ? -7.238 146.625 56.562 1 65.19 708 GLU B O 1
ATOM 12081 N N . PHE B 1 709 ? -8.492 144.875 57.25 1 66.25 709 PHE B N 1
ATOM 12082 C CA . PHE B 1 709 ? -9.461 145.125 56.188 1 66.25 709 PHE B CA 1
ATOM 12083 C C . PHE B 1 709 ? -10.234 146.5 56.406 1 66.25 709 PHE B C 1
ATOM 12085 O O . PHE B 1 709 ? -10.422 147.25 55.469 1 66.25 709 PHE B O 1
ATOM 12092 N N . MET B 1 710 ? -10.633 146.75 57.656 1 65.06 710 MET B N 1
ATOM 12093 C CA . MET B 1 710 ? -11.32 148 57.969 1 65.06 710 MET B CA 1
ATOM 12094 C C . MET B 1 710 ? -10.352 149.125 57.875 1 65.06 710 MET B C 1
ATOM 12096 O O . MET B 1 710 ? -10.742 150.25 57.5 1 65.06 710 MET B O 1
ATOM 12100 N N . ALA B 1 711 ? -9.055 148.875 58.219 1 65 711 ALA B N 1
ATOM 12101 C CA . ALA B 1 711 ? -8.086 150 58.062 1 65 711 ALA B CA 1
ATOM 12102 C C . ALA B 1 711 ? -7.875 150.375 56.594 1 65 711 ALA B C 1
ATOM 12104 O O . ALA B 1 711 ? -7.688 151.5 56.219 1 65 711 ALA B O 1
ATOM 12105 N N . ILE B 1 712 ? -8.047 149.5 55.812 1 64.06 712 ILE B N 1
ATOM 12106 C CA . ILE B 1 712 ? -7.918 149.75 54.375 1 64.06 712 ILE B CA 1
ATOM 12107 C C . ILE B 1 712 ? -9.195 150.375 53.844 1 64.06 712 ILE B C 1
ATOM 12109 O O . ILE B 1 712 ? -9.133 151.375 53.062 1 64.06 712 ILE B O 1
ATOM 12113 N N . ILE B 1 713 ? -10.391 150 54.438 1 63.5 713 ILE B N 1
ATOM 12114 C CA . ILE B 1 713 ? -11.633 150.625 53.969 1 63.5 713 ILE B CA 1
ATOM 12115 C C . ILE B 1 713 ? -11.766 152.125 54.562 1 63.5 713 ILE B C 1
ATOM 12117 O O . ILE B 1 713 ? -12.25 153 53.906 1 63.5 713 ILE B O 1
ATOM 12121 N N . ARG B 1 714 ? -11.258 152.25 55.844 1 61.31 714 ARG B N 1
ATOM 12122 C CA . ARG B 1 714 ? -11.453 153.625 56.469 1 61.31 714 ARG B CA 1
ATOM 12123 C C . ARG B 1 714 ? -10.406 154.625 56 1 61.31 714 ARG B C 1
ATOM 12125 O O . ARG B 1 714 ? -10.648 155.75 56.031 1 61.31 714 ARG B O 1
ATOM 12132 N N . ASN B 1 715 ? -9.227 154.125 55.656 1 59.66 715 ASN B N 1
ATOM 12133 C CA . ASN B 1 715 ? -8.289 155.125 55.094 1 59.66 715 ASN B CA 1
ATOM 12134 C C . ASN B 1 715 ? -8.406 155.25 53.594 1 59.66 715 ASN B C 1
ATOM 12136 O O . ASN B 1 715 ? -8.258 154.25 52.875 1 59.66 715 ASN B O 1
ATOM 12140 N N . PRO B 1 716 ? -9.047 156.375 53.125 1 63.06 716 PRO B N 1
ATOM 12141 C CA . PRO B 1 716 ? -9.352 156.625 51.719 1 63.06 716 PRO B CA 1
ATOM 12142 C C . PRO B 1 716 ? -8.18 156.25 50.781 1 63.06 716 PRO B C 1
ATOM 12144 O O . PRO B 1 716 ? -8.383 155.75 49.656 1 63.06 716 PRO B O 1
ATOM 12147 N N . LEU B 1 717 ? -6.992 156.5 51.25 1 62.69 717 LEU B N 1
ATOM 12148 C CA . LEU B 1 717 ? -5.852 156.25 50.375 1 62.69 717 LEU B CA 1
ATOM 12149 C C . LEU B 1 717 ? -5.625 154.75 50.125 1 62.69 717 LEU B C 1
ATOM 12151 O O . LEU B 1 717 ? -5.367 154.375 49 1 62.69 717 LEU B O 1
ATOM 12155 N N . PHE B 1 718 ? -5.703 154 51.219 1 63.44 718 PHE B N 1
ATOM 12156 C CA . PHE B 1 718 ? -5.438 152.625 51.062 1 63.44 718 PHE B CA 1
ATOM 12157 C C . PHE B 1 718 ? -6.613 151.875 50.375 1 63.44 718 PHE B C 1
ATOM 12159 O O . PHE B 1 718 ? -6.418 151 49.594 1 63.44 718 PHE B O 1
ATOM 12166 N N . PHE B 1 719 ? -7.805 152.5 50.531 1 68.94 719 PHE B N 1
ATOM 12167 C CA . PHE B 1 719 ? -8.992 152 49.875 1 68.94 719 PHE B CA 1
ATOM 12168 C C . PHE B 1 719 ? -8.922 152.25 48.375 1 68.94 719 PHE B C 1
ATOM 12170 O O . PHE B 1 719 ? -9.234 151.375 47.531 1 68.94 719 PHE B O 1
ATOM 12177 N N . SER B 1 720 ? -8.547 153.5 48.125 1 66.69 720 SER B N 1
ATOM 12178 C CA . SER B 1 720 ? -8.383 153.875 46.719 1 66.69 720 SER B CA 1
ATOM 12179 C C . SER B 1 720 ? -7.289 153.125 46.062 1 66.69 720 SER B C 1
ATOM 12181 O O . SER B 1 720 ? -7.438 152.625 44.906 1 66.69 720 SER B O 1
ATOM 12183 N N . LEU B 1 721 ? -6.242 152.875 46.75 1 67.56 721 LEU B N 1
ATOM 12184 C CA . LEU B 1 721 ? -5.152 152 46.219 1 67.56 721 LEU B CA 1
ATOM 12185 C C . LEU B 1 721 ? -5.578 150.625 46.031 1 67.56 721 LEU B C 1
ATOM 12187 O O . LEU B 1 721 ? -5.23 150 45.062 1 67.56 721 LEU B O 1
ATOM 12191 N N . SER B 1 722 ? -6.453 150.125 46.969 1 67.12 722 SER B N 1
ATOM 12192 C CA . SER B 1 722 ? -6.953 148.75 46.906 1 67.12 722 SER B CA 1
ATOM 12193 C C . SER B 1 722 ? -7.926 148.625 45.719 1 67.12 722 SER B C 1
ATOM 12195 O O . SER B 1 722 ? -7.922 147.625 45.031 1 67.12 722 SER B O 1
ATOM 12197 N N . ILE B 1 723 ? -8.727 149.75 45.5 1 68.12 723 ILE B N 1
ATOM 12198 C CA . ILE B 1 723 ? -9.617 149.75 44.344 1 68.12 723 ILE B CA 1
ATOM 12199 C C . ILE B 1 723 ? -8.789 149.75 43.062 1 68.12 723 ILE B C 1
ATOM 12201 O O . ILE B 1 723 ? -9.109 149 42.094 1 68.12 723 ILE B O 1
ATOM 12205 N N . VAL B 1 724 ? -7.75 150.625 43.031 1 68.44 724 VAL B N 1
ATOM 12206 C CA . VAL B 1 724 ? -6.918 150.75 41.844 1 68.44 724 VAL B CA 1
ATOM 12207 C C . VAL B 1 724 ? -6.188 149.375 41.625 1 68.44 724 VAL B C 1
ATOM 12209 O O . VAL B 1 724 ? -6.105 148.875 40.5 1 68.44 724 VAL B O 1
ATOM 12212 N N . LEU B 1 725 ? -5.793 148.75 42.781 1 70.81 725 LEU B N 1
ATOM 12213 C CA . LEU B 1 725 ? -5.129 147.5 42.656 1 70.81 725 LEU B CA 1
ATOM 12214 C C . LEU B 1 725 ? -6.125 146.375 42.281 1 70.81 725 LEU B C 1
ATOM 12216 O O . LEU B 1 725 ? -5.824 145.5 41.469 1 70.81 725 LEU B O 1
ATOM 12220 N N . GLY B 1 726 ? -7.32 146.5 42.844 1 68.69 726 GLY B N 1
ATOM 12221 C CA . GLY B 1 726 ? -8.383 145.5 42.469 1 68.69 726 GLY B CA 1
ATOM 12222 C C . GLY B 1 726 ? -8.828 145.75 41.031 1 68.69 726 GLY B C 1
ATOM 12223 O O . GLY B 1 726 ? -9.039 144.75 40.312 1 68.69 726 GLY B O 1
ATOM 12224 N N . ALA B 1 727 ? -8.969 147 40.656 1 69.75 727 ALA B N 1
ATOM 12225 C CA . ALA B 1 727 ? -9.305 147.25 39.25 1 69.75 727 ALA B CA 1
ATOM 12226 C C . ALA B 1 727 ? -8.203 146.875 38.312 1 69.75 727 ALA B C 1
ATOM 12228 O O . ALA B 1 727 ? -8.484 146.375 37.219 1 69.75 727 ALA B O 1
ATOM 12229 N N . THR B 1 728 ? -6.988 147 38.75 1 71.69 728 THR B N 1
ATOM 12230 C CA . THR B 1 728 ? -5.895 146.5 37.906 1 71.69 728 THR B CA 1
ATOM 12231 C C . THR B 1 728 ? -5.906 145 37.781 1 71.69 728 THR B C 1
ATOM 12233 O O . THR B 1 728 ? -5.695 144.5 36.719 1 71.69 728 THR B O 1
ATOM 12236 N N . VAL B 1 729 ? -6.219 144.5 38.938 1 72 729 VAL B N 1
ATOM 12237 C CA . VAL B 1 729 ? -6.301 143 38.906 1 72 729 VAL B CA 1
ATOM 12238 C C . VAL B 1 729 ? -7.504 142.625 38.062 1 72 729 VAL B C 1
ATOM 12240 O O . VAL B 1 729 ? -7.418 141.625 37.312 1 72 729 VAL B O 1
ATOM 12243 N N . TYR B 1 730 ? -8.578 143.25 38.219 1 69.06 730 TYR B N 1
ATOM 12244 C CA . TYR B 1 730 ? -9.758 143 37.406 1 69.06 730 TYR B CA 1
ATOM 12245 C C . TYR B 1 730 ? -9.453 143.25 35.938 1 69.06 730 TYR B C 1
ATOM 12247 O O . TYR B 1 730 ? -9.844 142.375 35.094 1 69.06 730 TYR B O 1
ATOM 12255 N N . VAL B 1 731 ? -8.836 144.375 35.5 1 72.5 731 VAL B N 1
ATOM 12256 C CA . VAL B 1 731 ? -8.477 144.625 34.125 1 72.5 731 VAL B CA 1
ATOM 12257 C C . VAL B 1 731 ? -7.492 143.5 33.625 1 72.5 731 VAL B C 1
ATOM 12259 O O . VAL B 1 731 ? -7.613 143 32.531 1 72.5 731 VAL B O 1
ATOM 12262 N N . LEU B 1 732 ? -6.625 143.125 34.594 1 69.81 732 LEU B N 1
ATOM 12263 C CA . LEU B 1 732 ? -5.699 142.125 34.188 1 69.81 732 LEU B CA 1
ATOM 12264 C C . LEU B 1 732 ? -6.422 140.75 34.062 1 69.81 732 LEU B C 1
ATOM 12266 O O . LEU B 1 732 ? -6.113 140 33.156 1 69.81 732 LEU B O 1
ATOM 12270 N N . TYR B 1 733 ? -7.422 140.625 34.906 1 67.12 733 TYR B N 1
ATOM 12271 C CA . TYR B 1 733 ? -8.242 139.5 34.812 1 67.12 733 TYR B CA 1
ATOM 12272 C C . TYR B 1 733 ? -9.094 139.5 33.562 1 67.12 733 TYR B C 1
ATOM 12274 O O . TYR B 1 733 ? -9.18 138.5 32.844 1 67.12 733 TYR B O 1
ATOM 12282 N N . TYR B 1 734 ? -9.664 140.625 33.219 1 67.69 734 TYR B N 1
ATOM 12283 C CA . TYR B 1 734 ? -10.5 140.75 32.031 1 67.69 734 TYR B CA 1
ATOM 12284 C C . TYR B 1 734 ? -9.648 140.625 30.781 1 67.69 734 TYR B C 1
ATOM 12286 O O . TYR B 1 734 ? -10.078 140.125 29.766 1 67.69 734 TYR B O 1
ATOM 12294 N N . LEU B 1 735 ? -8.453 141.125 30.781 1 67 735 LEU B N 1
ATOM 12295 C CA . LEU B 1 735 ? -7.613 141.125 29.594 1 67 735 LEU B CA 1
ATOM 12296 C C . LEU B 1 735 ? -6.82 139.875 29.516 1 67 735 LEU B C 1
ATOM 12298 O O . LEU B 1 735 ? -6.066 139.625 28.562 1 67 735 LEU B O 1
ATOM 12302 N N . GLY B 1 736 ? -7.16 138.875 30.359 1 63.97 736 GLY B N 1
ATOM 12303 C CA . GLY B 1 736 ? -6.531 137.625 30.344 1 63.97 736 GLY B CA 1
ATOM 12304 C C . GLY B 1 736 ? -5.055 137.625 30.688 1 63.97 736 GLY B C 1
ATOM 12305 O O . GLY B 1 736 ? -4.297 136.75 30.312 1 63.97 736 GLY B O 1
ATOM 12306 N N . LEU B 1 737 ? -4.602 138.625 31.156 1 60.25 737 LEU B N 1
ATOM 12307 C CA . LEU B 1 737 ? -3.176 138.875 31.391 1 60.25 737 LEU B CA 1
ATOM 12308 C C . LEU B 1 737 ? -2.809 138.5 32.844 1 60.25 737 LEU B C 1
ATOM 12310 O O . LEU B 1 737 ? -1.678 138.75 33.25 1 60.25 737 LEU B O 1
ATOM 12314 N N . LEU B 1 738 ? -3.793 138 33.562 1 65.38 738 LEU B N 1
ATOM 12315 C CA . LEU B 1 738 ? -3.553 137.75 34.969 1 65.38 738 LEU B CA 1
ATOM 12316 C C . LEU B 1 738 ? -2.453 136.75 35.125 1 65.38 738 LEU B C 1
ATOM 12318 O O . LEU B 1 738 ? -1.602 136.75 36 1 65.38 738 LEU B O 1
ATOM 12322 N N . ARG B 1 739 ? -2.504 135.75 34.281 1 65.19 739 ARG B N 1
ATOM 12323 C CA . ARG B 1 739 ? -1.49 134.75 34.344 1 65.19 739 ARG B CA 1
ATOM 12324 C C . ARG B 1 739 ? -0.118 135.25 33.969 1 65.19 739 ARG B C 1
ATOM 12326 O O . ARG B 1 739 ? 0.865 135 34.656 1 65.19 739 ARG B O 1
ATOM 12333 N N . PRO B 1 740 ? -0.007 135.75 32.781 1 65.69 740 PRO B N 1
ATOM 12334 C CA . PRO B 1 740 ? 1.311 136.375 32.469 1 65.69 740 PRO B CA 1
ATOM 12335 C C . PRO B 1 740 ? 1.747 137.375 33.469 1 65.69 740 PRO B C 1
ATOM 12337 O O . PRO B 1 740 ? 2.932 137.5 33.781 1 65.69 740 PRO B O 1
ATOM 12340 N N . ALA B 1 741 ? 0.867 138.25 34.031 1 66.06 741 ALA B N 1
ATOM 12341 C CA . ALA B 1 741 ? 1.208 139.25 35.031 1 66.06 741 ALA B CA 1
ATOM 12342 C C . ALA B 1 741 ? 1.672 138.625 36.344 1 66.06 741 ALA B C 1
ATOM 12344 O O . ALA B 1 741 ? 2.572 139.25 37 1 66.06 741 ALA B O 1
ATOM 12345 N N . LEU B 1 742 ? 1.004 137.625 36.625 1 64.31 742 LEU B N 1
ATOM 12346 C CA . LEU B 1 742 ? 1.435 136.875 37.812 1 64.31 742 LEU B CA 1
ATOM 12347 C C . LEU B 1 742 ? 2.814 136.25 37.625 1 64.31 742 LEU B C 1
ATOM 12349 O O . LEU B 1 742 ? 3.629 136.25 38.531 1 64.31 742 LEU B O 1
ATOM 12353 N N . VAL B 1 743 ? 3.125 135.875 36.406 1 62.62 743 VAL B N 1
ATOM 12354 C CA . VAL B 1 743 ? 4.457 135.375 36.094 1 62.62 743 VAL B CA 1
ATOM 12355 C C . VAL B 1 743 ? 5.465 136.5 36.125 1 62.62 743 VAL B C 1
ATOM 12357 O O . VAL B 1 743 ? 6.566 136.375 36.656 1 62.62 743 VAL B O 1
ATOM 12360 N N . VAL B 1 744 ? 5.078 137.75 35.594 1 63.44 744 VAL B N 1
ATOM 12361 C CA . VAL B 1 744 ? 5.973 138.875 35.625 1 63.44 744 VAL B CA 1
ATOM 12362 C C . VAL B 1 744 ? 6.102 139.375 37.062 1 63.44 744 VAL B C 1
ATOM 12364 O O . VAL B 1 744 ? 7.195 139.75 37.5 1 63.44 744 VAL B O 1
ATOM 12367 N N . ALA B 1 745 ? 4.973 139.375 37.938 1 63.84 745 ALA B N 1
ATOM 12368 C CA . ALA B 1 745 ? 5.016 139.75 39.344 1 63.84 745 ALA B CA 1
ATOM 12369 C C . ALA B 1 745 ? 5.852 138.75 40.156 1 63.84 745 ALA B C 1
ATOM 12371 O O . ALA B 1 745 ? 6.629 139.125 41 1 63.84 745 ALA B O 1
ATOM 12372 N N . GLN B 1 746 ? 5.637 137.5 39.812 1 63.19 746 GLN B N 1
ATOM 12373 C CA . GLN B 1 746 ? 6.445 136.5 40.469 1 63.19 746 GLN B CA 1
ATOM 12374 C C . GLN B 1 746 ? 7.918 136.625 40.094 1 63.19 746 GLN B C 1
ATOM 12376 O O . GLN B 1 746 ? 8.797 136.625 40.938 1 63.19 746 GLN B O 1
ATOM 12381 N N . ARG B 1 747 ? 8.211 136.875 38.844 1 59.12 747 ARG B N 1
ATOM 12382 C CA . ARG B 1 747 ? 9.586 137 38.375 1 59.12 747 ARG B CA 1
ATOM 12383 C C . ARG B 1 747 ? 10.164 138.375 38.938 1 59.12 747 ARG B C 1
ATOM 12385 O O . ARG B 1 747 ? 11.336 138.375 39.312 1 59.12 747 ARG B O 1
ATOM 12392 N N . THR B 1 748 ? 9.375 139.5 39 1 62.69 748 THR B N 1
ATOM 12393 C CA . THR B 1 748 ? 9.828 140.75 39.594 1 62.69 748 THR B CA 1
ATOM 12394 C C . THR B 1 748 ? 10.008 140.625 41.094 1 62.69 748 THR B C 1
ATOM 12396 O O . THR B 1 748 ? 10.953 141.125 41.656 1 62.69 748 THR B O 1
ATOM 12399 N N . MET B 1 749 ? 9.117 139.875 41.719 1 59.06 749 MET B N 1
ATOM 12400 C CA . MET B 1 749 ? 9.258 139.5 43.156 1 59.06 749 MET B CA 1
ATOM 12401 C C . MET B 1 749 ? 10.484 138.75 43.406 1 59.06 749 MET B C 1
ATOM 12403 O O . MET B 1 749 ? 11.203 138.875 44.375 1 59.06 749 MET B O 1
ATOM 12407 N N . ASP B 1 750 ? 10.648 137.875 42.5 1 59.53 750 ASP B N 1
ATOM 12408 C CA . ASP B 1 750 ? 11.867 137 42.594 1 59.53 750 ASP B CA 1
ATOM 12409 C C . ASP B 1 750 ? 13.109 137.875 42.406 1 59.53 750 ASP B C 1
ATOM 12411 O O . ASP B 1 750 ? 14.109 137.75 43.094 1 59.53 750 ASP B O 1
ATOM 12415 N N . GLU B 1 751 ? 13.031 138.75 41.469 1 59.12 751 GLU B N 1
ATOM 12416 C CA . GLU B 1 751 ? 14.164 139.625 41.25 1 59.12 751 GLU B CA 1
ATOM 12417 C C . GLU B 1 751 ? 14.305 140.625 42.375 1 59.12 751 GLU B C 1
ATOM 12419 O O . GLU B 1 751 ? 15.422 141 42.781 1 59.12 751 GLU B O 1
ATOM 12424 N N . VAL B 1 752 ? 13.148 141.125 43.031 1 58.81 752 VAL B N 1
ATOM 12425 C CA . VAL B 1 752 ? 13.203 142 44.188 1 58.81 752 VAL B CA 1
ATOM 12426 C C . VAL B 1 752 ? 13.734 141.375 45.406 1 58.81 752 VAL B C 1
ATOM 12428 O O . VAL B 1 752 ? 14.531 141.875 46.188 1 58.81 752 VAL B O 1
ATOM 12431 N N . ILE B 1 753 ? 13.289 140.125 45.469 1 57.59 753 ILE B N 1
ATOM 12432 C CA . ILE B 1 753 ? 13.805 139.375 46.562 1 57.59 753 ILE B CA 1
ATOM 12433 C C . ILE B 1 753 ? 15.305 139.125 46.375 1 57.59 753 ILE B C 1
ATOM 12435 O O . ILE B 1 753 ? 16.078 139.25 47.344 1 57.59 753 ILE B O 1
ATOM 12439 N N . VAL B 1 754 ? 15.695 138.875 45.188 1 59.03 754 VAL B N 1
ATOM 12440 C CA . VAL B 1 754 ? 17.125 138.75 44.938 1 59.03 754 VAL B CA 1
ATOM 12441 C C . VAL B 1 754 ? 17.812 140.125 45.156 1 59.03 754 VAL B C 1
ATOM 12443 O O . VAL B 1 754 ? 18.891 140.125 45.75 1 59.03 754 VAL B O 1
ATOM 12446 N N . MET B 1 755 ? 17.172 141.125 44.719 1 57.22 755 MET B N 1
ATOM 12447 C CA . MET B 1 755 ? 17.75 142.5 44.969 1 57.22 755 MET B CA 1
ATOM 12448 C C . MET B 1 755 ? 17.703 142.875 46.438 1 57.22 755 MET B C 1
ATOM 12450 O O . MET B 1 755 ? 18.641 143.5 46.969 1 57.22 755 MET B O 1
ATOM 12454 N N . ALA B 1 756 ? 16.562 142.5 47.125 1 54.88 756 ALA B N 1
ATOM 12455 C CA . ALA B 1 756 ? 16.469 142.75 48.562 1 54.88 756 ALA B CA 1
ATOM 12456 C C . ALA B 1 756 ? 17.469 141.875 49.312 1 54.88 756 ALA B C 1
ATOM 12458 O O . ALA B 1 756 ? 18.094 142.375 50.281 1 54.88 756 ALA B O 1
ATOM 12459 N N . LYS B 1 757 ? 17.578 140.75 48.812 1 55.09 757 LYS B N 1
ATOM 12460 C CA . LYS B 1 757 ? 18.609 140 49.438 1 55.09 757 LYS B CA 1
ATOM 12461 C C . LYS B 1 757 ? 20 140.5 49.188 1 55.09 757 LYS B C 1
ATOM 12463 O O . LYS B 1 757 ? 20.844 140.5 50.094 1 55.09 757 LYS B O 1
ATOM 12468 N N . THR B 1 758 ? 20.203 141 48.031 1 56.47 758 THR B N 1
ATOM 12469 C CA . THR B 1 758 ? 21.5 141.625 47.781 1 56.47 758 THR B CA 1
ATOM 12470 C C . THR B 1 758 ? 21.672 143 48.594 1 56.47 758 THR B C 1
ATOM 12472 O O . THR B 1 758 ? 22.75 143.25 49.156 1 56.47 758 THR B O 1
ATOM 12475 N N . LYS B 1 759 ? 20.594 143.75 48.688 1 50.06 759 LYS B N 1
ATOM 12476 C CA . LYS B 1 759 ? 20.719 145 49.469 1 50.06 759 LYS B CA 1
ATOM 12477 C C . LYS B 1 759 ? 20.75 144.75 50.938 1 50.06 759 LYS B C 1
ATOM 12479 O O . LYS B 1 759 ? 21.469 145.375 51.719 1 50.06 759 LYS B O 1
ATOM 12484 N N . LEU B 1 760 ? 19.922 143.75 51.281 1 47.47 760 LEU B N 1
ATOM 12485 C CA . LEU B 1 760 ? 20 143.375 52.688 1 47.47 760 LEU B CA 1
ATOM 12486 C C . LEU B 1 760 ? 21.375 142.75 53 1 47.47 760 LEU B C 1
ATOM 12488 O O . LEU B 1 760 ? 21.922 143 54.094 1 47.47 760 LEU B O 1
ATOM 12492 N N . ARG B 1 761 ? 21.922 142.125 52.062 1 49.03 761 ARG B N 1
ATOM 12493 C CA . ARG B 1 761 ? 23.297 141.75 52.219 1 49.03 761 ARG B CA 1
ATOM 12494 C C . ARG B 1 761 ? 24.25 142.875 52.344 1 49.03 761 ARG B C 1
ATOM 12496 O O . ARG B 1 761 ? 25.188 142.875 53.125 1 49.03 761 ARG B O 1
ATOM 12503 N N . GLU B 1 762 ? 24 143.875 51.5 1 47.12 762 GLU B N 1
ATOM 12504 C CA . GLU B 1 762 ? 24.859 145 51.594 1 47.12 762 GLU B CA 1
ATOM 12505 C C . GLU B 1 762 ? 24.703 145.75 52.906 1 47.12 762 GLU B C 1
ATOM 12507 O O . GLU B 1 762 ? 25.672 146.25 53.469 1 47.12 762 GLU B O 1
ATOM 12512 N N . VAL B 1 763 ? 23.359 146 53.25 1 40.91 763 VAL B N 1
ATOM 12513 C CA . VAL B 1 763 ? 23.156 146.75 54.531 1 40.91 763 VAL B CA 1
ATOM 12514 C C . VAL B 1 763 ? 23.719 145.875 55.656 1 40.91 763 VAL B C 1
ATOM 12516 O O . VAL B 1 763 ? 24.219 146.375 56.656 1 40.91 763 VAL B O 1
ATOM 12519 N N . LEU B 1 764 ? 23.484 144.625 55.5 1 37.66 764 LEU B N 1
ATOM 12520 C CA . LEU B 1 764 ? 24.031 143.75 56.594 1 37.66 764 LEU B CA 1
ATOM 12521 C C . LEU B 1 764 ? 25.562 143.75 56.531 1 37.66 764 LEU B C 1
ATOM 12523 O O . LEU B 1 764 ? 26.219 143.5 57.562 1 37.66 764 LEU B O 1
ATOM 12527 N N . ILE B 1 765 ? 26.047 143.875 55.281 1 38.06 765 ILE B N 1
ATOM 12528 C CA . ILE B 1 765 ? 27.5 143.875 55.312 1 38.06 765 ILE B CA 1
ATOM 12529 C C . ILE B 1 765 ? 28.047 145.25 55.875 1 38.06 765 ILE B C 1
ATOM 12531 O O . ILE B 1 765 ? 29.156 145.25 56.438 1 38.06 765 ILE B O 1
ATOM 12535 N N . ASP B 1 766 ? 27.359 146.375 55.5 1 33.31 766 ASP B N 1
ATOM 12536 C CA . ASP B 1 766 ? 28.141 147.5 55.781 1 33.31 766 ASP B CA 1
ATOM 12537 C C . ASP B 1 766 ? 28.281 147.75 57.312 1 33.31 766 ASP B C 1
ATOM 12539 O O . ASP B 1 766 ? 28.844 148.75 57.75 1 33.31 766 ASP B O 1
ATOM 12543 N N . ASP B 1 767 ? 27.281 147.25 58 1 29.58 767 ASP B N 1
ATOM 12544 C CA . ASP B 1 767 ? 27.5 148 59.281 1 29.58 767 ASP B CA 1
ATOM 12545 C C . ASP B 1 767 ? 28.781 147.5 59.938 1 29.58 767 ASP B C 1
ATOM 12547 O O . ASP B 1 767 ? 29.141 148 61.031 1 29.58 767 ASP B O 1
ATOM 12551 N N . HIS B 1 768 ? 29.156 146.25 59.625 1 28.84 768 HIS B N 1
ATOM 12552 C CA . HIS B 1 768 ? 30.172 145.875 60.594 1 28.84 768 HIS B CA 1
ATOM 12553 C C . HIS B 1 768 ? 31.5 146.625 60.281 1 28.84 768 HIS B C 1
ATOM 12555 O O . HIS B 1 768 ? 32.5 146.25 60.938 1 28.84 768 HIS B O 1
ATOM 12561 N N . GLU B 1 769 ? 31.656 147.25 59.062 1 26.19 769 GLU B N 1
ATOM 12562 C CA . GLU B 1 769 ? 33.031 147.625 59.156 1 26.19 769 GLU B CA 1
ATOM 12563 C C . GLU B 1 769 ? 33.219 148.625 60.344 1 26.19 769 GLU B C 1
ATOM 12565 O O . GLU B 1 769 ? 34.281 148.625 60.969 1 26.19 769 GLU B O 1
ATOM 12570 N N . VAL B 1 770 ? 32.312 149.625 60.438 1 28.22 770 VAL B N 1
ATOM 12571 C CA . VAL B 1 770 ? 32.875 150.875 61.094 1 28.22 770 VAL B CA 1
ATOM 12572 C C . VAL B 1 770 ? 33.062 150.5 62.562 1 28.22 770 VAL B C 1
ATOM 12574 O O . VAL B 1 770 ? 34 151.125 63.188 1 28.22 770 VAL B O 1
ATOM 12577 N N . THR B 1 771 ? 32.125 149.875 63.312 1 26.22 771 THR B N 1
ATOM 12578 C CA . THR B 1 771 ? 32.531 149.875 64.75 1 26.22 771 THR B CA 1
ATOM 12579 C C . THR B 1 771 ? 33.625 148.875 65 1 26.22 771 THR B C 1
ATOM 12581 O O . THR B 1 771 ? 33.875 148.5 66.188 1 26.22 771 THR B O 1
ATOM 12584 N N . GLY B 1 772 ? 34.219 148.125 63.906 1 22.33 772 GLY B N 1
ATOM 12585 C CA . GLY B 1 772 ? 35.406 147.5 64.438 1 22.33 772 GLY B CA 1
ATOM 12586 C C . GLY B 1 772 ? 36.375 148.375 65.125 1 22.33 772 GLY B C 1
ATOM 12587 O O . GLY B 1 772 ? 37.25 148 65.875 1 22.33 772 GLY B O 1
ATOM 12588 N N . ARG B 1 773 ? 36.594 149.625 64.438 1 23.55 773 ARG B N 1
ATOM 12589 C CA . ARG B 1 773 ? 37.906 150.25 64.75 1 23.55 773 ARG B CA 1
ATOM 12590 C C . ARG B 1 773 ? 37.969 150.625 66.25 1 23.55 773 ARG B C 1
ATOM 12592 O O . ARG B 1 773 ? 39.031 150.625 66.875 1 23.55 773 ARG B O 1
ATOM 12599 N N . GLN B 1 774 ? 36.875 151.375 66.812 1 23.33 774 GLN B N 1
ATOM 12600 C CA . GLN B 1 774 ? 37.25 152.125 68.062 1 23.33 774 GLN B CA 1
ATOM 12601 C C . GLN B 1 774 ? 37.281 151.125 69.25 1 23.33 774 GLN B C 1
ATOM 12603 O O . GLN B 1 774 ? 37.938 151.5 70.25 1 23.33 774 GLN B O 1
ATOM 12608 N N . LEU B 1 775 ? 36.406 150 69.438 1 21.36 775 LEU B N 1
ATOM 12609 C CA . LEU B 1 775 ? 36.844 149.375 70.688 1 21.36 775 LEU B CA 1
ATOM 12610 C C . LEU B 1 775 ? 38.062 148.5 70.438 1 21.36 775 LEU B C 1
ATOM 12612 O O . LEU B 1 775 ? 37.938 147.25 70.375 1 21.36 775 LEU B O 1
ATOM 12616 N N . ASN B 1 776 ? 38.812 148.5 69.188 1 20.47 776 ASN B N 1
ATOM 12617 C CA . ASN B 1 776 ? 40.094 147.875 69.125 1 20.47 776 ASN B CA 1
ATOM 12618 C C . ASN B 1 776 ? 40.875 148 70.438 1 20.47 776 ASN B C 1
ATOM 12620 O O . ASN B 1 776 ? 41.812 147.25 70.688 1 20.47 776 ASN B O 1
ATOM 12624 N N . LYS B 1 777 ? 40.781 149.375 71.062 1 22.3 777 LYS B N 1
ATOM 12625 C CA . LYS B 1 777 ? 41.844 149.75 71.938 1 22.3 777 LYS B CA 1
ATOM 12626 C C . LYS B 1 777 ? 41.781 149.125 73.312 1 22.3 777 LYS B C 1
ATOM 12628 O O . LYS B 1 777 ? 42.812 148.875 73.938 1 22.3 777 LYS B O 1
ATOM 12633 N N . MET B 1 778 ? 40.531 149 74 1 20.62 778 MET B N 1
ATOM 12634 C CA . MET B 1 778 ? 40.969 148.875 75.375 1 20.62 778 MET B CA 1
ATOM 12635 C C . MET B 1 778 ? 41.469 147.375 75.625 1 20.62 778 MET B C 1
ATOM 12637 O O . MET B 1 778 ? 42.281 147.125 76.5 1 20.62 778 MET B O 1
ATOM 12641 N N . ALA B 1 779 ? 40.688 146.375 75.188 1 22.22 779 ALA B N 1
ATOM 12642 C CA . ALA B 1 779 ? 41.156 145.375 76.188 1 22.22 779 ALA B CA 1
ATOM 12643 C C . ALA B 1 779 ? 42.562 144.875 75.875 1 22.22 779 ALA B C 1
ATOM 12645 O O . ALA B 1 779 ? 42.812 143.875 75.375 1 22.22 779 ALA B O 1
ATOM 12646 N N . GLY B 1 780 ? 43.344 145.875 75.25 1 17.72 780 GLY B N 1
ATOM 12647 C CA . GLY B 1 780 ? 44.75 145.5 75.188 1 17.72 780 GLY B CA 1
ATOM 12648 C C . GLY B 1 780 ? 45.344 145.125 76.562 1 17.72 780 GLY B C 1
ATOM 12649 O O . GLY B 1 780 ? 46.438 144.625 76.625 1 17.72 780 GLY B O 1
ATOM 12650 N N . SER B 1 781 ? 44.844 145.875 77.75 1 19.52 781 SER B N 1
ATOM 12651 C CA . SER B 1 781 ? 46.031 146 78.562 1 19.52 781 SER B CA 1
ATOM 12652 C C . SER B 1 781 ? 46.312 144.75 79.375 1 19.52 781 SER B C 1
ATOM 12654 O O . SER B 1 781 ? 47.031 144.75 80.375 1 19.52 781 SER B O 1
ATOM 12656 N N . LYS B 1 782 ? 45.562 143.625 79.188 1 19.7 782 LYS B N 1
ATOM 12657 C CA . LYS B 1 782 ? 46.281 142.875 80.125 1 19.7 782 LYS B CA 1
ATOM 12658 C C . LYS B 1 782 ? 47.781 142.875 79.875 1 19.7 782 LYS B C 1
ATOM 12660 O O . LYS B 1 782 ? 48.188 142.5 78.75 1 19.7 782 LYS B O 1
ATOM 12665 N N . GLU B 1 783 ? 48.625 143.5 80.938 1 17.27 783 GLU B N 1
ATOM 12666 C CA . GLU B 1 783 ? 49.969 143.625 81.5 1 17.27 783 GLU B CA 1
ATOM 12667 C C . GLU B 1 783 ? 50.531 142.25 81.875 1 17.27 783 GLU B C 1
ATOM 12669 O O . GLU B 1 783 ? 51.656 142.125 82.312 1 17.27 783 GLU B O 1
ATOM 12674 N N . ASN B 1 784 ? 50.281 141.125 81.625 1 19.7 784 ASN B N 1
ATOM 12675 C CA . ASN B 1 784 ? 51.531 140.75 82.25 1 19.7 784 ASN B CA 1
ATOM 12676 C C . ASN B 1 784 ? 52.75 141.375 81.625 1 19.7 784 ASN B C 1
ATOM 12678 O O . ASN B 1 784 ? 52.781 141.625 80.438 1 19.7 784 ASN B O 1
ATOM 12682 N N . ILE B 1 785 ? 53.875 141.875 82.562 1 17.05 785 ILE B N 1
ATOM 12683 C CA . ILE B 1 785 ? 55.062 142.375 83.312 1 17.05 785 ILE B CA 1
ATOM 12684 C C . ILE B 1 785 ? 56.25 141.375 83 1 17.05 785 ILE B C 1
ATOM 12686 O O . ILE B 1 785 ? 56.062 140.125 83 1 17.05 785 ILE B O 1
ATOM 12690 N N . GLU B 1 786 ? 57.094 141 82.938 1 20.19 786 GLU B N 1
ATOM 12691 C CA . GLU B 1 786 ? 58.188 141.625 83.625 1 20.19 786 GLU B CA 1
ATOM 12692 C C . GLU B 1 786 ? 58.438 143 83 1 20.19 786 GLU B C 1
ATOM 12694 O O . GLU B 1 786 ? 57.938 143.375 81.938 1 20.19 786 GLU B O 1
ATOM 12699 N N . LEU B 1 787 ? 59.625 143.125 83.062 1 18.88 787 LEU B N 1
ATOM 12700 C CA . LEU B 1 787 ? 61.062 143.125 83.375 1 18.88 787 LEU B CA 1
ATOM 12701 C C . LEU B 1 787 ? 61.844 142.875 82.062 1 18.88 787 LEU B C 1
ATOM 12703 O O . LEU B 1 787 ? 61.812 141.75 81.562 1 18.88 787 LEU B O 1
ATOM 12707 N N . ASP B 1 788 ? 62.156 144.125 81.188 1 18.02 788 ASP B N 1
ATOM 12708 C CA . ASP B 1 788 ? 63.125 145.125 81.5 1 18.02 788 ASP B CA 1
ATOM 12709 C C . ASP B 1 788 ? 62.875 145.75 82.938 1 18.02 788 ASP B C 1
ATOM 12711 O O . ASP B 1 788 ? 61.719 145.875 83.375 1 18.02 788 ASP B O 1
ATOM 12715 N N . ASP B 1 789 ? 64.125 146.125 83.375 1 16.7 789 ASP B N 1
ATOM 12716 C CA . ASP B 1 789 ? 65.125 147 82.812 1 16.7 789 ASP B CA 1
ATOM 12717 C C . ASP B 1 789 ? 64.625 147.625 81.562 1 16.7 789 ASP B C 1
ATOM 12719 O O . ASP B 1 789 ? 63.906 147 80.75 1 16.7 789 ASP B O 1
ATOM 12723 N N . MET B 1 790 ? 65.062 148 80.062 1 16.11 790 MET B N 1
ATOM 12724 C CA . MET B 1 790 ? 65.062 149.5 79.938 1 16.11 790 MET B CA 1
ATOM 12725 C C . MET B 1 790 ? 63.688 150.125 80.062 1 16.11 790 MET B C 1
ATOM 12727 O O . MET B 1 790 ? 63.5 151.125 80.625 1 16.11 790 MET B O 1
#

Solvent-accessible surface area (backbone atoms only — not comparable to full-atom values): 85802 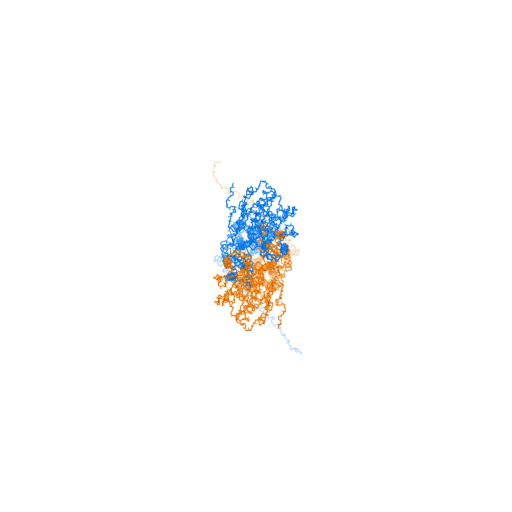Å² total; per-residue (Å²): 131,77,78,60,77,86,43,46,46,64,79,74,79,73,82,67,86,67,87,67,70,71,94,63,48,28,60,20,37,52,42,28,42,81,85,70,48,77,47,85,60,54,65,62,51,48,64,70,72,43,72,89,85,52,52,69,46,60,46,40,35,27,39,40,38,46,46,85,66,48,63,40,54,50,45,25,63,30,27,31,31,31,56,57,61,62,50,64,70,50,85,54,92,59,60,73,27,30,33,37,28,53,38,69,34,30,26,26,81,90,39,79,40,68,53,95,47,44,39,34,41,32,49,44,40,46,31,53,29,47,88,52,45,67,58,52,48,63,51,45,51,50,50,38,48,43,59,73,64,26,27,32,37,31,37,40,40,49,50,75,27,62,60,32,20,62,57,51,42,46,64,56,47,47,54,33,51,42,51,46,41,67,72,48,41,60,57,35,64,75,65,70,51,73,55,31,30,37,38,37,37,37,32,36,54,44,84,64,76,45,49,66,68,52,53,50,50,53,52,51,48,50,53,51,54,50,56,70,67,49,57,48,52,83,91,54,59,84,67,54,67,70,65,44,38,45,79,50,78,47,69,26,33,31,62,83,90,32,44,70,58,19,54,51,34,43,12,50,52,28,30,40,51,61,72,66,42,71,72,66,52,77,46,30,55,86,87,49,36,57,73,51,44,55,52,48,48,52,51,50,47,52,53,52,72,69,36,66,85,61,65,60,74,35,64,68,54,44,49,34,47,51,50,44,51,50,45,47,51,51,44,50,51,53,48,49,55,52,47,53,68,72,57,69,66,83,65,93,80,66,60,44,61,59,49,19,51,48,52,49,47,56,52,50,51,44,49,49,56,44,47,74,70,34,61,40,42,54,63,71,55,40,52,53,52,48,50,50,46,50,50,55,52,50,56,56,50,43,56,59,48,51,52,54,49,50,52,50,50,52,55,53,46,52,50,47,51,52,55,56,60,69,46,74,64,57,64,32,41,64,50,48,52,53,51,50,52,51,49,52,50,50,51,51,52,50,50,52,45,49,15,69,90,64,76,46,79,57,63,70,58,52,54,51,48,52,51,50,50,51,52,52,51,52,52,50,40,53,53,46,51,50,48,52,38,52,53,52,42,50,52,48,45,53,52,48,48,52,48,50,56,57,37,64,74,65,66,48,71,56,39,50,46,53,46,50,51,57,50,48,55,57,59,68,62,62,72,75,86,86,53,53,74,69,52,72,68,56,45,51,52,47,47,51,41,39,54,47,50,43,52,46,41,52,53,52,48,52,43,65,68,48,31,72,68,50,47,44,52,51,37,52,50,47,24,45,52,51,56,42,24,42,99,86,71,45,74,57,80,66,80,48,71,69,59,44,54,52,41,49,54,52,15,51,50,60,26,56,62,44,48,67,54,68,32,33,44,38,32,76,87,69,47,63,56,72,70,97,55,70,72,82,40,65,68,58,37,39,69,66,66,76,65,68,76,74,76,69,75,86,68,88,75,55,84,29,51,53,49,50,73,68,52,50,51,52,41,50,51,54,49,50,55,52,54,48,51,52,49,54,28,55,52,24,45,37,53,32,72,64,66,65,76,60,68,64,57,54,50,47,38,46,62,33,28,38,65,59,49,47,50,26,62,70,38,61,67,51,32,51,48,45,48,53,49,47,47,47,49,46,49,25,51,72,67,64,35,42,61,61,47,48,50,50,50,47,50,48,49,48,48,44,50,50,48,45,46,48,46,48,45,46,58,60,47,51,53,59,58,64,64,52,54,64,79,53,59,64,69,65,75,82,55,88,52,77,37,48,63,120,132,77,79,60,76,87,44,45,46,64,78,75,81,74,84,66,87,65,87,66,70,72,94,63,48,29,60,20,36,53,42,27,41,82,85,71,46,75,45,86,60,54,64,62,50,47,63,68,70,44,71,79,90,54,52,71,44,61,45,41,36,25,39,40,39,47,48,85,63,47,61,41,54,50,45,25,63,31,28,32,31,31,58,58,62,62,50,65,70,50,86,54,91,58,58,72,27,30,33,37,27,53,38,69,33,30,27,26,82,91,39,78,41,70,54,95,49,46,41,35,40,32,50,44,39,45,33,51,29,48,91,51,45,67,58,51,48,63,50,44,50,50,51,39,48,43,60,73,65,26,27,32,36,30,40,39,38,47,50,74,27,64,58,31,19,61,56,50,42,45,63,57,47,46,54,33,52,41,51,47,42,67,72,46,42,58,57,36,66,74,64,70,52,72,56,31,32,35,38,38,36,35,32,36,54,44,81,66,75,44,50,67,66,53,53,51,50,54,51,50,49,50,53,51,53,48,56,70,66,48,56,47,53,82,91,53,60,82,66,54,69,70,64,44,37,45,79,48,78,49,67,28,33,31,63,84,90,32,44,68,58,20,54,50,32,41,12,50,50,27,29,38,52,62,71,68,42,71,72,67,52,79,48,28,55,85,87,51,35,55,72,53,45,56,52,48,48,51,51,50,47,54,53,53,74,69,36,66,86,62,66,61,76,36,62,68,55,44,49,34,47,52,52,43,51,51,47,47,53,53,45,49,51,54,47,49,53,53,48,52,69,73,58,68,68,83,68,93,78,67,60,44,61,59,50,19,51,47,52,48,48,56,51,49,51,44,49,50,55,44,47,72,70,35,60,38,41,55,62,71,55,41,52,53,52,47,52,51,48,50,50,55,53,50,57,57,52,43,57,59,48,50,53,55,48,49,52,50,51,52,54,52,46,53,52,47,52,52,55,57,60,67,45,74,63,57,64,32,41,63,51,48,53,52,52,50,52,50,50,52,51,51,50,51,54,52,49,52,46,50,16,68,89,63,76,46,78,58,62,68,57,52,54,53,48,52,51,51,51,51,52,52,50,53,52,50,40,52,53,45,52,52,49,54,38,51,53,51,43,51,54,49,45,52,52,48,50,51,48,49,56,56,36,63,74,65,64,48,70,55,37,50,46,53,47,50,51,56,49,48,57,58,58,67,62,62,72,74,86,86,55,54,75,70,54,73,67,54,45,49,52,47,46,50,42,39,53,48,51,42,51,47,41,53,52,50,49,51,43,66,67,50,30,71,67,50,48,44,52,52,37,51,51,46,24,44,50,50,55,42,24,42,99,86,70,44,74,58,80,64,78,48,71,68,58,44,54,52,42,48,53,50,16,51,51,59,25,56,62,44,49,64,53,67,31,33,43,38,33,77,87,67,46,62,58,70,68,96,55,71,74,81,39,66,66,56,36,40,70,66,66,75,66,68,76,72,75,69,76,85,67,90,74,55,82,28,52,53,48,49,73,68,55,49,51,51,42,49,52,53,48,50,53,52,53,49,51,50,49,54,28,54,51,23,44,36,54,31,71,62,65,64,76,60,67,64,58,56,49,48,38,47,64,31,27,38,62,62,50,47,51,28,63,70,36,63,66,50,30,49,48,47,47,53,49,47,48,47,48,46,51,26,49,72,69,63,37,42,62,62,47,48,51,51,48,49,52,47,46,50,49,44,48,52,48,46,47,51,46,49,44,45,59,64,51,54,58,60,60,66,70,52,62,73,76,60,59,61,89,55,60,83,54,97,76,80,72,70,78,139

Sequence (1580 aa):
MELSEGELSHTSSSSSFVPVDQRQLQDAIQIIDENKHFNTGILDYINKTSPADVGNNYHIISVFGSQSTGKSTLLNRLFNTNFDVMDESNRQQTTKGIWLAYSPVVSTTLGHTTSKSNILVMDVEGTDGRERGEDQDFERKAALFALSTSEVLIINIWETQVGLYQGANMGLLKTVFEVNLSLFGKSKLETHNDHKVLLLIVIRDHVGVTPVESLAKTFTSDLQNMWSSLAKPAELEHLQFADFFDVTFHALNHKVLQPKEFGEGINRLGDRLVVSNELFKPEYHHDVPIDGWTMYAERCWEQIETNKDLDLPTQQILVAQFKCDEIVESVFQEFLAKYQHHFKEVDAAPDFEELGALFADLRQDAFEDYDASASRYNKAVYEQKRKKLRWLINDKLKEVFDVHAKNLCNTLLEKFEKDLVALKGKDFAVNVKTLSTKLVEDVNFQVSLMSLQGDLSLDEIILALTKDIDAIVAKQQVIELNSIVNKSVKKLSASLSKSIQFELGDPNEETWDNVLQQFKGVYEKFGGDFGLGTSSTQNQQAIEKFKFKSWCQFYDVTHKLISREKLLALLQDRFDDKFRYDENGLPKLYLNEQDLEKTFAVAKQHALQVLPILTFAKLTDGSEIVPDYDIFDSKLREQFLGGYDDSDDEEDHCFAEIITEQEKSEVLAKFKKEVDAKYIETKRSIVQHITQIPYYIYLIILVLGWNEFMAIIRNPLFFSLSIVLGATVYVLYYLGLLRPALVVAQRTMDEVIVMAKTKLREVLIDDHEVTGRQLNKMAGSKENIELDDMMELSEGELSHTSSSSSFVPVDQRQLQDAIQIIDENKHFNTGILDYINKTSPADVGNNYHIISVFGSQSTGKSTLLNRLFNTNFDVMDESNRQQTTKGIWLAYSPVVSTTLGHTTSKSNILVMDVEGTDGRERGEDQDFERKAALFALSTSEVLIINIWETQVGLYQGANMGLLKTVFEVNLSLFGKSKLETHNDHKVLLLIVIRDHVGVTPVESLAKTFTSDLQNMWSSLAKPAELEHLQFADFFDVTFHALNHKVLQPKEFGEGINRLGDRLVVSNELFKPEYHHDVPIDGWTMYAERCWEQIETNKDLDLPTQQILVAQFKCDEIVESVFQEFLAKYQHHFKEVDAAPDFEELGALFADLRQDAFEDYDASASRYNKAVYEQKRKKLRWLINDKLKEVFDVHAKNLCNTLLEKFEKDLVALKGKDFAVNVKTLSTKLVEDVNFQVSLMSLQGDLSLDEIILALTKDIDAIVAKQQVIELNSIVNKSVKKLSASLSKSIQFELGDPNEETWDNVLQQFKGVYEKFGGDFGLGTSSTQNQQAIEKFKFKSWCQFYDVTHKLISREKLLALLQDRFDDKFRYDENGLPKLYLNEQDLEKTFAVAKQHALQVLPILTFAKLTDGSEIVPDYDIFDSKLREQFLGGYDDSDDEEDHCFAEIITEQEKSEVLAKFKKEVDAKYIETKRSIVQHITQIPYYIYLIILVLGWNEFMAIIRNPLFFSLSIVLGATVYVLYYLGLLRPALVVAQRTMDEVIVMAKTKLREVLIDDHEVTGRQLNKMAGSKENIELDDM

pLDDT: mean 81.77, std 17.18, range [16.11, 98.31]

Radius of gyration: 72.76 Å; Cα contacts (8 Å, |Δi|>4): 1854; chains: 2; bounding box: 144×221×126 Å